Protein 3ZXW (pdb70)

InterPro domains:
  IPR000685 Ribulose bisphosphate carboxylase, large subunit, C-terminal [PF00016] (154-462)
  IPR017443 Ribulose bisphosphate carboxylase, large subunit, ferrodoxin-like N-terminal [PF02788] (24-144)
  IPR020878 Ribulose bisphosphate carboxylase, large chain, active site [PS00157] (196-204)
  IPR020888 Ribulose bisphosphate carboxylase large subunit, type I [MF_01338] (9-475)
  IPR020888 Ribulose bisphosphate carboxylase large subunit, type I [cd08212] (23-473)
  IPR033966 RuBisCO [PTHR42704] (7-474)
  IPR033966 RuBisCO [SFLDS00014] (13-464)
  IPR036376 Ribulose bisphosphate carboxylase, large subunit, C-terminal domain superfamily [G3DSA:3.20.20.110] (150-475)
  IPR036376 Ribulose bisphosphate carboxylase, large subunit, C-terminal domain superfamily [SSF51649] (148-474)
  IPR036422 RuBisCO large subunit, N-terminal domain superfamily [G3DSA:3.30.70.150] (9-147)
  IPR036422 RuBisCO large subunit, N-terminal domain superfamily [SSF54966] (9-149)

Radius of gyration: 43.46 Å; Cα contacts (8 Å, |Δi|>4): 4758; chains: 8; bounding box: 111×111×92 Å

Sequence (2224 aa):
GYQAGVKDYRLTYYTPDYTPKDTDIILAAFRVTPQPGVPFEEAAAAVAAESSTGTWTTVWTDLLTDLDRYKGCCYDIEPLPGEDNQFIAYIAYPLDLFEEGSVTNMLTSIVGNVFGFKALKALRLEDLRIPVAYLKTFQGPPHGIQVERDKLNKYGRPLLGCTIKPKLGLSAKNYGRAVYECLRGGLDFTDDENINSQPFQRWRDRFLFVADAIHHKAQAETGEIKGHYLNVTAPTCEEMLKRAEFAKELEMPIIMHDFLTAGFTANTTLSKWCRDNGMLLHIHRAMHAVMDRQKNHGIHFRVLAKCLRMSGGDHIHTGTVVGKLEGDKAVTLGFVDLLRENYIEQDRSRGIYFTQDWASMPGVMAVASGGIHVWHMPALVDIFGDDAVLQFGGGTLGHPWGNAPGATANRVALEACIQARNEGRDLMREGGDIIREAARWSPELAAACELWKEIKFEFEAQDTISYLPPLSDAQIARQIQYAIDQGYHPCVEFNETSNAEIRYWTMWKLPLFNCTNAQDVLNEVQQCRSEYPNCFIRVVAFDNIKQCQVMSFIVYKPGYQAGVKDYRLTYYTPDYTPKDTDIILAAFRVTPQPGVPFEEAAAAVAAESSTGTWTTVWTDLLTDLDRYKGCCYDIEPLPGEDNQFIAYIAYPLDLFEEGSVTNMLTSIVGNVFGFKALKALRLEDLRIPVAYLKTFQGPPHGIQVERDKLNKYGRPLLGCTIKPKLGLSAKNYGRAVYECLRGGLDFTDDENINSQPFQRWRDRFLFVADAIHHKAQAETGEIKGHYLNVTAPTCEEMLKRAEFAKELEMPIIMHDFLTAGFTANTTLSKWCRDNGMLLHIHRAMHAVMDRQKNHGIHFRVLAKCLRMSGGDHIHTGTVVGKLEGDKAVTLGFVDLLRENYIEQDRSRGIYFTQDWASMPGVMAVASGGIHVWHMPALVDIFGDDAVLQFGGGTLGHPWGNAPGATANRVALEACIQARNEGRDLMREGGDIIREAARWSPELAAACELWKEIKFEFEAQDTISYLPPLSDAQIARQIQYAIDQGYHPCVEFNETSNAEIRYWTMWKLPLFNCTNAQDVLNEVQQCRSEYPNCFIRVVAFDNIKQCQVMSFIVYKPGYQAGVKDYRLTYYTPDYTPKDTDIILAAFRVTPQPGVPFEEAAAAVAAESSTGTWTTVWTDLLTDLDRYKGCCYDIEPLPGEDNQFIAYIAYPLDLFEEGSVTNMLTSIVGNVFGFKALKALRLEDLRIPVAYLKTFQGPPHGIQVERDKLNKYGRPLLGCTIKPKLGLSAKNYGRAVYECLRGGLDFTDDENINSQPFQRWRDRFLFVADAIHHKAQAETGEIKGHYLNVTAPTCEEMLKRAEFAKELEMPIIMHDFLTAGFTANTTLSKWCRDNGMLLHIHRAMHAVMDRQKNHGIHFRVLAKCLRMSGGDHIHTGTVVGKLEGDKAVTLGFVDLLRENYIEQDRSRGIYFTQDWASMPGVMAVASGGIHVWHMPALVDIFGDDAVLQFGGGTLGHPWGNAPGATANRVALEACIQARNEGRDLMREGGDIIREAARWSPELAAACELWKEIKFEFEAQDTISYLPPLSDAQIARQIQYAIDQGYHPCVEFNETSNAEIRYWTMWKLPLFNCTNAQDVLNEVQQCRSEYPNCFIRVVAFDNIKQCQVMSFIVYKPGYQAGVKDYRLTYYTPDYTPKDTDIILAAFRVTPQPGVPFEEAAAAVAAESSTGTWTTVWTDLLTDLDRYKGCCYDIEPLPGEDNQFIAYIAYPLDLFEEGSVTNMLTSIVGNVFGFKALKALRLEDLRIPVAYLKTFQGPPHGIQVERDKLNKYGRPLLGCTIKPKLGLSAKNYGRAVYECLRGGLDFTDDENINSQPFQRWRDRFLFVADAIHHKAQAETGEIKGHYLNVTAPTCEEMLKRAEFAKELEMPIIMHDFLTAGFTANTTLSKWCRDNGMLLHIHRAMHAVMDRQKNHGIHFRVLAKCLRMSGGDHIHTGTVVGKLEGDKAVTLGFVDLLRENYIEQDRSRGIYFTQDWASMPGVMAVASGGIHVWHMPALVDIFGDDAVLQFGGGTLGHPWGNAPGATANRVALEACIQARNEGRDLMREGGDIIREAARWSPELAAACELWKEIKFEFEAQDTISYLPPLSDAQIARQIQYAIDQGYHPCVEFNETSNAEIRYWTMWKLPLFNCTNAQDVLNEVQQCRSEYPNCFIRVVAFDNIKQCQVMSFIVYKP

Foldseek 3Di:
DFDKWFDQLLVQAEAQPDDADLQWKKWKKKFAFDPPDDPSRLLSLLQAQLWPHDGITDPCCVVDPCNQGGKHFRDWADDPVDDRIIITMIIGHNVRADAADLPRNCCRNVNPSQPDPRTPAMETQDMAHHPVSLVSFQFALAFLVRVCVVQVDDQAAAEEAEADPLDQDELLRLLVLLLQQLLLFHQEYHRQPPAADPNYGLLSNLVSVLVSQVNSCVNRVGHHAYARELADPDLVSSVVSVVVCLVSVGQEHEYADVVSHLVSLLVVSVVCSVRNHAYAYEPPPVCVAAAAPGHHYHVLHVLLSDRRSHHQAYEQEQCWFDDHDPQLQSLQSLCVQADQWDCQDVSSSRNHTYGSNPSHHHQYEYDHHDALLCQLVRCVRNNGRHYYYHHCNQQVQPVGHSLSSNLNNLSRVLSSVCVVVVHDSVVCVVVSLVVSVVVRVSNVSSCVVCVVDTDDDDGNNHD/DPDPADDPVRQLVVQLVCVVVQWWKWKFKDLDPDPVPPDTHTQDDIHHPDNGSVVVVVSVVVCCVVCVNIWMKMWIADVVVGDIDDIDTNDDD/DDDKWFDQLLVQAAAQPDDADLLWKKWKKKFAFDPPQDPSRLLSLLQAQLWPHDGITDPCCVVDPCNQGGKHFNDWADDDPDDRIIITMIIGHNVRADAADLPRVCCSNPNPSQPDPRTPAMETQDMAHHPVSLVSFQFALAFLVRVCVVQVHDQAAAEEAEADPLDQAELLRLLVLLLLQLLLAHQEYHRQPPAADPNYGQVSNLVSVLVSQVNSCVNNVGHHAYARELADPDLVSSVVSVVVCLVSVGQEHEYADVVSHLVSLLVVSVVCSVRNHAYAYEPPPVCVAAAAPGHHYHVLRVLLSDRRSHHQAYEQEQCWADDHDPLLLSLLSLCVQADQWACQDVSSSRNHTYGSPPSHHHQYEYDHHDALLSQLVRCVRNNGRHYYYHHCNQQVQPVGRSLSSNLNNLSRVLSSVCVVVPHDSVVCVVVSLVVSVVVRVSNVSSCVVCVVDTHDDDGNNHD/DPDPADDPVRQLVVQLVCVVVQWWKWKFKDLDPDPVPPDTHTQDDIHHPDNGSVVVVVSVVVCCVVCVNIWMKMWIADVVVGDIDDIDTNDDD/DDDKWFDQLLVQAAAQPDDADLLWKKWKKKFAFDPPQDPSSLLSVLQAQLWPHDGITDPCCVVDDCNQGGKHFRDWADDDVDDRIIITMIIGHNVRADAADLPRNCCSNVNPSQPDPRTPAMETQDMAHHPVRLVSFQFALAFQVRVCVVQVHDQAAAEEAEADPLDQDELLRLLVLLLLQLLLFHQEYHRQPPAADPRYGQLSNLVSVLVSQVNSCVNNVGHHAYARELADPDLVSSVVSVVVCLVSVGQEHEYADVVSHLVSLLVVRVVCSVRNHAYAYEPPPVCVAAAAPGHHYHVLRVLLSDSRSHHQAYEQEQCWFQDDDPLLQSLQSLCVQADQWACQDVSSSRNHTYGSPPSHHHQYEYDHHDALLCQLVRCVRNNGRHYYYHHCNQQVQPVGHSLSSNLNNQSRVLSSVCVVVPHDCVVCVVVSQVVSVVVRVSNVRSCVVCVVDTRDDDGNPHD/DPDPADDPVRQLVVQLVCVVVQWWKWKFKDLDPDPVPPDTHTQDDIHHPDNGSVVVVVSVVVCCVVCVNIWMKMWIADVVVGDIDDIDTNDDD/DFDWWFDQLLVQAEAQPDDADLQWKKWKKKFAFDPPQDPSRLLSLLQAQLWPHDGITDPCCVVDPCNQGGKHFRDWADDVVDDRIIITMIIGHNVRADQQDLPRVCCRNVVPSQPDPRTPAMETQDMAHHPVRLVSFQFALAFLVRVCVVQVHDQAAAEEAEADPLDQDELLRLLVLLLQQLLLFHQEYHRQPPAADPRYGLLSNLVSVLVSQVNSCVNRVGHHAYARELEDPDLVSSVVSVVVCLVSVGQEHEYADVVSHLVSLLVVRVVCSVRNHAYAYEPPPVCVAAAAPGHGYHVLHVLLSDRRSHHQAYEQEQCWFDDHDPLLCSLQSLCVQADQWDCADVSSSRNHTYGSNPSHHHQYEYDHHDALLCQLVRCVSNPGRHYYYHHCNQQVQPVGHSLSSNLNNLSRVLSSVCVVVVHDCVVCVVVSLVVSCVVRVSNVRSCVVCVPDTDDDDGNPHD/DPDPADDPVRQLVVQLVCVVVQWWKWKFKDLDPDPVPPDTHTQDDIRHPDNGSVVVVVSVVVCCVVCVNIWMKMWIADVVVGDIDDIDTNDDD

B-factor: mean 36.0, std 16.61, range [7.62, 214.32]

GO terms:
  GO:0005737 cytoplasm (C, EXP)
  GO:0031470 carboxysome (C, EXP)
  GO:0016984 ribulose-bisphosphate carboxylase activity (F, EXP)
  GO:0005515 protein binding (F, IPI)

Structure (mmCIF, N/CA/C/O backbone):
data_3ZXW
#
_entry.id   3ZXW
#
_cell.length_a   111.500
_cell.length_b   111.500
_cell.length_c   397.000
_cell.angle_alpha   90.00
_cell.angle_beta   90.00
_cell.angle_gamma   90.00
#
_symmetry.space_group_name_H-M   'P 43 21 2'
#
loop_
_entity.id
_entity.type
_entity.pdbx_description
1 polymer 'RIBULOSE BISPHOSPHATE CARBOXYLASE LARGE CHAIN'
2 polymer 'RIBULOSE BISPHOSPHATE CARBOXYLASE SMALL CHAIN'
3 non-polymer 'MAGNESIUM ION'
4 non-polymer 2-CARBOXYARABINITOL-1,5-DIPHOSPHATE
5 non-polymer GLYCEROL
6 water water
#
loop_
_atom_site.group_PDB
_atom_site.id
_atom_site.type_symbol
_atom_site.label_atom_id
_atom_site.label_alt_id
_atom_site.label_comp_id
_atom_site.label_asym_id
_atom_site.label_entity_id
_atom_site.label_seq_id
_atom_site.pdbx_PDB_ins_code
_atom_site.Cartn_x
_atom_site.Cartn_y
_atom_site.Cartn_z
_atom_site.occupancy
_atom_site.B_iso_or_equiv
_atom_site.auth_seq_id
_atom_site.auth_comp_id
_atom_site.auth_asym_id
_atom_site.auth_atom_id
_atom_site.pdbx_PDB_model_num
ATOM 1 N N . GLY A 1 12 ? -11.626 40.249 36.362 1.00 46.40 12 GLY A N 1
ATOM 2 C CA . GLY A 1 12 ? -11.634 38.758 36.409 1.00 46.27 12 GLY A CA 1
ATOM 3 C C . GLY A 1 12 ? -12.894 38.156 35.811 1.00 45.96 12 GLY A C 1
ATOM 4 O O . GLY A 1 12 ? -13.443 38.680 34.841 1.00 45.99 12 GLY A O 1
ATOM 5 N N . TYR A 1 13 ? -13.346 37.049 36.392 1.00 45.55 13 TYR A N 1
ATOM 6 C CA . TYR A 1 13 ? -14.537 36.350 35.920 1.00 45.10 13 TYR A CA 1
ATOM 7 C C . TYR A 1 13 ? -15.797 36.880 36.599 1.00 45.39 13 TYR A C 1
ATOM 8 O O . TYR A 1 13 ? -15.934 36.803 37.819 1.00 45.27 13 TYR A O 1
ATOM 17 N N . GLN A 1 14 ? -16.706 37.428 35.796 1.00 45.57 14 GLN A N 1
ATOM 18 C CA . GLN A 1 14 ? -18.017 37.854 36.281 1.00 46.03 14 GLN A CA 1
ATOM 19 C C . GLN A 1 14 ? -19.097 37.004 35.621 1.00 45.19 14 GLN A C 1
ATOM 20 O O . GLN A 1 14 ? -19.446 37.218 34.455 1.00 44.80 14 GLN A O 1
ATOM 26 N N . ALA A 1 15 ? -19.603 36.031 36.375 1.00 44.36 15 ALA A N 1
ATOM 27 C CA . ALA A 1 15 ? -20.644 35.119 35.907 1.00 43.81 15 ALA A CA 1
ATOM 28 C C . ALA A 1 15 ? -21.951 35.848 35.584 1.00 43.70 15 ALA A C 1
ATOM 29 O O . ALA A 1 15 ? -22.202 36.951 36.083 1.00 43.84 15 ALA A O 1
ATOM 31 N N . GLY A 1 16 ? -22.772 35.233 34.738 1.00 43.05 16 GLY A N 1
ATOM 32 C CA . GLY A 1 16 ? -24.094 35.767 34.429 1.00 42.18 16 GLY A CA 1
ATOM 33 C C . GLY A 1 16 ? -24.280 36.273 33.013 1.00 41.75 16 GLY A C 1
ATOM 34 O O . GLY A 1 16 ? -23.322 36.400 32.244 1.00 41.43 16 GLY A O 1
ATOM 35 N N . VAL A 1 17 ? -25.533 36.568 32.683 1.00 41.21 17 VAL A N 1
ATOM 36 C CA . VAL A 1 17 ? -25.921 37.035 31.359 1.00 41.04 17 VAL A CA 1
ATOM 37 C C . VAL A 1 17 ? -25.702 38.542 31.234 1.00 41.49 17 VAL A C 1
ATOM 38 O O . VAL A 1 17 ? -25.971 39.301 32.172 1.00 41.50 17 VAL A O 1
ATOM 42 N N . LYS A 1 18 ? -25.185 38.957 30.079 1.00 41.62 18 LYS A N 1
ATOM 43 C CA . LYS A 1 18 ? -25.117 40.370 29.700 1.00 41.75 18 LYS A CA 1
ATOM 44 C C . LYS A 1 18 ? -25.312 40.489 28.189 1.00 41.64 18 LYS A C 1
ATOM 45 O O . LYS A 1 18 ? -25.248 39.485 27.471 1.00 41.58 18 LYS A O 1
ATOM 51 N N . ASP A 1 19 ? -25.561 41.709 27.715 1.00 40.83 19 ASP A N 1
ATOM 52 C CA . ASP A 1 19 ? -25.843 41.953 26.304 1.00 40.58 19 ASP A CA 1
ATOM 53 C C . ASP A 1 19 ? -24.685 41.535 25.396 1.00 40.02 19 ASP A C 1
ATOM 54 O O . ASP A 1 19 ? -23.515 41.774 25.711 1.00 39.41 19 ASP A O 1
ATOM 59 N N . TYR A 1 20 ? -25.031 40.912 24.270 1.00 39.24 20 TYR A N 1
ATOM 60 C CA . TYR A 1 20 ? -24.062 40.522 23.251 1.00 38.16 20 TYR A CA 1
ATOM 61 C C . TYR A 1 20 ? -23.282 41.725 22.721 1.00 37.92 20 TYR A C 1
ATOM 62 O O . TYR A 1 20 ? -22.079 41.629 22.486 1.00 37.12 20 TYR A O 1
ATOM 71 N N . ARG A 1 21 ? -23.975 42.854 22.554 1.00 37.54 21 ARG A N 1
ATOM 72 C CA . ARG A 1 21 ? -23.396 44.072 21.969 1.00 37.73 21 ARG A CA 1
ATOM 73 C C . ARG A 1 21 ? -22.193 44.624 22.727 1.00 37.40 21 ARG A C 1
ATOM 74 O O . ARG A 1 21 ? -21.386 45.362 22.160 1.00 37.39 21 ARG A O 1
ATOM 82 N N . LEU A 1 22 ? -22.077 44.263 24.004 1.00 37.48 22 LEU A N 1
ATOM 83 C CA . LEU A 1 22 ? -20.965 44.721 24.838 1.00 37.76 22 LEU A CA 1
ATOM 84 C C . LEU A 1 22 ? -19.612 44.178 24.366 1.00 37.51 22 LEU A C 1
ATOM 85 O O . LEU A 1 22 ? -18.575 44.797 24.612 1.00 37.37 22 LEU A O 1
ATOM 90 N N . THR A 1 23 ? -19.631 43.037 23.675 1.00 36.56 23 THR A N 1
ATOM 91 C CA . THR A 1 23 ? -18.402 42.409 23.187 1.00 36.04 23 THR A CA 1
ATOM 92 C C . THR A 1 23 ? -18.360 42.334 21.657 1.00 35.30 23 THR A C 1
ATOM 93 O O . THR A 1 23 ? -17.296 42.483 21.059 1.00 35.11 23 THR A O 1
ATOM 97 N N . TYR A 1 24 ? -19.523 42.130 21.037 1.00 34.36 24 TYR A N 1
ATOM 98 C CA . TYR A 1 24 ? -19.596 41.703 19.637 1.00 33.50 24 TYR A CA 1
ATOM 99 C C . TYR A 1 24 ? -20.047 42.764 18.629 1.00 33.54 24 TYR A C 1
ATOM 100 O O . TYR A 1 24 ? -20.048 42.507 17.424 1.00 33.49 24 TYR A O 1
ATOM 109 N N . TYR A 1 25 ? -20.423 43.948 19.110 1.00 33.44 25 TYR A N 1
ATOM 110 C CA . TYR A 1 25 ? -20.659 45.080 18.215 1.00 33.35 25 TYR A CA 1
ATOM 111 C C . TYR A 1 25 ? -19.507 46.070 18.340 1.00 33.82 25 TYR A C 1
ATOM 112 O O . TYR A 1 25 ? -19.318 46.691 19.388 1.00 33.94 25 TYR A O 1
ATOM 121 N N . THR A 1 26 ? -18.731 46.192 17.264 1.00 34.17 26 THR A N 1
ATOM 122 C CA . THR A 1 26 ? -17.534 47.032 17.239 1.00 34.13 26 THR A CA 1
ATOM 123 C C . THR A 1 26 ? -17.533 47.883 15.969 1.00 33.93 26 THR A C 1
ATOM 124 O O . THR A 1 26 ? -16.851 47.552 15.001 1.00 33.73 26 THR A O 1
ATOM 128 N N . PRO A 1 27 ? -18.290 48.997 15.972 1.00 34.19 27 PRO A N 1
ATOM 129 C CA . PRO A 1 27 ? -18.453 49.811 14.757 1.00 34.24 27 PRO A CA 1
ATOM 130 C C . PRO A 1 27 ? -17.171 50.531 14.307 1.00 34.62 27 PRO A C 1
ATOM 131 O O . PRO A 1 27 ? -17.102 51.008 13.168 1.00 34.83 27 PRO A O 1
ATOM 135 N N . ASP A 1 28 ? -16.175 50.599 15.191 1.00 35.50 28 ASP A N 1
ATOM 136 C CA . ASP A 1 28 ? -14.882 51.223 14.881 1.00 37.17 28 ASP A CA 1
ATOM 137 C C . ASP A 1 28 ? -13.859 50.252 14.276 1.00 37.03 28 ASP A C 1
ATOM 138 O O . ASP A 1 28 ? -12.728 50.649 13.971 1.00 36.58 28 ASP A O 1
ATOM 143 N N . TYR A 1 29 ? -14.249 48.988 14.114 1.00 36.49 29 TYR A N 1
ATOM 144 C CA . TYR A 1 29 ? -13.341 47.970 13.580 1.00 36.07 29 TYR A CA 1
ATOM 145 C C . TYR A 1 29 ? -13.161 48.081 12.064 1.00 35.66 29 TYR A C 1
ATOM 146 O O . TYR A 1 29 ? -14.129 48.221 11.316 1.00 35.56 29 TYR A O 1
ATOM 155 N N . THR A 1 30 ? -11.903 48.024 11.632 1.00 35.55 30 THR A N 1
ATOM 156 C CA . THR A 1 30 ? -11.550 47.970 10.216 1.00 35.94 30 THR A CA 1
ATOM 157 C C . THR A 1 30 ? -11.193 46.530 9.844 1.00 35.34 30 THR A C 1
ATOM 158 O O . THR A 1 30 ? -10.270 45.951 10.425 1.00 35.73 30 THR A O 1
ATOM 162 N N . PRO A 1 31 ? -11.923 45.949 8.877 1.00 34.67 31 PRO A N 1
ATOM 163 C CA . PRO A 1 31 ? -11.657 44.581 8.428 1.00 33.91 31 PRO A CA 1
ATOM 164 C C . PRO A 1 31 ? -10.235 44.402 7.891 1.00 32.75 31 PRO A C 1
ATOM 165 O O . PRO A 1 31 ? -9.712 45.289 7.214 1.00 32.53 31 PRO A O 1
ATOM 169 N N . LYS A 1 32 ? -9.621 43.268 8.215 1.00 31.62 32 LYS A N 1
ATOM 170 C CA . LYS A 1 32 ? -8.332 42.888 7.646 1.00 30.57 32 LYS A CA 1
ATOM 171 C C . LYS A 1 32 ? -8.568 42.222 6.295 1.00 29.53 32 LYS A C 1
ATOM 172 O O . LYS A 1 32 ? -9.657 41.696 6.035 1.00 29.38 32 LYS A O 1
ATOM 178 N N . ASP A 1 33 ? -7.549 42.240 5.442 1.00 28.23 33 ASP A N 1
ATOM 179 C CA . ASP A 1 33 ? -7.607 41.546 4.156 1.00 27.87 33 ASP A CA 1
ATOM 180 C C . ASP A 1 33 ? -7.616 40.021 4.311 1.00 26.50 33 ASP A C 1
ATOM 181 O O . ASP A 1 33 ? -7.852 39.302 3.336 1.00 25.85 33 ASP A O 1
ATOM 186 N N . THR A 1 34 ? -7.364 39.549 5.535 1.00 24.67 34 THR A N 1
ATOM 187 C CA . THR A 1 34 ? -7.351 38.127 5.860 1.00 24.29 34 THR A CA 1
ATOM 188 C C . THR A 1 34 ? -8.669 37.679 6.498 1.00 23.71 34 THR A C 1
ATOM 189 O O . THR A 1 34 ? -8.878 36.489 6.728 1.00 23.83 34 THR A O 1
ATOM 193 N N . ASP A 1 35 ? -9.546 38.638 6.797 1.00 23.21 35 ASP A N 1
ATOM 194 C CA . ASP A 1 35 ? -10.818 38.346 7.448 1.00 22.54 35 ASP A CA 1
ATOM 195 C C . ASP A 1 35 ? -11.819 37.772 6.452 1.00 21.50 35 ASP A C 1
ATOM 196 O O . ASP A 1 35 ? -11.822 38.150 5.286 1.00 21.28 35 ASP A O 1
ATOM 201 N N A ILE A 1 36 ? -12.661 36.853 6.917 0.50 21.09 36 ILE A N 1
ATOM 202 N N B ILE A 1 36 ? -12.662 36.855 6.919 0.50 21.16 36 ILE A N 1
ATOM 203 C CA A ILE A 1 36 ? -13.850 36.474 6.165 0.50 20.72 36 ILE A CA 1
ATOM 204 C CA B ILE A 1 36 ? -13.851 36.475 6.168 0.50 20.87 36 ILE A CA 1
ATOM 205 C C A ILE A 1 36 ? -14.962 37.454 6.529 0.50 20.81 36 ILE A C 1
ATOM 206 C C B ILE A 1 36 ? -14.956 37.462 6.531 0.50 20.89 36 ILE A C 1
ATOM 207 O O A ILE A 1 36 ? -15.242 37.669 7.709 0.50 20.67 36 ILE A O 1
ATOM 208 O O B ILE A 1 36 ? -15.227 37.690 7.710 0.50 20.75 36 ILE A O 1
ATOM 217 N N . LEU A 1 37 ? -15.570 38.070 5.521 1.00 21.08 37 LEU A N 1
ATOM 218 C CA . LEU A 1 37 ? -16.637 39.048 5.752 1.00 21.92 37 LEU A CA 1
ATOM 219 C C . LEU A 1 37 ? -17.990 38.479 5.330 1.00 22.62 37 LEU A C 1
ATOM 220 O O . LEU A 1 37 ? -18.096 37.836 4.287 1.00 22.81 37 LEU A O 1
ATOM 225 N N . ALA A 1 38 ? -19.006 38.716 6.155 1.00 22.87 38 ALA A N 1
ATOM 226 C CA . ALA A 1 38 ? -20.375 38.292 5.857 1.00 23.78 38 ALA A CA 1
ATOM 227 C C . ALA A 1 38 ? -21.333 39.488 5.823 1.00 24.53 38 ALA A C 1
ATOM 228 O O . ALA A 1 38 ? -21.221 40.400 6.648 1.00 24.82 38 ALA A O 1
ATOM 230 N N . ALA A 1 39 ? -22.262 39.477 4.869 1.00 24.46 39 ALA A N 1
ATOM 231 C CA . ALA A 1 39 ? -23.357 40.443 4.839 1.00 24.92 39 ALA A CA 1
ATOM 232 C C . ALA A 1 39 ? -24.675 39.707 5.093 1.00 25.20 39 ALA A C 1
ATOM 233 O O . ALA A 1 39 ? -25.127 38.927 4.250 1.00 25.28 39 ALA A O 1
ATOM 235 N N . PHE A 1 40 ? -25.253 39.928 6.273 1.00 25.68 40 PHE A N 1
ATOM 236 C CA . PHE A 1 40 ? -26.520 39.297 6.677 1.00 26.10 40 PHE A CA 1
ATOM 237 C C . PHE A 1 40 ? -27.676 40.286 6.566 1.00 27.00 40 PHE A C 1
ATOM 238 O O . PHE A 1 40 ? -27.587 41.404 7.071 1.00 26.99 40 PHE A O 1
ATOM 246 N N . ARG A 1 41 ? -28.763 39.863 5.929 1.00 27.00 41 ARG A N 1
ATOM 247 C CA . ARG A 1 41 ? -30.009 40.622 5.945 1.00 27.15 41 ARG A CA 1
ATOM 248 C C . ARG A 1 41 ? -30.797 40.184 7.179 1.00 27.43 41 ARG A C 1
ATOM 249 O O . ARG A 1 41 ? -31.296 39.054 7.241 1.00 27.40 41 ARG A O 1
ATOM 257 N N . VAL A 1 42 ? -30.882 41.074 8.166 1.00 27.51 42 VAL A N 1
ATOM 258 C CA . VAL A 1 42 ? -31.424 40.739 9.484 1.00 27.94 42 VAL A CA 1
ATOM 259 C C . VAL A 1 42 ? -32.830 41.328 9.702 1.00 29.41 42 VAL A C 1
ATOM 260 O O . VAL A 1 42 ? -33.056 42.520 9.467 1.00 29.48 42 VAL A O 1
ATOM 264 N N . THR A 1 43 ? -33.761 40.474 10.135 1.00 29.83 43 THR A N 1
ATOM 265 C CA . THR A 1 43 ? -35.101 40.891 10.564 1.00 30.31 43 THR A CA 1
ATOM 266 C C . THR A 1 43 ? -35.274 40.501 12.033 1.00 31.10 43 THR A C 1
ATOM 267 O O . THR A 1 43 ? -35.585 39.348 12.346 1.00 31.61 43 THR A O 1
ATOM 271 N N . PRO A 1 44 ? -35.054 41.459 12.946 1.00 31.77 44 PRO A N 1
ATOM 272 C CA . PRO A 1 44 ? -35.155 41.138 14.364 1.00 32.52 44 PRO A CA 1
ATOM 273 C C . PRO A 1 44 ? -36.604 41.107 14.854 1.00 33.31 44 PRO A C 1
ATOM 274 O O . PRO A 1 44 ? -37.493 41.640 14.187 1.00 33.05 44 PRO A O 1
ATOM 278 N N . GLN A 1 45 ? -36.826 40.470 16.003 1.00 34.82 45 GLN A N 1
ATOM 279 C CA . GLN A 1 45 ? -38.129 40.482 16.670 1.00 36.75 45 GLN A CA 1
ATOM 280 C C . GLN A 1 45 ? -38.426 41.902 17.176 1.00 38.22 45 GLN A C 1
ATOM 281 O O . GLN A 1 45 ? -37.489 42.652 17.483 1.00 38.37 45 GLN A O 1
ATOM 287 N N . PRO A 1 46 ? -39.720 42.284 17.250 1.00 39.54 46 PRO A N 1
ATOM 288 C CA . PRO A 1 46 ? -40.104 43.574 17.838 1.00 40.08 46 PRO A CA 1
ATOM 289 C C . PRO A 1 46 ? -39.476 43.788 19.218 1.00 40.18 46 PRO A C 1
ATOM 290 O O . PRO A 1 46 ? -39.509 42.886 20.060 1.00 40.47 46 PRO A O 1
ATOM 294 N N . GLY A 1 47 ? -38.886 44.961 19.430 1.00 40.60 47 GLY A N 1
ATOM 295 C CA . GLY A 1 47 ? -38.301 45.302 20.727 1.00 40.59 47 GLY A CA 1
ATOM 296 C C . GLY A 1 47 ? -36.814 45.016 20.887 1.00 40.89 47 GLY A C 1
ATOM 297 O O . GLY A 1 47 ? -36.182 45.550 21.798 1.00 41.29 47 GLY A O 1
ATOM 298 N N . VAL A 1 48 ? -36.254 44.174 20.016 1.00 40.23 48 VAL A N 1
ATOM 299 C CA . VAL A 1 48 ? -34.811 43.872 20.041 1.00 39.06 48 VAL A CA 1
ATOM 300 C C . VAL A 1 48 ? -34.030 44.895 19.197 1.00 38.34 48 VAL A C 1
ATOM 301 O O . VAL A 1 48 ? -34.252 44.998 17.986 1.00 38.38 48 VAL A O 1
ATOM 305 N N . PRO A 1 49 ? -33.112 45.654 19.834 1.00 37.75 49 PRO A N 1
ATOM 306 C CA . PRO A 1 49 ? -32.344 46.679 19.111 1.00 37.31 49 PRO A CA 1
ATOM 307 C C . PRO A 1 49 ? -31.480 46.076 18.003 1.00 36.93 49 PRO A C 1
ATOM 308 O O . PRO A 1 49 ? -31.010 44.945 18.133 1.00 36.92 49 PRO A O 1
ATOM 312 N N . PHE A 1 50 ? -31.282 46.836 16.931 1.00 36.32 50 PHE A N 1
ATOM 313 C CA . PHE A 1 50 ? -30.472 46.404 15.789 1.00 36.71 50 PHE A CA 1
ATOM 314 C C . PHE A 1 50 ? -29.074 45.942 16.212 1.00 37.17 50 PHE A C 1
ATOM 315 O O . PHE A 1 50 ? -28.596 44.891 15.771 1.00 37.05 50 PHE A O 1
ATOM 323 N N . GLU A 1 51 ? -28.444 46.725 17.084 1.00 37.26 51 GLU A N 1
ATOM 324 C CA . GLU A 1 51 ? -27.091 46.457 17.551 1.00 37.93 51 GLU A CA 1
ATOM 325 C C . GLU A 1 51 ? -26.994 45.140 18.313 1.00 37.67 51 GLU A C 1
ATOM 326 O O . GLU A 1 51 ? -25.986 44.441 18.221 1.00 37.48 51 GLU A O 1
ATOM 332 N N . GLU A 1 52 ? -28.044 44.802 19.057 1.00 37.41 52 GLU A N 1
ATOM 333 C CA . GLU A 1 52 ? -28.060 43.566 19.831 1.00 37.16 52 GLU A CA 1
ATOM 334 C C . GLU A 1 52 ? -28.334 42.344 18.944 1.00 36.63 52 GLU A C 1
ATOM 335 O O . GLU A 1 52 ? -27.774 41.269 19.179 1.00 36.63 52 GLU A O 1
ATOM 341 N N . ALA A 1 53 ? -29.181 42.522 17.929 1.00 36.08 53 ALA A N 1
ATOM 342 C CA . ALA A 1 53 ? -29.465 41.475 16.946 1.00 35.64 53 ALA A CA 1
ATOM 343 C C . ALA A 1 53 ? -28.211 41.143 16.130 1.00 35.07 53 ALA A C 1
ATOM 344 O O . ALA A 1 53 ? -27.866 39.969 15.953 1.00 35.07 53 ALA A O 1
ATOM 346 N N . ALA A 1 54 ? -27.539 42.187 15.647 1.00 34.17 54 ALA A N 1
ATOM 347 C CA . ALA A 1 54 ? -26.289 42.053 14.897 1.00 33.53 54 ALA A CA 1
ATOM 348 C C . ALA A 1 54 ? -25.195 41.369 15.719 1.00 33.03 54 ALA A C 1
ATOM 349 O O . ALA A 1 54 ? -24.431 40.552 15.191 1.00 33.47 54 ALA A O 1
ATOM 351 N N . ALA A 1 55 ? -25.141 41.696 17.010 1.00 32.20 55 ALA A N 1
ATOM 352 C CA . ALA A 1 55 ? -24.112 41.187 17.907 1.00 31.30 55 ALA A CA 1
ATOM 353 C C . ALA A 1 55 ? -24.352 39.738 18.302 1.00 31.02 55 ALA A C 1
ATOM 354 O O . ALA A 1 55 ? -23.400 38.964 18.433 1.00 30.76 55 ALA A O 1
ATOM 356 N N . ALA A 1 56 ? -25.621 39.377 18.500 1.00 30.04 56 ALA A N 1
ATOM 357 C CA . ALA A 1 56 ? -25.999 37.989 18.752 1.00 29.55 56 ALA A CA 1
ATOM 358 C C . ALA A 1 56 ? -25.587 37.089 17.578 1.00 28.87 56 ALA A C 1
ATOM 359 O O . ALA A 1 56 ? -25.023 36.011 17.790 1.00 28.79 56 ALA A O 1
ATOM 361 N N . VAL A 1 57 ? -25.866 37.547 16.356 1.00 28.51 57 VAL A N 1
ATOM 362 C CA . VAL A 1 57 ? -25.482 36.834 15.133 1.00 28.87 57 VAL A CA 1
ATOM 363 C C . VAL A 1 57 ? -23.963 36.668 15.056 1.00 29.03 57 VAL A C 1
ATOM 364 O O . VAL A 1 57 ? -23.474 35.566 14.826 1.00 29.06 57 VAL A O 1
ATOM 368 N N . ALA A 1 58 ? -23.228 37.758 15.277 1.00 28.89 58 ALA A N 1
ATOM 369 C CA . ALA A 1 58 ? -21.765 37.732 15.274 1.00 28.70 58 ALA A CA 1
ATOM 370 C C . ALA A 1 58 ? -21.205 36.806 16.350 1.00 29.27 58 ALA A C 1
ATOM 371 O O . ALA A 1 58 ? -20.242 36.074 16.101 1.00 29.64 58 ALA A O 1
ATOM 373 N N . ALA A 1 59 ? -21.819 36.830 17.533 1.00 29.46 59 ALA A N 1
ATOM 374 C CA . ALA A 1 59 ? -21.374 36.031 18.678 1.00 30.40 59 ALA A CA 1
ATOM 375 C C . ALA A 1 59 ? -21.584 34.523 18.524 1.00 31.02 59 ALA A C 1
ATOM 376 O O . ALA A 1 59 ? -20.653 33.737 18.739 1.00 31.25 59 ALA A O 1
ATOM 378 N N . GLU A 1 60 ? -22.808 34.127 18.177 1.00 31.38 60 GLU A N 1
ATOM 379 C CA . GLU A 1 60 ? -23.183 32.705 18.129 1.00 32.78 60 GLU A CA 1
ATOM 380 C C . GLU A 1 60 ? -22.658 32.014 16.871 1.00 32.66 60 GLU A C 1
ATOM 381 O O . GLU A 1 60 ? -22.754 30.795 16.738 1.00 33.57 60 GLU A O 1
ATOM 387 N N . SER A 1 61 ? -22.110 32.800 15.952 1.00 32.40 61 SER A N 1
ATOM 388 C CA . SER A 1 61 ? -21.454 32.264 14.770 1.00 31.99 61 SER A CA 1
ATOM 389 C C . SER A 1 61 ? -19.926 32.322 14.899 1.00 31.93 61 SER A C 1
ATOM 390 O O . SER A 1 61 ? -19.210 32.106 13.919 1.00 31.92 61 SER A O 1
ATOM 393 N N . SER A 1 62 ? -19.428 32.608 16.103 1.00 31.44 62 SER A N 1
ATOM 394 C CA . SER A 1 62 ? -17.980 32.659 16.322 1.00 31.33 62 SER A CA 1
ATOM 395 C C . SER A 1 62 ? -17.505 32.063 17.652 1.00 31.72 62 SER A C 1
ATOM 396 O O . SER A 1 62 ? -17.042 30.915 17.684 1.00 32.24 62 SER A O 1
ATOM 399 N N . THR A 1 63 ? -17.613 32.825 18.740 1.00 31.43 63 THR A N 1
ATOM 400 C CA . THR A 1 63 ? -17.017 32.414 20.015 1.00 31.29 63 THR A CA 1
ATOM 401 C C . THR A 1 63 ? -17.984 32.399 21.195 1.00 31.66 63 THR A C 1
ATOM 402 O O . THR A 1 63 ? -17.692 31.791 22.225 1.00 31.73 63 THR A O 1
ATOM 406 N N . GLY A 1 64 ? -19.125 33.069 21.052 1.00 32.11 64 GLY A N 1
ATOM 407 C CA . GLY A 1 64 ? -19.989 33.358 22.193 1.00 33.06 64 GLY A CA 1
ATOM 408 C C . GLY A 1 64 ? -21.131 32.395 22.447 1.00 34.06 64 GLY A C 1
ATOM 409 O O . GLY A 1 64 ? -21.592 31.695 21.534 1.00 34.05 64 GLY A O 1
ATOM 410 N N . THR A 1 65 ? -21.566 32.350 23.705 1.00 34.21 65 THR A N 1
ATOM 411 C CA . THR A 1 65 ? -22.822 31.695 24.075 1.00 34.38 65 THR A CA 1
ATOM 412 C C . THR A 1 65 ? -23.703 32.636 24.927 1.00 35.07 65 THR A C 1
ATOM 413 O O . THR A 1 65 ? -23.369 33.815 25.105 1.00 34.96 65 THR A O 1
ATOM 417 N N . TRP A 1 66 ? -24.818 32.115 25.435 1.00 35.21 66 TRP A N 1
ATOM 418 C CA . TRP A 1 66 ? -25.869 32.935 26.060 1.00 35.99 66 TRP A CA 1
ATOM 419 C C . TRP A 1 66 ? -25.490 33.568 27.407 1.00 36.31 66 TRP A C 1
ATOM 420 O O . TRP A 1 66 ? -26.125 34.527 27.846 1.00 36.77 66 TRP A O 1
ATOM 431 N N . THR A 1 67 ? -24.461 33.027 28.054 1.00 36.63 67 THR A N 1
ATOM 432 C CA . THR A 1 67 ? -23.998 33.533 29.348 1.00 36.74 67 THR A CA 1
ATOM 433 C C . THR A 1 67 ? -22.462 33.537 29.409 1.00 37.27 67 THR A C 1
ATOM 434 O O . THR A 1 67 ? -21.803 32.806 28.657 1.00 37.54 67 THR A O 1
ATOM 438 N N . THR A 1 68 ? -21.906 34.362 30.298 1.00 36.55 68 THR A N 1
ATOM 439 C CA . THR A 1 68 ? -20.454 34.526 30.431 1.00 36.17 68 THR A CA 1
ATOM 440 C C . THR A 1 68 ? -19.783 33.271 30.996 1.00 35.89 68 THR A C 1
ATOM 441 O O . THR A 1 68 ? -20.196 32.745 32.027 1.00 36.01 68 THR A O 1
ATOM 445 N N . VAL A 1 69 ? -18.752 32.793 30.304 1.00 35.80 69 VAL A N 1
ATOM 446 C CA . VAL A 1 69 ? -18.006 31.618 30.748 1.00 35.64 69 VAL A CA 1
ATOM 447 C C . VAL A 1 69 ? -16.586 31.988 31.179 1.00 35.79 69 VAL A C 1
ATOM 448 O O . VAL A 1 69 ? -15.964 32.881 30.599 1.00 35.97 69 VAL A O 1
ATOM 452 N N . TRP A 1 70 ? -16.084 31.306 32.204 1.00 36.30 70 TRP A N 1
ATOM 453 C CA . TRP A 1 70 ? -14.759 31.615 32.749 1.00 36.70 70 TRP A CA 1
ATOM 454 C C . TRP A 1 70 ? -13.615 31.246 31.804 1.00 36.63 70 TRP A C 1
ATOM 455 O O . TRP A 1 70 ? -12.576 31.913 31.795 1.00 36.42 70 TRP A O 1
ATOM 466 N N . THR A 1 71 ? -13.825 30.198 31.009 1.00 36.46 71 THR A N 1
ATOM 467 C CA . THR A 1 71 ? -12.805 29.680 30.090 1.00 36.51 71 THR A CA 1
ATOM 468 C C . THR A 1 71 ? -12.351 30.705 29.044 1.00 36.58 71 THR A C 1
ATOM 469 O O . THR A 1 71 ? -11.259 30.587 28.494 1.00 36.50 71 THR A O 1
ATOM 473 N N . ASP A 1 72 ? -13.194 31.706 28.782 1.00 37.17 72 ASP A N 1
ATOM 474 C CA . ASP A 1 72 ? -12.836 32.861 27.953 1.00 38.07 72 ASP A CA 1
ATOM 475 C C . ASP A 1 72 ? -11.490 33.470 28.343 1.00 38.04 72 ASP A C 1
ATOM 476 O O . ASP A 1 72 ? -10.733 33.939 27.485 1.00 37.74 72 ASP A O 1
ATOM 481 N N . LEU A 1 73 ? -11.208 33.461 29.644 1.00 37.91 73 LEU A N 1
ATOM 482 C CA . LEU A 1 73 ? -10.042 34.139 30.197 1.00 38.38 73 LEU A CA 1
ATOM 483 C C . LEU A 1 73 ? -8.767 33.299 30.125 1.00 38.39 73 LEU A C 1
ATOM 484 O O . LEU A 1 73 ? -7.670 33.804 30.377 1.00 38.18 73 LEU A O 1
ATOM 489 N N . LEU A 1 74 ? -8.917 32.022 29.773 1.00 38.39 74 LEU A N 1
ATOM 490 C CA . LEU A 1 74 ? -7.770 31.164 29.462 1.00 38.72 74 LEU A CA 1
ATOM 491 C C . LEU A 1 74 ? -7.163 31.542 28.109 1.00 38.78 74 LEU A C 1
ATOM 492 O O . LEU A 1 74 ? -5.994 31.259 27.839 1.00 39.32 74 LEU A O 1
ATOM 497 N N . THR A 1 75 ? -7.972 32.180 27.264 1.00 38.86 75 THR A N 1
ATOM 498 C CA . THR A 1 75 ? -7.565 32.530 25.908 1.00 38.78 75 THR A CA 1
ATOM 499 C C . THR A 1 75 ? -7.673 34.039 25.671 1.00 39.18 75 THR A C 1
ATOM 500 O O . THR A 1 75 ? -7.873 34.813 26.616 1.00 38.97 75 THR A O 1
ATOM 504 N N . ASP A 1 76 ? -7.526 34.445 24.411 1.00 39.30 76 ASP A N 1
ATOM 505 C CA . ASP A 1 76 ? -7.583 35.844 24.017 1.00 39.62 76 ASP A CA 1
ATOM 506 C C . ASP A 1 76 ? -8.824 36.065 23.152 1.00 39.60 76 ASP A C 1
ATOM 507 O O . ASP A 1 76 ? -8.739 36.112 21.920 1.00 39.51 76 ASP A O 1
ATOM 512 N N . LEU A 1 77 ? -9.974 36.201 23.809 1.00 39.93 77 LEU A N 1
ATOM 513 C CA . LEU A 1 77 ? -11.262 36.297 23.121 1.00 40.53 77 LEU A CA 1
ATOM 514 C C . LEU A 1 77 ? -11.304 37.392 22.058 1.00 40.45 77 LEU A C 1
ATOM 515 O O . LEU A 1 77 ? -11.909 37.212 21.001 1.00 40.40 77 LEU A O 1
ATOM 520 N N . ASP A 1 78 ? -10.647 38.515 22.334 1.00 40.30 78 ASP A N 1
ATOM 521 C CA . ASP A 1 78 ? -10.680 39.664 21.431 1.00 40.37 78 ASP A CA 1
ATOM 522 C C . ASP A 1 78 ? -10.101 39.392 20.043 1.00 39.36 78 ASP A C 1
ATOM 523 O O . ASP A 1 78 ? -10.522 40.012 19.065 1.00 39.17 78 ASP A O 1
ATOM 528 N N . ARG A 1 79 ? -9.148 38.468 19.948 1.00 37.80 79 ARG A N 1
ATOM 529 C CA . ARG A 1 79 ? -8.555 38.169 18.650 1.00 36.94 79 ARG A CA 1
ATOM 530 C C . ARG A 1 79 ? -9.250 37.021 17.911 1.00 35.40 79 ARG A C 1
ATOM 531 O O . ARG A 1 79 ? -9.019 36.821 16.726 1.00 35.24 79 ARG A O 1
ATOM 539 N N . TYR A 1 80 ? -10.110 36.285 18.611 1.00 33.67 80 TYR A N 1
ATOM 540 C CA . TYR A 1 80 ? -10.849 35.172 18.009 1.00 32.38 80 TYR A CA 1
ATOM 541 C C . TYR A 1 80 ? -12.309 35.494 17.698 1.00 31.85 80 TYR A C 1
ATOM 542 O O . TYR A 1 80 ? -12.912 34.875 16.823 1.00 31.79 80 TYR A O 1
ATOM 551 N N . LYS A 1 81 ? -12.879 36.457 18.414 1.00 30.86 81 LYS A N 1
ATOM 552 C CA . LYS A 1 81 ? -14.287 36.796 18.238 1.00 29.86 81 LYS A CA 1
ATOM 553 C C . LYS A 1 81 ? -14.611 37.309 16.832 1.00 29.45 81 LYS A C 1
ATOM 554 O O . LYS A 1 81 ? -13.798 37.986 16.197 1.00 28.64 81 LYS A O 1
ATOM 560 N N . GLY A 1 82 ? -15.793 36.946 16.341 1.00 28.83 82 GLY A N 1
ATOM 561 C CA . GLY A 1 82 ? -16.371 37.609 15.181 1.00 29.45 82 GLY A CA 1
ATOM 562 C C . GLY A 1 82 ? -16.957 38.917 15.689 1.00 29.94 82 GLY A C 1
ATOM 563 O O . GLY A 1 82 ? -17.229 39.048 16.881 1.00 29.86 82 GLY A O 1
ATOM 564 N N . CYS A 1 83 ? -17.137 39.894 14.808 1.00 30.34 83 CYS A N 1
ATOM 565 C CA . CYS A 1 83 ? -17.711 41.165 15.236 1.00 31.62 83 CYS A CA 1
ATOM 566 C C . CYS A 1 83 ? -18.484 41.851 14.125 1.00 30.65 83 CYS A C 1
ATOM 567 O O . CYS A 1 83 ? -18.071 41.837 12.961 1.00 30.27 83 CYS A O 1
ATOM 570 N N . CYS A 1 84 ? -19.615 42.446 14.493 1.00 30.59 84 CYS A N 1
ATOM 571 C CA . CYS A 1 84 ? -20.327 43.323 13.585 1.00 30.35 84 CYS A CA 1
ATOM 572 C C . CYS A 1 84 ? -19.631 44.683 13.595 1.00 30.51 84 CYS A C 1
ATOM 573 O O . CYS A 1 84 ? -19.493 45.307 14.650 1.00 30.73 84 CYS A O 1
ATOM 576 N N . TYR A 1 85 ? -19.185 45.125 12.422 1.00 30.84 85 TYR A N 1
ATOM 577 C CA . TYR A 1 85 ? -18.403 46.357 12.301 1.00 31.21 85 TYR A CA 1
ATOM 578 C C . TYR A 1 85 ? -19.164 47.447 11.549 1.00 32.22 85 TYR A C 1
ATOM 579 O O . TYR A 1 85 ? -18.707 48.587 11.460 1.00 32.10 85 TYR A O 1
ATOM 588 N N . ASP A 1 86 ? -20.311 47.073 10.990 1.00 32.98 86 ASP A N 1
ATOM 589 C CA . ASP A 1 86 ? -21.151 47.989 10.238 1.00 33.81 86 ASP A CA 1
ATOM 590 C C . ASP A 1 86 ? -22.600 47.492 10.224 1.00 34.31 86 ASP A C 1
ATOM 591 O O . ASP A 1 86 ? -22.856 46.293 10.046 1.00 34.11 86 ASP A O 1
ATOM 596 N N . ILE A 1 87 ? -23.530 48.423 10.438 1.00 34.24 87 ILE A N 1
ATOM 597 C CA . ILE A 1 87 ? -24.967 48.175 10.316 1.00 34.31 87 ILE A CA 1
ATOM 598 C C . ILE A 1 87 ? -25.547 49.120 9.267 1.00 34.82 87 ILE A C 1
ATOM 599 O O . ILE A 1 87 ? -25.353 50.334 9.340 1.00 34.91 87 ILE A O 1
ATOM 604 N N . GLU A 1 88 ? -26.246 48.558 8.289 1.00 35.05 88 GLU A N 1
ATOM 605 C CA . GLU A 1 88 ? -26.847 49.341 7.225 1.00 35.54 88 GLU A CA 1
ATOM 606 C C . GLU A 1 88 ? -28.366 49.131 7.245 1.00 36.42 88 GLU A C 1
ATOM 607 O O . GLU A 1 88 ? -28.856 48.086 6.801 1.00 36.47 88 GLU A O 1
ATOM 613 N N . PRO A 1 89 ? -29.116 50.121 7.777 1.00 37.05 89 PRO A N 1
ATOM 614 C CA . PRO A 1 89 ? -30.578 50.028 7.814 1.00 37.30 89 PRO A CA 1
ATOM 615 C C . PRO A 1 89 ? -31.152 50.026 6.406 1.00 37.70 89 PRO A C 1
ATOM 616 O O . PRO A 1 89 ? -30.559 50.611 5.499 1.00 37.58 89 PRO A O 1
ATOM 620 N N . LEU A 1 90 ? -32.282 49.344 6.227 1.00 38.82 90 LEU A N 1
ATOM 621 C CA . LEU A 1 90 ? -32.926 49.237 4.923 1.00 39.80 90 LEU A CA 1
ATOM 622 C C . LEU A 1 90 ? -34.341 49.833 4.990 1.00 41.05 90 LEU A C 1
ATOM 623 O O . LEU A 1 90 ? -35.318 49.097 5.183 1.00 40.65 90 LEU A O 1
ATOM 628 N N . PRO A 1 91 ? -34.452 51.174 4.837 1.00 42.09 91 PRO A N 1
ATOM 629 C CA . PRO A 1 91 ? -35.737 51.873 5.011 1.00 42.95 91 PRO A CA 1
ATOM 630 C C . PRO A 1 91 ? -36.823 51.469 4.005 1.00 43.87 91 PRO A C 1
ATOM 631 O O . PRO A 1 91 ? -38.007 51.612 4.299 1.00 43.90 91 PRO A O 1
ATOM 635 N N . GLY A 1 92 ? -36.419 50.967 2.840 1.00 44.91 92 GLY A N 1
ATOM 636 C CA . GLY A 1 92 ? -37.361 50.448 1.845 1.00 46.41 92 GLY A CA 1
ATOM 637 C C . GLY A 1 92 ? -37.908 49.068 2.187 1.00 47.40 92 GLY A C 1
ATOM 638 O O . GLY A 1 92 ? -38.712 48.509 1.438 1.00 47.57 92 GLY A O 1
ATOM 639 N N . GLU A 1 93 ? -37.470 48.524 3.320 1.00 48.18 93 GLU A N 1
ATOM 640 C CA . GLU A 1 93 ? -37.871 47.192 3.767 1.00 49.01 93 GLU A CA 1
ATOM 641 C C . GLU A 1 93 ? -38.560 47.271 5.125 1.00 49.15 93 GLU A C 1
ATOM 642 O O . GLU A 1 93 ? -38.492 48.298 5.802 1.00 49.58 93 GLU A O 1
ATOM 648 N N . ASP A 1 94 ? -39.220 46.186 5.520 1.00 49.30 94 ASP A N 1
ATOM 649 C CA . ASP A 1 94 ? -39.954 46.151 6.782 1.00 49.39 94 ASP A CA 1
ATOM 650 C C . ASP A 1 94 ? -39.113 45.546 7.908 1.00 48.33 94 ASP A C 1
ATOM 651 O O . ASP A 1 94 ? -38.932 44.325 7.977 1.00 48.66 94 ASP A O 1
ATOM 656 N N . ASN A 1 95 ? -38.616 46.420 8.785 1.00 46.63 95 ASN A N 1
ATOM 657 C CA . ASN A 1 95 ? -37.789 46.034 9.934 1.00 45.66 95 ASN A CA 1
ATOM 658 C C . ASN A 1 95 ? -36.562 45.184 9.537 1.00 44.24 95 ASN A C 1
ATOM 659 O O . ASN A 1 95 ? -36.326 44.109 10.092 1.00 44.49 95 ASN A O 1
ATOM 664 N N . GLN A 1 96 ? -35.797 45.681 8.568 1.00 41.91 96 GLN A N 1
ATOM 665 C CA . GLN A 1 96 ? -34.614 44.987 8.058 1.00 39.75 96 GLN A CA 1
ATOM 666 C C . GLN A 1 96 ? -33.374 45.870 8.103 1.00 38.10 96 GLN A C 1
ATOM 667 O O . GLN A 1 96 ? -33.467 47.096 7.967 1.00 37.26 96 GLN A O 1
ATOM 673 N N . PHE A 1 97 ? -32.219 45.228 8.289 1.00 35.58 97 PHE A N 1
ATOM 674 C CA . PHE A 1 97 ? -30.914 45.870 8.124 1.00 33.35 97 PHE A CA 1
ATOM 675 C C . PHE A 1 97 ? -29.861 44.865 7.648 1.00 32.42 97 PHE A C 1
ATOM 676 O O . PHE A 1 97 ? -30.042 43.656 7.795 1.00 32.03 97 PHE A O 1
ATOM 684 N N . ILE A 1 98 ? -28.781 45.368 7.051 1.00 31.39 98 ILE A N 1
ATOM 685 C CA . ILE A 1 98 ? -27.625 44.531 6.735 1.00 30.06 98 ILE A CA 1
ATOM 686 C C . ILE A 1 98 ? -26.614 44.620 7.870 1.00 29.93 98 ILE A C 1
ATOM 687 O O . ILE A 1 98 ? -26.143 45.713 8.212 1.00 30.10 98 ILE A O 1
ATOM 692 N N . ALA A 1 99 ? -26.309 43.472 8.470 1.00 28.85 99 ALA A N 1
ATOM 693 C CA . ALA A 1 99 ? -25.221 43.374 9.431 1.00 28.32 99 ALA A CA 1
ATOM 694 C C . ALA A 1 99 ? -23.969 42.888 8.708 1.00 28.57 99 ALA A C 1
ATOM 695 O O . ALA A 1 99 ? -23.980 41.831 8.059 1.00 28.20 99 ALA A O 1
ATOM 697 N N . TYR A 1 100 ? -22.906 43.688 8.790 1.00 27.95 100 TYR A N 1
ATOM 698 C CA . TYR A 1 100 ? -21.617 43.331 8.222 1.00 27.39 100 TYR A CA 1
ATOM 699 C C . TYR A 1 100 ? -20.757 42.765 9.337 1.00 27.52 100 TYR A C 1
ATOM 700 O O . TYR A 1 100 ? -20.562 43.413 10.371 1.00 27.75 100 TYR A O 1
ATOM 709 N N . ILE A 1 101 ? -20.274 41.540 9.141 1.00 26.40 101 ILE A N 1
ATOM 710 C CA . ILE A 1 101 ? -19.557 40.827 10.197 1.00 25.61 101 ILE A CA 1
ATOM 711 C C . ILE A 1 101 ? -18.189 40.354 9.700 1.00 25.48 101 ILE A C 1
ATOM 712 O O . ILE A 1 101 ? -18.051 39.937 8.546 1.00 25.51 101 ILE A O 1
ATOM 717 N N . ALA A 1 102 ? -17.184 40.456 10.567 1.00 24.77 102 ALA A N 1
ATOM 718 C CA . ALA A 1 102 ? -15.821 40.048 10.231 1.00 24.37 102 ALA A CA 1
ATOM 719 C C . ALA A 1 102 ? -15.397 38.878 11.100 1.00 24.04 102 ALA A C 1
ATOM 720 O O . ALA A 1 102 ? -15.623 38.881 12.314 1.00 23.98 102 ALA A O 1
ATOM 722 N N . TYR A 1 103 ? -14.800 37.871 10.468 1.00 23.32 103 TYR A N 1
ATOM 723 C CA . TYR A 1 103 ? -14.352 36.671 11.155 1.00 22.84 103 TYR A CA 1
ATOM 724 C C . TYR A 1 103 ? -12.855 36.494 10.923 1.00 22.13 103 TYR A C 1
ATOM 725 O O . TYR A 1 103 ? -12.422 36.460 9.782 1.00 22.11 103 TYR A O 1
ATOM 734 N N . PRO A 1 104 ? -12.062 36.379 12.001 1.00 22.47 104 PRO A N 1
ATOM 735 C CA . PRO A 1 104 ? -10.617 36.151 11.855 1.00 22.75 104 PRO A CA 1
ATOM 736 C C . PRO A 1 104 ? -10.310 34.854 11.089 1.00 22.83 104 PRO A C 1
ATOM 737 O O . PRO A 1 104 ? -11.022 33.858 11.247 1.00 21.98 104 PRO A O 1
ATOM 741 N N . LEU A 1 105 ? -9.261 34.889 10.270 1.00 22.59 105 LEU A N 1
ATOM 742 C CA . LEU A 1 105 ? -8.811 33.731 9.481 1.00 22.80 105 LEU A CA 1
ATOM 743 C C . LEU A 1 105 ? -8.639 32.456 10.306 1.00 22.69 105 LEU A C 1
ATOM 744 O O . LEU A 1 105 ? -8.958 31.361 9.836 1.00 22.77 105 LEU A O 1
ATOM 749 N N . ASP A 1 106 ? -8.158 32.614 11.537 1.00 22.48 106 ASP A N 1
ATOM 750 C CA . ASP A 1 106 ? -7.852 31.492 12.438 1.00 22.34 106 ASP A CA 1
ATOM 751 C C . ASP A 1 106 ? -9.051 30.663 12.897 1.00 22.12 106 ASP A C 1
ATOM 752 O O . ASP A 1 106 ? -8.874 29.598 13.501 1.00 22.26 106 ASP A O 1
ATOM 757 N N . LEU A 1 107 ? -10.261 31.143 12.619 1.00 21.53 107 LEU A N 1
ATOM 758 C CA . LEU A 1 107 ? -11.468 30.434 13.038 1.00 21.76 107 LEU A CA 1
ATOM 759 C C . LEU A 1 107 ? -11.809 29.266 12.114 1.00 21.15 107 LEU A C 1
ATOM 760 O O . LEU A 1 107 ? -12.632 28.410 12.471 1.00 21.85 107 LEU A O 1
ATOM 765 N N . PHE A 1 108 ? -11.175 29.223 10.940 1.00 20.34 108 PHE A N 1
ATOM 766 C CA . PHE A 1 108 ? -11.630 28.332 9.870 1.00 19.76 108 PHE A CA 1
ATOM 767 C C . PHE A 1 108 ? -10.656 27.213 9.514 1.00 19.41 108 PHE A C 1
ATOM 768 O O . PHE A 1 108 ? -9.437 27.426 9.436 1.00 18.44 108 PHE A O 1
ATOM 776 N N . GLU A 1 109 ? -11.209 26.018 9.297 1.00 18.66 109 GLU A N 1
ATOM 777 C CA . GLU A 1 109 ? -10.404 24.895 8.851 1.00 18.39 109 GLU A CA 1
ATOM 778 C C . GLU A 1 109 ? -10.016 25.117 7.393 1.00 18.43 109 GLU A C 1
ATOM 779 O O . GLU A 1 109 ? -10.881 25.351 6.540 1.00 18.53 109 GLU A O 1
ATOM 785 N N . GLU A 1 110 ? -8.711 25.038 7.127 1.00 18.38 110 GLU A N 1
ATOM 786 C CA . GLU A 1 110 ? -8.154 25.153 5.783 1.00 18.09 110 GLU A CA 1
ATOM 787 C C . GLU A 1 110 ? -8.830 24.147 4.855 1.00 17.78 110 GLU A C 1
ATOM 788 O O . GLU A 1 110 ? -8.959 22.973 5.199 1.00 17.58 110 GLU A O 1
ATOM 794 N N . GLY A 1 111 ? -9.287 24.623 3.702 1.00 17.16 111 GLY A N 1
ATOM 795 C CA . GLY A 1 111 ? -9.820 23.755 2.658 1.00 17.26 111 GLY A CA 1
ATOM 796 C C . GLY A 1 111 ? -11.193 23.166 2.927 1.00 17.63 111 GLY A C 1
ATOM 797 O O . GLY A 1 111 ? -11.632 22.271 2.200 1.00 18.09 111 GLY A O 1
ATOM 798 N N . SER A 1 112 ? -11.885 23.676 3.946 1.00 17.41 112 SER A N 1
ATOM 799 C CA . SER A 1 112 ? -13.163 23.102 4.371 1.00 17.41 112 SER A CA 1
ATOM 800 C C . SER A 1 112 ? -14.362 24.047 4.234 1.00 17.98 112 SER A C 1
ATOM 801 O O . SER A 1 112 ? -14.670 24.809 5.157 1.00 17.72 112 SER A O 1
ATOM 804 N N . VAL A 1 113 ? -15.032 23.991 3.082 1.00 18.07 113 VAL A N 1
ATOM 805 C CA . VAL A 1 113 ? -16.311 24.678 2.887 1.00 18.48 113 VAL A CA 1
ATOM 806 C C . VAL A 1 113 ? -17.309 24.269 3.977 1.00 18.55 113 VAL A C 1
ATOM 807 O O . VAL A 1 113 ? -18.050 25.102 4.506 1.00 18.29 113 VAL A O 1
ATOM 811 N N . THR A 1 114 ? -17.315 22.981 4.307 1.00 17.95 114 THR A N 1
ATOM 812 C CA . THR A 1 114 ? -18.136 22.466 5.398 1.00 18.11 114 THR A CA 1
ATOM 813 C C . THR A 1 114 ? -17.943 23.237 6.707 1.00 18.64 114 THR A C 1
ATOM 814 O O . THR A 1 114 ? -18.924 23.662 7.332 1.00 18.34 114 THR A O 1
ATOM 818 N N . ASN A 1 115 ? -16.689 23.417 7.122 1.00 18.31 115 ASN A N 1
ATOM 819 C CA . ASN A 1 115 ? -16.417 24.143 8.355 1.00 19.05 115 ASN A CA 1
ATOM 820 C C . ASN A 1 115 ? -16.814 25.618 8.278 1.00 19.34 115 ASN A C 1
ATOM 821 O O . ASN A 1 115 ? -17.363 26.159 9.237 1.00 19.50 115 ASN A O 1
ATOM 826 N N . MET A 1 116 ? -16.511 26.263 7.155 1.00 19.54 116 MET A N 1
ATOM 827 C CA . MET A 1 116 ? -16.833 27.677 6.978 1.00 20.83 116 MET A CA 1
ATOM 828 C C . MET A 1 116 ? -18.335 27.905 7.141 1.00 21.44 116 MET A C 1
ATOM 829 O O . MET A 1 116 ? -18.762 28.789 7.880 1.00 22.04 116 MET A O 1
ATOM 834 N N . LEU A 1 117 ? -19.122 27.087 6.457 1.00 22.09 117 LEU A N 1
ATOM 835 C CA . LEU A 1 117 ? -20.574 27.165 6.541 1.00 22.71 117 LEU A CA 1
ATOM 836 C C . LEU A 1 117 ? -21.088 26.869 7.940 1.00 23.17 117 LEU A C 1
ATOM 837 O O . LEU A 1 117 ? -21.974 27.572 8.432 1.00 23.79 117 LEU A O 1
ATOM 842 N N . THR A 1 118 ? -20.523 25.848 8.584 1.00 22.95 118 THR A N 1
ATOM 843 C CA . THR A 1 118 ? -20.925 25.468 9.935 1.00 23.10 118 THR A CA 1
ATOM 844 C C . THR A 1 118 ? -20.850 26.667 10.902 1.00 23.73 118 THR A C 1
ATOM 845 O O . THR A 1 118 ? -21.770 26.885 11.686 1.00 23.70 118 THR A O 1
ATOM 849 N N . SER A 1 119 ? -19.759 27.431 10.831 1.00 23.47 119 SER A N 1
ATOM 850 C CA . SER A 1 119 ? -19.572 28.616 11.657 1.00 24.04 119 SER A CA 1
ATOM 851 C C . SER A 1 119 ? -20.560 29.724 11.313 1.00 24.06 119 SER A C 1
ATOM 852 O O . SER A 1 119 ? -21.341 30.142 12.164 1.00 24.55 119 SER A O 1
ATOM 855 N N . ILE A 1 120 ? -20.536 30.164 10.057 1.00 23.79 120 ILE A N 1
ATOM 856 C CA . ILE A 1 120 ? -21.285 31.339 9.629 1.00 23.70 120 ILE A CA 1
ATOM 857 C C . ILE A 1 120 ? -22.812 31.118 9.581 1.00 24.09 120 ILE A C 1
ATOM 858 O O . ILE A 1 120 ? -23.574 31.998 9.990 1.00 24.01 120 ILE A O 1
ATOM 863 N N . VAL A 1 121 ? -23.258 29.947 9.126 1.00 23.61 121 VAL A N 1
ATOM 864 C CA . VAL A 1 121 ? -24.703 29.688 9.012 1.00 23.45 121 VAL A CA 1
ATOM 865 C C . VAL A 1 121 ? -25.236 28.546 9.903 1.00 24.33 121 VAL A C 1
ATOM 866 O O . VAL A 1 121 ? -26.378 28.094 9.745 1.00 24.44 121 VAL A O 1
ATOM 870 N N . GLY A 1 122 ? -24.418 28.097 10.850 1.00 25.07 122 GLY A N 1
ATOM 871 C CA . GLY A 1 122 ? -24.736 26.912 11.659 1.00 25.75 122 GLY A CA 1
ATOM 872 C C . GLY A 1 122 ? -25.940 26.983 12.581 1.00 26.47 122 GLY A C 1
ATOM 873 O O . GLY A 1 122 ? -26.829 26.127 12.511 1.00 26.59 122 GLY A O 1
ATOM 874 N N . ASN A 1 123 ? -25.969 27.991 13.451 1.00 26.63 123 ASN A N 1
ATOM 875 C CA . ASN A 1 123 ? -26.990 28.083 14.501 1.00 27.13 123 ASN A CA 1
ATOM 876 C C . ASN A 1 123 ? -27.806 29.378 14.473 1.00 27.34 123 ASN A C 1
ATOM 877 O O . ASN A 1 123 ? -28.925 29.429 14.996 1.00 27.63 123 ASN A O 1
ATOM 882 N N . VAL A 1 124 ? -27.241 30.415 13.864 1.00 27.06 124 VAL A N 1
ATOM 883 C CA . VAL A 1 124 ? -27.775 31.774 13.987 1.00 26.85 124 VAL A CA 1
ATOM 884 C C . VAL A 1 124 ? -29.146 32.012 13.340 1.00 27.10 124 VAL A C 1
ATOM 885 O O . VAL A 1 124 ? -29.854 32.948 13.729 1.00 27.59 124 VAL A O 1
ATOM 889 N N . PHE A 1 125 ? -29.523 31.173 12.376 1.00 26.53 125 PHE A N 1
ATOM 890 C CA . PHE A 1 125 ? -30.790 31.361 11.660 1.00 26.19 125 PHE A CA 1
ATOM 891 C C . PHE A 1 125 ? -32.018 30.976 12.482 1.00 26.40 125 PHE A C 1
ATOM 892 O O . PHE A 1 125 ? -33.136 31.337 12.115 1.00 26.62 125 PHE A O 1
ATOM 900 N N . GLY A 1 126 ? -31.806 30.238 13.572 1.00 26.78 126 GLY A N 1
ATOM 901 C CA . GLY A 1 126 ? -32.895 29.766 14.429 1.00 28.33 126 GLY A CA 1
ATOM 902 C C . GLY A 1 126 ? -33.006 30.502 15.753 1.00 29.91 126 GLY A C 1
ATOM 903 O O . GLY A 1 126 ? -33.694 30.050 16.671 1.00 29.89 126 GLY A O 1
ATOM 904 N N . PHE A 1 127 ? -32.332 31.645 15.843 1.00 30.33 127 PHE A N 1
ATOM 905 C CA . PHE A 1 127 ? -32.302 32.431 17.060 1.00 31.70 127 PHE A CA 1
ATOM 906 C C . PHE A 1 127 ? -33.684 33.039 17.344 1.00 32.02 127 PHE A C 1
ATOM 907 O O . PHE A 1 127 ? -34.283 33.677 16.469 1.00 31.55 127 PHE A O 1
ATOM 915 N N . LYS A 1 128 ? -34.187 32.821 18.560 1.00 32.11 128 LYS A N 1
ATOM 916 C CA . LYS A 1 128 ? -35.523 33.295 18.945 1.00 32.78 128 LYS A CA 1
ATOM 917 C C . LYS A 1 128 ? -35.675 34.800 18.746 1.00 32.60 128 LYS A C 1
ATOM 918 O O . LYS A 1 128 ? -36.722 35.257 18.292 1.00 33.41 128 LYS A O 1
ATOM 924 N N . ALA A 1 129 ? -34.616 35.552 19.057 1.00 32.72 129 ALA A N 1
ATOM 925 C CA . ALA A 1 129 ? -34.617 37.024 18.995 1.00 32.28 129 ALA A CA 1
ATOM 926 C C . ALA A 1 129 ? -34.674 37.609 17.582 1.00 32.03 129 ALA A C 1
ATOM 927 O O . ALA A 1 129 ? -34.747 38.826 17.414 1.00 32.59 129 ALA A O 1
ATOM 929 N N . LEU A 1 130 ? -34.639 36.744 16.573 1.00 31.62 130 LEU A N 1
ATOM 930 C CA . LEU A 1 130 ? -34.802 37.159 15.178 1.00 31.19 130 LEU A CA 1
ATOM 931 C C . LEU A 1 130 ? -36.075 36.544 14.603 1.00 31.28 130 LEU A C 1
ATOM 932 O O . LEU A 1 130 ? -36.520 35.483 15.056 1.00 31.18 130 LEU A O 1
ATOM 937 N N . LYS A 1 131 ? -36.648 37.211 13.604 1.00 31.01 131 LYS A N 1
ATOM 938 C CA . LYS A 1 131 ? -37.804 36.697 12.875 1.00 31.54 131 LYS A CA 1
ATOM 939 C C . LYS A 1 131 ? -37.358 36.001 11.597 1.00 30.84 131 LYS A C 1
ATOM 940 O O . LYS A 1 131 ? -37.952 35.001 11.183 1.00 30.61 131 LYS A O 1
ATOM 946 N N . ALA A 1 132 ? -36.325 36.559 10.968 1.00 29.54 132 ALA A N 1
ATOM 947 C CA . ALA A 1 132 ? -35.769 36.039 9.722 1.00 28.97 132 ALA A CA 1
ATOM 948 C C . ALA A 1 132 ? -34.312 36.484 9.554 1.00 28.72 132 ALA A C 1
ATOM 949 O O . ALA A 1 132 ? -33.903 37.525 10.077 1.00 28.44 132 ALA A O 1
ATOM 951 N N . LEU A 1 133 ? -33.539 35.684 8.822 1.00 27.69 133 LEU A N 1
ATOM 952 C CA . LEU A 1 133 ? -32.129 35.968 8.579 1.00 26.62 133 LEU A CA 1
ATOM 953 C C . LEU A 1 133 ? -31.736 35.433 7.213 1.00 26.35 133 LEU A C 1
ATOM 954 O O . LEU A 1 133 ? -32.087 34.307 6.856 1.00 25.85 133 LEU A O 1
ATOM 959 N N . ARG A 1 134 ? -31.022 36.243 6.440 1.00 25.48 134 ARG A N 1
ATOM 960 C CA . ARG A 1 134 ? -30.538 35.800 5.138 1.00 24.89 134 ARG A CA 1
ATOM 961 C C . ARG A 1 134 ? -29.088 36.210 4.917 1.00 25.38 134 ARG A C 1
ATOM 962 O O . ARG A 1 134 ? -28.747 37.392 5.036 1.00 25.03 134 ARG A O 1
ATOM 970 N N . LEU A 1 135 ? -28.241 35.235 4.593 1.00 24.63 135 LEU A N 1
ATOM 971 C CA . LEU A 1 135 ? -26.859 35.523 4.224 1.00 24.19 135 LEU A CA 1
ATOM 972 C C . LEU A 1 135 ? -26.816 35.898 2.748 1.00 24.12 135 LEU A C 1
ATOM 973 O O . LEU A 1 135 ? -27.156 35.089 1.887 1.00 24.22 135 LEU A O 1
ATOM 978 N N . GLU A 1 136 ? -26.398 37.133 2.474 1.00 23.98 136 GLU A N 1
ATOM 979 C CA . GLU A 1 136 ? -26.405 37.686 1.125 1.00 23.81 136 GLU A CA 1
ATOM 980 C C . GLU A 1 136 ? -25.079 37.481 0.397 1.00 23.52 136 GLU A C 1
ATOM 981 O O . GLU A 1 136 ? -25.067 37.195 -0.802 1.00 23.31 136 GLU A O 1
ATOM 987 N N . ASP A 1 137 ? -23.968 37.639 1.117 1.00 23.42 137 ASP A N 1
ATOM 988 C CA . ASP A 1 137 ? -22.642 37.554 0.498 1.00 23.26 137 ASP A CA 1
ATOM 989 C C . ASP A 1 137 ? -21.565 37.168 1.511 1.00 22.74 137 ASP A C 1
ATOM 990 O O . ASP A 1 137 ? -21.755 37.309 2.719 1.00 22.36 137 ASP A O 1
ATOM 995 N N . LEU A 1 138 ? -20.451 36.650 1.000 1.00 22.22 138 LEU A N 1
ATOM 996 C CA . LEU A 1 138 ? -19.252 36.386 1.790 1.00 22.10 138 LEU A CA 1
ATOM 997 C C . LEU A 1 138 ? -18.041 36.906 1.036 1.00 21.57 138 LEU A C 1
ATOM 998 O O . LEU A 1 138 ? -17.897 36.655 -0.164 1.00 22.54 138 LEU A O 1
ATOM 1003 N N . ARG A 1 139 ? -17.183 37.645 1.723 1.00 20.57 139 ARG A N 1
ATOM 1004 C CA . ARG A 1 139 ? -15.897 38.004 1.153 1.00 20.13 139 ARG A CA 1
ATOM 1005 C C . ARG A 1 139 ? -14.889 36.958 1.632 1.00 20.12 139 ARG A C 1
ATOM 1006 O O . ARG A 1 139 ? -14.498 36.942 2.808 1.00 20.01 139 ARG A O 1
ATOM 1014 N N . ILE A 1 140 ? -14.490 36.074 0.723 1.00 20.15 140 ILE A N 1
ATOM 1015 C CA . ILE A 1 140 ? -13.486 35.056 1.041 1.00 19.26 140 ILE A CA 1
ATOM 1016 C C . ILE A 1 140 ? -12.106 35.640 0.752 1.00 19.21 140 ILE A C 1
ATOM 1017 O O . ILE A 1 140 ? -11.801 35.974 -0.396 1.00 19.90 140 ILE A O 1
ATOM 1022 N N . PRO A 1 141 ? -11.267 35.760 1.788 1.00 19.30 141 PRO A N 1
ATOM 1023 C CA . PRO A 1 141 ? -9.959 36.380 1.634 1.00 19.92 141 PRO A CA 1
ATOM 1024 C C . PRO A 1 141 ? -9.015 35.478 0.853 1.00 20.36 141 PRO A C 1
ATOM 1025 O O . PRO A 1 141 ? -9.156 34.245 0.892 1.00 20.51 141 PRO A O 1
ATOM 1029 N N . VAL A 1 142 ? -8.064 36.099 0.163 1.00 20.42 142 VAL A N 1
ATOM 1030 C CA . VAL A 1 142 ? -7.078 35.395 -0.658 1.00 20.87 142 VAL A CA 1
ATOM 1031 C C . VAL A 1 142 ? -6.329 34.309 0.122 1.00 20.31 142 VAL A C 1
ATOM 1032 O O . VAL A 1 142 ? -6.103 33.222 -0.407 1.00 20.59 142 VAL A O 1
ATOM 1036 N N . ALA A 1 143 ? -5.975 34.601 1.374 1.00 19.77 143 ALA A N 1
ATOM 1037 C CA . ALA A 1 143 ? -5.193 33.672 2.204 1.00 19.68 143 ALA A CA 1
ATOM 1038 C C . ALA A 1 143 ? -5.955 32.392 2.556 1.00 19.86 143 ALA A C 1
ATOM 1039 O O . ALA A 1 143 ? -5.349 31.327 2.715 1.00 19.83 143 ALA A O 1
ATOM 1041 N N . TYR A 1 144 ? -7.278 32.497 2.690 1.00 19.20 144 TYR A N 1
ATOM 1042 C CA . TYR A 1 144 ? -8.115 31.312 2.892 1.00 18.80 144 TYR A CA 1
ATOM 1043 C C . TYR A 1 144 ? -8.340 30.544 1.592 1.00 18.80 144 TYR A C 1
ATOM 1044 O O . TYR A 1 144 ? -8.349 29.313 1.594 1.00 19.18 144 TYR A O 1
ATOM 1053 N N . LEU A 1 145 ? -8.530 31.268 0.491 1.00 18.11 145 LEU A N 1
ATOM 1054 C CA . LEU A 1 145 ? -8.745 30.654 -0.827 1.00 18.40 145 LEU A CA 1
ATOM 1055 C C . LEU A 1 145 ? -7.589 29.765 -1.272 1.00 18.23 145 LEU A C 1
ATOM 1056 O O . LEU A 1 145 ? -7.796 28.753 -1.949 1.00 18.37 145 LEU A O 1
ATOM 1061 N N . LYS A 1 146 ? -6.371 30.156 -0.904 1.00 18.21 146 LYS A N 1
ATOM 1062 C CA . LYS A 1 146 ? -5.172 29.387 -1.257 1.00 18.03 146 LYS A CA 1
ATOM 1063 C C . LYS A 1 146 ? -5.131 27.998 -0.624 1.00 18.15 146 LYS A C 1
ATOM 1064 O O . LYS A 1 146 ? -4.355 27.151 -1.057 1.00 18.79 146 LYS A O 1
ATOM 1070 N N . THR A 1 147 ? -5.972 27.763 0.387 1.00 18.43 147 THR A N 1
ATOM 1071 C CA . THR A 1 147 ? -6.055 26.452 1.040 1.00 18.49 147 THR A CA 1
ATOM 1072 C C . THR A 1 147 ? -7.002 25.475 0.323 1.00 18.88 147 THR A C 1
ATOM 1073 O O . THR A 1 147 ? -7.109 24.306 0.714 1.00 19.03 147 THR A O 1
ATOM 1077 N N . PHE A 1 148 ? -7.670 25.957 -0.727 1.00 18.88 148 PHE A N 1
ATOM 1078 C CA . PHE A 1 148 ? -8.624 25.157 -1.501 1.00 19.04 148 PHE A CA 1
ATOM 1079 C C . PHE A 1 148 ? -8.063 24.842 -2.879 1.00 19.62 148 PHE A C 1
ATOM 1080 O O . PHE A 1 148 ? -7.379 25.673 -3.483 1.00 19.55 148 PHE A O 1
ATOM 1088 N N . GLN A 1 149 ? -8.383 23.658 -3.392 1.00 19.32 149 GLN A N 1
ATOM 1089 C CA . GLN A 1 149 ? -8.019 23.305 -4.759 1.00 19.77 149 GLN A CA 1
ATOM 1090 C C . GLN A 1 149 ? -8.778 24.171 -5.772 1.00 19.67 149 GLN A C 1
ATOM 1091 O O . GLN A 1 149 ? -8.211 24.646 -6.761 1.00 19.63 149 GLN A O 1
ATOM 1097 N N . GLY A 1 150 ? -10.066 24.366 -5.518 1.00 19.39 150 GLY A N 1
ATOM 1098 C CA . GLY A 1 150 ? -10.941 25.004 -6.487 1.00 18.52 150 GLY A CA 1
ATOM 1099 C C . GLY A 1 150 ? -11.331 23.988 -7.542 1.00 18.38 150 GLY A C 1
ATOM 1100 O O . GLY A 1 150 ? -11.238 22.772 -7.305 1.00 17.39 150 GLY A O 1
ATOM 1101 N N . PRO A 1 151 ? -11.761 24.475 -8.723 1.00 17.97 151 PRO A N 1
ATOM 1102 C CA . PRO A 1 151 ? -12.198 23.585 -9.792 1.00 17.65 151 PRO A CA 1
ATOM 1103 C C . PRO A 1 151 ? -11.089 22.619 -10.203 1.00 17.24 151 PRO A C 1
ATOM 1104 O O . PRO A 1 151 ? -9.924 23.021 -10.249 1.00 17.29 151 PRO A O 1
ATOM 1108 N N . PRO A 1 152 ? -11.444 21.354 -10.496 1.00 16.84 152 PRO A N 1
ATOM 1109 C CA . PRO A 1 152 ? -10.431 20.398 -10.932 1.00 17.50 152 PRO A CA 1
ATOM 1110 C C . PRO A 1 152 ? -9.700 20.892 -12.181 1.00 18.07 152 PRO A C 1
ATOM 1111 O O . PRO A 1 152 ? -8.509 20.607 -12.349 1.00 17.42 152 PRO A O 1
ATOM 1115 N N . HIS A 1 153 ? -10.407 21.636 -13.034 1.00 18.25 153 HIS A N 1
ATOM 1116 C CA . HIS A 1 153 ? -9.827 22.131 -14.277 1.00 18.74 153 HIS A CA 1
ATOM 1117 C C . HIS A 1 153 ? -10.115 23.609 -14.547 1.00 19.53 153 HIS A C 1
ATOM 1118 O O . HIS A 1 153 ? -9.180 24.403 -14.680 1.00 20.44 153 HIS A O 1
ATOM 1125 N N . GLY A 1 154 ? -11.390 23.981 -14.622 1.00 19.82 154 GLY A N 1
ATOM 1126 C CA . GLY A 1 154 ? -11.759 25.370 -14.905 1.00 20.17 154 GLY A CA 1
ATOM 1127 C C . GLY A 1 154 ? -11.887 25.654 -16.392 1.00 20.57 154 GLY A C 1
ATOM 1128 O O . GLY A 1 154 ? -11.471 24.839 -17.222 1.00 19.61 154 GLY A O 1
ATOM 1129 N N . ILE A 1 155 ? -12.462 26.813 -16.726 1.00 21.11 155 ILE A N 1
ATOM 1130 C CA . ILE A 1 155 ? -12.842 27.144 -18.115 1.00 21.83 155 ILE A CA 1
ATOM 1131 C C . ILE A 1 155 ? -11.716 26.943 -19.145 1.00 22.13 155 ILE A C 1
ATOM 1132 O O . ILE A 1 155 ? -11.896 26.203 -20.118 1.00 22.30 155 ILE A O 1
ATOM 1137 N N . GLN A 1 156 ? -10.569 27.592 -18.916 1.00 22.65 156 GLN A N 1
ATOM 1138 C CA . GLN A 1 156 ? -9.419 27.540 -19.838 1.00 23.94 156 GLN A CA 1
ATOM 1139 C C . GLN A 1 156 ? -8.979 26.101 -20.118 1.00 22.86 156 GLN A C 1
ATOM 1140 O O . GLN A 1 156 ? -8.846 25.694 -21.268 1.00 22.82 156 GLN A O 1
ATOM 1146 N N . VAL A 1 157 ? -8.762 25.332 -19.059 1.00 22.41 157 VAL A N 1
ATOM 1147 C CA . VAL A 1 157 ? -8.233 23.975 -19.201 1.00 21.36 157 VAL A CA 1
ATOM 1148 C C . VAL A 1 157 ? -9.279 23.071 -19.849 1.00 21.25 157 VAL A C 1
ATOM 1149 O O . VAL A 1 157 ? -8.955 22.245 -20.709 1.00 21.54 157 VAL A O 1
ATOM 1153 N N . GLU A 1 158 ? -10.537 23.243 -19.451 1.00 21.22 158 GLU A N 1
ATOM 1154 C CA . GLU A 1 158 ? -11.626 22.462 -20.027 1.00 22.06 158 GLU A CA 1
ATOM 1155 C C . GLU A 1 158 ? -11.701 22.615 -21.553 1.00 22.23 158 GLU A C 1
ATOM 1156 O O . GLU A 1 158 ? -11.785 21.620 -22.277 1.00 22.15 158 GLU A O 1
ATOM 1162 N N . ARG A 1 159 ? -11.663 23.860 -22.029 1.00 22.54 159 ARG A N 1
ATOM 1163 C CA . ARG A 1 159 ? -11.679 24.133 -23.469 1.00 23.04 159 ARG A CA 1
ATOM 1164 C C . ARG A 1 159 ? -10.482 23.490 -24.157 1.00 23.11 159 ARG A C 1
ATOM 1165 O O . ARG A 1 159 ? -10.620 22.929 -25.237 1.00 23.38 159 ARG A O 1
ATOM 1173 N N . ASP A 1 160 ? -9.314 23.564 -23.520 1.00 23.60 160 ASP A N 1
ATOM 1174 C CA . ASP A 1 160 ? -8.106 22.915 -24.047 1.00 24.37 160 ASP A CA 1
ATOM 1175 C C . ASP A 1 160 ? -8.221 21.391 -24.103 1.00 24.57 160 ASP A C 1
ATOM 1176 O O . ASP A 1 160 ? -7.753 20.771 -25.063 1.00 24.44 160 ASP A O 1
ATOM 1181 N N . LYS A 1 161 ? -8.852 20.792 -23.087 1.00 24.70 161 LYS A N 1
ATOM 1182 C CA . LYS A 1 161 ? -9.052 19.337 -23.051 1.00 25.03 161 LYS A CA 1
ATOM 1183 C C . LYS A 1 161 ? -10.052 18.867 -24.108 1.00 25.43 161 LYS A C 1
ATOM 1184 O O . LYS A 1 161 ? -9.860 17.819 -24.733 1.00 25.06 161 LYS A O 1
ATOM 1190 N N . LEU A 1 162 ? -11.110 19.648 -24.313 1.00 26.13 162 LEU A N 1
ATOM 1191 C CA . LEU A 1 162 ? -12.160 19.276 -25.266 1.00 27.31 162 LEU A CA 1
ATOM 1192 C C . LEU A 1 162 ? -11.900 19.779 -26.684 1.00 28.16 162 LEU A C 1
ATOM 1193 O O . LEU A 1 162 ? -12.577 19.359 -27.621 1.00 27.94 162 LEU A O 1
ATOM 1198 N N . ASN A 1 163 ? -10.924 20.679 -26.827 1.00 29.45 163 ASN A N 1
ATOM 1199 C CA . ASN A 1 163 ? -10.578 21.274 -28.116 1.00 30.83 163 ASN A CA 1
ATOM 1200 C C . ASN A 1 163 ? -11.784 22.034 -28.690 1.00 30.62 163 ASN A C 1
ATOM 1201 O O . ASN A 1 163 ? -12.085 21.953 -29.881 1.00 30.79 163 ASN A O 1
ATOM 1206 N N . LYS A 1 164 ? -12.477 22.767 -27.822 1.00 30.28 164 LYS A N 1
ATOM 1207 C CA . LYS A 1 164 ? -13.657 23.528 -28.224 1.00 30.17 164 LYS A CA 1
ATOM 1208 C C . LYS A 1 164 ? -13.499 24.994 -27.861 1.00 30.38 164 LYS A C 1
ATOM 1209 O O . LYS A 1 164 ? -13.419 25.345 -26.678 1.00 30.25 164 LYS A O 1
ATOM 1215 N N . TYR A 1 165 ? -13.456 25.846 -28.884 1.00 30.32 165 TYR A N 1
ATOM 1216 C CA . TYR A 1 165 ? -13.247 27.283 -28.691 1.00 30.43 165 TYR A CA 1
ATOM 1217 C C . TYR A 1 165 ? -14.261 28.146 -29.436 1.00 30.94 165 TYR A C 1
ATOM 1218 O O . TYR A 1 165 ? -14.842 27.715 -30.430 1.00 30.87 165 TYR A O 1
ATOM 1227 N N . GLY A 1 166 ? -14.462 29.364 -28.937 1.00 31.83 166 GLY A N 1
ATOM 1228 C CA . GLY A 1 166 ? -15.161 30.419 -29.677 1.00 32.75 166 GLY A CA 1
ATOM 1229 C C . GLY A 1 166 ? -16.665 30.533 -29.513 1.00 33.29 166 GLY A C 1
ATOM 1230 O O . GLY A 1 166 ? -17.281 31.475 -30.032 1.00 33.69 166 GLY A O 1
ATOM 1231 N N . ARG A 1 167 ? -17.258 29.582 -28.797 1.00 32.66 167 ARG A N 1
ATOM 1232 C CA . ARG A 1 167 ? -18.707 29.500 -28.677 1.00 32.15 167 ARG A CA 1
ATOM 1233 C C . ARG A 1 167 ? -19.129 28.850 -27.356 1.00 31.86 167 ARG A C 1
ATOM 1234 O O . ARG A 1 167 ? -18.353 28.099 -26.760 1.00 31.90 167 ARG A O 1
ATOM 1242 N N . PRO A 1 168 ? -20.363 29.138 -26.896 1.00 31.37 168 PRO A N 1
ATOM 1243 C CA . PRO A 1 168 ? -20.948 28.332 -25.828 1.00 31.01 168 PRO A CA 1
ATOM 1244 C C . PRO A 1 168 ? -21.005 26.869 -26.240 1.00 30.57 168 PRO A C 1
ATOM 1245 O O . PRO A 1 168 ? -21.008 26.555 -27.431 1.00 30.46 168 PRO A O 1
ATOM 1249 N N . LEU A 1 169 ? -21.044 25.981 -25.261 1.00 29.93 169 LEU A N 1
ATOM 1250 C CA . LEU A 1 169 ? -21.193 24.566 -25.552 1.00 29.51 169 LEU A CA 1
ATOM 1251 C C . LEU A 1 169 ? -22.676 24.202 -25.479 1.00 28.81 169 LEU A C 1
ATOM 1252 O O . LEU A 1 169 ? -23.478 24.983 -24.965 1.00 28.48 169 LEU A O 1
ATOM 1257 N N . LEU A 1 170 ? -23.034 23.034 -26.009 1.00 29.18 170 LEU A N 1
ATOM 1258 C CA . LEU A 1 170 ? -24.438 22.620 -26.106 1.00 30.01 170 LEU A CA 1
ATOM 1259 C C . LEU A 1 170 ? -24.698 21.250 -25.512 1.00 29.53 170 LEU A C 1
ATOM 1260 O O . LEU A 1 170 ? -23.951 20.312 -25.774 1.00 29.22 170 LEU A O 1
ATOM 1265 N N . GLY A 1 171 ? -25.784 21.134 -24.750 1.00 30.16 171 GLY A N 1
ATOM 1266 C CA . GLY A 1 171 ? -26.197 19.849 -24.184 1.00 31.41 171 GLY A CA 1
ATOM 1267 C C . GLY A 1 171 ? -27.695 19.594 -24.198 1.00 32.33 171 GLY A C 1
ATOM 1268 O O . GLY A 1 171 ? -28.483 20.532 -24.288 1.00 32.57 171 GLY A O 1
ATOM 1269 N N . CYS A 1 172 ? -28.079 18.316 -24.132 1.00 33.79 172 CYS A N 1
ATOM 1270 C CA . CYS A 1 172 ? -29.474 17.896 -23.918 1.00 35.02 172 CYS A CA 1
ATOM 1271 C C . CYS A 1 172 ? -29.547 17.012 -22.670 1.00 33.89 172 CYS A C 1
ATOM 1272 O O . CYS A 1 172 ? -28.700 16.147 -22.482 1.00 33.38 172 CYS A O 1
ATOM 1275 N N . THR A 1 173 ? -30.532 17.251 -21.805 1.00 32.83 173 THR A N 1
ATOM 1276 C CA . THR A 1 173 ? -30.840 16.304 -20.730 1.00 32.51 173 THR A CA 1
ATOM 1277 C C . THR A 1 173 ? -31.808 15.256 -21.275 1.00 32.02 173 THR A C 1
ATOM 1278 O O . THR A 1 173 ? -32.832 15.608 -21.850 1.00 32.06 173 THR A O 1
ATOM 1282 N N . ILE A 1 174 ? -31.480 13.976 -21.104 1.00 31.42 174 ILE A N 1
ATOM 1283 C CA . ILE A 1 174 ? -32.354 12.890 -21.563 1.00 30.91 174 ILE A CA 1
ATOM 1284 C C . ILE A 1 174 ? -33.683 12.888 -20.791 1.00 30.87 174 ILE A C 1
ATOM 1285 O O . ILE A 1 174 ? -33.704 13.048 -19.567 1.00 30.66 174 ILE A O 1
ATOM 1290 N N . LYS A 1 175 ? -34.785 12.737 -21.522 1.00 30.25 175 LYS A N 1
ATOM 1291 C CA . LYS A 1 175 ? -36.116 12.665 -20.926 1.00 30.29 175 LYS A CA 1
ATOM 1292 C C . LYS A 1 175 ? -36.843 11.413 -21.448 1.00 30.07 175 LYS A C 1
ATOM 1293 O O . LYS A 1 175 ? -36.492 10.911 -22.513 1.00 30.42 175 LYS A O 1
ATOM 1299 N N . PRO A 1 176 ? -37.837 10.885 -20.701 1.00 29.90 176 PRO A N 1
ATOM 1300 C CA . PRO A 1 176 ? -38.349 11.318 -19.392 1.00 30.20 176 PRO A CA 1
ATOM 1301 C C . PRO A 1 176 ? -37.293 11.197 -18.299 1.00 30.54 176 PRO A C 1
ATOM 1302 O O . PRO A 1 176 ? -36.392 10.352 -18.403 1.00 30.62 176 PRO A O 1
ATOM 1306 N N . LYS A 1 177 ? -37.410 12.038 -17.270 1.00 30.44 177 LYS A N 1
ATOM 1307 C CA . LYS A 1 177 ? -36.441 12.082 -16.175 1.00 30.25 177 LYS A CA 1
ATOM 1308 C C . LYS A 1 177 ? -36.081 10.679 -15.707 1.00 30.27 177 LYS A C 1
ATOM 1309 O O . LYS A 1 177 ? -34.903 10.345 -15.589 1.00 30.50 177 LYS A O 1
ATOM 1315 N N . LEU A 1 178 ? -37.112 9.872 -15.458 1.00 29.98 178 LEU A N 1
ATOM 1316 C CA . LEU A 1 178 ? -36.966 8.509 -14.958 1.00 30.02 178 LEU A CA 1
ATOM 1317 C C . LEU A 1 178 ? -37.834 7.553 -15.784 1.00 30.46 178 LEU A C 1
ATOM 1318 O O . LEU A 1 178 ? -38.819 7.970 -16.394 1.00 30.45 178 LEU A O 1
ATOM 1323 N N . GLY A 1 179 ? -37.461 6.275 -15.804 1.00 30.22 179 GLY A N 1
ATOM 1324 C CA . GLY A 1 179 ? -38.273 5.244 -16.445 1.00 29.83 179 GLY A CA 1
ATOM 1325 C C . GLY A 1 179 ? -37.711 4.623 -17.713 1.00 29.41 179 GLY A C 1
ATOM 1326 O O . GLY A 1 179 ? -38.236 3.618 -18.188 1.00 30.14 179 GLY A O 1
ATOM 1327 N N . LEU A 1 180 ? -36.658 5.211 -18.275 1.00 28.46 180 LEU A N 1
ATOM 1328 C CA . LEU A 1 180 ? -36.021 4.630 -19.457 1.00 28.00 180 LEU A CA 1
ATOM 1329 C C . LEU A 1 180 ? -35.039 3.519 -19.074 1.00 27.69 180 LEU A C 1
ATOM 1330 O O . LEU A 1 180 ? -34.417 3.566 -18.009 1.00 27.81 180 LEU A O 1
ATOM 1335 N N . SER A 1 181 ? -34.911 2.520 -19.942 1.00 26.79 181 SER A N 1
ATOM 1336 C CA . SER A 1 181 ? -33.925 1.465 -19.747 1.00 26.91 181 SER A CA 1
ATOM 1337 C C . SER A 1 181 ? -32.549 1.977 -20.152 1.00 26.46 181 SER A C 1
ATOM 1338 O O . SER A 1 181 ? -32.436 2.999 -20.841 1.00 26.85 181 SER A O 1
ATOM 1341 N N . ALA A 1 182 ? -31.510 1.274 -19.710 1.00 25.95 182 ALA A N 1
ATOM 1342 C CA . ALA A 1 182 ? -30.127 1.636 -20.032 1.00 25.73 182 ALA A CA 1
ATOM 1343 C C . ALA A 1 182 ? -29.874 1.682 -21.541 1.00 25.73 182 ALA A C 1
ATOM 1344 O O . ALA A 1 182 ? -29.278 2.634 -22.046 1.00 25.62 182 ALA A O 1
ATOM 1346 N N . LYS A 1 183 ? -30.337 0.658 -22.256 1.00 26.29 183 LYS A N 1
ATOM 1347 C CA . LYS A 1 183 ? -30.169 0.589 -23.714 1.00 27.16 183 LYS A CA 1
ATOM 1348 C C . LYS A 1 183 ? -30.936 1.708 -24.434 1.00 26.92 183 LYS A C 1
ATOM 1349 O O . LYS A 1 183 ? -30.411 2.317 -25.364 1.00 26.82 183 LYS A O 1
ATOM 1355 N N . ASN A 1 184 ? -32.164 1.991 -23.994 1.00 27.15 184 ASN A N 1
ATOM 1356 C CA . ASN A 1 184 ? -32.926 3.112 -24.557 1.00 27.76 184 ASN A CA 1
ATOM 1357 C C . ASN A 1 184 ? -32.264 4.457 -24.241 1.00 27.69 184 ASN A C 1
ATOM 1358 O O . ASN A 1 184 ? -32.368 5.405 -25.017 1.00 27.82 184 ASN A O 1
ATOM 1363 N N . TYR A 1 185 ? -31.585 4.524 -23.099 1.00 27.18 185 TYR A N 1
ATOM 1364 C CA . TYR A 1 185 ? -30.888 5.737 -22.688 1.00 26.70 185 TYR A CA 1
ATOM 1365 C C . TYR A 1 185 ? -29.733 6.021 -23.643 1.00 26.80 185 TYR A C 1
ATOM 1366 O O . TYR A 1 185 ? -29.604 7.132 -24.157 1.00 26.65 185 TYR A O 1
ATOM 1375 N N . GLY A 1 186 ? -28.919 4.998 -23.895 1.00 26.72 186 GLY A N 1
ATOM 1376 C CA . GLY A 1 186 ? -27.799 5.093 -24.821 1.00 27.22 186 GLY A CA 1
ATOM 1377 C C . GLY A 1 186 ? -28.215 5.434 -26.242 1.00 28.42 186 GLY A C 1
ATOM 1378 O O . GLY A 1 186 ? -27.553 6.228 -26.911 1.00 27.68 186 GLY A O 1
ATOM 1379 N N . ARG A 1 187 ? -29.316 4.836 -26.701 1.00 28.94 187 ARG A N 1
ATOM 1380 C CA . ARG A 1 187 ? -29.882 5.158 -28.014 1.00 30.35 187 ARG A CA 1
ATOM 1381 C C . ARG A 1 187 ? -30.199 6.653 -28.139 1.00 29.10 187 ARG A C 1
ATOM 1382 O O . ARG A 1 187 ? -29.842 7.276 -29.137 1.00 29.34 187 ARG A O 1
ATOM 1390 N N . ALA A 1 188 ? -30.848 7.225 -27.126 1.00 28.28 188 ALA A N 1
ATOM 1391 C CA . ALA A 1 188 ? -31.167 8.653 -27.129 1.00 28.02 188 ALA A CA 1
ATOM 1392 C C . ALA A 1 188 ? -29.909 9.526 -27.083 1.00 28.34 188 ALA A C 1
ATOM 1393 O O . ALA A 1 188 ? -29.865 10.598 -27.695 1.00 28.10 188 ALA A O 1
ATOM 1395 N N . VAL A 1 189 ? -28.897 9.057 -26.353 1.00 27.76 189 VAL A N 1
ATOM 1396 C CA . VAL A 1 189 ? -27.612 9.751 -26.236 1.00 27.36 189 VAL A CA 1
ATOM 1397 C C . VAL A 1 189 ? -26.903 9.802 -27.588 1.00 27.95 189 VAL A C 1
ATOM 1398 O O . VAL A 1 189 ? -26.412 10.855 -27.996 1.00 27.97 189 VAL A O 1
ATOM 1402 N N . TYR A 1 190 ? -26.861 8.667 -28.282 1.00 28.75 190 TYR A N 1
ATOM 1403 C CA . TYR A 1 190 ? -26.249 8.605 -29.602 1.00 30.16 190 TYR A CA 1
ATOM 1404 C C . TYR A 1 190 ? -26.913 9.583 -30.584 1.00 30.61 190 TYR A C 1
ATOM 1405 O O . TYR A 1 190 ? -26.222 10.308 -31.301 1.00 30.23 190 TYR A O 1
ATOM 1414 N N . GLU A 1 191 ? -28.244 9.610 -30.591 1.00 31.38 191 GLU A N 1
ATOM 1415 C CA . GLU A 1 191 ? -28.997 10.462 -31.515 1.00 32.96 191 GLU A CA 1
ATOM 1416 C C . GLU A 1 191 ? -28.846 11.960 -31.210 1.00 33.15 191 GLU A C 1
ATOM 1417 O O . GLU A 1 191 ? -28.639 12.754 -32.132 1.00 33.45 191 GLU A O 1
ATOM 1423 N N . CYS A 1 192 ? -28.940 12.340 -29.933 1.00 33.39 192 CYS A N 1
ATOM 1424 C CA . CYS A 1 192 ? -28.692 13.729 -29.506 1.00 34.28 192 CYS A CA 1
ATOM 1425 C C . CYS A 1 192 ? -27.287 14.177 -29.947 1.00 33.09 192 CYS A C 1
ATOM 1426 O O . CYS A 1 192 ? -27.136 15.225 -30.577 1.00 32.32 192 CYS A O 1
ATOM 1429 N N . LEU A 1 193 ? -26.273 13.364 -29.642 1.00 32.03 193 LEU A N 1
ATOM 1430 C CA . LEU A 1 193 ? -24.877 13.727 -29.908 1.00 30.92 193 LEU A CA 1
ATOM 1431 C C . LEU A 1 193 ? -24.539 13.798 -31.401 1.00 31.59 193 LEU A C 1
ATOM 1432 O O . LEU A 1 193 ? -23.898 14.754 -31.843 1.00 31.00 193 LEU A O 1
ATOM 1437 N N . ARG A 1 194 ? -24.964 12.797 -32.173 1.00 32.00 194 ARG A N 1
ATOM 1438 C CA . ARG A 1 194 ? -24.705 12.793 -33.621 1.00 33.04 194 ARG A CA 1
ATOM 1439 C C . ARG A 1 194 ? -25.331 14.006 -34.325 1.00 32.48 194 ARG A C 1
ATOM 1440 O O . ARG A 1 194 ? -24.860 14.424 -35.379 1.00 32.98 194 ARG A O 1
ATOM 1448 N N . GLY A 1 195 ? -26.363 14.579 -33.705 1.00 32.44 195 GLY A N 1
ATOM 1449 C CA . GLY A 1 195 ? -27.086 15.720 -34.251 1.00 32.32 195 GLY A CA 1
ATOM 1450 C C . GLY A 1 195 ? -26.430 17.078 -34.072 1.00 32.48 195 GLY A C 1
ATOM 1451 O O . GLY A 1 195 ? -26.953 18.085 -34.561 1.00 32.68 195 GLY A O 1
ATOM 1452 N N . GLY A 1 196 ? -25.298 17.127 -33.372 1.00 31.56 196 GLY A N 1
ATOM 1453 C CA . GLY A 1 196 ? -24.562 18.382 -33.223 1.00 30.94 196 GLY A CA 1
ATOM 1454 C C . GLY A 1 196 ? -24.372 18.929 -31.817 1.00 30.70 196 GLY A C 1
ATOM 1455 O O . GLY A 1 196 ? -23.771 19.991 -31.642 1.00 30.83 196 GLY A O 1
ATOM 1456 N N . LEU A 1 197 ? -24.880 18.223 -30.810 1.00 29.96 197 LEU A N 1
ATOM 1457 C CA . LEU A 1 197 ? -24.661 18.640 -29.426 1.00 29.53 197 LEU A CA 1
ATOM 1458 C C . LEU A 1 197 ? -23.288 18.180 -28.950 1.00 28.41 197 LEU A C 1
ATOM 1459 O O . LEU A 1 197 ? -22.784 17.150 -29.385 1.00 28.59 197 LEU A O 1
ATOM 1464 N N . ASP A 1 198 ? -22.678 18.958 -28.069 1.00 27.80 198 ASP A N 1
ATOM 1465 C CA . ASP A 1 198 ? -21.394 18.574 -27.482 1.00 27.13 198 ASP A CA 1
ATOM 1466 C C . ASP A 1 198 ? -21.601 17.554 -26.376 1.00 26.47 198 ASP A C 1
ATOM 1467 O O . ASP A 1 198 ? -20.828 16.597 -26.248 1.00 26.00 198 ASP A O 1
ATOM 1472 N N . PHE A 1 199 ? -22.667 17.758 -25.601 1.00 25.82 199 PHE A N 1
ATOM 1473 C CA . PHE A 1 199 ? -22.937 16.970 -24.402 1.00 25.78 199 PHE A CA 1
ATOM 1474 C C . PHE A 1 199 ? -24.369 16.480 -24.312 1.00 25.72 199 PHE A C 1
ATOM 1475 O O . PHE A 1 199 ? -25.303 17.171 -24.718 1.00 26.37 199 PHE A O 1
ATOM 1483 N N . THR A 1 200 ? -24.531 15.288 -23.761 1.00 25.15 200 THR A N 1
ATOM 1484 C CA . THR A 1 200 ? -25.808 14.873 -23.199 1.00 25.25 200 THR A CA 1
ATOM 1485 C C . THR A 1 200 ? -25.598 14.712 -21.693 1.00 25.07 200 THR A C 1
ATOM 1486 O O . THR A 1 200 ? -24.458 14.788 -21.224 1.00 24.63 200 THR A O 1
ATOM 1502 N N . ASP A 1 202 ? -27.243 12.776 -17.758 1.00 23.65 202 ASP A N 1
ATOM 1503 C CA . ASP A 1 202 ? -28.196 12.137 -16.866 1.00 22.28 202 ASP A CA 1
ATOM 1504 C C . ASP A 1 202 ? -29.010 13.235 -16.200 1.00 22.06 202 ASP A C 1
ATOM 1505 O O . ASP A 1 202 ? -28.484 14.301 -15.883 1.00 21.30 202 ASP A O 1
ATOM 1510 N N . ASP A 1 203 ? -30.291 12.981 -15.964 1.00 22.31 203 ASP A N 1
ATOM 1511 C CA . ASP A 1 203 ? -31.067 13.891 -15.138 1.00 23.15 203 ASP A CA 1
ATOM 1512 C C . ASP A 1 203 ? -30.510 13.846 -13.715 1.00 23.04 203 ASP A C 1
ATOM 1513 O O . ASP A 1 203 ? -29.872 12.861 -13.329 1.00 22.81 203 ASP A O 1
ATOM 1518 N N . GLU A 1 204 ? -30.729 14.907 -12.945 1.00 22.53 204 GLU A N 1
ATOM 1519 C CA . GLU A 1 204 ? -30.140 15.003 -11.607 1.00 22.71 204 GLU A CA 1
ATOM 1520 C C . GLU A 1 204 ? -30.536 13.848 -10.686 1.00 22.83 204 GLU A C 1
ATOM 1521 O O . GLU A 1 204 ? -29.788 13.506 -9.774 1.00 22.69 204 GLU A O 1
ATOM 1527 N N . ASN A 1 205 ? -31.704 13.253 -10.933 1.00 22.21 205 ASN A N 1
ATOM 1528 C CA . ASN A 1 205 ? -32.204 12.144 -10.110 1.00 22.30 205 ASN A CA 1
ATOM 1529 C C . ASN A 1 205 ? -31.988 10.750 -10.704 1.00 22.01 205 ASN A C 1
ATOM 1530 O O . ASN A 1 205 ? -32.381 9.733 -10.116 1.00 22.08 205 ASN A O 1
ATOM 1535 N N . ILE A 1 206 ? -31.343 10.704 -11.864 1.00 21.68 206 ILE A N 1
ATOM 1536 C CA . ILE A 1 206 ? -30.882 9.450 -12.421 1.00 21.66 206 ILE A CA 1
ATOM 1537 C C . ILE A 1 206 ? -29.594 9.089 -11.690 1.00 21.31 206 ILE A C 1
ATOM 1538 O O . ILE A 1 206 ? -28.558 9.737 -11.868 1.00 21.19 206 ILE A O 1
ATOM 1543 N N . ASN A 1 207 ? -29.679 8.085 -10.824 1.00 20.55 207 ASN A N 1
ATOM 1544 C CA . ASN A 1 207 ? -28.511 7.602 -10.096 1.00 20.46 207 ASN A CA 1
ATOM 1545 C C . ASN A 1 207 ? -28.345 6.104 -10.387 1.00 20.00 207 ASN A C 1
ATOM 1546 O O . ASN A 1 207 ? -27.701 5.733 -11.366 1.00 20.29 207 ASN A O 1
ATOM 1551 N N . SER A 1 208 ? -28.950 5.256 -9.557 1.00 19.86 208 SER A N 1
ATOM 1552 C CA . SER A 1 208 ? -29.140 3.846 -9.882 1.00 19.84 208 SER A CA 1
ATOM 1553 C C . SER A 1 208 ? -30.476 3.396 -9.303 1.00 20.23 208 SER A C 1
ATOM 1554 O O . SER A 1 208 ? -30.715 3.531 -8.106 1.00 20.75 208 SER A O 1
ATOM 1557 N N . GLN A 1 209 ? -31.344 2.857 -10.151 1.00 20.04 209 GLN A N 1
ATOM 1558 C CA . GLN A 1 209 ? -32.715 2.550 -9.747 1.00 19.88 209 GLN A CA 1
ATOM 1559 C C . GLN A 1 209 ? -33.192 1.226 -10.353 1.00 19.92 209 GLN A C 1
ATOM 1560 O O . GLN A 1 209 ? -32.575 0.720 -11.290 1.00 20.18 209 GLN A O 1
ATOM 1566 N N . PRO A 1 210 ? -34.289 0.655 -9.822 1.00 20.45 210 PRO A N 1
ATOM 1567 C CA . PRO A 1 210 ? -34.803 -0.610 -10.364 1.00 21.21 210 PRO A CA 1
ATOM 1568 C C . PRO A 1 210 ? -35.072 -0.632 -11.879 1.00 22.04 210 PRO A C 1
ATOM 1569 O O . PRO A 1 210 ? -34.885 -1.670 -12.508 1.00 23.19 210 PRO A O 1
ATOM 1573 N N . PHE A 1 211 ? -35.481 0.491 -12.461 1.00 22.32 211 PHE A N 1
ATOM 1574 C CA . PHE A 1 211 ? -35.731 0.552 -13.911 1.00 22.53 211 PHE A CA 1
ATOM 1575 C C . PHE A 1 211 ? -34.435 0.684 -14.721 1.00 22.60 211 PHE A C 1
ATOM 1576 O O . PHE A 1 211 ? -34.414 0.379 -15.908 1.00 22.33 211 PHE A O 1
ATOM 1584 N N . GLN A 1 212 ? -33.365 1.159 -14.080 1.00 22.08 212 GLN A N 1
ATOM 1585 C CA . GLN A 1 212 ? -32.085 1.354 -14.764 1.00 21.59 212 GLN A CA 1
ATOM 1586 C C . GLN A 1 212 ? -30.930 1.417 -13.776 1.00 20.71 212 GLN A C 1
ATOM 1587 O O . GLN A 1 212 ? -30.793 2.391 -13.032 1.00 20.20 212 GLN A O 1
ATOM 1593 N N . ARG A 1 213 ? -30.105 0.373 -13.787 1.00 19.73 213 ARG A N 1
ATOM 1594 C CA . ARG A 1 213 ? -28.940 0.293 -12.914 1.00 19.06 213 ARG A CA 1
ATOM 1595 C C . ARG A 1 213 ? -27.752 1.042 -13.511 1.00 18.69 213 ARG A C 1
ATOM 1596 O O . ARG A 1 213 ? -27.550 1.028 -14.729 1.00 18.31 213 ARG A O 1
ATOM 1604 N N . TRP A 1 214 ? -26.966 1.683 -12.648 1.00 18.22 214 TRP A N 1
ATOM 1605 C CA . TRP A 1 214 ? -25.964 2.660 -13.093 1.00 18.10 214 TRP A CA 1
ATOM 1606 C C . TRP A 1 214 ? -24.910 2.079 -14.035 1.00 18.57 214 TRP A C 1
ATOM 1607 O O . TRP A 1 214 ? -24.572 2.707 -15.039 1.00 18.77 214 TRP A O 1
ATOM 1618 N N . ARG A 1 215 ? -24.406 0.884 -13.725 1.00 18.89 215 ARG A N 1
ATOM 1619 C CA . ARG A 1 215 ? -23.323 0.286 -14.506 1.00 20.10 215 ARG A CA 1
ATOM 1620 C C . ARG A 1 215 ? -23.767 -0.022 -15.943 1.00 20.60 215 ARG A C 1
ATOM 1621 O O . ARG A 1 215 ? -23.007 0.205 -16.884 1.00 20.69 215 ARG A O 1
ATOM 1629 N N . ASP A 1 216 ? -24.998 -0.523 -16.098 1.00 20.67 216 ASP A N 1
ATOM 1630 C CA . ASP A 1 216 ? -25.600 -0.732 -17.418 1.00 20.73 216 ASP A CA 1
ATOM 1631 C C . ASP A 1 216 ? -25.679 0.580 -18.201 1.00 20.42 216 ASP A C 1
ATOM 1632 O O . ASP A 1 216 ? -25.303 0.621 -19.371 1.00 20.84 216 ASP A O 1
ATOM 1637 N N . ARG A 1 217 ? -26.153 1.647 -17.559 1.00 19.85 217 ARG A N 1
ATOM 1638 C CA . ARG A 1 217 ? -26.189 2.968 -18.195 1.00 20.19 217 ARG A CA 1
ATOM 1639 C C . ARG A 1 217 ? -24.810 3.443 -18.647 1.00 20.58 217 ARG A C 1
ATOM 1640 O O . ARG A 1 217 ? -24.661 3.929 -19.770 1.00 20.63 217 ARG A O 1
ATOM 1648 N N . PHE A 1 218 ? -23.813 3.320 -17.770 1.00 20.41 218 PHE A N 1
ATOM 1649 C CA . PHE A 1 218 ? -22.460 3.812 -18.066 1.00 20.49 218 PHE A CA 1
ATOM 1650 C C . PHE A 1 218 ? -21.897 3.134 -19.315 1.00 21.07 218 PHE A C 1
ATOM 1651 O O . PHE A 1 218 ? -21.335 3.801 -20.178 1.00 21.82 218 PHE A O 1
ATOM 1659 N N . LEU A 1 219 ? -22.070 1.818 -19.411 1.00 22.16 219 LEU A N 1
ATOM 1660 C CA . LEU A 1 219 ? -21.614 1.051 -20.574 1.00 23.75 219 LEU A CA 1
ATOM 1661 C C . LEU A 1 219 ? -22.279 1.467 -21.886 1.00 23.59 219 LEU A C 1
ATOM 1662 O O . LEU A 1 219 ? -21.595 1.684 -22.881 1.00 23.33 219 LEU A O 1
ATOM 1667 N N . PHE A 1 220 ? -23.605 1.571 -21.884 1.00 23.50 220 PHE A N 1
ATOM 1668 C CA . PHE A 1 220 ? -24.343 1.903 -23.102 1.00 24.17 220 PHE A CA 1
ATOM 1669 C C . PHE A 1 220 ? -24.129 3.346 -23.528 1.00 24.02 220 PHE A C 1
ATOM 1670 O O . PHE A 1 220 ? -24.070 3.643 -24.724 1.00 24.56 220 PHE A O 1
ATOM 1678 N N . VAL A 1 221 ? -24.013 4.240 -22.551 1.00 23.76 221 VAL A N 1
ATOM 1679 C CA . VAL A 1 221 ? -23.675 5.632 -22.825 1.00 23.44 221 VAL A CA 1
ATOM 1680 C C . VAL A 1 221 ? -22.291 5.746 -23.474 1.00 23.84 221 VAL A C 1
ATOM 1681 O O . VAL A 1 221 ? -22.115 6.521 -24.408 1.00 23.88 221 VAL A O 1
ATOM 1685 N N . ALA A 1 222 ? -21.323 4.970 -22.982 1.00 24.05 222 ALA A N 1
ATOM 1686 C CA . ALA A 1 222 ? -19.974 4.940 -23.560 1.00 24.67 222 ALA A CA 1
ATOM 1687 C C . ALA A 1 222 ? -19.981 4.472 -25.016 1.00 25.33 222 ALA A C 1
ATOM 1688 O O . ALA A 1 222 ? -19.255 5.024 -25.845 1.00 25.31 222 ALA A O 1
ATOM 1690 N N . ASP A 1 223 ? -20.789 3.450 -25.308 1.00 26.10 223 ASP A N 1
ATOM 1691 C CA . ASP A 1 223 ? -20.977 2.958 -26.677 1.00 27.43 223 ASP A CA 1
ATOM 1692 C C . ASP A 1 223 ? -21.498 4.079 -27.571 1.00 26.92 223 ASP A C 1
ATOM 1693 O O . ASP A 1 223 ? -20.967 4.310 -28.661 1.00 27.45 223 ASP A O 1
ATOM 1698 N N . ALA A 1 224 ? -22.526 4.775 -27.084 1.00 26.58 224 ALA A N 1
ATOM 1699 C CA . ALA A 1 224 ? -23.156 5.884 -27.793 1.00 26.80 224 ALA A CA 1
ATOM 1700 C C . ALA A 1 224 ? -22.185 7.030 -28.080 1.00 27.35 224 ALA A C 1
ATOM 1701 O O . ALA A 1 224 ? -22.193 7.584 -29.180 1.00 27.63 224 ALA A O 1
ATOM 1703 N N . ILE A 1 225 ? -21.364 7.390 -27.092 1.00 27.43 225 ILE A N 1
ATOM 1704 C CA . ILE A 1 225 ? -20.372 8.453 -27.265 1.00 27.54 225 ILE A CA 1
ATOM 1705 C C . ILE A 1 225 ? -19.344 8.079 -28.331 1.00 28.71 225 ILE A C 1
ATOM 1706 O O . ILE A 1 225 ? -19.011 8.902 -29.181 1.00 28.71 225 ILE A O 1
ATOM 1711 N N . HIS A 1 226 ? -18.856 6.839 -28.286 1.00 29.33 226 HIS A N 1
ATOM 1712 C CA A HIS A 1 226 ? -17.857 6.380 -29.245 0.50 30.28 226 HIS A CA 1
ATOM 1713 C CA B HIS A 1 226 ? -17.862 6.360 -29.243 0.50 30.14 226 HIS A CA 1
ATOM 1714 C C . HIS A 1 226 ? -18.381 6.465 -30.680 1.00 30.43 226 HIS A C 1
ATOM 1715 O O . HIS A 1 226 ? -17.701 6.996 -31.557 1.00 30.58 226 HIS A O 1
ATOM 1728 N N . LYS A 1 227 ? -19.596 5.966 -30.903 1.00 30.84 227 LYS A N 1
ATOM 1729 C CA . LYS A 1 227 ? -20.213 5.968 -32.230 1.00 31.68 227 LYS A CA 1
ATOM 1730 C C . LYS A 1 227 ? -20.466 7.388 -32.751 1.00 31.91 227 LYS A C 1
ATOM 1731 O O . LYS A 1 227 ? -20.132 7.695 -33.895 1.00 32.33 227 LYS A O 1
ATOM 1737 N N . ALA A 1 228 ? -21.035 8.250 -31.911 1.00 31.65 228 ALA A N 1
ATOM 1738 C CA . ALA A 1 228 ? -21.314 9.636 -32.302 1.00 31.73 228 ALA A CA 1
ATOM 1739 C C . ALA A 1 228 ? -20.048 10.458 -32.570 1.00 32.24 228 ALA A C 1
ATOM 1740 O O . ALA A 1 228 ? -20.011 11.250 -33.515 1.00 32.44 228 ALA A O 1
ATOM 1742 N N . GLN A 1 229 ? -19.024 10.281 -31.736 1.00 32.18 229 GLN A N 1
ATOM 1743 C CA . GLN A 1 229 ? -17.750 10.980 -31.911 1.00 32.77 229 GLN A CA 1
ATOM 1744 C C . GLN A 1 229 ? -17.061 10.564 -33.221 1.00 33.68 229 GLN A C 1
ATOM 1745 O O . GLN A 1 229 ? -16.513 11.406 -33.942 1.00 33.60 229 GLN A O 1
ATOM 1751 N N . ALA A 1 230 ? -17.105 9.267 -33.519 1.00 34.57 230 ALA A N 1
ATOM 1752 C CA . ALA A 1 230 ? -16.489 8.715 -34.723 1.00 35.67 230 ALA A CA 1
ATOM 1753 C C . ALA A 1 230 ? -17.174 9.232 -35.989 1.00 36.46 230 ALA A C 1
ATOM 1754 O O . ALA A 1 230 ? -16.511 9.558 -36.968 1.00 37.00 230 ALA A O 1
ATOM 1756 N N . GLU A 1 231 ? -18.499 9.320 -35.950 1.00 37.05 231 GLU A N 1
ATOM 1757 C CA . GLU A 1 231 ? -19.279 9.741 -37.107 1.00 37.69 231 GLU A CA 1
ATOM 1758 C C . GLU A 1 231 ? -19.235 11.242 -37.363 1.00 37.63 231 GLU A C 1
ATOM 1759 O O . GLU A 1 231 ? -19.414 11.675 -38.503 1.00 38.06 231 GLU A O 1
ATOM 1765 N N . THR A 1 232 ? -18.990 12.032 -36.319 1.00 36.87 232 THR A N 1
ATOM 1766 C CA . THR A 1 232 ? -19.036 13.494 -36.446 1.00 36.12 232 THR A CA 1
ATOM 1767 C C . THR A 1 232 ? -17.664 14.162 -36.499 1.00 35.68 232 THR A C 1
ATOM 1768 O O . THR A 1 232 ? -17.539 15.280 -37.000 1.00 35.61 232 THR A O 1
ATOM 1772 N N . GLY A 1 233 ? -16.647 13.492 -35.960 1.00 34.94 233 GLY A N 1
ATOM 1773 C CA . GLY A 1 233 ? -15.305 14.070 -35.859 1.00 34.11 233 GLY A CA 1
ATOM 1774 C C . GLY A 1 233 ? -15.195 15.199 -34.846 1.00 34.00 233 GLY A C 1
ATOM 1775 O O . GLY A 1 233 ? -14.253 15.998 -34.893 1.00 34.25 233 GLY A O 1
ATOM 1776 N N . GLU A 1 234 ? -16.167 15.277 -33.941 1.00 33.37 234 GLU A N 1
ATOM 1777 C CA . GLU A 1 234 ? -16.127 16.227 -32.835 1.00 33.19 234 GLU A CA 1
ATOM 1778 C C . GLU A 1 234 ? -16.100 15.465 -31.513 1.00 31.90 234 GLU A C 1
ATOM 1779 O O . GLU A 1 234 ? -16.756 14.427 -31.370 1.00 31.25 234 GLU A O 1
ATOM 1785 N N . ILE A 1 235 ? -15.338 15.980 -30.554 1.00 30.69 235 ILE A N 1
ATOM 1786 C CA . ILE A 1 235 ? -15.270 15.380 -29.221 1.00 30.03 235 ILE A CA 1
ATOM 1787 C C . ILE A 1 235 ? -16.638 15.462 -28.542 1.00 28.86 235 ILE A C 1
ATOM 1788 O O . ILE A 1 235 ? -17.261 16.522 -28.511 1.00 28.73 235 ILE A O 1
ATOM 1793 N N . LYS A 1 236 ? -17.112 14.322 -28.049 1.00 27.31 236 LYS A N 1
ATOM 1794 C CA . LYS A 1 236 ? -18.419 14.230 -27.399 1.00 26.53 236 LYS A CA 1
ATOM 1795 C C . LYS A 1 236 ? -18.280 13.785 -25.951 1.00 26.41 236 LYS A C 1
ATOM 1796 O O . LYS A 1 236 ? -17.324 13.090 -25.592 1.00 26.57 236 LYS A O 1
ATOM 1802 N N . GLY A 1 237 ? -19.240 14.186 -25.125 1.00 25.85 237 GLY A N 1
ATOM 1803 C CA . GLY A 1 237 ? -19.296 13.749 -23.735 1.00 24.95 237 GLY A CA 1
ATOM 1804 C C . GLY A 1 237 ? -20.716 13.572 -23.231 1.00 24.24 237 GLY A C 1
ATOM 1805 O O . GLY A 1 237 ? -21.683 13.976 -23.882 1.00 23.85 237 GLY A O 1
ATOM 1806 N N . HIS A 1 238 ? -20.836 12.941 -22.073 1.00 22.79 238 HIS A N 1
ATOM 1807 C CA . HIS A 1 238 ? -22.119 12.771 -21.415 1.00 21.99 238 HIS A CA 1
ATOM 1808 C C . HIS A 1 238 ? -21.861 12.857 -19.929 1.00 21.36 238 HIS A C 1
ATOM 1809 O O . HIS A 1 238 ? -21.029 12.115 -19.407 1.00 21.31 238 HIS A O 1
ATOM 1816 N N . TYR A 1 239 ? -22.545 13.773 -19.248 1.00 20.95 239 TYR A N 1
ATOM 1817 C CA . TYR A 1 239 ? -22.343 13.908 -17.809 1.00 20.75 239 TYR A CA 1
ATOM 1818 C C . TYR A 1 239 ? -22.954 12.703 -17.119 1.00 20.29 239 TYR A C 1
ATOM 1819 O O . TYR A 1 239 ? -24.156 12.679 -16.846 1.00 20.33 239 TYR A O 1
ATOM 1828 N N . LEU A 1 240 ? -22.127 11.697 -16.856 1.00 19.70 240 LEU A N 1
ATOM 1829 C CA . LEU A 1 240 ? -22.579 10.534 -16.115 1.00 19.56 240 LEU A CA 1
ATOM 1830 C C . LEU A 1 240 ? -22.723 10.899 -14.647 1.00 19.18 240 LEU A C 1
ATOM 1831 O O . LEU A 1 240 ? -21.788 11.394 -14.029 1.00 18.87 240 LEU A O 1
ATOM 1836 N N . ASN A 1 241 ? -23.915 10.687 -14.106 1.00 18.77 241 ASN A N 1
ATOM 1837 C CA . ASN A 1 241 ? -24.195 11.061 -12.727 1.00 18.97 241 ASN A CA 1
ATOM 1838 C C . ASN A 1 241 ? -23.633 10.050 -11.735 1.00 18.50 241 ASN A C 1
ATOM 1839 O O . ASN A 1 241 ? -24.020 8.879 -11.748 1.00 18.28 241 ASN A O 1
ATOM 1844 N N . VAL A 1 242 ? -22.731 10.515 -10.871 1.00 18.16 242 VAL A N 1
ATOM 1845 C CA . VAL A 1 242 ? -22.128 9.665 -9.833 1.00 17.11 242 VAL A CA 1
ATOM 1846 C C . VAL A 1 242 ? -22.685 9.943 -8.435 1.00 17.42 242 VAL A C 1
ATOM 1847 O O . VAL A 1 242 ? -22.240 9.338 -7.452 1.00 17.29 242 VAL A O 1
ATOM 1851 N N . THR A 1 243 ? -23.655 10.856 -8.352 1.00 17.12 243 THR A N 1
ATOM 1852 C CA . THR A 1 243 ? -24.378 11.119 -7.117 1.00 16.82 243 THR A CA 1
ATOM 1853 C C . THR A 1 243 ? -24.865 9.787 -6.533 1.00 17.37 243 THR A C 1
ATOM 1854 O O . THR A 1 243 ? -25.539 9.010 -7.213 1.00 17.14 243 THR A O 1
ATOM 1858 N N . ALA A 1 244 ? -24.500 9.525 -5.279 1.00 17.25 244 ALA A N 1
ATOM 1859 C CA . ALA A 1 244 ? -24.629 8.188 -4.699 1.00 17.13 244 ALA A CA 1
ATOM 1860 C C . ALA A 1 244 ? -25.027 8.238 -3.215 1.00 17.15 244 ALA A C 1
ATOM 1861 O O . ALA A 1 244 ? -24.956 9.295 -2.601 1.00 17.25 244 ALA A O 1
ATOM 1863 N N . PRO A 1 245 ? -25.468 7.095 -2.641 1.00 17.46 245 PRO A N 1
ATOM 1864 C CA . PRO A 1 245 ? -25.801 7.073 -1.213 1.00 17.42 245 PRO A CA 1
ATOM 1865 C C . PRO A 1 245 ? -24.599 7.292 -0.284 1.00 17.46 245 PRO A C 1
ATOM 1866 O O . PRO A 1 245 ? -24.769 7.869 0.794 1.00 16.91 245 PRO A O 1
ATOM 1870 N N . THR A 1 246 ? -23.414 6.837 -0.706 1.00 17.39 246 THR A N 1
ATOM 1871 C CA . THR A 1 246 ? -22.186 6.875 0.098 1.00 17.84 246 THR A CA 1
ATOM 1872 C C . THR A 1 246 ? -20.976 7.374 -0.713 1.00 18.23 246 THR A C 1
ATOM 1873 O O . THR A 1 246 ? -20.992 7.341 -1.944 1.00 17.87 246 THR A O 1
ATOM 1877 N N . CYS A 1 247 ? -19.930 7.825 -0.017 1.00 18.64 247 CYS A N 1
ATOM 1878 C CA . CYS A 1 247 ? -18.688 8.259 -0.662 1.00 20.03 247 CYS A CA 1
ATOM 1879 C C . CYS A 1 247 ? -18.036 7.132 -1.465 1.00 20.00 247 CYS A C 1
ATOM 1880 O O . CYS A 1 247 ? -17.538 7.374 -2.565 1.00 18.40 247 CYS A O 1
ATOM 1883 N N . GLU A 1 248 ? -18.065 5.911 -0.916 1.00 17.40 248 GLU A N 1
ATOM 1884 C CA . GLU A 1 248 ? -17.529 4.714 -1.581 1.00 22.49 248 GLU A CA 1
ATOM 1885 C C . GLU A 1 248 ? -18.204 4.462 -2.927 1.00 17.01 248 GLU A C 1
ATOM 1886 O O . GLU A 1 248 ? -17.544 4.244 -3.940 1.00 19.25 248 GLU A O 1
ATOM 1892 N N . GLU A 1 249 ? -19.532 4.488 -2.914 1.00 17.72 249 GLU A N 1
ATOM 1893 C CA . GLU A 1 249 ? -20.334 4.276 -4.105 1.00 21.55 249 GLU A CA 1
ATOM 1894 C C . GLU A 1 249 ? -20.130 5.426 -5.107 1.00 13.87 249 GLU A C 1
ATOM 1895 O O . GLU A 1 249 ? -20.034 5.197 -6.316 1.00 17.34 249 GLU A O 1
ATOM 1901 N N . MET A 1 250 ? -20.035 6.654 -4.601 1.00 14.90 250 MET A N 1
ATOM 1902 C CA . MET A 1 250 ? -19.744 7.814 -5.444 1.00 15.24 250 MET A CA 1
ATOM 1903 C C . MET A 1 250 ? -18.444 7.593 -6.222 1.00 16.80 250 MET A C 1
ATOM 1904 O O . MET A 1 250 ? -18.403 7.773 -7.438 1.00 18.75 250 MET A O 1
ATOM 1909 N N . LEU A 1 251 ? -17.393 7.193 -5.510 1.00 18.23 251 LEU A N 1
ATOM 1910 C CA . LEU A 1 251 ? -16.073 6.991 -6.118 1.00 15.62 251 LEU A CA 1
ATOM 1911 C C . LEU A 1 251 ? -15.989 5.744 -7.002 1.00 16.30 251 LEU A C 1
ATOM 1912 O O . LEU A 1 251 ? -15.275 5.745 -7.999 1.00 14.99 251 LEU A O 1
ATOM 1917 N N . LYS A 1 252 ? -16.710 4.685 -6.634 1.00 11.45 252 LYS A N 1
ATOM 1918 C CA . LYS A 1 252 ? -16.836 3.503 -7.494 1.00 15.69 252 LYS A CA 1
ATOM 1919 C C . LYS A 1 252 ? -17.396 3.872 -8.882 1.00 15.83 252 LYS A C 1
ATOM 1920 O O . LYS A 1 252 ? -16.891 3.421 -9.912 1.00 14.90 252 LYS A O 1
ATOM 1926 N N . ARG A 1 253 ? -18.432 4.703 -8.897 1.00 14.60 253 ARG A N 1
ATOM 1927 C CA . ARG A 1 253 ? -19.047 5.146 -10.149 1.00 12.47 253 ARG A CA 1
ATOM 1928 C C . ARG A 1 253 ? -18.116 6.082 -10.927 1.00 16.09 253 ARG A C 1
ATOM 1929 O O . ARG A 1 253 ? -17.981 5.955 -12.145 1.00 15.15 253 ARG A O 1
ATOM 1937 N N . ALA A 1 254 ? -17.464 7.007 -10.223 1.00 15.54 254 ALA A N 1
ATOM 1938 C CA . ALA A 1 254 ? -16.446 7.851 -10.849 1.00 13.62 254 ALA A CA 1
ATOM 1939 C C . ALA A 1 254 ? -15.318 7.027 -11.477 1.00 15.79 254 ALA A C 1
ATOM 1940 O O . ALA A 1 254 ? -14.921 7.282 -12.613 1.00 18.61 254 ALA A O 1
ATOM 1942 N N . GLU A 1 255 ? -14.818 6.033 -10.751 1.00 14.83 255 GLU A N 1
ATOM 1943 C CA . GLU A 1 255 ? -13.749 5.176 -11.272 1.00 15.71 255 GLU A CA 1
ATOM 1944 C C . GLU A 1 255 ? -14.171 4.389 -12.509 1.00 16.55 255 GLU A C 1
ATOM 1945 O O . GLU A 1 255 ? -13.353 4.154 -13.398 1.00 16.29 255 GLU A O 1
ATOM 1951 N N . PHE A 1 256 ? -15.439 3.974 -12.565 1.00 17.50 256 PHE A N 1
ATOM 1952 C CA . PHE A 1 256 ? -15.923 3.248 -13.737 1.00 20.53 256 PHE A CA 1
ATOM 1953 C C . PHE A 1 256 ? -16.028 4.130 -14.979 1.00 20.40 256 PHE A C 1
ATOM 1954 O O . PHE A 1 256 ? -15.678 3.690 -16.073 1.00 20.06 256 PHE A O 1
ATOM 1962 N N . ALA A 1 257 ? -16.501 5.366 -14.806 1.00 16.62 257 ALA A N 1
ATOM 1963 C CA . ALA A 1 257 ? -16.476 6.355 -15.889 1.00 21.54 257 ALA A CA 1
ATOM 1964 C C . ALA A 1 257 ? -15.051 6.591 -16.400 1.00 16.90 257 ALA A C 1
ATOM 1965 O O . ALA A 1 257 ? -14.834 6.765 -17.598 1.00 23.28 257 ALA A O 1
ATOM 1967 N N . LYS A 1 258 ? -14.087 6.582 -15.483 1.00 19.94 258 LYS A N 1
ATOM 1968 C CA . LYS A 1 258 ? -12.674 6.729 -15.823 1.00 19.67 258 LYS A CA 1
ATOM 1969 C C . LYS A 1 258 ? -12.171 5.501 -16.579 1.00 21.82 258 LYS A C 1
ATOM 1970 O O . LYS A 1 258 ? -11.426 5.620 -17.556 1.00 20.18 258 LYS A O 1
ATOM 1976 N N . GLU A 1 259 ? -12.583 4.323 -16.121 1.00 17.18 259 GLU A N 1
ATOM 1977 C CA . GLU A 1 259 ? -12.229 3.066 -16.773 1.00 21.44 259 GLU A CA 1
ATOM 1978 C C . GLU A 1 259 ? -12.747 3.044 -18.219 1.00 24.62 259 GLU A C 1
ATOM 1979 O O . GLU A 1 259 ? -12.086 2.523 -19.111 1.00 21.90 259 GLU A O 1
ATOM 1985 N N . LEU A 1 260 ? -13.919 3.637 -18.436 1.00 20.28 260 LEU A N 1
ATOM 1986 C CA . LEU A 1 260 ? -14.514 3.739 -19.760 1.00 20.58 260 LEU A CA 1
ATOM 1987 C C . LEU A 1 260 ? -13.944 4.905 -20.567 1.00 23.04 260 LEU A C 1
ATOM 1988 O O . LEU A 1 260 ? -14.411 5.187 -21.668 1.00 25.28 260 LEU A O 1
ATOM 1993 N N . GLU A 1 261 ? -12.943 5.583 -20.008 1.00 20.52 261 GLU A N 1
ATOM 1994 C CA . GLU A 1 261 ? -12.315 6.749 -20.636 1.00 20.40 261 GLU A CA 1
ATOM 1995 C C . GLU A 1 261 ? -13.321 7.862 -20.985 1.00 23.63 261 GLU A C 1
ATOM 1996 O O . GLU A 1 261 ? -13.178 8.565 -21.993 1.00 21.80 261 GLU A O 1
ATOM 2002 N N . MET A 1 262 ? -14.329 8.022 -20.129 1.00 18.74 262 MET A N 1
ATOM 2003 C CA . MET A 1 262 ? -15.290 9.116 -20.255 1.00 16.68 262 MET A CA 1
ATOM 2004 C C . MET A 1 262 ? -14.647 10.440 -19.868 1.00 23.30 262 MET A C 1
ATOM 2005 O O . MET A 1 262 ? -13.901 10.494 -18.900 1.00 23.34 262 MET A O 1
ATOM 2010 N N . PRO A 1 263 ? -14.929 11.514 -20.628 1.00 25.29 263 PRO A N 1
ATOM 2011 C CA . PRO A 1 263 ? -14.305 12.800 -20.311 1.00 24.35 263 PRO A CA 1
ATOM 2012 C C . PRO A 1 263 ? -14.973 13.590 -19.179 1.00 15.64 263 PRO A C 1
ATOM 2013 O O . PRO A 1 263 ? -14.349 14.497 -18.626 1.00 16.65 263 PRO A O 1
ATOM 2017 N N . ILE A 1 264 ? -16.215 13.258 -18.837 1.00 14.32 264 ILE A N 1
ATOM 2018 C CA . ILE A 1 264 ? -16.986 14.107 -17.928 1.00 14.23 264 ILE A CA 1
ATOM 2019 C C . ILE A 1 264 ? -17.986 13.340 -17.061 1.00 13.83 264 ILE A C 1
ATOM 2020 O O . ILE A 1 264 ? -18.617 12.392 -17.514 1.00 18.35 264 ILE A O 1
ATOM 2025 N N . ILE A 1 265 ? -18.094 13.747 -15.798 1.00 19.39 265 ILE A N 1
ATOM 2026 C CA . ILE A 1 265 ? -19.124 13.238 -14.894 1.00 16.70 265 ILE A CA 1
ATOM 2027 C C . ILE A 1 265 ? -19.910 14.400 -14.288 1.00 13.34 265 ILE A C 1
ATOM 2028 O O . ILE A 1 265 ? -19.498 15.549 -14.393 1.00 17.33 265 ILE A O 1
ATOM 2033 N N . MET A 1 266 ? -21.039 14.092 -13.654 1.00 14.85 266 MET A N 1
ATOM 2034 C CA . MET A 1 266 ? -21.801 15.111 -12.937 1.00 19.65 266 MET A CA 1
ATOM 2035 C C . MET A 1 266 ? -22.060 14.738 -11.478 1.00 17.87 266 MET A C 1
ATOM 2036 O O . MET A 1 266 ? -22.041 13.562 -11.112 1.00 19.37 266 MET A O 1
ATOM 2041 N N . HIS A 1 267 ? -22.297 15.751 -10.653 1.00 14.77 267 HIS A N 1
ATOM 2042 C CA . HIS A 1 267 ? -22.544 15.556 -9.229 1.00 19.73 267 HIS A CA 1
ATOM 2043 C C . HIS A 1 267 ? -23.540 16.590 -8.724 1.00 19.30 267 HIS A C 1
ATOM 2044 O O . HIS A 1 267 ? -23.469 17.758 -9.107 1.00 20.45 267 HIS A O 1
ATOM 2051 N N . ASP A 1 268 ? -24.475 16.151 -7.878 1.00 18.27 268 ASP A N 1
ATOM 2052 C CA . ASP A 1 268 ? -25.453 17.043 -7.251 1.00 16.38 268 ASP A CA 1
ATOM 2053 C C . ASP A 1 268 ? -24.879 17.510 -5.923 1.00 14.61 268 ASP A C 1
ATOM 2054 O O . ASP A 1 268 ? -25.053 16.836 -4.904 1.00 18.91 268 ASP A O 1
ATOM 2059 N N . PHE A 1 269 ? -24.217 18.664 -5.932 1.00 18.32 269 PHE A N 1
ATOM 2060 C CA . PHE A 1 269 ? -23.365 19.049 -4.811 1.00 19.65 269 PHE A CA 1
ATOM 2061 C C . PHE A 1 269 ? -24.084 19.294 -3.492 1.00 21.31 269 PHE A C 1
ATOM 2062 O O . PHE A 1 269 ? -23.516 19.039 -2.433 1.00 19.70 269 PHE A O 1
ATOM 2070 N N . LEU A 1 270 ? -25.333 19.754 -3.545 1.00 16.99 270 LEU A N 1
ATOM 2071 C CA . LEU A 1 270 ? -26.049 20.039 -2.300 1.00 16.16 270 LEU A CA 1
ATOM 2072 C C . LEU A 1 270 ? -26.752 18.826 -1.711 1.00 21.74 270 LEU A C 1
ATOM 2073 O O . LEU A 1 270 ? -26.759 18.645 -0.493 1.00 24.26 270 LEU A O 1
ATOM 2078 N N . THR A 1 271 ? -27.349 17.989 -2.554 1.00 17.62 271 THR A N 1
ATOM 2079 C CA . THR A 1 271 ? -28.050 16.811 -2.019 1.00 18.93 271 THR A CA 1
ATOM 2080 C C . THR A 1 271 ? -27.053 15.745 -1.553 1.00 20.03 271 THR A C 1
ATOM 2081 O O . THR A 1 271 ? -27.318 15.022 -0.591 1.00 21.34 271 THR A O 1
ATOM 2085 N N . ALA A 1 272 ? -25.901 15.676 -2.217 1.00 18.33 272 ALA A N 1
ATOM 2086 C CA . ALA A 1 272 ? -24.795 14.834 -1.755 1.00 19.49 272 ALA A CA 1
ATOM 2087 C C . ALA A 1 272 ? -24.029 15.522 -0.622 1.00 19.25 272 ALA A C 1
ATOM 2088 O O . ALA A 1 272 ? -23.592 14.868 0.317 1.00 19.04 272 ALA A O 1
ATOM 2090 N N . GLY A 1 273 ? -23.849 16.838 -0.734 1.00 15.61 273 GLY A N 1
ATOM 2091 C CA . GLY A 1 273 ? -23.202 17.626 0.309 1.00 10.74 273 GLY A CA 1
ATOM 2092 C C . GLY A 1 273 ? -21.739 17.933 0.036 1.00 23.24 273 GLY A C 1
ATOM 2093 O O . GLY A 1 273 ? -21.098 17.267 -0.775 1.00 17.82 273 GLY A O 1
ATOM 2094 N N . PHE A 1 274 ? -21.215 18.935 0.737 1.00 18.96 274 PHE A N 1
ATOM 2095 C CA . PHE A 1 274 ? -19.874 19.479 0.473 1.00 14.84 274 PHE A CA 1
ATOM 2096 C C . PHE A 1 274 ? -18.675 18.581 0.796 1.00 12.54 274 PHE A C 1
ATOM 2097 O O . PHE A 1 274 ? -17.631 18.694 0.145 1.00 18.22 274 PHE A O 1
ATOM 2105 N N . THR A 1 275 ? -18.809 17.729 1.808 1.00 14.38 275 THR A N 1
ATOM 2106 C CA . THR A 1 275 ? -17.758 16.772 2.144 1.00 19.80 275 THR A CA 1
ATOM 2107 C C . THR A 1 275 ? -17.544 15.794 0.983 1.00 20.73 275 THR A C 1
ATOM 2108 O O . THR A 1 275 ? -16.417 15.644 0.495 1.00 17.35 275 THR A O 1
ATOM 2112 N N . ALA A 1 276 ? -18.625 15.162 0.524 1.00 16.33 276 ALA A N 1
ATOM 2113 C CA . ALA A 1 276 ? -18.564 14.295 -0.661 1.00 16.64 276 ALA A CA 1
ATOM 2114 C C . ALA A 1 276 ? -18.103 15.055 -1.908 1.00 12.10 276 ALA A C 1
ATOM 2115 O O . ALA A 1 276 ? -17.280 14.553 -2.666 1.00 14.45 276 ALA A O 1
ATOM 2117 N N . ASN A 1 277 ? -18.642 16.254 -2.134 1.00 16.09 277 ASN A N 1
ATOM 2118 C CA . ASN A 1 277 ? -18.236 17.026 -3.307 1.00 17.30 277 ASN A CA 1
ATOM 2119 C C . ASN A 1 277 ? -16.749 17.386 -3.335 1.00 11.85 277 ASN A C 1
ATOM 2120 O O . ASN A 1 277 ? -16.118 17.328 -4.392 1.00 16.28 277 ASN A O 1
ATOM 2125 N N . THR A 1 278 ? -16.203 17.775 -2.184 1.00 13.43 278 THR A N 1
ATOM 2126 C CA . THR A 1 278 ? -14.779 18.124 -2.083 1.00 14.51 278 THR A CA 1
ATOM 2127 C C . THR A 1 278 ? -13.917 16.896 -2.373 1.00 14.96 278 THR A C 1
ATOM 2128 O O . THR A 1 278 ? -12.890 16.999 -3.050 1.00 16.23 278 THR A O 1
ATOM 2132 N N . THR A 1 279 ? -14.354 15.742 -1.870 1.00 13.09 279 THR A N 1
ATOM 2133 C CA . THR A 1 279 ? -13.733 14.449 -2.177 1.00 11.63 279 THR A CA 1
ATOM 2134 C C . THR A 1 279 ? -13.711 14.218 -3.691 1.00 19.11 279 THR A C 1
ATOM 2135 O O . THR A 1 279 ? -12.666 13.875 -4.259 1.00 15.47 279 THR A O 1
ATOM 2139 N N . LEU A 1 280 ? -14.855 14.433 -4.340 1.00 13.38 280 LEU A N 1
ATOM 2140 C CA . LEU A 1 280 ? -14.980 14.169 -5.772 1.00 15.59 280 LEU A CA 1
ATOM 2141 C C . LEU A 1 280 ? -14.170 15.150 -6.619 1.00 10.72 280 LEU A C 1
ATOM 2142 O O . LEU A 1 280 ? -13.550 14.757 -7.620 1.00 19.85 280 LEU A O 1
ATOM 2147 N N . SER A 1 281 ? -14.179 16.417 -6.215 1.00 14.73 281 SER A N 1
ATOM 2148 C CA . SER A 1 281 ? -13.397 17.455 -6.888 1.00 14.14 281 SER A CA 1
ATOM 2149 C C . SER A 1 281 ? -11.892 17.151 -6.851 1.00 14.89 281 SER A C 1
ATOM 2150 O O . SER A 1 281 ? -11.196 17.328 -7.847 1.00 17.25 281 SER A O 1
ATOM 2153 N N . LYS A 1 282 ? -11.396 16.704 -5.699 1.00 15.91 282 LYS A N 1
ATOM 2154 C CA . LYS A 1 282 ? -10.003 16.268 -5.590 1.00 20.25 282 LYS A CA 1
ATOM 2155 C C . LYS A 1 282 ? -9.748 15.037 -6.456 1.00 14.56 282 LYS A C 1
ATOM 2156 O O . LYS A 1 282 ? -8.705 14.929 -7.117 1.00 15.81 282 LYS A O 1
ATOM 2162 N N . TRP A 1 283 ? -10.700 14.108 -6.450 1.00 14.10 283 TRP A N 1
ATOM 2163 C CA . TRP A 1 283 ? -10.588 12.907 -7.274 1.00 13.69 283 TRP A CA 1
ATOM 2164 C C . TRP A 1 283 ? -10.518 13.289 -8.760 1.00 13.69 283 TRP A C 1
ATOM 2165 O O . TRP A 1 283 ? -9.720 12.727 -9.510 1.00 14.93 283 TRP A O 1
ATOM 2176 N N . CYS A 1 284 ? -11.354 14.247 -9.172 1.00 13.58 284 CYS A N 1
ATOM 2177 C CA . CYS A 1 284 ? -11.411 14.690 -10.572 1.00 13.16 284 CYS A CA 1
ATOM 2178 C C . CYS A 1 284 ? -10.101 15.346 -11.034 1.00 14.38 284 CYS A C 1
ATOM 2179 O O . CYS A 1 284 ? -9.643 15.114 -12.158 1.00 17.94 284 CYS A O 1
ATOM 2182 N N . ARG A 1 285 ? -9.500 16.157 -10.167 1.00 14.20 285 ARG A N 1
ATOM 2183 C CA . ARG A 1 285 ? -8.179 16.727 -10.443 1.00 16.89 285 ARG A CA 1
ATOM 2184 C C . ARG A 1 285 ? -7.119 15.621 -10.601 1.00 15.65 285 ARG A C 1
ATOM 2185 O O . ARG A 1 285 ? -6.313 15.632 -11.541 1.00 18.80 285 ARG A O 1
ATOM 2193 N N . ASP A 1 286 ? -7.138 14.668 -9.679 1.00 14.46 286 ASP A N 1
ATOM 2194 C CA . ASP A 1 286 ? -6.209 13.530 -9.684 1.00 11.90 286 ASP A CA 1
ATOM 2195 C C . ASP A 1 286 ? -6.346 12.629 -10.900 1.00 19.95 286 ASP A C 1
ATOM 2196 O O . ASP A 1 286 ? -5.412 11.925 -11.254 1.00 14.07 286 ASP A O 1
ATOM 2201 N N . ASN A 1 287 ? -7.523 12.631 -11.518 1.00 15.52 287 ASN A N 1
ATOM 2202 C CA . ASN A 1 287 ? -7.827 11.694 -12.593 1.00 15.88 287 ASN A CA 1
ATOM 2203 C C . ASN A 1 287 ? -8.146 12.350 -13.948 1.00 18.71 287 ASN A C 1
ATOM 2204 O O . ASN A 1 287 ? -8.540 11.674 -14.898 1.00 18.10 287 ASN A O 1
ATOM 2209 N N . GLY A 1 288 ? -7.971 13.666 -14.029 1.00 19.00 288 GLY A N 1
ATOM 2210 C CA . GLY A 1 288 ? -8.225 14.423 -15.267 1.00 20.44 288 GLY A CA 1
ATOM 2211 C C . GLY A 1 288 ? -9.667 14.384 -15.748 1.00 27.76 288 GLY A C 1
ATOM 2212 O O . GLY A 1 288 ? -9.935 14.488 -16.951 1.00 17.87 288 GLY A O 1
ATOM 2213 N N . MET A 1 289 ? -10.595 14.241 -14.805 1.00 17.21 289 MET A N 1
ATOM 2214 C CA . MET A 1 289 ? -12.016 14.134 -15.125 1.00 14.93 289 MET A CA 1
ATOM 2215 C C . MET A 1 289 ? -12.718 15.483 -14.993 1.00 19.24 289 MET A C 1
ATOM 2216 O O . MET A 1 289 ? -12.588 16.167 -13.971 1.00 19.73 289 MET A O 1
ATOM 2221 N N . LEU A 1 290 ? -13.466 15.872 -16.022 1.00 19.23 290 LEU A N 1
ATOM 2222 C CA . LEU A 1 290 ? -14.258 17.100 -15.935 1.00 20.73 290 LEU A CA 1
ATOM 2223 C C . LEU A 1 290 ? -15.467 16.890 -15.030 1.00 16.93 290 LEU A C 1
ATOM 2224 O O . LEU A 1 290 ? -16.048 15.798 -14.997 1.00 17.71 290 LEU A O 1
ATOM 2229 N N . LEU A 1 291 ? -15.844 17.932 -14.299 1.00 12.32 291 LEU A N 1
ATOM 2230 C CA . LEU A 1 291 ? -16.878 17.793 -13.278 1.00 20.26 291 LEU A CA 1
ATOM 2231 C C . LEU A 1 291 ? -18.030 18.766 -13.477 1.00 17.71 291 LEU A C 1
ATOM 2232 O O . LEU A 1 291 ? -17.894 19.961 -13.216 1.00 15.80 291 LEU A O 1
ATOM 2237 N N . HIS A 1 292 ? -19.164 18.243 -13.937 1.00 17.78 292 HIS A N 1
ATOM 2238 C CA . HIS A 1 292 ? -20.361 19.060 -14.105 1.00 17.33 292 HIS A CA 1
ATOM 2239 C C . HIS A 1 292 ? -21.143 19.061 -12.798 1.00 20.34 292 HIS A C 1
ATOM 2240 O O . HIS A 1 292 ? -21.467 18.004 -12.265 1.00 19.04 292 HIS A O 1
ATOM 2247 N N . ILE A 1 293 ? -21.432 20.245 -12.269 1.00 17.04 293 ILE A N 1
ATOM 2248 C CA . ILE A 1 293 ? -22.152 20.337 -11.007 1.00 13.44 293 ILE A CA 1
ATOM 2249 C C . ILE A 1 293 ? -23.607 20.773 -11.197 1.00 21.84 293 ILE A C 1
ATOM 2250 O O . ILE A 1 293 ? -23.879 21.831 -11.763 1.00 20.28 293 ILE A O 1
ATOM 2255 N N . HIS A 1 294 ? -24.530 19.942 -10.723 1.00 21.33 294 HIS A N 1
ATOM 2256 C CA . HIS A 1 294 ? -25.956 20.270 -10.728 1.00 20.17 294 HIS A CA 1
ATOM 2257 C C . HIS A 1 294 ? -26.331 20.826 -9.361 1.00 17.53 294 HIS A C 1
ATOM 2258 O O . HIS A 1 294 ? -25.922 20.280 -8.337 1.00 20.47 294 HIS A O 1
ATOM 2265 N N . ARG A 1 295 ? -27.122 21.898 -9.342 1.00 19.00 295 ARG A N 1
ATOM 2266 C CA . ARG A 1 295 ? -27.424 22.596 -8.090 1.00 20.08 295 ARG A CA 1
ATOM 2267 C C . ARG A 1 295 ? -28.766 22.211 -7.462 1.00 21.80 295 ARG A C 1
ATOM 2268 O O . ARG A 1 295 ? -29.378 23.024 -6.772 1.00 25.21 295 ARG A O 1
ATOM 2276 N N . ALA A 1 296 ? -29.200 20.971 -7.673 1.00 20.20 296 ALA A N 1
ATOM 2277 C CA . ALA A 1 296 ? -30.465 20.474 -7.102 1.00 18.65 296 ALA A CA 1
ATOM 2278 C C . ALA A 1 296 ? -30.610 20.821 -5.628 1.00 27.17 296 ALA A C 1
ATOM 2279 O O . ALA A 1 296 ? -29.653 20.676 -4.865 1.00 19.46 296 ALA A O 1
ATOM 2281 N N . MET A 1 297 ? -31.812 21.286 -5.256 1.00 20.33 297 MET A N 1
ATOM 2282 C CA . MET A 1 297 ? -32.179 21.684 -3.889 1.00 24.33 297 MET A CA 1
ATOM 2283 C C . MET A 1 297 ? -31.826 23.138 -3.529 1.00 22.77 297 MET A C 1
ATOM 2284 O O . MET A 1 297 ? -32.259 23.627 -2.495 1.00 20.16 297 MET A O 1
ATOM 2289 N N . HIS A 1 298 ? -31.068 23.835 -4.374 1.00 16.78 298 HIS A N 1
ATOM 2290 C CA . HIS A 1 298 ? -30.636 25.202 -4.037 1.00 23.30 298 HIS A CA 1
ATOM 2291 C C . HIS A 1 298 ? -31.809 26.156 -3.722 1.00 20.67 298 HIS A C 1
ATOM 2292 O O . HIS A 1 298 ? -31.713 26.970 -2.803 1.00 19.55 298 HIS A O 1
ATOM 2299 N N . ALA A 1 299 ? -32.906 26.044 -4.475 1.00 26.78 299 ALA A N 1
ATOM 2300 C CA . ALA A 1 299 ? -34.055 26.946 -4.302 1.00 20.70 299 ALA A CA 1
ATOM 2301 C C . ALA A 1 299 ? -34.809 26.743 -2.986 1.00 20.32 299 ALA A C 1
ATOM 2302 O O . ALA A 1 299 ? -35.583 27.611 -2.568 1.00 26.15 299 ALA A O 1
ATOM 2304 N N . VAL A 1 300 ? -34.566 25.611 -2.324 1.00 22.08 300 VAL A N 1
ATOM 2305 C CA . VAL A 1 300 ? -35.056 25.388 -0.954 1.00 21.80 300 VAL A CA 1
ATOM 2306 C C . VAL A 1 300 ? -34.508 26.463 -0.002 1.00 26.89 300 VAL A C 1
ATOM 2307 O O . VAL A 1 300 ? -35.202 26.902 0.924 1.00 28.22 300 VAL A O 1
ATOM 2311 N N . MET A 1 301 ? -33.271 26.887 -0.269 1.00 28.24 301 MET A N 1
ATOM 2312 C CA . MET A 1 301 ? -32.501 27.783 0.592 1.00 27.94 301 MET A CA 1
ATOM 2313 C C . MET A 1 301 ? -32.411 29.206 0.053 1.00 21.53 301 MET A C 1
ATOM 2314 O O . MET A 1 301 ? -32.316 30.155 0.827 1.00 23.51 301 MET A O 1
ATOM 2319 N N . ASP A 1 302 ? -32.394 29.347 -1.271 1.00 19.35 302 ASP A N 1
ATOM 2320 C CA . ASP A 1 302 ? -31.948 30.595 -1.884 1.00 28.42 302 ASP A CA 1
ATOM 2321 C C . ASP A 1 302 ? -33.010 31.431 -2.607 1.00 34.48 302 ASP A C 1
ATOM 2322 O O . ASP A 1 302 ? -32.676 32.442 -3.225 1.00 32.73 302 ASP A O 1
ATOM 2327 N N . ARG A 1 303 ? -34.276 31.025 -2.547 1.00 23.56 303 ARG A N 1
ATOM 2328 C CA . ARG A 1 303 ? -35.280 31.735 -3.339 1.00 30.28 303 ARG A CA 1
ATOM 2329 C C . ARG A 1 303 ? -35.831 32.992 -2.666 1.00 20.11 303 ARG A C 1
ATOM 2330 O O . ARG A 1 303 ? -35.920 34.042 -3.305 1.00 32.62 303 ARG A O 1
ATOM 2338 N N . GLN A 1 304 ? -36.192 32.882 -1.388 1.00 23.57 304 GLN A N 1
ATOM 2339 C CA . GLN A 1 304 ? -36.896 33.961 -0.696 1.00 27.76 304 GLN A CA 1
ATOM 2340 C C . GLN A 1 304 ? -35.973 35.069 -0.189 1.00 49.95 304 GLN A C 1
ATOM 2341 O O . GLN A 1 304 ? -34.880 34.811 0.329 1.00 22.69 304 GLN A O 1
ATOM 2347 N N . LYS A 1 305 ? -36.443 36.305 -0.331 1.00 28.68 305 LYS A N 1
ATOM 2348 C CA . LYS A 1 305 ? -35.637 37.490 -0.064 1.00 24.92 305 LYS A CA 1
ATOM 2349 C C . LYS A 1 305 ? -35.380 37.705 1.421 1.00 25.83 305 LYS A C 1
ATOM 2350 O O . LYS A 1 305 ? -34.351 38.273 1.794 1.00 34.67 305 LYS A O 1
ATOM 2356 N N . ASN A 1 306 ? -36.299 37.234 2.266 1.00 20.98 306 ASN A N 1
ATOM 2357 C CA . ASN A 1 306 ? -36.215 37.468 3.713 1.00 23.35 306 ASN A CA 1
ATOM 2358 C C . ASN A 1 306 ? -35.361 36.480 4.508 1.00 31.47 306 ASN A C 1
ATOM 2359 O O . ASN A 1 306 ? -34.902 36.804 5.604 1.00 27.32 306 ASN A O 1
ATOM 2364 N N . HIS A 1 307 ? -35.161 35.277 3.974 1.00 26.66 307 HIS A N 1
ATOM 2365 C CA . HIS A 1 307 ? -34.563 34.206 4.767 1.00 20.94 307 HIS A CA 1
ATOM 2366 C C . HIS A 1 307 ? -33.853 33.147 3.936 1.00 23.89 307 HIS A C 1
ATOM 2367 O O . HIS A 1 307 ? -34.350 32.720 2.893 1.00 30.78 307 HIS A O 1
ATOM 2374 N N . GLY A 1 308 ? -32.689 32.725 4.425 1.00 23.03 308 GLY A N 1
ATOM 2375 C CA . GLY A 1 308 ? -31.928 31.649 3.811 1.00 21.37 308 GLY A CA 1
ATOM 2376 C C . GLY A 1 308 ? -30.514 32.067 3.471 1.00 22.48 308 GLY A C 1
ATOM 2377 O O . GLY A 1 308 ? -29.894 32.833 4.205 1.00 20.09 308 GLY A O 1
ATOM 2378 N N . ILE A 1 309 ? -30.011 31.549 2.355 1.00 18.73 309 ILE A N 1
ATOM 2379 C CA . ILE A 1 309 ? -28.658 31.840 1.879 1.00 21.93 309 ILE A CA 1
ATOM 2380 C C . ILE A 1 309 ? -28.743 32.129 0.393 1.00 20.92 309 ILE A C 1
ATOM 2381 O O . ILE A 1 309 ? -29.217 31.292 -0.363 1.00 26.98 309 ILE A O 1
ATOM 2386 N N . HIS A 1 310 ? -28.274 33.299 -0.035 1.00 19.89 310 HIS A N 1
ATOM 2387 C CA . HIS A 1 310 ? -28.353 33.637 -1.458 1.00 22.17 310 HIS A CA 1
ATOM 2388 C C . HIS A 1 310 ? -27.521 32.673 -2.297 1.00 22.59 310 HIS A C 1
ATOM 2389 O O . HIS A 1 310 ? -26.484 32.192 -1.840 1.00 24.41 310 HIS A O 1
ATOM 2396 N N . PHE A 1 311 ? -27.970 32.395 -3.521 1.00 22.67 311 PHE A N 1
ATOM 2397 C CA . PHE A 1 311 ? -27.227 31.506 -4.400 1.00 22.74 311 PHE A CA 1
ATOM 2398 C C . PHE A 1 311 ? -25.764 31.905 -4.624 1.00 34.43 311 PHE A C 1
ATOM 2399 O O . PHE A 1 311 ? -24.913 31.033 -4.783 1.00 23.18 311 PHE A O 1
ATOM 2407 N N . ARG A 1 312 ? -25.478 33.205 -4.654 1.00 26.74 312 ARG A N 1
ATOM 2408 C CA . ARG A 1 312 ? -24.110 33.674 -4.909 1.00 26.11 312 ARG A CA 1
ATOM 2409 C C . ARG A 1 312 ? -23.115 33.159 -3.862 1.00 17.08 312 ARG A C 1
ATOM 2410 O O . ARG A 1 312 ? -21.944 32.953 -4.175 1.00 27.21 312 ARG A O 1
ATOM 2418 N N . VAL A 1 313 ? -23.592 32.951 -2.633 1.00 16.59 313 VAL A N 1
ATOM 2419 C CA . VAL A 1 313 ? -22.787 32.344 -1.565 1.00 20.22 313 VAL A CA 1
ATOM 2420 C C . VAL A 1 313 ? -22.591 30.850 -1.835 1.00 36.47 313 VAL A C 1
ATOM 2421 O O . VAL A 1 313 ? -21.478 30.335 -1.710 1.00 21.18 313 VAL A O 1
ATOM 2425 N N . LEU A 1 314 ? -23.667 30.159 -2.215 1.00 23.33 314 LEU A N 1
ATOM 2426 C CA . LEU A 1 314 ? -23.571 28.742 -2.570 1.00 23.46 314 LEU A CA 1
ATOM 2427 C C . LEU A 1 314 ? -22.665 28.550 -3.790 1.00 22.84 314 LEU A C 1
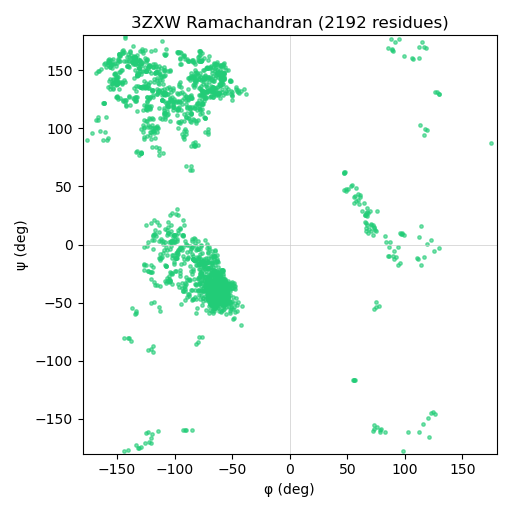ATOM 2428 O O . LEU A 1 314 ? -21.954 27.549 -3.892 1.00 18.76 314 LEU A O 1
ATOM 2433 N N . ALA A 1 315 ? -22.692 29.526 -4.698 1.00 17.11 315 ALA A N 1
ATOM 2434 C CA . ALA A 1 315 ? -21.874 29.509 -5.902 1.00 23.07 315 ALA A CA 1
ATOM 2435 C C . ALA A 1 315 ? -20.392 29.667 -5.564 1.00 25.12 315 ALA A C 1
ATOM 2436 O O . ALA A 1 315 ? -19.547 28.966 -6.132 1.00 23.01 315 ALA A O 1
ATOM 2438 N N . LYS A 1 316 ? -20.088 30.582 -4.642 1.00 20.42 316 LYS A N 1
ATOM 2439 C CA . LYS A 1 316 ? -18.716 30.795 -4.175 1.00 24.01 316 LYS A CA 1
ATOM 2440 C C . LYS A 1 316 ? -18.163 29.548 -3.486 1.00 22.56 316 LYS A C 1
ATOM 2441 O O . LYS A 1 316 ? -17.020 29.165 -3.716 1.00 22.07 316 LYS A O 1
ATOM 2447 N N . CYS A 1 317 ? -18.984 28.931 -2.639 1.00 19.37 317 CYS A N 1
ATOM 2448 C CA . CYS A 1 317 ? -18.628 27.692 -1.944 1.00 24.29 317 CYS A CA 1
ATOM 2449 C C . CYS A 1 317 ? -18.332 26.543 -2.901 1.00 19.98 317 CYS A C 1
ATOM 2450 O O . CYS A 1 317 ? -17.388 25.774 -2.690 1.00 18.77 317 CYS A O 1
ATOM 2453 N N . LEU A 1 318 ? -19.150 26.421 -3.943 1.00 19.24 318 LEU A N 1
ATOM 2454 C CA . LEU A 1 318 ? -18.927 25.410 -4.972 1.00 15.03 318 LEU A CA 1
ATOM 2455 C C . LEU A 1 318 ? -17.627 25.635 -5.743 1.00 21.72 318 LEU A C 1
ATOM 2456 O O . LEU A 1 318 ? -16.899 24.675 -6.022 1.00 18.06 318 LEU A O 1
ATOM 2461 N N . ARG A 1 319 ? -17.336 26.884 -6.104 1.00 16.07 319 ARG A N 1
ATOM 2462 C CA . ARG A 1 319 ? -16.075 27.187 -6.778 1.00 18.83 319 ARG A CA 1
ATOM 2463 C C . ARG A 1 319 ? -14.896 26.753 -5.895 1.00 18.16 319 ARG A C 1
ATOM 2464 O O . ARG A 1 319 ? -13.939 26.139 -6.378 1.00 21.65 319 ARG A O 1
ATOM 2472 N N . MET A 1 320 ? -14.984 27.062 -4.600 1.00 18.70 320 MET A N 1
ATOM 2473 C CA . MET A 1 320 ? -13.942 26.692 -3.632 1.00 19.47 320 MET A CA 1
ATOM 2474 C C . MET A 1 320 ? -13.816 25.171 -3.483 1.00 17.79 320 MET A C 1
ATOM 2475 O O . MET A 1 320 ? -12.719 24.622 -3.608 1.00 17.63 320 MET A O 1
ATOM 2480 N N . SER A 1 321 ? -14.940 24.498 -3.224 1.00 18.95 321 SER A N 1
ATOM 2481 C CA . SER A 1 321 ? -14.979 23.031 -3.128 1.00 17.89 321 SER A CA 1
ATOM 2482 C C . SER A 1 321 ? -14.498 22.421 -4.443 1.00 24.24 321 SER A C 1
ATOM 2483 O O . SER A 1 321 ? -13.598 21.582 -4.459 1.00 19.56 321 SER A O 1
ATOM 2486 N N . GLY A 1 322 ? -15.096 22.866 -5.544 1.00 17.43 322 GLY A N 1
ATOM 2487 C CA . GLY A 1 322 ? -14.615 22.538 -6.871 1.00 12.90 322 GLY A CA 1
ATOM 2488 C C . GLY A 1 322 ? -15.688 22.009 -7.799 1.00 19.92 322 GLY A C 1
ATOM 2489 O O . GLY A 1 322 ? -16.429 21.089 -7.447 1.00 21.68 322 GLY A O 1
ATOM 2490 N N . GLY A 1 323 ? -15.763 22.609 -8.983 1.00 18.95 323 GLY A N 1
ATOM 2491 C CA . GLY A 1 323 ? -16.583 22.108 -10.091 1.00 16.91 323 GLY A CA 1
ATOM 2492 C C . GLY A 1 323 ? -16.127 22.782 -11.372 1.00 14.05 323 GLY A C 1
ATOM 2493 O O . GLY A 1 323 ? -15.633 23.903 -11.325 1.00 22.01 323 GLY A O 1
ATOM 2494 N N . ASP A 1 324 ? -16.277 22.106 -12.509 1.00 16.55 324 ASP A N 1
ATOM 2495 C CA . ASP A 1 324 ? -15.909 22.689 -13.806 1.00 17.57 324 ASP A CA 1
ATOM 2496 C C . ASP A 1 324 ? -17.081 23.406 -14.497 1.00 22.96 324 ASP A C 1
ATOM 2497 O O . ASP A 1 324 ? -16.868 24.421 -15.156 1.00 21.12 324 ASP A O 1
ATOM 2502 N N . HIS A 1 325 ? -18.294 22.858 -14.359 1.00 18.52 325 HIS A N 1
ATOM 2503 C CA . HIS A 1 325 ? -19.544 23.556 -14.719 1.00 15.08 325 HIS A CA 1
ATOM 2504 C C . HIS A 1 325 ? -20.414 23.717 -13.492 1.00 23.56 325 HIS A C 1
ATOM 2505 O O . HIS A 1 325 ? -20.344 22.900 -12.577 1.00 17.82 325 HIS A O 1
ATOM 2512 N N . ILE A 1 326 ? -21.260 24.746 -13.484 1.00 18.91 326 ILE A N 1
ATOM 2513 C CA . ILE A 1 326 ? -22.359 24.816 -12.521 1.00 14.41 326 ILE A CA 1
ATOM 2514 C C . ILE A 1 326 ? -23.574 25.486 -13.158 1.00 22.71 326 ILE A C 1
ATOM 2515 O O . ILE A 1 326 ? -23.434 26.450 -13.908 1.00 22.19 326 ILE A O 1
ATOM 2520 N N . HIS A 1 327 ? -24.761 24.965 -12.864 1.00 25.13 327 HIS A N 1
ATOM 2521 C CA . HIS A 1 327 ? -26.002 25.585 -13.326 1.00 24.96 327 HIS A CA 1
ATOM 2522 C C . HIS A 1 327 ? -26.164 26.962 -12.688 1.00 21.99 327 HIS A C 1
ATOM 2523 O O . HIS A 1 327 ? -25.980 27.127 -11.472 1.00 23.90 327 HIS A O 1
ATOM 2530 N N . THR A 1 328 ? -26.493 27.947 -13.520 1.00 20.61 328 THR A N 1
ATOM 2531 C CA . THR A 1 328 ? -26.588 29.336 -13.085 1.00 20.37 328 THR A CA 1
ATOM 2532 C C . THR A 1 328 ? -27.956 29.943 -13.393 1.00 30.33 328 THR A C 1
ATOM 2533 O O . THR A 1 328 ? -28.212 31.098 -13.059 1.00 27.21 328 THR A O 1
ATOM 2537 N N . GLY A 1 329 ? -28.825 29.155 -14.020 1.00 30.83 329 GLY A N 1
ATOM 2538 C CA . GLY A 1 329 ? -30.154 29.614 -14.421 1.00 30.58 329 GLY A CA 1
ATOM 2539 C C . GLY A 1 329 ? -30.164 30.017 -15.880 1.00 34.63 329 GLY A C 1
ATOM 2540 O O . GLY A 1 329 ? -29.148 29.907 -16.569 1.00 31.08 329 GLY A O 1
ATOM 2541 N N . THR A 1 330 ? -31.314 30.493 -16.349 1.00 34.11 330 THR A N 1
ATOM 2542 C CA . THR A 1 330 ? -31.491 30.868 -17.752 1.00 32.13 330 THR A CA 1
ATOM 2543 C C . THR A 1 330 ? -31.939 32.310 -17.909 1.00 29.83 330 THR A C 1
ATOM 2544 O O . THR A 1 330 ? -31.755 32.908 -18.972 1.00 39.26 330 THR A O 1
ATOM 2548 N N . VAL A 1 331 ? -32.538 32.852 -16.847 1.00 32.94 331 VAL A N 1
ATOM 2549 C CA . VAL A 1 331 ? -33.274 34.123 -16.876 1.00 52.01 331 VAL A CA 1
ATOM 2550 C C . VAL A 1 331 ? -34.640 33.968 -17.562 1.00 30.69 331 VAL A C 1
ATOM 2551 O O . VAL A 1 331 ? -35.661 34.379 -17.014 1.00 31.93 331 VAL A O 1
ATOM 2555 N N . VAL A 1 332 ? -34.644 33.357 -18.745 1.00 34.41 332 VAL A N 1
ATOM 2556 C CA . VAL A 1 332 ? -35.809 33.348 -19.634 1.00 39.78 332 VAL A CA 1
ATOM 2557 C C . VAL A 1 332 ? -36.648 32.060 -19.601 1.00 58.67 332 VAL A C 1
ATOM 2558 O O . VAL A 1 332 ? -37.786 32.053 -20.077 1.00 32.82 332 VAL A O 1
ATOM 2562 N N . GLY A 1 333 ? -36.091 30.989 -19.034 1.00 37.89 333 GLY A N 1
ATOM 2563 C CA . GLY A 1 333 ? -36.734 29.667 -19.028 1.00 30.11 333 GLY A CA 1
ATOM 2564 C C . GLY A 1 333 ? -37.731 29.433 -17.906 1.00 31.62 333 GLY A C 1
ATOM 2565 O O . GLY A 1 333 ? -38.229 30.383 -17.309 1.00 37.83 333 GLY A O 1
ATOM 2566 N N . LYS A 1 334 ? -38.003 28.159 -17.613 1.00 35.82 334 LYS A N 1
ATOM 2567 C CA . LYS A 1 334 ? -39.067 27.754 -16.673 1.00 34.10 334 LYS A CA 1
ATOM 2568 C C . LYS A 1 334 ? -38.753 27.971 -15.180 1.00 42.30 334 LYS A C 1
ATOM 2569 O O . LYS A 1 334 ? -39.669 28.006 -14.345 1.00 31.71 334 LYS A O 1
ATOM 2575 N N . LEU A 1 335 ? -37.469 28.099 -14.845 1.00 30.02 335 LEU A N 1
ATOM 2576 C CA . LEU A 1 335 ? -37.064 28.355 -13.460 1.00 33.37 335 LEU A CA 1
ATOM 2577 C C . LEU A 1 335 ? -36.651 29.812 -13.279 1.00 31.92 335 LEU A C 1
ATOM 2578 O O . LEU A 1 335 ? -36.157 30.441 -14.211 1.00 29.79 335 LEU A O 1
ATOM 2583 N N . GLU A 1 336 ? -36.849 30.324 -12.068 1.00 27.29 336 GLU A N 1
ATOM 2584 C CA . GLU A 1 336 ? -36.567 31.721 -11.731 1.00 31.05 336 GLU A CA 1
ATOM 2585 C C . GLU A 1 336 ? -35.087 32.083 -11.857 1.00 54.01 336 GLU A C 1
ATOM 2586 O O . GLU A 1 336 ? -34.203 31.241 -11.671 1.00 34.97 336 GLU A O 1
ATOM 2592 N N . GLY A 1 337 ? -34.838 33.350 -12.171 1.00 34.73 337 GLY A N 1
ATOM 2593 C CA . GLY A 1 337 ? -33.490 33.871 -12.333 1.00 45.47 337 GLY A CA 1
ATOM 2594 C C . GLY A 1 337 ? -33.516 35.303 -12.819 1.00 38.04 337 GLY A C 1
ATOM 2595 O O . GLY A 1 337 ? -33.482 35.553 -14.024 1.00 38.85 337 GLY A O 1
ATOM 2596 N N . ASP A 1 338 ? -33.585 36.239 -11.874 1.00 35.02 338 ASP A N 1
ATOM 2597 C CA . ASP A 1 338 ? -33.542 37.674 -12.167 1.00 46.57 338 ASP A CA 1
ATOM 2598 C C . ASP A 1 338 ? -32.231 38.051 -12.871 1.00 63.65 338 ASP A C 1
ATOM 2599 O O . ASP A 1 338 ? -31.170 37.529 -12.528 1.00 30.97 338 ASP A O 1
ATOM 2604 N N . LYS A 1 339 ? -32.312 38.958 -13.846 1.00 34.49 339 LYS A N 1
ATOM 2605 C CA . LYS A 1 339 ? -31.172 39.292 -14.715 1.00 38.71 339 LYS A CA 1
ATOM 2606 C C . LYS A 1 339 ? -29.990 39.950 -13.993 1.00 39.22 339 LYS A C 1
ATOM 2607 O O . LYS A 1 339 ? -28.844 39.537 -14.176 1.00 34.50 339 LYS A O 1
ATOM 2613 N N . ALA A 1 340 ? -30.272 40.971 -13.188 1.00 32.68 340 ALA A N 1
ATOM 2614 C CA . ALA A 1 340 ? -29.235 41.701 -12.455 1.00 42.94 340 ALA A CA 1
ATOM 2615 C C . ALA A 1 340 ? -28.493 40.801 -11.463 1.00 36.54 340 ALA A C 1
ATOM 2616 O O . ALA A 1 340 ? -27.266 40.833 -11.386 1.00 34.39 340 ALA A O 1
ATOM 2618 N N . VAL A 1 341 ? -29.258 40.012 -10.708 1.00 39.05 341 VAL A N 1
ATOM 2619 C CA . VAL A 1 341 ? -28.733 39.076 -9.712 1.00 37.91 341 VAL A CA 1
ATOM 2620 C C . VAL A 1 341 ? -27.863 38.001 -10.375 1.00 26.38 341 VAL A C 1
ATOM 2621 O O . VAL A 1 341 ? -26.763 37.711 -9.906 1.00 30.21 341 VAL A O 1
ATOM 2625 N N . THR A 1 342 ? -28.370 37.438 -11.472 1.00 25.28 342 THR A N 1
ATOM 2626 C CA . THR A 1 342 ? -27.712 36.366 -12.204 1.00 33.70 342 THR A CA 1
ATOM 2627 C C . THR A 1 342 ? -26.387 36.822 -12.818 1.00 40.41 342 THR A C 1
ATOM 2628 O O . THR A 1 342 ? -25.393 36.099 -12.756 1.00 29.53 342 THR A O 1
ATOM 2632 N N . LEU A 1 343 ? -26.365 38.022 -13.391 1.00 28.74 343 LEU A N 1
ATOM 2633 C CA . LEU A 1 343 ? -25.130 38.542 -13.987 1.00 31.09 343 LEU A CA 1
ATOM 2634 C C . LEU A 1 343 ? -24.066 38.749 -12.917 1.00 21.42 343 LEU A C 1
ATOM 2635 O O . LEU A 1 343 ? -22.883 38.488 -13.150 1.00 30.01 343 LEU A O 1
ATOM 2640 N N . GLY A 1 344 ? -24.504 39.204 -11.744 1.00 25.90 344 GLY A N 1
ATOM 2641 C CA . GLY A 1 344 ? -23.642 39.328 -10.576 1.00 24.13 344 GLY A CA 1
ATOM 2642 C C . GLY A 1 344 ? -22.953 38.019 -10.211 1.00 36.10 344 GLY A C 1
ATOM 2643 O O . GLY A 1 344 ? -21.724 37.953 -10.209 1.00 25.97 344 GLY A O 1
ATOM 2644 N N . PHE A 1 345 ? -23.723 36.970 -9.915 1.00 27.44 345 PHE A N 1
ATOM 2645 C CA . PHE A 1 345 ? -23.093 35.707 -9.498 1.00 26.84 345 PHE A CA 1
ATOM 2646 C C . PHE A 1 345 ? -22.415 34.919 -10.615 1.00 21.20 345 PHE A C 1
ATOM 2647 O O . PHE A 1 345 ? -21.534 34.101 -10.343 1.00 27.71 345 PHE A O 1
ATOM 2655 N N . VAL A 1 346 ? -22.802 35.178 -11.863 1.00 21.27 346 VAL A N 1
ATOM 2656 C CA . VAL A 1 346 ? -22.082 34.612 -13.001 1.00 16.52 346 VAL A CA 1
ATOM 2657 C C . VAL A 1 346 ? -20.650 35.162 -13.068 1.00 32.03 346 VAL A C 1
ATOM 2658 O O . VAL A 1 346 ? -19.699 34.396 -13.257 1.00 24.64 346 VAL A O 1
ATOM 2662 N N . ASP A 1 347 ? -20.501 36.475 -12.884 1.00 23.43 347 ASP A N 1
ATOM 2663 C CA . ASP A 1 347 ? -19.177 37.094 -12.815 1.00 23.87 347 ASP A CA 1
ATOM 2664 C C . ASP A 1 347 ? -18.352 36.494 -11.682 1.00 21.64 347 ASP A C 1
ATOM 2665 O O . ASP A 1 347 ? -17.202 36.107 -11.894 1.00 25.36 347 ASP A O 1
ATOM 2670 N N . LEU A 1 348 ? -18.959 36.404 -10.498 1.00 17.78 348 LEU A N 1
ATOM 2671 C CA . LEU A 1 348 ? -18.319 35.836 -9.311 1.00 31.84 348 LEU A CA 1
ATOM 2672 C C . LEU A 1 348 ? -17.818 34.408 -9.530 1.00 23.62 348 LEU A C 1
ATOM 2673 O O . LEU A 1 348 ? -16.828 34.000 -8.940 1.00 26.94 348 LEU A O 1
ATOM 2678 N N . LEU A 1 349 ? -18.504 33.666 -10.392 1.00 19.88 349 LEU A N 1
ATOM 2679 C CA . LEU A 1 349 ? -18.152 32.284 -10.699 1.00 22.90 349 LEU A CA 1
ATOM 2680 C C . LEU A 1 349 ? -17.059 32.152 -11.749 1.00 24.77 349 LEU A C 1
ATOM 2681 O O . LEU A 1 349 ? -16.286 31.190 -11.731 1.00 21.54 349 LEU A O 1
ATOM 2686 N N . ARG A 1 350 ? -16.998 33.117 -12.659 1.00 19.28 350 ARG A N 1
ATOM 2687 C CA . ARG A 1 350 ? -16.162 32.985 -13.842 1.00 19.02 350 ARG A CA 1
ATOM 2688 C C . ARG A 1 350 ? -14.907 33.837 -13.825 1.00 25.27 350 ARG A C 1
ATOM 2689 O O . ARG A 1 350 ? -13.898 33.450 -14.406 1.00 19.66 350 ARG A O 1
ATOM 2697 N N . GLU A 1 351 ? -14.977 34.997 -13.179 1.00 23.64 351 GLU A N 1
ATOM 2698 C CA . GLU A 1 351 ? -13.908 35.996 -13.273 1.00 20.76 351 GLU A CA 1
ATOM 2699 C C . GLU A 1 351 ? -12.916 35.882 -12.116 1.00 26.59 351 GLU A C 1
ATOM 2700 O O . GLU A 1 351 ? -13.182 35.199 -11.119 1.00 21.48 351 GLU A O 1
ATOM 2706 N N . ASN A 1 352 ? -11.768 36.539 -12.264 1.00 26.44 352 ASN A N 1
ATOM 2707 C CA . ASN A 1 352 ? -10.725 36.506 -11.242 1.00 21.48 352 ASN A CA 1
ATOM 2708 C C . ASN A 1 352 ? -10.881 37.608 -10.212 1.00 24.70 352 ASN A C 1
ATOM 2709 O O . ASN A 1 352 ? -10.498 37.442 -9.053 1.00 24.40 352 ASN A O 1
ATOM 2714 N N . TYR A 1 353 ? -11.433 38.736 -10.647 1.00 23.04 353 TYR A N 1
ATOM 2715 C CA . TYR A 1 353 ? -11.609 39.894 -9.783 1.00 22.09 353 TYR A CA 1
ATOM 2716 C C . TYR A 1 353 ? -12.965 40.524 -10.075 1.00 24.04 353 TYR A C 1
ATOM 2717 O O . TYR A 1 353 ? -13.295 40.803 -11.227 1.00 27.71 353 TYR A O 1
ATOM 2726 N N . ILE A 1 354 ? -13.755 40.725 -9.027 1.00 24.86 354 ILE A N 1
ATOM 2727 C CA . ILE A 1 354 ? -15.106 41.248 -9.169 1.00 21.86 354 ILE A CA 1
ATOM 2728 C C . ILE A 1 354 ? -15.285 42.367 -8.157 1.00 27.85 354 ILE A C 1
ATOM 2729 O O . ILE A 1 354 ? -15.235 42.133 -6.949 1.00 25.78 354 ILE A O 1
ATOM 2734 N N . GLU A 1 355 ? -15.476 43.583 -8.661 1.00 29.15 355 GLU A N 1
ATOM 2735 C CA . GLU A 1 355 ? -15.650 44.765 -7.817 1.00 32.32 355 GLU A CA 1
ATOM 2736 C C . GLU A 1 355 ? -17.032 44.782 -7.165 1.00 20.40 355 GLU A C 1
ATOM 2737 O O . GLU A 1 355 ? -18.021 44.372 -7.772 1.00 27.65 355 GLU A O 1
ATOM 2743 N N . GLN A 1 356 ? -17.086 45.257 -5.924 1.00 20.76 356 GLN A N 1
ATOM 2744 C CA . GLN A 1 356 ? -18.344 45.500 -5.226 1.00 35.25 356 GLN A CA 1
ATOM 2745 C C . GLN A 1 356 ? -19.317 46.218 -6.165 1.00 48.47 356 GLN A C 1
ATOM 2746 O O . GLN A 1 356 ? -18.937 47.168 -6.848 1.00 26.29 356 GLN A O 1
ATOM 2752 N N . ASP A 1 357 ? -20.556 45.734 -6.222 1.00 36.41 357 ASP A N 1
ATOM 2753 C CA . ASP A 1 357 ? -21.585 46.308 -7.093 1.00 28.74 357 ASP A CA 1
ATOM 2754 C C . ASP A 1 357 ? -22.980 45.936 -6.578 1.00 37.85 357 ASP A C 1
ATOM 2755 O O . ASP A 1 357 ? -23.530 44.892 -6.939 1.00 29.25 357 ASP A O 1
ATOM 2760 N N . ARG A 1 358 ? -23.543 46.803 -5.741 1.00 33.64 358 ARG A N 1
ATOM 2761 C CA . ARG A 1 358 ? -24.832 46.547 -5.091 1.00 36.30 358 ARG A CA 1
ATOM 2762 C C . ARG A 1 358 ? -26.020 46.449 -6.051 1.00 29.58 358 ARG A C 1
ATOM 2763 O O . ARG A 1 358 ? -27.007 45.779 -5.747 1.00 33.65 358 ARG A O 1
ATOM 2771 N N . SER A 1 359 ? -25.915 47.097 -7.209 1.00 27.40 359 SER A N 1
ATOM 2772 C CA . SER A 1 359 ? -26.934 46.977 -8.255 1.00 34.20 359 SER A CA 1
ATOM 2773 C C . SER A 1 359 ? -26.993 45.564 -8.831 1.00 37.41 359 SER A C 1
ATOM 2774 O O . SER A 1 359 ? -27.929 45.220 -9.554 1.00 34.19 359 SER A O 1
ATOM 2777 N N . ARG A 1 360 ? -25.986 44.751 -8.517 1.00 37.98 360 ARG A N 1
ATOM 2778 C CA . ARG A 1 360 ? -25.980 43.351 -8.942 1.00 27.84 360 ARG A CA 1
ATOM 2779 C C . ARG A 1 360 ? -25.813 42.401 -7.764 1.00 32.45 360 ARG A C 1
ATOM 2780 O O . ARG A 1 360 ? -25.483 41.225 -7.936 1.00 34.11 360 ARG A O 1
ATOM 2788 N N . GLY A 1 361 ? -26.057 42.924 -6.565 1.00 28.63 361 GLY A N 1
ATOM 2789 C CA . GLY A 1 361 ? -26.033 42.130 -5.342 1.00 29.30 361 GLY A CA 1
ATOM 2790 C C . GLY A 1 361 ? -24.642 41.733 -4.896 1.00 36.70 361 GLY A C 1
ATOM 2791 O O . GLY A 1 361 ? -24.484 40.843 -4.066 1.00 30.43 361 GLY A O 1
ATOM 2792 N N . ILE A 1 362 ? -23.634 42.393 -5.454 1.00 34.06 362 ILE A N 1
ATOM 2793 C CA . ILE A 1 362 ? -22.259 42.144 -5.067 1.00 26.16 362 ILE A CA 1
ATOM 2794 C C . ILE A 1 362 ? -21.911 43.079 -3.911 1.00 27.38 362 ILE A C 1
ATOM 2795 O O . ILE A 1 362 ? -21.600 44.258 -4.106 1.00 32.61 362 ILE A O 1
ATOM 2800 N N . TYR A 1 363 ? -21.997 42.531 -2.704 1.00 21.52 363 TYR A N 1
ATOM 2801 C CA . TYR A 1 363 ? -21.765 43.274 -1.470 1.00 22.71 363 TYR A CA 1
ATOM 2802 C C . TYR A 1 363 ? -20.282 43.536 -1.179 1.00 30.51 363 TYR A C 1
ATOM 2803 O O . TYR A 1 363 ? -19.946 44.499 -0.487 1.00 23.26 363 TYR A O 1
ATOM 2812 N N . PHE A 1 364 ? -19.415 42.663 -1.689 1.00 27.69 364 PHE A N 1
ATOM 2813 C CA . PHE A 1 364 ? -17.972 42.739 -1.438 1.00 28.34 364 PHE A CA 1
ATOM 2814 C C . PHE A 1 364 ? -17.169 42.529 -2.707 1.00 21.24 364 PHE A C 1
ATOM 2815 O O . PHE A 1 364 ? -17.518 41.705 -3.552 1.00 26.00 364 PHE A O 1
ATOM 2823 N N . THR A 1 365 ? -16.072 43.266 -2.819 1.00 22.23 365 THR A N 1
ATOM 2824 C CA . THR A 1 365 ? -15.058 43.005 -3.829 1.00 26.19 365 THR A CA 1
ATOM 2825 C C . THR A 1 365 ? -14.460 41.612 -3.562 1.00 21.56 365 THR A C 1
ATOM 2826 O O . THR A 1 365 ? -14.090 41.297 -2.431 1.00 23.65 365 THR A O 1
ATOM 2830 N N . GLN A 1 366 ? -14.408 40.779 -4.596 1.00 20.26 366 GLN A N 1
ATOM 2831 C CA . GLN A 1 366 ? -13.898 39.413 -4.457 1.00 30.62 366 GLN A CA 1
ATOM 2832 C C . GLN A 1 366 ? -12.716 39.166 -5.379 1.00 22.57 366 GLN A C 1
ATOM 2833 O O . GLN A 1 366 ? -12.845 39.236 -6.604 1.00 24.57 366 GLN A O 1
ATOM 2839 N N . ASP A 1 367 ? -11.565 38.890 -4.768 1.00 22.09 367 ASP A N 1
ATOM 2840 C CA . ASP A 1 367 ? -10.344 38.511 -5.477 1.00 19.84 367 ASP A CA 1
ATOM 2841 C C . ASP A 1 367 ? -10.208 36.997 -5.371 1.00 16.92 367 ASP A C 1
ATOM 2842 O O . ASP A 1 367 ? -10.213 36.453 -4.268 1.00 26.49 367 ASP A O 1
ATOM 2847 N N . TRP A 1 368 ? -10.090 36.324 -6.511 1.00 18.35 368 TRP A N 1
ATOM 2848 C CA . TRP A 1 368 ? -10.045 34.865 -6.525 1.00 24.05 368 TRP A CA 1
ATOM 2849 C C . TRP A 1 368 ? -8.630 34.285 -6.541 1.00 26.10 368 TRP A C 1
ATOM 2850 O O . TRP A 1 368 ? -8.465 33.066 -6.490 1.00 23.45 368 TRP A O 1
ATOM 2861 N N . ALA A 1 369 ? -7.622 35.161 -6.612 1.00 26.06 369 ALA A N 1
ATOM 2862 C CA . ALA A 1 369 ? -6.199 34.763 -6.580 1.00 23.31 369 ALA A CA 1
ATOM 2863 C C . ALA A 1 369 ? -5.858 33.628 -7.545 1.00 29.48 369 ALA A C 1
ATOM 2864 O O . ALA A 1 369 ? -5.190 32.660 -7.172 1.00 23.08 369 ALA A O 1
ATOM 2866 N N . SER A 1 370 ? -6.342 33.755 -8.778 1.00 19.26 370 SER A N 1
ATOM 2867 C CA . SER A 1 370 ? -6.106 32.780 -9.857 1.00 26.70 370 SER A CA 1
ATOM 2868 C C . SER A 1 370 ? -6.760 31.403 -9.691 1.00 22.75 370 SER A C 1
ATOM 2869 O O . SER A 1 370 ? -6.462 30.486 -10.458 1.00 22.28 370 SER A O 1
ATOM 2872 N N . MET A 1 371 ? -7.647 31.249 -8.709 1.00 20.72 371 MET A N 1
ATOM 2873 C CA . MET A 1 371 ? -8.503 30.062 -8.665 1.00 18.45 371 MET A CA 1
ATOM 2874 C C . MET A 1 371 ? -9.289 30.009 -9.984 1.00 22.77 371 MET A C 1
ATOM 2875 O O . MET A 1 371 ? -9.897 31.008 -10.379 1.00 25.59 371 MET A O 1
ATOM 2880 N N . PRO A 1 372 ? -9.262 28.855 -10.680 1.00 22.82 372 PRO A N 1
ATOM 2881 C CA . PRO A 1 372 ? -9.906 28.759 -11.992 1.00 25.51 372 PRO A CA 1
ATOM 2882 C C . PRO A 1 372 ? -11.397 29.100 -11.952 1.00 25.38 372 PRO A C 1
ATOM 2883 O O . PRO A 1 372 ? -12.052 28.938 -10.917 1.00 18.35 372 PRO A O 1
ATOM 2887 N N . GLY A 1 373 ? -11.917 29.582 -13.075 1.00 23.49 373 GLY A N 1
ATOM 2888 C CA . GLY A 1 373 ? -13.331 29.930 -13.179 1.00 22.43 373 GLY A CA 1
ATOM 2889 C C . GLY A 1 373 ? -14.194 28.733 -13.523 1.00 23.15 373 GLY A C 1
ATOM 2890 O O . GLY A 1 373 ? -13.715 27.750 -14.079 1.00 20.58 373 GLY A O 1
ATOM 2891 N N . VAL A 1 374 ? -15.478 28.833 -13.200 1.00 20.48 374 VAL A N 1
ATOM 2892 C CA . VAL A 1 374 ? -16.440 27.765 -13.468 1.00 24.42 374 VAL A CA 1
ATOM 2893 C C . VAL A 1 374 ? -17.307 28.132 -14.680 1.00 25.98 374 VAL A C 1
ATOM 2894 O O . VAL A 1 374 ? -17.795 29.258 -14.774 1.00 24.36 374 VAL A O 1
ATOM 2898 N N . MET A 1 375 ? -17.486 27.192 -15.609 1.00 21.42 375 MET A N 1
ATOM 2899 C CA . MET A 1 375 ? -18.377 27.402 -16.758 1.00 20.82 375 MET A CA 1
ATOM 2900 C C . MET A 1 375 ? -19.824 27.566 -16.282 1.00 27.53 375 MET A C 1
ATOM 2901 O O . MET A 1 375 ? -20.307 26.774 -15.474 1.00 23.19 375 MET A O 1
ATOM 2906 N N . ALA A 1 376 ? -20.510 28.594 -16.776 1.00 26.24 376 ALA A N 1
ATOM 2907 C CA . ALA A 1 376 ? -21.932 28.778 -16.479 1.00 21.18 376 ALA A CA 1
ATOM 2908 C C . ALA A 1 376 ? -22.777 27.794 -17.282 1.00 25.07 376 ALA A C 1
ATOM 2909 O O . ALA A 1 376 ? -22.471 27.511 -18.434 1.00 32.09 376 ALA A O 1
ATOM 2911 N N . VAL A 1 377 ? -23.825 27.256 -16.665 1.00 21.32 377 VAL A N 1
ATOM 2912 C CA . VAL A 1 377 ? -24.749 26.370 -17.383 1.00 19.42 377 VAL A CA 1
ATOM 2913 C C . VAL A 1 377 ? -26.165 26.945 -17.355 1.00 20.17 377 VAL A C 1
ATOM 2914 O O . VAL A 1 377 ? -26.746 27.148 -16.279 1.00 25.63 377 VAL A O 1
ATOM 2918 N N . ALA A 1 378 ? -26.701 27.226 -18.541 1.00 26.14 378 ALA A N 1
ATOM 2919 C CA . ALA A 1 378 ? -28.074 27.703 -18.674 1.00 26.83 378 ALA A CA 1
ATOM 2920 C C . ALA A 1 378 ? -28.967 26.546 -19.106 1.00 21.25 378 ALA A C 1
ATOM 2921 O O . ALA A 1 378 ? -28.792 25.979 -20.191 1.00 26.64 378 ALA A O 1
ATOM 2923 N N . SER A 1 379 ? -29.905 26.183 -18.236 1.00 22.42 379 SER A N 1
ATOM 2924 C CA . SER A 1 379 ? -30.746 25.003 -18.451 1.00 24.45 379 SER A CA 1
ATOM 2925 C C . SER A 1 379 ? -32.139 25.156 -17.828 1.00 22.75 379 SER A C 1
ATOM 2926 O O . SER A 1 379 ? -32.278 25.702 -16.730 1.00 29.32 379 SER A O 1
ATOM 2929 N N . GLY A 1 380 ? -33.161 24.667 -18.530 1.00 28.13 380 GLY A N 1
ATOM 2930 C CA . GLY A 1 380 ? -34.512 24.598 -17.971 1.00 28.68 380 GLY A CA 1
ATOM 2931 C C . GLY A 1 380 ? -35.560 25.395 -18.721 1.00 33.53 380 GLY A C 1
ATOM 2932 O O . GLY A 1 380 ? -35.675 26.606 -18.537 1.00 27.61 380 GLY A O 1
ATOM 2933 N N . GLY A 1 381 ? -36.320 24.702 -19.567 1.00 29.14 381 GLY A N 1
ATOM 2934 C CA . GLY A 1 381 ? -37.430 25.305 -20.306 1.00 40.34 381 GLY A CA 1
ATOM 2935 C C . GLY A 1 381 ? -37.017 26.337 -21.336 1.00 35.74 381 GLY A C 1
ATOM 2936 O O . GLY A 1 381 ? -37.750 27.293 -21.592 1.00 42.71 381 GLY A O 1
ATOM 2937 N N . ILE A 1 382 ? -35.836 26.149 -21.920 1.00 31.82 382 ILE A N 1
ATOM 2938 C CA . ILE A 1 382 ? -35.363 27.020 -22.995 1.00 35.14 382 ILE A CA 1
ATOM 2939 C C . ILE A 1 382 ? -35.460 26.313 -24.341 1.00 37.53 382 ILE A C 1
ATOM 2940 O O . ILE A 1 382 ? -35.367 25.082 -24.423 1.00 36.04 382 ILE A O 1
ATOM 2945 N N . HIS A 1 383 ? -35.674 27.097 -25.391 1.00 33.90 383 HIS A N 1
ATOM 2946 C CA . HIS A 1 383 ? -35.766 26.556 -26.739 1.00 29.38 383 HIS A CA 1
ATOM 2947 C C . HIS A 1 383 ? -35.137 27.518 -27.738 1.00 27.33 383 HIS A C 1
ATOM 2948 O O . HIS A 1 383 ? -34.610 28.561 -27.350 1.00 31.06 383 HIS A O 1
ATOM 2955 N N . VAL A 1 384 ? -35.193 27.167 -29.021 1.00 34.43 384 VAL A N 1
ATOM 2956 C CA . VAL A 1 384 ? -34.477 27.911 -30.073 1.00 34.28 384 VAL A CA 1
ATOM 2957 C C . VAL A 1 384 ? -34.699 29.431 -30.088 1.00 31.13 384 VAL A C 1
ATOM 2958 O O . VAL A 1 384 ? -33.777 30.187 -30.412 1.00 33.51 384 VAL A O 1
ATOM 2962 N N . TRP A 1 385 ? -35.908 29.871 -29.735 1.00 30.15 385 TRP A N 1
ATOM 2963 C CA . TRP A 1 385 ? -36.236 31.304 -29.705 1.00 47.78 385 TRP A CA 1
ATOM 2964 C C . TRP A 1 385 ? -35.443 32.069 -28.643 1.00 62.92 385 TRP A C 1
ATOM 2965 O O . TRP A 1 385 ? -35.242 33.280 -28.761 1.00 38.58 385 TRP A O 1
ATOM 2976 N N . HIS A 1 386 ? -34.992 31.356 -27.613 1.00 36.15 386 HIS A N 1
ATOM 2977 C CA . HIS A 1 386 ? -34.251 31.969 -26.517 1.00 32.00 386 HIS A CA 1
ATOM 2978 C C . HIS A 1 386 ? -32.773 32.161 -26.849 1.00 31.10 386 HIS A C 1
ATOM 2979 O O . HIS A 1 386 ? -32.068 32.897 -26.151 1.00 45.84 386 HIS A O 1
ATOM 2986 N N . MET A 1 387 ? -32.316 31.514 -27.922 1.00 27.46 387 MET A N 1
ATOM 2987 C CA . MET A 1 387 ? -30.893 31.465 -28.266 1.00 24.88 387 MET A CA 1
ATOM 2988 C C . MET A 1 387 ? -30.181 32.827 -28.340 1.00 40.78 387 MET A C 1
ATOM 2989 O O . MET A 1 387 ? -29.107 32.978 -27.750 1.00 42.29 387 MET A O 1
ATOM 2994 N N . PRO A 1 388 ? -30.764 33.817 -29.054 1.00 62.68 388 PRO A N 1
ATOM 2995 C CA . PRO A 1 388 ? -30.083 35.114 -29.114 1.00 31.38 388 PRO A CA 1
ATOM 2996 C C . PRO A 1 388 ? -29.890 35.757 -27.743 1.00 28.26 388 PRO A C 1
ATOM 2997 O O . PRO A 1 388 ? -28.813 36.298 -27.464 1.00 37.01 388 PRO A O 1
ATOM 3001 N N . ALA A 1 389 ? -30.930 35.708 -26.910 1.00 25.36 389 ALA A N 1
ATOM 3002 C CA . ALA A 1 389 ? -30.873 36.259 -25.562 1.00 35.45 389 ALA A CA 1
ATOM 3003 C C . ALA A 1 389 ? -29.806 35.546 -24.728 1.00 58.14 389 ALA A C 1
ATOM 3004 O O . ALA A 1 389 ? -29.005 36.191 -24.059 1.00 40.91 389 ALA A O 1
ATOM 3006 N N . LEU A 1 390 ? -29.794 34.217 -24.801 1.00 36.35 390 LEU A N 1
ATOM 3007 C CA . LEU A 1 390 ? -28.858 33.380 -24.042 1.00 38.51 390 LEU A CA 1
ATOM 3008 C C . LEU A 1 390 ? -27.390 33.685 -24.340 1.00 28.29 390 LEU A C 1
ATOM 3009 O O . LEU A 1 390 ? -26.588 33.869 -23.418 1.00 36.96 390 LEU A O 1
ATOM 3014 N N . VAL A 1 391 ? -27.057 33.754 -25.628 1.00 33.65 391 VAL A N 1
ATOM 3015 C CA . VAL A 1 391 ? -25.721 34.148 -26.081 1.00 31.36 391 VAL A CA 1
ATOM 3016 C C . VAL A 1 391 ? -25.376 35.557 -25.589 1.00 53.72 391 VAL A C 1
ATOM 3017 O O . VAL A 1 391 ? -24.240 35.829 -25.193 1.00 40.63 391 VAL A O 1
ATOM 3021 N N . ASP A 1 392 ? -26.369 36.441 -25.601 1.00 43.93 392 ASP A N 1
ATOM 3022 C CA . ASP A 1 392 ? -26.170 37.825 -25.192 1.00 34.10 392 ASP A CA 1
ATOM 3023 C C . ASP A 1 392 ? -25.968 37.956 -23.680 1.00 34.33 392 ASP A C 1
ATOM 3024 O O . ASP A 1 392 ? -25.163 38.767 -23.228 1.00 36.23 392 ASP A O 1
ATOM 3029 N N . ILE A 1 393 ? -26.703 37.155 -22.913 1.00 31.72 393 ILE A N 1
ATOM 3030 C CA . ILE A 1 393 ? -26.644 37.197 -21.451 1.00 39.41 393 ILE A CA 1
ATOM 3031 C C . ILE A 1 393 ? -25.374 36.543 -20.888 1.00 38.84 393 ILE A C 1
ATOM 3032 O O . ILE A 1 393 ? -24.719 37.107 -20.012 1.00 33.43 393 ILE A O 1
ATOM 3037 N N . PHE A 1 394 ? -25.026 35.365 -21.399 1.00 40.04 394 PHE A N 1
ATOM 3038 C CA . PHE A 1 394 ? -23.963 34.556 -20.794 1.00 38.96 394 PHE A CA 1
ATOM 3039 C C . PHE A 1 394 ? -22.623 34.610 -21.534 1.00 40.08 394 PHE A C 1
ATOM 3040 O O . PHE A 1 394 ? -21.573 34.373 -20.935 1.00 39.00 394 PHE A O 1
ATOM 3048 N N . GLY A 1 395 ? -22.661 34.923 -22.827 1.00 38.15 395 GLY A N 1
ATOM 3049 C CA . GLY A 1 395 ? -21.446 34.966 -23.648 1.00 29.10 395 GLY A CA 1
ATOM 3050 C C . GLY A 1 395 ? -20.901 33.582 -23.968 1.00 33.78 395 GLY A C 1
ATOM 3051 O O . GLY A 1 395 ? -21.643 32.600 -23.956 1.00 30.98 395 GLY A O 1
ATOM 3052 N N . ASP A 1 396 ? -19.600 33.503 -24.240 1.00 23.56 396 ASP A N 1
ATOM 3053 C CA . ASP A 1 396 ? -18.974 32.253 -24.694 1.00 29.92 396 ASP A CA 1
ATOM 3054 C C . ASP A 1 396 ? -18.834 31.185 -23.610 1.00 24.66 396 ASP A C 1
ATOM 3055 O O . ASP A 1 396 ? -19.039 29.998 -23.864 1.00 28.24 396 ASP A O 1
ATOM 3060 N N . ASP A 1 397 ? -18.483 31.603 -22.401 1.00 24.57 397 ASP A N 1
ATOM 3061 C CA . ASP A 1 397 ? -18.081 30.646 -21.377 1.00 23.36 397 ASP A CA 1
ATOM 3062 C C . ASP A 1 397 ? -19.272 30.090 -20.608 1.00 24.13 397 ASP A C 1
ATOM 3063 O O . ASP A 1 397 ? -19.466 30.338 -19.410 1.00 25.37 397 ASP A O 1
ATOM 3068 N N . ALA A 1 398 ? -20.066 29.318 -21.341 1.00 23.13 398 ALA A N 1
ATOM 3069 C CA . ALA A 1 398 ? -21.331 28.813 -20.850 1.00 23.68 398 ALA A CA 1
ATOM 3070 C C . ALA A 1 398 ? -21.675 27.542 -21.594 1.00 22.80 398 ALA A C 1
ATOM 3071 O O . ALA A 1 398 ? -21.253 27.345 -22.736 1.00 26.54 398 ALA A O 1
ATOM 3073 N N . VAL A 1 399 ? -22.426 26.671 -20.933 1.00 21.04 399 VAL A N 1
ATOM 3074 C CA . VAL A 1 399 ? -23.038 25.532 -21.597 1.00 18.40 399 VAL A CA 1
ATOM 3075 C C . VAL A 1 399 ? -24.539 25.807 -21.661 1.00 27.48 399 VAL A C 1
ATOM 3076 O O . VAL A 1 399 ? -25.139 26.233 -20.670 1.00 26.06 399 VAL A O 1
ATOM 3080 N N . LEU A 1 400 ? -25.137 25.584 -22.828 1.00 24.25 400 LEU A N 1
ATOM 3081 C CA . LEU A 1 400 ? -26.574 25.798 -22.992 1.00 30.44 400 LEU A CA 1
ATOM 3082 C C . LEU A 1 400 ? -27.268 24.449 -23.144 1.00 21.20 400 LEU A C 1
ATOM 3083 O O . LEU A 1 400 ? -26.996 23.704 -24.087 1.00 27.24 400 LEU A O 1
ATOM 3088 N N . GLN A 1 401 ? -28.152 24.132 -22.200 1.00 23.65 401 GLN A N 1
ATOM 3089 C CA . GLN A 1 401 ? -28.762 22.801 -22.155 1.00 33.38 401 GLN A CA 1
ATOM 3090 C C . GLN A 1 401 ? -30.246 22.780 -22.499 1.00 31.47 401 GLN A C 1
ATOM 3091 O O . GLN A 1 401 ? -31.041 23.513 -21.916 1.00 28.60 401 GLN A O 1
ATOM 3097 N N . PHE A 1 402 ? -30.597 21.899 -23.433 1.00 33.50 402 PHE A N 1
ATOM 3098 C CA . PHE A 1 402 ? -31.941 21.797 -23.979 1.00 34.37 402 PHE A CA 1
ATOM 3099 C C . PHE A 1 402 ? -32.445 20.359 -23.857 1.00 36.61 402 PHE A C 1
ATOM 3100 O O . PHE A 1 402 ? -32.197 19.533 -24.737 1.00 39.39 402 PHE A O 1
ATOM 3108 N N . GLY A 1 403 ? -33.139 20.053 -22.764 1.00 32.72 403 GLY A N 1
ATOM 3109 C CA . GLY A 1 403 ? -33.717 18.718 -22.574 1.00 43.12 403 GLY A CA 1
ATOM 3110 C C . GLY A 1 403 ? -34.961 18.525 -23.422 1.00 36.43 403 GLY A C 1
ATOM 3111 O O . GLY A 1 403 ? -34.910 17.897 -24.484 1.00 32.59 403 GLY A O 1
ATOM 3112 N N . GLY A 1 404 ? -36.081 19.070 -22.949 1.00 31.27 404 GLY A N 1
ATOM 3113 C CA . GLY A 1 404 ? -37.326 19.103 -23.725 1.00 34.26 404 GLY A CA 1
ATOM 3114 C C . GLY A 1 404 ? -37.165 19.804 -25.069 1.00 35.34 404 GLY A C 1
ATOM 3115 O O . GLY A 1 404 ? -37.732 19.368 -26.069 1.00 37.49 404 GLY A O 1
ATOM 3116 N N . GLY A 1 405 ? -36.376 20.881 -25.089 1.00 32.24 405 GLY A N 1
ATOM 3117 C CA . GLY A 1 405 ? -36.091 21.642 -26.311 1.00 34.33 405 GLY A CA 1
ATOM 3118 C C . GLY A 1 405 ? -35.321 20.894 -27.389 1.00 55.43 405 GLY A C 1
ATOM 3119 O O . GLY A 1 405 ? -35.116 21.416 -28.486 1.00 38.35 405 GLY A O 1
ATOM 3120 N N . THR A 1 406 ? -34.886 19.675 -27.077 1.00 34.34 406 THR A N 1
ATOM 3121 C CA . THR A 1 406 ? -34.261 18.789 -28.064 1.00 34.61 406 THR A CA 1
ATOM 3122 C C . THR A 1 406 ? -35.136 17.557 -28.329 1.00 46.24 406 THR A C 1
ATOM 3123 O O . THR A 1 406 ? -35.482 17.271 -29.479 1.00 41.05 406 THR A O 1
ATOM 3127 N N . LEU A 1 407 ? -35.496 16.848 -27.259 1.00 32.70 407 LEU A N 1
ATOM 3128 C CA . LEU A 1 407 ? -36.275 15.605 -27.343 1.00 39.13 407 LEU A CA 1
ATOM 3129 C C . LEU A 1 407 ? -37.768 15.834 -27.625 1.00 41.70 407 LEU A C 1
ATOM 3130 O O . LEU A 1 407 ? -38.518 14.877 -27.853 1.00 38.17 407 LEU A O 1
ATOM 3135 N N . GLY A 1 408 ? -38.185 17.099 -27.604 1.00 44.00 408 GLY A N 1
ATOM 3136 C CA . GLY A 1 408 ? -39.565 17.482 -27.904 1.00 41.85 408 GLY A CA 1
ATOM 3137 C C . GLY A 1 408 ? -39.774 18.023 -29.309 1.00 47.44 408 GLY A C 1
ATOM 3138 O O . GLY A 1 408 ? -40.887 18.413 -29.672 1.00 38.25 408 GLY A O 1
ATOM 3139 N N . HIS A 1 409 ? -38.698 18.047 -30.094 1.00 39.76 409 HIS A N 1
ATOM 3140 C CA . HIS A 1 409 ? -38.733 18.452 -31.499 1.00 41.18 409 HIS A CA 1
ATOM 3141 C C . HIS A 1 409 ? -39.682 17.531 -32.278 1.00 43.71 409 HIS A C 1
ATOM 3142 O O . HIS A 1 409 ? -39.729 16.329 -32.004 1.00 44.84 409 HIS A O 1
ATOM 3149 N N . PRO A 1 410 ? -40.448 18.093 -33.241 1.00 63.03 410 PRO A N 1
ATOM 3150 C CA . PRO A 1 410 ? -41.422 17.314 -34.023 1.00 42.21 410 PRO A CA 1
ATOM 3151 C C . PRO A 1 410 ? -40.857 16.062 -34.713 1.00 36.97 410 PRO A C 1
ATOM 3152 O O . PRO A 1 410 ? -41.567 15.056 -34.814 1.00 47.59 410 PRO A O 1
ATOM 3156 N N . TRP A 1 411 ? -39.600 16.118 -35.165 1.00 36.74 411 TRP A N 1
ATOM 3157 C CA . TRP A 1 411 ? -38.985 14.997 -35.890 1.00 41.14 411 TRP A CA 1
ATOM 3158 C C . TRP A 1 411 ? -38.026 14.138 -35.052 1.00 57.58 411 TRP A C 1
ATOM 3159 O O . TRP A 1 411 ? -37.348 13.257 -35.589 1.00 47.86 411 TRP A O 1
ATOM 3170 N N . GLY A 1 412 ? -37.953 14.393 -33.750 1.00 49.96 412 GLY A N 1
ATOM 3171 C CA . GLY A 1 412 ? -37.128 13.568 -32.869 1.00 42.80 412 GLY A CA 1
ATOM 3172 C C . GLY A 1 412 ? -35.800 14.179 -32.459 1.00 83.21 412 GLY A C 1
ATOM 3173 O O . GLY A 1 412 ? -35.595 15.389 -32.579 1.00 49.05 412 GLY A O 1
ATOM 3174 N N . ASN A 1 413 ? -34.894 13.320 -31.995 1.00 61.51 413 ASN A N 1
ATOM 3175 C CA . ASN A 1 413 ? -33.667 13.744 -31.315 1.00 64.76 413 ASN A CA 1
ATOM 3176 C C . ASN A 1 413 ? -32.624 14.418 -32.196 1.00 39.75 413 ASN A C 1
ATOM 3177 O O . ASN A 1 413 ? -32.234 15.557 -31.925 1.00 43.36 413 ASN A O 1
ATOM 3182 N N . ALA A 1 414 ? -32.160 13.718 -33.232 1.00 31.58 414 ALA A N 1
ATOM 3183 C CA . ALA A 1 414 ? -31.080 14.246 -34.079 1.00 32.81 414 ALA A CA 1
ATOM 3184 C C . ALA A 1 414 ? -31.438 15.579 -34.763 1.00 37.57 414 ALA A C 1
ATOM 3185 O O . ALA A 1 414 ? -30.636 16.520 -34.715 1.00 46.59 414 ALA A O 1
ATOM 3187 N N . PRO A 1 415 ? -32.642 15.676 -35.380 1.00 39.31 415 PRO A N 1
ATOM 3188 C CA . PRO A 1 415 ? -33.081 16.982 -35.886 1.00 33.49 415 PRO A CA 1
ATOM 3189 C C . PRO A 1 415 ? -33.209 18.027 -34.782 1.00 28.32 415 PRO A C 1
ATOM 3190 O O . PRO A 1 415 ? -32.893 19.201 -35.003 1.00 35.00 415 PRO A O 1
ATOM 3194 N N . GLY A 1 416 ? -33.662 17.600 -33.603 1.00 34.44 416 GLY A N 1
ATOM 3195 C CA . GLY A 1 416 ? -33.769 18.491 -32.449 1.00 30.27 416 GLY A CA 1
ATOM 3196 C C . GLY A 1 416 ? -32.434 19.113 -32.082 1.00 36.14 416 GLY A C 1
ATOM 3197 O O . GLY A 1 416 ? -32.343 20.317 -31.818 1.00 33.19 416 GLY A O 1
ATOM 3198 N N . ALA A 1 417 ? -31.399 18.277 -32.082 1.00 30.22 417 ALA A N 1
ATOM 3199 C CA . ALA A 1 417 ? -30.028 18.692 -31.791 1.00 37.03 417 ALA A CA 1
ATOM 3200 C C . ALA A 1 417 ? -29.476 19.630 -32.862 1.00 29.92 417 ALA A C 1
ATOM 3201 O O . ALA A 1 417 ? -28.828 20.636 -32.546 1.00 28.75 417 ALA A O 1
ATOM 3203 N N . THR A 1 418 ? -29.728 19.289 -34.127 1.00 36.62 418 THR A N 1
ATOM 3204 C CA . THR A 1 418 ? -29.277 20.101 -35.261 1.00 34.32 418 THR A CA 1
ATOM 3205 C C . THR A 1 418 ? -29.913 21.488 -35.196 1.00 23.34 418 THR A C 1
ATOM 3206 O O . THR A 1 418 ? -29.223 22.499 -35.346 1.00 32.74 418 THR A O 1
ATOM 3210 N N . ALA A 1 419 ? -31.217 21.525 -34.929 1.00 29.31 419 ALA A N 1
ATOM 3211 C CA . ALA A 1 419 ? -31.934 22.783 -34.722 1.00 31.63 419 ALA A CA 1
ATOM 3212 C C . ALA A 1 419 ? -31.200 23.701 -33.741 1.00 45.95 419 ALA A C 1
ATOM 3213 O O . ALA A 1 419 ? -30.906 24.849 -34.072 1.00 37.58 419 ALA A O 1
ATOM 3215 N N . ASN A 1 420 ? -30.893 23.185 -32.549 1.00 39.07 420 ASN A N 1
ATOM 3216 C CA . ASN A 1 420 ? -30.177 23.950 -31.522 1.00 26.35 420 ASN A CA 1
ATOM 3217 C C . ASN A 1 420 ? -28.762 24.364 -31.952 1.00 20.12 420 ASN A C 1
ATOM 3218 O O . ASN A 1 420 ? -28.347 25.503 -31.724 1.00 31.35 420 ASN A O 1
ATOM 3223 N N . ARG A 1 421 ? -28.033 23.432 -32.565 1.00 24.09 421 ARG A N 1
ATOM 3224 C CA . ARG A 1 421 ? -26.677 23.690 -33.061 1.00 21.15 421 ARG A CA 1
ATOM 3225 C C . ARG A 1 421 ? -26.641 24.760 -34.159 1.00 49.85 421 ARG A C 1
ATOM 3226 O O . ARG A 1 421 ? -25.776 25.641 -34.140 1.00 29.78 421 ARG A O 1
ATOM 3234 N N . VAL A 1 422 ? -27.573 24.676 -35.109 1.00 38.70 422 VAL A N 1
ATOM 3235 C CA . VAL A 1 422 ? -27.692 25.688 -36.167 1.00 35.83 422 VAL A CA 1
ATOM 3236 C C . VAL A 1 422 ? -27.977 27.056 -35.549 1.00 22.80 422 VAL A C 1
ATOM 3237 O O . VAL A 1 422 ? -27.277 28.030 -35.832 1.00 32.09 422 VAL A O 1
ATOM 3241 N N . ALA A 1 423 ? -28.988 27.103 -34.678 1.00 31.07 423 ALA A N 1
ATOM 3242 C CA . ALA A 1 423 ? -29.388 28.341 -33.999 1.00 28.26 423 ALA A CA 1
ATOM 3243 C C . ALA A 1 423 ? -28.230 29.028 -33.277 1.00 67.74 423 ALA A C 1
ATOM 3244 O O . ALA A 1 423 ? -28.084 30.252 -33.355 1.00 37.40 423 ALA A O 1
ATOM 3246 N N . LEU A 1 424 ? -27.405 28.235 -32.595 1.00 37.13 424 LEU A N 1
ATOM 3247 C CA . LEU A 1 424 ? -26.274 28.766 -31.838 1.00 40.45 424 LEU A CA 1
ATOM 3248 C C . LEU A 1 424 ? -25.199 29.346 -32.748 1.00 20.62 424 LEU A C 1
ATOM 3249 O O . LEU A 1 424 ? -24.739 30.467 -32.536 1.00 37.17 424 LEU A O 1
ATOM 3254 N N . GLU A 1 425 ? -24.786 28.572 -33.744 1.00 27.26 425 GLU A N 1
ATOM 3255 C CA . GLU A 1 425 ? -23.743 29.023 -34.664 1.00 40.45 425 GLU A CA 1
ATOM 3256 C C . GLU A 1 425 ? -24.184 30.252 -35.461 1.00 53.76 425 GLU A C 1
ATOM 3257 O O . GLU A 1 425 ? -23.371 31.132 -35.740 1.00 37.20 425 GLU A O 1
ATOM 3263 N N . ALA A 1 426 ? -25.472 30.314 -35.801 1.00 38.67 426 ALA A N 1
ATOM 3264 C CA . ALA A 1 426 ? -26.056 31.500 -36.429 1.00 43.86 426 ALA A CA 1
ATOM 3265 C C . ALA A 1 426 ? -25.896 32.720 -35.530 1.00 44.82 426 ALA A C 1
ATOM 3266 O O . ALA A 1 426 ? -25.443 33.768 -35.986 1.00 41.28 426 ALA A O 1
ATOM 3268 N N . CYS A 1 427 ? -26.248 32.569 -34.251 1.00 43.79 427 CYS A N 1
ATOM 3269 C CA . CYS A 1 427 ? -26.144 33.665 -33.277 1.00 33.73 427 CYS A CA 1
ATOM 3270 C C . CYS A 1 427 ? -24.703 34.100 -32.998 1.00 43.85 427 CYS A C 1
ATOM 3271 O O . CYS A 1 427 ? -24.446 35.281 -32.761 1.00 39.59 427 CYS A O 1
ATOM 3274 N N . ILE A 1 428 ? -23.776 33.143 -33.028 1.00 36.74 428 ILE A N 1
ATOM 3275 C CA . ILE A 1 428 ? -22.349 33.416 -32.833 1.00 45.07 428 ILE A CA 1
ATOM 3276 C C . ILE A 1 428 ? -21.764 34.147 -34.041 1.00 40.59 428 ILE A C 1
ATOM 3277 O O . ILE A 1 428 ? -21.054 35.146 -33.881 1.00 47.33 428 ILE A O 1
ATOM 3282 N N . GLN A 1 429 ? -22.060 33.643 -35.239 1.00 49.99 429 GLN A N 1
ATOM 3283 C CA . GLN A 1 429 ? -21.635 34.288 -36.479 1.00 44.89 429 GLN A CA 1
ATOM 3284 C C . GLN A 1 429 ? -22.145 35.727 -36.534 1.00 43.61 429 GLN A C 1
ATOM 3285 O O . GLN A 1 429 ? -21.373 36.653 -36.785 1.00 47.19 429 GLN A O 1
ATOM 3291 N N . ALA A 1 430 ? -23.442 35.899 -36.280 1.00 38.72 430 ALA A N 1
ATOM 3292 C CA . ALA A 1 430 ? -24.078 37.219 -36.277 1.00 40.17 430 ALA A CA 1
ATOM 3293 C C . ALA A 1 430 ? -23.412 38.183 -35.300 1.00 75.93 430 ALA A C 1
ATOM 3294 O O . ALA A 1 430 ? -23.125 39.327 -35.659 1.00 57.04 430 ALA A O 1
ATOM 3296 N N . ARG A 1 431 ? -23.160 37.713 -34.078 1.00 53.57 431 ARG A N 1
ATOM 3297 C CA . ARG A 1 431 ? -22.502 38.521 -33.046 1.00 62.97 431 ARG A CA 1
ATOM 3298 C C . ARG A 1 431 ? -21.091 38.929 -33.469 1.00 41.54 431 ARG A C 1
ATOM 3299 O O . ARG A 1 431 ? -20.679 40.075 -33.267 1.00 59.08 431 ARG A O 1
ATOM 3307 N N . ASN A 1 432 ? -20.363 37.984 -34.060 1.00 38.36 432 ASN A N 1
ATOM 3308 C CA . ASN A 1 432 ? -19.012 38.235 -34.554 1.00 38.30 432 ASN A CA 1
ATOM 3309 C C . ASN A 1 432 ? -18.992 39.075 -35.831 1.00 70.02 432 ASN A C 1
ATOM 3310 O O . ASN A 1 432 ? -17.931 39.304 -36.415 1.00 56.85 432 ASN A O 1
ATOM 3315 N N . GLU A 1 433 ? -20.171 39.520 -36.262 1.00 55.73 433 GLU A N 1
ATOM 3316 C CA . GLU A 1 433 ? -20.298 40.418 -37.409 1.00 82.55 433 GLU A CA 1
ATOM 3317 C C . GLU A 1 433 ? -20.765 41.815 -36.990 1.00 52.42 433 GLU A C 1
ATOM 3318 O O . GLU A 1 433 ? -20.963 42.690 -37.834 1.00 93.91 433 GLU A O 1
ATOM 3324 N N . GLY A 1 434 ? -20.927 42.015 -35.683 1.00 56.85 434 GLY A N 1
ATOM 3325 C CA . GLY A 1 434 ? -21.270 43.325 -35.126 1.00 50.31 434 GLY A CA 1
ATOM 3326 C C . GLY A 1 434 ? -22.755 43.554 -34.920 1.00 64.78 434 GLY A C 1
ATOM 3327 O O . GLY A 1 434 ? -23.162 44.601 -34.412 1.00 55.96 434 GLY A O 1
ATOM 3328 N N . ARG A 1 435 ? -23.562 42.570 -35.309 1.00 52.96 435 ARG A N 1
ATOM 3329 C CA . ARG A 1 435 ? -25.019 42.662 -35.229 1.00 46.07 435 ARG A CA 1
ATOM 3330 C C . ARG A 1 435 ? -25.532 42.623 -33.787 1.00 48.66 435 ARG A C 1
ATOM 3331 O O . ARG A 1 435 ? -25.031 41.864 -32.959 1.00 61.08 435 ARG A O 1
ATOM 3339 N N . ASP A 1 436 ? -26.533 43.453 -33.505 1.00 50.22 436 ASP A N 1
ATOM 3340 C CA . ASP A 1 436 ? -27.134 43.549 -32.180 1.00 59.81 436 ASP A CA 1
ATOM 3341 C C . ASP A 1 436 ? -28.054 42.354 -31.936 1.00 102.73 436 ASP A C 1
ATOM 3342 O O . ASP A 1 436 ? -29.085 42.208 -32.592 1.00 58.96 436 ASP A O 1
ATOM 3347 N N . LEU A 1 437 ? -27.670 41.502 -30.990 1.00 50.97 437 LEU A N 1
ATOM 3348 C CA . LEU A 1 437 ? -28.422 40.287 -30.679 1.00 49.58 437 LEU A CA 1
ATOM 3349 C C . LEU A 1 437 ? -29.763 40.536 -29.989 1.00 38.59 437 LEU A C 1
ATOM 3350 O O . LEU A 1 437 ? -30.699 39.744 -30.144 1.00 50.86 437 LEU A O 1
ATOM 3355 N N . MET A 1 438 ? -29.857 41.636 -29.243 1.00 49.58 438 MET A N 1
ATOM 3356 C CA . MET A 1 438 ? -31.045 41.921 -28.432 1.00 60.21 438 MET A CA 1
ATOM 3357 C C . MET A 1 438 ? -32.228 42.490 -29.230 1.00 86.96 438 MET A C 1
ATOM 3358 O O . MET A 1 438 ? -33.383 42.299 -28.840 1.00 69.96 438 MET A O 1
ATOM 3363 N N . ARG A 1 439 ? -31.946 43.183 -30.333 1.00 77.84 439 ARG A N 1
ATOM 3364 C CA . ARG A 1 439 ? -33.018 43.690 -31.206 1.00 107.33 439 ARG A CA 1
ATOM 3365 C C . ARG A 1 439 ? -33.165 42.930 -32.529 1.00 80.01 439 ARG A C 1
ATOM 3366 O O . ARG A 1 439 ? -34.264 42.855 -33.081 1.00 71.92 439 ARG A O 1
ATOM 3374 N N . GLU A 1 440 ? -32.067 42.367 -33.027 1.00 58.56 440 GLU A N 1
ATOM 3375 C CA . GLU A 1 440 ? -32.101 41.590 -34.268 1.00 60.97 440 GLU A CA 1
ATOM 3376 C C . GLU A 1 440 ? -32.258 40.089 -34.004 1.00 63.34 440 GLU A C 1
ATOM 3377 O O . GLU A 1 440 ? -32.079 39.272 -34.911 1.00 51.16 440 GLU A O 1
ATOM 3383 N N . GLY A 1 441 ? -32.610 39.743 -32.765 1.00 65.75 441 GLY A N 1
ATOM 3384 C CA . GLY A 1 441 ? -32.732 38.351 -32.323 1.00 68.20 441 GLY A CA 1
ATOM 3385 C C . GLY A 1 441 ? -33.610 37.469 -33.191 1.00 93.36 441 GLY A C 1
ATOM 3386 O O . GLY A 1 441 ? -33.149 36.452 -33.719 1.00 47.71 441 GLY A O 1
ATOM 3387 N N . GLY A 1 442 ? -34.875 37.863 -33.338 1.00 55.59 442 GLY A N 1
ATOM 3388 C CA . GLY A 1 442 ? -35.831 37.135 -34.176 1.00 70.58 442 GLY A CA 1
ATOM 3389 C C . GLY A 1 442 ? -35.398 37.015 -35.629 1.00 50.33 442 GLY A C 1
ATOM 3390 O O . GLY A 1 442 ? -35.651 35.996 -36.277 1.00 54.60 442 GLY A O 1
ATOM 3391 N N . ASP A 1 443 ? -34.732 38.054 -36.129 1.00 47.88 443 ASP A N 1
ATOM 3392 C CA . ASP A 1 443 ? -34.278 38.107 -37.518 1.00 54.05 443 ASP A CA 1
ATOM 3393 C C . ASP A 1 443 ? -33.201 37.068 -37.812 1.00 55.05 443 ASP A C 1
ATOM 3394 O O . ASP A 1 443 ? -33.257 36.386 -38.839 1.00 52.03 443 ASP A O 1
ATOM 3399 N N . ILE A 1 444 ? -32.231 36.951 -36.904 1.00 60.35 444 ILE A N 1
ATOM 3400 C CA . ILE A 1 444 ? -31.135 35.986 -37.043 1.00 42.57 444 ILE A CA 1
ATOM 3401 C C . ILE A 1 444 ? -31.666 34.550 -37.047 1.00 33.55 444 ILE A C 1
ATOM 3402 O O . ILE A 1 444 ? -31.226 33.722 -37.851 1.00 44.47 444 ILE A O 1
ATOM 3407 N N . ILE A 1 445 ? -32.625 34.274 -36.161 1.00 36.87 445 ILE A N 1
ATOM 3408 C CA . ILE A 1 445 ? -33.289 32.968 -36.086 1.00 43.14 445 ILE A CA 1
ATOM 3409 C C . ILE A 1 445 ? -34.080 32.663 -37.363 1.00 69.94 445 ILE A C 1
ATOM 3410 O O . ILE A 1 445 ? -34.003 31.551 -37.896 1.00 51.79 445 ILE A O 1
ATOM 3415 N N . ARG A 1 446 ? -34.824 33.657 -37.852 1.00 66.49 446 ARG A N 1
ATOM 3416 C CA . ARG A 1 446 ? -35.595 33.522 -39.092 1.00 55.57 446 ARG A CA 1
ATOM 3417 C C . ARG A 1 446 ? -34.714 33.284 -40.325 1.00 37.03 446 ARG A C 1
ATOM 3418 O O . ARG A 1 446 ? -35.057 32.469 -41.187 1.00 55.39 446 ARG A O 1
ATOM 3426 N N . GLU A 1 447 ? -33.579 33.984 -40.389 1.00 39.30 447 GLU A N 1
ATOM 3427 C CA . GLU A 1 447 ? -32.635 33.853 -41.504 1.00 38.32 447 GLU A CA 1
ATOM 3428 C C . GLU A 1 447 ? -32.055 32.447 -41.622 1.00 56.81 447 GLU A C 1
ATOM 3429 O O . GLU A 1 447 ? -31.898 31.924 -42.727 1.00 52.65 447 GLU A O 1
ATOM 3435 N N . ALA A 1 448 ? -31.738 31.843 -40.478 1.00 56.49 448 ALA A N 1
ATOM 3436 C CA . ALA A 1 448 ? -31.189 30.494 -40.443 1.00 47.22 448 ALA A CA 1
ATOM 3437 C C . ALA A 1 448 ? -32.281 29.434 -40.610 1.00 35.65 448 ALA A C 1
ATOM 3438 O O . ALA A 1 448 ? -32.016 28.343 -41.124 1.00 39.30 448 ALA A O 1
ATOM 3440 N N . ALA A 1 449 ? -33.502 29.764 -40.179 1.00 41.49 449 ALA A N 1
ATOM 3441 C CA . ALA A 1 449 ? -34.672 28.893 -40.363 1.00 46.10 449 ALA A CA 1
ATOM 3442 C C . ALA A 1 449 ? -34.971 28.621 -41.839 1.00 76.56 449 ALA A C 1
ATOM 3443 O O . ALA A 1 449 ? -35.513 27.567 -42.186 1.00 68.67 449 ALA A O 1
ATOM 3445 N N . ARG A 1 450 ? -34.616 29.579 -42.696 1.00 70.82 450 ARG A N 1
ATOM 3446 C CA . ARG A 1 450 ? -34.748 29.434 -44.147 1.00 72.49 450 ARG A CA 1
ATOM 3447 C C . ARG A 1 450 ? -33.804 28.363 -44.697 1.00 58.76 450 ARG A C 1
ATOM 3448 O O . ARG A 1 450 ? -34.174 27.600 -45.593 1.00 83.41 450 ARG A O 1
ATOM 3456 N N . TRP A 1 451 ? -32.591 28.315 -44.148 1.00 50.29 451 TRP A N 1
ATOM 3457 C CA . TRP A 1 451 ? -31.562 27.360 -44.567 1.00 68.64 451 TRP A CA 1
ATOM 3458 C C . TRP A 1 451 ? -31.696 26.000 -43.870 1.00 77.52 451 TRP A C 1
ATOM 3459 O O . TRP A 1 451 ? -31.278 24.976 -44.418 1.00 58.90 451 TRP A O 1
ATOM 3470 N N . SER A 1 452 ? -32.297 25.995 -42.680 1.00 67.40 452 SER A N 1
ATOM 3471 C CA . SER A 1 452 ? -32.401 24.784 -41.860 1.00 37.63 452 SER A CA 1
ATOM 3472 C C . SER A 1 452 ? -33.852 24.360 -41.580 1.00 29.15 452 SER A C 1
ATOM 3473 O O . SER A 1 452 ? -34.553 25.010 -40.789 1.00 36.62 452 SER A O 1
ATOM 3476 N N . PRO A 1 453 ? -34.299 23.257 -42.219 1.00 39.26 453 PRO A N 1
ATOM 3477 C CA . PRO A 1 453 ? -35.640 22.697 -42.015 1.00 46.93 453 PRO A CA 1
ATOM 3478 C C . PRO A 1 453 ? -35.850 22.228 -40.574 1.00 45.80 453 PRO A C 1
ATOM 3479 O O . PRO A 1 453 ? -36.968 22.327 -40.050 1.00 42.00 453 PRO A O 1
ATOM 3483 N N . GLU A 1 454 ? -34.781 21.723 -39.954 1.00 61.48 454 GLU A N 1
ATOM 3484 C CA . GLU A 1 454 ? -34.800 21.308 -38.550 1.00 30.97 454 GLU A CA 1
ATOM 3485 C C . GLU A 1 454 ? -35.138 22.494 -37.656 1.00 27.37 454 GLU A C 1
ATOM 3486 O O . GLU A 1 454 ? -36.014 22.397 -36.789 1.00 38.68 454 GLU A O 1
ATOM 3492 N N . LEU A 1 455 ? -34.455 23.613 -37.887 1.00 30.71 455 LEU A N 1
ATOM 3493 C CA . LEU A 1 455 ? -34.688 24.836 -37.124 1.00 32.04 455 LEU A CA 1
ATOM 3494 C C . LEU A 1 455 ? -36.092 25.401 -37.345 1.00 47.91 455 LEU A C 1
ATOM 3495 O O . LEU A 1 455 ? -36.746 25.841 -36.393 1.00 41.20 455 LEU A O 1
ATOM 3500 N N . ALA A 1 456 ? -36.547 25.378 -38.597 1.00 46.87 456 ALA A N 1
ATOM 3501 C CA . ALA A 1 456 ? -37.880 25.861 -38.954 1.00 55.01 456 ALA A CA 1
ATOM 3502 C C . ALA A 1 456 ? -38.982 25.117 -38.193 1.00 43.04 456 ALA A C 1
ATOM 3503 O O . ALA A 1 456 ? -39.884 25.746 -37.638 1.00 44.02 456 ALA A O 1
ATOM 3505 N N . ALA A 1 457 ? -38.890 23.787 -38.152 1.00 40.45 457 ALA A N 1
ATOM 3506 C CA . ALA A 1 457 ? -39.857 22.953 -37.425 1.00 34.73 457 ALA A CA 1
ATOM 3507 C C . ALA A 1 457 ? -39.868 23.198 -35.906 1.00 72.25 457 ALA A C 1
ATOM 3508 O O . ALA A 1 457 ? -40.929 23.147 -35.275 1.00 40.13 457 ALA A O 1
ATOM 3510 N N . ALA A 1 458 ? -38.695 23.459 -35.329 1.00 53.01 458 ALA A N 1
ATOM 3511 C CA . ALA A 1 458 ? -38.588 23.803 -33.907 1.00 44.73 458 ALA A CA 1
ATOM 3512 C C . ALA A 1 458 ? -39.121 25.210 -33.637 1.00 41.31 458 ALA A C 1
ATOM 3513 O O . ALA A 1 458 ? -39.737 25.464 -32.593 1.00 35.36 458 ALA A O 1
ATOM 3515 N N . CYS A 1 459 ? -38.870 26.119 -34.580 1.00 34.99 459 CYS A N 1
ATOM 3516 C CA . CYS A 1 459 ? -39.344 27.501 -34.484 1.00 41.34 459 CYS A CA 1
ATOM 3517 C C . CYS A 1 459 ? -40.862 27.564 -34.402 1.00 43.39 459 CYS A C 1
ATOM 3518 O O . CYS A 1 459 ? -41.416 28.265 -33.552 1.00 38.20 459 CYS A O 1
ATOM 3521 N N . GLU A 1 460 ? -41.524 26.813 -35.279 1.00 37.74 460 GLU A N 1
ATOM 3522 C CA . GLU A 1 460 ? -42.982 26.830 -35.373 1.00 48.19 460 GLU A CA 1
ATOM 3523 C C . GLU A 1 460 ? -43.656 26.248 -34.139 1.00 41.06 460 GLU A C 1
ATOM 3524 O O . GLU A 1 460 ? -44.634 26.809 -33.639 1.00 48.69 460 GLU A O 1
ATOM 3530 N N . LEU A 1 461 ? -43.121 25.133 -33.648 1.00 43.57 461 LEU A N 1
ATOM 3531 C CA . LEU A 1 461 ? -43.696 24.432 -32.503 1.00 41.91 461 LEU A CA 1
ATOM 3532 C C . LEU A 1 461 ? -43.711 25.277 -31.231 1.00 35.90 461 LEU A C 1
ATOM 3533 O O . LEU A 1 461 ? -44.707 25.295 -30.506 1.00 37.70 461 LEU A O 1
ATOM 3538 N N . TRP A 1 462 ? -42.616 25.989 -30.977 1.00 36.09 462 TRP A N 1
ATOM 3539 C CA . TRP A 1 462 ? -42.433 26.674 -29.695 1.00 52.97 462 TRP A CA 1
ATOM 3540 C C . TRP A 1 462 ? -42.556 28.202 -29.741 1.00 57.44 462 TRP A C 1
ATOM 3541 O O . TRP A 1 462 ? -42.212 28.881 -28.766 1.00 46.08 462 TRP A O 1
ATOM 3552 N N . LYS A 1 463 ? -43.076 28.741 -30.847 1.00 70.45 463 LYS A N 1
ATOM 3553 C CA . LYS A 1 463 ? -43.142 30.202 -31.037 1.00 71.18 463 LYS A CA 1
ATOM 3554 C C . LYS A 1 463 ? -44.060 30.954 -30.064 1.00 43.33 463 LYS A C 1
ATOM 3555 O O . LYS A 1 463 ? -43.886 32.157 -29.851 1.00 63.48 463 LYS A O 1
ATOM 3561 N N . GLU A 1 464 ? -45.019 30.252 -29.468 1.00 46.49 464 GLU A N 1
ATOM 3562 C CA . GLU A 1 464 ? -45.931 30.882 -28.509 1.00 84.97 464 GLU A CA 1
ATOM 3563 C C . GLU A 1 464 ? -45.498 30.689 -27.047 1.00 59.69 464 GLU A C 1
ATOM 3564 O O . GLU A 1 464 ? -46.113 31.245 -26.132 1.00 45.83 464 GLU A O 1
ATOM 3570 N N . ILE A 1 465 ? -44.426 29.928 -26.836 1.00 49.85 465 ILE A N 1
ATOM 3571 C CA . ILE A 1 465 ? -44.027 29.501 -25.490 1.00 53.87 465 ILE A CA 1
ATOM 3572 C C . ILE A 1 465 ? -43.069 30.468 -24.784 1.00 40.95 465 ILE A C 1
ATOM 3573 O O . ILE A 1 465 ? -41.899 30.600 -25.159 1.00 38.56 465 ILE A O 1
ATOM 3578 N N . LYS A 1 466 ? -43.590 31.134 -23.753 1.00 34.52 466 LYS A N 1
ATOM 3579 C CA . LYS A 1 466 ? -42.817 32.044 -22.911 1.00 48.29 466 LYS A CA 1
ATOM 3580 C C . LYS A 1 466 ? -43.068 31.744 -21.441 1.00 54.86 466 LYS A C 1
ATOM 3581 O O . LYS A 1 466 ? -44.128 31.234 -21.069 1.00 47.95 466 LYS A O 1
ATOM 3587 N N . PHE A 1 467 ? -42.086 32.080 -20.613 1.00 40.12 467 PHE A N 1
ATOM 3588 C CA . PHE A 1 467 ? -42.209 31.970 -19.167 1.00 53.36 467 PHE A CA 1
ATOM 3589 C C . PHE A 1 467 ? -41.977 33.345 -18.557 1.00 48.54 467 PHE A C 1
ATOM 3590 O O . PHE A 1 467 ? -40.833 33.743 -18.311 1.00 46.48 467 PHE A O 1
ATOM 3598 N N . GLU A 1 468 ? -43.068 34.073 -18.333 1.00 51.44 468 GLU A N 1
ATOM 3599 C CA . GLU A 1 468 ? -43.002 35.425 -17.781 1.00 56.20 468 GLU A CA 1
ATOM 3600 C C . GLU A 1 468 ? -43.731 35.528 -16.444 1.00 55.33 468 GLU A C 1
ATOM 3601 O O . GLU A 1 468 ? -44.957 35.669 -16.391 1.00 75.23 468 GLU A O 1
ATOM 3607 N N . PHE A 1 469 ? -42.952 35.442 -15.368 1.00 42.29 469 PHE A N 1
ATOM 3608 C CA . PHE A 1 469 ? -43.451 35.576 -14.008 1.00 39.56 469 PHE A CA 1
ATOM 3609 C C . PHE A 1 469 ? -42.529 36.499 -13.218 1.00 57.33 469 PHE A C 1
ATOM 3610 O O . PHE A 1 469 ? -41.326 36.562 -13.487 1.00 44.10 469 PHE A O 1
ATOM 3618 N N . GLU A 1 470 ? -43.097 37.208 -12.247 1.00 42.68 470 GLU A N 1
ATOM 3619 C CA . GLU A 1 470 ? -42.326 38.076 -11.359 1.00 62.22 470 GLU A CA 1
ATOM 3620 C C . GLU A 1 470 ? -41.420 37.245 -10.446 1.00 84.97 470 GLU A C 1
ATOM 3621 O O . GLU A 1 470 ? -41.854 36.252 -9.859 1.00 42.31 470 GLU A O 1
ATOM 3627 N N . ALA A 1 471 ? -40.158 37.653 -10.340 1.00 41.18 471 ALA A N 1
ATOM 3628 C CA . ALA A 1 471 ? -39.182 36.933 -9.525 1.00 52.06 471 ALA A CA 1
ATOM 3629 C C . ALA A 1 471 ? -39.280 37.319 -8.047 1.00 51.85 471 ALA A C 1
ATOM 3630 O O . ALA A 1 471 ? -39.666 38.442 -7.720 1.00 39.03 471 ALA A O 1
ATOM 3632 N N . GLN A 1 472 ? -38.938 36.376 -7.168 1.00 35.88 472 GLN A N 1
ATOM 3633 C CA . GLN A 1 472 ? -38.879 36.611 -5.720 1.00 32.67 472 GLN A CA 1
ATOM 3634 C C . GLN A 1 472 ? -37.486 37.096 -5.317 1.00 47.10 472 GLN A C 1
ATOM 3635 O O . GLN A 1 472 ? -37.345 38.041 -4.535 1.00 37.64 472 GLN A O 1
ATOM 3641 N N . ASP A 1 473 ? -36.462 36.428 -5.850 1.00 40.93 473 ASP A N 1
ATOM 3642 C CA . ASP A 1 473 ? -35.065 36.751 -5.560 1.00 44.05 473 ASP A CA 1
ATOM 3643 C C . ASP A 1 473 ? -34.590 37.909 -6.441 1.00 47.18 473 ASP A C 1
ATOM 3644 O O . ASP A 1 473 ? -34.045 37.698 -7.530 1.00 44.94 473 ASP A O 1
ATOM 3649 N N . THR A 1 474 ? -34.803 39.131 -5.956 1.00 40.84 474 THR A N 1
ATOM 3650 C CA . THR A 1 474 ? -34.510 40.340 -6.727 1.00 56.62 474 THR A CA 1
ATOM 3651 C C . THR A 1 474 ? -33.762 41.371 -5.878 1.00 48.30 474 THR A C 1
ATOM 3652 O O . THR A 1 474 ? -33.776 41.293 -4.649 1.00 42.40 474 THR A O 1
ATOM 3656 N N . ILE A 1 475 ? -33.099 42.320 -6.538 1.00 42.01 475 ILE A N 1
ATOM 3657 C CA . ILE A 1 475 ? -32.411 43.421 -5.849 1.00 46.90 475 ILE A CA 1
ATOM 3658 C C . ILE A 1 475 ? -33.426 44.423 -5.300 1.00 117.09 475 ILE A C 1
ATOM 3659 O O . ILE A 1 475 ? -33.408 44.763 -4.114 1.00 52.52 475 ILE A O 1
ATOM 3665 N N . SER B 2 14 ? -19.567 24.951 -38.920 1.00 53.37 14 SER B N 1
ATOM 3666 C CA . SER B 2 14 ? -19.656 23.786 -39.855 1.00 54.49 14 SER B CA 1
ATOM 3667 C C . SER B 2 14 ? -21.102 23.348 -40.086 1.00 50.61 14 SER B C 1
ATOM 3668 O O . SER B 2 14 ? -21.380 22.501 -40.941 1.00 54.68 14 SER B O 1
ATOM 3671 N N . TYR B 2 15 ? -22.014 23.933 -39.315 1.00 55.22 15 TYR B N 1
ATOM 3672 C CA . TYR B 2 15 ? -23.443 23.664 -39.447 1.00 48.67 15 TYR B CA 1
ATOM 3673 C C . TYR B 2 15 ? -24.142 24.811 -40.179 1.00 53.04 15 TYR B C 1
ATOM 3674 O O . TYR B 2 15 ? -25.363 24.799 -40.363 1.00 54.22 15 TYR B O 1
ATOM 3683 N N . LEU B 2 16 ? -23.347 25.792 -40.596 1.00 49.60 16 LEU B N 1
ATOM 3684 C CA . LEU B 2 16 ? -23.823 26.918 -41.393 1.00 55.87 16 LEU B CA 1
ATOM 3685 C C . LEU B 2 16 ? -23.337 26.782 -42.840 1.00 48.83 16 LEU B C 1
ATOM 3686 O O . LEU B 2 16 ? -22.424 25.993 -43.109 1.00 46.90 16 LEU B O 1
ATOM 3691 N N . PRO B 2 17 ? -23.949 27.537 -43.781 1.00 53.63 17 PRO B N 1
ATOM 3692 C CA . PRO B 2 17 ? -23.413 27.580 -45.144 1.00 57.84 17 PRO B CA 1
ATOM 3693 C C . PRO B 2 17 ? -21.958 28.055 -45.142 1.00 53.15 17 PRO B C 1
ATOM 3694 O O . PRO B 2 17 ? -21.584 28.850 -44.272 1.00 48.65 17 PRO B O 1
ATOM 3698 N N . PRO B 2 18 ? -21.134 27.555 -46.089 1.00 56.90 18 PRO B N 1
ATOM 3699 C CA . PRO B 2 18 ? -19.731 27.974 -46.196 1.00 51.30 18 PRO B CA 1
ATOM 3700 C C . PRO B 2 18 ? -19.594 29.494 -46.247 1.00 56.25 18 PRO B C 1
ATOM 3701 O O . PRO B 2 18 ? -20.421 30.171 -46.863 1.00 59.21 18 PRO B O 1
ATOM 3705 N N . LEU B 2 19 ? -18.567 30.021 -45.587 1.00 59.14 19 LEU B N 1
ATOM 3706 C CA . LEU B 2 19 ? -18.392 31.466 -45.477 1.00 60.86 19 LEU B CA 1
ATOM 3707 C C . LEU B 2 19 ? -17.705 32.056 -46.702 1.00 57.17 19 LEU B C 1
ATOM 3708 O O . LEU B 2 19 ? -16.785 31.456 -47.263 1.00 60.47 19 LEU B O 1
ATOM 3713 N N . SER B 2 20 ? -18.162 33.238 -47.107 1.00 56.85 20 SER B N 1
ATOM 3714 C CA . SER B 2 20 ? -17.515 34.004 -48.166 1.00 58.09 20 SER B CA 1
ATOM 3715 C C . SER B 2 20 ? -16.276 34.706 -47.611 1.00 60.06 20 SER B C 1
ATOM 3716 O O . SER B 2 20 ? -16.098 34.791 -46.393 1.00 59.57 20 SER B O 1
ATOM 3719 N N . ASP B 2 21 ? -15.428 35.209 -48.505 1.00 52.91 21 ASP B N 1
ATOM 3720 C CA . ASP B 2 21 ? -14.220 35.930 -48.109 1.00 57.31 21 ASP B CA 1
ATOM 3721 C C . ASP B 2 21 ? -14.527 37.184 -47.293 1.00 57.88 21 ASP B C 1
ATOM 3722 O O . ASP B 2 21 ? -13.760 37.547 -46.401 1.00 60.79 21 ASP B O 1
ATOM 3727 N N . ALA B 2 22 ? -15.649 37.835 -47.601 1.00 55.35 22 ALA B N 1
ATOM 3728 C CA . ALA B 2 22 ? -16.096 39.011 -46.852 1.00 57.09 22 ALA B CA 1
ATOM 3729 C C . ALA B 2 22 ? -16.550 38.638 -45.439 1.00 58.23 22 ALA B C 1
ATOM 3730 O O . ALA B 2 22 ? -16.324 39.392 -44.492 1.00 56.05 22 ALA B O 1
ATOM 3732 N N . GLN B 2 23 ? -17.190 37.477 -45.311 1.00 57.32 23 GLN B N 1
ATOM 3733 C CA . GLN B 2 23 ? -17.642 36.968 -44.015 1.00 57.00 23 GLN B CA 1
ATOM 3734 C C . GLN B 2 23 ? -16.466 36.514 -43.153 1.00 57.73 23 GLN B C 1
ATOM 3735 O O . GLN B 2 23 ? -16.436 36.777 -41.949 1.00 55.33 23 GLN B O 1
ATOM 3741 N N . ILE B 2 24 ? -15.507 35.838 -43.783 1.00 49.89 24 ILE B N 1
ATOM 3742 C CA . ILE B 2 24 ? -14.269 35.417 -43.130 1.00 52.79 24 ILE B CA 1
ATOM 3743 C C . ILE B 2 24 ? -13.485 36.624 -42.612 1.00 58.01 24 ILE B C 1
ATOM 3744 O O . ILE B 2 24 ? -13.072 36.643 -41.452 1.00 63.06 24 ILE B O 1
ATOM 3749 N N . ALA B 2 25 ? -13.306 37.633 -43.465 1.00 53.47 25 ALA B N 1
ATOM 3750 C CA . ALA B 2 25 ? -12.580 38.855 -43.094 1.00 57.02 25 ALA B CA 1
ATOM 3751 C C . ALA B 2 25 ? -13.276 39.643 -41.982 1.00 56.81 25 ALA B C 1
ATOM 3752 O O . ALA B 2 25 ? -12.614 40.275 -41.159 1.00 60.69 25 ALA B O 1
ATOM 3754 N N . ARG B 2 26 ? -14.606 39.604 -41.967 1.00 44.82 26 ARG B N 1
ATOM 3755 C CA . ARG B 2 26 ? -15.391 40.251 -40.919 1.00 64.08 26 ARG B CA 1
ATOM 3756 C C . ARG B 2 26 ? -15.232 39.537 -39.565 1.00 105.21 26 ARG B C 1
ATOM 3757 O O . ARG B 2 26 ? -15.158 40.192 -38.522 1.00 49.89 26 ARG B O 1
ATOM 3765 N N . GLN B 2 27 ? -15.168 38.204 -39.591 1.00 55.14 27 GLN B N 1
ATOM 3766 C CA . GLN B 2 27 ? -14.896 37.407 -38.387 1.00 53.37 27 GLN B CA 1
ATOM 3767 C C . GLN B 2 27 ? -13.511 37.729 -37.821 1.00 55.54 27 GLN B C 1
ATOM 3768 O O . GLN B 2 27 ? -13.352 37.900 -36.611 1.00 59.06 27 GLN B O 1
ATOM 3774 N N . ILE B 2 28 ? -12.523 37.814 -38.711 1.00 53.34 28 ILE B N 1
ATOM 3775 C CA . ILE B 2 28 ? -11.138 38.129 -38.350 1.00 50.05 28 ILE B CA 1
ATOM 3776 C C . ILE B 2 28 ? -11.000 39.553 -37.809 1.00 59.00 28 ILE B C 1
ATOM 3777 O O . ILE B 2 28 ? -10.301 39.779 -36.815 1.00 61.08 28 ILE B O 1
ATOM 3782 N N . GLN B 2 29 ? -11.677 40.501 -38.456 1.00 55.73 29 GLN B N 1
ATOM 3783 C CA . GLN B 2 29 ? -11.665 41.897 -38.023 1.00 46.90 29 GLN B CA 1
ATOM 3784 C C . GLN B 2 29 ? -12.262 42.056 -36.623 1.00 48.89 29 GLN B C 1
ATOM 3785 O O . GLN B 2 29 ? -11.774 42.860 -35.823 1.00 50.02 29 GLN B O 1
ATOM 3791 N N . TYR B 2 30 ? -13.306 41.280 -36.335 1.00 48.16 30 TYR B N 1
ATOM 3792 C CA . TYR B 2 30 ? -13.935 41.264 -35.013 1.00 52.58 30 TYR B CA 1
ATOM 3793 C C . TYR B 2 30 ? -12.934 40.886 -33.919 1.00 55.05 30 TYR B C 1
ATOM 3794 O O . TYR B 2 30 ? -12.919 41.504 -32.852 1.00 47.51 30 TYR B O 1
ATOM 3803 N N . ALA B 2 31 ? -12.109 39.876 -34.198 1.00 54.74 31 ALA B N 1
ATOM 3804 C CA . ALA B 2 31 ? -11.043 39.445 -33.290 1.00 53.91 31 ALA B CA 1
ATOM 3805 C C . ALA B 2 31 ? -10.039 40.570 -33.043 1.00 52.37 31 ALA B C 1
ATOM 3806 O O . ALA B 2 31 ? -9.721 40.886 -31.894 1.00 58.52 31 ALA B O 1
ATOM 3808 N N . ILE B 2 32 ? -9.561 41.173 -34.130 1.00 50.40 32 ILE B N 1
ATOM 3809 C CA . ILE B 2 32 ? -8.612 42.285 -34.075 1.00 47.49 32 ILE B CA 1
ATOM 3810 C C . ILE B 2 32 ? -9.163 43.460 -33.261 1.00 51.33 32 ILE B C 1
ATOM 3811 O O . ILE B 2 32 ? -8.455 44.026 -32.424 1.00 49.26 32 ILE B O 1
ATOM 3816 N N . ASP B 2 33 ? -10.428 43.802 -33.498 1.00 51.02 33 ASP B N 1
ATOM 3817 C CA . ASP B 2 33 ? -11.098 44.891 -32.786 1.00 48.48 33 ASP B CA 1
ATOM 3818 C C . ASP B 2 33 ? -11.198 44.650 -31.279 1.00 54.21 33 ASP B C 1
ATOM 3819 O O . ASP B 2 33 ? -11.240 45.602 -30.497 1.00 53.94 33 ASP B O 1
ATOM 3824 N N . GLN B 2 34 ? -11.239 43.378 -30.880 1.00 51.65 34 GLN B N 1
ATOM 3825 C CA . GLN B 2 34 ? -11.308 43.008 -29.466 1.00 50.38 34 GLN B CA 1
ATOM 3826 C C . GLN B 2 34 ? -9.924 42.980 -28.812 1.00 50.38 34 GLN B C 1
ATOM 3827 O O . GLN B 2 34 ? -9.810 42.915 -27.586 1.00 50.06 34 GLN B O 1
ATOM 3833 N N . GLY B 2 35 ? -8.880 43.028 -29.636 1.00 45.62 35 GLY B N 1
ATOM 3834 C CA . GLY B 2 35 ? -7.502 43.010 -29.156 1.00 45.92 35 GLY B CA 1
ATOM 3835 C C . GLY B 2 35 ? -6.877 41.628 -29.176 1.00 48.33 35 GLY B C 1
ATOM 3836 O O . GLY B 2 35 ? -5.786 41.428 -28.641 1.00 46.67 35 GLY B O 1
ATOM 3837 N N . TYR B 2 36 ? -7.571 40.676 -29.792 1.00 36.87 36 TYR B N 1
ATOM 3838 C CA . TYR B 2 36 ? -7.082 39.304 -29.902 1.00 38.78 36 TYR B CA 1
ATOM 3839 C C . TYR B 2 36 ? -6.015 39.189 -30.985 1.00 44.65 36 TYR B C 1
ATOM 3840 O O . TYR B 2 36 ? -5.949 40.019 -31.892 1.00 48.09 36 TYR B O 1
ATOM 3849 N N . HIS B 2 37 ? -5.190 38.151 -30.879 1.00 41.04 37 HIS B N 1
ATOM 3850 C CA . HIS B 2 37 ? -4.057 37.960 -31.776 1.00 41.86 37 HIS B CA 1
ATOM 3851 C C . HIS B 2 37 ? -4.308 36.787 -32.718 1.00 46.86 37 HIS B C 1
ATOM 3852 O O . HIS B 2 37 ? -4.381 35.638 -32.272 1.00 45.93 37 HIS B O 1
ATOM 3859 N N . PRO B 2 38 ? -4.442 37.074 -34.027 1.00 46.86 38 PRO B N 1
ATOM 3860 C CA . PRO B 2 38 ? -4.716 36.035 -35.015 1.00 37.90 38 PRO B CA 1
ATOM 3861 C C . PRO B 2 38 ? -3.508 35.144 -35.275 1.00 44.01 38 PRO B C 1
ATOM 3862 O O . PRO B 2 38 ? -2.362 35.575 -35.127 1.00 44.88 38 PRO B O 1
ATOM 3866 N N . CYS B 2 39 ? -3.783 33.904 -35.657 1.00 37.85 39 CYS B N 1
ATOM 3867 C CA . CYS B 2 39 ? -2.750 32.931 -35.971 1.00 38.66 39 CYS B CA 1
ATOM 3868 C C . CYS B 2 39 ? -3.317 31.957 -36.991 1.00 39.08 39 CYS B C 1
ATOM 3869 O O . CYS B 2 39 ? -4.515 31.659 -36.977 1.00 47.93 39 CYS B O 1
ATOM 3872 N N . VAL B 2 40 ? -2.456 31.475 -37.880 1.00 35.31 40 VAL B N 1
ATOM 3873 C CA . VAL B 2 40 ? -2.861 30.535 -38.919 1.00 41.87 40 VAL B CA 1
ATOM 3874 C C . VAL B 2 40 ? -2.200 29.187 -38.669 1.00 44.19 40 VAL B C 1
ATOM 3875 O O . VAL B 2 40 ? -0.997 29.113 -38.410 1.00 43.47 40 VAL B O 1
ATOM 3879 N N . GLU B 2 41 ? -2.999 28.127 -38.732 1.00 40.35 41 GLU B N 1
ATOM 3880 C CA . GLU B 2 41 ? -2.481 26.769 -38.600 1.00 48.33 41 GLU B CA 1
ATOM 3881 C C . GLU B 2 41 ? -3.112 25.822 -39.617 1.00 42.23 41 GLU B C 1
ATOM 3882 O O . GLU B 2 41 ? -4.206 26.082 -40.129 1.00 39.36 41 GLU B O 1
ATOM 3888 N N . PHE B 2 42 ? -2.410 24.729 -39.902 1.00 38.97 42 PHE B N 1
ATOM 3889 C CA . PHE B 2 42 ? -2.826 23.778 -40.928 1.00 42.47 42 PHE B CA 1
ATOM 3890 C C . PHE B 2 42 ? -2.568 22.332 -40.506 1.00 46.02 42 PHE B C 1
ATOM 3891 O O . PHE B 2 42 ? -1.680 22.062 -39.694 1.00 45.91 42 PHE B O 1
ATOM 3899 N N . ASN B 2 43 ? -3.352 21.414 -41.065 1.00 43.10 43 ASN B N 1
ATOM 3900 C CA . ASN B 2 43 ? -3.229 19.983 -40.778 1.00 47.20 43 ASN B CA 1
ATOM 3901 C C . ASN B 2 43 ? -3.826 19.160 -41.914 1.00 41.81 43 ASN B C 1
ATOM 3902 O O . ASN B 2 43 ? -4.669 19.655 -42.664 1.00 43.61 43 ASN B O 1
ATOM 3907 N N . GLU B 2 44 ? -3.389 17.909 -42.039 1.00 41.53 44 GLU B N 1
ATOM 3908 C CA . GLU B 2 44 ? -3.924 16.997 -43.060 1.00 49.29 44 GLU B CA 1
ATOM 3909 C C . GLU B 2 44 ? -5.372 16.563 -42.785 1.00 53.05 44 GLU B C 1
ATOM 3910 O O . GLU B 2 44 ? -6.115 16.254 -43.718 1.00 55.95 44 GLU B O 1
ATOM 3916 N N . THR B 2 45 ? -5.759 16.542 -41.509 1.00 52.88 45 THR B N 1
ATOM 3917 C CA . THR B 2 45 ? -7.127 16.199 -41.098 1.00 53.69 45 THR B CA 1
ATOM 3918 C C . THR B 2 45 ? -7.734 17.314 -40.241 1.00 57.26 45 THR B C 1
ATOM 3919 O O . THR B 2 45 ? -7.015 18.011 -39.520 1.00 59.42 45 THR B O 1
ATOM 3923 N N . SER B 2 46 ? -9.056 17.473 -40.325 1.00 55.68 46 SER B N 1
ATOM 3924 C CA . SER B 2 46 ? -9.778 18.476 -39.534 1.00 56.21 46 SER B CA 1
ATOM 3925 C C . SER B 2 46 ? -10.462 17.868 -38.310 1.00 55.20 46 SER B C 1
ATOM 3926 O O . SER B 2 46 ? -11.239 18.543 -37.626 1.00 57.51 46 SER B O 1
ATOM 3929 N N . ASN B 2 47 ? -10.174 16.596 -38.045 1.00 53.23 47 ASN B N 1
ATOM 3930 C CA . ASN B 2 47 ? -10.719 15.896 -36.885 1.00 58.58 47 ASN B CA 1
ATOM 3931 C C . ASN B 2 47 ? -10.300 16.557 -35.568 1.00 61.46 47 ASN B C 1
ATOM 3932 O O . ASN B 2 47 ? -9.143 16.956 -35.405 1.00 57.94 47 ASN B O 1
ATOM 3937 N N . ALA B 2 48 ? -11.253 16.672 -34.642 1.00 60.02 48 ALA B N 1
ATOM 3938 C CA . ALA B 2 48 ? -11.031 17.355 -33.362 1.00 60.58 48 ALA B CA 1
ATOM 3939 C C . ALA B 2 48 ? -10.198 16.541 -32.366 1.00 57.93 48 ALA B C 1
ATOM 3940 O O . ALA B 2 48 ? -9.709 17.085 -31.374 1.00 53.99 48 ALA B O 1
ATOM 3942 N N . GLU B 2 49 ? -10.045 15.244 -32.638 1.00 56.83 49 GLU B N 1
ATOM 3943 C CA . GLU B 2 49 ? -9.176 14.366 -31.846 1.00 56.40 49 GLU B CA 1
ATOM 3944 C C . GLU B 2 49 ? -7.694 14.677 -32.066 1.00 57.46 49 GLU B C 1
ATOM 3945 O O . GLU B 2 49 ? -6.849 14.316 -31.246 1.00 58.56 49 GLU B O 1
ATOM 3951 N N . ILE B 2 50 ? -7.389 15.331 -33.184 1.00 52.79 50 ILE B N 1
ATOM 3952 C CA . ILE B 2 50 ? -6.047 15.835 -33.448 1.00 56.93 50 ILE B CA 1
ATOM 3953 C C . ILE B 2 50 ? -5.816 17.052 -32.558 1.00 57.10 50 ILE B C 1
ATOM 3954 O O . ILE B 2 50 ? -6.410 18.114 -32.774 1.00 62.11 50 ILE B O 1
ATOM 3959 N N . ARG B 2 51 ? -4.958 16.883 -31.555 1.00 45.11 51 ARG B N 1
ATOM 3960 C CA . ARG B 2 51 ? -4.721 17.917 -30.550 1.00 53.90 51 ARG B CA 1
ATOM 3961 C C . ARG B 2 51 ? -4.008 19.140 -31.124 1.00 53.01 51 ARG B C 1
ATOM 3962 O O . ARG B 2 51 ? -4.398 20.276 -30.855 1.00 50.07 51 ARG B O 1
ATOM 3970 N N . TYR B 2 52 ? -2.969 18.902 -31.917 1.00 44.19 52 TYR B N 1
ATOM 3971 C CA . TYR B 2 52 ? -2.160 19.990 -32.450 1.00 45.50 52 TYR B CA 1
ATOM 3972 C C . TYR B 2 52 ? -2.166 20.022 -33.966 1.00 48.84 52 TYR B C 1
ATOM 3973 O O . TYR B 2 52 ? -2.009 18.994 -34.621 1.00 45.58 52 TYR B O 1
ATOM 3982 N N . TRP B 2 53 ? -2.382 21.214 -34.507 1.00 40.80 53 TRP B N 1
ATOM 3983 C CA . TRP B 2 53 ? -2.198 21.477 -35.926 1.00 47.32 53 TRP B CA 1
ATOM 3984 C C . TRP B 2 53 ? -0.816 22.099 -36.072 1.00 46.64 53 TRP B C 1
ATOM 3985 O O . TRP B 2 53 ? -0.206 22.500 -35.080 1.00 50.52 53 TRP B O 1
ATOM 3996 N N . THR B 2 54 ? -0.306 22.154 -37.295 1.00 41.99 54 THR B N 1
ATOM 3997 C CA . THR B 2 54 ? 0.995 22.764 -37.531 1.00 47.11 54 THR B CA 1
ATOM 3998 C C . THR B 2 54 ? 0.823 24.266 -37.711 1.00 45.32 54 THR B C 1
ATOM 3999 O O . THR B 2 54 ? 0.026 24.714 -38.532 1.00 43.64 54 THR B O 1
ATOM 4003 N N . MET B 2 55 ? 1.566 25.032 -36.921 1.00 46.06 55 MET B N 1
ATOM 4004 C CA . MET B 2 55 ? 1.509 26.487 -36.974 1.00 52.19 55 MET B CA 1
ATOM 4005 C C . MET B 2 55 ? 2.164 27.013 -38.252 1.00 50.04 55 MET B C 1
ATOM 4006 O O . MET B 2 55 ? 3.262 26.588 -38.618 1.00 45.10 55 MET B O 1
ATOM 4011 N N . TRP B 2 56 ? 1.466 27.921 -38.931 1.00 48.86 56 TRP B N 1
ATOM 4012 C CA . TRP B 2 56 ? 2.026 28.643 -40.070 1.00 51.97 56 TRP B CA 1
ATOM 4013 C C . TRP B 2 56 ? 2.778 29.871 -39.568 1.00 48.25 56 TRP B C 1
ATOM 4014 O O . TRP B 2 56 ? 2.169 30.806 -39.034 1.00 48.98 56 TRP B O 1
ATOM 4025 N N . LYS B 2 57 ? 4.101 29.852 -39.739 1.00 45.71 57 LYS B N 1
ATOM 4026 C CA . LYS B 2 57 ? 4.995 30.929 -39.286 1.00 50.48 57 LYS B CA 1
ATOM 4027 C C . LYS B 2 57 ? 4.848 31.226 -37.784 1.00 55.74 57 LYS B C 1
ATOM 4028 O O . LYS B 2 57 ? 5.137 30.368 -36.947 1.00 56.44 57 LYS B O 1
ATOM 4034 N N . LEU B 2 58 ? 4.404 32.438 -37.460 1.00 50.39 58 LEU B N 1
ATOM 4035 C CA . LEU B 2 58 ? 4.148 32.853 -36.081 1.00 47.56 58 LEU B CA 1
ATOM 4036 C C . LEU B 2 58 ? 2.808 33.587 -35.987 1.00 53.72 58 LEU B C 1
ATOM 4037 O O . LEU B 2 58 ? 2.283 34.042 -37.007 1.00 54.59 58 LEU B O 1
ATOM 4042 N N . PRO B 2 59 ? 2.241 33.699 -34.766 1.00 54.71 59 PRO B N 1
ATOM 4043 C CA . PRO B 2 59 ? 1.011 34.476 -34.610 1.00 52.94 59 PRO B CA 1
ATOM 4044 C C . PRO B 2 59 ? 1.219 35.926 -35.035 1.00 54.89 59 PRO B C 1
ATOM 4045 O O . PRO B 2 59 ? 2.285 36.493 -34.796 1.00 48.14 59 PRO B O 1
ATOM 4049 N N . LEU B 2 60 ? 0.209 36.510 -35.671 1.00 51.22 60 LEU B N 1
ATOM 4050 C CA . LEU B 2 60 ? 0.305 37.887 -36.143 1.00 57.26 60 LEU B CA 1
ATOM 4051 C C . LEU B 2 60 ? -0.015 38.851 -35.005 1.00 54.23 60 LEU B C 1
ATOM 4052 O O . LEU B 2 60 ? -1.161 39.278 -34.836 1.00 58.83 60 LEU B O 1
ATOM 4057 N N . PHE B 2 61 ? 1.007 39.172 -34.214 1.00 54.21 61 PHE B N 1
ATOM 4058 C CA . PHE B 2 61 ? 0.859 40.117 -33.111 1.00 61.75 61 PHE B CA 1
ATOM 4059 C C . PHE B 2 61 ? 0.787 41.538 -33.651 1.00 61.33 61 PHE B C 1
ATOM 4060 O O . PHE B 2 61 ? 1.596 41.931 -34.499 1.00 66.20 61 PHE B O 1
ATOM 4068 N N . ASN B 2 62 ? -0.200 42.289 -33.163 1.00 49.05 62 ASN B N 1
ATOM 4069 C CA . ASN B 2 62 ? -0.416 43.701 -33.533 1.00 42.94 62 ASN B CA 1
ATOM 4070 C C . ASN B 2 62 ? -0.807 43.965 -34.999 1.00 47.88 62 ASN B C 1
ATOM 4071 O O . ASN B 2 62 ? -0.562 45.061 -35.525 1.00 53.52 62 ASN B O 1
ATOM 4076 N N . CYS B 2 63 ? -1.414 42.970 -35.651 1.00 47.29 63 CYS B N 1
ATOM 4077 C CA . CYS B 2 63 ? -2.035 43.186 -36.962 1.00 42.82 63 CYS B CA 1
ATOM 4078 C C . CYS B 2 63 ? -3.359 43.916 -36.780 1.00 44.15 63 CYS B C 1
ATOM 4079 O O . CYS B 2 63 ? -4.253 43.429 -36.081 1.00 52.48 63 CYS B O 1
ATOM 4082 N N . THR B 2 64 ? -3.470 45.089 -37.398 1.00 73.26 64 THR B N 1
ATOM 4083 C CA . THR B 2 64 ? -4.691 45.890 -37.330 1.00 74.13 64 THR B CA 1
ATOM 4084 C C . THR B 2 64 ? -5.556 45.685 -38.573 1.00 75.55 64 THR B C 1
ATOM 4085 O O . THR B 2 64 ? -6.721 46.092 -38.606 1.00 75.67 64 THR B O 1
ATOM 4089 N N . ASN B 2 65 ? -4.976 45.042 -39.585 1.00 75.10 65 ASN B N 1
ATOM 4090 C CA . ASN B 2 65 ? -5.656 44.798 -40.853 1.00 72.49 65 ASN B CA 1
ATOM 4091 C C . ASN B 2 65 ? -5.980 43.320 -41.069 1.00 70.90 65 ASN B C 1
ATOM 4092 O O . ASN B 2 65 ? -5.089 42.468 -41.035 1.00 70.62 65 ASN B O 1
ATOM 4097 N N . ALA B 2 66 ? -7.261 43.034 -41.299 1.00 70.22 66 ALA B N 1
ATOM 4098 C CA . ALA B 2 66 ? -7.741 41.667 -41.522 1.00 69.23 66 ALA B CA 1
ATOM 4099 C C . ALA B 2 66 ? -7.240 41.066 -42.836 1.00 74.55 66 ALA B C 1
ATOM 4100 O O . ALA B 2 66 ? -7.145 39.842 -42.967 1.00 70.24 66 ALA B O 1
ATOM 4102 N N . GLN B 2 67 ? -6.923 41.930 -43.799 1.00 75.07 67 GLN B N 1
ATOM 4103 C CA . GLN B 2 67 ? -6.404 41.500 -45.098 1.00 72.12 67 GLN B CA 1
ATOM 4104 C C . GLN B 2 67 ? -5.021 40.854 -44.972 1.00 68.28 67 GLN B C 1
ATOM 4105 O O . GLN B 2 67 ? -4.719 39.889 -45.676 1.00 70.01 67 GLN B O 1
ATOM 4111 N N . ASP B 2 68 ? -4.199 41.388 -44.066 1.00 68.78 68 ASP B N 1
ATOM 4112 C CA . ASP B 2 68 ? -2.873 40.837 -43.771 1.00 68.36 68 ASP B CA 1
ATOM 4113 C C . ASP B 2 68 ? -2.954 39.396 -43.271 1.00 69.95 68 ASP B C 1
ATOM 4114 O O . ASP B 2 68 ? -2.061 38.589 -43.537 1.00 67.12 68 ASP B O 1
ATOM 4119 N N . VAL B 2 69 ? -4.027 39.089 -42.544 1.00 66.36 69 VAL B N 1
ATOM 4120 C CA . VAL B 2 69 ? -4.290 37.734 -42.072 1.00 66.28 69 VAL B CA 1
ATOM 4121 C C . VAL B 2 69 ? -4.695 36.848 -43.252 1.00 66.47 69 VAL B C 1
ATOM 4122 O O . VAL B 2 69 ? -4.174 35.741 -43.405 1.00 63.15 69 VAL B O 1
ATOM 4126 N N . LEU B 2 70 ? -5.609 37.349 -44.085 1.00 66.02 70 LEU B N 1
ATOM 4127 C CA . LEU B 2 70 ? -6.030 36.646 -45.304 1.00 66.87 70 LEU B CA 1
ATOM 4128 C C . LEU B 2 70 ? -4.868 36.370 -46.259 1.00 61.51 70 LEU B C 1
ATOM 4129 O O . LEU B 2 70 ? -4.841 35.333 -46.920 1.00 63.00 70 LEU B O 1
ATOM 4134 N N . ASN B 2 71 ? -3.916 37.301 -46.315 1.00 59.44 71 ASN B N 1
ATOM 4135 C CA . ASN B 2 71 ? -2.704 37.148 -47.122 1.00 63.77 71 ASN B CA 1
ATOM 4136 C C . ASN B 2 71 ? -1.877 35.928 -46.725 1.00 66.07 71 ASN B C 1
ATOM 4137 O O . ASN B 2 71 ? -1.377 35.204 -47.589 1.00 63.98 71 ASN B O 1
ATOM 4142 N N . GLU B 2 72 ? -1.741 35.708 -45.418 1.00 68.42 72 GLU B N 1
ATOM 4143 C CA . GLU B 2 72 ? -0.998 34.563 -44.891 1.00 61.23 72 GLU B CA 1
ATOM 4144 C C . GLU B 2 72 ? -1.729 33.248 -45.142 1.00 58.52 72 GLU B C 1
ATOM 4145 O O . GLU B 2 72 ? -1.092 32.208 -45.319 1.00 58.69 72 GLU B O 1
ATOM 4151 N N . VAL B 2 73 ? -3.061 33.306 -45.158 1.00 56.26 73 VAL B N 1
ATOM 4152 C CA . VAL B 2 73 ? -3.900 32.154 -45.499 1.00 61.72 73 VAL B CA 1
ATOM 4153 C C . VAL B 2 73 ? -3.664 31.724 -46.952 1.00 63.69 73 VAL B C 1
ATOM 4154 O O . VAL B 2 73 ? -3.507 30.531 -47.229 1.00 64.29 73 VAL B O 1
ATOM 4158 N N . GLN B 2 74 ? -3.628 32.699 -47.862 1.00 66.36 74 GLN B N 1
ATOM 4159 C CA . GLN B 2 74 ? -3.393 32.440 -49.289 1.00 65.93 74 GLN B CA 1
ATOM 4160 C C . GLN B 2 74 ? -2.015 31.827 -49.528 1.00 59.63 74 GLN B C 1
ATOM 4161 O O . GLN B 2 74 ? -1.885 30.864 -50.286 1.00 61.45 74 GLN B O 1
ATOM 4167 N N . GLN B 2 75 ? -1.003 32.388 -48.868 1.00 56.80 75 GLN B N 1
ATOM 4168 C CA . GLN B 2 75 ? 0.376 31.912 -48.972 1.00 60.89 75 GLN B CA 1
ATOM 4169 C C . GLN B 2 75 ? 0.521 30.492 -48.424 1.00 66.94 75 GLN B C 1
ATOM 4170 O O . GLN B 2 75 ? 1.291 29.688 -48.960 1.00 66.16 75 GLN B O 1
ATOM 4176 N N . CYS B 2 76 ? -0.222 30.195 -47.359 1.00 63.23 76 CYS B N 1
ATOM 4177 C CA . CYS B 2 76 ? -0.255 28.857 -46.778 1.00 63.00 76 CYS B CA 1
ATOM 4178 C C . CYS B 2 76 ? -0.949 27.864 -47.714 1.00 56.36 76 CYS B C 1
ATOM 4179 O O . CYS B 2 76 ? -0.480 26.737 -47.883 1.00 59.13 76 CYS B O 1
ATOM 4182 N N . ARG B 2 77 ? -2.058 28.295 -48.317 1.00 59.09 77 ARG B N 1
ATOM 4183 C CA . ARG B 2 77 ? -2.824 27.470 -49.261 1.00 64.61 77 ARG B CA 1
ATOM 4184 C C . ARG B 2 77 ? -2.013 27.067 -50.498 1.00 68.28 77 ARG B C 1
ATOM 4185 O O . ARG B 2 77 ? -2.106 25.927 -50.966 1.00 67.01 77 ARG B O 1
ATOM 4193 N N . SER B 2 78 ? -1.217 28.004 -51.010 1.00 66.38 78 SER B N 1
ATOM 4194 C CA . SER B 2 78 ? -0.380 27.761 -52.185 1.00 66.40 78 SER B CA 1
ATOM 4195 C C . SER B 2 78 ? 0.695 26.709 -51.919 1.00 64.36 78 SER B C 1
ATOM 4196 O O . SER B 2 78 ? 0.962 25.861 -52.771 1.00 71.67 78 SER B O 1
ATOM 4199 N N . GLU B 2 79 ? 1.299 26.763 -50.734 1.00 67.30 79 GLU B N 1
ATOM 4200 C CA . GLU B 2 79 ? 2.320 25.790 -50.341 1.00 63.44 79 GLU B CA 1
ATOM 4201 C C . GLU B 2 79 ? 1.725 24.450 -49.903 1.00 65.19 79 GLU B C 1
ATOM 4202 O O . GLU B 2 79 ? 2.328 23.396 -50.126 1.00 63.74 79 GLU B O 1
ATOM 4208 N N . TYR B 2 80 ? 0.547 24.497 -49.283 1.00 65.77 80 TYR B N 1
ATOM 4209 C CA . TYR B 2 80 ? -0.123 23.293 -48.790 1.00 63.18 80 TYR B CA 1
ATOM 4210 C C . TYR B 2 80 ? -1.580 23.225 -49.263 1.00 63.41 80 TYR B C 1
ATOM 4211 O O . TYR B 2 80 ? -2.499 23.542 -48.499 1.00 64.83 80 TYR B O 1
ATOM 4220 N N . PRO B 2 81 ? -1.797 22.817 -50.530 1.00 65.39 81 PRO B N 1
ATOM 4221 C CA . PRO B 2 81 ? -3.159 22.733 -51.066 1.00 59.53 81 PRO B CA 1
ATOM 4222 C C . PRO B 2 81 ? -3.904 21.479 -50.607 1.00 55.88 81 PRO B C 1
ATOM 4223 O O . PRO B 2 81 ? -5.130 21.416 -50.720 1.00 57.71 81 PRO B O 1
ATOM 4227 N N . ASN B 2 82 ? -3.163 20.498 -50.096 1.00 57.22 82 ASN B N 1
ATOM 4228 C CA . ASN B 2 82 ? -3.739 19.236 -49.632 1.00 60.24 82 ASN B CA 1
ATOM 4229 C C . ASN B 2 82 ? -4.069 19.229 -48.135 1.00 60.42 82 ASN B C 1
ATOM 4230 O O . ASN B 2 82 ? -4.438 18.192 -47.580 1.00 62.63 82 ASN B O 1
ATOM 4235 N N . CYS B 2 83 ? -3.950 20.390 -47.494 1.00 54.94 83 CYS B N 1
ATOM 4236 C CA . CYS B 2 83 ? -4.165 20.511 -46.052 1.00 50.97 83 CYS B CA 1
ATOM 4237 C C . CYS B 2 83 ? -5.340 21.422 -45.704 1.00 55.62 83 CYS B C 1
ATOM 4238 O O . CYS B 2 83 ? -5.626 22.385 -46.421 1.00 54.90 83 CYS B O 1
ATOM 4241 N N . PHE B 2 84 ? -6.020 21.100 -44.603 1.00 53.17 84 PHE B N 1
ATOM 4242 C CA . PHE B 2 84 ? -7.017 21.987 -44.012 1.00 44.35 84 PHE B CA 1
ATOM 4243 C C . PHE B 2 84 ? -6.305 23.193 -43.423 1.00 47.33 84 PHE B C 1
ATOM 4244 O O . PHE B 2 84 ? -5.195 23.069 -42.907 1.00 49.26 84 PHE B O 1
ATOM 4252 N N . ILE B 2 85 ? -6.940 24.358 -43.507 1.00 41.43 85 ILE B N 1
ATOM 4253 C CA . ILE B 2 85 ? -6.391 25.579 -42.922 1.00 46.04 85 ILE B CA 1
ATOM 4254 C C . ILE B 2 85 ? -7.463 26.252 -42.070 1.00 55.57 85 ILE B C 1
ATOM 4255 O O . ILE B 2 85 ? -8.625 26.338 -42.476 1.00 52.18 85 ILE B O 1
ATOM 4260 N N . ARG B 2 86 ? -7.072 26.706 -40.881 1.00 45.34 86 ARG B N 1
ATOM 4261 C CA . ARG B 2 86 ? -7.973 27.474 -40.031 1.00 46.10 86 ARG B CA 1
ATOM 4262 C C . ARG B 2 86 ? -7.303 28.711 -39.454 1.00 45.97 86 ARG B C 1
ATOM 4263 O O . ARG B 2 86 ? -6.074 28.795 -39.377 1.00 44.55 86 ARG B O 1
ATOM 4271 N N . VAL B 2 87 ? -8.132 29.674 -39.071 1.00 43.82 87 VAL B N 1
ATOM 4272 C CA . VAL B 2 87 ? -7.670 30.876 -38.404 1.00 46.91 87 VAL B CA 1
ATOM 4273 C C . VAL B 2 87 ? -8.125 30.827 -36.949 1.00 45.22 87 VAL B C 1
ATOM 4274 O O . VAL B 2 87 ? -9.294 30.564 -36.656 1.00 44.01 87 VAL B O 1
ATOM 4278 N N . VAL B 2 88 ? -7.178 31.058 -36.046 1.00 40.45 88 VAL B N 1
ATOM 4279 C CA . VAL B 2 88 ? -7.468 31.119 -34.620 1.00 43.03 88 VAL B CA 1
ATOM 4280 C C . VAL B 2 88 ? -7.027 32.468 -34.070 1.00 38.74 88 VAL B C 1
ATOM 4281 O O . VAL B 2 88 ? -6.141 33.114 -34.625 1.00 47.43 88 VAL B O 1
ATOM 4285 N N . ALA B 2 89 ? -7.672 32.897 -32.992 1.00 34.64 89 ALA B N 1
ATOM 4286 C CA . ALA B 2 89 ? -7.264 34.095 -32.275 1.00 43.75 89 ALA B CA 1
ATOM 4287 C C . ALA B 2 89 ? -7.195 33.772 -30.793 1.00 37.15 89 ALA B C 1
ATOM 4288 O O . ALA B 2 89 ? -7.976 32.959 -30.291 1.00 40.87 89 ALA B O 1
ATOM 4290 N N . PHE B 2 90 ? -6.254 34.400 -30.098 1.00 34.40 90 PHE B N 1
ATOM 4291 C CA . PHE B 2 90 ? -6.129 34.199 -28.664 1.00 40.46 90 PHE B CA 1
ATOM 4292 C C . PHE B 2 90 ? -6.035 35.491 -27.879 1.00 41.73 90 PHE B C 1
ATOM 4293 O O . PHE B 2 90 ? -5.589 36.522 -28.391 1.00 36.39 90 PHE B O 1
ATOM 4301 N N . ASP B 2 91 ? -6.491 35.411 -26.634 1.00 34.29 91 ASP B N 1
ATOM 4302 C CA . ASP B 2 91 ? -6.378 36.474 -25.656 1.00 32.78 91 ASP B CA 1
ATOM 4303 C C . ASP B 2 91 ? -5.163 36.124 -24.805 1.00 42.72 91 ASP B C 1
ATOM 4304 O O . ASP B 2 91 ? -5.167 35.104 -24.122 1.00 38.38 91 ASP B O 1
ATOM 4309 N N . ASN B 2 92 ? -4.128 36.962 -24.851 1.00 43.20 92 ASN B N 1
ATOM 4310 C CA . ASN B 2 92 ? -2.891 36.694 -24.108 1.00 39.23 92 ASN B CA 1
ATOM 4311 C C . ASN B 2 92 ? -2.999 36.989 -22.607 1.00 44.03 92 ASN B C 1
ATOM 4312 O O . ASN B 2 92 ? -2.270 36.405 -21.800 1.00 43.50 92 ASN B O 1
ATOM 4317 N N . ILE B 2 93 ? -3.908 37.895 -22.247 1.00 38.25 93 ILE B N 1
ATOM 4318 C CA . ILE B 2 93 ? -4.141 38.266 -20.849 1.00 39.76 93 ILE B CA 1
ATOM 4319 C C . ILE B 2 93 ? -4.818 37.116 -20.098 1.00 46.78 93 ILE B C 1
ATOM 4320 O O . ILE B 2 93 ? -4.395 36.752 -18.998 1.00 49.39 93 ILE B O 1
ATOM 4325 N N . LYS B 2 94 ? -5.853 36.536 -20.701 1.00 38.81 94 LYS B N 1
ATOM 4326 C CA . LYS B 2 94 ? -6.512 35.360 -20.134 1.00 40.32 94 LYS B CA 1
ATOM 4327 C C . LYS B 2 94 ? -5.779 34.080 -20.526 1.00 42.89 94 LYS B C 1
ATOM 4328 O O . LYS B 2 94 ? -6.038 33.014 -19.964 1.00 43.22 94 LYS B O 1
ATOM 4334 N N . GLN B 2 95 ? -4.861 34.207 -21.486 1.00 38.93 95 GLN B N 1
ATOM 4335 C CA . GLN B 2 95 ? -4.161 33.079 -22.109 1.00 34.66 95 GLN B CA 1
ATOM 4336 C C . GLN B 2 95 ? -5.099 31.945 -22.527 1.00 43.44 95 GLN B C 1
ATOM 4337 O O . GLN B 2 95 ? -4.996 30.813 -22.049 1.00 40.60 95 GLN B O 1
ATOM 4343 N N . CYS B 2 96 ? -6.019 32.268 -23.427 1.00 32.97 96 CYS B N 1
ATOM 4344 C CA . CYS B 2 96 ? -6.943 31.286 -23.963 1.00 26.78 96 CYS B CA 1
ATOM 4345 C C . CYS B 2 96 ? -7.274 31.603 -25.421 1.00 30.68 96 CYS B C 1
ATOM 4346 O O . CYS B 2 96 ? -7.244 32.759 -25.843 1.00 36.70 96 CYS B O 1
ATOM 4349 N N . GLN B 2 97 ? -7.568 30.558 -26.183 1.00 37.28 97 GLN B N 1
ATOM 4350 C CA . GLN B 2 97 ? -8.019 30.702 -27.554 1.00 40.57 97 GLN B CA 1
ATOM 4351 C C . GLN B 2 97 ? -9.496 31.091 -27.540 1.00 41.75 97 GLN B C 1
ATOM 4352 O O . GLN B 2 97 ? -10.313 30.441 -26.876 1.00 37.08 97 GLN B O 1
ATOM 4358 N N . VAL B 2 98 ? -9.825 32.161 -28.261 1.00 38.02 98 VAL B N 1
ATOM 4359 C CA . VAL B 2 98 ? -11.162 32.765 -28.203 1.00 41.12 98 VAL B CA 1
ATOM 4360 C C . VAL B 2 98 ? -11.977 32.619 -29.492 1.00 42.84 98 VAL B C 1
ATOM 4361 O O . VAL B 2 98 ? -13.176 32.906 -29.506 1.00 37.38 98 VAL B O 1
ATOM 4365 N N . MET B 2 99 ? -11.322 32.198 -30.570 1.00 39.14 99 MET B N 1
ATOM 4366 C CA . MET B 2 99 ? -12.031 31.774 -31.779 1.00 49.48 99 MET B CA 1
ATOM 4367 C C . MET B 2 99 ? -11.225 30.795 -32.626 1.00 43.20 99 MET B C 1
ATOM 4368 O O . MET B 2 99 ? -9.995 30.756 -32.555 1.00 42.46 99 MET B O 1
ATOM 4373 N N . SER B 2 100 ? -11.946 29.998 -33.408 1.00 42.60 100 SER B N 1
ATOM 4374 C CA . SER B 2 100 ? -11.362 29.007 -34.295 1.00 45.59 100 SER B CA 1
ATOM 4375 C C . SER B 2 100 ? -12.404 28.623 -35.331 1.00 51.23 100 SER B C 1
ATOM 4376 O O . SER B 2 100 ? -13.499 28.176 -34.981 1.00 55.87 100 SER B O 1
ATOM 4379 N N . PHE B 2 101 ? -12.065 28.814 -36.604 1.00 52.87 101 PHE B N 1
ATOM 4380 C CA . PHE B 2 101 ? -12.927 28.391 -37.708 1.00 53.45 101 PHE B CA 1
ATOM 4381 C C . PHE B 2 101 ? -12.101 28.036 -38.940 1.00 49.04 101 PHE B C 1
ATOM 4382 O O . PHE B 2 101 ? -11.132 28.728 -39.270 1.00 50.04 101 PHE B O 1
ATOM 4390 N N . ILE B 2 102 ? -12.486 26.948 -39.603 1.00 48.27 102 ILE B N 1
ATOM 4391 C CA . ILE B 2 102 ? -11.816 26.494 -40.818 1.00 56.85 102 ILE B CA 1
ATOM 4392 C C . ILE B 2 102 ? -12.068 27.487 -41.953 1.00 56.87 102 ILE B C 1
ATOM 4393 O O . ILE B 2 102 ? -13.201 27.916 -42.173 1.00 56.49 102 ILE B O 1
ATOM 4398 N N . VAL B 2 103 ? -11.000 27.867 -42.647 1.00 55.12 103 VAL B N 1
ATOM 4399 C CA . VAL B 2 103 ? -11.099 28.811 -43.763 1.00 58.88 103 VAL B CA 1
ATOM 4400 C C . VAL B 2 103 ? -10.901 28.142 -45.129 1.00 59.75 103 VAL B C 1
ATOM 4401 O O . VAL B 2 103 ? -11.281 28.704 -46.159 1.00 62.85 103 VAL B O 1
ATOM 4405 N N . TYR B 2 104 ? -10.313 26.946 -45.127 1.00 57.87 104 TYR B N 1
ATOM 4406 C CA . TYR B 2 104 ? -10.051 26.199 -46.358 1.00 54.02 104 TYR B CA 1
ATOM 4407 C C . TYR B 2 104 ? -10.071 24.685 -46.141 1.00 61.56 104 TYR B C 1
ATOM 4408 O O . TYR B 2 104 ? -9.378 24.161 -45.263 1.00 58.20 104 TYR B O 1
ATOM 4417 N N . LYS B 2 105 ? -10.877 23.999 -46.949 1.00 56.59 105 LYS B N 1
ATOM 4418 C CA . LYS B 2 105 ? -10.887 22.539 -47.006 1.00 58.21 105 LYS B CA 1
ATOM 4419 C C . LYS B 2 105 ? -10.256 22.095 -48.329 1.00 63.69 105 LYS B C 1
ATOM 4420 O O . LYS B 2 105 ? -10.641 22.598 -49.390 1.00 65.94 105 LYS B O 1
ATOM 4426 N N . PRO B 2 106 ? -9.288 21.157 -48.274 1.00 60.31 106 PRO B N 1
ATOM 4427 C CA . PRO B 2 106 ? -8.572 20.703 -49.475 1.00 62.88 106 PRO B CA 1
ATOM 4428 C C . PRO B 2 106 ? -9.469 19.984 -50.487 1.00 62.76 106 PRO B C 1
ATOM 4429 O O . PRO B 2 106 ? -10.389 19.263 -50.098 1.00 65.92 106 PRO B O 1
ATOM 4433 N N . GLY C 1 12 ? 43.778 5.030 31.243 1.00 47.15 12 GLY C N 1
ATOM 4434 C CA . GLY C 1 12 ? 42.356 5.116 31.693 1.00 47.91 12 GLY C CA 1
ATOM 4435 C C . GLY C 1 12 ? 41.682 6.408 31.263 1.00 47.37 12 GLY C C 1
ATOM 4436 O O . GLY C 1 12 ? 42.146 7.081 30.338 1.00 45.87 12 GLY C O 1
ATOM 4437 N N . TYR C 1 13 ? 40.585 6.750 31.938 1.00 45.79 13 TYR C N 1
ATOM 4438 C CA . TYR C 1 13 ? 39.822 7.962 31.628 1.00 45.54 13 TYR C CA 1
ATOM 4439 C C . TYR C 1 13 ? 40.459 9.204 32.246 1.00 46.07 13 TYR C C 1
ATOM 4440 O O . TYR C 1 13 ? 40.646 9.276 33.463 1.00 43.77 13 TYR C O 1
ATOM 4449 N N . GLN C 1 14 ? 40.797 10.168 31.392 1.00 44.38 14 GLN C N 1
ATOM 4450 C CA . GLN C 1 14 ? 41.304 11.465 31.832 1.00 46.36 14 GLN C CA 1
ATOM 4451 C C . GLN C 1 14 ? 40.399 12.579 31.308 1.00 45.04 14 GLN C C 1
ATOM 4452 O O . GLN C 1 14 ? 40.489 12.970 30.139 1.00 41.23 14 GLN C O 1
ATOM 4458 N N . ALA C 1 15 ? 39.529 13.080 32.182 1.00 44.01 15 ALA C N 1
ATOM 4459 C CA . ALA C 1 15 ? 38.547 14.105 31.821 1.00 42.43 15 ALA C CA 1
ATOM 4460 C C . ALA C 1 15 ? 39.209 15.435 31.467 1.00 44.75 15 ALA C C 1
ATOM 4461 O O . ALA C 1 15 ? 40.309 15.736 31.943 1.00 44.57 15 ALA C O 1
ATOM 4463 N N . GLY C 1 16 ? 38.543 16.216 30.617 1.00 42.58 16 GLY C N 1
ATOM 4464 C CA . GLY C 1 16 ? 39.018 17.550 30.253 1.00 41.15 16 GLY C CA 1
ATOM 4465 C C . GLY C 1 16 ? 39.382 17.738 28.792 1.00 42.08 16 GLY C C 1
ATOM 4466 O O . GLY C 1 16 ? 39.452 16.778 28.019 1.00 40.17 16 GLY C O 1
ATOM 4467 N N . VAL C 1 17 ? 39.614 18.992 28.419 1.00 38.20 17 VAL C N 1
ATOM 4468 C CA . VAL C 1 17 ? 39.938 19.351 27.045 1.00 38.40 17 VAL C CA 1
ATOM 4469 C C . VAL C 1 17 ? 41.422 19.145 26.768 1.00 42.35 17 VAL C C 1
ATOM 4470 O O . VAL C 1 17 ? 42.269 19.498 27.590 1.00 41.94 17 VAL C O 1
ATOM 4474 N N . LYS C 1 18 ? 41.720 18.549 25.617 1.00 39.85 18 LYS C N 1
ATOM 4475 C CA . LYS C 1 18 ? 43.078 18.508 25.084 1.00 40.70 18 LYS C CA 1
ATOM 4476 C C . LYS C 1 18 ? 43.029 18.753 23.580 1.00 43.53 18 LYS C C 1
ATOM 4477 O O . LYS C 1 18 ? 41.951 18.721 22.977 1.00 42.80 18 LYS C O 1
ATOM 4483 N N . ASP C 1 19 ? 44.184 19.016 22.979 1.00 36.80 19 ASP C N 1
ATOM 4484 C CA . ASP C 1 19 ? 44.245 19.311 21.552 1.00 39.77 19 ASP C CA 1
ATOM 4485 C C . ASP C 1 19 ? 43.750 18.136 20.706 1.00 41.70 19 ASP C C 1
ATOM 4486 O O . ASP C 1 19 ? 44.064 16.979 20.996 1.00 37.13 19 ASP C O 1
ATOM 4491 N N . TYR C 1 20 ? 42.970 18.452 19.670 1.00 40.81 20 TYR C N 1
ATOM 4492 C CA . TYR C 1 20 ? 42.508 17.468 18.690 1.00 37.61 20 TYR C CA 1
ATOM 4493 C C . TYR C 1 20 ? 43.679 16.745 18.022 1.00 38.59 20 TYR C C 1
ATOM 4494 O O . TYR C 1 20 ? 43.595 15.550 17.728 1.00 31.40 20 TYR C O 1
ATOM 4503 N N . ARG C 1 21 ? 44.767 17.482 17.791 1.00 34.07 21 ARG C N 1
ATOM 4504 C CA . ARG C 1 21 ? 45.951 16.965 17.094 1.00 35.70 21 ARG C CA 1
ATOM 4505 C C . ARG C 1 21 ? 46.586 15.744 17.757 1.00 34.61 21 ARG C C 1
ATOM 4506 O O . ARG C 1 21 ? 47.245 14.949 17.085 1.00 36.60 21 ARG C O 1
ATOM 4514 N N . LEU C 1 22 ? 46.383 15.605 19.068 1.00 35.98 22 LEU C N 1
ATOM 4515 C CA . LEU C 1 22 ? 46.932 14.485 19.834 1.00 40.02 22 LEU C CA 1
ATOM 4516 C C . LEU C 1 22 ? 46.329 13.133 19.431 1.00 40.51 22 LEU C C 1
ATOM 4517 O O . LEU C 1 22 ? 46.983 12.098 19.561 1.00 36.22 22 LEU C O 1
ATOM 4522 N N . THR C 1 23 ? 45.091 13.147 18.940 1.00 33.97 23 THR C N 1
ATOM 4523 C CA . THR C 1 23 ? 44.415 11.917 18.522 1.00 35.34 23 THR C CA 1
ATOM 4524 C C . THR C 1 23 ? 44.192 11.856 17.005 1.00 35.58 23 THR C C 1
ATOM 4525 O O . THR C 1 23 ? 44.293 10.786 16.398 1.00 34.02 23 THR C O 1
ATOM 4529 N N . TYR C 1 24 ? 43.920 13.011 16.401 1.00 34.33 24 TYR C N 1
ATOM 4530 C CA . TYR C 1 24 ? 43.321 13.064 15.063 1.00 32.56 24 TYR C CA 1
ATOM 4531 C C . TYR C 1 24 ? 44.241 13.494 13.927 1.00 32.61 24 TYR C C 1
ATOM 4532 O O . TYR C 1 24 ? 43.822 13.540 12.771 1.00 32.69 24 TYR C O 1
ATOM 4541 N N . TYR C 1 25 ? 45.485 13.824 14.258 1.00 31.54 25 TYR C N 1
ATOM 4542 C CA . TYR C 1 25 ? 46.498 14.079 13.242 1.00 29.71 25 TYR C CA 1
ATOM 4543 C C . TYR C 1 25 ? 47.511 12.941 13.244 1.00 33.18 25 TYR C C 1
ATOM 4544 O O . TYR C 1 25 ? 48.219 12.732 14.232 1.00 35.16 25 TYR C O 1
ATOM 4553 N N . THR C 1 26 ? 47.562 12.208 12.134 1.00 34.21 26 THR C N 1
ATOM 4554 C CA . THR C 1 26 ? 48.406 11.020 12.009 1.00 32.20 26 THR C CA 1
ATOM 4555 C C . THR C 1 26 ? 49.158 11.051 10.678 1.00 31.95 26 THR C C 1
ATOM 4556 O O . THR C 1 26 ? 48.760 10.382 9.719 1.00 32.78 26 THR C O 1
ATOM 4560 N N . PRO C 1 27 ? 50.253 11.829 10.610 1.00 32.09 27 PRO C N 1
ATOM 4561 C CA . PRO C 1 27 ? 50.997 11.982 9.357 1.00 30.56 27 PRO C CA 1
ATOM 4562 C C . PRO C 1 27 ? 51.708 10.704 8.876 1.00 30.61 27 PRO C C 1
ATOM 4563 O O . PRO C 1 27 ? 52.206 10.669 7.747 1.00 35.00 27 PRO C O 1
ATOM 4567 N N . ASP C 1 28 ? 51.738 9.669 9.715 1.00 32.70 28 ASP C N 1
ATOM 4568 C CA . ASP C 1 28 ? 52.340 8.379 9.353 1.00 38.86 28 ASP C CA 1
ATOM 4569 C C . ASP C 1 28 ? 51.329 7.351 8.828 1.00 40.12 28 ASP C C 1
ATOM 4570 O O . ASP C 1 28 ? 51.705 6.233 8.467 1.00 34.02 28 ASP C O 1
ATOM 4575 N N . TYR C 1 29 ? 50.052 7.722 8.796 1.00 35.42 29 TYR C N 1
ATOM 4576 C CA . TYR C 1 29 ? 49.008 6.803 8.346 1.00 33.82 29 TYR C CA 1
ATOM 4577 C C . TYR C 1 29 ? 48.987 6.682 6.824 1.00 33.08 29 TYR C C 1
ATOM 4578 O O . TYR C 1 29 ? 49.036 7.687 6.110 1.00 35.35 29 TYR C O 1
ATOM 4587 N N . THR C 1 30 ? 48.925 5.442 6.339 1.00 31.41 30 THR C N 1
ATOM 4588 C CA . THR C 1 30 ? 48.748 5.155 4.916 1.00 35.29 30 THR C CA 1
ATOM 4589 C C . THR C 1 30 ? 47.309 4.678 4.680 1.00 35.82 30 THR C C 1
ATOM 4590 O O . THR C 1 30 ? 46.892 3.667 5.255 1.00 36.71 30 THR C O 1
ATOM 4594 N N . PRO C 1 31 ? 46.542 5.417 3.848 1.00 34.54 31 PRO C N 1
ATOM 4595 C CA . PRO C 1 31 ? 45.129 5.113 3.585 1.00 34.12 31 PRO C CA 1
ATOM 4596 C C . PRO C 1 31 ? 44.896 3.719 3.003 1.00 31.58 31 PRO C C 1
ATOM 4597 O O . PRO C 1 31 ? 45.654 3.267 2.146 1.00 32.37 31 PRO C O 1
ATOM 4601 N N . LYS C 1 32 ? 43.859 3.048 3.491 1.00 32.30 32 LYS C N 1
ATOM 4602 C CA . LYS C 1 32 ? 43.446 1.756 2.952 1.00 30.13 32 LYS C CA 1
ATOM 4603 C C . LYS C 1 32 ? 42.598 1.984 1.717 1.00 29.40 32 LYS C C 1
ATOM 4604 O O . LYS C 1 32 ? 41.976 3.044 1.575 1.00 29.47 32 LYS C O 1
ATOM 4610 N N . ASP C 1 33 ? 42.560 0.987 0.835 1.00 23.90 33 ASP C N 1
ATOM 4611 C CA . ASP C 1 33 ? 41.719 1.032 -0.366 1.00 28.30 33 ASP C CA 1
ATOM 4612 C C . ASP C 1 33 ? 40.206 1.053 -0.078 1.00 26.46 33 ASP C C 1
ATOM 4613 O O . ASP C 1 33 ? 39.405 1.259 -0.994 1.00 23.34 33 ASP C O 1
ATOM 4618 N N . THR C 1 34 ? 39.831 0.817 1.179 1.00 19.62 34 THR C N 1
ATOM 4619 C CA . THR C 1 34 ? 38.428 0.833 1.619 1.00 24.53 34 THR C CA 1
ATOM 4620 C C . THR C 1 34 ? 38.046 2.128 2.338 1.00 22.77 34 THR C C 1
ATOM 4621 O O . THR C 1 34 ? 36.874 2.345 2.652 1.00 24.36 34 THR C O 1
ATOM 4625 N N . ASP C 1 35 ? 39.036 2.969 2.630 1.00 22.08 35 ASP C N 1
ATOM 4626 C CA . ASP C 1 35 ? 38.787 4.256 3.283 1.00 23.20 35 ASP C CA 1
ATOM 4627 C C . ASP C 1 35 ? 38.107 5.242 2.341 1.00 18.70 35 ASP C C 1
ATOM 4628 O O . ASP C 1 35 ? 38.350 5.221 1.139 1.00 18.82 35 ASP C O 1
ATOM 4633 N N A ILE C 1 36 ? 37.251 6.100 2.889 0.50 19.45 36 ILE C N 1
ATOM 4634 N N B ILE C 1 36 ? 37.256 6.102 2.893 0.50 19.55 36 ILE C N 1
ATOM 4635 C CA A ILE C 1 36 ? 36.801 7.280 2.159 0.50 19.70 36 ILE C CA 1
ATOM 4636 C CA B ILE C 1 36 ? 36.798 7.279 2.168 0.50 19.88 36 ILE C CA 1
ATOM 4637 C C A ILE C 1 36 ? 37.828 8.379 2.400 0.50 17.54 36 ILE C C 1
ATOM 4638 C C B ILE C 1 36 ? 37.826 8.382 2.401 0.50 17.63 36 ILE C C 1
ATOM 4639 O O A ILE C 1 36 ? 38.194 8.650 3.542 0.50 19.38 36 ILE C O 1
ATOM 4640 O O B ILE C 1 36 ? 38.190 8.660 3.543 0.50 19.58 36 ILE C O 1
ATOM 4649 N N . LEU C 1 37 ? 38.319 8.981 1.322 1.00 19.90 37 LEU C N 1
ATOM 4650 C CA . LEU C 1 37 ? 39.290 10.070 1.434 1.00 21.25 37 LEU C CA 1
ATOM 4651 C C . LEU C 1 37 ? 38.659 11.406 1.065 1.00 23.32 37 LEU C C 1
ATOM 4652 O O . LEU C 1 37 ? 37.903 11.498 0.093 1.00 25.09 37 LEU C O 1
ATOM 4657 N N . ALA C 1 38 ? 38.974 12.431 1.851 1.00 19.95 38 ALA C N 1
ATOM 4658 C CA . ALA C 1 38 ? 38.477 13.786 1.617 1.00 24.32 38 ALA C CA 1
ATOM 4659 C C . ALA C 1 38 ? 39.632 14.791 1.543 1.00 26.05 38 ALA C C 1
ATOM 4660 O O . ALA C 1 38 ? 40.539 14.753 2.367 1.00 26.67 38 ALA C O 1
ATOM 4662 N N . ALA C 1 39 ? 39.591 15.681 0.556 1.00 23.78 39 ALA C N 1
ATOM 4663 C CA . ALA C 1 39 ? 40.528 16.798 0.475 1.00 25.19 39 ALA C CA 1
ATOM 4664 C C . ALA C 1 39 ? 39.792 18.103 0.791 1.00 25.12 39 ALA C C 1
ATOM 4665 O O . ALA C 1 39 ? 38.953 18.553 0.010 1.00 27.26 39 ALA C O 1
ATOM 4667 N N . PHE C 1 40 ? 40.098 18.686 1.947 1.00 23.95 40 PHE C N 1
ATOM 4668 C CA . PHE C 1 40 ? 39.513 19.953 2.376 1.00 21.20 40 PHE C CA 1
ATOM 4669 C C . PHE C 1 40 ? 40.485 21.110 2.150 1.00 31.90 40 PHE C C 1
ATOM 4670 O O . PHE C 1 40 ? 41.665 21.007 2.493 1.00 27.59 40 PHE C O 1
ATOM 4678 N N . ARG C 1 41 ? 39.989 22.214 1.599 1.00 24.41 41 ARG C N 1
ATOM 4679 C CA . ARG C 1 41 ? 40.761 23.456 1.550 1.00 26.66 41 ARG C CA 1
ATOM 4680 C C . ARG C 1 41 ? 40.413 24.255 2.799 1.00 26.27 41 ARG C C 1
ATOM 4681 O O . ARG C 1 41 ? 39.279 24.709 2.963 1.00 26.81 41 ARG C O 1
ATOM 4689 N N . VAL C 1 42 ? 41.393 24.402 3.686 1.00 24.79 42 VAL C N 1
ATOM 4690 C CA . VAL C 1 42 ? 41.170 24.924 5.033 1.00 21.04 42 VAL C CA 1
ATOM 4691 C C . VAL C 1 42 ? 41.785 26.315 5.214 1.00 32.54 42 VAL C C 1
ATOM 4692 O O . VAL C 1 42 ? 42.958 26.527 4.887 1.00 28.39 42 VAL C O 1
ATOM 4696 N N . THR C 1 43 ? 40.989 27.247 5.740 1.00 30.07 43 THR C N 1
ATOM 4697 C CA . THR C 1 43 ? 41.479 28.567 6.155 1.00 27.48 43 THR C CA 1
ATOM 4698 C C . THR C 1 43 ? 41.250 28.739 7.660 1.00 31.71 43 THR C C 1
ATOM 4699 O O . THR C 1 43 ? 40.130 29.048 8.095 1.00 32.12 43 THR C O 1
ATOM 4703 N N . PRO C 1 44 ? 42.310 28.534 8.469 1.00 29.32 44 PRO C N 1
ATOM 4704 C CA . PRO C 1 44 ? 42.127 28.632 9.913 1.00 31.92 44 PRO C CA 1
ATOM 4705 C C . PRO C 1 44 ? 42.100 30.077 10.395 1.00 30.22 44 PRO C C 1
ATOM 4706 O O . PRO C 1 44 ? 42.548 30.977 9.683 1.00 31.97 44 PRO C O 1
ATOM 4710 N N . GLN C 1 45 ? 41.576 30.287 11.599 1.00 30.94 45 GLN C N 1
ATOM 4711 C CA . GLN C 1 45 ? 41.682 31.582 12.259 1.00 36.52 45 GLN C CA 1
ATOM 4712 C C . GLN C 1 45 ? 43.159 31.871 12.540 1.00 40.16 45 GLN C C 1
ATOM 4713 O O . GLN C 1 45 ? 43.928 30.937 12.798 1.00 37.04 45 GLN C O 1
ATOM 4719 N N . PRO C 1 46 ? 43.565 33.157 12.472 1.00 43.07 46 PRO C N 1
ATOM 4720 C CA . PRO C 1 46 ? 44.949 33.517 12.806 1.00 41.78 46 PRO C CA 1
ATOM 4721 C C . PRO C 1 46 ? 45.335 32.989 14.186 1.00 38.32 46 PRO C C 1
ATOM 4722 O O . PRO C 1 46 ? 44.558 33.109 15.143 1.00 39.87 46 PRO C O 1
ATOM 4726 N N . GLY C 1 47 ? 46.511 32.376 14.275 1.00 41.86 47 GLY C N 1
ATOM 4727 C CA . GLY C 1 47 ? 46.981 31.808 15.535 1.00 39.87 47 GLY C CA 1
ATOM 4728 C C . GLY C 1 47 ? 46.689 30.327 15.699 1.00 44.88 47 GLY C C 1
ATOM 4729 O O . GLY C 1 47 ? 47.276 29.672 16.564 1.00 44.61 47 GLY C O 1
ATOM 4730 N N . VAL C 1 48 ? 45.785 29.793 14.880 1.00 41.55 48 VAL C N 1
ATOM 4731 C CA . VAL C 1 48 ? 45.449 28.366 14.939 1.00 39.55 48 VAL C CA 1
ATOM 4732 C C . VAL C 1 48 ? 46.416 27.569 14.058 1.00 36.58 48 VAL C C 1
ATOM 4733 O O . VAL C 1 48 ? 46.473 27.792 12.846 1.00 39.22 48 VAL C O 1
ATOM 4737 N N . PRO C 1 49 ? 47.187 26.641 14.668 1.00 36.13 49 PRO C N 1
ATOM 4738 C CA . PRO C 1 49 ? 48.163 25.859 13.895 1.00 37.79 49 PRO C CA 1
ATOM 4739 C C . PRO C 1 49 ? 47.462 24.970 12.876 1.00 36.63 49 PRO C C 1
ATOM 4740 O O . PRO C 1 49 ? 46.386 24.445 13.164 1.00 36.40 49 PRO C O 1
ATOM 4744 N N . PHE C 1 50 ? 48.070 24.821 11.701 1.00 31.69 50 PHE C N 1
ATOM 4745 C CA . PHE C 1 50 ? 47.542 23.978 10.620 1.00 36.71 50 PHE C CA 1
ATOM 4746 C C . PHE C 1 50 ? 47.143 22.575 11.092 1.00 37.58 50 PHE C C 1
ATOM 4747 O O . PHE C 1 50 ? 46.068 22.082 10.749 1.00 36.43 50 PHE C O 1
ATOM 4755 N N . GLU C 1 51 ? 48.010 21.958 11.895 1.00 35.00 51 GLU C N 1
ATOM 4756 C CA . GLU C 1 51 ? 47.802 20.611 12.429 1.00 36.46 51 GLU C CA 1
ATOM 4757 C C . GLU C 1 51 ? 46.542 20.510 13.282 1.00 37.36 51 GLU C C 1
ATOM 4758 O O . GLU C 1 51 ? 45.811 19.522 13.200 1.00 35.17 51 GLU C O 1
ATOM 4764 N N . GLU C 1 52 ? 46.301 21.530 14.102 1.00 36.78 52 GLU C N 1
ATOM 4765 C CA . GLU C 1 52 ? 45.139 21.550 14.991 1.00 37.67 52 GLU C CA 1
ATOM 4766 C C . GLU C 1 52 ? 43.831 21.792 14.236 1.00 35.13 52 GLU C C 1
ATOM 4767 O O . GLU C 1 52 ? 42.801 21.204 14.575 1.00 36.70 52 GLU C O 1
ATOM 4773 N N . ALA C 1 53 ? 43.879 22.652 13.220 1.00 35.88 53 ALA C N 1
ATOM 4774 C CA . ALA C 1 53 ? 42.716 22.923 12.368 1.00 37.29 53 ALA C CA 1
ATOM 4775 C C . ALA C 1 53 ? 42.304 21.664 11.609 1.00 34.79 53 ALA C C 1
ATOM 4776 O O . ALA C 1 53 ? 41.131 21.272 11.625 1.00 33.72 53 ALA C O 1
ATOM 4778 N N . ALA C 1 54 ? 43.284 21.031 10.963 1.00 32.60 54 ALA C N 1
ATOM 4779 C CA . ALA C 1 54 ? 43.087 19.773 10.245 1.00 33.01 54 ALA C CA 1
ATOM 4780 C C . ALA C 1 54 ? 42.531 18.686 11.159 1.00 32.96 54 ALA C C 1
ATOM 4781 O O . ALA C 1 54 ? 41.619 17.947 10.776 1.00 32.58 54 ALA C O 1
ATOM 4783 N N . ALA C 1 55 ? 43.085 18.602 12.367 1.00 31.41 55 ALA C N 1
ATOM 4784 C CA . ALA C 1 55 ? 42.675 17.596 13.339 1.00 31.30 55 ALA C CA 1
ATOM 4785 C C . ALA C 1 55 ? 41.236 17.810 13.807 1.00 32.51 55 ALA C C 1
ATOM 4786 O O . ALA C 1 55 ? 40.464 16.852 13.900 1.00 29.24 55 ALA C O 1
ATOM 4788 N N . ALA C 1 56 ? 40.879 19.064 14.089 1.00 28.05 56 ALA C N 1
ATOM 4789 C CA . ALA C 1 56 ? 39.509 19.412 14.474 1.00 30.64 56 ALA C CA 1
ATOM 4790 C C . ALA C 1 56 ? 38.493 18.980 13.410 1.00 25.13 56 ALA C C 1
ATOM 4791 O O . ALA C 1 56 ? 37.429 18.449 13.737 1.00 29.83 56 ALA C O 1
ATOM 4793 N N . VAL C 1 57 ? 38.834 19.212 12.145 1.00 25.05 57 VAL C N 1
ATOM 4794 C CA . VAL C 1 57 ? 37.974 18.846 11.021 1.00 30.12 57 VAL C CA 1
ATOM 4795 C C . VAL C 1 57 ? 37.805 17.324 10.947 1.00 30.37 57 VAL C C 1
ATOM 4796 O O . VAL C 1 57 ? 36.687 16.831 10.813 1.00 29.08 57 VAL C O 1
ATOM 4800 N N . ALA C 1 58 ? 38.915 16.597 11.065 1.00 27.82 58 ALA C N 1
ATOM 4801 C CA . ALA C 1 58 ? 38.905 15.131 11.090 1.00 26.88 58 ALA C CA 1
ATOM 4802 C C . ALA C 1 58 ? 38.078 14.586 12.253 1.00 26.83 58 ALA C C 1
ATOM 4803 O O . ALA C 1 58 ? 37.278 13.671 12.074 1.00 29.94 58 ALA C O 1
ATOM 4805 N N . ALA C 1 59 ? 38.263 15.173 13.432 1.00 26.09 59 ALA C N 1
ATOM 4806 C CA . ALA C 1 59 ? 37.579 14.744 14.650 1.00 30.17 59 ALA C CA 1
ATOM 4807 C C . ALA C 1 59 ? 36.066 14.982 14.638 1.00 31.16 59 ALA C C 1
ATOM 4808 O O . ALA C 1 59 ? 35.283 14.071 14.929 1.00 31.22 59 ALA C O 1
ATOM 4810 N N . GLU C 1 60 ? 35.662 16.205 14.309 1.00 27.80 60 GLU C N 1
ATOM 4811 C CA . GLU C 1 60 ? 34.253 16.590 14.391 1.00 34.37 60 GLU C CA 1
ATOM 4812 C C . GLU C 1 60 ? 33.435 16.096 13.187 1.00 32.58 60 GLU C C 1
ATOM 4813 O O . GLU C 1 60 ? 32.217 16.265 13.144 1.00 33.90 60 GLU C O 1
ATOM 4819 N N . SER C 1 61 ? 34.116 15.480 12.221 1.00 31.80 61 SER C N 1
ATOM 4820 C CA . SER C 1 61 ? 33.450 14.833 11.090 1.00 32.39 61 SER C CA 1
ATOM 4821 C C . SER C 1 61 ? 33.485 13.300 11.203 1.00 33.10 61 SER C C 1
ATOM 4822 O O . SER C 1 61 ? 33.171 12.590 10.240 1.00 30.55 61 SER C O 1
ATOM 4825 N N . SER C 1 62 ? 33.856 12.792 12.380 1.00 27.24 62 SER C N 1
ATOM 4826 C CA . SER C 1 62 ? 33.930 11.350 12.591 1.00 29.26 62 SER C CA 1
ATOM 4827 C C . SER C 1 62 ? 33.507 10.892 13.984 1.00 32.56 62 SER C C 1
ATOM 4828 O O . SER C 1 62 ? 32.378 10.434 14.154 1.00 34.52 62 SER C O 1
ATOM 4831 N N . THR C 1 63 ? 34.399 11.004 14.968 1.00 27.49 63 THR C N 1
ATOM 4832 C CA . THR C 1 63 ? 34.163 10.407 16.289 1.00 27.81 63 THR C CA 1
ATOM 4833 C C . THR C 1 63 ? 34.296 11.361 17.472 1.00 30.40 63 THR C C 1
ATOM 4834 O O . THR C 1 63 ? 33.833 11.052 18.565 1.00 31.51 63 THR C O 1
ATOM 4838 N N . GLY C 1 64 ? 34.941 12.504 17.264 1.00 27.98 64 GLY C N 1
ATOM 4839 C CA . GLY C 1 64 ? 35.336 13.352 18.383 1.00 33.40 64 GLY C CA 1
ATOM 4840 C C . GLY C 1 64 ? 34.389 14.479 18.741 1.00 36.66 64 GLY C C 1
ATOM 4841 O O . GLY C 1 64 ? 33.538 14.880 17.940 1.00 33.37 64 GLY C O 1
ATOM 4842 N N . THR C 1 65 ? 34.535 14.973 19.967 1.00 33.96 65 THR C N 1
ATOM 4843 C CA . THR C 1 65 ? 33.932 16.242 20.377 1.00 33.38 65 THR C CA 1
ATOM 4844 C C . THR C 1 65 ? 34.958 17.122 21.130 1.00 37.19 65 THR C C 1
ATOM 4845 O O . THR C 1 65 ? 36.145 16.783 21.182 1.00 33.84 65 THR C O 1
ATOM 4849 N N . TRP C 1 66 ? 34.498 18.240 21.694 1.00 33.46 66 TRP C N 1
ATOM 4850 C CA . TRP C 1 66 ? 35.369 19.306 22.222 1.00 36.56 66 TRP C CA 1
ATOM 4851 C C . TRP C 1 66 ? 36.121 18.987 23.528 1.00 37.55 66 TRP C C 1
ATOM 4852 O O . TRP C 1 66 ? 37.049 19.711 23.908 1.00 36.42 66 TRP C O 1
ATOM 4863 N N . THR C 1 67 ? 35.696 17.926 24.212 1.00 34.75 67 THR C N 1
ATOM 4864 C CA . THR C 1 67 ? 36.307 17.488 25.467 1.00 35.06 67 THR C CA 1
ATOM 4865 C C . THR C 1 67 ? 36.339 15.952 25.514 1.00 40.73 67 THR C C 1
ATOM 4866 O O . THR C 1 67 ? 35.575 15.290 24.801 1.00 38.38 67 THR C O 1
ATOM 4870 N N . THR C 1 68 ? 37.231 15.396 26.334 1.00 35.16 68 THR C N 1
ATOM 4871 C CA . THR C 1 68 ? 37.412 13.942 26.424 1.00 34.07 68 THR C CA 1
ATOM 4872 C C . THR C 1 68 ? 36.191 13.290 27.070 1.00 34.15 68 THR C C 1
ATOM 4873 O O . THR C 1 68 ? 35.684 13.784 28.075 1.00 36.66 68 THR C O 1
ATOM 4877 N N . VAL C 1 69 ? 35.711 12.199 26.480 1.00 33.47 69 VAL C N 1
ATOM 4878 C CA . VAL C 1 69 ? 34.586 11.449 27.044 1.00 35.00 69 VAL C CA 1
ATOM 4879 C C . VAL C 1 69 ? 35.028 10.048 27.456 1.00 32.57 69 VAL C C 1
ATOM 4880 O O . VAL C 1 69 ? 35.858 9.432 26.783 1.00 36.77 69 VAL C O 1
ATOM 4884 N N . TRP C 1 70 ? 34.476 9.557 28.564 1.00 36.33 70 TRP C N 1
ATOM 4885 C CA . TRP C 1 70 ? 34.819 8.226 29.080 1.00 38.32 70 TRP C CA 1
ATOM 4886 C C . TRP C 1 70 ? 34.365 7.099 28.149 1.00 37.50 70 TRP C C 1
ATOM 4887 O O . TRP C 1 70 ? 35.058 6.090 28.007 1.00 35.00 70 TRP C O 1
ATOM 4898 N N . THR C 1 71 ? 33.217 7.296 27.502 1.00 34.71 71 THR C N 1
ATOM 4899 C CA . THR C 1 71 ? 32.610 6.270 26.642 1.00 37.15 71 THR C CA 1
ATOM 4900 C C . THR C 1 71 ? 33.499 5.818 25.477 1.00 34.28 71 THR C C 1
ATOM 4901 O O . THR C 1 71 ? 33.305 4.724 24.946 1.00 34.50 71 THR C O 1
ATOM 4905 N N . ASP C 1 72 ? 34.464 6.661 25.097 1.00 33.53 72 ASP C N 1
ATOM 4906 C CA . ASP C 1 72 ? 35.504 6.316 24.118 1.00 35.54 72 ASP C CA 1
ATOM 4907 C C . ASP C 1 72 ? 36.170 4.968 24.413 1.00 37.54 72 ASP C C 1
ATOM 4908 O O . ASP C 1 72 ? 36.525 4.224 23.494 1.00 34.93 72 ASP C O 1
ATOM 4913 N N . LEU C 1 73 ? 36.340 4.668 25.700 1.00 35.37 73 LEU C N 1
ATOM 4914 C CA . LEU C 1 73 ? 37.090 3.490 26.136 1.00 39.03 73 LEU C CA 1
ATOM 4915 C C . LEU C 1 73 ? 36.247 2.209 26.183 1.00 39.34 73 LEU C C 1
ATOM 4916 O O . LEU C 1 73 ? 36.784 1.117 26.386 1.00 37.65 73 LEU C O 1
ATOM 4921 N N . LEU C 1 74 ? 34.933 2.353 25.999 1.00 36.82 74 LEU C N 1
ATOM 4922 C CA . LEU C 1 74 ? 34.036 1.210 25.797 1.00 39.23 74 LEU C CA 1
ATOM 4923 C C . LEU C 1 74 ? 34.285 0.583 24.432 1.00 37.97 74 LEU C C 1
ATOM 4924 O O . LEU C 1 74 ? 34.016 -0.600 24.225 1.00 41.57 74 LEU C O 1
ATOM 4929 N N . THR C 1 75 ? 34.784 1.396 23.505 1.00 36.59 75 THR C N 1
ATOM 4930 C CA . THR C 1 75 ? 35.010 0.972 22.128 1.00 37.91 75 THR C CA 1
ATOM 4931 C C . THR C 1 75 ? 36.488 1.108 21.740 1.00 39.02 75 THR C C 1
ATOM 4932 O O . THR C 1 75 ? 37.339 1.361 22.597 1.00 38.26 75 THR C O 1
ATOM 4936 N N . ASP C 1 76 ? 36.785 0.924 20.456 1.00 37.75 76 ASP C N 1
ATOM 4937 C CA . ASP C 1 76 ? 38.146 1.032 19.943 1.00 37.11 76 ASP C CA 1
ATOM 4938 C C . ASP C 1 76 ? 38.246 2.234 19.005 1.00 36.44 76 ASP C C 1
ATOM 4939 O O . ASP C 1 76 ? 38.156 2.095 17.782 1.00 37.20 76 ASP C O 1
ATOM 4944 N N . LEU C 1 77 ? 38.428 3.414 19.594 1.00 38.62 77 LEU C N 1
ATOM 4945 C CA . LEU C 1 77 ? 38.447 4.672 18.844 1.00 41.17 77 LEU C CA 1
ATOM 4946 C C . LEU C 1 77 ? 39.444 4.667 17.688 1.00 41.60 77 LEU C C 1
ATOM 4947 O O . LEU C 1 77 ? 39.157 5.206 16.617 1.00 38.87 77 LEU C O 1
ATOM 4952 N N . ASP C 1 78 ? 40.605 4.053 17.909 1.00 39.00 78 ASP C N 1
ATOM 4953 C CA . ASP C 1 78 ? 41.682 4.037 16.917 1.00 40.78 78 ASP C CA 1
ATOM 4954 C C . ASP C 1 78 ? 41.277 3.476 15.555 1.00 39.62 78 ASP C C 1
ATOM 4955 O O . ASP C 1 78 ? 41.839 3.869 14.531 1.00 39.53 78 ASP C O 1
ATOM 4960 N N . ARG C 1 79 ? 40.315 2.558 15.537 1.00 33.84 79 ARG C N 1
ATOM 4961 C CA . ARG C 1 79 ? 39.880 1.979 14.269 1.00 37.72 79 ARG C CA 1
ATOM 4962 C C . ARG C 1 79 ? 38.612 2.635 13.712 1.00 34.50 79 ARG C C 1
ATOM 4963 O O . ARG C 1 79 ? 38.206 2.334 12.592 1.00 33.66 79 ARG C O 1
ATOM 4971 N N . TYR C 1 80 ? 37.995 3.517 14.498 1.00 28.97 80 TYR C N 1
ATOM 4972 C CA . TYR C 1 80 ? 36.794 4.240 14.059 1.00 32.68 80 TYR C CA 1
ATOM 4973 C C . TYR C 1 80 ? 37.062 5.692 13.684 1.00 33.53 80 TYR C C 1
ATOM 4974 O O . TYR C 1 80 ? 36.395 6.239 12.808 1.00 31.57 80 TYR C O 1
ATOM 4983 N N . LYS C 1 81 ? 38.042 6.305 14.341 1.00 29.79 81 LYS C N 1
ATOM 4984 C CA . LYS C 1 81 ? 38.372 7.709 14.109 1.00 25.60 81 LYS C CA 1
ATOM 4985 C C . LYS C 1 81 ? 38.735 8.027 12.660 1.00 29.72 81 LYS C C 1
ATOM 4986 O O . LYS C 1 81 ? 39.362 7.226 11.966 1.00 24.55 81 LYS C O 1
ATOM 4992 N N . GLY C 1 82 ? 38.315 9.203 12.207 1.00 24.25 82 GLY C N 1
ATOM 4993 C CA . GLY C 1 82 ? 38.854 9.775 10.992 1.00 28.96 82 GLY C CA 1
ATOM 4994 C C . GLY C 1 82 ? 40.199 10.366 11.357 1.00 28.84 82 GLY C C 1
ATOM 4995 O O . GLY C 1 82 ? 40.467 10.636 12.524 1.00 30.14 82 GLY C O 1
ATOM 4996 N N . CYS C 1 83 ? 41.071 10.549 10.379 1.00 27.55 83 CYS C N 1
ATOM 4997 C CA . CYS C 1 83 ? 42.345 11.175 10.682 1.00 32.29 83 CYS C CA 1
ATOM 4998 C C . CYS C 1 83 ? 42.898 11.940 9.509 1.00 27.16 83 CYS C C 1
ATOM 4999 O O . CYS C 1 83 ? 42.852 11.478 8.365 1.00 27.42 83 CYS C O 1
ATOM 5002 N N . CYS C 1 84 ? 43.423 13.123 9.803 1.00 30.34 84 CYS C N 1
ATOM 5003 C CA . CYS C 1 84 ? 44.200 13.850 8.822 1.00 27.22 84 CYS C CA 1
ATOM 5004 C C . CYS C 1 84 ? 45.563 13.171 8.719 1.00 29.09 84 CYS C C 1
ATOM 5005 O O . CYS C 1 84 ? 46.288 13.061 9.713 1.00 30.64 84 CYS C O 1
ATOM 5008 N N . TYR C 1 85 ? 45.892 12.706 7.519 1.00 30.20 85 TYR C N 1
ATOM 5009 C CA . TYR C 1 85 ? 47.120 11.953 7.281 1.00 31.49 85 TYR C CA 1
ATOM 5010 C C . TYR C 1 85 ? 48.125 12.737 6.443 1.00 34.15 85 TYR C C 1
ATOM 5011 O O . TYR C 1 85 ? 49.283 12.332 6.313 1.00 33.03 85 TYR C O 1
ATOM 5020 N N . ASP C 1 86 ? 47.674 13.850 5.873 1.00 32.07 86 ASP C N 1
ATOM 5021 C CA . ASP C 1 86 ? 48.529 14.720 5.074 1.00 29.46 86 ASP C CA 1
ATOM 5022 C C . ASP C 1 86 ? 48.022 16.165 5.089 1.00 36.90 86 ASP C C 1
ATOM 5023 O O . ASP C 1 86 ? 46.812 16.412 5.030 1.00 33.06 86 ASP C O 1
ATOM 5028 N N . ILE C 1 87 ? 48.964 17.102 5.188 1.00 32.41 87 ILE C N 1
ATOM 5029 C CA . ILE C 1 87 ? 48.701 18.540 5.142 1.00 30.47 87 ILE C CA 1
ATOM 5030 C C . ILE C 1 87 ? 49.542 19.141 4.019 1.00 35.28 87 ILE C C 1
ATOM 5031 O O . ILE C 1 87 ? 50.764 19.001 4.010 1.00 31.54 87 ILE C O 1
ATOM 5036 N N . GLU C 1 88 ? 48.875 19.792 3.069 1.00 35.15 88 GLU C N 1
ATOM 5037 C CA . GLU C 1 88 ? 49.540 20.404 1.924 1.00 32.46 88 GLU C CA 1
ATOM 5038 C C . GLU C 1 88 ? 49.265 21.917 1.877 1.00 36.89 88 GLU C C 1
ATOM 5039 O O . GLU C 1 88 ? 48.218 22.343 1.377 1.00 35.52 88 GLU C O 1
ATOM 5045 N N . PRO C 1 89 ? 50.203 22.734 2.401 1.00 36.32 89 PRO C N 1
ATOM 5046 C CA . PRO C 1 89 ? 50.052 24.191 2.335 1.00 35.32 89 PRO C CA 1
ATOM 5047 C C . PRO C 1 89 ? 49.962 24.692 0.895 1.00 34.44 89 PRO C C 1
ATOM 5048 O O . PRO C 1 89 ? 50.454 24.033 -0.023 1.00 32.97 89 PRO C O 1
ATOM 5052 N N . LEU C 1 90 ? 49.311 25.836 0.705 1.00 35.19 90 LEU C N 1
ATOM 5053 C CA . LEU C 1 90 ? 49.056 26.367 -0.634 1.00 39.34 90 LEU C CA 1
ATOM 5054 C C . LEU C 1 90 ? 49.818 27.671 -0.886 1.00 47.36 90 LEU C C 1
ATOM 5055 O O . LEU C 1 90 ? 49.580 28.672 -0.209 1.00 49.06 90 LEU C O 1
ATOM 5060 N N . PRO C 1 91 ? 50.727 27.661 -1.874 1.00 40.49 91 PRO C N 1
ATOM 5061 C CA . PRO C 1 91 ? 51.641 28.775 -2.139 1.00 49.04 91 PRO C CA 1
ATOM 5062 C C . PRO C 1 91 ? 50.956 30.085 -2.538 1.00 46.49 91 PRO C C 1
ATOM 5063 O O . PRO C 1 91 ? 51.269 31.135 -1.974 1.00 46.79 91 PRO C O 1
ATOM 5067 N N . GLY C 1 92 ? 50.035 30.018 -3.496 1.00 43.37 92 GLY C N 1
ATOM 5068 C CA . GLY C 1 92 ? 49.458 31.218 -4.110 1.00 50.52 92 GLY C CA 1
ATOM 5069 C C . GLY C 1 92 ? 48.287 31.855 -3.384 1.00 54.34 92 GLY C C 1
ATOM 5070 O O . GLY C 1 92 ? 47.779 32.894 -3.813 1.00 57.23 92 GLY C O 1
ATOM 5071 N N . GLU C 1 93 ? 47.860 31.243 -2.281 1.00 51.31 93 GLU C N 1
ATOM 5072 C CA . GLU C 1 93 ? 46.677 31.697 -1.545 1.00 49.09 93 GLU C CA 1
ATOM 5073 C C . GLU C 1 93 ? 47.040 32.293 -0.182 1.00 49.80 93 GLU C C 1
ATOM 5074 O O . GLU C 1 93 ? 48.204 32.263 0.232 1.00 53.18 93 GLU C O 1
ATOM 5080 N N . ASP C 1 94 ? 46.039 32.828 0.512 1.00 50.21 94 ASP C N 1
ATOM 5081 C CA . ASP C 1 94 ? 46.249 33.503 1.792 1.00 51.62 94 ASP C CA 1
ATOM 5082 C C . ASP C 1 94 ? 45.813 32.629 2.975 1.00 49.34 94 ASP C C 1
ATOM 5083 O O . ASP C 1 94 ? 44.612 32.462 3.221 1.00 53.33 94 ASP C O 1
ATOM 5088 N N . ASN C 1 95 ? 46.800 32.087 3.695 1.00 42.46 95 ASN C N 1
ATOM 5089 C CA . ASN C 1 95 ? 46.591 31.256 4.901 1.00 47.48 95 ASN C CA 1
ATOM 5090 C C . ASN C 1 95 ? 45.749 29.982 4.666 1.00 46.54 95 ASN C C 1
ATOM 5091 O O . ASN C 1 95 ? 44.942 29.586 5.512 1.00 45.07 95 ASN C O 1
ATOM 5096 N N . GLN C 1 96 ? 45.960 29.347 3.516 1.00 40.64 96 GLN C N 1
ATOM 5097 C CA . GLN C 1 96 ? 45.207 28.156 3.126 1.00 41.03 96 GLN C CA 1
ATOM 5098 C C . GLN C 1 96 ? 46.092 26.920 3.036 1.00 40.89 96 GLN C C 1
ATOM 5099 O O . GLN C 1 96 ? 47.280 27.019 2.732 1.00 34.95 96 GLN C O 1
ATOM 5105 N N . PHE C 1 97 ? 45.494 25.759 3.288 1.00 33.38 97 PHE C N 1
ATOM 5106 C CA . PHE C 1 97 ? 46.154 24.472 3.065 1.00 34.41 97 PHE C CA 1
ATOM 5107 C C . PHE C 1 97 ? 45.126 23.392 2.739 1.00 32.51 97 PHE C C 1
ATOM 5108 O O . PHE C 1 97 ? 43.960 23.505 3.127 1.00 29.58 97 PHE C O 1
ATOM 5116 N N . ILE C 1 98 ? 45.556 22.363 2.013 1.00 30.39 98 ILE C N 1
ATOM 5117 C CA . ILE C 1 98 ? 44.723 21.186 1.795 1.00 26.50 98 ILE C CA 1
ATOM 5118 C C . ILE C 1 98 ? 44.955 20.180 2.923 1.00 30.92 98 ILE C C 1
ATOM 5119 O O . ILE C 1 98 ? 46.097 19.790 3.196 1.00 29.61 98 ILE C O 1
ATOM 5124 N N . ALA C 1 99 ? 43.874 19.790 3.596 1.00 25.60 99 ALA C N 1
ATOM 5125 C CA . ALA C 1 99 ? 43.915 18.689 4.558 1.00 25.44 99 ALA C CA 1
ATOM 5126 C C . ALA C 1 99 ? 43.330 17.425 3.937 1.00 30.79 99 ALA C C 1
ATOM 5127 O O . ALA C 1 99 ? 42.208 17.437 3.412 1.00 25.07 99 ALA C O 1
ATOM 5129 N N . TYR C 1 100 ? 44.098 16.339 3.995 1.00 27.64 100 TYR C N 1
ATOM 5130 C CA . TYR C 1 100 ? 43.643 15.042 3.501 1.00 25.28 100 TYR C CA 1
ATOM 5131 C C . TYR C 1 100 ? 43.223 14.182 4.670 1.00 30.56 100 TYR C C 1
ATOM 5132 O O . TYR C 1 100 ? 44.009 13.946 5.591 1.00 27.63 100 TYR C O 1
ATOM 5141 N N . ILE C 1 101 ? 41.974 13.725 4.634 1.00 23.74 101 ILE C N 1
ATOM 5142 C CA . ILE C 1 101 ? 41.404 12.996 5.757 1.00 21.51 101 ILE C CA 1
ATOM 5143 C C . ILE C 1 101 ? 40.883 11.636 5.315 1.00 25.71 101 ILE C C 1
ATOM 5144 O O . ILE C 1 101 ? 40.245 11.510 4.266 1.00 24.80 101 ILE C O 1
ATOM 5149 N N . ALA C 1 102 ? 41.186 10.622 6.119 1.00 21.48 102 ALA C N 1
ATOM 5150 C CA . ALA C 1 102 ? 40.768 9.256 5.854 1.00 23.33 102 ALA C CA 1
ATOM 5151 C C . ALA C 1 102 ? 39.695 8.851 6.840 1.00 23.57 102 ALA C C 1
ATOM 5152 O O . ALA C 1 102 ? 39.841 9.049 8.051 1.00 23.38 102 ALA C O 1
ATOM 5154 N N . TYR C 1 103 ? 38.614 8.288 6.308 1.00 24.19 103 TYR C N 1
ATOM 5155 C CA . TYR C 1 103 ? 37.502 7.802 7.118 1.00 22.25 103 TYR C CA 1
ATOM 5156 C C . TYR C 1 103 ? 37.349 6.295 6.897 1.00 16.42 103 TYR C C 1
ATOM 5157 O O . TYR C 1 103 ? 37.243 5.860 5.753 1.00 20.26 103 TYR C O 1
ATOM 5166 N N . PRO C 1 104 ? 37.330 5.498 7.984 1.00 18.88 104 PRO C N 1
ATOM 5167 C CA . PRO C 1 104 ? 37.110 4.055 7.843 1.00 23.49 104 PRO C CA 1
ATOM 5168 C C . PRO C 1 104 ? 35.757 3.740 7.204 1.00 25.42 104 PRO C C 1
ATOM 5169 O O . PRO C 1 104 ? 34.774 4.448 7.448 1.00 19.44 104 PRO C O 1
ATOM 5173 N N . LEU C 1 105 ? 35.719 2.677 6.405 1.00 20.40 105 LEU C N 1
ATOM 5174 C CA . LEU C 1 105 ? 34.498 2.226 5.734 1.00 20.51 105 LEU C CA 1
ATOM 5175 C C . LEU C 1 105 ? 33.318 2.055 6.683 1.00 24.48 105 LEU C C 1
ATOM 5176 O O . LEU C 1 105 ? 32.180 2.383 6.328 1.00 22.87 105 LEU C O 1
ATOM 5181 N N . ASP C 1 106 ? 33.599 1.556 7.887 1.00 21.05 106 ASP C N 1
ATOM 5182 C CA . ASP C 1 106 ? 32.570 1.243 8.887 1.00 20.12 106 ASP C CA 1
ATOM 5183 C C . ASP C 1 106 ? 31.766 2.437 9.398 1.00 19.26 106 ASP C C 1
ATOM 5184 O O . ASP C 1 106 ? 30.732 2.256 10.038 1.00 24.14 106 ASP C O 1
ATOM 5189 N N . LEU C 1 107 ? 32.242 3.651 9.134 1.00 20.03 107 LEU C N 1
ATOM 5190 C CA . LEU C 1 107 ? 31.553 4.853 9.608 1.00 21.08 107 LEU C CA 1
ATOM 5191 C C . LEU C 1 107 ? 30.277 5.166 8.827 1.00 18.08 107 LEU C C 1
ATOM 5192 O O . LEU C 1 107 ? 29.433 5.927 9.302 1.00 24.81 107 LEU C O 1
ATOM 5197 N N . PHE C 1 108 ? 30.136 4.576 7.640 1.00 20.36 108 PHE C N 1
ATOM 5198 C CA . PHE C 1 108 ? 29.117 5.023 6.679 1.00 21.11 108 PHE C CA 1
ATOM 5199 C C . PHE C 1 108 ? 27.972 4.050 6.448 1.00 21.86 108 PHE C C 1
ATOM 5200 O O . PHE C 1 108 ? 28.181 2.829 6.393 1.00 16.03 108 PHE C O 1
ATOM 5208 N N . GLU C 1 109 ? 26.765 4.599 6.306 1.00 16.05 109 GLU C N 1
ATOM 5209 C CA . GLU C 1 109 ? 25.613 3.782 5.961 1.00 19.86 109 GLU C CA 1
ATOM 5210 C C . GLU C 1 109 ? 25.683 3.380 4.490 1.00 19.15 109 GLU C C 1
ATOM 5211 O O . GLU C 1 109 ? 25.860 4.219 3.607 1.00 19.22 109 GLU C O 1
ATOM 5217 N N . GLU C 1 110 ? 25.544 2.081 4.250 1.00 19.02 110 GLU C N 1
ATOM 5218 C CA . GLU C 1 110 ? 25.525 1.525 2.910 1.00 15.43 110 GLU C CA 1
ATOM 5219 C C . GLU C 1 110 ? 24.433 2.192 2.077 1.00 18.99 110 GLU C C 1
ATOM 5220 O O . GLU C 1 110 ? 23.296 2.327 2.531 1.00 18.27 110 GLU C O 1
ATOM 5226 N N . GLY C 1 111 ? 24.802 2.642 0.880 1.00 14.34 111 GLY C N 1
ATOM 5227 C CA . GLY C 1 111 ? 23.860 3.193 -0.082 1.00 16.01 111 GLY C CA 1
ATOM 5228 C C . GLY C 1 111 ? 23.265 4.554 0.259 1.00 18.18 111 GLY C C 1
ATOM 5229 O O . GLY C 1 111 ? 22.267 4.946 -0.337 1.00 16.20 111 GLY C O 1
ATOM 5230 N N . SER C 1 112 ? 23.889 5.275 1.192 1.00 15.96 112 SER C N 1
ATOM 5231 C CA . SER C 1 112 ? 23.355 6.544 1.692 1.00 17.57 112 SER C CA 1
ATOM 5232 C C . SER C 1 112 ? 24.292 7.733 1.477 1.00 19.38 112 SER C C 1
ATOM 5233 O O . SER C 1 112 ? 25.132 8.028 2.328 1.00 16.42 112 SER C O 1
ATOM 5236 N N . VAL C 1 113 ? 24.137 8.414 0.343 1.00 16.38 113 VAL C N 1
ATOM 5237 C CA . VAL C 1 113 ? 24.833 9.678 0.097 1.00 17.30 113 VAL C CA 1
ATOM 5238 C C . VAL C 1 113 ? 24.541 10.676 1.228 1.00 20.98 113 VAL C C 1
ATOM 5239 O O . VAL C 1 113 ? 25.437 11.396 1.678 1.00 15.13 113 VAL C O 1
ATOM 5243 N N . THR C 1 114 ? 23.284 10.702 1.669 1.00 15.95 114 THR C N 1
ATOM 5244 C CA . THR C 1 114 ? 22.841 11.534 2.790 1.00 16.70 114 THR C CA 1
ATOM 5245 C C . THR C 1 114 ? 23.698 11.325 4.042 1.00 22.47 114 THR C C 1
ATOM 5246 O O . THR C 1 114 ? 24.157 12.304 4.654 1.00 17.13 114 THR C O 1
ATOM 5250 N N . ASN C 1 115 ? 23.913 10.062 4.418 1.00 15.05 115 ASN C N 1
ATOM 5251 C CA . ASN C 1 115 ? 24.766 9.769 5.569 1.00 18.84 115 ASN C CA 1
ATOM 5252 C C . ASN C 1 115 ? 26.219 10.163 5.358 1.00 19.07 115 ASN C C 1
ATOM 5253 O O . ASN C 1 115 ? 26.842 10.724 6.256 1.00 21.03 115 ASN C O 1
ATOM 5258 N N . MET C 1 116 ? 26.757 9.857 4.181 1.00 17.25 116 MET C N 1
ATOM 5259 C CA . MET C 1 116 ? 28.133 10.227 3.853 1.00 19.46 116 MET C CA 1
ATOM 5260 C C . MET C 1 116 ? 28.358 11.738 4.002 1.00 22.97 116 MET C C 1
ATOM 5261 O O . MET C 1 116 ? 29.325 12.162 4.637 1.00 22.01 116 MET C O 1
ATOM 5266 N N . LEU C 1 117 ? 27.458 12.540 3.432 1.00 20.83 117 LEU C N 1
ATOM 5267 C CA . LEU C 1 117 ? 27.563 14.003 3.520 1.00 21.35 117 LEU C CA 1
ATOM 5268 C C . LEU C 1 117 ? 27.377 14.507 4.938 1.00 24.13 117 LEU C C 1
ATOM 5269 O O . LEU C 1 117 ? 28.051 15.447 5.363 1.00 25.44 117 LEU C O 1
ATOM 5274 N N . THR C 1 118 ? 26.463 13.878 5.670 1.00 20.93 118 THR C N 1
ATOM 5275 C CA . THR C 1 118 ? 26.182 14.272 7.048 1.00 21.80 118 THR C CA 1
ATOM 5276 C C . THR C 1 118 ? 27.439 14.210 7.918 1.00 27.00 118 THR C C 1
ATOM 5277 O O . THR C 1 118 ? 27.680 15.114 8.720 1.00 23.96 118 THR C O 1
ATOM 5281 N N . SER C 1 119 ? 28.226 13.144 7.759 1.00 22.45 119 SER C N 1
ATOM 5282 C CA . SER C 1 119 ? 29.481 12.994 8.486 1.00 24.23 119 SER C CA 1
ATOM 5283 C C . SER C 1 119 ? 30.510 13.993 8.003 1.00 24.24 119 SER C C 1
ATOM 5284 O O . SER C 1 119 ? 31.018 14.792 8.783 1.00 25.62 119 SER C O 1
ATOM 5287 N N . ILE C 1 120 ? 30.784 13.958 6.704 1.00 21.32 120 ILE C N 1
ATOM 5288 C CA . ILE C 1 120 ? 31.905 14.689 6.137 1.00 22.11 120 ILE C CA 1
ATOM 5289 C C . ILE C 1 120 ? 31.696 16.211 6.122 1.00 28.28 120 ILE C C 1
ATOM 5290 O O . ILE C 1 120 ? 32.634 16.960 6.416 1.00 24.47 120 ILE C O 1
ATOM 5295 N N . VAL C 1 121 ? 30.478 16.666 5.811 1.00 23.68 121 VAL C N 1
ATOM 5296 C CA . VAL C 1 121 ? 30.210 18.115 5.737 1.00 20.90 121 VAL C CA 1
ATOM 5297 C C . VAL C 1 121 ? 29.164 18.641 6.740 1.00 25.10 121 VAL C C 1
ATOM 5298 O O . VAL C 1 121 ? 28.764 19.803 6.668 1.00 24.40 121 VAL C O 1
ATOM 5302 N N . GLY C 1 122 ? 28.752 17.798 7.686 1.00 23.77 122 GLY C N 1
ATOM 5303 C CA . GLY C 1 122 ? 27.659 18.138 8.602 1.00 25.07 122 GLY C CA 1
ATOM 5304 C C . GLY C 1 122 ? 27.863 19.330 9.523 1.00 27.57 122 GLY C C 1
ATOM 5305 O O . GLY C 1 122 ? 27.040 20.246 9.542 1.00 27.35 122 GLY C O 1
ATOM 5306 N N . ASN C 1 123 ? 28.948 19.324 10.294 1.00 25.54 123 ASN C N 1
ATOM 5307 C CA . ASN C 1 123 ? 29.175 20.360 11.306 1.00 25.54 123 ASN C CA 1
ATOM 5308 C C . ASN C 1 123 ? 30.467 21.166 11.133 1.00 28.39 123 ASN C C 1
ATOM 5309 O O . ASN C 1 123 ? 30.566 22.299 11.615 1.00 27.65 123 ASN C O 1
ATOM 5314 N N . VAL C 1 124 ? 31.447 20.590 10.444 1.00 26.18 124 VAL C N 1
ATOM 5315 C CA . VAL C 1 124 ? 32.805 21.150 10.439 1.00 28.53 124 VAL C CA 1
ATOM 5316 C C . VAL C 1 124 ? 32.948 22.548 9.819 1.00 27.96 124 VAL C C 1
ATOM 5317 O O . VAL C 1 124 ? 33.867 23.284 10.170 1.00 28.02 124 VAL C O 1
ATOM 5321 N N . PHE C 1 125 ? 32.043 22.909 8.911 1.00 26.73 125 PHE C N 1
ATOM 5322 C CA . PHE C 1 125 ? 32.152 24.180 8.184 1.00 24.98 125 PHE C CA 1
ATOM 5323 C C . PHE C 1 125 ? 31.851 25.409 9.042 1.00 24.75 125 PHE C C 1
ATOM 5324 O O . PHE C 1 125 ? 32.204 26.524 8.662 1.00 27.86 125 PHE C O 1
ATOM 5332 N N . GLY C 1 126 ? 31.219 25.200 10.197 1.00 21.78 126 GLY C N 1
ATOM 5333 C CA . GLY C 1 126 ? 30.816 26.299 11.076 1.00 26.53 126 GLY C CA 1
ATOM 5334 C C . GLY C 1 126 ? 31.693 26.479 12.302 1.00 34.39 126 GLY C C 1
ATOM 5335 O O . GLY C 1 126 ? 31.362 27.265 13.197 1.00 29.09 126 GLY C O 1
ATOM 5336 N N . PHE C 1 127 ? 32.814 25.759 12.330 1.00 26.11 127 PHE C N 1
ATOM 5337 C CA . PHE C 1 127 ? 33.714 25.730 13.477 1.00 27.80 127 PHE C CA 1
ATOM 5338 C C . PHE C 1 127 ? 34.383 27.093 13.685 1.00 32.85 127 PHE C C 1
ATOM 5339 O O . PHE C 1 127 ? 34.962 27.661 12.756 1.00 26.97 127 PHE C O 1
ATOM 5347 N N . LYS C 1 128 ? 34.277 27.618 14.903 1.00 29.67 128 LYS C N 1
ATOM 5348 C CA . LYS C 1 128 ? 34.814 28.942 15.222 1.00 34.63 128 LYS C CA 1
ATOM 5349 C C . LYS C 1 128 ? 36.293 29.086 14.877 1.00 30.69 128 LYS C C 1
ATOM 5350 O O . LYS C 1 128 ? 36.704 30.122 14.363 1.00 33.58 128 LYS C O 1
ATOM 5356 N N . ALA C 1 129 ? 37.065 28.027 15.128 1.00 33.57 129 ALA C N 1
ATOM 5357 C CA . ALA C 1 129 ? 38.517 28.008 14.904 1.00 31.19 129 ALA C CA 1
ATOM 5358 C C . ALA C 1 129 ? 38.931 28.084 13.431 1.00 32.26 129 ALA C C 1
ATOM 5359 O O . ALA C 1 129 ? 40.122 28.177 13.115 1.00 34.77 129 ALA C O 1
ATOM 5361 N N . LEU C 1 130 ? 37.948 28.041 12.536 1.00 28.77 130 LEU C N 1
ATOM 5362 C CA . LEU C 1 130 ? 38.189 28.217 11.107 1.00 28.62 130 LEU C CA 1
ATOM 5363 C C . LEU C 1 130 ? 37.536 29.505 10.634 1.00 31.08 130 LEU C C 1
ATOM 5364 O O . LEU C 1 130 ? 36.559 29.966 11.232 1.00 30.47 130 LEU C O 1
ATOM 5369 N N . LYS C 1 131 ? 38.090 30.079 9.572 1.00 24.13 131 LYS C N 1
ATOM 5370 C CA . LYS C 1 131 ? 37.501 31.222 8.888 1.00 30.98 131 LYS C CA 1
ATOM 5371 C C . LYS C 1 131 ? 36.703 30.760 7.679 1.00 32.63 131 LYS C C 1
ATOM 5372 O O . LYS C 1 131 ? 35.689 31.368 7.328 1.00 29.26 131 LYS C O 1
ATOM 5378 N N . ALA C 1 132 ? 37.190 29.693 7.042 1.00 25.39 132 ALA C N 1
ATOM 5379 C CA . ALA C 1 132 ? 36.612 29.154 5.817 1.00 27.65 132 ALA C CA 1
ATOM 5380 C C . ALA C 1 132 ? 37.031 27.703 5.598 1.00 30.87 132 ALA C C 1
ATOM 5381 O O . ALA C 1 132 ? 38.097 27.276 6.055 1.00 24.42 132 ALA C O 1
ATOM 5383 N N . LEU C 1 133 ? 36.183 26.962 4.887 1.00 26.58 133 LEU C N 1
ATOM 5384 C CA . LEU C 1 133 ? 36.428 25.562 4.563 1.00 25.25 133 LEU C CA 1
ATOM 5385 C C . LEU C 1 133 ? 35.708 25.176 3.274 1.00 28.37 133 LEU C C 1
ATOM 5386 O O . LEU C 1 133 ? 34.540 25.510 3.080 1.00 23.17 133 LEU C O 1
ATOM 5391 N N . ARG C 1 134 ? 36.417 24.478 2.393 1.00 22.02 134 ARG C N 1
ATOM 5392 C CA . ARG C 1 134 ? 35.835 23.967 1.160 1.00 21.20 134 ARG C CA 1
ATOM 5393 C C . ARG C 1 134 ? 36.227 22.511 0.950 1.00 28.97 134 ARG C C 1
ATOM 5394 O O . ARG C 1 134 ? 37.414 22.174 0.978 1.00 24.63 134 ARG C O 1
ATOM 5402 N N . LEU C 1 135 ? 35.232 21.651 0.745 1.00 23.60 135 LEU C N 1
ATOM 5403 C CA . LEU C 1 135 ? 35.503 20.277 0.354 1.00 22.38 135 LEU C CA 1
ATOM 5404 C C . LEU C 1 135 ? 35.736 20.246 -1.145 1.00 23.03 135 LEU C C 1
ATOM 5405 O O . LEU C 1 135 ? 34.851 20.600 -1.927 1.00 25.80 135 LEU C O 1
ATOM 5410 N N . GLU C 1 136 ? 36.935 19.821 -1.537 1.00 20.93 136 GLU C N 1
ATOM 5411 C CA . GLU C 1 136 ? 37.344 19.829 -2.938 1.00 19.90 136 GLU C CA 1
ATOM 5412 C C . GLU C 1 136 ? 37.073 18.519 -3.661 1.00 21.98 136 GLU C C 1
ATOM 5413 O O . GLU C 1 136 ? 36.684 18.523 -4.831 1.00 22.69 136 GLU C O 1
ATOM 5419 N N . ASP C 1 137 ? 37.305 17.399 -2.982 1.00 22.32 137 ASP C N 1
ATOM 5420 C CA . ASP C 1 137 ? 37.193 16.088 -3.631 1.00 23.04 137 ASP C CA 1
ATOM 5421 C C . ASP C 1 137 ? 36.952 15.004 -2.606 1.00 22.03 137 ASP C C 1
ATOM 5422 O O . ASP C 1 137 ? 37.227 15.186 -1.423 1.00 19.18 137 ASP C O 1
ATOM 5427 N N . LEU C 1 138 ? 36.433 13.878 -3.084 1.00 20.25 138 LEU C N 1
ATOM 5428 C CA . LEU C 1 138 ? 36.248 12.691 -2.272 1.00 21.84 138 LEU C CA 1
ATOM 5429 C C . LEU C 1 138 ? 36.714 11.485 -3.067 1.00 22.21 138 LEU C C 1
ATOM 5430 O O . LEU C 1 138 ? 36.409 11.361 -4.252 1.00 25.71 138 LEU C O 1
ATOM 5435 N N . ARG C 1 139 ? 37.472 10.607 -2.426 1.00 17.37 139 ARG C N 1
ATOM 5436 C CA . ARG C 1 139 ? 37.812 9.342 -3.051 1.00 16.47 139 ARG C CA 1
ATOM 5437 C C . ARG C 1 139 ? 36.822 8.314 -2.518 1.00 18.46 139 ARG C C 1
ATOM 5438 O O . ARG C 1 139 ? 36.916 7.897 -1.368 1.00 21.08 139 ARG C O 1
ATOM 5446 N N . ILE C 1 140 ? 35.860 7.926 -3.348 1.00 23.39 140 ILE C N 1
ATOM 5447 C CA . ILE C 1 140 ? 34.883 6.914 -2.949 1.00 17.07 140 ILE C CA 1
ATOM 5448 C C . ILE C 1 140 ? 35.456 5.531 -3.267 1.00 15.17 140 ILE C C 1
ATOM 5449 O O . ILE C 1 140 ? 35.706 5.215 -4.429 1.00 20.76 140 ILE C O 1
ATOM 5454 N N . PRO C 1 141 ? 35.672 4.708 -2.233 1.00 15.28 141 PRO C N 1
ATOM 5455 C CA . PRO C 1 141 ? 36.294 3.402 -2.431 1.00 21.00 141 PRO C CA 1
ATOM 5456 C C . PRO C 1 141 ? 35.318 2.417 -3.064 1.00 22.42 141 PRO C C 1
ATOM 5457 O O . PRO C 1 141 ? 34.103 2.528 -2.858 1.00 20.98 141 PRO C O 1
ATOM 5461 N N . VAL C 1 142 ? 35.858 1.469 -3.826 1.00 18.83 142 VAL C N 1
ATOM 5462 C CA . VAL C 1 142 ? 35.063 0.483 -4.566 1.00 19.10 142 VAL C CA 1
ATOM 5463 C C . VAL C 1 142 ? 34.082 -0.276 -3.663 1.00 18.16 142 VAL C C 1
ATOM 5464 O O . VAL C 1 142 ? 32.948 -0.517 -4.051 1.00 20.16 142 VAL C O 1
ATOM 5468 N N . ALA C 1 143 ? 34.518 -0.616 -2.455 1.00 19.88 143 ALA C N 1
ATOM 5469 C CA . ALA C 1 143 ? 33.691 -1.366 -1.513 1.00 20.44 143 ALA C CA 1
ATOM 5470 C C . ALA C 1 143 ? 32.425 -0.611 -1.089 1.00 21.21 143 ALA C C 1
ATOM 5471 O O . ALA C 1 143 ? 31.378 -1.223 -0.869 1.00 19.91 143 ALA C O 1
ATOM 5473 N N . TYR C 1 144 ? 32.525 0.711 -0.970 1.00 18.05 144 TYR C N 1
ATOM 5474 C CA . TYR C 1 144 ? 31.356 1.534 -0.640 1.00 17.49 144 TYR C CA 1
ATOM 5475 C C . TYR C 1 144 ? 30.464 1.723 -1.862 1.00 19.26 144 TYR C C 1
ATOM 5476 O O . TYR C 1 144 ? 29.236 1.666 -1.755 1.00 20.41 144 TYR C O 1
ATOM 5485 N N . LEU C 1 145 ? 31.086 1.925 -3.022 1.00 15.91 145 LEU C N 1
ATOM 5486 C CA . LEU C 1 145 ? 30.362 2.102 -4.291 1.00 19.53 145 LEU C CA 1
ATOM 5487 C C . LEU C 1 145 ? 29.428 0.953 -4.635 1.00 17.61 145 LEU C C 1
ATOM 5488 O O . LEU C 1 145 ? 28.351 1.178 -5.187 1.00 19.82 145 LEU C O 1
ATOM 5493 N N . LYS C 1 146 ? 29.848 -0.271 -4.316 1.00 18.77 146 LYS C N 1
ATOM 5494 C CA . LYS C 1 146 ? 29.033 -1.461 -4.571 1.00 17.60 146 LYS C CA 1
ATOM 5495 C C . LYS C 1 146 ? 27.731 -1.495 -3.753 1.00 17.73 146 LYS C C 1
ATOM 5496 O O . LYS C 1 146 ? 26.841 -2.295 -4.046 1.00 19.76 146 LYS C O 1
ATOM 5502 N N . THR C 1 147 ? 27.629 -0.637 -2.732 1.00 18.72 147 THR C N 1
ATOM 5503 C CA . THR C 1 147 ? 26.409 -0.541 -1.917 1.00 17.21 147 THR C CA 1
ATOM 5504 C C . THR C 1 147 ? 25.369 0.418 -2.513 1.00 19.75 147 THR C C 1
ATOM 5505 O O . THR C 1 147 ? 24.277 0.574 -1.968 1.00 23.29 147 THR C O 1
ATOM 5509 N N . PHE C 1 148 ? 25.709 1.038 -3.639 1.00 17.62 148 PHE C N 1
ATOM 5510 C CA . PHE C 1 148 ? 24.838 2.002 -4.313 1.00 17.95 148 PHE C CA 1
ATOM 5511 C C . PHE C 1 148 ? 24.366 1.446 -5.637 1.00 23.19 148 PHE C C 1
ATOM 5512 O O . PHE C 1 148 ? 25.103 0.722 -6.298 1.00 19.69 148 PHE C O 1
ATOM 5520 N N . GLN C 1 149 ? 23.148 1.801 -6.033 1.00 16.93 149 GLN C N 1
ATOM 5521 C CA . GLN C 1 149 ? 22.648 1.447 -7.356 1.00 23.48 149 GLN C CA 1
ATOM 5522 C C . GLN C 1 149 ? 23.407 2.191 -8.467 1.00 19.61 149 GLN C C 1
ATOM 5523 O O . GLN C 1 149 ? 23.807 1.602 -9.469 1.00 16.64 149 GLN C O 1
ATOM 5529 N N . GLY C 1 150 ? 23.604 3.487 -8.277 1.00 20.06 150 GLY C N 1
ATOM 5530 C CA . GLY C 1 150 ? 24.170 4.316 -9.316 1.00 18.19 150 GLY C CA 1
ATOM 5531 C C . GLY C 1 150 ? 23.070 4.730 -10.274 1.00 22.26 150 GLY C C 1
ATOM 5532 O O . GLY C 1 150 ? 21.878 4.647 -9.930 1.00 17.53 150 GLY C O 1
ATOM 5533 N N . PRO C 1 151 ? 23.450 5.172 -11.490 1.00 17.15 151 PRO C N 1
ATOM 5534 C CA . PRO C 1 151 ? 22.431 5.588 -12.445 1.00 15.48 151 PRO C CA 1
ATOM 5535 C C . PRO C 1 151 ? 21.440 4.466 -12.716 1.00 16.10 151 PRO C C 1
ATOM 5536 O O . PRO C 1 151 ? 21.835 3.296 -12.761 1.00 18.91 151 PRO C O 1
ATOM 5540 N N . PRO C 1 152 ? 20.154 4.815 -12.883 1.00 13.89 152 PRO C N 1
ATOM 5541 C CA . PRO C 1 152 ? 19.149 3.820 -13.237 1.00 16.06 152 PRO C CA 1
ATOM 5542 C C . PRO C 1 152 ? 19.515 3.091 -14.534 1.00 20.27 152 PRO C C 1
ATOM 5543 O O . PRO C 1 152 ? 19.193 1.915 -14.682 1.00 16.73 152 PRO C O 1
ATOM 5547 N N . HIS C 1 153 ? 20.175 3.787 -15.461 1.00 16.59 153 HIS C N 1
ATOM 5548 C CA . HIS C 1 153 ? 20.544 3.200 -16.757 1.00 15.76 153 HIS C CA 1
ATOM 5549 C C . HIS C 1 153 ? 21.993 3.493 -17.167 1.00 19.55 153 HIS C C 1
ATOM 5550 O O . HIS C 1 153 ? 22.791 2.570 -17.330 1.00 23.14 153 HIS C O 1
ATOM 5557 N N . GLY C 1 154 ? 22.342 4.770 -17.294 1.00 19.13 154 GLY C N 1
ATOM 5558 C CA . GLY C 1 154 ? 23.688 5.147 -17.730 1.00 20.64 154 GLY C CA 1
ATOM 5559 C C . GLY C 1 154 ? 23.804 5.286 -19.241 1.00 20.16 154 GLY C C 1
ATOM 5560 O O . GLY C 1 154 ? 22.916 4.857 -19.980 1.00 16.83 154 GLY C O 1
ATOM 5561 N N . ILE C 1 155 ? 24.906 5.883 -19.694 1.00 20.86 155 ILE C N 1
ATOM 5562 C CA . ILE C 1 155 ? 25.089 6.253 -21.102 1.00 21.59 155 ILE C CA 1
ATOM 5563 C C . ILE C 1 155 ? 24.785 5.118 -22.090 1.00 20.31 155 ILE C C 1
ATOM 5564 O O . ILE C 1 155 ? 23.939 5.281 -22.972 1.00 22.88 155 ILE C O 1
ATOM 5569 N N . GLN C 1 156 ? 25.448 3.976 -21.922 1.00 19.57 156 GLN C N 1
ATOM 5570 C CA . GLN C 1 156 ? 25.302 2.841 -22.851 1.00 22.90 156 GLN C CA 1
ATOM 5571 C C . GLN C 1 156 ? 23.853 2.386 -22.985 1.00 22.97 156 GLN C C 1
ATOM 5572 O O . GLN C 1 156 ? 23.330 2.280 -24.089 1.00 20.65 156 GLN C O 1
ATOM 5578 N N . VAL C 1 157 ? 23.211 2.119 -21.854 1.00 22.10 157 VAL C N 1
ATOM 5579 C CA . VAL C 1 157 ? 21.834 1.633 -21.847 1.00 18.09 157 VAL C CA 1
ATOM 5580 C C . VAL C 1 157 ? 20.859 2.679 -22.403 1.00 17.86 157 VAL C C 1
ATOM 5581 O O . VAL C 1 157 ? 19.938 2.334 -23.144 1.00 21.24 157 VAL C O 1
ATOM 5585 N N . GLU C 1 158 ? 21.064 3.949 -22.053 1.00 17.89 158 GLU C N 1
ATOM 5586 C CA . GLU C 1 158 ? 20.188 5.020 -22.535 1.00 21.66 158 GLU C CA 1
ATOM 5587 C C . GLU C 1 158 ? 20.169 5.093 -24.071 1.00 23.77 158 GLU C C 1
ATOM 5588 O O . GLU C 1 158 ? 19.102 5.161 -24.685 1.00 22.11 158 GLU C O 1
ATOM 5594 N N . ARG C 1 159 ? 21.355 5.068 -24.676 1.00 21.59 159 ARG C N 1
ATOM 5595 C CA . ARG C 1 159 ? 21.479 5.104 -26.130 1.00 23.26 159 ARG C CA 1
ATOM 5596 C C . ARG C 1 159 ? 20.789 3.910 -26.759 1.00 22.22 159 ARG C C 1
ATOM 5597 O O . ARG C 1 159 ? 20.089 4.057 -27.756 1.00 22.66 159 ARG C O 1
ATOM 5605 N N . ASP C 1 160 ? 20.971 2.733 -26.157 1.00 22.73 160 ASP C N 1
ATOM 5606 C CA . ASP C 1 160 ? 20.298 1.512 -26.604 1.00 24.26 160 ASP C CA 1
ATOM 5607 C C . ASP C 1 160 ? 18.778 1.599 -26.487 1.00 23.66 160 ASP C C 1
ATOM 5608 O O . ASP C 1 160 ? 18.061 1.109 -27.357 1.00 22.69 160 ASP C O 1
ATOM 5613 N N . LYS C 1 161 ? 18.296 2.219 -25.412 1.00 24.27 161 LYS C N 1
ATOM 5614 C CA . LYS C 1 161 ? 16.850 2.406 -25.194 1.00 25.44 161 LYS C CA 1
ATOM 5615 C C . LYS C 1 161 ? 16.255 3.414 -26.169 1.00 23.64 161 LYS C C 1
ATOM 5616 O O . LYS C 1 161 ? 15.136 3.228 -26.648 1.00 25.47 161 LYS C O 1
ATOM 5622 N N . LEU C 1 162 ? 17.004 4.479 -26.448 1.00 22.39 162 LEU C N 1
ATOM 5623 C CA . LEU C 1 162 ? 16.555 5.524 -27.364 1.00 26.41 162 LEU C CA 1
ATOM 5624 C C . LEU C 1 162 ? 16.916 5.251 -28.827 1.00 28.42 162 LEU C C 1
ATOM 5625 O O . LEU C 1 162 ? 16.446 5.958 -29.723 1.00 26.75 162 LEU C O 1
ATOM 5630 N N . ASN C 1 163 ? 17.759 4.245 -29.062 1.00 29.87 163 ASN C N 1
ATOM 5631 C CA . ASN C 1 163 ? 18.236 3.914 -30.412 1.00 30.27 163 ASN C CA 1
ATOM 5632 C C . ASN C 1 163 ? 18.928 5.108 -31.110 1.00 31.31 163 ASN C C 1
ATOM 5633 O O . ASN C 1 163 ? 18.718 5.359 -32.297 1.00 30.35 163 ASN C O 1
ATOM 5638 N N . LYS C 1 164 ? 19.746 5.837 -30.355 1.00 27.93 164 LYS C N 1
ATOM 5639 C CA . LYS C 1 164 ? 20.436 7.032 -30.858 1.00 28.12 164 LYS C CA 1
ATOM 5640 C C . LYS C 1 164 ? 21.932 6.898 -30.639 1.00 31.41 164 LYS C C 1
ATOM 5641 O O . LYS C 1 164 ? 22.391 6.775 -29.500 1.00 29.68 164 LYS C O 1
ATOM 5647 N N . TYR C 1 165 ? 22.688 6.924 -31.733 1.00 30.17 165 TYR C N 1
ATOM 5648 C CA . TYR C 1 165 ? 24.128 6.689 -31.679 1.00 29.54 165 TYR C CA 1
ATOM 5649 C C . TYR C 1 165 ? 24.922 7.690 -32.504 1.00 30.11 165 TYR C C 1
ATOM 5650 O O . TYR C 1 165 ? 24.400 8.272 -33.453 1.00 30.27 165 TYR C O 1
ATOM 5659 N N . GLY C 1 166 ? 26.183 7.883 -32.127 1.00 31.37 166 GLY C N 1
ATOM 5660 C CA . GLY C 1 166 ? 27.155 8.590 -32.961 1.00 35.60 166 GLY C CA 1
ATOM 5661 C C . GLY C 1 166 ? 27.172 10.107 -32.919 1.00 37.01 166 GLY C C 1
ATOM 5662 O O . GLY C 1 166 ? 27.882 10.743 -33.705 1.00 32.71 166 GLY C O 1
ATOM 5663 N N . ARG C 1 167 ? 26.400 10.690 -32.004 1.00 33.07 167 ARG C N 1
ATOM 5664 C CA . ARG C 1 167 ? 26.306 12.146 -31.895 1.00 30.75 167 ARG C CA 1
ATOM 5665 C C . ARG C 1 167 ? 25.766 12.580 -30.526 1.00 32.15 167 ARG C C 1
ATOM 5666 O O . ARG C 1 167 ? 25.087 11.794 -29.851 1.00 31.42 167 ARG C O 1
ATOM 5674 N N . PRO C 1 168 ? 26.073 13.825 -30.105 1.00 30.37 168 PRO C N 1
ATOM 5675 C CA . PRO C 1 168 ? 25.394 14.375 -28.931 1.00 30.49 168 PRO C CA 1
ATOM 5676 C C . PRO C 1 168 ? 23.889 14.435 -29.141 1.00 31.64 168 PRO C C 1
ATOM 5677 O O . PRO C 1 168 ? 23.410 14.495 -30.281 1.00 28.22 168 PRO C O 1
ATOM 5681 N N . LEU C 1 169 ? 23.148 14.399 -28.044 1.00 29.75 169 LEU C N 1
ATOM 5682 C CA . LEU C 1 169 ? 21.703 14.544 -28.122 1.00 28.75 169 LEU C CA 1
ATOM 5683 C C . LEU C 1 169 ? 21.362 16.034 -28.038 1.00 22.66 169 LEU C C 1
ATOM 5684 O O . LEU C 1 169 ? 22.171 16.830 -27.554 1.00 26.35 169 LEU C O 1
ATOM 5689 N N . LEU C 1 170 ? 20.185 16.406 -28.535 1.00 26.30 170 LEU C N 1
ATOM 5690 C CA . LEU C 1 170 ? 19.758 17.809 -28.577 1.00 31.59 170 LEU C CA 1
ATOM 5691 C C . LEU C 1 170 ? 18.445 18.062 -27.850 1.00 24.40 170 LEU C C 1
ATOM 5692 O O . LEU C 1 170 ? 17.480 17.328 -28.049 1.00 26.17 170 LEU C O 1
ATOM 5697 N N . GLY C 1 171 ? 18.410 19.128 -27.050 1.00 26.78 171 GLY C N 1
ATOM 5698 C CA . GLY C 1 171 ? 17.204 19.522 -26.319 1.00 29.10 171 GLY C CA 1
ATOM 5699 C C . GLY C 1 171 ? 16.904 21.009 -26.344 1.00 30.64 171 GLY C C 1
ATOM 5700 O O . GLY C 1 171 ? 17.788 21.815 -26.645 1.00 31.75 171 GLY C O 1
ATOM 5701 N N . CYS C 1 172 ? 15.645 21.360 -26.059 1.00 35.96 172 CYS C N 1
ATOM 5702 C CA . CYS C 1 172 ? 15.208 22.758 -25.865 1.00 35.53 172 CYS C CA 1
ATOM 5703 C C . CYS C 1 172 ? 14.454 22.876 -24.532 1.00 33.47 172 CYS C C 1
ATOM 5704 O O . CYS C 1 172 ? 13.643 22.016 -24.196 1.00 30.91 172 CYS C O 1
ATOM 5707 N N . THR C 1 173 ? 14.763 23.906 -23.753 1.00 29.16 173 THR C N 1
ATOM 5708 C CA . THR C 1 173 ? 13.979 24.226 -22.560 1.00 31.25 173 THR C CA 1
ATOM 5709 C C . THR C 1 173 ? 12.898 25.218 -22.954 1.00 31.39 173 THR C C 1
ATOM 5710 O O . THR C 1 173 ? 13.185 26.264 -23.536 1.00 30.17 173 THR C O 1
ATOM 5714 N N . ILE C 1 174 ? 11.653 24.884 -22.638 1.00 30.56 174 ILE C N 1
ATOM 5715 C CA . ILE C 1 174 ? 10.530 25.752 -22.973 1.00 30.58 174 ILE C CA 1
ATOM 5716 C C . ILE C 1 174 ? 10.601 27.050 -22.163 1.00 32.49 174 ILE C C 1
ATOM 5717 O O . ILE C 1 174 ? 10.895 27.042 -20.961 1.00 29.77 174 ILE C O 1
ATOM 5722 N N . LYS C 1 175 ? 10.371 28.163 -22.852 1.00 27.05 175 LYS C N 1
ATOM 5723 C CA . LYS C 1 175 ? 10.383 29.490 -22.247 1.00 29.45 175 LYS C CA 1
ATOM 5724 C C . LYS C 1 175 ? 9.118 30.224 -22.696 1.00 27.85 175 LYS C C 1
ATOM 5725 O O . LYS C 1 175 ? 8.555 29.867 -23.725 1.00 28.00 175 LYS C O 1
ATOM 5731 N N . PRO C 1 176 ? 8.654 31.235 -21.926 1.00 27.19 176 PRO C N 1
ATOM 5732 C CA . PRO C 1 176 ? 9.206 31.717 -20.652 1.00 30.10 176 PRO C CA 1
ATOM 5733 C C . PRO C 1 176 ? 9.212 30.627 -19.589 1.00 31.58 176 PRO C C 1
ATOM 5734 O O . PRO C 1 176 ? 8.352 29.737 -19.615 1.00 28.89 176 PRO C O 1
ATOM 5738 N N . LYS C 1 177 ? 10.180 30.705 -18.675 1.00 31.43 177 LYS C N 1
ATOM 5739 C CA . LYS C 1 177 ? 10.317 29.751 -17.575 1.00 29.90 177 LYS C CA 1
ATOM 5740 C C . LYS C 1 177 ? 8.957 29.410 -16.968 1.00 29.03 177 LYS C C 1
ATOM 5741 O O . LYS C 1 177 ? 8.599 28.241 -16.865 1.00 31.20 177 LYS C O 1
ATOM 5747 N N . LEU C 1 178 ? 8.209 30.441 -16.584 1.00 26.47 178 LEU C N 1
ATOM 5748 C CA . LEU C 1 178 ? 6.888 30.279 -15.976 1.00 30.08 178 LEU C CA 1
ATOM 5749 C C . LEU C 1 178 ? 5.857 31.166 -16.682 1.00 34.41 178 LEU C C 1
ATOM 5750 O O . LEU C 1 178 ? 6.219 32.148 -17.335 1.00 28.22 178 LEU C O 1
ATOM 5755 N N . GLY C 1 179 ? 4.578 30.814 -16.560 1.00 30.27 179 GLY C N 1
ATOM 5756 C CA . GLY C 1 179 ? 3.504 31.649 -17.090 1.00 30.10 179 GLY C CA 1
ATOM 5757 C C . GLY C 1 179 ? 2.737 31.085 -18.273 1.00 29.82 179 GLY C C 1
ATOM 5758 O O . GLY C 1 179 ? 1.685 31.614 -18.631 1.00 31.47 179 GLY C O 1
ATOM 5759 N N . LEU C 1 180 ? 3.247 30.017 -18.883 1.00 24.82 180 LEU C N 1
ATOM 5760 C CA . LEU C 1 180 ? 2.540 29.376 -19.999 1.00 26.20 180 LEU C CA 1
ATOM 5761 C C . LEU C 1 180 ? 1.481 28.371 -19.527 1.00 29.08 180 LEU C C 1
ATOM 5762 O O . LEU C 1 180 ? 1.677 27.680 -18.524 1.00 27.74 180 LEU C O 1
ATOM 5767 N N . SER C 1 181 ? 0.361 28.301 -20.251 1.00 21.87 181 SER C N 1
ATOM 5768 C CA . SER C 1 181 ? -0.652 27.272 -20.012 1.00 27.12 181 SER C CA 1
ATOM 5769 C C . SER C 1 181 ? -0.127 25.907 -20.443 1.00 26.75 181 SER C C 1
ATOM 5770 O O . SER C 1 181 ? 0.843 25.818 -21.200 1.00 26.57 181 SER C O 1
ATOM 5773 N N . ALA C 1 182 ? -0.775 24.851 -19.960 1.00 23.35 182 ALA C N 1
ATOM 5774 C CA . ALA C 1 182 ? -0.418 23.483 -20.317 1.00 25.12 182 ALA C CA 1
ATOM 5775 C C . ALA C 1 182 ? -0.529 23.238 -21.817 1.00 25.32 182 ALA C C 1
ATOM 5776 O O . ALA C 1 182 ? 0.342 22.606 -22.413 1.00 24.74 182 ALA C O 1
ATOM 5778 N N . LYS C 1 183 ? -1.604 23.738 -22.421 1.00 22.56 183 LYS C N 1
ATOM 5779 C CA . LYS C 1 183 ? -1.822 23.577 -23.853 1.00 25.17 183 LYS C CA 1
ATOM 5780 C C . LYS C 1 183 ? -0.754 24.296 -24.688 1.00 25.01 183 LYS C C 1
ATOM 5781 O O . LYS C 1 183 ? -0.273 23.749 -25.680 1.00 25.53 183 LYS C O 1
ATOM 5787 N N . ASN C 1 184 ? -0.391 25.513 -24.283 1.00 23.72 184 ASN C N 1
ATOM 5788 C CA . ASN C 1 184 ? 0.637 26.294 -24.978 1.00 28.75 184 ASN C CA 1
ATOM 5789 C C . ASN C 1 184 ? 2.008 25.670 -24.812 1.00 29.98 184 ASN C C 1
ATOM 5790 O O . ASN C 1 184 ? 2.857 25.777 -25.696 1.00 28.33 184 ASN C O 1
ATOM 5795 N N . TYR C 1 185 ? 2.209 25.025 -23.663 1.00 27.04 185 TYR C N 1
ATOM 5796 C CA . TYR C 1 185 ? 3.427 24.288 -23.369 1.00 24.08 185 TYR C CA 1
ATOM 5797 C C . TYR C 1 185 ? 3.566 23.106 -24.326 1.00 27.42 185 TYR C C 1
ATOM 5798 O O . TYR C 1 185 ? 4.642 22.865 -24.882 1.00 26.32 185 TYR C O 1
ATOM 5807 N N . GLY C 1 186 ? 2.470 22.377 -24.520 1.00 23.92 186 GLY C N 1
ATOM 5808 C CA . GLY C 1 186 ? 2.452 21.235 -25.427 1.00 23.54 186 GLY C CA 1
ATOM 5809 C C . GLY C 1 186 ? 2.661 21.607 -26.888 1.00 30.21 186 GLY C C 1
ATOM 5810 O O . GLY C 1 186 ? 3.305 20.864 -27.624 1.00 23.37 186 GLY C O 1
ATOM 5811 N N . ARG C 1 187 ? 2.113 22.749 -27.313 1.00 26.93 187 ARG C N 1
ATOM 5812 C CA . ARG C 1 187 ? 2.322 23.236 -28.683 1.00 33.14 187 ARG C CA 1
ATOM 5813 C C . ARG C 1 187 ? 3.801 23.520 -28.948 1.00 24.77 187 ARG C C 1
ATOM 5814 O O . ARG C 1 187 ? 4.341 23.099 -29.964 1.00 29.47 187 ARG C O 1
ATOM 5822 N N . ALA C 1 188 ? 4.444 24.220 -28.021 1.00 23.36 188 ALA C N 1
ATOM 5823 C CA . ALA C 1 188 ? 5.861 24.530 -28.135 1.00 27.70 188 ALA C CA 1
ATOM 5824 C C . ALA C 1 188 ? 6.715 23.258 -28.150 1.00 32.05 188 ALA C C 1
ATOM 5825 O O . ALA C 1 188 ? 7.706 23.191 -28.876 1.00 25.44 188 ALA C O 1
ATOM 5827 N N . VAL C 1 189 ? 6.317 22.255 -27.360 1.00 26.80 189 VAL C N 1
ATOM 5828 C CA . VAL C 1 189 ? 7.004 20.963 -27.325 1.00 25.39 189 VAL C CA 1
ATOM 5829 C C . VAL C 1 189 ? 6.918 20.292 -28.692 1.00 27.44 189 VAL C C 1
ATOM 5830 O O . VAL C 1 189 ? 7.920 19.807 -29.211 1.00 26.64 189 VAL C O 1
ATOM 5834 N N . TYR C 1 190 ? 5.717 20.263 -29.265 1.00 26.96 190 TYR C N 1
ATOM 5835 C CA . TYR C 1 190 ? 5.510 19.630 -30.565 1.00 31.09 190 TYR C CA 1
ATOM 5836 C C . TYR C 1 190 ? 6.347 20.302 -31.664 1.00 29.44 190 TYR C C 1
ATOM 5837 O O . TYR C 1 190 ? 7.003 19.618 -32.453 1.00 28.71 190 TYR C O 1
ATOM 5846 N N . GLU C 1 191 ? 6.327 21.633 -31.694 1.00 26.71 191 GLU C N 1
ATOM 5847 C CA . GLU C 1 191 ? 7.066 22.406 -32.695 1.00 34.70 191 GLU C CA 1
ATOM 5848 C C . GLU C 1 191 ? 8.589 22.246 -32.559 1.00 33.82 191 GLU C C 1
ATOM 5849 O O . GLU C 1 191 ? 9.272 22.057 -33.568 1.00 35.15 191 GLU C O 1
ATOM 5855 N N . CYS C 1 192 ? 9.110 22.319 -31.329 1.00 31.06 192 CYS C N 1
ATOM 5856 C CA . CYS C 1 192 ? 10.541 22.073 -31.054 1.00 29.80 192 CYS C CA 1
ATOM 5857 C C . CYS C 1 192 ? 10.952 20.670 -31.538 1.00 33.55 192 CYS C C 1
ATOM 5858 O O . CYS C 1 192 ? 11.932 20.519 -32.270 1.00 28.90 192 CYS C O 1
ATOM 5861 N N . LEU C 1 193 ? 10.190 19.650 -31.141 1.00 32.36 193 LEU C N 1
ATOM 5862 C CA . LEU C 1 193 ? 10.515 18.254 -31.458 1.00 26.65 193 LEU C CA 1
ATOM 5863 C C . LEU C 1 193 ? 10.390 17.903 -32.951 1.00 32.50 193 LEU C C 1
ATOM 5864 O O . LEU C 1 193 ? 11.225 17.164 -33.487 1.00 28.04 193 LEU C O 1
ATOM 5869 N N . ARG C 1 194 ? 9.359 18.423 -33.620 1.00 30.25 194 ARG C N 1
ATOM 5870 C CA . ARG C 1 194 ? 9.157 18.127 -35.046 1.00 36.16 194 ARG C CA 1
ATOM 5871 C C . ARG C 1 194 ? 10.271 18.720 -35.908 1.00 27.78 194 ARG C C 1
ATOM 5872 O O . ARG C 1 194 ? 10.556 18.207 -36.977 1.00 33.18 194 ARG C O 1
ATOM 5880 N N . GLY C 1 195 ? 10.895 19.789 -35.419 1.00 30.10 195 GLY C N 1
ATOM 5881 C CA . GLY C 1 195 ? 11.965 20.482 -36.133 1.00 31.41 195 GLY C CA 1
ATOM 5882 C C . GLY C 1 195 ? 13.343 19.852 -36.042 1.00 35.72 195 GLY C C 1
ATOM 5883 O O . GLY C 1 195 ? 14.289 20.351 -36.653 1.00 32.28 195 GLY C O 1
ATOM 5884 N N . GLY C 1 196 ? 13.476 18.774 -35.266 1.00 29.90 196 GLY C N 1
ATOM 5885 C CA . GLY C 1 196 ? 14.727 18.016 -35.229 1.00 28.64 196 GLY C CA 1
ATOM 5886 C C . GLY C 1 196 ? 15.441 17.815 -33.902 1.00 31.66 196 GLY C C 1
ATOM 5887 O O . GLY C 1 196 ? 16.532 17.249 -33.867 1.00 31.54 196 GLY C O 1
ATOM 5888 N N . LEU C 1 197 ? 14.852 18.273 -32.804 1.00 28.95 197 LEU C N 1
ATOM 5889 C CA . LEU C 1 197 ? 15.456 18.034 -31.498 1.00 28.85 197 LEU C CA 1
ATOM 5890 C C . LEU C 1 197 ? 15.019 16.677 -30.953 1.00 23.09 197 LEU C C 1
ATOM 5891 O O . LEU C 1 197 ? 13.923 16.217 -31.237 1.00 26.62 197 LEU C O 1
ATOM 5896 N N . ASP C 1 198 ? 15.904 16.027 -30.205 1.00 26.27 198 ASP C N 1
ATOM 5897 C CA . ASP C 1 198 ? 15.581 14.762 -29.547 1.00 27.97 198 ASP C CA 1
ATOM 5898 C C . ASP C 1 198 ? 14.679 14.994 -28.335 1.00 25.38 198 ASP C C 1
ATOM 5899 O O . ASP C 1 198 ? 13.745 14.227 -28.090 1.00 23.21 198 ASP C O 1
ATOM 5904 N N . PHE C 1 199 ? 14.965 16.062 -27.595 1.00 23.97 199 PHE C N 1
ATOM 5905 C CA . PHE C 1 199 ? 14.322 16.331 -26.311 1.00 25.67 199 PHE C CA 1
ATOM 5906 C C . PHE C 1 199 ? 13.806 17.756 -26.180 1.00 26.20 199 PHE C C 1
ATOM 5907 O O . PHE C 1 199 ? 14.377 18.696 -26.732 1.00 27.87 199 PHE C O 1
ATOM 5915 N N . THR C 1 200 ? 12.712 17.898 -25.443 1.00 22.15 200 THR C N 1
ATOM 5916 C CA . THR C 1 200 ? 12.357 19.166 -24.824 1.00 21.84 200 THR C CA 1
ATOM 5917 C C . THR C 1 200 ? 12.325 18.915 -23.318 1.00 23.86 200 THR C C 1
ATOM 5918 O O . THR C 1 200 ? 12.472 17.772 -22.881 1.00 22.67 200 THR C O 1
ATOM 5934 N N . ASP C 1 202 ? 10.830 20.568 -19.197 1.00 25.02 202 ASP C N 1
ATOM 5935 C CA . ASP C 1 202 ? 10.284 21.538 -18.257 1.00 18.65 202 ASP C CA 1
ATOM 5936 C C . ASP C 1 202 ? 11.439 22.333 -17.694 1.00 19.20 202 ASP C C 1
ATOM 5937 O O . ASP C 1 202 ? 12.505 21.777 -17.438 1.00 16.38 202 ASP C O 1
ATOM 5942 N N . ASP C 1 203 ? 11.230 23.626 -17.466 1.00 20.41 203 ASP C N 1
ATOM 5943 C CA . ASP C 1 203 ? 12.210 24.411 -16.730 1.00 21.01 203 ASP C CA 1
ATOM 5944 C C . ASP C 1 203 ? 12.299 23.843 -15.310 1.00 26.08 203 ASP C C 1
ATOM 5945 O O . ASP C 1 203 ? 11.347 23.209 -14.830 1.00 19.63 203 ASP C O 1
ATOM 5950 N N . GLU C 1 204 ? 13.436 24.052 -14.648 1.00 19.31 204 GLU C N 1
ATOM 5951 C CA . GLU C 1 204 ? 13.668 23.450 -13.333 1.00 19.66 204 GLU C CA 1
ATOM 5952 C C . GLU C 1 204 ? 12.593 23.834 -12.319 1.00 24.74 204 GLU C C 1
ATOM 5953 O O . GLU C 1 204 ? 12.296 23.059 -11.417 1.00 20.95 204 GLU C O 1
ATOM 5959 N N . ASN C 1 205 ? 12.006 25.018 -12.489 1.00 18.56 205 ASN C N 1
ATOM 5960 C CA . ASN C 1 205 ? 11.002 25.530 -11.551 1.00 17.93 205 ASN C CA 1
ATOM 5961 C C . ASN C 1 205 ? 9.552 25.341 -12.009 1.00 20.23 205 ASN C C 1
ATOM 5962 O O . ASN C 1 205 ? 8.614 25.798 -11.344 1.00 20.86 205 ASN C O 1
ATOM 5967 N N . ILE C 1 206 ? 9.377 24.663 -13.141 1.00 18.57 206 ILE C N 1
ATOM 5968 C CA . ILE C 1 206 ? 8.064 24.206 -13.578 1.00 21.44 206 ILE C CA 1
ATOM 5969 C C . ILE C 1 206 ? 7.763 22.915 -12.816 1.00 22.06 206 ILE C C 1
ATOM 5970 O O . ILE C 1 206 ? 8.366 21.866 -13.070 1.00 20.92 206 ILE C O 1
ATOM 5975 N N . ASN C 1 207 ? 6.867 23.010 -11.843 1.00 15.36 207 ASN C N 1
ATOM 5976 C CA . ASN C 1 207 ? 6.444 21.835 -11.095 1.00 21.18 207 ASN C CA 1
ATOM 5977 C C . ASN C 1 207 ? 4.929 21.677 -11.266 1.00 17.82 207 ASN C C 1
ATOM 5978 O O . ASN C 1 207 ? 4.476 21.029 -12.209 1.00 18.51 207 ASN C O 1
ATOM 5983 N N . SER C 1 208 ? 4.161 22.298 -10.375 1.00 19.64 208 SER C N 1
ATOM 5984 C CA . SER C 1 208 ? 2.714 22.444 -10.533 1.00 20.28 208 SER C CA 1
ATOM 5985 C C . SER C 1 208 ? 2.327 23.772 -9.890 1.00 21.33 208 SER C C 1
ATOM 5986 O O . SER C 1 208 ? 2.658 24.025 -8.738 1.00 21.93 208 SER C O 1
ATOM 5989 N N . GLN C 1 209 ? 1.648 24.630 -10.643 1.00 19.20 209 GLN C N 1
ATOM 5990 C CA . GLN C 1 209 ? 1.412 26.013 -10.214 1.00 17.15 209 GLN C CA 1
ATOM 5991 C C . GLN C 1 209 ? 0.047 26.502 -10.696 1.00 17.60 209 GLN C C 1
ATOM 5992 O O . GLN C 1 209 ? -0.548 25.876 -11.580 1.00 19.52 209 GLN C O 1
ATOM 5998 N N . PRO C 1 210 ? -0.454 27.626 -10.137 1.00 17.24 210 PRO C N 1
ATOM 5999 C CA . PRO C 1 210 ? -1.769 28.148 -10.564 1.00 19.43 210 PRO C CA 1
ATOM 6000 C C . PRO C 1 210 ? -1.915 28.383 -12.080 1.00 23.38 210 PRO C C 1
ATOM 6001 O O . PRO C 1 210 ? -2.984 28.132 -12.632 1.00 24.70 210 PRO C O 1
ATOM 6005 N N . PHE C 1 211 ? -0.856 28.844 -12.747 1.00 21.60 211 PHE C N 1
ATOM 6006 C CA . PHE C 1 211 ? -0.906 29.062 -14.205 1.00 22.76 211 PHE C CA 1
ATOM 6007 C C . PHE C 1 211 ? -0.898 27.761 -15.027 1.00 25.85 211 PHE C C 1
ATOM 6008 O O . PHE C 1 211 ? -1.280 27.760 -16.202 1.00 20.23 211 PHE C O 1
ATOM 6016 N N . GLN C 1 212 ? -0.464 26.660 -14.411 1.00 19.31 212 GLN C N 1
ATOM 6017 C CA . GLN C 1 212 ? -0.283 25.400 -15.130 1.00 20.97 212 GLN C CA 1
ATOM 6018 C C . GLN C 1 212 ? -0.106 24.230 -14.172 1.00 20.91 212 GLN C C 1
ATOM 6019 O O . GLN C 1 212 ? 0.942 24.098 -13.540 1.00 18.38 212 GLN C O 1
ATOM 6025 N N . ARG C 1 213 ? -1.135 23.393 -14.074 1.00 19.00 213 ARG C N 1
ATOM 6026 C CA . ARG C 1 213 ? -1.118 22.228 -13.185 1.00 18.80 213 ARG C CA 1
ATOM 6027 C C . ARG C 1 213 ? -0.408 21.057 -13.846 1.00 19.26 213 ARG C C 1
ATOM 6028 O O . ARG C 1 213 ? -0.530 20.862 -15.058 1.00 16.54 213 ARG C O 1
ATOM 6036 N N . TRP C 1 214 ? 0.319 20.270 -13.053 1.00 17.62 214 TRP C N 1
ATOM 6037 C CA . TRP C 1 214 ? 1.234 19.272 -13.617 1.00 16.26 214 TRP C CA 1
ATOM 6038 C C . TRP C 1 214 ? 0.528 18.239 -14.491 1.00 15.91 214 TRP C C 1
ATOM 6039 O O . TRP C 1 214 ? 1.007 17.918 -15.576 1.00 16.23 214 TRP C O 1
ATOM 6050 N N . ARG C 1 215 ? -0.612 17.721 -14.039 1.00 17.03 215 ARG C N 1
ATOM 6051 C CA . ARG C 1 215 ? -1.250 16.632 -14.775 1.00 20.38 215 ARG C CA 1
ATOM 6052 C C . ARG C 1 215 ? -1.709 17.085 -16.166 1.00 21.48 215 ARG C C 1
ATOM 6053 O O . ARG C 1 215 ? -1.627 16.310 -17.124 1.00 18.42 215 ARG C O 1
ATOM 6061 N N . ASP C 1 216 ? -2.168 18.336 -16.271 1.00 20.62 216 ASP C N 1
ATOM 6062 C CA . ASP C 1 216 ? -2.556 18.914 -17.571 1.00 22.97 216 ASP C CA 1
ATOM 6063 C C . ASP C 1 216 ? -1.343 19.024 -18.485 1.00 18.97 216 ASP C C 1
ATOM 6064 O O . ASP C 1 216 ? -1.424 18.685 -19.665 1.00 20.90 216 ASP C O 1
ATOM 6069 N N . ARG C 1 217 ? -0.227 19.503 -17.937 1.00 14.24 217 ARG C N 1
ATOM 6070 C CA . ARG C 1 217 ? 1.031 19.540 -18.689 1.00 22.59 217 ARG C CA 1
ATOM 6071 C C . ARG C 1 217 ? 1.449 18.163 -19.200 1.00 24.60 217 ARG C C 1
ATOM 6072 O O . ARG C 1 217 ? 1.757 18.022 -20.379 1.00 19.34 217 ARG C O 1
ATOM 6080 N N . PHE C 1 218 ? 1.467 17.164 -18.312 1.00 19.78 218 PHE C N 1
ATOM 6081 C CA . PHE C 1 218 ? 1.925 15.815 -18.662 1.00 17.47 218 PHE C CA 1
ATOM 6082 C C . PHE C 1 218 ? 1.127 15.260 -19.852 1.00 19.65 218 PHE C C 1
ATOM 6083 O O . PHE C 1 218 ? 1.703 14.702 -20.786 1.00 21.23 218 PHE C O 1
ATOM 6091 N N . LEU C 1 219 ? -0.193 15.435 -19.813 1.00 20.33 219 LEU C N 1
ATOM 6092 C CA . LEU C 1 219 ? -1.099 14.957 -20.866 1.00 21.07 219 LEU C CA 1
ATOM 6093 C C . LEU C 1 219 ? -0.854 15.608 -22.229 1.00 24.26 219 LEU C C 1
ATOM 6094 O O . LEU C 1 219 ? -0.763 14.914 -23.249 1.00 22.24 219 LEU C O 1
ATOM 6099 N N . PHE C 1 220 ? -0.744 16.934 -22.238 1.00 19.50 220 PHE C N 1
ATOM 6100 C CA . PHE C 1 220 ? -0.547 17.679 -23.479 1.00 23.78 220 PHE C CA 1
ATOM 6101 C C . PHE C 1 220 ? 0.850 17.459 -24.051 1.00 24.93 220 PHE C C 1
ATOM 6102 O O . PHE C 1 220 ? 1.030 17.428 -25.272 1.00 26.64 220 PHE C O 1
ATOM 6110 N N . VAL C 1 221 ? 1.833 17.303 -23.169 1.00 22.78 221 VAL C N 1
ATOM 6111 C CA . VAL C 1 221 ? 3.197 16.969 -23.584 1.00 20.92 221 VAL C CA 1
ATOM 6112 C C . VAL C 1 221 ? 3.259 15.587 -24.246 1.00 23.50 221 VAL C C 1
ATOM 6113 O O . VAL C 1 221 ? 3.870 15.435 -25.306 1.00 22.34 221 VAL C O 1
ATOM 6117 N N . ALA C 1 222 ? 2.607 14.595 -23.638 1.00 20.86 222 ALA C N 1
ATOM 6118 C CA . ALA C 1 222 ? 2.489 13.261 -24.237 1.00 23.60 222 ALA C CA 1
ATOM 6119 C C . ALA C 1 222 ? 1.856 13.284 -25.636 1.00 25.02 222 ALA C C 1
ATOM 6120 O O . ALA C 1 222 ? 2.283 12.533 -26.514 1.00 24.23 222 ALA C O 1
ATOM 6122 N N . ASP C 1 223 ? 0.838 14.126 -25.830 1.00 23.18 223 ASP C N 1
ATOM 6123 C CA . ASP C 1 223 ? 0.186 14.277 -27.142 1.00 27.78 223 ASP C CA 1
ATOM 6124 C C . ASP C 1 223 ? 1.178 14.852 -28.155 1.00 23.02 223 ASP C C 1
ATOM 6125 O O . ASP C 1 223 ? 1.245 14.403 -29.294 1.00 25.63 223 ASP C O 1
ATOM 6130 N N . ALA C 1 224 ? 1.929 15.857 -27.715 1.00 23.09 224 ALA C N 1
ATOM 6131 C CA . ALA C 1 224 ? 2.943 16.515 -28.529 1.00 24.36 224 ALA C CA 1
ATOM 6132 C C . ALA C 1 224 ? 4.054 15.556 -28.956 1.00 28.29 224 ALA C C 1
ATOM 6133 O O . ALA C 1 224 ? 4.471 15.566 -30.114 1.00 28.34 224 ALA C O 1
ATOM 6135 N N . ILE C 1 225 ? 4.517 14.730 -28.020 1.00 27.89 225 ILE C N 1
ATOM 6136 C CA . ILE C 1 225 ? 5.549 13.733 -28.289 1.00 22.77 225 ILE C CA 1
ATOM 6137 C C . ILE C 1 225 ? 5.058 12.707 -29.305 1.00 29.44 225 ILE C C 1
ATOM 6138 O O . ILE C 1 225 ? 5.781 12.388 -30.248 1.00 27.83 225 ILE C O 1
ATOM 6143 N N . HIS C 1 226 ? 3.833 12.209 -29.117 1.00 26.00 226 HIS C N 1
ATOM 6144 C CA A HIS C 1 226 ? 3.274 11.214 -30.026 0.50 30.16 226 HIS C CA 1
ATOM 6145 C CA B HIS C 1 226 ? 3.238 11.222 -30.018 0.50 30.07 226 HIS C CA 1
ATOM 6146 C C . HIS C 1 226 ? 3.185 11.743 -31.456 1.00 30.79 226 HIS C C 1
ATOM 6147 O O . HIS C 1 226 ? 3.523 11.025 -32.400 1.00 31.48 226 HIS C O 1
ATOM 6160 N N . LYS C 1 227 ? 2.751 12.997 -31.605 1.00 29.00 227 LYS C N 1
ATOM 6161 C CA . LYS C 1 227 ? 2.612 13.631 -32.915 1.00 30.13 227 LYS C CA 1
ATOM 6162 C C . LYS C 1 227 ? 3.972 13.866 -33.585 1.00 32.10 227 LYS C C 1
ATOM 6163 O O . LYS C 1 227 ? 4.148 13.532 -34.750 1.00 33.83 227 LYS C O 1
ATOM 6169 N N . ALA C 1 228 ? 4.932 14.418 -32.847 1.00 28.74 228 ALA C N 1
ATOM 6170 C CA . ALA C 1 228 ? 6.258 14.687 -33.405 1.00 30.36 228 ALA C CA 1
ATOM 6171 C C . ALA C 1 228 ? 7.022 13.403 -33.737 1.00 35.57 228 ALA C C 1
ATOM 6172 O O . ALA C 1 228 ? 7.731 13.348 -34.746 1.00 33.23 228 ALA C O 1
ATOM 6174 N N . GLN C 1 229 ? 6.861 12.372 -32.904 1.00 27.82 229 GLN C N 1
ATOM 6175 C CA . GLN C 1 229 ? 7.512 11.083 -33.153 1.00 32.75 229 GLN C CA 1
ATOM 6176 C C . GLN C 1 229 ? 6.969 10.387 -34.404 1.00 35.01 229 GLN C C 1
ATOM 6177 O O . GLN C 1 229 ? 7.729 9.773 -35.157 1.00 32.91 229 GLN C O 1
ATOM 6183 N N . ALA C 1 230 ? 5.659 10.482 -34.611 1.00 35.90 230 ALA C N 1
ATOM 6184 C CA . ALA C 1 230 ? 5.011 9.870 -35.769 1.00 36.23 230 ALA C CA 1
ATOM 6185 C C . ALA C 1 230 ? 5.387 10.595 -37.060 1.00 37.92 230 ALA C C 1
ATOM 6186 O O . ALA C 1 230 ? 5.551 9.964 -38.105 1.00 40.55 230 ALA C O 1
ATOM 6188 N N . GLU C 1 231 ? 5.534 11.916 -36.970 1.00 35.02 231 GLU C N 1
ATOM 6189 C CA . GLU C 1 231 ? 5.825 12.758 -38.131 1.00 37.13 231 GLU C CA 1
ATOM 6190 C C . GLU C 1 231 ? 7.294 12.758 -38.562 1.00 39.81 231 GLU C C 1
ATOM 6191 O O . GLU C 1 231 ? 7.587 12.934 -39.745 1.00 40.58 231 GLU C O 1
ATOM 6197 N N . THR C 1 232 ? 8.209 12.556 -37.616 1.00 36.50 232 THR C N 1
ATOM 6198 C CA . THR C 1 232 ? 9.644 12.568 -37.916 1.00 34.44 232 THR C CA 1
ATOM 6199 C C . THR C 1 232 ? 10.232 11.170 -38.068 1.00 36.80 232 THR C C 1
ATOM 6200 O O . THR C 1 232 ? 11.281 11.000 -38.693 1.00 35.26 232 THR C O 1
ATOM 6204 N N . GLY C 1 233 ? 9.572 10.178 -37.474 1.00 32.84 233 GLY C N 1
ATOM 6205 C CA . GLY C 1 233 ? 10.109 8.819 -37.425 1.00 31.34 233 GLY C CA 1
ATOM 6206 C C . GLY C 1 233 ? 11.314 8.656 -36.509 1.00 33.33 233 GLY C C 1
ATOM 6207 O O . GLY C 1 233 ? 11.993 7.631 -36.550 1.00 33.36 233 GLY C O 1
ATOM 6208 N N . GLU C 1 234 ? 11.589 9.673 -35.692 1.0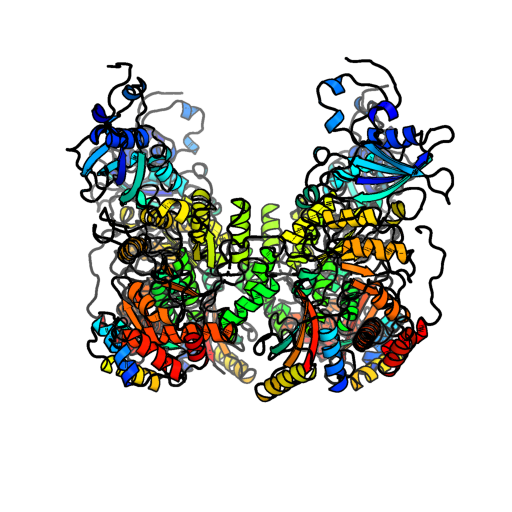0 32.58 234 GLU C N 1
ATOM 6209 C CA . GLU C 1 234 ? 12.661 9.610 -34.694 1.00 33.86 234 GLU C CA 1
ATOM 6210 C C . GLU C 1 234 ? 12.076 9.553 -33.279 1.00 31.22 234 GLU C C 1
ATOM 6211 O O . GLU C 1 234 ? 11.041 10.164 -32.999 1.00 27.70 234 GLU C O 1
ATOM 6217 N N . ILE C 1 235 ? 12.736 8.817 -32.392 1.00 29.27 235 ILE C N 1
ATOM 6218 C CA . ILE C 1 235 ? 12.280 8.717 -31.007 1.00 30.13 235 ILE C CA 1
ATOM 6219 C C . ILE C 1 235 ? 12.420 10.077 -30.313 1.00 30.11 235 ILE C C 1
ATOM 6220 O O . ILE C 1 235 ? 13.478 10.708 -30.369 1.00 26.33 235 ILE C O 1
ATOM 6225 N N . LYS C 1 236 ? 11.322 10.541 -29.716 1.00 21.68 236 LYS C N 1
ATOM 6226 C CA . LYS C 1 236 ? 11.288 11.840 -29.044 1.00 21.73 236 LYS C CA 1
ATOM 6227 C C . LYS C 1 236 ? 11.021 11.684 -27.550 1.00 26.30 236 LYS C C 1
ATOM 6228 O O . LYS C 1 236 ? 10.436 10.691 -27.108 1.00 25.36 236 LYS C O 1
ATOM 6234 N N . GLY C 1 237 ? 11.448 12.673 -26.775 1.00 23.66 237 GLY C N 1
ATOM 6235 C CA . GLY C 1 237 ? 11.196 12.677 -25.340 1.00 26.61 237 GLY C CA 1
ATOM 6236 C C . GLY C 1 237 ? 11.049 14.082 -24.801 1.00 27.10 237 GLY C C 1
ATOM 6237 O O . GLY C 1 237 ? 11.443 15.049 -25.444 1.00 23.03 237 GLY C O 1
ATOM 6238 N N . HIS C 1 238 ? 10.467 14.193 -23.616 1.00 21.18 238 HIS C N 1
ATOM 6239 C CA . HIS C 1 238 ? 10.408 15.462 -22.915 1.00 19.94 238 HIS C CA 1
ATOM 6240 C C . HIS C 1 238 ? 10.662 15.183 -21.453 1.00 19.97 238 HIS C C 1
ATOM 6241 O O . HIS C 1 238 ? 9.980 14.338 -20.872 1.00 21.77 238 HIS C O 1
ATOM 6248 N N . TYR C 1 239 ? 11.631 15.877 -20.850 1.00 17.12 239 TYR C N 1
ATOM 6249 C CA . TYR C 1 239 ? 11.909 15.634 -19.439 1.00 18.89 239 TYR C CA 1
ATOM 6250 C C . TYR C 1 239 ? 10.790 16.246 -18.614 1.00 19.43 239 TYR C C 1
ATOM 6251 O O . TYR C 1 239 ? 10.799 17.446 -18.330 1.00 18.75 239 TYR C O 1
ATOM 6260 N N . LEU C 1 240 ? 9.820 15.424 -18.236 1.00 18.36 240 LEU C N 1
ATOM 6261 C CA . LEU C 1 240 ? 8.744 15.899 -17.376 1.00 17.75 240 LEU C CA 1
ATOM 6262 C C . LEU C 1 240 ? 9.246 16.031 -15.944 1.00 20.11 240 LEU C C 1
ATOM 6263 O O . LEU C 1 240 ? 9.779 15.075 -15.370 1.00 15.55 240 LEU C O 1
ATOM 6268 N N . ASN C 1 241 ? 9.086 17.225 -15.383 1.00 15.61 241 ASN C N 1
ATOM 6269 C CA . ASN C 1 241 ? 9.592 17.531 -14.054 1.00 19.48 241 ASN C CA 1
ATOM 6270 C C . ASN C 1 241 ? 8.695 16.954 -12.961 1.00 20.26 241 ASN C C 1
ATOM 6271 O O . ASN C 1 241 ? 7.526 17.326 -12.843 1.00 16.55 241 ASN C O 1
ATOM 6276 N N . VAL C 1 242 ? 9.251 16.030 -12.181 1.00 18.19 242 VAL C N 1
ATOM 6277 C CA . VAL C 1 242 ? 8.519 15.409 -11.075 1.00 15.25 242 VAL C CA 1
ATOM 6278 C C . VAL C 1 242 ? 8.934 15.977 -9.719 1.00 16.42 242 VAL C C 1
ATOM 6279 O O . VAL C 1 242 ? 8.441 15.532 -8.685 1.00 18.64 242 VAL C O 1
ATOM 6283 N N . THR C 1 243 ? 9.840 16.955 -9.730 1.00 15.10 243 THR C N 1
ATOM 6284 C CA . THR C 1 243 ? 10.224 17.677 -8.522 1.00 12.40 243 THR C CA 1
ATOM 6285 C C . THR C 1 243 ? 8.963 18.167 -7.796 1.00 19.74 243 THR C C 1
ATOM 6286 O O . THR C 1 243 ? 8.092 18.798 -8.403 1.00 16.59 243 THR C O 1
ATOM 6290 N N . ALA C 1 244 ? 8.865 17.859 -6.504 1.00 17.10 244 ALA C N 1
ATOM 6291 C CA . ALA C 1 244 ? 7.591 17.967 -5.789 1.00 16.66 244 ALA C CA 1
ATOM 6292 C C . ALA C 1 244 ? 7.785 18.331 -4.324 1.00 15.25 244 ALA C C 1
ATOM 6293 O O . ALA C 1 244 ? 8.897 18.214 -3.809 1.00 17.57 244 ALA C O 1
ATOM 6295 N N . PRO C 1 245 ? 6.705 18.777 -3.643 1.00 16.59 245 PRO C N 1
ATOM 6296 C CA . PRO C 1 245 ? 6.805 19.136 -2.218 1.00 16.12 245 PRO C CA 1
ATOM 6297 C C . PRO C 1 245 ? 7.125 17.951 -1.294 1.00 17.41 245 PRO C C 1
ATOM 6298 O O . PRO C 1 245 ? 7.776 18.139 -0.260 1.00 15.52 245 PRO C O 1
ATOM 6302 N N . THR C 1 246 ? 6.669 16.754 -1.671 1.00 15.70 246 THR C N 1
ATOM 6303 C CA . THR C 1 246 ? 6.789 15.545 -0.848 1.00 17.84 246 THR C CA 1
ATOM 6304 C C . THR C 1 246 ? 7.177 14.342 -1.709 1.00 16.97 246 THR C C 1
ATOM 6305 O O . THR C 1 246 ? 7.031 14.371 -2.931 1.00 17.15 246 THR C O 1
ATOM 6309 N N . CYS C 1 247 ? 7.647 13.278 -1.063 1.00 15.77 247 CYS C N 1
ATOM 6310 C CA . CYS C 1 247 ? 8.011 12.047 -1.758 1.00 16.49 247 CYS C CA 1
ATOM 6311 C C . CYS C 1 247 ? 6.820 11.389 -2.438 1.00 20.64 247 CYS C C 1
ATOM 6312 O O . CYS C 1 247 ? 6.961 10.834 -3.532 1.00 15.87 247 CYS C O 1
ATOM 6315 N N . GLU C 1 248 ? 5.655 11.450 -1.791 1.00 14.12 248 GLU C N 1
ATOM 6316 C CA . GLU C 1 248 ? 4.440 10.832 -2.325 1.00 22.98 248 GLU C CA 1
ATOM 6317 C C . GLU C 1 248 ? 4.018 11.505 -3.631 1.00 16.39 248 GLU C C 1
ATOM 6318 O O . GLU C 1 248 ? 3.664 10.843 -4.608 1.00 18.42 248 GLU C O 1
ATOM 6324 N N . GLU C 1 249 ? 4.078 12.830 -3.630 1.00 16.03 249 GLU C N 1
ATOM 6325 C CA . GLU C 1 249 ? 3.739 13.631 -4.786 1.00 19.61 249 GLU C CA 1
ATOM 6326 C C . GLU C 1 249 ? 4.776 13.426 -5.903 1.00 12.91 249 GLU C C 1
ATOM 6327 O O . GLU C 1 249 ? 4.417 13.305 -7.075 1.00 16.07 249 GLU C O 1
ATOM 6333 N N . MET C 1 250 ? 6.055 13.338 -5.535 1.00 13.63 250 MET C N 1
ATOM 6334 C CA . MET C 1 250 ? 7.115 13.063 -6.509 1.00 15.84 250 MET C CA 1
ATOM 6335 C C . MET C 1 250 ? 6.840 11.765 -7.268 1.00 16.72 250 MET C C 1
ATOM 6336 O O . MET C 1 250 ? 6.875 11.739 -8.497 1.00 17.62 250 MET C O 1
ATOM 6341 N N . LEU C 1 251 ? 6.537 10.706 -6.524 1.00 16.89 251 LEU C N 1
ATOM 6342 C CA . LEU C 1 251 ? 6.292 9.384 -7.102 1.00 16.24 251 LEU C CA 1
ATOM 6343 C C . LEU C 1 251 ? 4.968 9.305 -7.849 1.00 15.87 251 LEU C C 1
ATOM 6344 O O . LEU C 1 251 ? 4.866 8.590 -8.838 1.00 15.59 251 LEU C O 1
ATOM 6349 N N . LYS C 1 252 ? 3.961 10.042 -7.381 1.00 11.83 252 LYS C N 1
ATOM 6350 C CA . LYS C 1 252 ? 2.699 10.172 -8.111 1.00 16.19 252 LYS C CA 1
ATOM 6351 C C . LYS C 1 252 ? 2.931 10.731 -9.524 1.00 14.26 252 LYS C C 1
ATOM 6352 O O . LYS C 1 252 ? 2.373 10.238 -10.504 1.00 16.00 252 LYS C O 1
ATOM 6358 N N . ARG C 1 253 ? 3.770 11.755 -9.620 1.00 12.84 253 ARG C N 1
ATOM 6359 C CA . ARG C 1 253 ? 4.056 12.383 -10.898 1.00 13.85 253 ARG C CA 1
ATOM 6360 C C . ARG C 1 253 ? 4.907 11.475 -11.785 1.00 15.37 253 ARG C C 1
ATOM 6361 O O . ARG C 1 253 ? 4.653 11.365 -12.988 1.00 15.47 253 ARG C O 1
ATOM 6369 N N . ALA C 1 254 ? 5.882 10.796 -11.184 1.00 15.61 254 ALA C N 1
ATOM 6370 C CA . ALA C 1 254 ? 6.656 9.788 -11.903 1.00 15.69 254 ALA C CA 1
ATOM 6371 C C . ALA C 1 254 ? 5.768 8.649 -12.417 1.00 14.82 254 ALA C C 1
ATOM 6372 O O . ALA C 1 254 ? 5.910 8.224 -13.566 1.00 15.98 254 ALA C O 1
ATOM 6374 N N . GLU C 1 255 ? 4.852 8.161 -11.580 1.00 13.71 255 GLU C N 1
ATOM 6375 C CA . GLU C 1 255 ? 3.918 7.101 -12.004 1.00 15.27 255 GLU C CA 1
ATOM 6376 C C . GLU C 1 255 ? 3.027 7.507 -13.185 1.00 15.75 255 GLU C C 1
ATOM 6377 O O . GLU C 1 255 ? 2.715 6.676 -14.039 1.00 17.22 255 GLU C O 1
ATOM 6383 N N . PHE C 1 256 ? 2.592 8.767 -13.225 1.00 16.36 256 PHE C N 1
ATOM 6384 C CA . PHE C 1 256 ? 1.772 9.227 -14.344 1.00 20.24 256 PHE C CA 1
ATOM 6385 C C . PHE C 1 256 ? 2.563 9.329 -15.660 1.00 19.69 256 PHE C C 1
ATOM 6386 O O . PHE C 1 256 ? 2.068 8.927 -16.716 1.00 19.70 256 PHE C O 1
ATOM 6394 N N . ALA C 1 257 ? 3.783 9.861 -15.593 1.00 17.12 257 ALA C N 1
ATOM 6395 C CA . ALA C 1 257 ? 4.695 9.812 -16.742 1.00 21.82 257 ALA C CA 1
ATOM 6396 C C . ALA C 1 257 ? 4.820 8.377 -17.265 1.00 15.27 257 ALA C C 1
ATOM 6397 O O . ALA C 1 257 ? 4.786 8.141 -18.473 1.00 21.36 257 ALA C O 1
ATOM 6399 N N . LYS C 1 258 ? 4.959 7.428 -16.341 1.00 18.79 258 LYS C N 1
ATOM 6400 C CA . LYS C 1 258 ? 5.056 6.010 -16.672 1.00 18.82 258 LYS C CA 1
ATOM 6401 C C . LYS C 1 258 ? 3.772 5.503 -17.346 1.00 21.04 258 LYS C C 1
ATOM 6402 O O . LYS C 1 258 ? 3.834 4.832 -18.367 1.00 20.89 258 LYS C O 1
ATOM 6408 N N . GLU C 1 259 ? 2.620 5.845 -16.777 1.00 16.29 259 GLU C N 1
ATOM 6409 C CA . GLU C 1 259 ? 1.322 5.486 -17.347 1.00 22.32 259 GLU C CA 1
ATOM 6410 C C . GLU C 1 259 ? 1.159 6.018 -18.780 1.00 21.72 259 GLU C C 1
ATOM 6411 O O . GLU C 1 259 ? 0.539 5.366 -19.614 1.00 22.76 259 GLU C O 1
ATOM 6417 N N . LEU C 1 260 ? 1.721 7.195 -19.051 1.00 17.91 260 LEU C N 1
ATOM 6418 C CA . LEU C 1 260 ? 1.677 7.807 -20.383 1.00 20.62 260 LEU C CA 1
ATOM 6419 C C . LEU C 1 260 ? 2.774 7.271 -21.290 1.00 21.37 260 LEU C C 1
ATOM 6420 O O . LEU C 1 260 ? 2.956 7.759 -22.409 1.00 24.22 260 LEU C O 1
ATOM 6425 N N . GLU C 1 261 ? 3.508 6.279 -20.791 1.00 19.21 261 GLU C N 1
ATOM 6426 C CA . GLU C 1 261 ? 4.604 5.641 -21.523 1.00 21.65 261 GLU C CA 1
ATOM 6427 C C . GLU C 1 261 ? 5.680 6.640 -21.955 1.00 21.53 261 GLU C C 1
ATOM 6428 O O . GLU C 1 261 ? 6.257 6.522 -23.034 1.00 22.62 261 GLU C O 1
ATOM 6434 N N . MET C 1 262 ? 5.947 7.619 -21.093 1.00 18.30 262 MET C N 1
ATOM 6435 C CA . MET C 1 262 ? 6.989 8.609 -21.356 1.00 16.87 262 MET C CA 1
ATOM 6436 C C . MET C 1 262 ? 8.347 7.971 -21.119 1.00 24.47 262 MET C C 1
ATOM 6437 O O . MET C 1 262 ? 8.501 7.209 -20.169 1.00 22.29 262 MET C O 1
ATOM 6442 N N . PRO C 1 263 ? 9.328 8.253 -21.998 1.00 25.39 263 PRO C N 1
ATOM 6443 C CA . PRO C 1 263 ? 10.635 7.624 -21.820 1.00 23.85 263 PRO C CA 1
ATOM 6444 C C . PRO C 1 263 ? 11.528 8.289 -20.771 1.00 14.32 263 PRO C C 1
ATOM 6445 O O . PRO C 1 263 ? 12.475 7.663 -20.306 1.00 16.52 263 PRO C O 1
ATOM 6449 N N . ILE C 1 264 ? 11.233 9.532 -20.391 1.00 12.92 264 ILE C N 1
ATOM 6450 C CA . ILE C 1 264 ? 12.153 10.291 -19.533 1.00 14.33 264 ILE C CA 1
ATOM 6451 C C . ILE C 1 264 ? 11.466 11.306 -18.616 1.00 14.85 264 ILE C C 1
ATOM 6452 O O . ILE C 1 264 ? 10.479 11.942 -18.991 1.00 17.75 264 ILE C O 1
ATOM 6457 N N . ILE C 1 265 ? 12.004 11.440 -17.410 1.00 18.48 265 ILE C N 1
ATOM 6458 C CA . ILE C 1 265 ? 11.588 12.478 -16.467 1.00 15.92 265 ILE C CA 1
ATOM 6459 C C . ILE C 1 265 ? 12.803 13.251 -15.954 1.00 13.19 265 ILE C C 1
ATOM 6460 O O . ILE C 1 265 ? 13.945 12.827 -16.146 1.00 15.51 265 ILE C O 1
ATOM 6465 N N . MET C 1 266 ? 12.558 14.386 -15.307 1.00 15.02 266 MET C N 1
ATOM 6466 C CA . MET C 1 266 ? 13.635 15.136 -14.676 1.00 18.92 266 MET C CA 1
ATOM 6467 C C . MET C 1 266 ? 13.372 15.382 -13.194 1.00 19.27 266 MET C C 1
ATOM 6468 O O . MET C 1 266 ? 12.230 15.307 -12.731 1.00 18.68 266 MET C O 1
ATOM 6473 N N . HIS C 1 267 ? 14.448 15.670 -12.468 1.00 14.08 267 HIS C N 1
ATOM 6474 C CA . HIS C 1 267 ? 14.400 15.917 -11.044 1.00 17.05 267 HIS C CA 1
ATOM 6475 C C . HIS C 1 267 ? 15.507 16.888 -10.684 1.00 19.13 267 HIS C C 1
ATOM 6476 O O . HIS C 1 267 ? 16.617 16.788 -11.222 1.00 20.40 267 HIS C O 1
ATOM 6483 N N . ASP C 1 268 ? 15.201 17.815 -9.775 1.00 14.64 268 ASP C N 1
ATOM 6484 C CA . ASP C 1 268 ? 16.171 18.779 -9.257 1.00 13.63 268 ASP C CA 1
ATOM 6485 C C . ASP C 1 268 ? 16.762 18.200 -7.967 1.00 12.88 268 ASP C C 1
ATOM 6486 O O . ASP C 1 268 ? 16.183 18.361 -6.896 1.00 16.55 268 ASP C O 1
ATOM 6491 N N . PHE C 1 269 ? 17.911 17.536 -8.069 1.00 16.65 269 PHE C N 1
ATOM 6492 C CA . PHE C 1 269 ? 18.403 16.699 -6.970 1.00 18.21 269 PHE C CA 1
ATOM 6493 C C . PHE C 1 269 ? 18.748 17.402 -5.662 1.00 19.52 269 PHE C C 1
ATOM 6494 O O . PHE C 1 269 ? 18.538 16.839 -4.593 1.00 19.71 269 PHE C O 1
ATOM 6502 N N . LEU C 1 270 ? 19.245 18.636 -5.745 1.00 16.35 270 LEU C N 1
ATOM 6503 C CA . LEU C 1 270 ? 19.623 19.403 -4.545 1.00 15.26 270 LEU C CA 1
ATOM 6504 C C . LEU C 1 270 ? 18.462 20.114 -3.838 1.00 22.40 270 LEU C C 1
ATOM 6505 O O . LEU C 1 270 ? 18.425 20.170 -2.604 1.00 23.01 270 LEU C O 1
ATOM 6510 N N . THR C 1 271 ? 17.525 20.676 -4.602 1.00 15.80 271 THR C N 1
ATOM 6511 C CA . THR C 1 271 ? 16.400 21.369 -3.966 1.00 19.82 271 THR C CA 1
ATOM 6512 C C . THR C 1 271 ? 15.376 20.382 -3.395 1.00 18.64 271 THR C C 1
ATOM 6513 O O . THR C 1 271 ? 14.751 20.659 -2.367 1.00 21.58 271 THR C O 1
ATOM 6517 N N . ALA C 1 272 ? 15.212 19.238 -4.061 1.00 16.18 272 ALA C N 1
ATOM 6518 C CA . ALA C 1 272 ? 14.450 18.119 -3.500 1.00 19.19 272 ALA C CA 1
ATOM 6519 C C . ALA C 1 272 ? 15.261 17.406 -2.418 1.00 18.03 272 ALA C C 1
ATOM 6520 O O . ALA C 1 272 ? 14.740 17.097 -1.352 1.00 18.59 272 ALA C O 1
ATOM 6522 N N . GLY C 1 273 ? 16.534 17.137 -2.703 1.00 17.11 273 GLY C N 1
ATOM 6523 C CA . GLY C 1 273 ? 17.439 16.526 -1.722 1.00 11.81 273 GLY C CA 1
ATOM 6524 C C . GLY C 1 273 ? 17.743 15.067 -2.015 1.00 22.35 273 GLY C C 1
ATOM 6525 O O . GLY C 1 273 ? 17.008 14.417 -2.745 1.00 18.83 273 GLY C O 1
ATOM 6526 N N . PHE C 1 274 ? 18.827 14.558 -1.435 1.00 19.87 274 PHE C N 1
ATOM 6527 C CA . PHE C 1 274 ? 19.346 13.222 -1.769 1.00 14.08 274 PHE C CA 1
ATOM 6528 C C . PHE C 1 274 ? 18.455 12.041 -1.365 1.00 12.10 274 PHE C C 1
ATOM 6529 O O . PHE C 1 274 ? 18.430 11.024 -2.053 1.00 14.69 274 PHE C O 1
ATOM 6537 N N . THR C 1 275 ? 17.736 12.171 -0.254 1.00 16.64 275 THR C N 1
ATOM 6538 C CA . THR C 1 275 ? 16.805 11.120 0.173 1.00 18.74 275 THR C CA 1
ATOM 6539 C C . THR C 1 275 ? 15.706 10.909 -0.884 1.00 21.53 275 THR C C 1
ATOM 6540 O O . THR C 1 275 ? 15.452 9.772 -1.306 1.00 16.73 275 THR C O 1
ATOM 6544 N N . ALA C 1 276 ? 15.092 12.001 -1.346 1.00 15.12 276 ALA C N 1
ATOM 6545 C CA . ALA C 1 276 ? 14.089 11.912 -2.413 1.00 15.75 276 ALA C CA 1
ATOM 6546 C C . ALA C 1 276 ? 14.716 11.452 -3.730 1.00 11.94 276 ALA C C 1
ATOM 6547 O O . ALA C 1 276 ? 14.116 10.656 -4.461 1.00 14.39 276 ALA C O 1
ATOM 6549 N N . ASN C 1 277 ? 15.909 11.956 -4.041 1.00 15.45 277 ASN C N 1
ATOM 6550 C CA . ASN C 1 277 ? 16.541 11.577 -5.299 1.00 17.52 277 ASN C CA 1
ATOM 6551 C C . ASN C 1 277 ? 16.886 10.101 -5.376 1.00 10.88 277 ASN C C 1
ATOM 6552 O O . ASN C 1 277 ? 16.713 9.483 -6.429 1.00 13.57 277 ASN C O 1
ATOM 6557 N N . THR C 1 278 ? 17.367 9.540 -4.267 1.00 13.07 278 THR C N 1
ATOM 6558 C CA . THR C 1 278 ? 17.735 8.123 -4.225 1.00 12.94 278 THR C CA 1
ATOM 6559 C C . THR C 1 278 ? 16.499 7.233 -4.368 1.00 16.27 278 THR C C 1
ATOM 6560 O O . THR C 1 278 ? 16.534 6.216 -5.069 1.00 15.27 278 THR C O 1
ATOM 6564 N N . THR C 1 279 ? 15.409 7.630 -3.706 1.00 12.50 279 THR C N 1
ATOM 6565 C CA . THR C 1 279 ? 14.095 7.026 -3.903 1.00 11.80 279 THR C CA 1
ATOM 6566 C C . THR C 1 279 ? 13.722 7.039 -5.392 1.00 17.15 279 THR C C 1
ATOM 6567 O O . THR C 1 279 ? 13.345 6.011 -5.957 1.00 13.12 279 THR C O 1
ATOM 6571 N N . LEU C 1 280 ? 13.852 8.200 -6.029 1.00 14.14 280 LEU C N 1
ATOM 6572 C CA . LEU C 1 280 ? 13.427 8.345 -7.425 1.00 15.58 280 LEU C CA 1
ATOM 6573 C C . LEU C 1 280 ? 14.312 7.557 -8.394 1.00 7.85 280 LEU C C 1
ATOM 6574 O O . LEU C 1 280 ? 13.808 6.935 -9.329 1.00 18.04 280 LEU C O 1
ATOM 6579 N N . SER C 1 281 ? 15.622 7.600 -8.165 1.00 13.86 281 SER C N 1
ATOM 6580 C CA . SER C 1 281 ? 16.581 6.797 -8.936 1.00 14.60 281 SER C CA 1
ATOM 6581 C C . SER C 1 281 ? 16.270 5.292 -8.869 1.00 13.84 281 SER C C 1
ATOM 6582 O O . SER C 1 281 ? 16.334 4.594 -9.885 1.00 20.00 281 SER C O 1
ATOM 6585 N N . LYS C 1 282 ? 15.943 4.797 -7.678 1.00 16.15 282 LYS C N 1
ATOM 6586 C CA . LYS C 1 282 ? 15.564 3.392 -7.513 1.00 19.19 282 LYS C CA 1
ATOM 6587 C C . LYS C 1 282 ? 14.267 3.098 -8.249 1.00 15.22 282 LYS C C 1
ATOM 6588 O O . LYS C 1 282 ? 14.138 2.065 -8.907 1.00 15.37 282 LYS C O 1
ATOM 6594 N N . TRP C 1 283 ? 13.307 4.011 -8.129 1.00 14.19 283 TRP C N 1
ATOM 6595 C CA . TRP C 1 283 ? 12.047 3.889 -8.847 1.00 13.75 283 TRP C CA 1
ATOM 6596 C C . TRP C 1 283 ? 12.285 3.834 -10.365 1.00 12.37 283 TRP C C 1
ATOM 6597 O O . TRP C 1 283 ? 11.656 3.035 -11.065 1.00 12.84 283 TRP C O 1
ATOM 6608 N N . CYS C 1 284 ? 13.184 4.682 -10.865 1.00 11.72 284 CYS C N 1
ATOM 6609 C CA . CYS C 1 284 ? 13.480 4.742 -12.310 1.00 14.25 284 CYS C CA 1
ATOM 6610 C C . CYS C 1 284 ? 14.072 3.439 -12.832 1.00 12.56 284 CYS C C 1
ATOM 6611 O O . CYS C 1 284 ? 13.696 2.980 -13.905 1.00 18.60 284 CYS C O 1
ATOM 6614 N N . ARG C 1 285 ? 14.989 2.853 -12.065 1.00 13.02 285 ARG C N 1
ATOM 6615 C CA . ARG C 1 285 ? 15.526 1.518 -12.353 1.00 17.30 285 ARG C CA 1
ATOM 6616 C C . ARG C 1 285 ? 14.427 0.461 -12.396 1.00 15.63 285 ARG C C 1
ATOM 6617 O O . ARG C 1 285 ? 14.376 -0.347 -13.327 1.00 17.71 285 ARG C O 1
ATOM 6625 N N . ASP C 1 286 ? 13.540 0.481 -11.399 1.00 17.62 286 ASP C N 1
ATOM 6626 C CA . ASP C 1 286 ? 12.434 -0.487 -11.306 1.00 10.40 286 ASP C CA 1
ATOM 6627 C C . ASP C 1 286 ? 11.433 -0.358 -12.439 1.00 20.31 286 ASP C C 1
ATOM 6628 O O . ASP C 1 286 ? 10.699 -1.305 -12.728 1.00 14.22 286 ASP C O 1
ATOM 6633 N N . ASN C 1 287 ? 11.384 0.823 -13.053 1.00 13.32 287 ASN C N 1
ATOM 6634 C CA . ASN C 1 287 ? 10.354 1.138 -14.036 1.00 17.99 287 ASN C CA 1
ATOM 6635 C C . ASN C 1 287 ? 10.871 1.478 -15.433 1.00 18.82 287 ASN C C 1
ATOM 6636 O O . ASN C 1 287 ? 10.088 1.828 -16.310 1.00 16.15 287 ASN C O 1
ATOM 6641 N N . GLY C 1 288 ? 12.184 1.374 -15.635 1.00 19.67 288 GLY C N 1
ATOM 6642 C CA . GLY C 1 288 ? 12.793 1.592 -16.958 1.00 19.13 288 GLY C CA 1
ATOM 6643 C C . GLY C 1 288 ? 12.702 3.025 -17.459 1.00 26.36 288 GLY C C 1
ATOM 6644 O O . GLY C 1 288 ? 12.687 3.281 -18.671 1.00 17.77 288 GLY C O 1
ATOM 6645 N N . MET C 1 289 ? 12.648 3.957 -16.517 1.00 16.35 289 MET C N 1
ATOM 6646 C CA . MET C 1 289 ? 12.482 5.369 -16.822 1.00 15.25 289 MET C CA 1
ATOM 6647 C C . MET C 1 289 ? 13.837 6.076 -16.799 1.00 17.67 289 MET C C 1
ATOM 6648 O O . MET C 1 289 ? 14.596 5.929 -15.847 1.00 17.87 289 MET C O 1
ATOM 6653 N N . LEU C 1 290 ? 14.138 6.836 -17.850 1.00 19.10 290 LEU C N 1
ATOM 6654 C CA . LEU C 1 290 ? 15.375 7.614 -17.897 1.00 19.38 290 LEU C CA 1
ATOM 6655 C C . LEU C 1 290 ? 15.255 8.813 -16.972 1.00 18.52 290 LEU C C 1
ATOM 6656 O O . LEU C 1 290 ? 14.168 9.366 -16.791 1.00 15.66 290 LEU C O 1
ATOM 6661 N N . LEU C 1 291 ? 16.367 9.201 -16.362 1.00 13.62 291 LEU C N 1
ATOM 6662 C CA . LEU C 1 291 ? 16.310 10.203 -15.312 1.00 18.83 291 LEU C CA 1
ATOM 6663 C C . LEU C 1 291 ? 17.253 11.364 -15.570 1.00 15.32 291 LEU C C 1
ATOM 6664 O O . LEU C 1 291 ? 18.464 11.231 -15.433 1.00 16.79 291 LEU C O 1
ATOM 6669 N N . HIS C 1 292 ? 16.676 12.506 -15.930 1.00 19.92 292 HIS C N 1
ATOM 6670 C CA . HIS C 1 292 ? 17.450 13.711 -16.184 1.00 18.79 292 HIS C CA 1
ATOM 6671 C C . HIS C 1 292 ? 17.584 14.508 -14.896 1.00 20.76 292 HIS C C 1
ATOM 6672 O O . HIS C 1 292 ? 16.589 14.830 -14.245 1.00 17.51 292 HIS C O 1
ATOM 6679 N N . ILE C 1 293 ? 18.819 14.837 -14.535 1.00 16.55 293 ILE C N 1
ATOM 6680 C CA . ILE C 1 293 ? 19.063 15.554 -13.295 1.00 12.80 293 ILE C CA 1
ATOM 6681 C C . ILE C 1 293 ? 19.457 17.006 -13.537 1.00 22.55 293 ILE C C 1
ATOM 6682 O O . ILE C 1 293 ? 20.441 17.286 -14.230 1.00 20.08 293 ILE C O 1
ATOM 6687 N N . HIS C 1 294 ? 18.664 17.919 -12.972 1.00 20.52 294 HIS C N 1
ATOM 6688 C CA . HIS C 1 294 ? 18.965 19.345 -12.977 1.00 18.92 294 HIS C CA 1
ATOM 6689 C C . HIS C 1 294 ? 19.669 19.702 -11.676 1.00 16.66 294 HIS C C 1
ATOM 6690 O O . HIS C 1 294 ? 19.282 19.238 -10.608 1.00 20.84 294 HIS C O 1
ATOM 6697 N N . ARG C 1 295 ? 20.680 20.554 -11.760 1.00 20.34 295 ARG C N 1
ATOM 6698 C CA . ARG C 1 295 ? 21.496 20.856 -10.587 1.00 21.43 295 ARG C CA 1
ATOM 6699 C C . ARG C 1 295 ? 21.166 22.194 -9.925 1.00 22.01 295 ARG C C 1
ATOM 6700 O O . ARG C 1 295 ? 22.026 22.787 -9.276 1.00 23.08 295 ARG C O 1
ATOM 6708 N N . ALA C 1 296 ? 19.922 22.651 -10.074 1.00 21.02 296 ALA C N 1
ATOM 6709 C CA . ALA C 1 296 ? 19.430 23.860 -9.383 1.00 19.68 296 ALA C CA 1
ATOM 6710 C C . ALA C 1 296 ? 19.977 23.977 -7.966 1.00 23.84 296 ALA C C 1
ATOM 6711 O O . ALA C 1 296 ? 19.919 23.020 -7.207 1.00 17.09 296 ALA C O 1
ATOM 6713 N N . MET C 1 297 ? 20.524 25.151 -7.643 1.00 18.08 297 MET C N 1
ATOM 6714 C CA . MET C 1 297 ? 21.055 25.491 -6.314 1.00 22.37 297 MET C CA 1
ATOM 6715 C C . MET C 1 297 ? 22.542 25.173 -6.118 1.00 21.07 297 MET C C 1
ATOM 6716 O O . MET C 1 297 ? 23.129 25.627 -5.144 1.00 18.53 297 MET C O 1
ATOM 6721 N N . HIS C 1 298 ? 23.154 24.410 -7.026 1.00 16.88 298 HIS C N 1
AT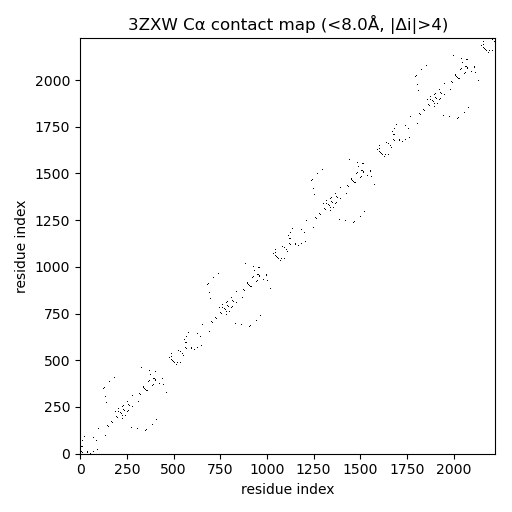OM 6722 C CA . HIS C 1 298 ? 24.555 23.983 -6.831 1.00 23.37 298 HIS C CA 1
ATOM 6723 C C . HIS C 1 298 ? 25.501 25.167 -6.592 1.00 20.27 298 HIS C C 1
ATOM 6724 O O . HIS C 1 298 ? 26.381 25.099 -5.723 1.00 19.11 298 HIS C O 1
ATOM 6731 N N . ALA C 1 299 ? 25.300 26.252 -7.341 1.00 25.60 299 ALA C N 1
ATOM 6732 C CA . ALA C 1 299 ? 26.200 27.418 -7.276 1.00 20.90 299 ALA C CA 1
ATOM 6733 C C . ALA C 1 299 ? 26.137 28.173 -5.950 1.00 20.37 299 ALA C C 1
ATOM 6734 O O . ALA C 1 299 ? 27.036 28.957 -5.641 1.00 25.24 299 ALA C O 1
ATOM 6736 N N . VAL C 1 300 ? 25.088 27.929 -5.164 1.00 20.16 300 VAL C N 1
ATOM 6737 C CA . VAL C 1 300 ? 25.020 28.450 -3.792 1.00 21.40 300 VAL C CA 1
ATOM 6738 C C . VAL C 1 300 ? 26.179 27.887 -2.952 1.00 24.79 300 VAL C C 1
ATOM 6739 O O . VAL C 1 300 ? 26.720 28.573 -2.083 1.00 26.13 300 VAL C O 1
ATOM 6743 N N . MET C 1 301 ? 26.552 26.642 -3.244 1.00 26.14 301 MET C N 1
ATOM 6744 C CA . MET C 1 301 ? 27.555 25.891 -2.487 1.00 27.71 301 MET C CA 1
ATOM 6745 C C . MET C 1 301 ? 28.913 25.836 -3.173 1.00 20.44 301 MET C C 1
ATOM 6746 O O . MET C 1 301 ? 29.942 25.810 -2.504 1.00 22.47 301 MET C O 1
ATOM 6751 N N . ASP C 1 302 ? 28.917 25.795 -4.504 1.00 18.80 302 ASP C N 1
ATOM 6752 C CA . ASP C 1 302 ? 30.107 25.372 -5.237 1.00 27.63 302 ASP C CA 1
ATOM 6753 C C . ASP C 1 302 ? 30.863 26.444 -6.031 1.00 34.58 302 ASP C C 1
ATOM 6754 O O . ASP C 1 302 ? 31.838 26.123 -6.717 1.00 31.15 302 ASP C O 1
ATOM 6759 N N . ARG C 1 303 ? 30.427 27.698 -5.954 1.00 22.48 303 ARG C N 1
ATOM 6760 C CA . ARG C 1 303 ? 31.041 28.724 -6.793 1.00 30.35 303 ARG C CA 1
ATOM 6761 C C . ARG C 1 303 ? 32.361 29.281 -6.252 1.00 18.58 303 ARG C C 1
ATOM 6762 O O . ARG C 1 303 ? 33.324 29.420 -7.004 1.00 29.84 303 ARG C O 1
ATOM 6770 N N . GLN C 1 304 ? 32.390 29.615 -4.963 1.00 22.29 304 GLN C N 1
ATOM 6771 C CA . GLN C 1 304 ? 33.533 30.314 -4.376 1.00 27.19 304 GLN C CA 1
ATOM 6772 C C . GLN C 1 304 ? 34.675 29.382 -3.999 1.00 49.13 304 GLN C C 1
ATOM 6773 O O . GLN C 1 304 ? 34.455 28.286 -3.486 1.00 23.43 304 GLN C O 1
ATOM 6779 N N . LYS C 1 305 ? 35.896 29.849 -4.237 1.00 29.30 305 LYS C N 1
ATOM 6780 C CA . LYS C 1 305 ? 37.103 29.049 -4.060 1.00 25.19 305 LYS C CA 1
ATOM 6781 C C . LYS C 1 305 ? 37.450 28.779 -2.594 1.00 24.19 305 LYS C C 1
ATOM 6782 O O . LYS C 1 305 ? 38.016 27.734 -2.272 1.00 33.44 305 LYS C O 1
ATOM 6788 N N . ASN C 1 306 ? 37.101 29.709 -1.710 1.00 18.40 306 ASN C N 1
ATOM 6789 C CA . ASN C 1 306 ? 37.473 29.611 -0.292 1.00 22.07 306 ASN C CA 1
ATOM 6790 C C . ASN C 1 306 ? 36.517 28.817 0.590 1.00 30.33 306 ASN C C 1
ATOM 6791 O O . ASN C 1 306 ? 36.896 28.397 1.688 1.00 25.42 306 ASN C O 1
ATOM 6796 N N . HIS C 1 307 ? 35.287 28.607 0.123 1.00 25.67 307 HIS C N 1
ATOM 6797 C CA . HIS C 1 307 ? 34.265 27.997 0.974 1.00 20.41 307 HIS C CA 1
ATOM 6798 C C . HIS C 1 307 ? 33.179 27.269 0.199 1.00 23.02 307 HIS C C 1
ATOM 6799 O O . HIS C 1 307 ? 32.720 27.741 -0.837 1.00 29.49 307 HIS C O 1
ATOM 6806 N N . GLY C 1 308 ? 32.779 26.113 0.721 1.00 21.93 308 GLY C N 1
ATOM 6807 C CA . GLY C 1 308 ? 31.632 25.371 0.204 1.00 20.04 308 GLY C CA 1
ATOM 6808 C C . GLY C 1 308 ? 31.986 23.942 -0.138 1.00 21.81 308 GLY C C 1
ATOM 6809 O O . GLY C 1 308 ? 32.812 23.314 0.530 1.00 17.64 308 GLY C O 1
ATOM 6810 N N . ILE C 1 309 ? 31.353 23.429 -1.185 1.00 18.07 309 ILE C N 1
ATOM 6811 C CA . ILE C 1 309 ? 31.607 22.075 -1.666 1.00 20.58 309 ILE C CA 1
ATOM 6812 C C . ILE C 1 309 ? 31.768 22.182 -3.159 1.00 19.90 309 ILE C C 1
ATOM 6813 O O . ILE C 1 309 ? 30.877 22.691 -3.826 1.00 26.84 309 ILE C O 1
ATOM 6818 N N . HIS C 1 310 ? 32.899 21.722 -3.693 1.00 20.41 310 HIS C N 1
ATOM 6819 C CA . HIS C 1 310 ? 33.105 21.771 -5.142 1.00 18.88 310 HIS C CA 1
ATOM 6820 C C . HIS C 1 310 ? 32.071 20.920 -5.870 1.00 22.29 310 HIS C C 1
ATOM 6821 O O . HIS C 1 310 ? 31.613 19.912 -5.333 1.00 23.88 310 HIS C O 1
ATOM 6828 N N . PHE C 1 311 ? 31.707 21.328 -7.086 1.00 22.01 311 PHE C N 1
ATOM 6829 C CA . PHE C 1 311 ? 30.719 20.595 -7.876 1.00 22.90 311 PHE C CA 1
ATOM 6830 C C . PHE C 1 311 ? 31.097 19.136 -8.154 1.00 34.94 311 PHE C C 1
ATOM 6831 O O . PHE C 1 311 ? 30.207 18.295 -8.305 1.00 21.64 311 PHE C O 1
ATOM 6839 N N . ARG C 1 312 ? 32.397 18.842 -8.228 1.00 27.77 312 ARG C N 1
ATOM 6840 C CA . ARG C 1 312 ? 32.855 17.479 -8.524 1.00 24.15 312 ARG C CA 1
ATOM 6841 C C . ARG C 1 312 ? 32.472 16.494 -7.421 1.00 14.08 312 ARG C C 1
ATOM 6842 O O . ARG C 1 312 ? 32.235 15.319 -7.691 1.00 25.21 312 ARG C O 1
ATOM 6850 N N . VAL C 1 313 ? 32.421 16.981 -6.185 1.00 12.42 313 VAL C N 1
ATOM 6851 C CA . VAL C 1 313 ? 31.913 16.196 -5.067 1.00 18.51 313 VAL C CA 1
ATOM 6852 C C . VAL C 1 313 ? 30.409 15.961 -5.241 1.00 34.98 313 VAL C C 1
ATOM 6853 O O . VAL C 1 313 ? 29.934 14.830 -5.135 1.00 19.54 313 VAL C O 1
ATOM 6857 N N . LEU C 1 314 ? 29.670 17.032 -5.523 1.00 23.23 314 LEU C N 1
ATOM 6858 C CA . LEU C 1 314 ? 28.223 16.945 -5.736 1.00 22.69 314 LEU C CA 1
ATOM 6859 C C . LEU C 1 314 ? 27.888 16.026 -6.908 1.00 21.84 314 LEU C C 1
ATOM 6860 O O . LEU C 1 314 ? 26.963 15.223 -6.825 1.00 18.49 314 LEU C O 1
ATOM 6865 N N . ALA C 1 315 ? 28.667 16.143 -7.982 1.00 17.15 315 ALA C N 1
ATOM 6866 C CA . ALA C 1 315 ? 28.559 15.270 -9.152 1.00 23.83 315 ALA C CA 1
ATOM 6867 C C . ALA C 1 315 ? 28.806 13.802 -8.804 1.00 23.79 315 ALA C C 1
ATOM 6868 O O . ALA C 1 315 ? 28.076 12.930 -9.272 1.00 21.75 315 ALA C O 1
ATOM 6870 N N . LYS C 1 316 ? 29.834 13.533 -7.996 1.00 20.80 316 LYS C N 1
ATOM 6871 C CA . LYS C 1 316 ? 30.117 12.165 -7.546 1.00 22.90 316 LYS C CA 1
ATOM 6872 C C . LYS C 1 316 ? 28.930 11.611 -6.761 1.00 21.56 316 LYS C C 1
ATOM 6873 O O . LYS C 1 316 ? 28.498 10.490 -6.999 1.00 22.11 316 LYS C O 1
ATOM 6879 N N . CYS C 1 317 ? 28.416 12.419 -5.833 1.00 19.72 317 CYS C N 1
ATOM 6880 C CA . CYS C 1 317 ? 27.261 12.062 -5.013 1.00 24.62 317 CYS C CA 1
ATOM 6881 C C . CYS C 1 317 ? 26.032 11.746 -5.862 1.00 18.33 317 CYS C C 1
ATOM 6882 O O . CYS C 1 317 ? 25.315 10.773 -5.594 1.00 18.78 317 CYS C O 1
ATOM 6885 N N . LEU C 1 318 ? 25.801 12.554 -6.894 1.00 17.87 318 LEU C N 1
ATOM 6886 C CA . LEU C 1 318 ? 24.700 12.309 -7.822 1.00 15.55 318 LEU C CA 1
ATOM 6887 C C . LEU C 1 318 ? 24.875 11.012 -8.609 1.00 20.24 318 LEU C C 1
ATOM 6888 O O . LEU C 1 318 ? 23.902 10.284 -8.825 1.00 15.46 318 LEU C O 1
ATOM 6893 N N . ARG C 1 319 ? 26.097 10.731 -9.057 1.00 17.44 319 ARG C N 1
ATOM 6894 C CA . ARG C 1 319 ? 26.352 9.484 -9.774 1.00 19.68 319 ARG C CA 1
ATOM 6895 C C . ARG C 1 319 ? 26.006 8.287 -8.880 1.00 15.67 319 ARG C C 1
ATOM 6896 O O . ARG C 1 319 ? 25.373 7.334 -9.326 1.00 20.54 319 ARG C O 1
ATOM 6904 N N . MET C 1 320 ? 26.414 8.358 -7.611 1.00 17.98 320 MET C N 1
ATOM 6905 C CA . MET C 1 320 ? 26.109 7.319 -6.618 1.00 17.87 320 MET C CA 1
ATOM 6906 C C . MET C 1 320 ? 24.607 7.193 -6.326 1.00 18.59 320 MET C C 1
ATOM 6907 O O . MET C 1 320 ? 24.051 6.099 -6.392 1.00 14.86 320 MET C O 1
ATOM 6912 N N . SER C 1 321 ? 23.961 8.312 -5.999 1.00 19.26 321 SER C N 1
ATOM 6913 C CA . SER C 1 321 ? 22.513 8.327 -5.750 1.00 19.87 321 SER C CA 1
ATOM 6914 C C . SER C 1 321 ? 21.775 7.850 -6.992 1.00 24.35 321 SER C C 1
ATOM 6915 O O . SER C 1 321 ? 20.909 6.979 -6.913 1.00 19.31 321 SER C O 1
ATOM 6918 N N . GLY C 1 322 ? 22.128 8.436 -8.131 1.00 16.76 322 GLY C N 1
ATOM 6919 C CA . GLY C 1 322 ? 21.667 7.959 -9.423 1.00 13.06 322 GLY C CA 1
ATOM 6920 C C . GLY C 1 322 ? 21.036 9.042 -10.271 1.00 20.47 322 GLY C C 1
ATOM 6921 O O . GLY C 1 322 ? 20.176 9.788 -9.812 1.00 20.15 322 GLY C O 1
ATOM 6922 N N . GLY C 1 323 ? 21.482 9.113 -11.518 1.00 17.81 323 GLY C N 1
ATOM 6923 C CA . GLY C 1 323 ? 20.883 9.967 -12.533 1.00 16.00 323 GLY C CA 1
ATOM 6924 C C . GLY C 1 323 ? 21.436 9.500 -13.862 1.00 15.53 323 GLY C C 1
ATOM 6925 O O . GLY C 1 323 ? 22.564 9.009 -13.915 1.00 19.08 323 GLY C O 1
ATOM 6926 N N . ASP C 1 324 ? 20.645 9.636 -14.925 1.00 15.13 324 ASP C N 1
ATOM 6927 C CA . ASP C 1 324 ? 21.093 9.265 -16.273 1.00 18.47 324 ASP C CA 1
ATOM 6928 C C . ASP C 1 324 ? 21.749 10.431 -17.037 1.00 23.09 324 ASP C C 1
ATOM 6929 O O . ASP C 1 324 ? 22.651 10.204 -17.842 1.00 19.94 324 ASP C O 1
ATOM 6934 N N . HIS C 1 325 ? 21.272 11.654 -16.788 1.00 18.08 325 HIS C N 1
ATOM 6935 C CA . HIS C 1 325 ? 21.905 12.905 -17.260 1.00 16.45 325 HIS C CA 1
ATOM 6936 C C . HIS C 1 325 ? 22.179 13.765 -16.046 1.00 21.76 325 HIS C C 1
ATOM 6937 O O . HIS C 1 325 ? 21.446 13.684 -15.063 1.00 16.91 325 HIS C O 1
ATOM 6944 N N . ILE C 1 326 ? 23.205 14.609 -16.129 1.00 15.15 326 ILE C N 1
ATOM 6945 C CA . ILE C 1 326 ? 23.360 15.738 -15.210 1.00 14.03 326 ILE C CA 1
ATOM 6946 C C . ILE C 1 326 ? 23.940 16.950 -15.935 1.00 20.56 326 ILE C C 1
ATOM 6947 O O . ILE C 1 326 ? 24.816 16.812 -16.788 1.00 19.49 326 ILE C O 1
ATOM 6952 N N . HIS C 1 327 ? 23.445 18.133 -15.587 1.00 23.10 327 HIS C N 1
ATOM 6953 C CA . HIS C 1 327 ? 23.969 19.381 -16.125 1.00 22.77 327 HIS C CA 1
ATOM 6954 C C . HIS C 1 327 ? 25.401 19.594 -15.662 1.00 19.27 327 HIS C C 1
ATOM 6955 O O . HIS C 1 327 ? 25.710 19.482 -14.472 1.00 20.68 327 HIS C O 1
ATOM 6962 N N . THR C 1 328 ? 26.272 19.897 -16.618 1.00 20.43 328 THR C N 1
ATOM 6963 C CA . THR C 1 328 ? 27.700 20.006 -16.348 1.00 19.94 328 THR C CA 1
ATOM 6964 C C . THR C 1 328 ? 28.249 21.398 -16.644 1.00 30.57 328 THR C C 1
ATOM 6965 O O . THR C 1 328 ? 29.423 21.665 -16.403 1.00 27.43 328 THR C O 1
ATOM 6969 N N . GLY C 1 329 ? 27.400 22.281 -17.161 1.00 29.45 329 GLY C N 1
ATOM 6970 C CA . GLY C 1 329 ? 27.850 23.589 -17.634 1.00 31.03 329 GLY C CA 1
ATOM 6971 C C . GLY C 1 329 ? 28.197 23.539 -19.113 1.00 34.76 329 GLY C C 1
ATOM 6972 O O . GLY C 1 329 ? 28.199 22.470 -19.725 1.00 31.29 329 GLY C O 1
ATOM 6973 N N . THR C 1 330 ? 28.503 24.702 -19.677 1.00 33.27 330 THR C N 1
ATOM 6974 C CA . THR C 1 330 ? 28.756 24.851 -21.105 1.00 30.87 330 THR C CA 1
ATOM 6975 C C . THR C 1 330 ? 30.166 25.357 -21.360 1.00 29.04 330 THR C C 1
ATOM 6976 O O . THR C 1 330 ? 30.675 25.245 -22.478 1.00 37.36 330 THR C O 1
ATOM 6980 N N . VAL C 1 331 ? 30.773 25.945 -20.327 1.00 32.74 331 VAL C N 1
ATOM 6981 C CA . VAL C 1 331 ? 32.052 26.654 -20.443 1.00 52.21 331 VAL C CA 1
ATOM 6982 C C . VAL C 1 331 ? 31.866 28.014 -21.130 1.00 30.36 331 VAL C C 1
ATOM 6983 O O . VAL C 1 331 ? 32.260 29.050 -20.588 1.00 30.13 331 VAL C O 1
ATOM 6987 N N . VAL C 1 332 ? 31.255 27.994 -22.314 1.00 33.55 332 VAL C N 1
ATOM 6988 C CA . VAL C 1 332 ? 31.119 29.185 -23.159 1.00 40.44 332 VAL C CA 1
ATOM 6989 C C . VAL C 1 332 ? 29.799 29.965 -23.001 1.00 58.45 332 VAL C C 1
ATOM 6990 O O . VAL C 1 332 ? 29.619 31.003 -23.634 1.00 32.04 332 VAL C O 1
ATOM 6994 N N . GLY C 1 333 ? 28.890 29.475 -22.158 1.00 36.81 333 GLY C N 1
ATOM 6995 C CA . GLY C 1 333 ? 27.548 30.066 -22.035 1.00 30.43 333 GLY C CA 1
ATOM 6996 C C . GLY C 1 333 ? 27.393 31.124 -20.955 1.00 31.17 333 GLY C C 1
ATOM 6997 O O . GLY C 1 333 ? 28.379 31.694 -20.491 1.00 37.44 333 GLY C O 1
ATOM 6998 N N . LYS C 1 334 ? 26.148 31.366 -20.543 1.00 34.59 334 LYS C N 1
ATOM 6999 C CA . LYS C 1 334 ? 25.819 32.454 -19.609 1.00 33.20 334 LYS C CA 1
ATOM 7000 C C . LYS C 1 334 ? 26.203 32.174 -18.147 1.00 41.15 334 LYS C C 1
ATOM 7001 O O . LYS C 1 334 ? 26.293 33.093 -17.328 1.00 31.49 334 LYS C O 1
ATOM 7007 N N . LEU C 1 335 ? 26.418 30.904 -17.822 1.00 28.58 335 LEU C N 1
ATOM 7008 C CA . LEU C 1 335 ? 26.767 30.507 -16.461 1.00 32.56 335 LEU C CA 1
ATOM 7009 C C . LEU C 1 335 ? 28.224 30.060 -16.394 1.00 31.48 335 LEU C C 1
ATOM 7010 O O . LEU C 1 335 ? 28.785 29.594 -17.385 1.00 28.21 335 LEU C O 1
ATOM 7015 N N . GLU C 1 336 ? 28.829 30.214 -15.220 1.00 25.90 336 GLU C N 1
ATOM 7016 C CA . GLU C 1 336 ? 30.260 29.983 -15.036 1.00 30.53 336 GLU C CA 1
ATOM 7017 C C . GLU C 1 336 ? 30.640 28.514 -15.210 1.00 54.09 336 GLU C C 1
ATOM 7018 O O . GLU C 1 336 ? 29.880 27.621 -14.848 1.00 33.60 336 GLU C O 1
ATOM 7024 N N . GLY C 1 337 ? 31.823 28.283 -15.771 1.00 33.24 337 GLY C N 1
ATOM 7025 C CA . GLY C 1 337 ? 32.347 26.936 -15.957 1.00 45.58 337 GLY C CA 1
ATOM 7026 C C . GLY C 1 337 ? 33.746 26.967 -16.535 1.00 38.07 337 GLY C C 1
ATOM 7027 O O . GLY C 1 337 ? 33.919 26.962 -17.755 1.00 36.89 337 GLY C O 1
ATOM 7028 N N . ASP C 1 338 ? 34.744 27.013 -15.654 1.00 35.08 338 ASP C N 1
ATOM 7029 C CA . ASP C 1 338 ? 36.149 26.985 -16.065 1.00 46.31 338 ASP C CA 1
ATOM 7030 C C . ASP C 1 338 ? 36.460 25.684 -16.807 1.00 63.01 338 ASP C C 1
ATOM 7031 O O . ASP C 1 338 ? 36.137 24.598 -16.323 1.00 29.98 338 ASP C O 1
ATOM 7036 N N . LYS C 1 339 ? 37.085 25.812 -17.976 1.00 33.23 339 LYS C N 1
ATOM 7037 C CA . LYS C 1 339 ? 37.334 24.685 -18.881 1.00 38.31 339 LYS C CA 1
ATOM 7038 C C . LYS C 1 339 ? 38.091 23.509 -18.241 1.00 39.05 339 LYS C C 1
ATOM 7039 O O . LYS C 1 339 ? 37.682 22.356 -18.390 1.00 33.14 339 LYS C O 1
ATOM 7045 N N . ALA C 1 340 ? 39.177 23.805 -17.530 1.00 32.19 340 ALA C N 1
ATOM 7046 C CA . ALA C 1 340 ? 40.001 22.774 -16.889 1.00 43.00 340 ALA C CA 1
ATOM 7047 C C . ALA C 1 340 ? 39.225 21.998 -15.820 1.00 35.79 340 ALA C C 1
ATOM 7048 O O . ALA C 1 340 ? 39.230 20.764 -15.808 1.00 31.86 340 ALA C O 1
ATOM 7050 N N . VAL C 1 341 ? 38.561 22.740 -14.935 1.00 37.85 341 VAL C N 1
ATOM 7051 C CA . VAL C 1 341 ? 37.714 22.181 -13.879 1.00 36.93 341 VAL C CA 1
ATOM 7052 C C . VAL C 1 341 ? 36.617 21.291 -14.478 1.00 26.40 341 VAL C C 1
ATOM 7053 O O . VAL C 1 341 ? 36.402 20.162 -14.018 1.00 30.34 341 VAL C O 1
ATOM 7057 N N . THR C 1 342 ? 35.965 21.802 -15.522 1.00 24.43 342 THR C N 1
ATOM 7058 C CA . THR C 1 342 ? 34.829 21.152 -16.170 1.00 33.55 342 THR C CA 1
ATOM 7059 C C . THR C 1 342 ? 35.197 19.822 -16.826 1.00 39.96 342 THR C C 1
ATOM 7060 O O . THR C 1 342 ? 34.482 18.838 -16.668 1.00 27.61 342 THR C O 1
ATOM 7064 N N . LEU C 1 343 ? 36.311 19.788 -17.549 1.00 28.96 343 LEU C N 1
ATOM 7065 C CA . LEU C 1 343 ? 36.785 18.544 -18.148 1.00 31.16 343 LEU C CA 1
ATOM 7066 C C . LEU C 1 343 ? 37.103 17.518 -17.065 1.00 19.24 343 LEU C C 1
ATOM 7067 O O . LEU C 1 343 ? 36.882 16.323 -17.252 1.00 28.55 343 LEU C O 1
ATOM 7072 N N . GLY C 1 344 ? 37.608 18.005 -15.933 1.00 25.08 344 GLY C N 1
ATOM 7073 C CA . GLY C 1 344 ? 37.866 17.172 -14.761 1.00 24.27 344 GLY C CA 1
ATOM 7074 C C . GLY C 1 344 ? 36.630 16.447 -14.243 1.00 35.08 344 GLY C C 1
ATOM 7075 O O . GLY C 1 344 ? 36.627 15.221 -14.147 1.00 25.64 344 GLY C O 1
ATOM 7076 N N . PHE C 1 345 ? 35.571 17.186 -13.916 1.00 26.47 345 PHE C N 1
ATOM 7077 C CA . PHE C 1 345 ? 34.380 16.529 -13.373 1.00 26.92 345 PHE C CA 1
ATOM 7078 C C . PHE C 1 345 ? 33.502 15.836 -14.419 1.00 20.55 345 PHE C C 1
ATOM 7079 O O . PHE C 1 345 ? 32.737 14.933 -14.080 1.00 25.65 345 PHE C O 1
ATOM 7087 N N . VAL C 1 346 ? 33.635 16.233 -15.684 1.00 19.94 346 VAL C N 1
ATOM 7088 C CA . VAL C 1 346 ? 32.984 15.508 -16.774 1.00 15.86 346 VAL C CA 1
ATOM 7089 C C . VAL C 1 346 ? 33.533 14.073 -16.877 1.00 32.27 346 VAL C C 1
ATOM 7090 O O . VAL C 1 346 ? 32.761 13.119 -17.019 1.00 24.56 346 VAL C O 1
ATOM 7094 N N . ASP C 1 347 ? 34.853 13.921 -16.780 1.00 23.51 347 ASP C N 1
ATOM 7095 C CA . ASP C 1 347 ? 35.466 12.587 -16.763 1.00 23.76 347 ASP C CA 1
ATOM 7096 C C . ASP C 1 347 ? 35.020 11.782 -15.547 1.00 19.91 347 ASP C C 1
ATOM 7097 O O . ASP C 1 347 ? 34.714 10.597 -15.664 1.00 23.26 347 ASP C O 1
ATOM 7102 N N . LEU C 1 348 ? 34.991 12.431 -14.382 1.00 17.31 348 LEU C N 1
ATOM 7103 C CA . LEU C 1 348 ? 34.579 11.781 -13.139 1.00 31.30 348 LEU C CA 1
ATOM 7104 C C . LEU C 1 348 ? 33.145 11.265 -13.220 1.00 25.48 348 LEU C C 1
ATOM 7105 O O . LEU C 1 348 ? 32.789 10.303 -12.545 1.00 26.56 348 LEU C O 1
ATOM 7110 N N . LEU C 1 349 ? 32.342 11.907 -14.064 1.00 18.61 349 LEU C N 1
ATOM 7111 C CA . LEU C 1 349 ? 30.934 11.570 -14.230 1.00 22.99 349 LEU C CA 1
ATOM 7112 C C . LEU C 1 349 ? 30.684 10.475 -15.252 1.00 24.22 349 LEU C C 1
ATOM 7113 O O . LEU C 1 349 ? 29.714 9.731 -15.131 1.00 20.27 349 LEU C O 1
ATOM 7118 N N . ARG C 1 350 ? 31.542 10.398 -16.268 1.00 19.97 350 ARG C N 1
ATOM 7119 C CA . ARG C 1 350 ? 31.291 9.534 -17.420 1.00 18.02 350 ARG C CA 1
ATOM 7120 C C . ARG C 1 350 ? 32.187 8.294 -17.488 1.00 25.66 350 ARG C C 1
ATOM 7121 O O . ARG C 1 350 ? 31.758 7.261 -17.991 1.00 20.46 350 ARG C O 1
ATOM 7129 N N . GLU C 1 351 ? 33.416 8.402 -16.985 1.00 24.99 351 GLU C N 1
ATOM 7130 C CA . GLU C 1 351 ? 34.440 7.354 -17.155 1.00 19.68 351 GLU C CA 1
ATOM 7131 C C . GLU C 1 351 ? 34.450 6.330 -16.017 1.00 26.39 351 GLU C C 1
ATOM 7132 O O . GLU C 1 351 ? 33.900 6.573 -14.946 1.00 20.96 351 GLU C O 1
ATOM 7138 N N . ASN C 1 352 ? 35.088 5.186 -16.249 1.00 26.72 352 ASN C N 1
ATOM 7139 C CA . ASN C 1 352 ? 35.167 4.138 -15.230 1.00 21.16 352 ASN C CA 1
ATOM 7140 C C . ASN C 1 352 ? 36.342 4.307 -14.284 1.00 24.38 352 ASN C C 1
ATOM 7141 O O . ASN C 1 352 ? 36.274 3.924 -13.113 1.00 23.37 352 ASN C O 1
ATOM 7146 N N . TYR C 1 353 ? 37.422 4.886 -14.796 1.00 23.43 353 TYR C N 1
ATOM 7147 C CA . TYR C 1 353 ? 38.651 5.028 -14.031 1.00 20.84 353 TYR C CA 1
ATOM 7148 C C . TYR C 1 353 ? 39.288 6.372 -14.369 1.00 25.44 353 TYR C C 1
ATOM 7149 O O . TYR C 1 353 ? 39.617 6.642 -15.528 1.00 26.44 353 TYR C O 1
ATOM 7158 N N . ILE C 1 354 ? 39.430 7.225 -13.363 1.00 23.54 354 ILE C N 1
ATOM 7159 C CA . ILE C 1 354 ? 39.976 8.563 -13.582 1.00 24.52 354 ILE C CA 1
ATOM 7160 C C . ILE C 1 354 ? 41.210 8.755 -12.717 1.00 26.68 354 ILE C C 1
ATOM 7161 O O . ILE C 1 354 ? 41.129 8.702 -11.492 1.00 25.61 354 ILE C O 1
ATOM 7166 N N . GLU C 1 355 ? 42.351 8.976 -13.365 1.00 29.37 355 GLU C N 1
ATOM 7167 C CA . GLU C 1 355 ? 43.623 9.174 -12.665 1.00 32.18 355 GLU C CA 1
ATOM 7168 C C . GLU C 1 355 ? 43.684 10.545 -11.993 1.00 19.61 355 GLU C C 1
ATOM 7169 O O . GLU C 1 355 ? 43.186 11.534 -12.536 1.00 27.78 355 GLU C O 1
ATOM 7175 N N . GLN C 1 356 ? 44.280 10.588 -10.803 1.00 19.77 356 GLN C N 1
ATOM 7176 C CA . GLN C 1 356 ? 44.616 11.841 -10.135 1.00 34.85 356 GLN C CA 1
ATOM 7177 C C . GLN C 1 356 ? 45.272 12.800 -11.130 1.00 47.73 356 GLN C C 1
ATOM 7178 O O . GLN C 1 356 ? 46.172 12.409 -11.871 1.00 24.69 356 GLN C O 1
ATOM 7184 N N . ASP C 1 357 ? 44.793 14.043 -11.150 1.00 36.10 357 ASP C N 1
ATOM 7185 C CA . ASP C 1 357 ? 45.299 15.082 -12.048 1.00 26.40 357 ASP C CA 1
ATOM 7186 C C . ASP C 1 357 ? 44.908 16.452 -11.495 1.00 37.68 357 ASP C C 1
ATOM 7187 O O . ASP C 1 357 ? 43.793 16.936 -11.713 1.00 27.79 357 ASP C O 1
ATOM 7192 N N . ARG C 1 358 ? 45.843 17.072 -10.783 1.00 34.98 358 ARG C N 1
ATOM 7193 C CA . ARG C 1 358 ? 45.584 18.325 -10.081 1.00 35.66 358 ARG C CA 1
ATOM 7194 C C . ARG C 1 358 ? 45.357 19.507 -11.012 1.00 30.28 358 ARG C C 1
ATOM 7195 O O . ARG C 1 358 ? 44.739 20.498 -10.614 1.00 31.09 358 ARG C O 1
ATOM 7203 N N . SER C 1 359 ? 45.839 19.393 -12.249 1.00 26.29 359 SER C N 1
ATOM 7204 C CA . SER C 1 359 ? 45.646 20.443 -13.240 1.00 34.68 359 SER C CA 1
ATOM 7205 C C . SER C 1 359 ? 44.193 20.500 -13.696 1.00 36.86 359 SER C C 1
ATOM 7206 O O . SER C 1 359 ? 43.783 21.467 -14.336 1.00 33.79 359 SER C O 1
ATOM 7209 N N . ARG C 1 360 ? 43.429 19.453 -13.381 1.00 36.64 360 ARG C N 1
ATOM 7210 C CA . ARG C 1 360 ? 41.991 19.423 -13.668 1.00 27.00 360 ARG C CA 1
ATOM 7211 C C . ARG C 1 360 ? 41.154 19.246 -12.400 1.00 32.60 360 ARG C C 1
ATOM 7212 O O . ARG C 1 360 ? 39.981 18.870 -12.461 1.00 32.81 360 ARG C O 1
ATOM 7220 N N . GLY C 1 361 ? 41.774 19.521 -11.253 1.00 27.31 361 GLY C N 1
ATOM 7221 C CA . GLY C 1 361 ? 41.089 19.501 -9.967 1.00 28.67 361 GLY C CA 1
ATOM 7222 C C . GLY C 1 361 ? 40.748 18.110 -9.473 1.00 36.34 361 GLY C C 1
ATOM 7223 O O . GLY C 1 361 ? 39.917 17.949 -8.586 1.00 28.41 361 GLY C O 1
ATOM 7224 N N . ILE C 1 362 ? 41.392 17.101 -10.045 1.00 33.46 362 ILE C N 1
ATOM 7225 C CA . ILE C 1 362 ? 41.188 15.733 -9.604 1.00 26.57 362 ILE C CA 1
ATOM 7226 C C . ILE C 1 362 ? 42.224 15.406 -8.536 1.00 26.89 362 ILE C C 1
ATOM 7227 O O . ILE C 1 362 ? 43.370 15.078 -8.846 1.00 32.10 362 ILE C O 1
ATOM 7232 N N . TYR C 1 363 ? 41.805 15.515 -7.276 1.00 20.41 363 TYR C N 1
ATOM 7233 C CA . TYR C 1 363 ? 42.676 15.293 -6.126 1.00 21.72 363 TYR C CA 1
ATOM 7234 C C . TYR C 1 363 ? 42.980 13.816 -5.883 1.00 29.56 363 TYR C C 1
ATOM 7235 O O . TYR C 1 363 ? 44.038 13.484 -5.371 1.00 24.58 363 TYR C O 1
ATOM 7244 N N . PHE C 1 364 ? 42.047 12.941 -6.238 1.00 27.37 364 PHE C N 1
ATOM 7245 C CA . PHE C 1 364 ? 42.215 11.504 -6.015 1.00 27.42 364 PHE C CA 1
ATOM 7246 C C . PHE C 1 364 ? 41.937 10.708 -7.270 1.00 22.79 364 PHE C C 1
ATOM 7247 O O . PHE C 1 364 ? 41.070 11.078 -8.068 1.00 26.36 364 PHE C O 1
ATOM 7255 N N . THR C 1 365 ? 42.656 9.597 -7.431 1.00 20.80 365 THR C N 1
ATOM 7256 C CA . THR C 1 365 ? 42.324 8.612 -8.456 1.00 26.02 365 THR C CA 1
ATOM 7257 C C . THR C 1 365 ? 40.968 7.989 -8.081 1.00 20.26 365 THR C C 1
ATOM 7258 O O . THR C 1 365 ? 40.728 7.684 -6.917 1.00 21.85 365 THR C O 1
ATOM 7262 N N . GLN C 1 366 ? 40.075 7.847 -9.055 1.00 21.37 366 GLN C N 1
ATOM 7263 C CA . GLN C 1 366 ? 38.727 7.346 -8.775 1.00 30.08 366 GLN C CA 1
ATOM 7264 C C . GLN C 1 366 ? 38.385 6.167 -9.662 1.00 23.51 366 GLN C C 1
ATOM 7265 O O . GLN C 1 366 ? 38.369 6.284 -10.893 1.00 23.08 366 GLN C O 1
ATOM 7271 N N . ASP C 1 367 ? 38.104 5.039 -9.015 1.00 19.79 367 ASP C N 1
ATOM 7272 C CA . ASP C 1 367 ? 37.661 3.817 -9.686 1.00 18.79 367 ASP C CA 1
ATOM 7273 C C . ASP C 1 367 ? 36.170 3.659 -9.424 1.00 16.70 367 ASP C C 1
ATOM 7274 O O . ASP C 1 367 ? 35.746 3.601 -8.270 1.00 25.98 367 ASP C O 1
ATOM 7279 N N . TRP C 1 368 ? 35.379 3.600 -10.490 1.00 19.05 368 TRP C N 1
ATOM 7280 C CA . TRP C 1 368 ? 33.924 3.527 -10.359 1.00 23.98 368 TRP C CA 1
ATOM 7281 C C . TRP C 1 368 ? 33.387 2.094 -10.354 1.00 26.75 368 TRP C C 1
ATOM 7282 O O . TRP C 1 368 ? 32.182 1.879 -10.205 1.00 23.63 368 TRP C O 1
ATOM 7293 N N . ALA C 1 369 ? 34.290 1.124 -10.519 1.00 27.06 369 ALA C N 1
ATOM 7294 C CA . ALA C 1 369 ? 33.967 -0.314 -10.456 1.00 23.69 369 ALA C CA 1
ATOM 7295 C C . ALA C 1 369 ? 32.734 -0.704 -11.263 1.00 29.87 369 ALA C C 1
ATOM 7296 O O . ALA C 1 369 ? 31.858 -1.421 -10.767 1.00 24.43 369 ALA C O 1
ATOM 7298 N N . SER C 1 370 ? 32.672 -0.215 -12.497 1.00 20.97 370 SER C N 1
ATOM 7299 C CA . SER C 1 370 ? 31.586 -0.529 -13.439 1.00 27.61 370 SER C CA 1
ATOM 7300 C C . SER C 1 370 ? 30.221 0.107 -13.146 1.00 21.51 370 SER C C 1
ATOM 7301 O O . SER C 1 370 ? 29.233 -0.235 -13.802 1.00 22.16 370 SER C O 1
ATOM 7304 N N . MET C 1 371 ? 30.157 1.018 -12.172 1.00 22.27 371 MET C N 1
ATOM 7305 C CA . MET C 1 371 ? 28.965 1.864 -12.005 1.00 17.06 371 MET C CA 1
ATOM 7306 C C . MET C 1 371 ? 28.767 2.645 -13.310 1.00 20.53 371 MET C C 1
ATOM 7307 O O . MET C 1 371 ? 29.719 3.224 -13.826 1.00 23.86 371 MET C O 1
ATOM 7312 N N . PRO C 1 372 ? 27.536 2.646 -13.860 1.00 22.78 372 PRO C N 1
ATOM 7313 C CA . PRO C 1 372 ? 27.299 3.316 -15.146 1.00 25.93 372 PRO C CA 1
ATOM 7314 C C . PRO C 1 372 ? 27.688 4.793 -15.167 1.00 24.65 372 PRO C C 1
ATOM 7315 O O . PRO C 1 372 ? 27.690 5.464 -14.124 1.00 17.47 372 PRO C O 1
ATOM 7319 N N . GLY C 1 373 ? 28.032 5.278 -16.356 1.00 21.47 373 GLY C N 1
ATOM 7320 C CA . GLY C 1 373 ? 28.371 6.684 -16.568 1.00 21.19 373 GLY C CA 1
ATOM 7321 C C . GLY C 1 373 ? 27.127 7.544 -16.757 1.00 23.81 373 GLY C C 1
ATOM 7322 O O . GLY C 1 373 ? 26.059 7.054 -17.146 1.00 21.51 373 GLY C O 1
ATOM 7323 N N . VAL C 1 374 ? 27.273 8.834 -16.483 1.00 18.00 374 VAL C N 1
ATOM 7324 C CA . VAL C 1 374 ? 26.167 9.781 -16.553 1.00 23.45 374 VAL C CA 1
ATOM 7325 C C . VAL C 1 374 ? 26.378 10.690 -17.760 1.00 26.40 374 VAL C C 1
ATOM 7326 O O . VAL C 1 374 ? 27.462 11.238 -17.932 1.00 23.76 374 VAL C O 1
ATOM 7330 N N . MET C 1 375 ? 25.357 10.839 -18.603 1.00 21.31 375 MET C N 1
ATOM 7331 C CA . MET C 1 375 ? 25.438 11.764 -19.743 1.00 19.43 375 MET C CA 1
ATOM 7332 C C . MET C 1 375 ? 25.717 13.192 -19.266 1.00 26.41 375 MET C C 1
ATOM 7333 O O . MET C 1 375 ? 25.094 13.660 -18.316 1.00 24.29 375 MET C O 1
ATOM 7338 N N . ALA C 1 376 ? 26.654 13.878 -19.915 1.00 23.45 376 ALA C N 1
ATOM 7339 C CA . ALA C 1 376 ? 26.894 15.291 -19.623 1.00 20.39 376 ALA C CA 1
ATOM 7340 C C . ALA C 1 376 ? 25.797 16.134 -20.270 1.00 23.83 376 ALA C C 1
ATOM 7341 O O . ALA C 1 376 ? 25.316 15.801 -21.349 1.00 32.16 376 ALA C O 1
ATOM 7343 N N . VAL C 1 377 ? 25.381 17.208 -19.603 1.00 20.86 377 VAL C N 1
ATOM 7344 C CA . VAL C 1 377 ? 24.410 18.132 -20.201 1.00 19.05 377 VAL C CA 1
ATOM 7345 C C . VAL C 1 377 ? 24.957 19.561 -20.222 1.00 18.05 377 VAL C C 1
ATOM 7346 O O . VAL C 1 377 ? 25.251 20.144 -19.175 1.00 23.76 377 VAL C O 1
ATOM 7350 N N . ALA C 1 378 ? 25.095 20.108 -21.429 1.00 26.72 378 ALA C N 1
ATOM 7351 C CA . ALA C 1 378 ? 25.512 21.495 -21.613 1.00 27.12 378 ALA C CA 1
ATOM 7352 C C . ALA C 1 378 ? 24.301 22.376 -21.922 1.00 21.59 378 ALA C C 1
ATOM 7353 O O . ALA C 1 378 ? 23.615 22.186 -22.933 1.00 25.61 378 ALA C O 1
ATOM 7355 N N . SER C 1 379 ? 24.046 23.335 -21.039 1.00 21.65 379 SER C N 1
ATOM 7356 C CA . SER C 1 379 ? 22.868 24.191 -21.134 1.00 22.49 379 SER C CA 1
ATOM 7357 C C . SER C 1 379 ? 23.126 25.572 -20.533 1.00 22.61 379 SER C C 1
ATOM 7358 O O . SER C 1 379 ? 23.831 25.700 -19.534 1.00 29.66 379 SER C O 1
ATOM 7361 N N . GLY C 1 380 ? 22.553 26.602 -21.149 1.00 27.33 380 GLY C N 1
ATOM 7362 C CA . GLY C 1 380 ? 22.555 27.940 -20.564 1.00 27.71 380 GLY C CA 1
ATOM 7363 C C . GLY C 1 380 ? 23.295 28.988 -21.360 1.00 32.97 380 GLY C C 1
ATOM 7364 O O . GLY C 1 380 ? 24.506 29.150 -21.211 1.00 28.82 380 GLY C O 1
ATOM 7365 N N . GLY C 1 381 ? 22.554 29.708 -22.198 1.00 28.21 381 GLY C N 1
ATOM 7366 C CA . GLY C 1 381 ? 23.107 30.817 -22.971 1.00 41.00 381 GLY C CA 1
ATOM 7367 C C . GLY C 1 381 ? 23.956 30.386 -24.151 1.00 34.86 381 GLY C C 1
ATOM 7368 O O . GLY C 1 381 ? 24.875 31.097 -24.547 1.00 42.22 381 GLY C O 1
ATOM 7369 N N . ILE C 1 382 ? 23.659 29.216 -24.708 1.00 30.23 382 ILE C N 1
ATOM 7370 C CA . ILE C 1 382 ? 24.388 28.740 -25.885 1.00 34.68 382 ILE C CA 1
ATOM 7371 C C . ILE C 1 382 ? 23.560 28.895 -27.161 1.00 36.71 382 ILE C C 1
ATOM 7372 O O . ILE C 1 382 ? 22.327 28.848 -27.129 1.00 34.25 382 ILE C O 1
ATOM 7377 N N . HIS C 1 383 ? 24.253 29.110 -28.274 1.00 33.16 383 HIS C N 1
ATOM 7378 C CA . HIS C 1 383 ? 23.617 29.245 -29.583 1.00 30.19 383 HIS C CA 1
ATOM 7379 C C . HIS C 1 383 ? 24.487 28.606 -30.666 1.00 27.77 383 HIS C C 1
ATOM 7380 O O . HIS C 1 383 ? 25.581 28.118 -30.373 1.00 30.39 383 HIS C O 1
ATOM 7387 N N . VAL C 1 384 ? 23.994 28.615 -31.905 1.00 32.92 384 VAL C N 1
ATOM 7388 C CA . VAL C 1 384 ? 24.615 27.900 -33.027 1.00 33.10 384 VAL C CA 1
ATOM 7389 C C . VAL C 1 384 ? 26.126 28.120 -33.198 1.00 30.29 384 VAL C C 1
ATOM 7390 O O . VAL C 1 384 ? 26.835 27.210 -33.626 1.00 32.73 384 VAL C O 1
ATOM 7394 N N . TRP C 1 385 ? 26.605 29.317 -32.857 1.00 29.93 385 TRP C N 1
ATOM 7395 C CA . TRP C 1 385 ? 28.031 29.647 -32.970 1.00 47.76 385 TRP C CA 1
ATOM 7396 C C . TRP C 1 385 ? 28.895 28.821 -32.023 1.00 62.68 385 TRP C C 1
ATOM 7397 O O . TRP C 1 385 ? 30.060 28.550 -32.320 1.00 38.32 385 TRP C O 1
ATOM 7408 N N . HIS C 1 386 ? 28.314 28.425 -30.891 1.00 36.11 386 HIS C N 1
ATOM 7409 C CA . HIS C 1 386 ? 29.031 27.671 -29.862 1.00 32.76 386 HIS C CA 1
ATOM 7410 C C . HIS C 1 386 ? 29.179 26.185 -30.201 1.00 30.11 386 HIS C C 1
ATOM 7411 O O . HIS C 1 386 ? 29.930 25.469 -29.535 1.00 45.13 386 HIS C O 1
ATOM 7418 N N . MET C 1 387 ? 28.467 25.739 -31.234 1.00 25.50 387 MET C N 1
ATOM 7419 C CA . MET C 1 387 ? 28.385 24.318 -31.595 1.00 24.70 387 MET C CA 1
ATOM 7420 C C . MET C 1 387 ? 29.721 23.597 -31.824 1.00 39.57 387 MET C C 1
ATOM 7421 O O . MET C 1 387 ? 29.883 22.466 -31.356 1.00 41.91 387 MET C O 1
ATOM 7426 N N . PRO C 1 388 ? 30.668 24.222 -32.560 1.00 62.97 388 PRO C N 1
ATOM 7427 C CA . PRO C 1 388 ? 31.966 23.557 -32.718 1.00 30.36 388 PRO C CA 1
ATOM 7428 C C . PRO C 1 388 ? 32.689 23.313 -31.392 1.00 26.74 388 PRO C C 1
ATOM 7429 O O . PRO C 1 388 ? 33.169 22.207 -31.161 1.00 35.72 388 PRO C O 1
ATOM 7433 N N . ALA C 1 389 ? 32.753 24.336 -30.538 1.00 22.77 389 ALA C N 1
ATOM 7434 C CA . ALA C 1 389 ? 33.411 24.237 -29.239 1.00 36.30 389 ALA C CA 1
ATOM 7435 C C . ALA C 1 389 ? 32.726 23.252 -28.290 1.00 58.19 389 ALA C C 1
ATOM 7436 O O . ALA C 1 389 ? 33.402 22.574 -27.521 1.00 40.25 389 ALA C O 1
ATOM 7438 N N . LEU C 1 390 ? 31.396 23.174 -28.347 1.00 35.56 390 LEU C N 1
ATOM 7439 C CA . LEU C 1 390 ? 30.637 22.253 -27.491 1.00 38.76 390 LEU C CA 1
ATOM 7440 C C . LEU C 1 390 ? 30.909 20.801 -27.853 1.00 27.28 390 LEU C C 1
ATOM 7441 O O . LEU C 1 390 ? 31.193 19.980 -26.975 1.00 35.45 390 LEU C O 1
ATOM 7446 N N . VAL C 1 391 ? 30.836 20.499 -29.149 1.00 33.01 391 VAL C N 1
ATOM 7447 C CA . VAL C 1 391 ? 31.183 19.174 -29.663 1.00 30.19 391 VAL C CA 1
ATOM 7448 C C . VAL C 1 391 ? 32.634 18.830 -29.315 1.00 53.36 391 VAL C C 1
ATOM 7449 O O . VAL C 1 391 ? 32.932 17.704 -28.924 1.00 39.92 391 VAL C O 1
ATOM 7453 N N . ASP C 1 392 ? 33.521 19.815 -29.434 1.00 44.24 392 ASP C N 1
ATOM 7454 C CA . ASP C 1 392 ? 34.940 19.617 -29.162 1.00 32.85 392 ASP C CA 1
ATOM 7455 C C . ASP C 1 392 ? 35.229 19.373 -27.684 1.00 34.71 392 ASP C C 1
ATOM 7456 O O . ASP C 1 392 ? 36.055 18.523 -27.346 1.00 35.59 392 ASP C O 1
ATOM 7461 N N . ILE C 1 393 ? 34.559 20.123 -26.810 1.00 32.71 393 ILE C N 1
ATOM 7462 C CA . ILE C 1 393 ? 34.806 20.034 -25.368 1.00 38.50 393 ILE C CA 1
ATOM 7463 C C . ILE C 1 393 ? 34.228 18.755 -24.752 1.00 39.48 393 ILE C C 1
ATOM 7464 O O . ILE C 1 393 ? 34.907 18.077 -23.974 1.00 32.72 393 ILE C O 1
ATOM 7469 N N . PHE C 1 394 ? 32.995 18.419 -25.129 1.00 39.63 394 PHE C N 1
ATOM 7470 C CA . PHE C 1 394 ? 32.232 17.354 -24.471 1.00 39.24 394 PHE C CA 1
ATOM 7471 C C . PHE C 1 394 ? 32.187 16.028 -25.223 1.00 39.81 394 PHE C C 1
ATOM 7472 O O . PHE C 1 394 ? 31.998 14.982 -24.607 1.00 38.15 394 PHE C O 1
ATOM 7480 N N . GLY C 1 395 ? 32.356 16.066 -26.542 1.00 37.20 395 GLY C N 1
ATOM 7481 C CA . GLY C 1 395 ? 32.282 14.852 -27.358 1.00 28.20 395 GLY C CA 1
ATOM 7482 C C . GLY C 1 395 ? 30.859 14.342 -27.522 1.00 33.85 395 GLY C C 1
ATOM 7483 O O . GLY C 1 395 ? 29.904 15.094 -27.345 1.00 29.65 395 GLY C O 1
ATOM 7484 N N . ASP C 1 396 ? 30.715 13.057 -27.845 1.00 24.32 396 ASP C N 1
ATOM 7485 C CA . ASP C 1 396 ? 29.405 12.478 -28.182 1.00 28.99 396 ASP C CA 1
ATOM 7486 C C . ASP C 1 396 ? 28.447 12.293 -26.999 1.00 26.24 396 ASP C C 1
ATOM 7487 O O . ASP C 1 396 ? 27.237 12.437 -27.156 1.00 25.95 396 ASP C O 1
ATOM 7492 N N . ASP C 1 397 ? 28.983 11.954 -25.830 1.00 22.89 397 ASP C N 1
ATOM 7493 C CA . ASP C 1 397 ? 28.144 11.496 -24.721 1.00 25.24 397 ASP C CA 1
ATOM 7494 C C . ASP C 1 397 ? 27.692 12.658 -23.855 1.00 21.86 397 ASP C C 1
ATOM 7495 O O . ASP C 1 397 ? 28.099 12.825 -22.700 1.00 23.34 397 ASP C O 1
ATOM 7500 N N . ALA C 1 398 ? 26.846 13.475 -24.468 1.00 22.68 398 ALA C N 1
ATOM 7501 C CA . ALA C 1 398 ? 26.421 14.739 -23.906 1.00 22.29 398 ALA C CA 1
ATOM 7502 C C . ALA C 1 398 ? 25.086 15.100 -24.513 1.00 23.11 398 ALA C C 1
ATOM 7503 O O . ALA C 1 398 ? 24.767 14.683 -25.628 1.00 27.38 398 ALA C O 1
ATOM 7505 N N . VAL C 1 399 ? 24.299 15.867 -23.769 1.00 20.73 399 VAL C N 1
ATOM 7506 C CA . VAL C 1 399 ? 23.113 16.486 -24.329 1.00 18.47 399 VAL C CA 1
ATOM 7507 C C . VAL C 1 399 ? 23.387 17.981 -24.426 1.00 25.19 399 VAL C C 1
ATOM 7508 O O . VAL C 1 399 ? 23.849 18.595 -23.463 1.00 24.64 399 VAL C O 1
ATOM 7512 N N . LEU C 1 400 ? 23.130 18.551 -25.602 1.00 24.07 400 LEU C N 1
ATOM 7513 C CA . LEU C 1 400 ? 23.299 19.988 -25.807 1.00 29.17 400 LEU C CA 1
ATOM 7514 C C . LEU C 1 400 ? 21.928 20.640 -25.861 1.00 21.24 400 LEU C C 1
ATOM 7515 O O . LEU C 1 400 ? 21.112 20.323 -26.734 1.00 26.59 400 LEU C O 1
ATOM 7520 N N . GLN C 1 401 ? 21.681 21.545 -24.919 1.00 23.14 401 GLN C N 1
ATOM 7521 C CA . GLN C 1 401 ? 20.350 22.108 -24.728 1.00 32.36 401 GLN C CA 1
ATOM 7522 C C . GLN C 1 401 ? 20.274 23.595 -25.022 1.00 31.33 401 GLN C C 1
ATOM 7523 O O . GLN C 1 401 ? 21.067 24.381 -24.506 1.00 26.98 401 GLN C O 1
ATOM 7529 N N . PHE C 1 402 ? 19.291 23.960 -25.840 1.00 31.98 402 PHE C N 1
ATOM 7530 C CA . PHE C 1 402 ? 19.125 25.328 -26.312 1.00 34.48 402 PHE C CA 1
ATOM 7531 C C . PHE C 1 402 ? 17.706 25.829 -26.035 1.00 35.08 402 PHE C C 1
ATOM 7532 O O . PHE C 1 402 ? 16.770 25.507 -26.767 1.00 36.90 402 PHE C O 1
ATOM 7540 N N . GLY C 1 403 ? 17.555 26.611 -24.971 1.00 32.46 403 GLY C N 1
ATOM 7541 C CA . GLY C 1 403 ? 16.263 27.210 -24.620 1.00 43.10 403 GLY C CA 1
ATOM 7542 C C . GLY C 1 403 ? 15.988 28.441 -25.464 1.00 35.91 403 GLY C C 1
ATOM 7543 O O . GLY C 1 403 ? 15.300 28.360 -26.482 1.00 31.11 403 GLY C O 1
ATOM 7544 N N . GLY C 1 404 ? 16.533 29.580 -25.039 1.00 30.15 404 GLY C N 1
ATOM 7545 C CA . GLY C 1 404 ? 16.494 30.811 -25.829 1.00 32.82 404 GLY C CA 1
ATOM 7546 C C . GLY C 1 404 ? 17.096 30.644 -27.222 1.00 34.80 404 GLY C C 1
ATOM 7547 O O . GLY C 1 404 ? 16.653 31.286 -28.170 1.00 36.83 404 GLY C O 1
ATOM 7548 N N . GLY C 1 405 ? 18.096 29.768 -27.343 1.00 32.85 405 GLY C N 1
ATOM 7549 C CA . GLY C 1 405 ? 18.735 29.468 -28.627 1.00 33.62 405 GLY C CA 1
ATOM 7550 C C . GLY C 1 405 ? 17.884 28.687 -29.619 1.00 56.11 405 GLY C C 1
ATOM 7551 O O . GLY C 1 405 ? 18.329 28.410 -30.737 1.00 37.66 405 GLY C O 1
ATOM 7552 N N . THR C 1 406 ? 16.670 28.316 -29.206 1.00 34.11 406 THR C N 1
ATOM 7553 C CA . THR C 1 406 ? 15.696 27.670 -30.093 1.00 34.76 406 THR C CA 1
ATOM 7554 C C . THR C 1 406 ? 14.419 28.508 -30.192 1.00 46.78 406 THR C C 1
ATOM 7555 O O . THR C 1 406 ? 13.945 28.803 -31.295 1.00 40.03 406 THR C O 1
ATOM 7559 N N . LEU C 1 407 ? 13.872 28.889 -29.035 1.00 30.98 407 LEU C N 1
ATOM 7560 C CA . LEU C 1 407 ? 12.630 29.663 -28.975 1.00 39.22 407 LEU C CA 1
ATOM 7561 C C . LEU C 1 407 ? 12.849 31.134 -29.326 1.00 41.28 407 LEU C C 1
ATOM 7562 O O . LEU C 1 407 ? 11.891 31.855 -29.606 1.00 37.91 407 LEU C O 1
ATOM 7567 N N . GLY C 1 408 ? 14.111 31.564 -29.308 1.00 43.93 408 GLY C N 1
ATOM 7568 C CA . GLY C 1 408 ? 14.483 32.931 -29.660 1.00 40.65 408 GLY C CA 1
ATOM 7569 C C . GLY C 1 408 ? 14.954 33.092 -31.095 1.00 46.89 408 GLY C C 1
ATOM 7570 O O . GLY C 1 408 ? 15.516 34.126 -31.455 1.00 38.02 408 GLY C O 1
ATOM 7571 N N . HIS C 1 409 ? 14.730 32.066 -31.910 1.00 39.35 409 HIS C N 1
ATOM 7572 C CA . HIS C 1 409 ? 15.047 32.104 -33.335 1.00 40.09 409 HIS C CA 1
ATOM 7573 C C . HIS C 1 409 ? 14.103 33.090 -34.033 1.00 43.85 409 HIS C C 1
ATOM 7574 O O . HIS C 1 409 ? 12.926 33.177 -33.667 1.00 44.22 409 HIS C O 1
ATOM 7581 N N . PRO C 1 410 ? 14.619 33.847 -35.027 1.00 62.72 410 PRO C N 1
ATOM 7582 C CA . PRO C 1 410 ? 13.829 34.844 -35.760 1.00 42.29 410 PRO C CA 1
ATOM 7583 C C . PRO C 1 410 ? 12.499 34.337 -36.320 1.00 35.85 410 PRO C C 1
ATOM 7584 O O . PRO C 1 410 ? 11.534 35.102 -36.375 1.00 48.13 410 PRO C O 1
ATOM 7588 N N . TRP C 1 411 ? 12.449 33.068 -36.725 1.00 36.21 411 TRP C N 1
ATOM 7589 C CA . TRP C 1 411 ? 11.262 32.514 -37.386 1.00 40.93 411 TRP C CA 1
ATOM 7590 C C . TRP C 1 411 ? 10.366 31.635 -36.501 1.00 57.04 411 TRP C C 1
ATOM 7591 O O . TRP C 1 411 ? 9.270 31.258 -36.916 1.00 47.61 411 TRP C O 1
ATOM 7602 N N . GLY C 1 412 ? 10.828 31.298 -35.299 1.00 49.01 412 GLY C N 1
ATOM 7603 C CA . GLY C 1 412 ? 10.036 30.471 -34.383 1.00 42.22 412 GLY C CA 1
ATOM 7604 C C . GLY C 1 412 ? 10.690 29.168 -33.959 1.00 83.08 412 GLY C C 1
ATOM 7605 O O . GLY C 1 412 ? 11.891 28.970 -34.163 1.00 48.69 412 GLY C O 1
ATOM 7606 N N . ASN C 1 413 ? 9.885 28.277 -33.382 1.00 61.92 413 ASN C N 1
ATOM 7607 C CA . ASN C 1 413 ? 10.384 27.060 -32.732 1.00 64.87 413 ASN C CA 1
ATOM 7608 C C . ASN C 1 413 ? 10.997 26.037 -33.677 1.00 39.05 413 ASN C C 1
ATOM 7609 O O . ASN C 1 413 ? 12.152 25.638 -33.498 1.00 43.98 413 ASN C O 1
ATOM 7614 N N . ALA C 1 414 ? 10.212 25.605 -34.662 1.00 30.84 414 ALA C N 1
ATOM 7615 C CA . ALA C 1 414 ? 10.619 24.533 -35.569 1.00 31.34 414 ALA C CA 1
ATOM 7616 C C . ALA C 1 414 ? 11.858 24.908 -36.388 1.00 37.51 414 ALA C C 1
ATOM 7617 O O . ALA C 1 414 ? 12.797 24.113 -36.459 1.00 46.72 414 ALA C O 1
ATOM 7619 N N . PRO C 1 415 ? 11.876 26.121 -36.991 1.00 39.74 415 PRO C N 1
ATOM 7620 C CA . PRO C 1 415 ? 13.118 26.601 -37.611 1.00 33.65 415 PRO C CA 1
ATOM 7621 C C . PRO C 1 415 ? 14.285 26.687 -36.629 1.00 27.52 415 PRO C C 1
ATOM 7622 O O . PRO C 1 415 ? 15.427 26.413 -37.005 1.00 33.53 415 PRO C O 1
ATOM 7626 N N . GLY C 1 416 ? 13.994 27.058 -35.382 1.00 35.43 416 GLY C N 1
ATOM 7627 C CA . GLY C 1 416 ? 15.012 27.117 -34.330 1.00 29.37 416 GLY C CA 1
ATOM 7628 C C . GLY C 1 416 ? 15.605 25.752 -34.041 1.00 36.06 416 GLY C C 1
ATOM 7629 O O . GLY C 1 416 ? 16.813 25.625 -33.820 1.00 32.56 416 GLY C O 1
ATOM 7630 N N . ALA C 1 417 ? 14.746 24.734 -34.048 1.00 28.52 417 ALA C N 1
ATOM 7631 C CA . ALA C 1 417 ? 15.154 23.346 -33.839 1.00 36.01 417 ALA C CA 1
ATOM 7632 C C . ALA C 1 417 ? 15.995 22.832 -35.002 1.00 29.79 417 ALA C C 1
ATOM 7633 O O . ALA C 1 417 ? 17.012 22.175 -34.792 1.00 28.04 417 ALA C O 1
ATOM 7635 N N . THR C 1 418 ? 15.551 23.130 -36.222 1.00 35.52 418 THR C N 1
ATOM 7636 C CA . THR C 1 418 ? 16.258 22.744 -37.444 1.00 35.73 418 THR C CA 1
ATOM 7637 C C . THR C 1 418 ? 17.649 23.384 -37.498 1.00 22.54 418 THR C C 1
ATOM 7638 O O . THR C 1 418 ? 18.635 22.702 -37.784 1.00 32.92 418 THR C O 1
ATOM 7642 N N . ALA C 1 419 ? 17.721 24.674 -37.171 1.00 28.58 419 ALA C N 1
ATOM 7643 C CA . ALA C 1 419 ? 18.988 25.403 -37.095 1.00 30.17 419 ALA C CA 1
ATOM 7644 C C . ALA C 1 419 ? 20.009 24.672 -36.227 1.00 46.04 419 ALA C C 1
ATOM 7645 O O . ALA C 1 419 ? 21.145 24.437 -36.654 1.00 36.34 419 ALA C O 1
ATOM 7647 N N . ASN C 1 420 ? 19.594 24.310 -35.014 1.00 39.21 420 ASN C N 1
ATOM 7648 C CA . ASN C 1 420 ? 20.468 23.611 -34.073 1.00 25.27 420 ASN C CA 1
ATOM 7649 C C . ASN C 1 420 ? 20.818 22.195 -34.531 1.00 18.99 420 ASN C C 1
ATOM 7650 O O . ASN C 1 420 ? 21.973 21.781 -34.430 1.00 30.02 420 ASN C O 1
ATOM 7655 N N . ARG C 1 421 ? 19.821 21.466 -35.036 1.00 23.16 421 ARG C N 1
ATOM 7656 C CA . ARG C 1 421 ? 20.035 20.101 -35.536 1.00 22.36 421 ARG C CA 1
ATOM 7657 C C . ARG C 1 421 ? 21.051 20.070 -36.689 1.00 49.56 421 ARG C C 1
ATOM 7658 O O . ARG C 1 421 ? 21.991 19.269 -36.679 1.00 30.57 421 ARG C O 1
ATOM 7666 N N . VAL C 1 422 ? 20.858 20.958 -37.662 1.00 39.11 422 VAL C N 1
ATOM 7667 C CA . VAL C 1 422 ? 21.763 21.099 -38.815 1.00 35.50 422 VAL C CA 1
ATOM 7668 C C . VAL C 1 422 ? 23.194 21.415 -38.365 1.00 24.57 422 VAL C C 1
ATOM 7669 O O . VAL C 1 422 ? 24.145 20.736 -38.777 1.00 33.05 422 VAL C O 1
ATOM 7673 N N . ALA C 1 423 ? 23.330 22.424 -37.503 1.00 28.57 423 ALA C N 1
ATOM 7674 C CA . ALA C 1 423 ? 24.626 22.853 -36.995 1.00 27.30 423 ALA C CA 1
ATOM 7675 C C . ALA C 1 423 ? 25.371 21.726 -36.280 1.00 67.51 423 ALA C C 1
ATOM 7676 O O . ALA C 1 423 ? 26.585 21.581 -36.441 1.00 34.98 423 ALA C O 1
ATOM 7678 N N . LEU C 1 424 ? 24.639 20.924 -35.507 1.00 36.32 424 LEU C N 1
ATOM 7679 C CA . LEU C 1 424 ? 25.233 19.796 -34.795 1.00 39.11 424 LEU C CA 1
ATOM 7680 C C . LEU C 1 424 ? 25.742 18.736 -35.769 1.00 20.81 424 LEU C C 1
ATOM 7681 O O . LEU C 1 424 ? 26.907 18.336 -35.705 1.00 36.13 424 LEU C O 1
ATOM 7686 N N . GLU C 1 425 ? 24.861 18.296 -36.666 1.00 26.13 425 GLU C N 1
ATOM 7687 C CA . GLU C 1 425 ? 25.189 17.255 -37.642 1.00 40.15 425 GLU C CA 1
ATOM 7688 C C . GLU C 1 425 ? 26.326 17.655 -38.581 1.00 53.66 425 GLU C C 1
ATOM 7689 O O . GLU C 1 425 ? 27.126 16.813 -38.982 1.00 37.12 425 GLU C O 1
ATOM 7695 N N . ALA C 1 426 ? 26.401 18.943 -38.909 1.00 38.81 426 ALA C N 1
ATOM 7696 C CA . ALA C 1 426 ? 27.497 19.474 -39.717 1.00 43.52 426 ALA C CA 1
ATOM 7697 C C . ALA C 1 426 ? 28.811 19.470 -38.941 1.00 45.70 426 ALA C C 1
ATOM 7698 O O . ALA C 1 426 ? 29.871 19.221 -39.514 1.00 42.05 426 ALA C O 1
ATOM 7700 N N . CYS C 1 427 ? 28.738 19.740 -37.639 1.00 44.22 427 CYS C N 1
ATOM 7701 C CA . CYS C 1 427 ? 29.917 19.686 -36.776 1.00 32.97 427 CYS C CA 1
ATOM 7702 C C . CYS C 1 427 ? 30.431 18.260 -36.585 1.00 43.95 427 CYS C C 1
ATOM 7703 O O . CYS C 1 427 ? 31.643 18.041 -36.507 1.00 38.70 427 CYS C O 1
ATOM 7706 N N . ILE C 1 428 ? 29.502 17.305 -36.514 1.00 35.77 428 ILE C N 1
ATOM 7707 C CA . ILE C 1 428 ? 29.829 15.882 -36.367 1.00 45.52 428 ILE C CA 1
ATOM 7708 C C . ILE C 1 428 ? 30.484 15.349 -37.639 1.00 39.86 428 ILE C C 1
ATOM 7709 O O . ILE C 1 428 ? 31.552 14.734 -37.582 1.00 46.51 428 ILE C O 1
ATOM 7714 N N . GLN C 1 429 ? 29.833 15.589 -38.775 1.00 49.81 429 GLN C N 1
ATOM 7715 C CA . GLN C 1 429 ? 30.364 15.213 -40.081 1.00 45.01 429 GLN C CA 1
ATOM 7716 C C . GLN C 1 429 ? 31.776 15.768 -40.269 1.00 43.17 429 GLN C C 1
ATOM 7717 O O . GLN C 1 429 ? 32.689 15.022 -40.606 1.00 47.76 429 GLN C O 1
ATOM 7723 N N . ALA C 1 430 ? 31.946 17.066 -40.016 1.00 38.07 430 ALA C N 1
ATOM 7724 C CA . ALA C 1 430 ? 33.250 17.730 -40.117 1.00 39.78 430 ALA C CA 1
ATOM 7725 C C . ALA C 1 430 ? 34.335 17.077 -39.257 1.00 76.14 430 ALA C C 1
ATOM 7726 O O . ALA C 1 430 ? 35.456 16.866 -39.727 1.00 56.90 430 ALA C O 1
ATOM 7728 N N . ARG C 1 431 ? 33.997 16.768 -38.005 1.00 52.87 431 ARG C N 1
ATOM 7729 C CA . ARG C 1 431 ? 34.926 16.110 -37.086 1.00 62.31 431 ARG C CA 1
ATOM 7730 C C . ARG C 1 431 ? 35.289 14.711 -37.584 1.00 42.23 431 ARG C C 1
ATOM 7731 O O . ARG C 1 431 ? 36.459 14.316 -37.551 1.00 58.97 431 ARG C O 1
ATOM 7739 N N . ASN C 1 432 ? 34.279 13.976 -38.047 1.00 38.98 432 ASN C N 1
ATOM 7740 C CA . ASN C 1 432 ? 34.464 12.612 -38.539 1.00 37.86 432 ASN C CA 1
ATOM 7741 C C . ASN C 1 432 ? 35.210 12.536 -39.876 1.00 70.08 432 ASN C C 1
ATOM 7742 O O . ASN C 1 432 ? 35.614 11.456 -40.303 1.00 56.79 432 ASN C O 1
ATOM 7747 N N . GLU C 1 433 ? 35.387 13.684 -40.526 1.00 55.27 433 GLU C N 1
ATOM 7748 C CA . GLU C 1 433 ? 36.170 13.765 -41.757 1.00 82.08 433 GLU C CA 1
ATOM 7749 C C . GLU C 1 433 ? 37.622 14.161 -41.483 1.00 51.99 433 GLU C C 1
ATOM 7750 O O . GLU C 1 433 ? 38.489 13.992 -42.340 1.00 93.76 433 GLU C O 1
ATOM 7756 N N . GLY C 1 434 ? 37.875 14.690 -40.287 1.00 56.21 434 GLY C N 1
ATOM 7757 C CA . GLY C 1 434 ? 39.234 14.959 -39.821 1.00 49.73 434 GLY C CA 1
ATOM 7758 C C . GLY C 1 434 ? 39.569 16.425 -39.626 1.00 64.46 434 GLY C C 1
ATOM 7759 O O . GLY C 1 434 ? 40.741 16.786 -39.504 1.00 55.12 434 GLY C O 1
ATOM 7760 N N . ARG C 1 435 ? 38.542 17.267 -39.581 1.00 51.37 435 ARG C N 1
ATOM 7761 C CA . ARG C 1 435 ? 38.735 18.713 -39.497 1.00 45.72 435 ARG C CA 1
ATOM 7762 C C . ARG C 1 435 ? 38.863 19.206 -38.059 1.00 48.66 435 ARG C C 1
ATOM 7763 O O . ARG C 1 435 ? 38.207 18.686 -37.155 1.00 61.57 435 ARG C O 1
ATOM 7771 N N . ASP C 1 436 ? 39.719 20.207 -37.862 1.00 49.28 436 ASP C N 1
ATOM 7772 C CA . ASP C 1 436 ? 39.931 20.811 -36.548 1.00 59.98 436 ASP C CA 1
ATOM 7773 C C . ASP C 1 436 ? 38.782 21.762 -36.215 1.00 102.81 436 ASP C C 1
ATOM 7774 O O . ASP C 1 436 ? 38.627 22.811 -36.849 1.00 58.53 436 ASP C O 1
ATOM 7779 N N . LEU C 1 437 ? 37.984 21.385 -35.217 1.00 50.25 437 LEU C N 1
ATOM 7780 C CA . LEU C 1 437 ? 36.795 22.148 -34.826 1.00 49.47 437 LEU C CA 1
ATOM 7781 C C . LEU C 1 437 ? 37.116 23.481 -34.150 1.00 36.99 437 LEU C C 1
ATOM 7782 O O . LEU C 1 437 ? 36.345 24.433 -34.269 1.00 51.12 437 LEU C O 1
ATOM 7787 N N . MET C 1 438 ? 38.237 23.550 -33.433 1.00 48.07 438 MET C N 1
ATOM 7788 C CA . MET C 1 438 ? 38.634 24.792 -32.763 1.00 59.47 438 MET C CA 1
ATOM 7789 C C . MET C 1 438 ? 39.234 25.817 -33.727 1.00 86.62 438 MET C C 1
ATOM 7790 O O . MET C 1 438 ? 39.216 27.017 -33.449 1.00 69.77 438 MET C O 1
ATOM 7795 N N . ARG C 1 439 ? 39.756 25.342 -34.856 1.00 77.68 439 ARG C N 1
ATOM 7796 C CA . ARG C 1 439 ? 40.319 26.225 -35.880 1.00 107.25 439 ARG C CA 1
ATOM 7797 C C . ARG C 1 439 ? 39.288 26.553 -36.958 1.00 79.91 439 ARG C C 1
ATOM 7798 O O . ARG C 1 439 ? 39.061 27.723 -37.274 1.00 71.41 439 ARG C O 1
ATOM 7806 N N . GLU C 1 440 ? 38.659 25.513 -37.502 1.00 58.34 440 GLU C N 1
ATOM 7807 C CA . GLU C 1 440 ? 37.713 25.652 -38.610 1.00 60.33 440 GLU C CA 1
ATOM 7808 C C . GLU C 1 440 ? 36.266 25.830 -38.132 1.00 63.05 440 GLU C C 1
ATOM 7809 O O . GLU C 1 440 ? 35.324 25.677 -38.914 1.00 49.49 440 GLU C O 1
ATOM 7815 N N . GLY C 1 441 ? 36.106 26.171 -36.854 1.00 65.39 441 GLY C N 1
ATOM 7816 C CA . GLY C 1 441 ? 34.793 26.329 -36.225 1.00 68.32 441 GLY C CA 1
ATOM 7817 C C . GLY C 1 441 ? 33.806 27.184 -36.993 1.00 93.04 441 GLY C C 1
ATOM 7818 O O . GLY C 1 441 ? 32.768 26.691 -37.440 1.00 46.30 441 GLY C O 1
ATOM 7819 N N . GLY C 1 442 ? 34.134 28.465 -37.151 1.00 54.65 442 GLY C N 1
ATOM 7820 C CA . GLY C 1 442 ? 33.282 29.406 -37.878 1.00 70.61 442 GLY C CA 1
ATOM 7821 C C . GLY C 1 442 ? 32.983 28.982 -39.306 1.00 50.13 442 GLY C C 1
ATOM 7822 O O . GLY C 1 442 ? 31.877 29.204 -39.810 1.00 53.83 442 GLY C O 1
ATOM 7823 N N . ASP C 1 443 ? 33.974 28.362 -39.946 1.00 46.83 443 ASP C N 1
ATOM 7824 C CA . ASP C 1 443 ? 33.873 27.925 -41.337 1.00 53.21 443 ASP C CA 1
ATOM 7825 C C . ASP C 1 443 ? 32.823 26.836 -41.535 1.00 54.38 443 ASP C C 1
ATOM 7826 O O . ASP C 1 443 ? 32.016 26.920 -42.457 1.00 50.61 443 ASP C O 1
ATOM 7831 N N . ILE C 1 444 ? 32.838 25.827 -40.663 1.00 60.10 444 ILE C N 1
ATOM 7832 C CA . ILE C 1 444 ? 31.889 24.706 -40.724 1.00 43.81 444 ILE C CA 1
ATOM 7833 C C . ILE C 1 444 ? 30.438 25.197 -40.600 1.00 33.22 444 ILE C C 1
ATOM 7834 O O . ILE C 1 444 ? 29.550 24.741 -41.331 1.00 41.82 444 ILE C O 1
ATOM 7839 N N . ILE C 1 445 ? 30.228 26.141 -39.684 1.00 36.29 445 ILE C N 1
ATOM 7840 C CA . ILE C 1 445 ? 28.929 26.782 -39.470 1.00 42.55 445 ILE C CA 1
ATOM 7841 C C . ILE C 1 445 ? 28.499 27.612 -40.690 1.00 69.89 445 ILE C C 1
ATOM 7842 O O . ILE C 1 445 ? 27.373 27.468 -41.175 1.00 51.38 445 ILE C O 1
ATOM 7847 N N . ARG C 1 446 ? 29.402 28.463 -41.182 1.00 66.03 446 ARG C N 1
ATOM 7848 C CA . ARG C 1 446 ? 29.161 29.253 -42.396 1.00 55.46 446 ARG C CA 1
ATOM 7849 C C . ARG C 1 446 ? 28.860 28.379 -43.615 1.00 36.51 446 ARG C C 1
ATOM 7850 O O . ARG C 1 446 ? 28.023 28.735 -44.445 1.00 55.13 446 ARG C O 1
ATOM 7858 N N . GLU C 1 447 ? 29.533 27.230 -43.699 1.00 39.90 447 GLU C N 1
ATOM 7859 C CA . GLU C 1 447 ? 29.287 26.242 -44.755 1.00 38.84 447 GLU C CA 1
ATOM 7860 C C . GLU C 1 447 ? 27.868 25.689 -44.719 1.00 56.07 447 GLU C C 1
ATOM 7861 O O . GLU C 1 447 ? 27.190 25.631 -45.747 1.00 51.69 447 GLU C O 1
ATOM 7867 N N . ALA C 1 448 ? 27.428 25.285 -43.530 1.00 56.01 448 ALA C N 1
ATOM 7868 C CA . ALA C 1 448 ? 26.094 24.720 -43.353 1.00 47.61 448 ALA C CA 1
ATOM 7869 C C . ALA C 1 448 ? 25.009 25.789 -43.491 1.00 34.35 448 ALA C C 1
ATOM 7870 O O . ALA C 1 448 ? 23.910 25.504 -43.971 1.00 37.70 448 ALA C O 1
ATOM 7872 N N . ALA C 1 449 ? 25.334 27.016 -43.079 1.00 40.61 449 ALA C N 1
ATOM 7873 C CA . ALA C 1 449 ? 24.431 28.164 -43.218 1.00 45.52 449 ALA C CA 1
ATOM 7874 C C . ALA C 1 449 ? 24.029 28.447 -44.671 1.00 76.60 449 ALA C C 1
ATOM 7875 O O . ALA C 1 449 ? 22.925 28.932 -44.926 1.00 68.87 449 ALA C O 1
ATOM 7877 N N . ARG C 1 450 ? 24.922 28.146 -45.614 1.00 70.98 450 ARG C N 1
ATOM 7878 C CA . ARG C 1 450 ? 24.612 28.252 -47.044 1.00 72.39 450 ARG C CA 1
ATOM 7879 C C . ARG C 1 450 ? 23.553 27.227 -47.452 1.00 58.32 450 ARG C C 1
ATOM 7880 O O . ARG C 1 450 ? 22.672 27.516 -48.263 1.00 83.26 450 ARG C O 1
ATOM 7888 N N . TRP C 1 451 ? 23.650 26.035 -46.872 1.00 49.18 451 TRP C N 1
ATOM 7889 C CA . TRP C 1 451 ? 22.704 24.954 -47.124 1.00 68.68 451 TRP C CA 1
ATOM 7890 C C . TRP C 1 451 ? 21.385 25.151 -46.366 1.00 77.41 451 TRP C C 1
ATOM 7891 O O . TRP C 1 451 ? 20.326 24.731 -46.839 1.00 59.11 451 TRP C O 1
ATOM 7902 N N . SER C 1 452 ? 21.452 25.807 -45.209 1.00 67.39 452 SER C N 1
ATOM 7903 C CA . SER C 1 452 ? 20.291 25.938 -44.323 1.00 37.77 452 SER C CA 1
ATOM 7904 C C . SER C 1 452 ? 19.896 27.387 -44.026 1.00 27.59 452 SER C C 1
ATOM 7905 O O . SER C 1 452 ? 20.603 28.090 -43.286 1.00 35.60 452 SER C O 1
ATOM 7908 N N . PRO C 1 453 ? 18.760 27.838 -44.597 1.00 39.16 453 PRO C N 1
ATOM 7909 C CA . PRO C 1 453 ? 18.247 29.183 -44.324 1.00 47.15 453 PRO C CA 1
ATOM 7910 C C . PRO C 1 453 ? 17.935 29.392 -42.838 1.00 45.43 453 PRO C C 1
ATOM 7911 O O . PRO C 1 453 ? 18.225 30.464 -42.298 1.00 40.17 453 PRO C O 1
ATOM 7915 N N . GLU C 1 454 ? 17.374 28.366 -42.191 1.00 61.67 454 GLU C N 1
ATOM 7916 C CA . GLU C 1 454 ? 17.109 28.387 -40.748 1.00 29.37 454 GLU C CA 1
ATOM 7917 C C . GLU C 1 454 ? 18.379 28.709 -39.970 1.00 27.55 454 GLU C C 1
ATOM 7918 O O . GLU C 1 454 ? 18.387 29.590 -39.104 1.00 36.65 454 GLU C O 1
ATOM 7924 N N . LEU C 1 455 ? 19.452 27.988 -40.294 1.00 31.45 455 LEU C N 1
ATOM 7925 C CA . LEU C 1 455 ? 20.740 28.182 -39.640 1.00 31.22 455 LEU C CA 1
ATOM 7926 C C . LEU C 1 455 ? 21.337 29.557 -39.956 1.00 46.93 455 LEU C C 1
ATOM 7927 O O . LEU C 1 455 ? 21.928 30.199 -39.080 1.00 39.91 455 LEU C O 1
ATOM 7932 N N . ALA C 1 456 ? 21.167 30.003 -41.199 1.00 46.52 456 ALA C N 1
ATOM 7933 C CA . ALA C 1 456 ? 21.638 31.321 -41.631 1.00 55.72 456 ALA C CA 1
ATOM 7934 C C . ALA C 1 456 ? 21.042 32.431 -40.768 1.00 42.83 456 ALA C C 1
ATOM 7935 O O . ALA C 1 456 ? 21.767 33.296 -40.273 1.00 42.95 456 ALA C O 1
ATOM 7937 N N . ALA C 1 457 ? 19.725 32.380 -40.579 1.00 40.53 457 ALA C N 1
ATOM 7938 C CA . ALA C 1 457 ? 19.014 33.347 -39.747 1.00 34.54 457 ALA C CA 1
ATOM 7939 C C . ALA C 1 457 ? 19.481 33.321 -38.288 1.00 71.90 457 ALA C C 1
ATOM 7940 O O . ALA C 1 457 ? 19.614 34.373 -37.658 1.00 39.11 457 ALA C O 1
ATOM 7942 N N . ALA C 1 458 ? 19.739 32.123 -37.764 1.00 53.15 458 ALA C N 1
ATOM 7943 C CA . ALA C 1 458 ? 20.236 31.960 -36.394 1.00 44.03 458 ALA C CA 1
ATOM 7944 C C . ALA C 1 458 ? 21.631 32.562 -36.225 1.00 41.29 458 ALA C C 1
ATOM 7945 O O . ALA C 1 458 ? 21.898 33.256 -35.238 1.00 34.60 458 ALA C O 1
ATOM 7947 N N . CYS C 1 459 ? 22.510 32.294 -37.194 1.00 33.63 459 CYS C N 1
ATOM 7948 C CA . CYS C 1 459 ? 23.862 32.854 -37.205 1.00 39.71 459 CYS C CA 1
ATOM 7949 C C . CYS C 1 459 ? 23.842 34.374 -37.190 1.00 43.66 459 CYS C C 1
ATOM 7950 O O . CYS C 1 459 ? 24.559 34.998 -36.406 1.00 37.24 459 CYS C O 1
ATOM 7953 N N . GLU C 1 460 ? 23.006 34.958 -38.051 1.00 39.27 460 GLU C N 1
ATOM 7954 C CA . GLU C 1 460 ? 22.879 36.411 -38.169 1.00 47.90 460 GLU C CA 1
ATOM 7955 C C . GLU C 1 460 ? 22.494 37.066 -36.847 1.00 41.02 460 GLU C C 1
ATOM 7956 O O . GLU C 1 460 ? 23.139 38.023 -36.418 1.00 47.26 460 GLU C O 1
ATOM 7962 N N . LEU C 1 461 ? 21.457 36.533 -36.201 1.00 43.55 461 LEU C N 1
ATOM 7963 C CA . LEU C 1 461 ? 20.925 37.115 -34.967 1.00 41.01 461 LEU C CA 1
ATOM 7964 C C . LEU C 1 461 ? 21.918 37.109 -33.799 1.00 36.17 461 LEU C C 1
ATOM 7965 O O . LEU C 1 461 ? 22.065 38.118 -33.101 1.00 37.07 461 LEU C O 1
ATOM 7970 N N . TRP C 1 462 ? 22.601 35.984 -33.591 1.00 34.47 462 TRP C N 1
ATOM 7971 C CA . TRP C 1 462 ? 23.477 35.833 -32.424 1.00 52.32 462 TRP C CA 1
ATOM 7972 C C . TRP C 1 462 ? 24.978 35.961 -32.730 1.00 57.27 462 TRP C C 1
ATOM 7973 O O . TRP C 1 462 ? 25.816 35.445 -31.985 1.00 45.53 462 TRP C O 1
ATOM 7984 N N . LYS C 1 463 ? 25.305 36.672 -33.810 1.00 70.63 463 LYS C N 1
ATOM 7985 C CA . LYS C 1 463 ? 26.695 36.930 -34.204 1.00 71.64 463 LYS C CA 1
ATOM 7986 C C . LYS C 1 463 ? 27.543 37.510 -33.070 1.00 42.52 463 LYS C C 1
ATOM 7987 O O . LYS C 1 463 ? 28.560 36.928 -32.684 1.00 62.83 463 LYS C O 1
ATOM 7993 N N . GLU C 1 464 ? 27.102 38.647 -32.535 1.00 45.60 464 GLU C N 1
ATOM 7994 C CA . GLU C 1 464 ? 27.902 39.433 -31.590 1.00 84.96 464 GLU C CA 1
ATOM 7995 C C . GLU C 1 464 ? 27.782 38.973 -30.134 1.00 59.54 464 GLU C C 1
ATOM 7996 O O . GLU C 1 464 ? 28.371 39.587 -29.240 1.00 44.69 464 GLU C O 1
ATOM 8002 N N . ILE C 1 465 ? 27.035 37.897 -29.898 1.00 48.59 465 ILE C N 1
ATOM 8003 C CA . ILE C 1 465 ? 26.734 37.461 -28.528 1.00 54.28 465 ILE C CA 1
ATOM 8004 C C . ILE C 1 465 ? 27.776 36.496 -27.957 1.00 39.42 465 ILE C C 1
ATOM 8005 O O . ILE C 1 465 ? 27.924 35.362 -28.422 1.00 38.71 465 ILE C O 1
ATOM 8010 N N . LYS C 1 466 ? 28.488 36.969 -26.939 1.00 33.81 466 LYS C N 1
ATOM 8011 C CA . LYS C 1 466 ? 29.499 36.182 -26.241 1.00 48.05 466 LYS C CA 1
ATOM 8012 C C . LYS C 1 466 ? 29.351 36.396 -24.738 1.00 54.85 466 LYS C C 1
ATOM 8013 O O . LYS C 1 466 ? 28.823 37.419 -24.297 1.00 47.35 466 LYS C O 1
ATOM 8019 N N . PHE C 1 467 ? 29.814 35.425 -23.955 1.00 39.33 467 PHE C N 1
ATOM 8020 C CA . PHE C 1 467 ? 29.822 35.543 -22.500 1.00 53.44 467 PHE C CA 1
ATOM 8021 C C . PHE C 1 467 ? 31.248 35.336 -21.995 1.00 48.42 467 PHE C C 1
ATOM 8022 O O . PHE C 1 467 ? 31.695 34.206 -21.778 1.00 45.74 467 PHE C O 1
ATOM 8030 N N . GLU C 1 468 ? 31.959 36.448 -21.836 1.00 50.90 468 GLU C N 1
ATOM 8031 C CA . GLU C 1 468 ? 33.367 36.424 -21.458 1.00 56.12 468 GLU C CA 1
ATOM 8032 C C . GLU C 1 468 ? 33.598 37.195 -20.162 1.00 54.66 468 GLU C C 1
ATOM 8033 O O . GLU C 1 468 ? 33.724 38.422 -20.161 1.00 74.84 468 GLU C O 1
ATOM 8039 N N . PHE C 1 469 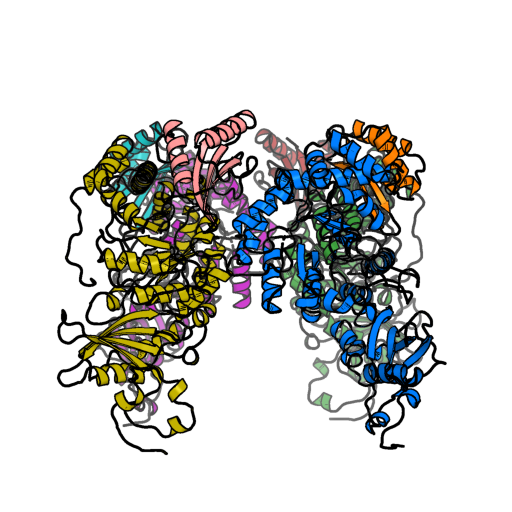? 33.630 36.450 -19.061 1.00 41.53 469 PHE C N 1
ATOM 8040 C CA . PHE C 1 469 ? 33.905 36.992 -17.732 1.00 39.16 469 PHE C CA 1
ATOM 8041 C C . PHE C 1 469 ? 34.898 36.079 -17.020 1.00 57.56 469 PHE C C 1
ATOM 8042 O O . PHE C 1 469 ? 35.003 34.891 -17.347 1.00 42.78 469 PHE C O 1
ATOM 8050 N N . GLU C 1 470 ? 35.618 36.636 -16.048 1.00 42.20 470 GLU C N 1
ATOM 8051 C CA . GLU C 1 470 ? 36.578 35.868 -15.259 1.00 62.17 470 GLU C CA 1
ATOM 8052 C C . GLU C 1 470 ? 35.855 34.963 -14.262 1.00 84.88 470 GLU C C 1
ATOM 8053 O O . GLU C 1 470 ? 35.016 35.420 -13.481 1.00 41.28 470 GLU C O 1
ATOM 8059 N N . ALA C 1 471 ? 36.189 33.676 -14.306 1.00 41.00 471 ALA C N 1
ATOM 8060 C CA . ALA C 1 471 ? 35.576 32.674 -13.438 1.00 51.29 471 ALA C CA 1
ATOM 8061 C C . ALA C 1 471 ? 36.100 32.760 -12.006 1.00 51.88 471 ALA C C 1
ATOM 8062 O O . ALA C 1 471 ? 37.243 33.166 -11.769 1.00 38.28 471 ALA C O 1
ATOM 8064 N N . GLN C 1 472 ? 35.245 32.389 -11.058 1.00 34.31 472 GLN C N 1
ATOM 8065 C CA . GLN C 1 472 ? 35.618 32.317 -9.645 1.00 33.70 472 GLN C CA 1
ATOM 8066 C C . GLN C 1 472 ? 36.185 30.940 -9.311 1.00 46.30 472 GLN C C 1
ATOM 8067 O O . GLN C 1 472 ? 37.179 30.824 -8.596 1.00 36.67 472 GLN C O 1
ATOM 8073 N N . ASP C 1 473 ? 35.541 29.905 -9.841 1.00 39.20 473 ASP C N 1
ATOM 8074 C CA . ASP C 1 473 ? 35.889 28.519 -9.554 1.00 43.67 473 ASP C CA 1
ATOM 8075 C C . ASP C 1 473 ? 37.011 28.061 -10.490 1.00 47.35 473 ASP C C 1
ATOM 8076 O O . ASP C 1 473 ? 36.759 27.459 -11.537 1.00 44.67 473 ASP C O 1
ATOM 8081 N N . THR C 1 474 ? 38.250 28.354 -10.101 1.00 40.10 474 THR C N 1
ATOM 8082 C CA . THR C 1 474 ? 39.409 28.091 -10.956 1.00 56.65 474 THR C CA 1
ATOM 8083 C C . THR C 1 474 ? 40.479 27.246 -10.252 1.00 48.67 474 THR C C 1
ATOM 8084 O O . THR C 1 474 ? 40.493 27.152 -9.019 1.00 41.74 474 THR C O 1
ATOM 8088 N N . ILE C 1 475 ? 41.360 26.628 -11.039 1.00 40.44 475 ILE C N 1
ATOM 8089 C CA . ILE C 1 475 ? 42.496 25.883 -10.491 1.00 47.10 475 ILE C CA 1
ATOM 8090 C C . ILE C 1 475 ? 43.538 26.859 -9.950 1.00 116.87 475 ILE C C 1
ATOM 8091 O O . ILE C 1 475 ? 44.117 27.653 -10.692 1.00 53.63 475 ILE C O 1
ATOM 8097 N N . SER D 2 14 ? 20.621 12.994 -41.531 1.00 53.30 14 SER D N 1
ATOM 8098 C CA . SER D 2 14 ? 19.367 13.089 -42.338 1.00 54.50 14 SER D CA 1
ATOM 8099 C C . SER D 2 14 ? 18.906 14.539 -42.519 1.00 50.60 14 SER D C 1
ATOM 8100 O O . SER D 2 14 ? 17.978 14.818 -43.281 1.00 54.72 14 SER D O 1
ATOM 8103 N N . TYR D 2 15 ? 19.566 15.451 -41.810 1.00 55.23 15 TYR D N 1
ATOM 8104 C CA . TYR D 2 15 ? 19.291 16.882 -41.905 1.00 48.68 15 TYR D CA 1
ATOM 8105 C C . TYR D 2 15 ? 20.357 17.588 -42.744 1.00 53.03 15 TYR D C 1
ATOM 8106 O O . TYR D 2 15 ? 20.339 18.810 -42.900 1.00 54.16 15 TYR D O 1
ATOM 8115 N N . LEU D 2 16 ? 21.280 16.794 -43.281 1.00 49.63 16 LEU D N 1
ATOM 8116 C CA . LEU D 2 16 ? 22.318 17.276 -44.183 1.00 55.86 16 LEU D CA 1
ATOM 8117 C C . LEU D 2 16 ? 22.038 16.784 -45.607 1.00 48.78 16 LEU D C 1
ATOM 8118 O O . LEU D 2 16 ? 21.226 15.873 -45.794 1.00 46.82 16 LEU D O 1
ATOM 8123 N N . PRO D 2 17 ? 22.697 17.393 -46.618 1.00 53.61 17 PRO D N 1
ATOM 8124 C CA . PRO D 2 17 ? 22.596 16.860 -47.978 1.00 57.83 17 PRO D CA 1
ATOM 8125 C C . PRO D 2 17 ? 23.061 15.400 -48.034 1.00 53.13 17 PRO D C 1
ATOM 8126 O O . PRO D 2 17 ? 23.946 15.013 -47.262 1.00 48.67 17 PRO D O 1
ATOM 8130 N N . PRO D 2 18 ? 22.458 14.587 -48.925 1.00 56.85 18 PRO D N 1
ATOM 8131 C CA . PRO D 2 18 ? 22.861 13.188 -49.079 1.00 51.28 18 PRO D CA 1
ATOM 8132 C C . PRO D 2 18 ? 24.365 13.053 -49.297 1.00 56.23 18 PRO D C 1
ATOM 8133 O O . PRO D 2 18 ? 24.966 13.869 -49.998 1.00 59.20 18 PRO D O 1
ATOM 8137 N N . LEU D 2 19 ? 24.962 12.035 -48.685 1.00 59.11 19 LEU D N 1
ATOM 8138 C CA . LEU D 2 19 ? 26.411 11.851 -48.735 1.00 60.89 19 LEU D CA 1
ATOM 8139 C C . LEU D 2 19 ? 26.864 11.171 -50.020 1.00 57.20 19 LEU D C 1
ATOM 8140 O O . LEU D 2 19 ? 26.199 10.263 -50.525 1.00 60.43 19 LEU D O 1
ATOM 8145 N N . SER D 2 20 ? 28.005 11.621 -50.536 1.00 56.83 20 SER D N 1
ATOM 8146 C CA . SER D 2 20 ? 28.653 10.982 -51.676 1.00 58.11 20 SER D CA 1
ATOM 8147 C C . SER D 2 20 ? 29.403 9.739 -51.206 1.00 60.06 20 SER D C 1
ATOM 8148 O O . SER D 2 20 ? 29.613 9.555 -50.004 1.00 59.61 20 SER D O 1
ATOM 8151 N N . ASP D 2 21 ? 29.806 8.893 -52.153 1.00 52.95 21 ASP D N 1
ATOM 8152 C CA . ASP D 2 21 ? 30.576 7.686 -51.841 1.00 57.33 21 ASP D CA 1
ATOM 8153 C C . ASP D 2 21 ? 31.911 7.989 -51.163 1.00 57.88 21 ASP D C 1
ATOM 8154 O O . ASP D 2 21 ? 32.369 7.217 -50.320 1.00 60.81 21 ASP D O 1
ATOM 8159 N N . ALA D 2 22 ? 32.525 9.112 -51.532 1.00 55.35 22 ALA D N 1
ATOM 8160 C CA . ALA D 2 22 ? 33.769 9.560 -50.909 1.00 57.08 22 ALA D CA 1
ATOM 8161 C C . ALA D 2 22 ? 33.545 10.007 -49.463 1.00 58.24 22 ALA D C 1
ATOM 8162 O O . ALA D 2 22 ? 34.392 9.773 -48.602 1.00 56.15 22 ALA D O 1
ATOM 8164 N N . GLN D 2 23 ? 32.406 10.650 -49.208 1.00 57.32 23 GLN D N 1
ATOM 8165 C CA . GLN D 2 23 ? 32.041 11.095 -47.863 1.00 56.98 23 GLN D CA 1
ATOM 8166 C C . GLN D 2 23 ? 31.685 9.912 -46.967 1.00 57.75 23 GLN D C 1
ATOM 8167 O O . GLN D 2 23 ? 32.084 9.870 -45.802 1.00 55.31 23 GLN D O 1
ATOM 8173 N N . ILE D 2 24 ? 30.942 8.957 -47.525 1.00 49.84 24 ILE D N 1
ATOM 8174 C CA . ILE D 2 24 ? 30.593 7.716 -46.836 1.00 52.78 24 ILE D CA 1
ATOM 8175 C C . ILE D 2 24 ? 31.846 6.922 -46.448 1.00 58.01 24 ILE D C 1
ATOM 8176 O O . ILE D 2 24 ? 31.991 6.511 -45.294 1.00 63.07 24 ILE D O 1
ATOM 8181 N N . ALA D 2 25 ? 32.750 6.731 -47.408 1.00 53.47 25 ALA D N 1
ATOM 8182 C CA . ALA D 2 25 ? 34.007 6.017 -47.170 1.00 56.97 25 ALA D CA 1
ATOM 8183 C C . ALA D 2 25 ? 34.895 6.725 -46.149 1.00 56.80 25 ALA D C 1
ATOM 8184 O O . ALA D 2 25 ? 35.631 6.078 -45.401 1.00 60.68 25 ALA D O 1
ATOM 8186 N N . ARG D 2 26 ? 34.820 8.053 -46.127 1.00 44.81 26 ARG D N 1
ATOM 8187 C CA . ARG D 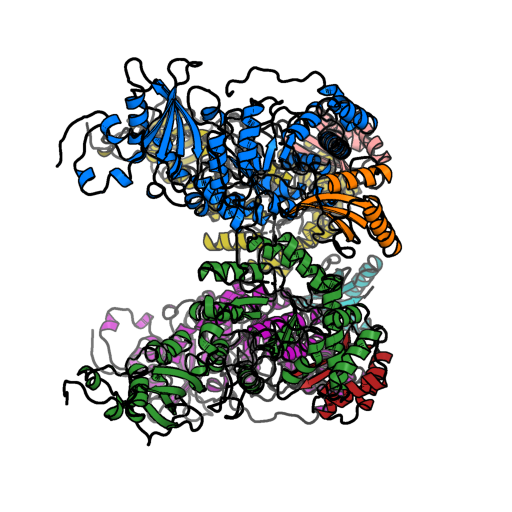2 26 ? 35.578 8.861 -45.174 1.00 64.12 26 ARG D CA 1
ATOM 8188 C C . ARG D 2 26 ? 35.042 8.698 -43.743 1.00 105.21 26 ARG D C 1
ATOM 8189 O O . ARG D 2 26 ? 35.818 8.655 -42.783 1.00 49.87 26 ARG D O 1
ATOM 8197 N N . GLN D 2 27 ? 33.720 8.593 -43.615 1.00 55.20 27 GLN D N 1
ATOM 8198 C CA . GLN D 2 27 ? 33.069 8.335 -42.327 1.00 53.35 27 GLN D CA 1
ATOM 8199 C C . GLN D 2 27 ? 33.453 6.950 -41.805 1.00 55.53 27 GLN D C 1
ATOM 8200 O O . GLN D 2 27 ? 33.756 6.787 -40.620 1.00 58.97 27 GLN D O 1
ATOM 8206 N N . ILE D 2 28 ? 33.444 5.967 -42.705 1.00 53.36 28 ILE D N 1
ATOM 8207 C CA . ILE D 2 28 ? 33.799 4.581 -42.385 1.00 50.06 28 ILE D CA 1
ATOM 8208 C C . ILE D 2 28 ? 35.272 4.443 -41.994 1.00 58.95 28 ILE D C 1
ATOM 8209 O O . ILE D 2 28 ? 35.600 3.741 -41.034 1.00 61.04 28 ILE D O 1
ATOM 8214 N N . GLN D 2 29 ? 36.147 5.125 -42.730 1.00 55.70 29 GLN D N 1
ATOM 8215 C CA . GLN D 2 29 ? 37.579 5.112 -42.446 1.00 46.87 29 GLN D CA 1
ATOM 8216 C C . GLN D 2 29 ? 37.884 5.702 -41.069 1.00 48.89 29 GLN D C 1
ATOM 8217 O O . GLN D 2 29 ? 38.774 5.222 -40.369 1.00 49.97 29 GLN D O 1
ATOM 8223 N N . TYR D 2 30 ? 37.137 6.738 -40.692 1.00 48.20 30 TYR D N 1
ATOM 8224 C CA . TYR D 2 30 ? 37.261 7.363 -39.376 1.00 52.57 30 TYR D CA 1
ATOM 8225 C C . TYR D 2 30 ? 36.998 6.359 -38.253 1.00 55.02 30 TYR D C 1
ATOM 8226 O O . TYR D 2 30 ? 37.713 6.343 -37.248 1.00 47.55 30 TYR D O 1
ATOM 8235 N N . ALA D 2 31 ? 35.969 5.530 -38.435 1.00 54.76 31 ALA D N 1
ATOM 8236 C CA . ALA D 2 31 ? 35.635 4.465 -37.491 1.00 53.91 31 ALA D CA 1
ATOM 8237 C C . ALA D 2 31 ? 36.781 3.469 -37.367 1.00 52.34 31 ALA D C 1
ATOM 8238 O O . ALA D 2 31 ? 37.219 3.155 -36.259 1.00 58.51 31 ALA D O 1
ATOM 8240 N N . ILE D 2 32 ? 37.263 2.993 -38.514 1.00 50.42 32 ILE D N 1
ATOM 8241 C CA . ILE D 2 32 ? 38.375 2.045 -38.581 1.00 47.53 32 ILE D CA 1
ATOM 8242 C C . ILE D 2 32 ? 39.620 2.596 -37.883 1.00 51.35 32 ILE D C 1
ATOM 8243 O O . ILE D 2 32 ? 40.257 1.887 -37.099 1.00 49.30 32 ILE D O 1
ATOM 8248 N N . ASP D 2 33 ? 39.937 3.863 -38.154 1.00 50.99 33 ASP D N 1
ATOM 8249 C CA . ASP D 2 33 ? 41.103 4.530 -37.566 1.00 48.47 33 ASP D CA 1
ATOM 8250 C C . ASP D 2 33 ? 41.024 4.631 -36.044 1.00 54.20 33 ASP D C 1
ATOM 8251 O O . ASP D 2 33 ? 42.053 4.670 -35.368 1.00 53.95 33 ASP D O 1
ATOM 8256 N N . GLN D 2 34 ? 39.803 4.671 -35.513 1.00 51.64 34 GLN D N 1
ATOM 8257 C CA . GLN D 2 34 ? 39.583 4.726 -34.065 1.00 50.42 34 GLN D CA 1
ATOM 8258 C C . GLN D 2 34 ? 39.630 3.341 -33.413 1.00 50.36 34 GLN D C 1
ATOM 8259 O O . GLN D 2 34 ? 39.713 3.227 -32.188 1.00 50.03 34 GLN D O 1
ATOM 8265 N N . GLY D 2 35 ? 39.573 2.297 -34.237 1.00 45.61 35 GLY D N 1
ATOM 8266 C CA . GLY D 2 35 ? 39.615 0.917 -33.753 1.00 45.95 35 GLY D CA 1
ATOM 8267 C C . GLY D 2 35 ? 38.239 0.290 -33.628 1.00 48.38 35 GLY D C 1
ATOM 8268 O O . GLY D 2 35 ? 38.093 -0.801 -33.072 1.00 46.69 35 GLY D O 1
ATOM 8269 N N . TYR D 2 36 ? 37.229 0.983 -34.146 1.00 36.92 36 TYR D N 1
ATOM 8270 C CA . TYR D 2 36 ? 35.854 0.494 -34.122 1.00 38.76 36 TYR D CA 1
ATOM 8271 C C . TYR D 2 36 ? 35.628 -0.566 -35.193 1.00 44.70 36 TYR D C 1
ATOM 8272 O O . TYR D 2 36 ? 36.362 -0.629 -36.182 1.00 48.19 36 TYR D O 1
ATOM 8281 N N . HIS D 2 37 ? 34.607 -1.390 -34.985 1.00 41.07 37 HIS D N 1
ATOM 8282 C CA . HIS D 2 37 ? 34.327 -2.522 -35.858 1.00 41.95 37 HIS D CA 1
ATOM 8283 C C . HIS D 2 37 ? 33.064 -2.265 -36.672 1.00 46.82 37 HIS D C 1
ATOM 8284 O O . HIS D 2 37 ? 31.971 -2.189 -36.109 1.00 45.92 37 HIS D O 1
ATOM 8291 N N . PRO D 2 38 ? 33.212 -2.122 -38.002 1.00 46.88 38 PRO D N 1
ATOM 8292 C CA . PRO D 2 38 ? 32.075 -1.846 -38.875 1.00 37.87 38 PRO D CA 1
ATOM 8293 C C . PRO D 2 38 ? 31.159 -3.052 -39.039 1.00 44.05 38 PRO D C 1
ATOM 8294 O O . PRO D 2 38 ? 31.601 -4.197 -38.920 1.00 44.88 38 PRO D O 1
ATOM 8298 N N . CYS D 2 39 ? 29.887 -2.777 -39.302 1.00 37.83 39 CYS D N 1
ATOM 8299 C CA . CYS D 2 39 ? 28.884 -3.807 -39.514 1.00 38.68 39 CYS D CA 1
ATOM 8300 C C . CYS D 2 39 ? 27.809 -3.241 -40.430 1.00 39.03 39 CYS D C 1
ATOM 8301 O O . CYS D 2 39 ? 27.521 -2.043 -40.399 1.00 47.91 39 CYS D O 1
ATOM 8304 N N . VAL D 2 40 ? 27.229 -4.107 -41.251 1.00 35.30 40 VAL D N 1
ATOM 8305 C CA . VAL D 2 40 ? 26.185 -3.701 -42.181 1.00 41.85 40 VAL D CA 1
ATOM 8306 C C . VAL D 2 40 ? 24.874 -4.373 -41.801 1.00 44.27 40 VAL D C 1
ATOM 8307 O O . VAL D 2 40 ? 24.831 -5.583 -41.557 1.00 43.59 40 VAL D O 1
ATOM 8311 N N . GLU D 2 41 ? 23.810 -3.578 -41.739 1.00 40.40 41 GLU D N 1
ATOM 8312 C CA . GLU D 2 41 ? 22.476 -4.100 -41.467 1.00 48.35 41 GLU D CA 1
ATOM 8313 C C . GLU D 2 41 ? 21.434 -3.470 -42.386 1.00 42.28 41 GLU D C 1
ATOM 8314 O O . GLU D 2 41 ? 21.646 -2.382 -42.934 1.00 39.39 41 GLU D O 1
ATOM 8320 N N . PHE D 2 42 ? 20.315 -4.171 -42.554 1.00 39.03 42 PHE D N 1
ATOM 8321 C CA . PHE D 2 42 ? 19.256 -3.743 -43.468 1.00 42.45 42 PHE D CA 1
ATOM 8322 C C . PHE D 2 42 ? 17.864 -4.006 -42.897 1.00 46.02 42 PHE D C 1
ATOM 8323 O O . PHE D 2 42 ? 17.677 -4.909 -42.072 1.00 45.81 42 PHE D O 1
ATOM 8331 N N . ASN D 2 43 ? 16.895 -3.214 -43.349 1.00 43.09 43 ASN D N 1
ATOM 8332 C CA . ASN D 2 43 ? 15.505 -3.334 -42.918 1.00 47.18 43 ASN D CA 1
ATOM 8333 C C . ASN D 2 43 ? 14.561 -2.736 -43.958 1.00 41.84 43 ASN D C 1
ATOM 8334 O O . ASN D 2 43 ? 14.966 -1.873 -44.742 1.00 43.62 43 ASN D O 1
ATOM 8339 N N . GLU D 2 44 ? 13.308 -3.187 -43.962 1.00 41.49 44 GLU D N 1
ATOM 8340 C CA . GLU D 2 44 ? 12.291 -2.643 -44.873 1.00 49.25 44 GLU D CA 1
ATOM 8341 C C . GLU D 2 44 ? 11.884 -1.197 -44.549 1.00 53.05 44 GLU D C 1
ATOM 8342 O O . GLU D 2 44 ? 11.479 -0.452 -45.445 1.00 55.93 44 GLU D O 1
ATOM 8348 N N . THR D 2 45 ? 12.003 -0.811 -43.276 1.00 52.91 45 THR D N 1
ATOM 8349 C CA . THR D 2 45 ? 11.704 0.556 -42.825 1.00 53.68 45 THR D CA 1
ATOM 8350 C C . THR D 2 45 ? 12.906 1.164 -42.095 1.00 57.27 45 THR D C 1
ATOM 8351 O O . THR D 2 45 ? 13.685 0.444 -41.463 1.00 59.41 45 THR D O 1
ATOM 8355 N N . SER D 2 46 ? 13.047 2.486 -42.187 1.00 55.66 46 SER D N 1
ATOM 8356 C CA . SER D 2 46 ? 14.125 3.206 -41.503 1.00 56.19 46 SER D CA 1
ATOM 8357 C C . SER D 2 46 ? 13.649 3.888 -40.220 1.00 55.22 46 SER D C 1
ATOM 8358 O O . SER D 2 46 ? 14.396 4.659 -39.606 1.00 57.52 46 SER D O 1
ATOM 8361 N N . ASN D 2 47 ? 12.410 3.602 -39.825 1.00 53.23 47 ASN D N 1
ATOM 8362 C CA . ASN D 2 47 ? 11.838 4.141 -38.592 1.00 58.59 47 ASN D CA 1
ATOM 8363 C C . ASN D 2 47 ? 12.634 3.716 -37.354 1.00 61.43 47 ASN D C 1
ATOM 8364 O O . ASN D 2 47 ? 13.043 2.557 -37.237 1.00 57.95 47 ASN D O 1
ATOM 8369 N N . ALA D 2 48 ? 12.848 4.664 -36.440 1.00 59.98 48 ALA D N 1
ATOM 8370 C CA . ALA D 2 48 ? 13.665 4.432 -35.243 1.00 60.58 48 ALA D CA 1
ATOM 8371 C C . ALA D 2 48 ? 12.960 3.592 -34.173 1.00 57.93 48 ALA D C 1
ATOM 8372 O O . ALA D 2 48 ? 13.609 3.092 -33.250 1.00 54.03 48 ALA D O 1
ATOM 8374 N N . GLU D 2 49 ? 11.641 3.439 -34.305 1.00 56.80 49 GLU D N 1
ATOM 8375 C CA . GLU D 2 49 ? 10.851 2.566 -33.427 1.00 56.39 49 GLU D CA 1
ATOM 8376 C C . GLU D 2 49 ? 11.137 1.085 -33.686 1.00 57.47 49 GLU D C 1
ATOM 8377 O O . GLU D 2 49 ? 10.853 0.234 -32.842 1.00 58.58 49 GLU D O 1
ATOM 8383 N N . ILE D 2 50 ? 11.684 0.787 -34.862 1.00 52.78 50 ILE D N 1
ATOM 8384 C CA . ILE D 2 50 ? 12.157 -0.553 -35.185 1.00 56.93 50 ILE D CA 1
ATOM 8385 C C . ILE D 2 50 ? 13.464 -0.789 -34.433 1.00 57.10 50 ILE D C 1
ATOM 8386 O O . ILE D 2 50 ? 14.495 -0.189 -34.754 1.00 62.07 50 ILE D O 1
ATOM 8391 N N . ARG D 2 51 ? 13.406 -1.660 -33.427 1.00 45.14 51 ARG D N 1
ATOM 8392 C CA . ARG D 2 51 ? 14.535 -1.888 -32.527 1.00 53.90 51 ARG D CA 1
ATOM 8393 C C . ARG D 2 51 ? 15.690 -2.597 -33.232 1.00 53.05 51 ARG D C 1
ATOM 8394 O O . ARG D 2 51 ? 16.849 -2.196 -33.095 1.00 50.02 51 ARG D O 1
ATOM 8402 N N . TYR D 2 52 ? 15.368 -3.640 -33.989 1.00 44.20 52 TYR D N 1
ATOM 8403 C CA . TYR D 2 52 ? 16.389 -4.443 -34.645 1.00 45.51 52 TYR D CA 1
ATOM 8404 C C . TYR D 2 52 ? 16.256 -4.431 -36.158 1.00 48.84 52 TYR D C 1
ATOM 8405 O O . TYR D 2 52 ? 15.164 -4.593 -36.701 1.00 45.55 52 TYR D O 1
ATOM 8414 N N . TRP D 2 53 ? 17.384 -4.207 -36.822 1.00 40.74 53 TRP D N 1
ATOM 8415 C CA . TRP D 2 53 ? 17.502 -4.385 -38.258 1.00 47.30 53 TRP D CA 1
ATOM 8416 C C . TRP D 2 53 ? 18.101 -5.762 -38.469 1.00 46.70 53 TRP D C 1
ATOM 8417 O O . TRP D 2 53 ? 18.610 -6.363 -37.526 1.00 50.61 53 TRP D O 1
ATOM 8428 N N . THR D 2 54 ? 18.024 -6.276 -39.691 1.00 42.03 54 THR D N 1
ATOM 8429 C CA . THR D 2 54 ? 18.614 -7.572 -39.999 1.00 47.14 54 THR D CA 1
ATOM 8430 C C . THR D 2 54 ? 20.092 -7.402 -40.341 1.00 45.33 54 THR D C 1
ATOM 8431 O O . THR D 2 54 ? 20.452 -6.607 -41.204 1.00 43.62 54 THR D O 1
ATOM 8435 N N . MET D 2 55 ? 20.937 -8.145 -39.637 1.00 46.08 55 MET D N 1
ATOM 8436 C CA . MET D 2 55 ? 22.378 -8.083 -39.836 1.00 52.14 55 MET D CA 1
ATOM 8437 C C . MET D 2 55 ? 22.771 -8.731 -41.163 1.00 50.03 55 MET D C 1
ATOM 8438 O O . MET D 2 55 ? 22.318 -9.834 -41.483 1.00 45.18 55 MET D O 1
ATOM 8443 N N . TRP D 2 56 ? 23.597 -8.029 -41.935 1.00 48.86 56 TRP D N 1
ATOM 8444 C CA . TRP D 2 56 ? 24.190 -8.587 -43.147 1.00 51.97 56 TRP D CA 1
ATOM 8445 C C . TRP D 2 56 ? 25.463 -9.339 -42.775 1.00 48.26 56 TRP D C 1
ATOM 8446 O O . TRP D 2 56 ? 26.447 -8.731 -42.339 1.00 48.99 56 TRP D O 1
ATOM 8457 N N . LYS D 2 57 ? 25.424 -10.662 -42.941 1.00 45.75 57 LYS D N 1
ATOM 8458 C CA . LYS D 2 57 ? 26.546 -11.554 -42.615 1.00 50.47 57 LYS D CA 1
ATOM 8459 C C . LYS D 2 57 ? 27.001 -11.407 -41.157 1.00 55.77 57 LYS D C 1
ATOM 8460 O O . LYS D 2 57 ? 26.236 -11.692 -40.233 1.00 56.53 57 LYS D O 1
ATOM 8466 N N . LEU D 2 58 ? 28.243 -10.965 -40.965 1.00 50.39 58 LEU D N 1
ATOM 8467 C CA . LEU D 2 58 ? 28.803 -10.723 -39.638 1.00 47.58 58 LEU D CA 1
ATOM 8468 C C . LEU D 2 58 ? 29.539 -9.380 -39.609 1.00 53.75 58 LEU D C 1
ATOM 8469 O O . LEU D 2 58 ? 29.879 -8.845 -40.669 1.00 54.63 58 LEU D O 1
ATOM 8474 N N . PRO D 2 59 ? 29.778 -8.822 -38.402 1.00 54.69 59 PRO D N 1
ATOM 8475 C CA . PRO D 2 59 ? 30.566 -7.591 -38.320 1.00 52.95 59 PRO D CA 1
ATOM 8476 C C . PRO D 2 59 ? 31.963 -7.800 -38.894 1.00 54.95 59 PRO D C 1
ATOM 8477 O O . PRO D 2 59 ? 32.548 -8.872 -38.718 1.00 48.17 59 PRO D O 1
ATOM 8481 N N . LEU D 2 60 ? 32.478 -6.786 -39.586 1.00 51.22 60 LEU D N 1
ATOM 8482 C CA . LEU D 2 60 ? 33.798 -6.870 -40.200 1.00 57.26 60 LEU D CA 1
ATOM 8483 C C . LEU D 2 60 ? 34.876 -6.553 -39.167 1.00 54.19 60 LEU D C 1
ATOM 8484 O O . LEU D 2 60 ? 35.328 -5.413 -39.043 1.00 58.79 60 LEU D O 1
ATOM 8489 N N . PHE D 2 61 ? 35.271 -7.576 -38.415 1.00 54.19 61 PHE D N 1
ATOM 8490 C CA . PHE D 2 61 ? 36.332 -7.435 -37.424 1.00 61.77 61 PHE D CA 1
ATOM 8491 C C . PHE D 2 61 ? 37.688 -7.358 -38.114 1.00 61.35 61 PHE D C 1
ATOM 8492 O O . PHE D 2 61 ? 37.993 -8.168 -38.997 1.00 66.19 61 PHE D O 1
ATOM 8500 N N . ASN D 2 62 ? 38.482 -6.366 -37.711 1.00 49.05 62 ASN D N 1
ATOM 8501 C CA . ASN D 2 62 ? 39.846 -6.150 -38.225 1.00 42.90 62 ASN D CA 1
ATOM 8502 C C . ASN D 2 62 ? 39.953 -5.751 -39.708 1.00 47.91 62 ASN D C 1
ATOM 8503 O O . ASN D 2 62 ? 40.985 -5.995 -40.352 1.00 53.55 62 ASN D O 1
ATOM 8508 N N . CYS D 2 63 ? 38.896 -5.142 -40.248 1.00 47.26 63 CYS D N 1
ATOM 8509 C CA . CYS D 2 63 ? 38.980 -4.520 -41.570 1.00 42.80 63 CYS D CA 1
ATOM 8510 C C . CYS D 2 63 ? 39.731 -3.201 -41.458 1.00 44.20 63 CYS D C 1
ATOM 8511 O O . CYS D 2 63 ? 39.334 -2.316 -40.691 1.00 52.59 63 CYS D O 1
ATOM 8514 N N . THR D 2 64 ? 40.823 -3.083 -42.208 1.00 73.26 64 THR D N 1
ATOM 8515 C CA . THR D 2 64 ? 41.629 -1.865 -42.215 1.00 74.13 64 THR D CA 1
ATOM 8516 C C . THR D 2 64 ? 41.295 -1.000 -43.430 1.00 75.55 64 THR D C 1
ATOM 8517 O O . THR D 2 64 ? 41.701 0.164 -43.509 1.00 75.67 64 THR D O 1
ATOM 8521 N N . ASN D 2 65 ? 40.545 -1.577 -44.365 1.00 75.07 65 ASN D N 1
ATOM 8522 C CA . ASN D 2 65 ? 40.172 -0.893 -45.597 1.00 72.50 65 ASN D CA 1
ATOM 8523 C C . ASN D 2 65 ? 38.679 -0.571 -45.654 1.00 70.91 65 ASN D C 1
ATOM 8524 O O . ASN D 2 65 ? 37.835 -1.466 -45.534 1.00 70.59 65 ASN D O 1
ATOM 8529 N N . ALA D 2 66 ? 38.369 0.711 -45.845 1.00 70.22 66 ALA D N 1
ATOM 8530 C CA . ALA D 2 66 ? 36.988 1.194 -45.922 1.00 69.24 66 ALA D CA 1
ATOM 8531 C C . ALA D 2 66 ? 36.248 0.697 -47.167 1.00 74.55 66 ALA D C 1
ATOM 8532 O O . ALA D 2 66 ? 35.019 0.598 -47.165 1.00 70.22 66 ALA D O 1
ATOM 8534 N N . GLN D 2 67 ? 37.004 0.387 -48.220 1.00 75.08 67 GLN D N 1
ATOM 8535 C CA . GLN D 2 67 ? 36.441 -0.131 -49.468 1.00 72.10 67 GLN D CA 1
ATOM 8536 C C . GLN D 2 67 ? 35.818 -1.516 -49.279 1.00 68.28 67 GLN D C 1
ATOM 8537 O O . GLN D 2 67 ? 34.784 -1.822 -49.880 1.00 70.04 67 GLN D O 1
ATOM 8543 N N . ASP D 2 68 ? 36.445 -2.338 -48.437 1.00 68.76 68 ASP D N 1
ATOM 8544 C CA . ASP D 2 68 ? 35.925 -3.664 -48.086 1.00 68.36 68 ASP D CA 1
ATOM 8545 C C . ASP D 2 68 ? 34.540 -3.587 -47.438 1.00 69.97 68 ASP D C 1
ATOM 8546 O O . ASP D 2 68 ? 33.706 -4.478 -47.626 1.00 67.10 68 ASP D O 1
ATOM 8551 N N . VAL D 2 69 ? 34.311 -2.520 -46.675 1.00 66.39 69 VAL D N 1
ATOM 8552 C CA . VAL D 2 69 ? 33.011 -2.254 -46.065 1.00 66.29 69 VAL D CA 1
ATOM 8553 C C . VAL D 2 69 ? 32.005 -1.842 -47.144 1.00 66.50 69 VAL D C 1
ATOM 8554 O O . VAL D 2 69 ? 30.885 -2.360 -47.182 1.00 63.18 69 VAL D O 1
ATOM 8558 N N . LEU D 2 70 ? 32.416 -0.925 -48.024 1.00 66.02 70 LEU D N 1
ATOM 8559 C CA . LEU D 2 70 ? 31.591 -0.502 -49.162 1.00 66.87 70 LEU D CA 1
ATOM 8560 C C . LEU D 2 70 ? 31.224 -1.663 -50.085 1.00 61.54 70 LEU D C 1
ATOM 8561 O O . LEU D 2 70 ? 30.125 -1.689 -50.638 1.00 63.05 70 LEU D O 1
ATOM 8566 N N . ASN D 2 71 ? 32.146 -2.614 -50.240 1.00 59.44 71 ASN D N 1
ATOM 8567 C CA . ASN D 2 71 ? 31.907 -3.824 -51.030 1.00 63.77 71 ASN D CA 1
ATOM 8568 C C . ASN D 2 71 ? 30.733 -4.653 -50.510 1.00 66.10 71 ASN D C 1
ATOM 8569 O O . ASN D 2 71 ? 29.918 -5.147 -51.295 1.00 64.04 71 ASN D O 1
ATOM 8574 N N . GLU D 2 72 ? 30.653 -4.795 -49.187 1.00 68.43 72 GLU D N 1
ATOM 8575 C CA . GLU D 2 72 ? 29.568 -5.539 -48.546 1.00 61.25 72 GLU D CA 1
ATOM 8576 C C . GLU D 2 72 ? 28.233 -4.806 -48.658 1.00 58.55 72 GLU D C 1
ATOM 8577 O O . GLU D 2 72 ? 27.179 -5.440 -48.721 1.00 58.71 72 GLU D O 1
ATOM 8583 N N . VAL D 2 73 ? 28.289 -3.474 -48.683 1.00 56.24 73 VAL D N 1
ATOM 8584 C CA . VAL D 2 73 ? 27.104 -2.638 -48.895 1.00 61.72 73 VAL D CA 1
ATOM 8585 C C . VAL D 2 73 ? 26.522 -2.871 -50.293 1.00 63.70 73 VAL D C 1
ATOM 8586 O O . VAL D 2 73 ? 25.305 -3.026 -50.445 1.00 64.29 73 VAL D O 1
ATOM 8590 N N . GLN D 2 74 ? 27.399 -2.905 -51.300 1.00 66.35 74 GLN D N 1
ATOM 8591 C CA . GLN D 2 74 ? 26.994 -3.135 -52.692 1.00 65.94 74 GLN D CA 1
ATOM 8592 C C . GLN D 2 74 ? 26.359 -4.513 -52.878 1.00 59.64 74 GLN D C 1
ATOM 8593 O O . GLN D 2 74 ? 25.320 -4.644 -53.532 1.00 61.44 74 GLN D O 1
ATOM 8599 N N . GLN D 2 75 ? 26.990 -5.530 -52.293 1.00 56.85 75 GLN D N 1
ATOM 8600 C CA . GLN D 2 75 ? 26.499 -6.909 -52.344 1.00 60.90 75 GLN D CA 1
ATOM 8601 C C . GLN D 2 75 ? 25.140 -7.057 -51.648 1.00 66.94 75 GLN D C 1
ATOM 8602 O O . GLN D 2 75 ? 24.283 -7.823 -52.100 1.00 66.15 75 GLN D O 1
ATOM 8608 N N . CYS D 2 76 ? 24.957 -6.320 -50.552 1.00 63.30 76 CYS D N 1
ATOM 8609 C CA . CYS D 2 76 ? 23.687 -6.283 -49.826 1.00 63.01 76 CYS D CA 1
ATOM 8610 C C . CYS D 2 76 ? 22.602 -5.583 -50.648 1.00 56.37 76 CYS D C 1
ATOM 8611 O O . CYS D 2 76 ? 21.463 -6.052 -50.702 1.00 59.18 76 CYS D O 1
ATOM 8614 N N . ARG D 2 77 ? 22.968 -4.471 -51.288 1.00 59.09 77 ARG D N 1
ATOM 8615 C CA . ARG D 2 77 ? 22.052 -3.704 -52.144 1.00 64.61 77 ARG D CA 1
ATOM 8616 C C . ARG D 2 77 ? 21.525 -4.512 -53.335 1.00 68.25 77 ARG D C 1
ATOM 8617 O O . ARG D 2 77 ? 20.343 -4.422 -53.677 1.00 67.03 77 ARG D O 1
ATOM 8625 N N . SER D 2 78 ? 22.404 -5.298 -53.953 1.00 66.37 78 SER D N 1
ATOM 8626 C CA . SER D 2 78 ? 22.036 -6.134 -55.095 1.00 66.40 78 SER D CA 1
ATOM 8627 C C . SER D 2 78 ? 21.016 -7.209 -54.721 1.00 64.38 78 SER D C 1
ATOM 8628 O O . SER D 2 78 ? 20.086 -7.476 -55.484 1.00 71.66 78 SER D O 1
ATOM 8631 N N . GLU D 2 79 ? 21.189 -7.815 -53.547 1.00 67.35 79 GLU D N 1
ATOM 8632 C CA . GLU D 2 79 ? 20.266 -8.846 -53.061 1.00 63.42 79 GLU D CA 1
ATOM 8633 C C . GLU D 2 79 ? 18.984 -8.255 -52.481 1.00 65.16 79 GLU D C 1
ATOM 8634 O O . GLU D 2 79 ? 17.915 -8.858 -52.588 1.00 63.75 79 GLU D O 1
ATOM 8640 N N . TYR D 2 80 ? 19.098 -7.078 -51.867 1.00 65.77 80 TYR D N 1
ATOM 8641 C CA . TYR D 2 80 ? 17.953 -6.408 -51.246 1.00 63.20 80 TYR D CA 1
ATOM 8642 C C . TYR D 2 80 ? 17.834 -4.950 -51.704 1.00 63.40 80 TYR D C 1
ATOM 8643 O O . TYR D 2 80 ? 18.226 -4.034 -50.974 1.00 64.86 80 TYR D O 1
ATOM 8652 N N . PRO D 2 81 ? 17.293 -4.728 -52.920 1.00 65.40 81 PRO D N 1
ATOM 8653 C CA . PRO D 2 81 ? 17.152 -3.365 -53.438 1.00 59.55 81 PRO D CA 1
ATOM 8654 C C . PRO D 2 81 ? 15.954 -2.620 -52.844 1.00 55.90 81 PRO D C 1
ATOM 8655 O O . PRO D 2 81 ? 15.883 -1.393 -52.942 1.00 57.67 81 PRO D O 1
ATOM 8659 N N . ASN D 2 82 ? 15.028 -3.364 -52.239 1.00 57.22 82 ASN D N 1
ATOM 8660 C CA . ASN D 2 82 ? 13.821 -2.789 -51.639 1.00 60.23 82 ASN D CA 1
ATOM 8661 C C . ASN D 2 82 ? 13.970 -2.469 -50.144 1.00 60.43 82 ASN D C 1
ATOM 8662 O O . ASN D 2 82 ? 12.996 -2.103 -49.481 1.00 62.62 82 ASN D O 1
ATOM 8667 N N . CYS D 2 83 ? 15.191 -2.593 -49.628 1.00 54.95 83 CYS D N 1
ATOM 8668 C CA . CYS D 2 83 ? 15.465 -2.379 -48.210 1.00 50.99 83 CYS D CA 1
ATOM 8669 C C . CYS D 2 83 ? 16.406 -1.204 -47.958 1.00 55.59 83 CYS D C 1
ATOM 8670 O O . CYS D 2 83 ? 17.283 -0.911 -48.774 1.00 54.97 83 CYS D O 1
ATOM 8673 N N . PHE D 2 84 ? 16.207 -0.532 -46.825 1.00 53.15 84 PHE D N 1
ATOM 8674 C CA . PHE D 2 84 ? 17.152 0.465 -46.324 1.00 44.34 84 PHE D CA 1
ATOM 8675 C C . PHE D 2 84 ? 18.413 -0.241 -45.855 1.00 47.29 84 PHE D C 1
ATOM 8676 O O . PHE D 2 84 ? 18.343 -1.341 -45.307 1.00 49.27 84 PHE D O 1
ATOM 8684 N N . ILE D 2 85 ? 19.563 0.389 -46.071 1.00 41.45 85 ILE D N 1
ATOM 8685 C CA . ILE D 2 85 ? 20.840 -0.160 -45.621 1.00 46.01 85 ILE D CA 1
ATOM 8686 C C . ILE D 2 85 ? 21.600 0.907 -44.848 1.00 55.57 85 ILE D C 1
ATOM 8687 O O . ILE D 2 85 ? 21.644 2.069 -45.261 1.00 52.20 85 ILE D O 1
ATOM 8692 N N . ARG D 2 86 ? 22.180 0.514 -43.717 1.00 45.40 86 ARG D N 1
ATOM 8693 C CA . ARG D 2 86 ? 23.027 1.417 -42.949 1.00 46.08 86 ARG D CA 1
ATOM 8694 C C . ARG D 2 86 ? 24.318 0.751 -42.506 1.00 45.99 86 ARG D C 1
ATOM 8695 O O . ARG D 2 86 ? 24.411 -0.478 -42.435 1.00 44.61 86 ARG D O 1
ATOM 8703 N N . VAL D 2 87 ? 25.315 1.581 -42.227 1.00 43.82 87 VAL D N 1
ATOM 8704 C CA . VAL D 2 87 ? 26.577 1.116 -41.687 1.00 46.93 87 VAL D CA 1
ATOM 8705 C C . VAL D 2 87 ? 26.671 1.562 -40.234 1.00 45.18 87 VAL D C 1
ATOM 8706 O O . VAL D 2 87 ? 26.420 2.726 -39.912 1.00 44.09 87 VAL D O 1
ATOM 8710 N N . VAL D 2 88 ? 27.006 0.616 -39.363 1.00 40.44 88 VAL D N 1
ATOM 8711 C CA . VAL D 2 88 ? 27.222 0.899 -37.950 1.00 42.99 88 VAL D CA 1
ATOM 8712 C C . VAL D 2 88 ? 28.625 0.469 -37.551 1.00 38.73 88 VAL D C 1
ATOM 8713 O O . VAL D 2 88 ? 29.221 -0.400 -38.186 1.00 47.43 88 VAL D O 1
ATOM 8717 N N . ALA D 2 89 ? 29.156 1.102 -36.513 1.00 34.62 89 ALA D N 1
ATOM 8718 C CA . ALA D 2 89 ? 30.421 0.687 -35.930 1.00 43.72 89 ALA D CA 1
ATOM 8719 C C . ALA D 2 89 ? 30.270 0.608 -34.422 1.00 37.11 89 ALA D C 1
ATOM 8720 O O . ALA D 2 89 ? 29.525 1.388 -33.824 1.00 40.95 89 ALA D O 1
ATOM 8722 N N . PHE D 2 90 ? 30.972 -0.335 -33.805 1.00 34.38 90 PHE D N 1
ATOM 8723 C CA . PHE D 2 90 ? 30.922 -0.468 -32.356 1.00 40.46 90 PHE D CA 1
ATOM 8724 C C . PHE D 2 90 ? 32.295 -0.561 -31.709 1.00 41.77 90 PHE D C 1
ATOM 8725 O O . PHE D 2 90 ? 33.269 -1.000 -32.328 1.00 36.49 90 PHE D O 1
ATOM 8733 N N . ASP D 2 91 ? 32.346 -0.106 -30.462 1.00 34.29 91 ASP D N 1
ATOM 8734 C CA . ASP D 2 91 ? 33.502 -0.227 -29.602 1.00 32.80 91 ASP D CA 1
ATOM 8735 C C . ASP D 2 91 ? 33.247 -1.451 -28.730 1.00 42.71 91 ASP D C 1
ATOM 8736 O O . ASP D 2 91 ? 32.293 -1.464 -27.956 1.00 38.46 91 ASP D O 1
ATOM 8741 N N . ASN D 2 92 ? 34.085 -2.476 -28.861 1.00 43.17 92 ASN D N 1
ATOM 8742 C CA . ASN D 2 92 ? 33.893 -3.719 -28.103 1.00 39.22 92 ASN D CA 1
ATOM 8743 C C . ASN D 2 92 ? 34.351 -3.624 -26.647 1.00 44.02 92 ASN D C 1
ATOM 8744 O O . ASN D 2 92 ? 33.857 -4.355 -25.787 1.00 43.53 92 ASN D O 1
ATOM 8749 N N . ILE D 2 93 ? 35.294 -2.719 -26.384 1.00 38.24 93 ILE D N 1
ATOM 8750 C CA . ILE D 2 93 ? 35.797 -2.479 -25.029 1.00 39.84 93 ILE D CA 1
ATOM 8751 C C . ILE D 2 93 ? 34.728 -1.815 -24.151 1.00 46.76 93 ILE D C 1
ATOM 8752 O O . ILE D 2 93 ? 34.487 -2.251 -23.026 1.00 49.41 93 ILE D O 1
ATOM 8757 N N . LYS D 2 94 ? 34.086 -0.773 -24.675 1.00 38.82 94 LYS D N 1
ATOM 8758 C CA . LYS D 2 94 ? 32.971 -0.123 -23.985 1.00 40.33 94 LYS D CA 1
ATOM 8759 C C . LYS D 2 94 ? 31.661 -0.866 -24.250 1.00 42.88 94 LYS D C 1
ATOM 8760 O O . LYS D 2 94 ? 30.653 -0.620 -23.583 1.00 43.27 94 LYS D O 1
ATOM 8766 N N . GLN D 2 95 ? 31.696 -1.776 -25.223 1.00 38.94 95 GLN D N 1
ATOM 8767 C CA . GLN D 2 95 ? 30.508 -2.473 -25.732 1.00 34.70 95 GLN D CA 1
ATOM 8768 C C . GLN D 2 95 ? 29.337 -1.524 -26.014 1.00 43.43 95 GLN D C 1
ATOM 8769 O O . GLN D 2 95 ? 28.268 -1.615 -25.403 1.00 40.64 95 GLN D O 1
ATOM 8775 N N . CYS D 2 96 ? 29.558 -0.607 -26.947 1.00 32.95 96 CYS D N 1
ATOM 8776 C CA . CYS D 2 96 ? 28.522 0.327 -27.366 1.00 26.78 96 CYS D CA 1
ATOM 8777 C C . CYS D 2 96 ? 28.681 0.678 -28.845 1.00 30.67 96 CYS D C 1
ATOM 8778 O O . CYS D 2 96 ? 29.795 0.682 -29.379 1.00 36.66 96 CYS D O 1
ATOM 8781 N N . GLN D 2 97 ? 27.557 0.943 -29.501 1.00 37.27 97 GLN D N 1
ATOM 8782 C CA . GLN D 2 97 ? 27.551 1.406 -30.878 1.00 40.47 97 GLN D CA 1
ATOM 8783 C C . GLN D 2 97 ? 27.937 2.886 -30.900 1.00 41.72 97 GLN D C 1
ATOM 8784 O O . GLN D 2 97 ? 27.364 3.694 -30.163 1.00 37.08 97 GLN D O 1
ATOM 8790 N N . VAL D 2 98 ? 28.917 3.224 -31.735 1.00 38.07 98 VAL D N 1
ATOM 8791 C CA . VAL D 2 98 ? 29.531 4.561 -31.735 1.00 41.13 98 VAL D CA 1
ATOM 8792 C C . VAL D 2 98 ? 29.249 5.381 -32.993 1.00 42.84 98 VAL D C 1
ATOM 8793 O O . VAL D 2 98 ? 29.517 6.582 -33.024 1.00 37.35 98 VAL D O 1
ATOM 8797 N N . MET D 2 99 ? 28.730 4.729 -34.029 1.00 39.14 99 MET D N 1
ATOM 8798 C CA . MET D 2 99 ? 28.170 5.446 -35.174 1.00 49.43 99 MET D CA 1
ATOM 8799 C C . MET D 2 99 ? 27.111 4.643 -35.911 1.00 43.10 99 MET D C 1
ATOM 8800 O O . MET D 2 99 ? 27.079 3.416 -35.837 1.00 42.45 99 MET D O 1
ATOM 8805 N N . SER D 2 100 ? 26.233 5.364 -36.598 1.00 42.61 100 SER D N 1
ATOM 8806 C CA . SER D 2 100 ? 25.154 4.783 -37.380 1.00 45.62 100 SER D CA 1
ATOM 8807 C C . SER D 2 100 ? 24.659 5.829 -38.368 1.00 51.21 100 SER D C 1
ATOM 8808 O O . SER D 2 100 ? 24.251 6.921 -37.970 1.00 55.88 100 SER D O 1
ATOM 8811 N N . PHE D 2 101 ? 24.710 5.494 -39.654 1.00 52.84 101 PHE D N 1
ATOM 8812 C CA . PHE D 2 101 ? 24.177 6.362 -40.705 1.00 53.46 101 PHE D CA 1
ATOM 8813 C C . PHE D 2 101 ? 23.694 5.542 -41.896 1.00 49.01 101 PHE D C 1
ATOM 8814 O O . PHE D 2 101 ? 24.344 4.573 -42.299 1.00 50.02 101 PHE D O 1
ATOM 8822 N N . ILE D 2 102 ? 22.541 5.928 -42.437 1.00 48.25 102 ILE D N 1
ATOM 8823 C CA . ILE D 2 102 ? 21.966 5.263 -43.606 1.00 56.92 102 ILE D CA 1
ATOM 8824 C C . ILE D 2 102 ? 22.839 5.516 -44.839 1.00 56.87 102 ILE D C 1
ATOM 8825 O O . ILE D 2 102 ? 23.247 6.650 -45.097 1.00 56.46 102 ILE D O 1
ATOM 8830 N N . VAL D 2 103 ? 23.140 4.449 -45.575 1.00 55.10 103 VAL D N 1
ATOM 8831 C CA . VAL D 2 103 ? 23.960 4.547 -46.783 1.00 58.86 103 VAL D CA 1
ATOM 8832 C C . VAL D 2 103 ? 23.150 4.358 -48.069 1.00 59.75 103 VAL D C 1
ATOM 8833 O O . VAL D 2 103 ? 23.600 4.740 -49.148 1.00 62.84 103 VAL D O 1
ATOM 8837 N N . TYR D 2 104 ? 21.960 3.772 -47.943 1.00 57.84 104 TYR D N 1
ATOM 8838 C CA . TYR D 2 104 ? 21.091 3.515 -49.090 1.00 54.02 104 TYR D CA 1
ATOM 8839 C C . TYR D 2 104 ? 19.606 3.539 -48.716 1.00 61.55 104 TYR D C 1
ATOM 8840 O O . TYR D 2 104 ? 19.176 2.856 -47.781 1.00 58.19 104 TYR D O 1
ATOM 8849 N N . LYS D 2 105 ? 18.838 4.338 -49.453 1.00 56.57 105 LYS D N 1
ATOM 8850 C CA . LYS D 2 105 ? 17.380 4.350 -49.354 1.00 58.20 105 LYS D CA 1
ATOM 8851 C C . LYS D 2 105 ? 16.797 3.727 -50.624 1.00 63.68 105 LYS D C 1
ATOM 8852 O O . LYS D 2 105 ? 17.181 4.120 -51.729 1.00 65.92 105 LYS D O 1
ATOM 8858 N N . PRO D 2 106 ? 15.870 2.755 -50.474 1.00 60.34 106 PRO D N 1
ATOM 8859 C CA . PRO D 2 106 ? 15.293 2.041 -51.622 1.00 62.87 106 PRO D CA 1
ATOM 8860 C C . PRO D 2 106 ? 14.469 2.940 -52.546 1.00 62.79 106 PRO D C 1
ATOM 8861 O O . PRO D 2 106 ? 13.796 3.858 -52.077 1.00 65.93 106 PRO D O 1
ATOM 8865 N N . GLY E 1 12 ? 7.937 -50.157 30.011 1.00 47.17 12 GLY E N 1
ATOM 8866 C CA . GLY E 1 12 ? 8.380 -48.987 30.829 1.00 47.35 12 GLY E CA 1
ATOM 8867 C C . GLY E 1 12 ? 9.573 -48.259 30.234 1.00 47.69 12 GLY E C 1
ATOM 8868 O O . GLY E 1 12 ? 10.067 -48.627 29.164 1.00 47.15 12 GLY E O 1
ATOM 8869 N N . TYR E 1 13 ? 10.033 -47.220 30.930 1.00 45.96 13 TYR E N 1
ATOM 8870 C CA . TYR E 1 13 ? 11.168 -46.428 30.466 1.00 45.20 13 TYR E CA 1
ATOM 8871 C C . TYR E 1 13 ? 12.489 -46.977 30.990 1.00 46.41 13 TYR E C 1
ATOM 8872 O O . TYR E 1 13 ? 12.701 -47.077 32.202 1.00 45.18 13 TYR E O 1
ATOM 8881 N N . GLN E 1 14 ? 13.369 -47.333 30.058 1.00 45.31 14 GLN E N 1
ATOM 8882 C CA . GLN E 1 14 ? 14.709 -47.805 30.385 1.00 46.67 14 GLN E CA 1
ATOM 8883 C C . GLN E 1 14 ? 15.752 -46.931 29.700 1.00 45.17 14 GLN E C 1
ATOM 8884 O O . GLN E 1 14 ? 16.011 -47.073 28.499 1.00 43.20 14 GLN E O 1
ATOM 8890 N N . ALA E 1 15 ? 16.340 -46.023 30.476 1.00 43.13 15 ALA E N 1
ATOM 8891 C CA . ALA E 1 15 ? 17.338 -45.084 29.973 1.00 42.95 15 ALA E CA 1
ATOM 8892 C C . ALA E 1 15 ? 18.602 -45.796 29.493 1.00 45.39 15 ALA E C 1
ATOM 8893 O O . ALA E 1 15 ? 18.901 -46.914 29.931 1.00 45.01 15 ALA E O 1
ATOM 8895 N N . GLY E 1 16 ? 19.328 -45.147 28.584 1.00 43.57 16 GLY E N 1
ATOM 8896 C CA . GLY E 1 16 ? 20.614 -45.656 28.108 1.00 41.66 16 GLY E CA 1
ATOM 8897 C C . GLY E 1 16 ? 20.662 -45.972 26.625 1.00 41.74 16 GLY E C 1
ATOM 8898 O O . GLY E 1 16 ? 19.634 -45.997 25.946 1.00 40.31 16 GLY E O 1
ATOM 8899 N N . VAL E 1 17 ? 21.872 -46.223 26.134 1.00 39.21 17 VAL E N 1
ATOM 8900 C CA . VAL E 1 17 ? 22.113 -46.517 24.725 1.00 40.11 17 VAL E CA 1
ATOM 8901 C C . VAL E 1 17 ? 21.922 -48.002 24.423 1.00 43.53 17 VAL E C 1
ATOM 8902 O O . VAL E 1 17 ? 22.487 -48.864 25.106 1.00 42.83 17 VAL E O 1
ATOM 8906 N N . LYS E 1 18 ? 21.119 -48.287 23.400 1.00 41.07 18 LYS E N 1
ATOM 8907 C CA . LYS E 1 18 ? 20.997 -49.637 22.854 1.00 41.46 18 LYS E CA 1
ATOM 8908 C C . LYS E 1 18 ? 21.101 -49.598 21.332 1.00 44.11 18 LYS E C 1
ATOM 8909 O O . LYS E 1 18 ? 20.970 -48.530 20.725 1.00 42.81 18 LYS E O 1
ATOM 8915 N N . ASP E 1 19 ? 21.355 -50.756 20.724 1.00 39.34 19 ASP E N 1
ATOM 8916 C CA . ASP E 1 19 ? 21.503 -50.854 19.275 1.00 39.10 19 ASP E CA 1
ATOM 8917 C C . ASP E 1 19 ? 20.254 -50.363 18.548 1.00 42.32 19 ASP E C 1
ATOM 8918 O O . ASP E 1 19 ? 19.125 -50.657 18.962 1.00 37.62 19 ASP E O 1
ATOM 8923 N N . TYR E 1 20 ? 20.475 -49.607 17.473 1.00 40.65 20 TYR E N 1
ATOM 8924 C CA . TYR E 1 20 ? 19.402 -49.132 16.601 1.00 38.76 20 TYR E CA 1
ATOM 8925 C C . TYR E 1 20 ? 18.578 -50.284 16.009 1.00 38.75 20 TYR E C 1
ATOM 8926 O O . TYR E 1 20 ? 17.356 -50.173 15.869 1.00 33.24 20 TYR E O 1
ATOM 8935 N N . ARG E 1 21 ? 19.259 -51.383 15.675 1.00 35.82 21 ARG E N 1
ATOM 8936 C CA . ARG E 1 21 ? 18.649 -52.557 15.031 1.00 35.64 21 ARG E CA 1
ATOM 8937 C C . ARG E 1 21 ? 17.513 -53.183 15.829 1.00 35.10 21 ARG E C 1
ATOM 8938 O O . ARG E 1 21 ? 16.662 -53.872 15.261 1.00 37.45 21 ARG E O 1
ATOM 8946 N N . LEU E 1 22 ? 17.510 -52.946 17.141 1.00 35.64 22 LEU E N 1
ATOM 8947 C CA . LEU E 1 22 ? 16.499 -53.509 18.035 1.00 40.42 22 LEU E CA 1
ATOM 8948 C C . LEU E 1 22 ? 15.108 -52.923 17.790 1.00 40.54 22 LEU E C 1
ATOM 8949 O O . LEU E 1 22 ? 14.102 -53.574 18.069 1.00 37.28 22 LEU E O 1
ATOM 8954 N N . THR E 1 23 ? 15.058 -51.702 17.258 1.00 35.92 23 THR E N 1
ATOM 8955 C CA . THR E 1 23 ? 13.790 -51.036 16.957 1.00 34.61 23 THR E CA 1
ATOM 8956 C C . THR E 1 23 ? 13.601 -50.792 15.454 1.00 35.18 23 THR E C 1
ATOM 8957 O O . THR E 1 23 ? 12.482 -50.874 14.946 1.00 35.17 23 THR E O 1
ATOM 8961 N N . TYR E 1 24 ? 14.697 -50.515 14.747 1.00 34.34 24 TYR E N 1
ATOM 8962 C CA . TYR E 1 24 ? 14.619 -49.962 13.387 1.00 34.28 24 TYR E CA 1
ATOM 8963 C C . TYR E 1 24 ? 15.000 -50.908 12.243 1.00 33.95 24 TYR E C 1
ATOM 8964 O O . TYR E 1 24 ? 14.998 -50.509 11.076 1.00 32.42 24 TYR E O 1
ATOM 8973 N N . TYR E 1 25 ? 15.321 -52.154 12.575 1.00 32.57 25 TYR E N 1
ATOM 8974 C CA . TYR E 1 25 ? 15.496 -53.176 11.551 1.00 29.93 25 TYR E CA 1
ATOM 8975 C C . TYR E 1 25 ? 14.334 -54.157 11.633 1.00 34.81 25 TYR E C 1
ATOM 8976 O O . TYR E 1 25 ? 14.204 -54.889 12.616 1.00 37.03 25 TYR E O 1
ATOM 8985 N N . THR E 1 26 ? 13.482 -54.145 10.607 1.00 35.86 26 THR E N 1
ATOM 8986 C CA . THR E 1 26 ? 12.292 -54.999 10.559 1.00 32.54 26 THR E CA 1
ATOM 8987 C C . THR E 1 26 ? 12.210 -55.776 9.237 1.00 32.02 26 THR E C 1
ATOM 8988 O O . THR E 1 26 ? 11.452 -55.397 8.339 1.00 33.25 26 THR E O 1
ATOM 8992 N N . PRO E 1 27 ? 12.973 -56.883 9.120 1.00 31.86 27 PRO E N 1
ATOM 8993 C CA . PRO E 1 27 ? 13.075 -57.626 7.854 1.00 30.12 27 PRO E CA 1
ATOM 8994 C C . PRO E 1 27 ? 11.770 -58.289 7.374 1.00 30.99 27 PRO E C 1
ATOM 8995 O O . PRO E 1 27 ? 11.660 -58.636 6.196 1.00 34.64 27 PRO E O 1
ATOM 8999 N N . ASP E 1 28 ? 10.791 -58.458 8.258 1.00 32.70 28 ASP E N 1
ATOM 9000 C CA . ASP E 1 28 ? 9.502 -59.027 7.841 1.00 38.87 28 ASP E CA 1
ATOM 9001 C C . ASP E 1 28 ? 8.368 -57.997 7.689 1.00 40.26 28 ASP E C 1
ATOM 9002 O O . ASP E 1 28 ? 7.189 -58.360 7.635 1.00 35.43 28 ASP E O 1
ATOM 9007 N N . TYR E 1 29 ? 8.728 -56.718 7.606 1.00 36.52 29 TYR E N 1
ATOM 9008 C CA . TYR E 1 29 ? 7.753 -55.675 7.310 1.00 34.34 29 TYR E CA 1
ATOM 9009 C C . TYR E 1 29 ? 7.416 -55.652 5.820 1.00 33.50 29 TYR E C 1
ATOM 9010 O O . TYR E 1 29 ? 8.300 -55.742 4.965 1.00 35.90 29 TYR E O 1
ATOM 9019 N N . THR E 1 30 ? 6.127 -55.553 5.519 1.00 31.97 30 THR E N 1
ATOM 9020 C CA . THR E 1 30 ? 5.662 -55.380 4.149 1.00 35.60 30 THR E CA 1
ATOM 9021 C C . THR E 1 30 ? 5.227 -53.918 4.002 1.00 35.61 30 THR E C 1
ATOM 9022 O O . THR E 1 30 ? 4.328 -53.468 4.716 1.00 36.03 30 THR E O 1
ATOM 9026 N N . PRO E 1 31 ? 5.881 -53.166 3.096 1.00 35.76 31 PRO E N 1
ATOM 9027 C CA . PRO E 1 31 ? 5.553 -51.750 2.883 1.00 34.66 31 PRO E CA 1
ATOM 9028 C C . PRO E 1 31 ? 4.110 -51.525 2.436 1.00 31.82 31 PRO E C 1
ATOM 9029 O O . PRO E 1 31 ? 3.590 -52.272 1.605 1.00 31.97 31 PRO E O 1
ATOM 9033 N N . LYS E 1 32 ? 3.473 -50.501 2.997 1.00 32.88 32 LYS E N 1
ATOM 9034 C CA . LYS E 1 32 ? 2.143 -50.084 2.552 1.00 29.47 32 LYS E CA 1
ATOM 9035 C C . LYS E 1 32 ? 2.263 -49.253 1.280 1.00 29.11 32 LYS E C 1
ATOM 9036 O O . LYS E 1 32 ? 3.330 -48.693 0.995 1.00 30.52 32 LYS E O 1
ATOM 9042 N N . ASP E 1 33 ? 1.170 -49.163 0.523 1.00 24.43 33 ASP E N 1
ATOM 9043 C CA . ASP E 1 33 ? 1.144 -48.370 -0.709 1.00 27.61 33 ASP E CA 1
ATOM 9044 C C . ASP E 1 33 ? 1.169 -46.863 -0.418 1.00 27.81 33 ASP E C 1
ATOM 9045 O O . ASP E 1 33 ? 1.261 -46.051 -1.341 1.00 24.35 33 ASP E O 1
ATOM 9050 N N . THR E 1 34 ? 1.083 -46.510 0.866 1.00 20.60 34 THR E N 1
ATOM 9051 C CA . THR E 1 34 ? 1.089 -45.119 1.315 1.00 26.19 34 THR E CA 1
ATOM 9052 C C . THR E 1 34 ? 2.451 -44.713 1.876 1.00 23.27 34 THR E C 1
ATOM 9053 O O . THR E 1 34 ? 2.696 -43.534 2.108 1.00 25.19 34 THR E O 1
ATOM 9057 N N . ASP E 1 35 ? 3.327 -45.694 2.098 1.00 23.84 35 ASP E N 1
ATOM 9058 C CA . ASP E 1 35 ? 4.672 -45.434 2.608 1.00 23.71 35 ASP E CA 1
ATOM 9059 C C . ASP E 1 35 ? 5.546 -44.766 1.549 1.00 21.13 35 ASP E C 1
ATOM 9060 O O . ASP E 1 35 ? 5.383 -45.021 0.355 1.00 19.60 35 ASP E O 1
ATOM 9065 N N A ILE E 1 36 ? 6.459 -43.904 1.992 0.50 20.29 36 ILE E N 1
ATOM 9066 N N B ILE E 1 36 ? 6.463 -43.910 1.992 0.50 20.39 36 ILE E N 1
ATOM 9067 C CA A ILE E 1 36 ? 7.554 -43.449 1.141 0.50 19.23 36 ILE E CA 1
ATOM 9068 C CA B ILE E 1 36 ? 7.548 -43.449 1.135 0.50 19.40 36 ILE E CA 1
ATOM 9069 C C A ILE E 1 36 ? 8.675 -44.461 1.301 0.50 17.80 36 ILE E C 1
ATOM 9070 C C B ILE E 1 36 ? 8.684 -44.445 1.299 0.50 17.90 36 ILE E C 1
ATOM 9071 O O A ILE E 1 36 ? 9.043 -44.801 2.425 0.50 21.18 36 ILE E O 1
ATOM 9072 O O B ILE E 1 36 ? 9.071 -44.759 2.424 0.50 21.42 36 ILE E O 1
ATOM 9081 N N . LEU E 1 37 ? 9.200 -44.961 0.185 1.00 21.10 37 LEU E N 1
ATOM 9082 C CA . LEU E 1 37 ? 10.291 -45.947 0.219 1.00 21.13 37 LEU E CA 1
ATOM 9083 C C . LEU E 1 37 ? 11.600 -45.341 -0.279 1.00 23.80 37 LEU E C 1
ATOM 9084 O O . LEU E 1 37 ? 11.606 -44.605 -1.265 1.00 24.68 37 LEU E O 1
ATOM 9089 N N . ALA E 1 38 ? 12.701 -45.648 0.409 1.00 20.66 38 ALA E N 1
ATOM 9090 C CA . ALA E 1 38 ? 14.026 -45.158 0.021 1.00 24.75 38 ALA E CA 1
ATOM 9091 C C . ALA E 1 38 ? 15.005 -46.306 -0.203 1.00 27.12 38 ALA E C 1
ATOM 9092 O O . ALA E 1 38 ? 15.027 -47.266 0.566 1.00 27.38 38 ALA E O 1
ATOM 9094 N N . ALA E 1 39 ? 15.811 -46.198 -1.257 1.00 25.15 39 ALA E N 1
ATOM 9095 C CA . ALA E 1 39 ? 16.917 -47.124 -1.480 1.00 25.19 39 ALA E CA 1
ATOM 9096 C C . ALA E 1 39 ? 18.242 -46.388 -1.290 1.00 24.90 39 ALA E C 1
ATOM 9097 O O . ALA E 1 39 ? 18.615 -45.551 -2.108 1.00 27.46 39 ALA E O 1
ATOM 9099 N N . PHE E 1 40 ? 18.929 -46.694 -0.193 1.00 24.54 40 PHE E N 1
ATOM 9100 C CA . PHE E 1 40 ? 20.236 -46.124 0.110 1.00 22.08 40 PHE E CA 1
ATOM 9101 C C . PHE E 1 40 ? 21.348 -47.114 -0.226 1.00 31.80 40 PHE E C 1
ATOM 9102 O O . PHE E 1 40 ? 21.271 -48.291 0.148 1.00 27.31 40 PHE E O 1
ATOM 9110 N N . ARG E 1 41 ? 22.377 -46.638 -0.924 1.00 25.19 41 ARG E N 1
ATOM 9111 C CA . ARG E 1 41 ? 23.614 -47.401 -1.093 1.00 26.49 41 ARG E CA 1
ATOM 9112 C C . ARG E 1 41 ? 24.543 -47.040 0.060 1.00 27.59 41 ARG E C 1
ATOM 9113 O O . ARG E 1 41 ? 25.059 -45.920 0.122 1.00 27.08 41 ARG E O 1
ATOM 9121 N N . VAL E 1 42 ? 24.742 -47.992 0.970 1.00 24.36 42 VAL E N 1
ATOM 9122 C CA . VAL E 1 42 ? 25.399 -47.744 2.253 1.00 20.40 42 VAL E CA 1
ATOM 9123 C C . VAL E 1 42 ? 26.805 -48.354 2.309 1.00 33.11 42 VAL E C 1
ATOM 9124 O O . VAL E 1 42 ? 26.979 -49.542 2.024 1.00 28.69 42 VAL E O 1
ATOM 9128 N N . THR E 1 43 ? 27.796 -47.543 2.690 1.00 29.61 43 THR E N 1
ATOM 9129 C CA . THR E 1 43 ? 29.148 -48.043 2.979 1.00 28.71 43 THR E CA 1
ATOM 9130 C C . THR E 1 43 ? 29.479 -47.854 4.462 1.00 31.91 43 THR E C 1
ATOM 9131 O O . THR E 1 43 ? 29.829 -46.747 4.888 1.00 34.08 43 THR E O 1
ATOM 9135 N N . PRO E 1 44 ? 29.364 -48.935 5.259 1.00 30.80 44 PRO E N 1
ATOM 9136 C CA . PRO E 1 44 ? 29.623 -48.818 6.695 1.00 32.23 44 PRO E CA 1
ATOM 9137 C C . PRO E 1 44 ? 31.117 -48.769 7.011 1.00 30.74 44 PRO E C 1
ATOM 9138 O O . PRO E 1 44 ? 31.934 -49.186 6.188 1.00 32.34 44 PRO E O 1
ATOM 9142 N N . GLN E 1 45 ? 31.461 -48.245 8.187 1.00 32.36 45 GLN E N 1
ATOM 9143 C CA . GLN E 1 45 ? 32.832 -48.312 8.683 1.00 36.01 45 GLN E CA 1
ATOM 9144 C C . GLN E 1 45 ? 33.161 -49.774 8.982 1.00 40.92 45 GLN E C 1
ATOM 9145 O O . GLN E 1 45 ? 32.265 -50.535 9.363 1.00 38.76 45 GLN E O 1
ATOM 9151 N N . PRO E 1 46 ? 34.434 -50.178 8.796 1.00 43.30 46 PRO E N 1
ATOM 9152 C CA . PRO E 1 46 ? 34.886 -51.523 9.175 1.00 41.80 46 PRO E CA 1
ATOM 9153 C C . PRO E 1 46 ? 34.379 -51.944 10.559 1.00 38.20 46 PRO E C 1
ATOM 9154 O O . PRO E 1 46 ? 34.481 -51.176 11.520 1.00 41.31 46 PRO E O 1
ATOM 9158 N N . GLY E 1 47 ? 33.811 -53.144 10.646 1.00 42.88 47 GLY E N 1
ATOM 9159 C CA . GLY E 1 47 ? 33.355 -53.692 11.924 1.00 40.70 47 GLY E CA 1
ATOM 9160 C C . GLY E 1 47 ? 31.974 -53.246 12.370 1.00 44.81 47 GLY E C 1
ATOM 9161 O O . GLY E 1 47 ? 31.525 -53.610 13.462 1.00 43.48 47 GLY E O 1
ATOM 9162 N N . VAL E 1 48 ? 31.304 -52.447 11.540 1.00 41.55 48 VAL E N 1
ATOM 9163 C CA . VAL E 1 48 ? 29.914 -52.066 11.794 1.00 39.36 48 VAL E CA 1
ATOM 9164 C C . VAL E 1 48 ? 29.004 -53.001 10.987 1.00 36.59 48 VAL E C 1
ATOM 9165 O O . VAL E 1 48 ? 29.080 -53.020 9.754 1.00 38.62 48 VAL E O 1
ATOM 9169 N N . PRO E 1 49 ? 28.155 -53.792 11.682 1.00 36.10 49 PRO E N 1
ATOM 9170 C CA . PRO E 1 49 ? 27.284 -54.756 11.000 1.00 36.04 49 PRO E CA 1
ATOM 9171 C C . PRO E 1 49 ? 26.321 -54.044 10.053 1.00 37.91 49 PRO E C 1
ATOM 9172 O O . PRO E 1 49 ? 25.890 -52.926 10.349 1.00 37.08 49 PRO E O 1
ATOM 9176 N N . PHE E 1 50 ? 26.006 -54.683 8.928 1.00 30.82 50 PHE E N 1
ATOM 9177 C CA . PHE E 1 50 ? 25.096 -54.122 7.930 1.00 36.82 50 PHE E CA 1
ATOM 9178 C C . PHE E 1 50 ? 23.758 -53.724 8.554 1.00 37.43 50 PHE E C 1
ATOM 9179 O O . PHE E 1 50 ? 23.235 -52.646 8.270 1.00 37.20 50 PHE E O 1
ATOM 9187 N N . GLU E 1 51 ? 23.230 -54.589 9.420 1.00 35.88 51 GLU E N 1
ATOM 9188 C CA . GLU E 1 51 ? 21.938 -54.376 10.070 1.00 36.52 51 GLU E CA 1
ATOM 9189 C C . GLU E 1 51 ? 21.938 -53.141 10.960 1.00 37.81 51 GLU E C 1
ATOM 9190 O O . GLU E 1 51 ? 20.944 -52.417 11.022 1.00 35.48 51 GLU E O 1
ATOM 9196 N N . GLU E 1 52 ? 23.053 -52.907 11.649 1.00 38.16 52 GLU E N 1
ATOM 9197 C CA . GLU E 1 52 ? 23.173 -51.756 12.535 1.00 37.89 52 GLU E CA 1
ATOM 9198 C C . GLU E 1 52 ? 23.351 -50.456 11.750 1.00 35.76 52 GLU E C 1
ATOM 9199 O O . GLU E 1 52 ? 22.822 -49.415 12.147 1.00 37.99 52 GLU E O 1
ATOM 9205 N N . ALA E 1 53 ? 24.083 -50.524 10.639 1.00 36.20 53 ALA E N 1
ATOM 9206 C CA . ALA E 1 53 ? 24.242 -49.371 9.745 1.00 37.95 53 ALA E CA 1
ATOM 9207 C C . ALA E 1 53 ? 22.893 -48.954 9.157 1.00 34.71 53 ALA E C 1
ATOM 9208 O O . ALA E 1 53 ? 22.489 -47.798 9.281 1.00 36.51 53 ALA E O 1
ATOM 9210 N N . ALA E 1 54 ? 22.195 -49.912 8.548 1.00 32.01 54 ALA E N 1
ATOM 9211 C CA . ALA E 1 54 ? 20.882 -49.685 7.952 1.00 32.03 54 ALA E CA 1
ATOM 9212 C C . ALA E 1 54 ? 19.849 -49.179 8.956 1.00 33.12 54 ALA E C 1
ATOM 9213 O O . ALA E 1 54 ? 19.001 -48.351 8.616 1.00 35.90 54 ALA E O 1
ATOM 9215 N N . ALA E 1 55 ? 19.928 -49.669 10.189 1.00 31.57 55 ALA E N 1
ATOM 9216 C CA . ALA E 1 55 ? 18.994 -49.276 11.238 1.00 30.68 55 ALA E CA 1
ATOM 9217 C C . ALA E 1 55 ? 19.252 -47.867 11.768 1.00 32.64 55 ALA E C 1
ATOM 9218 O O . ALA E 1 55 ? 18.308 -47.158 12.135 1.00 31.43 55 ALA E O 1
ATOM 9220 N N . ALA E 1 56 ? 20.521 -47.465 11.816 1.00 28.41 56 ALA E N 1
ATOM 9221 C CA . ALA E 1 56 ? 20.882 -46.095 12.191 1.00 30.60 56 ALA E CA 1
ATOM 9222 C C . ALA E 1 56 ? 20.320 -45.102 11.176 1.00 25.77 56 ALA E C 1
ATOM 9223 O O . ALA E 1 56 ? 19.772 -44.060 11.553 1.00 29.71 56 ALA E O 1
ATOM 9225 N N . VAL E 1 57 ? 20.456 -45.448 9.896 1.00 26.03 57 VAL E N 1
ATOM 9226 C CA . VAL E 1 57 ? 19.953 -44.637 8.791 1.00 30.49 57 VAL E CA 1
ATOM 9227 C C . VAL E 1 57 ? 18.435 -44.449 8.895 1.00 31.37 57 VAL E C 1
ATOM 9228 O O . VAL E 1 57 ? 17.945 -43.326 8.798 1.00 30.80 57 VAL E O 1
ATOM 9232 N N . ALA E 1 58 ? 17.707 -45.542 9.127 1.00 30.48 58 ALA E N 1
ATOM 9233 C CA . ALA E 1 58 ? 16.254 -45.488 9.308 1.00 26.73 58 ALA E CA 1
ATOM 9234 C C . ALA E 1 58 ? 15.857 -44.675 10.541 1.00 28.42 58 ALA E C 1
ATOM 9235 O O . ALA E 1 58 ? 14.924 -43.871 10.480 1.00 31.19 58 ALA E O 1
ATOM 9237 N N . ALA E 1 59 ? 16.580 -44.871 11.645 1.00 26.51 59 ALA E N 1
ATOM 9238 C CA . ALA E 1 59 ? 16.264 -44.210 12.912 1.00 30.12 59 ALA E CA 1
ATOM 9239 C C . ALA E 1 59 ? 16.456 -42.694 12.881 1.00 32.36 59 ALA E C 1
ATOM 9240 O O . ALA E 1 59 ? 15.541 -41.938 13.227 1.00 32.29 59 ALA E O 1
ATOM 9242 N N . GLU E 1 60 ? 17.643 -42.261 12.464 1.00 26.98 60 GLU E N 1
ATOM 9243 C CA . GLU E 1 60 ? 18.003 -40.847 12.500 1.00 34.38 60 GLU E CA 1
ATOM 9244 C C . GLU E 1 60 ? 17.384 -40.042 11.353 1.00 33.39 60 GLU E C 1
ATOM 9245 O O . GLU E 1 60 ? 17.541 -38.825 11.299 1.00 35.98 60 GLU E O 1
ATOM 9251 N N . SER E 1 61 ? 16.687 -40.724 10.445 1.00 32.52 61 SER E N 1
ATOM 9252 C CA . SER E 1 61 ? 15.951 -40.059 9.371 1.00 31.98 61 SER E CA 1
ATOM 9253 C C . SER E 1 61 ? 14.441 -40.101 9.619 1.00 32.80 61 SER E C 1
ATOM 9254 O O . SER E 1 61 ? 13.650 -39.716 8.756 1.00 33.56 61 SER E O 1
ATOM 9257 N N . SER E 1 62 ? 14.043 -40.564 10.801 1.00 29.77 62 SER E N 1
ATOM 9258 C CA . SER E 1 62 ? 12.631 -40.668 11.126 1.00 28.71 62 SER E CA 1
ATOM 9259 C C . SER E 1 62 ? 12.309 -40.221 12.550 1.00 33.24 62 SER E C 1
ATOM 9260 O O . SER E 1 62 ? 11.900 -39.076 12.755 1.00 34.03 62 SER E O 1
ATOM 9263 N N . THR E 1 63 ? 12.488 -41.108 13.528 1.00 29.77 63 THR E N 1
ATOM 9264 C CA . THR E 1 63 ? 12.025 -40.844 14.895 1.00 29.14 63 THR E CA 1
ATOM 9265 C C . THR E 1 63 ? 13.102 -40.954 15.964 1.00 30.93 63 THR E C 1
ATOM 9266 O O . THR E 1 63 ? 12.930 -40.447 17.077 1.00 32.26 63 THR E O 1
ATOM 9270 N N . GLY E 1 64 ? 14.206 -41.614 15.633 1.00 30.25 64 GLY E N 1
ATOM 9271 C CA . GLY E 1 64 ? 15.173 -42.035 16.647 1.00 32.47 64 GLY E CA 1
ATOM 9272 C C . GLY E 1 64 ? 16.348 -41.114 16.908 1.00 37.66 64 GLY E C 1
ATOM 9273 O O . GLY E 1 64 ? 16.740 -40.316 16.050 1.00 35.23 64 GLY E O 1
ATOM 9274 N N . THR E 1 65 ? 16.901 -41.224 18.114 1.00 34.70 65 THR E N 1
ATOM 9275 C CA . THR E 1 65 ? 18.195 -40.621 18.425 1.00 33.62 65 THR E CA 1
ATOM 9276 C C . THR E 1 65 ? 19.146 -41.633 19.106 1.00 38.50 65 THR E C 1
ATOM 9277 O O . THR E 1 65 ? 18.811 -42.819 19.237 1.00 36.74 65 THR E O 1
ATOM 9281 N N . TRP E 1 66 ? 20.319 -41.156 19.521 1.00 34.57 66 TRP E N 1
ATOM 9282 C CA . TRP E 1 66 ? 21.452 -42.002 19.924 1.00 37.62 66 TRP E CA 1
ATOM 9283 C C . TRP E 1 66 ? 21.297 -42.709 21.281 1.00 37.94 66 TRP E C 1
ATOM 9284 O O . TRP E 1 66 ? 22.099 -43.581 21.624 1.00 38.83 66 TRP E O 1
ATOM 9295 N N . THR E 1 67 ? 20.282 -42.313 22.047 1.00 35.48 67 THR E N 1
ATOM 9296 C CA . THR E 1 67 ? 19.996 -42.889 23.361 1.00 35.46 67 THR E CA 1
ATOM 9297 C C . THR E 1 67 ? 18.483 -42.866 23.602 1.00 41.28 67 THR E C 1
ATOM 9298 O O . THR E 1 67 ? 17.763 -42.078 22.974 1.00 39.11 67 THR E O 1
ATOM 9302 N N . THR E 1 68 ? 18.002 -43.734 24.493 1.00 35.71 68 THR E N 1
ATOM 9303 C CA . THR E 1 68 ? 16.557 -43.900 24.700 1.00 34.56 68 THR E CA 1
ATOM 9304 C C . THR E 1 68 ? 15.963 -42.696 25.426 1.00 35.44 68 THR E C 1
ATOM 9305 O O . THR E 1 68 ? 16.536 -42.198 26.393 1.00 36.90 68 THR E O 1
ATOM 9309 N N . VAL E 1 69 ? 14.820 -42.222 24.936 1.00 34.93 69 VAL E N 1
ATOM 9310 C CA . VAL E 1 69 ? 14.143 -41.074 25.534 1.00 35.26 69 VAL E CA 1
ATOM 9311 C C . VAL E 1 69 ? 12.771 -41.486 26.056 1.00 32.83 69 VAL E C 1
ATOM 9312 O O . VAL E 1 69 ? 12.063 -42.265 25.413 1.00 36.72 69 VAL E O 1
ATOM 9316 N N . TRP E 1 70 ? 12.405 -40.970 27.225 1.00 36.47 70 TRP E N 1
ATOM 9317 C CA . TRP E 1 70 ? 11.141 -41.349 27.863 1.00 37.81 70 TRP E CA 1
ATOM 9318 C C . TRP E 1 70 ? 9.908 -40.901 27.075 1.00 37.68 70 TRP E C 1
ATOM 9319 O O . TRP E 1 70 ? 8.867 -41.568 27.103 1.00 35.19 70 TRP E O 1
ATOM 9330 N N . THR E 1 71 ? 10.042 -39.777 26.371 1.00 35.64 71 THR E N 1
ATOM 9331 C CA . THR E 1 71 ? 8.943 -39.184 25.595 1.00 36.87 71 THR E CA 1
ATOM 9332 C C . THR E 1 71 ? 8.371 -40.116 24.516 1.00 33.94 71 THR E C 1
ATOM 9333 O O . THR E 1 71 ? 7.219 -39.957 24.106 1.00 35.27 71 THR E O 1
ATOM 9337 N N . ASP E 1 72 ? 9.177 -41.083 24.068 1.00 34.34 72 ASP E N 1
ATOM 9338 C CA . ASP E 1 72 ? 8.729 -42.152 23.158 1.00 36.22 72 ASP E CA 1
ATOM 9339 C C . ASP E 1 72 ? 7.425 -42.802 23.617 1.00 38.19 72 ASP E C 1
ATOM 9340 O O . ASP E 1 72 ? 6.555 -43.132 22.802 1.00 37.19 72 ASP E O 1
ATOM 9345 N N . LEU E 1 73 ? 7.307 -42.974 24.933 1.00 36.17 73 LEU E N 1
ATOM 9346 C CA . LEU E 1 73 ? 6.186 -43.674 25.552 1.00 39.37 73 LEU E CA 1
ATOM 9347 C C . LEU E 1 73 ? 4.926 -42.815 25.694 1.00 39.73 73 LEU E C 1
ATOM 9348 O O . LEU E 1 73 ? 3.854 -43.331 26.009 1.00 38.39 73 LEU E O 1
ATOM 9353 N N . LEU E 1 74 ? 5.060 -41.510 25.462 1.00 37.90 74 LEU E N 1
ATOM 9354 C CA . LEU E 1 74 ? 3.902 -40.614 25.358 1.00 39.50 74 LEU E CA 1
ATOM 9355 C C . LEU E 1 74 ? 3.113 -40.901 24.083 1.00 38.43 74 LEU E C 1
ATOM 9356 O O . LEU E 1 74 ? 1.911 -40.618 24.005 1.00 41.93 74 LEU E O 1
ATOM 9361 N N . THR E 1 75 ? 3.798 -41.474 23.093 1.00 36.38 75 THR E N 1
ATOM 9362 C CA . THR E 1 75 ? 3.223 -41.692 21.765 1.00 38.57 75 THR E CA 1
ATOM 9363 C C . THR E 1 75 ? 3.319 -43.157 21.298 1.00 39.46 75 THR E C 1
ATOM 9364 O O . THR E 1 75 ? 3.663 -44.047 22.082 1.00 39.17 75 THR E O 1
ATOM 9368 N N . ASP E 1 76 ? 2.998 -43.393 20.029 1.00 37.81 76 ASP E N 1
ATOM 9369 C CA . ASP E 1 76 ? 3.013 -44.727 19.440 1.00 37.29 76 ASP E CA 1
ATOM 9370 C C . ASP E 1 76 ? 4.158 -44.836 18.439 1.00 36.47 76 ASP E C 1
ATOM 9371 O O . ASP E 1 76 ? 3.952 -44.757 17.224 1.00 37.46 76 ASP E O 1
ATOM 9376 N N . LEU E 1 77 ? 5.367 -45.027 18.960 1.00 39.27 77 LEU E N 1
ATOM 9377 C CA . LEU E 1 77 ? 6.580 -45.037 18.139 1.00 41.05 77 LEU E CA 1
ATOM 9378 C C . LEU E 1 77 ? 6.528 -46.034 16.980 1.00 41.05 77 LEU E C 1
ATOM 9379 O O . LEU E 1 77 ? 6.992 -45.733 15.876 1.00 41.03 77 LEU E O 1
ATOM 9384 N N . ASP E 1 78 ? 5.956 -47.210 17.229 1.00 39.39 78 ASP E N 1
ATOM 9385 C CA . ASP E 1 78 ? 5.892 -48.265 16.213 1.00 40.31 78 ASP E CA 1
ATOM 9386 C C . ASP E 1 78 ? 5.142 -47.863 14.937 1.00 39.50 78 ASP E C 1
ATOM 9387 O O . ASP E 1 78 ? 5.435 -48.383 13.860 1.00 39.02 78 ASP E O 1
ATOM 9392 N N . ARG E 1 79 ? 4.187 -46.940 15.043 1.00 35.23 79 ARG E N 1
ATOM 9393 C CA . ARG E 1 79 ? 3.474 -46.504 13.840 1.00 37.85 79 ARG E CA 1
ATOM 9394 C C . ARG E 1 79 ? 4.080 -45.276 13.166 1.00 36.08 79 ARG E C 1
ATOM 9395 O O . ARG E 1 79 ? 3.697 -44.933 12.044 1.00 35.26 79 ARG E O 1
ATOM 9403 N N . TYR E 1 80 ? 5.037 -44.636 13.839 1.00 30.37 80 TYR E N 1
ATOM 9404 C CA . TYR E 1 80 ? 5.706 -43.451 13.291 1.00 31.93 80 TYR E CA 1
ATOM 9405 C C . TYR E 1 80 ? 7.120 -43.718 12.780 1.00 33.22 80 TYR E C 1
ATOM 9406 O O . TYR E 1 80 ? 7.605 -43.021 11.889 1.00 33.76 80 TYR E O 1
ATOM 9415 N N . LYS E 1 81 ? 7.781 -44.729 13.335 1.00 29.96 81 LYS E N 1
ATOM 9416 C CA . LYS E 1 81 ? 9.158 -45.028 12.948 1.00 26.48 81 LYS E CA 1
ATOM 9417 C C . LYS E 1 81 ? 9.312 -45.375 11.464 1.00 29.54 81 LYS E C 1
ATOM 9418 O O . LYS E 1 81 ? 8.403 -45.918 10.825 1.00 25.73 81 LYS E O 1
ATOM 9424 N N . GLY E 1 82 ? 10.467 -45.022 10.923 1.00 23.24 82 GLY E N 1
ATOM 9425 C CA . GLY E 1 82 ? 10.900 -45.547 9.647 1.00 30.57 82 GLY E CA 1
ATOM 9426 C C . GLY E 1 82 ? 11.556 -46.875 9.958 1.00 29.43 82 GLY E C 1
ATOM 9427 O O . GLY E 1 82 ? 11.961 -47.125 11.092 1.00 31.22 82 GLY E O 1
ATOM 9428 N N . CYS E 1 83 ? 11.655 -47.742 8.966 1.00 28.00 83 CYS E N 1
ATOM 9429 C CA . CYS E 1 83 ? 12.298 -49.018 9.199 1.00 32.44 83 CYS E CA 1
ATOM 9430 C C . CYS E 1 83 ? 12.992 -49.537 7.959 1.00 28.43 83 CYS E C 1
ATOM 9431 O O . CYS E 1 83 ? 12.514 -49.352 6.833 1.00 29.00 83 CYS E O 1
ATOM 9434 N N . CYS E 1 84 ? 14.129 -50.186 8.175 1.00 29.92 84 CYS E N 1
ATOM 9435 C CA . CYS E 1 84 ? 14.753 -50.964 7.126 1.00 26.68 84 CYS E CA 1
ATOM 9436 C C . CYS E 1 84 ? 14.048 -52.313 7.057 1.00 30.68 84 CYS E C 1
ATOM 9437 O O . CYS E 1 84 ? 14.019 -53.055 8.043 1.00 30.94 84 CYS E O 1
ATOM 9440 N N . TYR E 1 85 ? 13.476 -52.614 5.894 1.00 29.94 85 TYR E N 1
ATOM 9441 C CA . TYR E 1 85 ? 12.727 -53.847 5.700 1.00 33.15 85 TYR E CA 1
ATOM 9442 C C . TYR E 1 85 ? 13.457 -54.816 4.775 1.00 35.09 85 TYR E C 1
ATOM 9443 O O . TYR E 1 85 ? 13.033 -55.963 4.597 1.00 32.96 85 TYR E O 1
ATOM 9452 N N . ASP E 1 86 ? 14.551 -54.343 4.190 1.00 33.10 86 ASP E N 1
ATOM 9453 C CA . ASP E 1 86 ? 15.344 -55.154 3.285 1.00 30.21 86 ASP E CA 1
ATOM 9454 C C . ASP E 1 86 ? 16.775 -54.636 3.165 1.00 37.54 86 ASP E C 1
ATOM 9455 O O . ASP E 1 86 ? 17.005 -53.428 3.059 1.00 35.59 86 ASP E O 1
ATOM 9460 N N . ILE E 1 87 ? 17.723 -55.570 3.207 1.00 33.76 87 ILE E N 1
ATOM 9461 C CA . ILE E 1 87 ? 19.142 -55.304 2.997 1.00 29.93 87 ILE E CA 1
ATOM 9462 C C . ILE E 1 87 ? 19.603 -56.165 1.828 1.00 35.52 87 ILE E C 1
ATOM 9463 O O . ILE E 1 87 ? 19.415 -57.381 1.832 1.00 33.63 87 ILE E O 1
ATOM 9468 N N . GLU E 1 88 ? 20.200 -55.527 0.829 1.00 35.78 88 GLU E N 1
ATOM 9469 C CA . GLU E 1 88 ? 20.652 -56.214 -0.370 1.00 32.59 88 GLU E CA 1
ATOM 9470 C C . GLU E 1 88 ? 22.129 -55.883 -0.630 1.00 36.81 88 GLU E C 1
ATOM 9471 O O . GLU E 1 88 ? 22.437 -54.836 -1.207 1.00 34.44 88 GLU E O 1
ATOM 9477 N N . PRO E 1 89 ? 23.048 -56.772 -0.189 1.00 36.95 89 PRO E N 1
ATOM 9478 C CA . PRO E 1 89 ? 24.486 -56.578 -0.423 1.00 36.06 89 PRO E CA 1
ATOM 9479 C C . PRO E 1 89 ? 24.833 -56.483 -1.908 1.00 35.63 89 PRO E C 1
ATOM 9480 O O . PRO E 1 89 ? 24.142 -57.071 -2.742 1.00 36.31 89 PRO E O 1
ATOM 9484 N N . LEU E 1 90 ? 25.869 -55.712 -2.233 1.00 35.19 90 LEU E N 1
ATOM 9485 C CA . LEU E 1 90 ? 26.291 -55.542 -3.623 1.00 39.31 90 LEU E CA 1
ATOM 9486 C C . LEU E 1 90 ? 27.583 -56.312 -3.898 1.00 47.45 90 LEU E C 1
ATOM 9487 O O . LEU E 1 90 ? 28.635 -55.984 -3.334 1.00 48.93 90 LEU E O 1
ATOM 9492 N N . PRO E 1 91 ? 27.505 -57.331 -4.776 1.00 40.52 91 PRO E N 1
ATOM 9493 C CA . PRO E 1 91 ? 28.602 -58.273 -5.025 1.00 49.07 91 PRO E CA 1
ATOM 9494 C C . PRO E 1 91 ? 29.880 -57.634 -5.574 1.00 46.54 91 PRO E C 1
ATOM 9495 O O . PRO E 1 91 ? 30.965 -57.874 -5.032 1.00 46.76 91 PRO E O 1
ATOM 9499 N N . GLY E 1 92 ? 29.743 -56.827 -6.625 1.00 43.41 92 GLY E N 1
ATOM 9500 C CA . GLY E 1 92 ? 30.895 -56.294 -7.361 1.00 50.58 92 GLY E CA 1
ATOM 9501 C C . GLY E 1 92 ? 31.564 -55.075 -6.753 1.00 54.31 92 GLY E C 1
ATOM 9502 O O . GLY E 1 92 ? 32.559 -54.575 -7.288 1.00 57.23 92 GLY E O 1
ATOM 9503 N N . GLU E 1 93 ? 31.026 -54.608 -5.628 1.00 50.20 93 GLU E N 1
ATOM 9504 C CA . GLU E 1 93 ? 31.498 -53.386 -4.977 1.00 49.53 93 GLU E CA 1
ATOM 9505 C C . GLU E 1 93 ? 32.260 -53.690 -3.693 1.00 49.07 93 GLU E C 1
ATOM 9506 O O . GLU E 1 93 ? 32.230 -54.816 -3.193 1.00 53.30 93 GLU E O 1
ATOM 9512 N N . ASP E 1 94 ? 32.937 -52.675 -3.161 1.00 50.72 94 ASP E N 1
ATOM 9513 C CA . ASP E 1 94 ? 33.756 -52.829 -1.963 1.00 50.88 94 ASP E CA 1
ATOM 9514 C C . ASP E 1 94 ? 33.012 -52.409 -0.687 1.00 48.84 94 ASP E C 1
ATOM 9515 O O . ASP E 1 94 ? 32.915 -51.216 -0.374 1.00 51.86 94 ASP E O 1
ATOM 9520 N N . ASN E 1 95 ? 32.506 -53.406 0.041 1.00 43.11 95 ASN E N 1
ATOM 9521 C CA . ASN E 1 95 ? 31.772 -53.220 1.306 1.00 46.60 95 ASN E CA 1
ATOM 9522 C C . ASN E 1 95 ? 30.530 -52.313 1.204 1.00 46.84 95 ASN E C 1
ATOM 9523 O O . ASN E 1 95 ? 30.339 -51.402 2.019 1.00 45.78 95 ASN E O 1
ATOM 9528 N N . GLN E 1 96 ? 29.697 -52.576 0.200 1.00 41.07 96 GLN E N 1
ATOM 9529 C CA . GLN E 1 96 ? 28.474 -51.810 -0.041 1.00 39.99 96 GLN E CA 1
ATOM 9530 C C . GLN E 1 96 ? 27.234 -52.694 0.018 1.00 41.70 96 GLN E C 1
ATOM 9531 O O . GLN E 1 96 ? 27.284 -53.873 -0.351 1.00 35.93 96 GLN E O 1
ATOM 9537 N N . PHE E 1 97 ? 26.125 -52.114 0.473 1.00 32.97 97 PHE E N 1
ATOM 9538 C CA . PHE E 1 97 ? 24.813 -52.750 0.366 1.00 33.82 97 PHE E CA 1
ATOM 9539 C C . PHE E 1 97 ? 23.709 -51.726 0.099 1.00 31.73 97 PHE E C 1
ATOM 9540 O O . PHE E 1 97 ? 23.880 -50.540 0.374 1.00 29.59 97 PHE E O 1
ATOM 9548 N N . ILE E 1 98 ? 22.592 -52.190 -0.454 1.00 31.44 98 ILE E N 1
ATOM 9549 C CA . ILE E 1 98 ? 21.398 -51.364 -0.577 1.00 26.77 98 ILE E CA 1
ATOM 9550 C C . ILE E 1 98 ? 20.504 -51.600 0.636 1.00 30.71 98 ILE E C 1
ATOM 9551 O O . ILE E 1 98 ? 20.149 -52.743 0.947 1.00 30.86 98 ILE E O 1
ATOM 9556 N N . ALA E 1 99 ? 20.166 -50.518 1.330 1.00 25.94 99 ALA E N 1
ATOM 9557 C CA . ALA E 1 99 ? 19.213 -50.569 2.425 1.00 25.19 99 ALA E CA 1
ATOM 9558 C C . ALA E 1 99 ? 17.893 -49.993 1.950 1.00 30.54 99 ALA E C 1
ATOM 9559 O O . ALA E 1 99 ? 17.840 -48.879 1.414 1.00 27.50 99 ALA E O 1
ATOM 9561 N N . TYR E 1 100 ? 16.836 -50.775 2.122 1.00 27.37 100 TYR E N 1
ATOM 9562 C CA . TYR E 1 100 ? 15.500 -50.365 1.720 1.00 27.26 100 TYR E CA 1
ATOM 9563 C C . TYR E 1 100 ? 14.754 -49.936 2.959 1.00 31.80 100 TYR E C 1
ATOM 9564 O O . TYR E 1 100 ? 14.649 -50.700 3.918 1.00 28.54 100 TYR E O 1
ATOM 9573 N N . ILE E 1 101 ? 14.256 -48.702 2.942 1.00 26.16 101 ILE E N 1
ATOM 9574 C CA . ILE E 1 101 ? 13.654 -48.103 4.127 1.00 21.29 101 ILE E CA 1
ATOM 9575 C C . ILE E 1 101 ? 12.250 -47.580 3.808 1.00 26.00 101 ILE E C 1
ATOM 9576 O O . ILE E 1 101 ? 12.019 -46.987 2.758 1.00 24.17 101 ILE E O 1
ATOM 9581 N N . ALA E 1 102 ? 11.315 -47.842 4.713 1.00 23.27 102 ALA E N 1
ATOM 9582 C CA . ALA E 1 102 ? 9.942 -47.388 4.557 1.00 23.63 102 ALA E CA 1
ATOM 9583 C C . ALA E 1 102 ? 9.656 -46.295 5.570 1.00 24.83 102 ALA E C 1
ATOM 9584 O O . ALA E 1 102 ? 10.074 -46.388 6.728 1.00 22.47 102 ALA E O 1
ATOM 9586 N N . TYR E 1 103 ? 8.958 -45.256 5.119 1.00 24.67 103 TYR E N 1
ATOM 9587 C CA . TYR E 1 103 ? 8.556 -44.148 5.974 1.00 22.09 103 TYR E CA 1
ATOM 9588 C C . TYR E 1 103 ? 7.039 -43.997 5.902 1.00 17.90 103 TYR E C 1
ATOM 9589 O O . TYR E 1 103 ? 6.483 -43.906 4.803 1.00 21.90 103 TYR E O 1
ATOM 9598 N N . PRO E 1 104 ? 6.361 -43.987 7.065 1.00 18.61 104 PRO E N 1
ATOM 9599 C CA . PRO E 1 104 ? 4.915 -43.781 7.068 1.00 23.86 104 PRO E CA 1
ATOM 9600 C C . PRO E 1 104 ? 4.532 -42.421 6.481 1.00 26.85 104 PRO E C 1
ATOM 9601 O O . PRO E 1 104 ? 5.277 -41.441 6.638 1.00 20.59 104 PRO E O 1
ATOM 9605 N N . LEU E 1 105 ? 3.382 -42.383 5.809 1.00 22.25 105 LEU E N 1
ATOM 9606 C CA . LEU E 1 105 ? 2.865 -41.173 5.165 1.00 22.36 105 LEU E CA 1
ATOM 9607 C C . LEU E 1 105 ? 2.772 -39.975 6.116 1.00 24.03 105 LEU E C 1
ATOM 9608 O O . LEU E 1 105 ? 3.058 -38.845 5.718 1.00 23.35 105 LEU E O 1
ATOM 9613 N N . ASP E 1 106 ? 2.402 -40.245 7.369 1.00 23.12 106 ASP E N 1
ATOM 9614 C CA . ASP E 1 106 ? 2.212 -39.223 8.412 1.00 19.69 106 ASP E CA 1
ATOM 9615 C C . ASP E 1 106 ? 3.442 -38.413 8.802 1.00 21.21 106 ASP E C 1
ATOM 9616 O O . ASP E 1 106 ? 3.314 -37.384 9.465 1.00 24.33 106 ASP E O 1
ATOM 9621 N N . LEU E 1 107 ? 4.623 -38.889 8.416 1.00 19.28 107 LEU E N 1
ATOM 9622 C CA . LEU E 1 107 ? 5.875 -38.232 8.771 1.00 21.35 107 LEU E CA 1
ATOM 9623 C C . LEU E 1 107 ? 6.149 -36.979 7.952 1.00 18.91 107 LEU E C 1
ATOM 9624 O O . LEU E 1 107 ? 7.018 -36.183 8.312 1.00 25.45 107 LEU E O 1
ATOM 9629 N N . PHE E 1 108 ? 5.408 -36.802 6.859 1.00 21.67 108 PHE E N 1
ATOM 9630 C CA . PHE E 1 108 ? 5.748 -35.788 5.868 1.00 19.43 108 PHE E CA 1
ATOM 9631 C C . PHE E 1 108 ? 4.730 -34.673 5.736 1.00 21.16 108 PHE E C 1
ATOM 9632 O O . PHE E 1 108 ? 3.514 -34.915 5.785 1.00 19.20 108 PHE E O 1
ATOM 9640 N N . GLU E 1 109 ? 5.242 -33.453 5.551 1.00 18.15 109 GLU E N 1
ATOM 9641 C CA . GLU E 1 109 ? 4.392 -32.300 5.298 1.00 18.16 109 GLU E CA 1
ATOM 9642 C C . GLU E 1 109 ? 3.858 -32.360 3.877 1.00 17.92 109 GLU E C 1
ATOM 9643 O O . GLU E 1 109 ? 4.617 -32.521 2.917 1.00 18.25 109 GLU E O 1
ATOM 9649 N N . GLU E 1 110 ? 2.544 -32.213 3.760 1.00 19.12 110 GLU E N 1
ATOM 9650 C CA . GLU E 1 110 ? 1.868 -32.200 2.477 1.00 16.85 110 GLU E CA 1
ATOM 9651 C C . GLU E 1 110 ? 2.466 -31.137 1.567 1.00 18.74 110 GLU E C 1
ATOM 9652 O O . GLU E 1 110 ? 2.679 -30.000 1.991 1.00 18.25 110 GLU E O 1
ATOM 9658 N N . GLY E 1 111 ? 2.753 -31.517 0.325 1.00 14.93 111 GLY E N 1
ATOM 9659 C CA . GLY E 1 111 ? 3.227 -30.568 -0.680 1.00 16.65 111 GLY E CA 1
ATOM 9660 C C . GLY E 1 111 ? 4.621 -29.983 -0.477 1.00 18.94 111 GLY E C 1
ATOM 9661 O O . GLY E 1 111 ? 4.989 -29.027 -1.161 1.00 20.71 111 GLY E O 1
ATOM 9662 N N . SER E 1 112 ? 5.408 -30.562 0.434 1.00 15.27 112 SER E N 1
ATOM 9663 C CA . SER E 1 112 ? 6.734 -30.026 0.759 1.00 14.72 112 SER E CA 1
ATOM 9664 C C . SER E 1 112 ? 7.899 -30.966 0.398 1.00 20.63 112 SER E C 1
ATOM 9665 O O . SER E 1 112 ? 8.237 -31.875 1.156 1.00 19.56 112 SER E O 1
ATOM 9668 N N . VAL E 1 113 ? 8.504 -30.729 -0.763 1.00 18.65 113 VAL E N 1
ATOM 9669 C CA . VAL E 1 113 ? 9.725 -31.421 -1.171 1.00 17.96 113 VAL E CA 1
ATOM 9670 C C . VAL E 1 113 ? 10.838 -31.132 -0.162 1.00 21.27 113 VAL E C 1
ATOM 9671 O O . VAL E 1 113 ? 11.623 -32.017 0.173 1.00 18.15 113 VAL E O 1
ATOM 9675 N N . THR E 1 114 ? 10.878 -29.893 0.325 1.00 15.63 114 THR E N 1
ATOM 9676 C CA . THR E 1 114 ? 11.811 -29.484 1.367 1.00 16.98 114 THR E CA 1
ATOM 9677 C C . THR E 1 114 ? 11.733 -30.356 2.623 1.00 19.43 114 THR E C 1
ATOM 9678 O O . THR E 1 114 ? 12.762 -30.810 3.125 1.00 21.04 114 THR E O 1
ATOM 9682 N N . ASN E 1 115 ? 10.526 -30.590 3.128 1.00 16.89 115 ASN E N 1
ATOM 9683 C CA . ASN E 1 115 ? 10.368 -31.444 4.300 1.00 20.11 115 ASN E CA 1
ATOM 9684 C C . ASN E 1 115 ? 10.741 -32.896 4.028 1.00 20.10 115 ASN E C 1
ATOM 9685 O O . ASN E 1 115 ? 11.392 -33.528 4.854 1.00 22.88 115 ASN E O 1
ATOM 9690 N N . MET E 1 116 ? 10.335 -33.420 2.876 1.00 19.35 116 MET E N 1
ATOM 9691 C CA . MET E 1 116 ? 10.628 -34.811 2.536 1.00 20.84 116 MET E CA 1
ATOM 9692 C C . MET E 1 116 ? 12.142 -35.053 2.500 1.00 23.07 116 MET E C 1
ATOM 9693 O O . MET E 1 116 ? 12.632 -36.027 3.074 1.00 22.84 116 MET E O 1
ATOM 9698 N N . LEU E 1 117 ? 12.875 -34.151 1.851 1.00 22.41 117 LEU E N 1
ATOM 9699 C CA . LEU E 1 117 ? 14.335 -34.258 1.772 1.00 21.97 117 LEU E CA 1
ATOM 9700 C C . LEU E 1 117 ? 14.993 -34.042 3.128 1.00 25.19 117 LEU E C 1
ATOM 9701 O O . LEU E 1 117 ? 15.948 -34.742 3.479 1.00 27.10 117 LEU E O 1
ATOM 9706 N N . THR E 1 118 ? 14.468 -33.098 3.903 1.00 21.44 118 THR E N 1
ATOM 9707 C CA . THR E 1 118 ? 14.993 -32.839 5.240 1.00 20.46 118 THR E CA 1
ATOM 9708 C C . THR E 1 118 ? 15.004 -34.088 6.117 1.00 26.70 118 THR E C 1
ATOM 9709 O O . THR E 1 118 ? 15.992 -34.355 6.793 1.00 23.47 118 THR E O 1
ATOM 9713 N N . SER E 1 119 ? 13.901 -34.835 6.123 1.00 21.67 119 SER E N 1
ATOM 9714 C CA . SER E 1 119 ? 13.844 -36.091 6.870 1.00 23.75 119 SER E CA 1
ATOM 9715 C C . SER E 1 119 ? 14.800 -37.131 6.305 1.00 24.95 119 SER E C 1
ATOM 9716 O O . SER E 1 119 ? 15.668 -37.638 7.021 1.00 27.88 119 SER E O 1
ATOM 9719 N N . ILE E 1 120 ? 14.658 -37.412 5.014 1.00 21.18 120 ILE E N 1
ATOM 9720 C CA . ILE E 1 120 ? 15.330 -38.542 4.390 1.00 21.38 120 ILE E CA 1
ATOM 9721 C C . ILE E 1 120 ? 16.834 -38.359 4.206 1.00 28.13 120 ILE E C 1
ATOM 9722 O O . ILE E 1 120 ? 17.584 -39.317 4.396 1.00 24.80 120 ILE E O 1
ATOM 9727 N N . VAL E 1 121 ? 17.270 -37.149 3.841 1.00 24.28 121 VAL E N 1
ATOM 9728 C CA . VAL E 1 121 ? 18.699 -36.875 3.622 1.00 20.85 121 VAL E CA 1
ATOM 9729 C C . VAL E 1 121 ? 19.295 -35.837 4.580 1.00 25.05 121 VAL E C 1
ATOM 9730 O O . VAL E 1 121 ? 20.437 -35.409 4.408 1.00 25.81 121 VAL E O 1
ATOM 9734 N N . GLY E 1 122 ? 18.533 -35.456 5.600 1.00 23.18 122 GLY E N 1
ATOM 9735 C CA . GLY E 1 122 ? 18.934 -34.379 6.497 1.00 26.32 122 GLY E CA 1
ATOM 9736 C C . GLY E 1 122 ? 20.239 -34.569 7.247 1.00 28.91 122 GLY E C 1
ATOM 9737 O O . GLY E 1 122 ? 21.154 -33.750 7.120 1.00 27.77 122 GLY E O 1
ATOM 9738 N N . ASN E 1 123 ? 20.325 -35.647 8.024 1.00 24.19 123 ASN E N 1
ATOM 9739 C CA . ASN E 1 123 ? 21.448 -35.851 8.940 1.00 27.38 123 ASN E CA 1
ATOM 9740 C C . ASN E 1 123 ? 22.265 -37.118 8.701 1.00 27.88 123 ASN E C 1
ATOM 9741 O O . ASN E 1 123 ? 23.431 -37.181 9.083 1.00 29.72 123 ASN E O 1
ATOM 9746 N N . VAL E 1 124 ? 21.656 -38.113 8.062 1.00 28.77 124 VAL E N 1
ATOM 9747 C CA . VAL E 1 124 ? 22.238 -39.463 7.984 1.00 27.63 124 VAL E CA 1
ATOM 9748 C C . VAL E 1 124 ? 23.543 -39.587 7.189 1.00 29.02 124 VAL E C 1
ATOM 9749 O O . VAL E 1 124 ? 24.308 -40.532 7.402 1.00 30.16 124 VAL E O 1
ATOM 9753 N N . PHE E 1 125 ? 23.804 -38.639 6.290 1.00 27.73 125 PHE E N 1
ATOM 9754 C CA . PHE E 1 125 ? 24.976 -38.731 5.420 1.00 25.49 125 PHE E CA 1
ATOM 9755 C C . PHE E 1 125 ? 26.297 -38.440 6.142 1.00 24.95 125 PHE E C 1
ATOM 9756 O O . PHE E 1 125 ? 27.362 -38.783 5.640 1.00 28.46 125 PHE E O 1
ATOM 9764 N N . GLY E 1 126 ? 26.226 -37.819 7.316 1.00 21.92 126 GLY E N 1
ATOM 9765 C CA . GLY E 1 126 ? 27.430 -37.481 8.078 1.00 26.68 126 GLY E CA 1
ATOM 9766 C C . GLY E 1 126 ? 27.673 -38.353 9.301 1.00 33.46 126 GLY E C 1
ATOM 9767 O O . GLY E 1 126 ? 28.543 -38.053 10.121 1.00 30.05 126 GLY E O 1
ATOM 9768 N N . PHE E 1 127 ? 26.904 -39.433 9.414 1.00 24.81 127 PHE E N 1
ATOM 9769 C CA . PHE E 1 127 ? 27.004 -40.359 10.539 1.00 28.51 127 PHE E CA 1
ATOM 9770 C C . PHE E 1 127 ? 28.405 -40.972 10.610 1.00 33.40 127 PHE E C 1
ATOM 9771 O O . PHE E 1 127 ? 28.894 -41.519 9.618 1.00 27.70 127 PHE E O 1
ATOM 9779 N N . LYS E 1 128 ? 29.049 -40.856 11.774 1.00 28.75 128 LYS E N 1
ATOM 9780 C CA . LYS E 1 128 ? 30.406 -41.385 11.975 1.00 35.03 128 LYS E CA 1
ATOM 9781 C C . LYS E 1 128 ? 30.530 -42.870 11.620 1.00 30.85 128 LYS E C 1
ATOM 9782 O O . LYS E 1 128 ? 31.508 -43.275 10.997 1.00 34.66 128 LYS E O 1
ATOM 9788 N N . ALA E 1 129 ? 29.521 -43.657 12.001 1.00 33.51 129 ALA E N 1
ATOM 9789 C CA . ALA E 1 129 ? 29.497 -45.111 11.784 1.00 32.33 129 ALA E CA 1
ATOM 9790 C C . ALA E 1 129 ? 29.490 -45.529 10.312 1.00 32.35 129 ALA E C 1
ATOM 9791 O O . ALA E 1 129 ? 29.640 -46.715 9.997 1.00 36.82 129 ALA E O 1
ATOM 9793 N N . LEU E 1 130 ? 29.319 -44.556 9.418 1.00 30.24 130 LEU E N 1
ATOM 9794 C CA . LEU E 1 130 ? 29.350 -44.795 7.973 1.00 29.45 130 LEU E CA 1
ATOM 9795 C C . LEU E 1 130 ? 30.577 -44.146 7.341 1.00 31.01 130 LEU E C 1
ATOM 9796 O O . LEU E 1 130 ? 31.091 -43.138 7.841 1.00 30.42 130 LEU E O 1
ATOM 9801 N N . LYS E 1 131 ? 31.036 -44.732 6.239 1.00 27.34 131 LYS E N 1
ATOM 9802 C CA . LYS E 1 131 ? 32.093 -44.152 5.421 1.00 30.43 131 LYS E CA 1
ATOM 9803 C C . LYS E 1 131 ? 31.503 -43.322 4.291 1.00 33.10 131 LYS E C 1
ATOM 9804 O O . LYS E 1 131 ? 32.060 -42.288 3.920 1.00 30.49 131 LYS E O 1
ATOM 9810 N N . ALA E 1 132 ? 30.388 -43.799 3.737 1.00 26.30 132 ALA E N 1
ATOM 9811 C CA . ALA E 1 132 ? 29.746 -43.189 2.578 1.00 28.15 132 ALA E CA 1
ATOM 9812 C C . ALA E 1 132 ? 28.282 -43.596 2.518 1.00 31.84 132 ALA E C 1
ATOM 9813 O O . ALA E 1 132 ? 27.893 -44.642 3.041 1.00 29.14 132 ALA E O 1
ATOM 9815 N N . LEU E 1 133 ? 27.472 -42.756 1.884 1.00 27.01 133 LEU E N 1
ATOM 9816 C CA . LEU E 1 133 ? 26.051 -43.018 1.730 1.00 25.62 133 LEU E CA 1
ATOM 9817 C C . LEU E 1 133 ? 25.551 -42.310 0.492 1.00 27.66 133 LEU E C 1
ATOM 9818 O O . LEU E 1 133 ? 25.881 -41.146 0.254 1.00 25.57 133 LEU E O 1
ATOM 9823 N N . ARG E 1 134 ? 24.774 -43.027 -0.308 1.00 22.30 134 ARG E N 1
ATOM 9824 C CA . ARG E 1 134 ? 24.170 -42.459 -1.496 1.00 22.23 134 ARG E CA 1
ATOM 9825 C C . ARG E 1 134 ? 22.699 -42.857 -1.570 1.00 30.25 134 ARG E C 1
ATOM 9826 O O . ARG E 1 134 ? 22.371 -44.045 -1.488 1.00 23.93 134 ARG E O 1
ATOM 9834 N N . LEU E 1 135 ? 21.816 -41.868 -1.714 1.00 23.37 135 LEU E N 1
ATOM 9835 C CA . LEU E 1 135 ? 20.404 -42.156 -1.952 1.00 22.91 135 LEU E CA 1
ATOM 9836 C C . LEU E 1 135 ? 20.181 -42.369 -3.442 1.00 23.71 135 LEU E C 1
ATOM 9837 O O . LEU E 1 135 ? 20.398 -41.462 -4.248 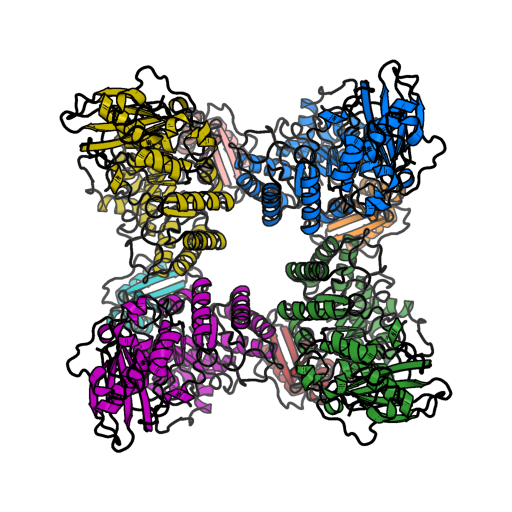1.00 26.42 135 LEU E O 1
ATOM 9842 N N . GLU E 1 136 ? 19.736 -43.576 -3.789 1.00 20.92 136 GLU E N 1
ATOM 9843 C CA . GLU E 1 136 ? 19.574 -43.999 -5.178 1.00 23.63 136 GLU E CA 1
ATOM 9844 C C . GLU E 1 136 ? 18.191 -43.731 -5.763 1.00 21.42 136 GLU E C 1
ATOM 9845 O O . GLU E 1 136 ? 18.072 -43.393 -6.939 1.00 24.39 136 GLU E O 1
ATOM 9851 N N . ASP E 1 137 ? 17.150 -43.919 -4.956 1.00 23.57 137 ASP E N 1
ATOM 9852 C CA . ASP E 1 137 ? 15.771 -43.832 -5.446 1.00 22.77 137 ASP E CA 1
ATOM 9853 C C . ASP E 1 137 ? 14.784 -43.623 -4.305 1.00 22.63 137 ASP E C 1
ATOM 9854 O O . ASP E 1 137 ? 15.065 -43.975 -3.159 1.00 21.33 137 ASP E O 1
ATOM 9859 N N . LEU E 1 138 ? 13.631 -43.043 -4.635 1.00 21.84 138 LEU E N 1
ATOM 9860 C CA . LEU E 1 138 ? 12.513 -42.921 -3.703 1.00 22.52 138 LEU E CA 1
ATOM 9861 C C . LEU E 1 138 ? 11.245 -43.389 -4.391 1.00 20.50 138 LEU E C 1
ATOM 9862 O O . LEU E 1 138 ? 11.022 -43.064 -5.552 1.00 27.20 138 LEU E O 1
ATOM 9867 N N . ARG E 1 139 ? 10.425 -44.163 -3.687 1.00 17.65 139 ARG E N 1
ATOM 9868 C CA . ARG E 1 139 ? 9.089 -44.475 -4.175 1.00 17.88 139 ARG E CA 1
ATOM 9869 C C . ARG E 1 139 ? 8.110 -43.498 -3.540 1.00 19.90 139 ARG E C 1
ATOM 9870 O O . ARG E 1 139 ? 7.792 -43.609 -2.349 1.00 21.15 139 ARG E O 1
ATOM 9878 N N . ILE E 1 140 ? 7.642 -42.534 -4.328 1.00 23.24 140 ILE E N 1
ATOM 9879 C CA . ILE E 1 140 ? 6.668 -41.574 -3.828 1.00 17.06 140 ILE E CA 1
ATOM 9880 C C . ILE E 1 140 ? 5.273 -42.153 -4.003 1.00 15.82 140 ILE E C 1
ATOM 9881 O O . ILE E 1 140 ? 4.838 -42.403 -5.133 1.00 21.53 140 ILE E O 1
ATOM 9886 N N . PRO E 1 141 ? 4.565 -42.376 -2.885 1.00 16.80 141 PRO E N 1
ATOM 9887 C CA . PRO E 1 141 ? 3.237 -42.980 -2.951 1.00 21.89 141 PRO E CA 1
ATOM 9888 C C . PRO E 1 141 ? 2.211 -42.019 -3.547 1.00 23.11 141 PRO E C 1
ATOM 9889 O O . PRO E 1 141 ? 2.358 -40.798 -3.426 1.00 21.86 141 PRO E O 1
ATOM 9893 N N . VAL E 1 142 ? 1.188 -42.583 -4.180 1.00 18.05 142 VAL E N 1
ATOM 9894 C CA . VAL E 1 142 ? 0.112 -41.823 -4.826 1.00 20.13 142 VAL E CA 1
ATOM 9895 C C . VAL E 1 142 ? -0.562 -40.818 -3.880 1.00 19.66 142 VAL E C 1
ATOM 9896 O O . VAL E 1 142 ? -0.829 -39.679 -4.272 1.00 24.10 142 VAL E O 1
ATOM 9900 N N . ALA E 1 143 ? -0.815 -41.242 -2.643 1.00 19.28 143 ALA E N 1
ATOM 9901 C CA . ALA E 1 143 ? -1.437 -40.394 -1.633 1.00 19.76 143 ALA E CA 1
ATOM 9902 C C . ALA E 1 143 ? -0.616 -39.141 -1.307 1.00 22.63 143 ALA E C 1
ATOM 9903 O O . ALA E 1 143 ? -1.191 -38.091 -1.042 1.00 22.76 143 ALA E O 1
ATOM 9905 N N . TYR E 1 144 ? 0.715 -39.247 -1.324 1.00 19.77 144 TYR E N 1
ATOM 9906 C CA . TYR E 1 144 ? 1.570 -38.074 -1.086 1.00 18.87 144 TYR E CA 1
ATOM 9907 C C . TYR E 1 144 ? 1.631 -37.180 -2.318 1.00 21.29 144 TYR E C 1
ATOM 9908 O O . TYR E 1 144 ? 1.530 -35.958 -2.201 1.00 18.13 144 TYR E O 1
ATOM 9917 N N . LEU E 1 145 ? 1.781 -37.797 -3.491 1.00 16.66 145 LEU E N 1
ATOM 9918 C CA . LEU E 1 145 ? 1.802 -37.076 -4.762 1.00 17.63 145 LEU E CA 1
ATOM 9919 C C . LEU E 1 145 ? 0.586 -36.184 -4.967 1.00 17.70 145 LEU E C 1
ATOM 9920 O O . LEU E 1 145 ? 0.699 -35.119 -5.556 1.00 17.94 145 LEU E O 1
ATOM 9925 N N . LYS E 1 146 ? -0.575 -36.623 -4.490 1.00 20.06 146 LYS E N 1
ATOM 9926 C CA . LYS E 1 146 ? -1.800 -35.842 -4.652 1.00 17.02 146 LYS E CA 1
ATOM 9927 C C . LYS E 1 146 ? -1.784 -34.529 -3.857 1.00 15.32 146 LYS E C 1
ATOM 9928 O O . LYS E 1 146 ? -2.654 -33.687 -4.049 1.00 20.33 146 LYS E O 1
ATOM 9934 N N . THR E 1 147 ? -0.806 -34.361 -2.968 1.00 17.61 147 THR E N 1
ATOM 9935 C CA . THR E 1 147 ? -0.674 -33.112 -2.196 1.00 20.30 147 THR E CA 1
ATOM 9936 C C . THR E 1 147 ? 0.212 -32.070 -2.889 1.00 20.56 147 THR E C 1
ATOM 9937 O O . THR E 1 147 ? 0.420 -30.971 -2.361 1.00 21.36 147 THR E O 1
ATOM 9941 N N . PHE E 1 148 ? 0.718 -32.417 -4.069 1.00 17.16 148 PHE E N 1
ATOM 9942 C CA . PHE E 1 148 ? 1.616 -31.535 -4.830 1.00 18.30 148 PHE E CA 1
ATOM 9943 C C . PHE E 1 148 ? 0.942 -31.086 -6.104 1.00 23.76 148 PHE E C 1
ATOM 9944 O O . PHE E 1 148 ? 0.176 -31.841 -6.704 1.00 18.07 148 PHE E O 1
ATOM 9952 N N . GLN E 1 149 ? 1.239 -29.863 -6.531 1.00 17.90 149 GLN E N 1
ATOM 9953 C CA . GLN E 1 149 ? 0.758 -29.380 -7.815 1.00 23.77 149 GLN E CA 1
ATOM 9954 C C . GLN E 1 149 ? 1.412 -30.160 -8.964 1.00 22.05 149 GLN E C 1
ATOM 9955 O O . GLN E 1 149 ? 0.749 -30.559 -9.925 1.00 19.72 149 GLN E O 1
ATOM 9961 N N . GLY E 1 150 ? 2.715 -30.374 -8.859 1.00 20.52 150 GLY E N 1
ATOM 9962 C CA . GLY E 1 150 ? 3.479 -30.905 -9.979 1.00 19.87 150 GLY E CA 1
ATOM 9963 C C . GLY E 1 150 ? 3.732 -29.778 -10.959 1.00 20.58 150 GLY E C 1
ATOM 9964 O O . GLY E 1 150 ? 3.599 -28.603 -10.595 1.00 18.81 150 GLY E O 1
ATOM 9965 N N . PRO E 1 151 ? 4.077 -30.119 -12.215 1.00 18.33 151 PRO E N 1
ATOM 9966 C CA . PRO E 1 151 ? 4.387 -29.087 -13.196 1.00 15.07 151 PRO E CA 1
ATOM 9967 C C . PRO E 1 151 ? 3.236 -28.099 -13.373 1.00 16.11 151 PRO E C 1
ATOM 9968 O O . PRO E 1 151 ? 2.074 -28.495 -13.327 1.00 18.49 151 PRO E O 1
ATOM 9972 N N . PRO E 1 152 ? 3.561 -26.817 -13.582 1.00 13.08 152 PRO E N 1
ATOM 9973 C CA . PRO E 1 152 ? 2.535 -25.819 -13.859 1.00 17.35 152 PRO E CA 1
ATOM 9974 C C . PRO E 1 152 ? 1.690 -26.215 -15.073 1.00 21.97 152 PRO E C 1
ATOM 9975 O O . PRO E 1 152 ? 0.497 -25.899 -15.123 1.00 17.35 152 PRO E O 1
ATOM 9979 N N . HIS E 1 153 ? 2.297 -26.905 -16.044 1.00 20.43 153 HIS E N 1
ATOM 9980 C CA . HIS E 1 153 ? 1.573 -27.290 -17.264 1.00 18.17 153 HIS E CA 1
ATOM 9981 C C . HIS E 1 153 ? 1.844 -28.729 -17.722 1.00 19.42 153 HIS E C 1
ATOM 9982 O O . HIS E 1 153 ? 0.909 -29.503 -17.883 1.00 22.43 153 HIS E O 1
ATOM 9989 N N . GLY E 1 154 ? 3.114 -29.082 -17.911 1.00 21.23 154 GLY E N 1
ATOM 9990 C CA . GLY E 1 154 ? 3.481 -30.423 -18.380 1.00 20.59 154 GLY E CA 1
ATOM 9991 C C . GLY E 1 154 ? 3.436 -30.550 -19.897 1.00 22.62 154 GLY E C 1
ATOM 9992 O O . GLY E 1 154 ? 2.914 -29.671 -20.584 1.00 16.99 154 GLY E O 1
ATOM 9993 N N . ILE E 1 155 ? 3.974 -31.659 -20.412 1.00 21.13 155 ILE E N 1
ATOM 9994 C CA . ILE E 1 155 ? 4.171 -31.871 -21.860 1.00 21.66 155 ILE E CA 1
ATOM 9995 C C . ILE E 1 155 ? 2.962 -31.539 -22.746 1.00 21.21 155 ILE E C 1
ATOM 9996 O O . ILE E 1 155 ? 3.065 -30.700 -23.643 1.00 22.15 155 ILE E O 1
ATOM 10001 N N . GLN E 1 156 ? 1.833 -32.204 -22.487 1.00 21.28 156 GLN E N 1
ATOM 10002 C CA . GLN E 1 156 ? 0.626 -32.076 -23.308 1.00 23.64 156 GLN E CA 1
ATOM 10003 C C . GLN E 1 156 ? 0.137 -30.631 -23.383 1.00 23.43 156 GLN E C 1
ATOM 10004 O O . GLN E 1 156 ? -0.121 -30.113 -24.471 1.00 21.85 156 GLN E O 1
ATOM 10010 N N . VAL E 1 157 ? 0.016 -29.984 -22.227 1.00 23.67 157 VAL E N 1
ATOM 10011 C CA . VAL E 1 157 ? -0.500 -28.611 -22.167 1.00 18.89 157 VAL E CA 1
ATOM 10012 C C . VAL E 1 157 ? 0.475 -27.621 -22.827 1.00 17.80 157 VAL E C 1
ATOM 10013 O O . VAL E 1 157 ? 0.052 -26.716 -23.549 1.00 22.35 157 VAL E O 1
ATOM 10017 N N . GLU E 1 158 ? 1.773 -27.805 -22.595 1.00 17.53 158 GLU E N 1
ATOM 10018 C CA . GLU E 1 158 ? 2.783 -26.935 -23.215 1.00 23.42 158 GLU E CA 1
ATOM 10019 C C . GLU E 1 158 ? 2.712 -26.951 -24.743 1.00 24.18 158 GLU E C 1
ATOM 10020 O O . GLU E 1 158 ? 2.750 -25.900 -25.395 1.00 21.97 158 GLU E O 1
ATOM 10026 N N . ARG E 1 159 ? 2.604 -28.147 -25.311 1.00 23.22 159 ARG E N 1
ATOM 10027 C CA . ARG E 1 159 ? 2.494 -28.280 -26.761 1.00 21.21 159 ARG E CA 1
ATOM 10028 C C . ARG E 1 159 ? 1.239 -27.573 -27.265 1.00 22.17 159 ARG E C 1
ATOM 10029 O O . ARG E 1 159 ? 1.283 -26.885 -28.282 1.00 23.83 159 ARG E O 1
ATOM 10037 N N . ASP E 1 160 ? 0.135 -27.727 -26.532 1.00 22.53 160 ASP E N 1
ATOM 10038 C CA . ASP E 1 160 ? -1.138 -27.068 -26.866 1.00 23.57 160 ASP E CA 1
ATOM 10039 C C . ASP E 1 160 ? -1.039 -25.547 -26.783 1.00 25.03 160 ASP E C 1
ATOM 10040 O O . ASP E 1 160 ? -1.588 -24.838 -27.629 1.00 24.43 160 ASP E O 1
ATOM 10045 N N . LYS E 1 161 ? -0.323 -25.052 -25.773 1.00 24.99 161 LYS E N 1
ATOM 10046 C CA . LYS E 1 161 ? -0.083 -23.610 -25.608 1.00 24.68 161 LYS E CA 1
ATOM 10047 C C . LYS E 1 161 ? 0.819 -23.037 -26.704 1.00 24.33 161 LYS E C 1
ATOM 10048 O O . LYS E 1 161 ? 0.575 -21.937 -27.209 1.00 23.26 161 LYS E O 1
ATOM 10054 N N . LEU E 1 162 ? 1.854 -23.789 -27.075 1.00 23.96 162 LEU E N 1
ATOM 10055 C CA . LEU E 1 162 ? 2.808 -23.330 -28.088 1.00 25.72 162 LEU E CA 1
ATOM 10056 C C . LEU E 1 162 ? 2.398 -23.688 -29.522 1.00 28.03 162 LEU E C 1
ATOM 10057 O O . LEU E 1 162 ? 2.988 -23.185 -30.478 1.00 27.11 162 LEU E O 1
ATOM 10062 N N . ASN E 1 163 ? 1.389 -24.553 -29.655 1.00 28.12 163 ASN E N 1
ATOM 10063 C CA . ASN E 1 163 ? 0.918 -25.046 -30.951 1.00 29.83 163 ASN E CA 1
ATOM 10064 C C . ASN E 1 163 ? 2.036 -25.762 -31.728 1.00 30.10 163 ASN E C 1
ATOM 10065 O O . ASN E 1 163 ? 2.210 -25.557 -32.927 1.00 31.41 163 ASN E O 1
ATOM 10070 N N . LYS E 1 164 ? 2.799 -26.594 -31.024 1.00 28.31 164 LYS E N 1
ATOM 10071 C CA . LYS E 1 164 ? 3.943 -27.287 -31.616 1.00 29.48 164 LYS E CA 1
ATOM 10072 C C . LYS E 1 164 ? 3.854 -28.782 -31.372 1.00 31.75 164 LYS E C 1
ATOM 10073 O O . LYS E 1 164 ? 3.907 -29.241 -30.225 1.00 28.76 164 LYS E O 1
ATOM 10079 N N . TYR E 1 165 ? 3.723 -29.535 -32.463 1.00 30.40 165 TYR E N 1
ATOM 10080 C CA . TYR E 1 165 ? 3.516 -30.979 -32.387 1.00 28.84 165 TYR E CA 1
ATOM 10081 C C . TYR E 1 165 ? 4.410 -31.733 -33.362 1.00 31.39 165 TYR E C 1
ATOM 10082 O O . TYR E 1 165 ? 4.837 -31.182 -34.379 1.00 30.90 165 TYR E O 1
ATOM 10091 N N . GLY E 1 166 ? 4.687 -32.994 -33.041 1.00 31.96 166 GLY E N 1
ATOM 10092 C CA . GLY E 1 166 ? 5.308 -33.914 -33.989 1.00 36.01 166 GLY E CA 1
ATOM 10093 C C . GLY E 1 166 ? 6.818 -34.003 -33.970 1.00 37.07 166 GLY E C 1
ATOM 10094 O O . GLY E 1 166 ? 7.391 -34.896 -34.592 1.00 35.16 166 GLY E O 1
ATOM 10095 N N . ARG E 1 167 ? 7.465 -33.084 -33.257 1.00 33.33 167 ARG E N 1
ATOM 10096 C CA . ARG E 1 167 ? 8.926 -33.015 -33.232 1.00 32.08 167 ARG E CA 1
ATOM 10097 C C . ARG E 1 167 ? 9.456 -32.511 -31.892 1.00 30.93 167 ARG E C 1
ATOM 10098 O O . ARG E 1 167 ? 8.729 -31.842 -31.153 1.00 32.28 167 ARG E O 1
ATOM 10106 N N . PRO E 1 168 ? 10.726 -32.826 -31.577 1.00 30.56 168 PRO E N 1
ATOM 10107 C CA . PRO E 1 168 ? 11.390 -32.158 -30.465 1.00 31.92 168 PRO E CA 1
ATOM 10108 C C . PRO E 1 168 ? 11.420 -30.650 -30.682 1.00 32.55 168 PRO E C 1
ATOM 10109 O O . PRO E 1 168 ? 11.351 -30.181 -31.822 1.00 29.05 168 PRO E O 1
ATOM 10113 N N . LEU E 1 169 ? 11.514 -29.899 -29.593 1.00 28.36 169 LEU E N 1
ATOM 10114 C CA . LEU E 1 169 ? 11.669 -28.457 -29.695 1.00 28.56 169 LEU E CA 1
ATOM 10115 C C . LEU E 1 169 ? 13.155 -28.112 -29.764 1.00 21.31 169 LEU E C 1
ATOM 10116 O O . LEU E 1 169 ? 13.998 -28.925 -29.383 1.00 26.63 169 LEU E O 1
ATOM 10121 N N . LEU E 1 170 ? 13.470 -26.921 -30.270 1.00 27.29 170 LEU E N 1
ATOM 10122 C CA . LEU E 1 170 ? 14.860 -26.497 -30.481 1.00 30.87 170 LEU E CA 1
ATOM 10123 C C . LEU E 1 170 ? 15.189 -25.170 -29.820 1.00 23.44 170 LEU E C 1
ATOM 10124 O O . LEU E 1 170 ? 14.419 -24.222 -29.938 1.00 25.33 170 LEU E O 1
ATOM 10129 N N . GLY E 1 171 ? 16.347 -25.100 -29.163 1.00 26.16 171 GLY E N 1
ATOM 10130 C CA . GLY E 1 171 ? 16.807 -23.859 -28.517 1.00 30.67 171 GLY E CA 1
ATOM 10131 C C . GLY E 1 171 ? 18.298 -23.586 -28.629 1.00 29.51 171 GLY E C 1
ATOM 10132 O O . GLY E 1 171 ? 19.065 -24.497 -28.940 1.00 32.11 171 GLY E O 1
ATOM 10133 N N . CYS E 1 172 ? 18.694 -22.326 -28.401 1.00 34.50 172 CYS E N 1
ATOM 10134 C CA . CYS E 1 172 ? 20.111 -21.904 -28.299 1.00 34.97 172 CYS E CA 1
ATOM 10135 C C . CYS E 1 172 ? 20.351 -21.147 -26.983 1.00 35.36 172 CYS E C 1
ATOM 10136 O O . CYS E 1 172 ? 19.538 -20.307 -26.591 1.00 32.65 172 CYS E O 1
ATOM 10139 N N . THR E 1 173 ? 21.443 -21.463 -26.288 1.00 27.78 173 THR E N 1
ATOM 10140 C CA . THR E 1 173 ? 21.878 -20.637 -25.162 1.00 31.83 173 THR E CA 1
ATOM 10141 C C . THR E 1 173 ? 22.798 -19.545 -25.695 1.00 31.89 173 THR E C 1
ATOM 10142 O O . THR E 1 173 ? 23.759 -19.835 -26.403 1.00 31.53 173 THR E O 1
ATOM 10146 N N . ILE E 1 174 ? 22.493 -18.293 -25.364 1.00 30.70 174 ILE E N 1
ATOM 10147 C CA . ILE E 1 174 ? 23.297 -17.163 -25.828 1.00 29.88 174 ILE E CA 1
ATOM 10148 C C . ILE E 1 174 ? 24.675 -17.217 -25.181 1.00 32.28 174 ILE E C 1
ATOM 10149 O O . ILE E 1 174 ? 24.799 -17.465 -23.978 1.00 29.65 174 ILE E O 1
ATOM 10154 N N . LYS E 1 175 ? 25.706 -17.018 -25.994 1.00 27.55 175 LYS E N 1
ATOM 10155 C CA . LYS E 1 175 ? 27.086 -17.036 -25.523 1.00 29.44 175 LYS E CA 1
ATOM 10156 C C . LYS E 1 175 ? 27.772 -15.751 -25.992 1.00 27.82 175 LYS E C 1
ATOM 10157 O O . LYS E 1 175 ? 27.306 -15.140 -26.944 1.00 30.11 175 LYS E O 1
ATOM 10163 N N . PRO E 1 176 ? 28.856 -15.317 -25.316 1.00 26.66 176 PRO E N 1
ATOM 10164 C CA . PRO E 1 176 ? 29.466 -15.870 -24.106 1.00 30.56 176 PRO E CA 1
ATOM 10165 C C . PRO E 1 176 ? 28.500 -15.856 -22.917 1.00 32.72 176 PRO E C 1
ATOM 10166 O O . PRO E 1 176 ? 27.575 -15.033 -22.882 1.00 29.25 176 PRO E O 1
ATOM 10170 N N . LYS E 1 177 ? 28.719 -16.764 -21.964 1.00 32.05 177 LYS E N 1
ATOM 10171 C CA . LYS E 1 177 ? 27.859 -16.889 -20.783 1.00 30.57 177 LYS E CA 1
ATOM 10172 C C . LYS E 1 177 ? 27.581 -15.508 -20.193 1.00 30.52 177 LYS E C 1
ATOM 10173 O O . LYS E 1 177 ? 26.430 -15.088 -20.091 1.00 32.53 177 LYS E O 1
ATOM 10179 N N . LEU E 1 178 ? 28.656 -14.806 -19.846 1.00 28.02 178 LEU E N 1
ATOM 10180 C CA . LEU E 1 178 ? 28.589 -13.498 -19.215 1.00 29.98 178 LEU E CA 1
ATOM 10181 C C . LEU E 1 178 ? 29.363 -12.495 -20.060 1.00 33.30 178 LEU E C 1
ATOM 10182 O O . LEU E 1 178 ? 30.288 -12.870 -20.778 1.00 30.17 178 LEU E O 1
ATOM 10187 N N . GLY E 1 179 ? 28.976 -11.224 -19.984 1.00 30.44 179 GLY E N 1
ATOM 10188 C CA . GLY E 1 179 ? 29.755 -10.150 -20.593 1.00 29.89 179 GLY E CA 1
ATOM 10189 C C . GLY E 1 179 ? 29.081 -9.375 -21.708 1.00 29.71 179 GLY E C 1
ATOM 10190 O O . GLY E 1 179 ? 29.590 -8.341 -22.129 1.00 32.45 179 GLY E O 1
ATOM 10191 N N . LEU E 1 180 ? 27.943 -9.868 -22.187 1.00 23.67 180 LEU E N 1
ATOM 10192 C CA . LEU E 1 180 ? 27.192 -9.185 -23.239 1.00 24.78 180 LEU E CA 1
ATOM 10193 C C . LEU E 1 180 ? 26.215 -8.141 -22.692 1.00 28.24 180 LEU E C 1
ATOM 10194 O O . LEU E 1 180 ? 25.569 -8.360 -21.669 1.00 28.19 180 LEU E O 1
ATOM 10199 N N . SER E 1 181 ? 26.104 -7.014 -23.392 1.00 25.53 181 SER E N 1
ATOM 10200 C CA . SER E 1 181 ? 25.134 -5.981 -23.053 1.00 26.50 181 SER E CA 1
ATOM 10201 C C . SER E 1 181 ? 23.724 -6.465 -23.385 1.00 27.97 181 SER E C 1
ATOM 10202 O O . SER E 1 181 ? 23.546 -7.375 -24.202 1.00 27.74 181 SER E O 1
ATOM 10205 N N . ALA E 1 182 ? 22.728 -5.844 -22.755 1.00 24.72 182 ALA E N 1
ATOM 10206 C CA . ALA E 1 182 ? 21.328 -6.205 -22.952 1.00 24.52 182 ALA E CA 1
ATOM 10207 C C . ALA E 1 182 ? 20.917 -6.112 -24.412 1.00 24.84 182 ALA E C 1
ATOM 10208 O O . ALA E 1 182 ? 20.240 -7.002 -24.929 1.00 24.68 182 ALA E O 1
ATOM 10210 N N . LYS E 1 183 ? 21.336 -5.034 -25.073 1.00 22.85 183 LYS E N 1
ATOM 10211 C CA . LYS E 1 183 ? 20.997 -4.803 -26.473 1.00 26.10 183 LYS E CA 1
ATOM 10212 C C . LYS E 1 183 ? 21.667 -5.833 -27.390 1.00 24.09 183 LYS E C 1
ATOM 10213 O O . LYS E 1 183 ? 21.038 -6.330 -28.320 1.00 23.86 183 LYS E O 1
ATOM 10219 N N . ASN E 1 184 ? 22.929 -6.162 -27.115 1.00 25.89 184 ASN E N 1
ATOM 10220 C CA . ASN E 1 184 ? 23.621 -7.219 -27.865 1.00 28.84 184 ASN E CA 1
ATOM 10221 C C . ASN E 1 184 ? 23.006 -8.595 -27.631 1.00 29.22 184 ASN E C 1
ATOM 10222 O O . ASN E 1 184 ? 22.904 -9.401 -28.552 1.00 27.65 184 ASN E O 1
ATOM 10227 N N . TYR E 1 185 ? 22.564 -8.835 -26.400 1.00 28.19 185 TYR E N 1
ATOM 10228 C CA . TYR E 1 185 ? 21.847 -10.055 -26.052 1.00 25.60 185 TYR E CA 1
ATOM 10229 C C . TYR E 1 185 ? 20.585 -10.213 -26.896 1.00 27.05 185 TYR E C 1
ATOM 10230 O O . TYR E 1 185 ? 20.333 -11.288 -27.430 1.00 24.88 185 TYR E O 1
ATOM 10239 N N . GLY E 1 186 ? 19.809 -9.131 -27.015 1.00 24.81 186 GLY E N 1
ATOM 10240 C CA . GLY E 1 186 ? 18.563 -9.128 -27.779 1.00 21.66 186 GLY E CA 1
ATOM 10241 C C . GLY E 1 186 ? 18.767 -9.364 -29.268 1.00 29.80 186 GLY E C 1
ATOM 10242 O O . GLY E 1 186 ? 17.994 -10.087 -29.906 1.00 24.46 186 GLY E O 1
ATOM 10243 N N . ARG E 1 187 ? 19.805 -8.738 -29.817 1.00 26.67 187 ARG E N 1
ATOM 10244 C CA . ARG E 1 187 ? 20.227 -8.944 -31.205 1.00 32.81 187 ARG E CA 1
ATOM 10245 C C . ARG E 1 187 ? 20.505 -10.427 -31.493 1.00 25.74 187 ARG E C 1
ATOM 10246 O O . ARG E 1 187 ? 20.005 -10.978 -32.479 1.00 28.48 187 ARG E O 1
ATOM 10254 N N . ALA E 1 188 ? 21.285 -11.062 -30.622 1.00 21.25 188 ALA E N 1
ATOM 10255 C CA . ALA E 1 188 ? 21.588 -12.490 -30.724 1.00 27.01 188 ALA E CA 1
ATOM 10256 C C . ALA E 1 188 ? 20.322 -13.343 -30.668 1.00 33.90 188 ALA E C 1
ATOM 10257 O O . ALA E 1 188 ? 20.205 -14.328 -31.400 1.00 26.89 188 ALA E O 1
ATOM 10259 N N . VAL E 1 189 ? 19.380 -12.948 -29.811 1.00 26.42 189 VAL E N 1
ATOM 10260 C CA . VAL E 1 189 ? 18.095 -13.635 -29.675 1.00 25.87 189 VAL E CA 1
ATOM 10261 C C . VAL E 1 189 ? 17.268 -13.526 -30.959 1.00 26.54 189 VAL E C 1
ATOM 10262 O O . VAL E 1 189 ? 16.763 -14.536 -31.457 1.00 26.04 189 VAL E O 1
ATOM 10266 N N . TYR E 1 190 ? 17.147 -12.314 -31.500 1.00 25.30 190 TYR E N 1
ATOM 10267 C CA . TYR E 1 190 ? 16.420 -12.119 -32.758 1.00 30.77 190 TYR E CA 1
ATOM 10268 C C . TYR E 1 190 ? 16.980 -13.004 -33.881 1.00 28.72 190 TYR E C 1
ATOM 10269 O O . TYR E 1 190 ? 16.229 -13.716 -34.547 1.00 26.41 190 TYR E O 1
ATOM 10278 N N . GLU E 1 191 ? 18.298 -12.964 -34.062 1.00 25.89 191 GLU E N 1
ATOM 10279 C CA . GLU E 1 191 ? 18.969 -13.748 -35.103 1.00 34.50 191 GLU E CA 1
ATOM 10280 C C . GLU E 1 191 ? 18.796 -15.263 -34.927 1.00 34.00 191 GLU E C 1
ATOM 10281 O O . GLU E 1 191 ? 18.467 -15.952 -35.894 1.00 34.27 191 GLU E O 1
ATOM 10287 N N . CYS E 1 192 ? 19.016 -15.770 -33.709 1.00 30.82 192 CYS E N 1
ATOM 10288 C CA . CYS E 1 192 ? 18.801 -17.197 -33.393 1.00 30.17 192 CYS E CA 1
ATOM 10289 C C . CYS E 1 192 ? 17.360 -17.629 -33.721 1.00 33.13 192 CYS E C 1
ATOM 10290 O O . CYS E 1 192 ? 17.149 -18.625 -34.413 1.00 28.12 192 CYS E O 1
ATOM 10293 N N . LEU E 1 193 ? 16.377 -16.862 -33.250 1.00 31.51 193 LEU E N 1
ATOM 10294 C CA . LEU E 1 193 ? 14.961 -17.215 -33.427 1.00 27.10 193 LEU E CA 1
ATOM 10295 C C . LEU E 1 193 ? 14.428 -17.084 -34.858 1.00 32.12 193 LEU E C 1
ATOM 10296 O O . LEU E 1 193 ? 13.634 -17.920 -35.298 1.00 26.73 193 LEU E O 1
ATOM 10301 N N . ARG E 1 194 ? 14.837 -16.034 -35.571 1.00 31.00 194 ARG E N 1
ATOM 10302 C CA . ARG E 1 194 ? 14.400 -15.844 -36.962 1.00 35.69 194 ARG E CA 1
ATOM 10303 C C . ARG E 1 194 ? 14.925 -16.959 -37.874 1.00 27.87 194 ARG E C 1
ATOM 10304 O O . ARG E 1 194 ? 14.328 -17.247 -38.897 1.00 32.71 194 ARG E O 1
ATOM 10312 N N . GLY E 1 195 ? 16.029 -17.584 -37.469 1.00 30.77 195 GLY E N 1
ATOM 10313 C CA . GLY E 1 195 ? 16.674 -18.641 -38.235 1.00 32.40 195 GLY E CA 1
ATOM 10314 C C . GLY E 1 195 ? 16.072 -20.030 -38.095 1.00 35.85 195 GLY E C 1
ATOM 10315 O O . GLY E 1 195 ? 16.517 -20.961 -38.766 1.00 33.55 195 GLY E O 1
ATOM 10316 N N . GLY E 1 196 ? 15.074 -20.186 -37.224 1.00 31.01 196 GLY E N 1
ATOM 10317 C CA . GLY E 1 196 ? 14.351 -21.461 -37.117 1.00 31.02 196 GLY E CA 1
ATOM 10318 C C . GLY E 1 196 ? 14.262 -22.132 -35.755 1.00 31.65 196 GLY E C 1
ATOM 10319 O O . GLY E 1 196 ? 13.588 -23.158 -35.605 1.00 31.39 196 GLY E O 1
ATOM 10320 N N . LEU E 1 197 ? 14.938 -21.578 -34.756 1.00 30.41 197 LEU E N 1
ATOM 10321 C CA . LEU E 1 197 ? 14.841 -22.134 -33.407 1.00 27.76 197 LEU E CA 1
ATOM 10322 C C . LEU E 1 197 ? 13.537 -21.693 -32.735 1.00 24.57 197 LEU E C 1
ATOM 10323 O O . LEU E 1 197 ? 13.081 -20.567 -32.940 1.00 28.83 197 LEU E O 1
ATOM 10328 N N . ASP E 1 198 ? 12.932 -22.595 -31.961 1.00 24.40 198 ASP E N 1
ATOM 10329 C CA . ASP E 1 198 ? 11.731 -22.283 -31.179 1.00 27.75 198 ASP E CA 1
ATOM 10330 C C . ASP E 1 198 ? 12.062 -21.368 -30.000 1.00 26.11 198 ASP E C 1
ATOM 10331 O O . ASP E 1 198 ? 11.328 -20.420 -29.717 1.00 21.30 198 ASP E O 1
ATOM 10336 N N . PHE E 1 199 ? 13.164 -21.678 -29.316 1.00 22.37 199 PHE E N 1
ATOM 10337 C CA . PHE E 1 199 ? 13.554 -20.996 -28.082 1.00 25.50 199 PHE E CA 1
ATOM 10338 C C . PHE E 1 199 ? 14.989 -20.513 -28.128 1.00 25.81 199 PHE E C 1
ATOM 10339 O O . PHE E 1 199 ? 15.834 -21.077 -28.830 1.00 28.40 199 PHE E O 1
ATOM 10347 N N . THR E 1 200 ? 15.253 -19.463 -27.363 1.00 22.62 200 THR E N 1
ATOM 10348 C CA . THR E 1 200 ? 16.600 -19.136 -26.938 1.00 23.07 200 THR E CA 1
ATOM 10349 C C . THR E 1 200 ? 16.542 -19.048 -25.417 1.00 24.21 200 THR E C 1
ATOM 10350 O O . THR E 1 200 ? 15.471 -19.220 -24.835 1.00 21.81 200 THR E O 1
ATOM 10366 N N . ASP E 1 202 ? 18.595 -17.510 -21.489 1.00 25.30 202 ASP E N 1
ATOM 10367 C CA . ASP E 1 202 ? 19.637 -16.958 -20.639 1.00 17.71 202 ASP E CA 1
ATOM 10368 C C . ASP E 1 202 ? 20.513 -18.103 -20.179 1.00 20.44 202 ASP E C 1
ATOM 10369 O O . ASP E 1 202 ? 20.016 -19.196 -19.908 1.00 17.18 202 ASP E O 1
ATOM 10374 N N . ASP E 1 203 ? 21.813 -17.859 -20.069 1.00 18.61 203 ASP E N 1
ATOM 10375 C CA . ASP E 1 203 ? 22.683 -18.832 -19.437 1.00 22.60 203 ASP E CA 1
ATOM 10376 C C . ASP E 1 203 ? 22.259 -18.922 -17.973 1.00 26.20 203 ASP E C 1
ATOM 10377 O O . ASP E 1 203 ? 21.660 -17.979 -17.436 1.00 19.13 203 ASP E O 1
ATOM 10382 N N . GLU E 1 204 ? 22.548 -20.053 -17.337 1.00 20.45 204 GLU E N 1
ATOM 10383 C CA . GLU E 1 204 ? 22.101 -20.294 -15.970 1.00 18.07 204 GLU E CA 1
ATOM 10384 C C . GLU E 1 204 ? 22.598 -19.231 -14.982 1.00 25.53 204 GLU E C 1
ATOM 10385 O O . GLU E 1 204 ? 21.914 -18.934 -14.003 1.00 20.57 204 GLU E O 1
ATOM 10391 N N . ASN E 1 205 ? 23.767 -18.645 -15.258 1.00 16.99 205 ASN E N 1
ATOM 10392 C CA . ASN E 1 205 ? 24.363 -17.652 -14.359 1.00 18.58 205 ASN E CA 1
ATOM 10393 C C . ASN E 1 205 ? 24.117 -16.194 -14.760 1.00 20.19 205 ASN E C 1
ATOM 10394 O O . ASN E 1 205 ? 24.614 -15.269 -14.114 1.00 20.20 205 ASN E O 1
ATOM 10399 N N . ILE E 1 206 ? 23.341 -16.001 -15.823 1.00 20.62 206 ILE E N 1
ATOM 10400 C CA . ILE E 1 206 ? 22.836 -14.688 -16.202 1.00 20.72 206 ILE E CA 1
ATOM 10401 C C . ILE E 1 206 ? 21.612 -14.385 -15.337 1.00 21.12 206 ILE E C 1
ATOM 10402 O O . ILE E 1 206 ? 20.535 -14.953 -15.538 1.00 21.28 206 ILE E O 1
ATOM 10407 N N . ASN E 1 207 ? 21.785 -13.514 -14.354 1.00 17.16 207 ASN E N 1
ATOM 10408 C CA . ASN E 1 207 ? 20.667 -13.104 -13.515 1.00 20.62 207 ASN E CA 1
ATOM 10409 C C . ASN E 1 207 ? 20.470 -11.595 -13.670 1.00 18.56 207 ASN E C 1
ATOM 10410 O O . ASN E 1 207 ? 19.695 -11.156 -14.517 1.00 19.43 207 ASN E O 1
ATOM 10415 N N . SER E 1 208 ? 21.188 -10.815 -12.867 1.00 19.48 208 SER E N 1
ATOM 10416 C CA . SER E 1 208 ? 21.294 -9.372 -13.052 1.00 20.97 208 SER E CA 1
ATOM 10417 C C . SER E 1 208 ? 22.667 -8.943 -12.553 1.00 21.02 208 SER E C 1
ATOM 10418 O O . SER E 1 208 ? 23.026 -9.220 -11.415 1.00 23.24 208 SER E O 1
ATOM 10421 N N . GLN E 1 209 ? 23.435 -8.273 -13.404 1.00 20.42 209 GLN E N 1
ATOM 10422 C CA . GLN E 1 209 ? 24.845 -8.015 -13.119 1.00 15.69 209 GLN E CA 1
ATOM 10423 C C . GLN E 1 209 ? 25.286 -6.652 -13.652 1.00 17.01 209 GLN E C 1
ATOM 10424 O O . GLN E 1 209 ? 24.595 -6.067 -14.480 1.00 20.00 209 GLN E O 1
ATOM 10430 N N . PRO E 1 210 ? 26.455 -6.150 -13.201 1.00 18.01 210 PRO E N 1
ATOM 10431 C CA . PRO E 1 210 ? 26.932 -4.857 -13.685 1.00 19.49 210 PRO E CA 1
ATOM 10432 C C . PRO E 1 210 ? 26.998 -4.719 -15.213 1.00 24.44 210 PRO E C 1
ATOM 10433 O O . PRO E 1 210 ? 26.708 -3.643 -15.731 1.00 26.06 210 PRO E O 1
ATOM 10437 N N . PHE E 1 211 ? 27.340 -5.790 -15.930 1.00 20.48 211 PHE E N 1
ATOM 10438 C CA . PHE E 1 211 ? 27.442 -5.707 -17.393 1.00 22.49 211 PHE E CA 1
ATOM 10439 C C . PHE E 1 211 ? 26.079 -5.723 -18.086 1.00 24.96 211 PHE E C 1
ATOM 10440 O O . PHE E 1 211 ? 25.972 -5.371 -19.261 1.00 20.23 211 PHE E O 1
ATOM 10448 N N . GLN E 1 212 ? 25.046 -6.155 -17.363 1.00 22.36 212 GLN E N 1
ATOM 10449 C CA . GLN E 1 212 ? 23.716 -6.325 -17.944 1.00 20.84 212 GLN E CA 1
ATOM 10450 C C . GLN E 1 212 ? 22.670 -6.494 -16.855 1.00 22.32 212 GLN E C 1
ATOM 10451 O O . GLN E 1 212 ? 22.620 -7.531 -16.190 1.00 18.01 212 GLN E O 1
ATOM 10457 N N . ARG E 1 213 ? 21.825 -5.481 -16.694 1.00 18.81 213 ARG E N 1
ATOM 10458 C CA . ARG E 1 213 ? 20.785 -5.515 -15.675 1.00 18.98 213 ARG E CA 1
ATOM 10459 C C . ARG E 1 213 ? 19.555 -6.216 -16.224 1.00 16.92 213 ARG E C 1
ATOM 10460 O O . ARG E 1 213 ? 19.246 -6.103 -17.411 1.00 16.96 213 ARG E O 1
ATOM 10468 N N . TRP E 1 214 ? 18.860 -6.948 -15.359 1.00 19.24 214 TRP E N 1
ATOM 10469 C CA . TRP E 1 214 ? 17.828 -7.886 -15.812 1.00 15.80 214 TRP E CA 1
ATOM 10470 C C . TRP E 1 214 ? 16.694 -7.204 -16.581 1.00 15.85 214 TRP E C 1
ATOM 10471 O O . TRP E 1 214 ? 16.258 -7.702 -17.613 1.00 17.51 214 TRP E O 1
ATOM 10482 N N . ARG E 1 215 ? 16.215 -6.065 -16.087 1.00 18.41 215 ARG E N 1
ATOM 10483 C CA . ARG E 1 215 ? 15.048 -5.432 -16.703 1.00 20.57 215 ARG E CA 1
ATOM 10484 C C . ARG E 1 215 ? 15.347 -4.983 -18.136 1.00 20.89 215 ARG E C 1
ATOM 10485 O O . ARG E 1 215 ? 14.500 -5.132 -19.014 1.00 18.74 215 ARG E O 1
ATOM 10493 N N . ASP E 1 216 ? 16.554 -4.453 -18.360 1.00 22.77 216 ASP E N 1
ATOM 10494 C CA . ASP E 1 216 ? 17.038 -4.103 -19.709 1.00 20.33 216 ASP E CA 1
ATOM 10495 C C . ASP E 1 216 ? 17.060 -5.325 -20.633 1.00 18.28 216 ASP E C 1
ATOM 10496 O O . ASP E 1 216 ? 16.610 -5.247 -21.777 1.00 22.54 216 ASP E O 1
ATOM 10501 N N . ARG E 1 217 ? 17.586 -6.444 -20.137 1.00 14.91 217 ARG E N 1
ATOM 10502 C CA . ARG E 1 217 ? 17.580 -7.696 -20.895 1.00 20.88 217 ARG E CA 1
ATOM 10503 C C . ARG E 1 217 ? 16.164 -8.143 -21.255 1.00 22.97 217 ARG E C 1
ATOM 10504 O O . ARG E 1 217 ? 15.896 -8.463 -22.409 1.00 19.96 217 ARG E O 1
ATOM 10512 N N . PHE E 1 218 ? 15.265 -8.158 -20.270 1.00 20.36 218 PHE E N 1
ATOM 10513 C CA . PHE E 1 218 ? 13.883 -8.609 -20.481 1.00 17.95 218 PHE E CA 1
ATOM 10514 C C . PHE E 1 218 ? 13.187 -7.811 -21.596 1.00 18.78 218 PHE E C 1
ATOM 10515 O O . PHE E 1 218 ? 12.487 -8.388 -22.426 1.00 21.56 218 PHE E O 1
ATOM 10523 N N . LEU E 1 219 ? 13.375 -6.491 -21.597 1.00 19.68 219 LEU E N 1
ATOM 10524 C CA . LEU E 1 219 ? 12.770 -5.606 -22.597 1.00 22.15 219 LEU E CA 1
ATOM 10525 C C . LEU E 1 219 ? 13.271 -5.842 -24.020 1.00 23.02 219 LEU E C 1
ATOM 10526 O O . LEU E 1 219 ? 12.473 -5.946 -24.953 1.00 21.83 219 LEU E O 1
ATOM 10531 N N . PHE E 1 220 ? 14.591 -5.889 -24.182 1.00 21.55 220 PHE E N 1
ATOM 10532 C CA . PHE E 1 220 ? 15.203 -6.121 -25.489 1.00 23.41 220 PHE E CA 1
ATOM 10533 C C . PHE E 1 220 ? 14.924 -7.517 -26.022 1.00 24.25 220 PHE E C 1
ATOM 10534 O O . PHE E 1 220 ? 14.725 -7.692 -27.226 1.00 26.16 220 PHE E O 1
ATOM 10542 N N . VAL E 1 221 ? 14.899 -8.503 -25.128 1.00 22.78 221 VAL E N 1
ATOM 10543 C CA . VAL E 1 221 ? 14.532 -9.869 -25.512 1.00 22.98 221 VAL E CA 1
ATOM 10544 C C . VAL E 1 221 ? 13.089 -9.932 -26.000 1.00 23.10 221 VAL E C 1
ATOM 10545 O O . VAL E 1 221 ? 12.803 -10.599 -27.001 1.00 22.86 221 VAL E O 1
ATOM 10549 N N . ALA E 1 222 ? 12.190 -9.224 -25.315 1.00 21.44 222 ALA E N 1
ATOM 10550 C CA . ALA E 1 222 ? 10.793 -9.129 -25.753 1.00 24.09 222 ALA E CA 1
ATOM 10551 C C . ALA E 1 222 ? 10.661 -8.505 -27.147 1.00 24.94 222 ALA E C 1
ATOM 10552 O O . ALA E 1 222 ? 9.870 -8.980 -27.959 1.00 26.55 222 ALA E O 1
ATOM 10554 N N . ASP E 1 223 ? 11.421 -7.441 -27.412 1.00 24.43 223 ASP E N 1
ATOM 10555 C CA . ASP E 1 223 ? 11.492 -6.855 -28.761 1.00 27.09 223 ASP E CA 1
ATOM 10556 C C . ASP E 1 223 ? 11.936 -7.882 -29.806 1.00 23.31 223 ASP E C 1
ATOM 10557 O O . ASP E 1 223 ? 11.343 -7.975 -30.877 1.00 25.57 223 ASP E O 1
ATOM 10562 N N . ALA E 1 224 ? 12.976 -8.649 -29.479 1.00 21.98 224 ALA E N 1
ATOM 10563 C CA . ALA E 1 224 ? 13.515 -9.667 -30.382 1.00 24.11 224 ALA E CA 1
ATOM 10564 C C . ALA E 1 224 ? 12.489 -10.759 -30.695 1.00 28.89 224 ALA E C 1
ATOM 10565 O O . ALA E 1 224 ? 12.312 -11.133 -31.857 1.00 26.93 224 ALA E O 1
ATOM 10567 N N . ILE E 1 225 ? 11.803 -11.251 -29.663 1.00 27.65 225 ILE E N 1
ATOM 10568 C CA . ILE E 1 225 ? 10.777 -12.283 -29.834 1.00 22.35 225 ILE E CA 1
ATOM 10569 C C . ILE E 1 225 ? 9.650 -11.800 -30.748 1.00 28.63 225 ILE E C 1
ATOM 10570 O O . ILE E 1 225 ? 9.233 -12.536 -31.646 1.00 28.08 225 ILE E O 1
ATOM 10575 N N . HIS E 1 226 ? 9.178 -10.572 -30.516 1.00 24.76 226 HIS E N 1
ATOM 10576 C CA A HIS E 1 226 ? 8.093 -9.996 -31.311 0.50 30.37 226 HIS E CA 1
ATOM 10577 C CA B HIS E 1 226 ? 8.100 -9.977 -31.311 0.50 30.27 226 HIS E CA 1
ATOM 10578 C C . HIS E 1 226 ? 8.451 -9.912 -32.800 1.00 30.32 226 HIS E C 1
ATOM 10579 O O . HIS E 1 226 ? 7.634 -10.250 -33.654 1.00 31.44 226 HIS E O 1
ATOM 10592 N N . LYS E 1 227 ? 9.671 -9.472 -33.097 1.00 28.63 227 LYS E N 1
ATOM 10593 C CA . LYS E 1 227 ? 10.140 -9.334 -34.475 1.00 31.28 227 LYS E CA 1
ATOM 10594 C C . LYS E 1 227 ? 10.363 -10.690 -35.154 1.00 33.69 227 LYS E C 1
ATOM 10595 O O . LYS E 1 227 ? 9.950 -10.884 -36.296 1.00 33.21 227 LYS E O 1
ATOM 10601 N N . ALA E 1 228 ? 11.006 -11.622 -34.452 1.00 29.48 228 ALA E N 1
ATOM 10602 C CA . ALA E 1 228 ? 11.245 -12.964 -34.989 1.00 29.85 228 ALA E CA 1
ATOM 10603 C C . ALA E 1 228 ? 9.948 -13.741 -35.204 1.00 34.69 228 ALA E C 1
ATOM 10604 O O . ALA E 1 228 ? 9.829 -14.499 -36.170 1.00 34.30 228 ALA E O 1
ATOM 10606 N N . GLN E 1 229 ? 8.980 -13.548 -34.311 1.00 27.26 229 GLN E N 1
ATOM 10607 C CA . GLN E 1 229 ? 7.695 -14.242 -34.404 1.00 31.54 229 GLN E CA 1
ATOM 10608 C C . GLN E 1 229 ? 6.859 -13.735 -35.579 1.00 34.14 229 GLN E C 1
ATOM 10609 O O . GLN E 1 229 ? 6.244 -14.530 -36.297 1.00 32.90 229 GLN E O 1
ATOM 10615 N N . ALA E 1 230 ? 6.842 -12.417 -35.763 1.00 33.86 230 ALA E N 1
ATOM 10616 C CA . ALA E 1 230 ? 6.139 -11.777 -36.878 1.00 36.53 230 ALA E CA 1
ATOM 10617 C C . ALA E 1 230 ? 6.693 -12.210 -38.238 1.00 37.51 230 ALA E C 1
ATOM 10618 O O . ALA E 1 230 ? 5.932 -12.472 -39.170 1.00 40.66 230 ALA E O 1
ATOM 10620 N N . GLU E 1 231 ? 8.017 -12.297 -38.335 1.00 35.55 231 GLU E N 1
ATOM 10621 C CA . GLU E 1 231 ? 8.685 -12.621 -39.593 1.00 36.64 231 GLU E CA 1
ATOM 10622 C C . GLU E 1 231 ? 8.608 -14.095 -39.981 1.00 39.46 231 GLU E C 1
ATOM 10623 O O . GLU E 1 231 ? 8.598 -14.416 -41.168 1.00 40.32 231 GLU E O 1
ATOM 10629 N N . THR E 1 232 ? 8.547 -14.984 -38.991 1.00 36.48 232 THR E N 1
ATOM 10630 C CA . THR E 1 232 ? 8.541 -16.427 -39.251 1.00 33.89 232 THR E CA 1
ATOM 10631 C C . THR E 1 232 ? 7.143 -17.042 -39.221 1.00 37.06 232 THR E C 1
ATOM 10632 O O . THR E 1 232 ? 6.923 -18.120 -39.781 1.00 35.45 232 THR E O 1
ATOM 10636 N N . GLY E 1 233 ? 6.214 -16.376 -38.539 1.00 32.75 233 GLY E N 1
ATOM 10637 C CA . GLY E 1 233 ? 4.875 -16.923 -38.322 1.00 31.95 233 GLY E CA 1
ATOM 10638 C C . GLY E 1 233 ? 4.825 -18.156 -37.432 1.00 33.55 233 GLY E C 1
ATOM 10639 O O . GLY E 1 233 ? 3.834 -18.887 -37.434 1.00 34.14 233 GLY E O 1
ATOM 10640 N N . GLU E 1 234 ? 5.901 -18.399 -36.687 1.00 33.19 234 GLU E N 1
ATOM 10641 C CA . GLU E 1 234 ? 5.928 -19.461 -35.676 1.00 33.42 234 GLU E CA 1
ATOM 10642 C C . GLU E 1 234 ? 6.037 -18.830 -34.289 1.00 31.94 234 GLU E C 1
ATOM 10643 O O . GLU E 1 234 ? 6.637 -17.761 -34.131 1.00 27.99 234 GLU E O 1
ATOM 10649 N N . ILE E 1 235 ? 5.457 -19.490 -33.292 1.00 30.13 235 ILE E N 1
ATOM 10650 C CA . ILE E 1 235 ? 5.527 -19.015 -31.908 1.00 30.52 235 ILE E CA 1
ATOM 10651 C C . ILE E 1 235 ? 6.954 -19.139 -31.355 1.00 29.73 235 ILE E C 1
ATOM 10652 O O . ILE E 1 235 ? 7.573 -20.202 -31.424 1.00 27.94 235 ILE E O 1
ATOM 10657 N N . LYS E 1 236 ? 7.472 -18.030 -30.837 1.00 22.36 236 LYS E N 1
ATOM 10658 C CA . LYS E 1 236 ? 8.845 -17.977 -30.338 1.00 22.35 236 LYS E CA 1
ATOM 10659 C C . LYS E 1 236 ? 8.877 -17.683 -28.842 1.00 26.13 236 LYS E C 1
ATOM 10660 O O . LYS E 1 236 ? 7.969 -17.052 -28.303 1.00 23.55 236 LYS E O 1
ATOM 10666 N N . GLY E 1 237 ? 9.934 -18.138 -28.182 1.00 24.54 237 GLY E N 1
ATOM 10667 C CA . GLY E 1 237 ? 10.120 -17.873 -26.771 1.00 26.79 237 GLY E CA 1
ATOM 10668 C C . GLY E 1 237 ? 11.580 -17.764 -26.391 1.00 27.77 237 GLY E C 1
ATOM 10669 O O . GLY E 1 237 ? 12.468 -18.162 -27.148 1.00 21.62 237 GLY E O 1
ATOM 10670 N N . HIS E 1 238 ? 11.815 -17.209 -25.208 1.00 22.53 238 HIS E N 1
ATOM 10671 C CA . HIS E 1 238 ? 13.145 -17.126 -24.629 1.00 19.37 238 HIS E CA 1
ATOM 10672 C C . HIS E 1 238 ? 12.993 -17.359 -23.140 1.00 20.70 238 HIS E C 1
ATOM 10673 O O . HIS E 1 238 ? 12.217 -16.650 -22.480 1.00 20.47 238 HIS E O 1
ATOM 10680 N N . TYR E 1 239 ? 13.716 -18.347 -22.606 1.00 19.63 239 TYR E N 1
ATOM 10681 C CA . TYR E 1 239 ? 13.642 -18.614 -21.167 1.00 19.25 239 TYR E CA 1
ATOM 10682 C C . TYR E 1 239 ? 14.340 -17.476 -20.430 1.00 18.31 239 TYR E C 1
ATOM 10683 O O . TYR E 1 239 ? 15.566 -17.442 -20.335 1.00 18.30 239 TYR E O 1
ATOM 10692 N N . LEU E 1 240 ? 13.563 -16.532 -19.925 1.00 20.22 240 LEU E N 1
ATOM 10693 C CA . LEU E 1 240 ? 14.138 -15.443 -19.148 1.00 19.18 240 LEU E CA 1
ATOM 10694 C C . LEU E 1 240 ? 14.435 -15.925 -17.738 1.00 17.17 240 LEU E C 1
ATOM 10695 O O . LEU E 1 240 ? 13.559 -16.452 -17.055 1.00 16.60 240 LEU E O 1
ATOM 10700 N N . ASN E 1 241 ? 15.683 -15.776 -17.320 1.00 16.73 241 ASN E N 1
ATOM 10701 C CA . ASN E 1 241 ? 16.112 -16.293 -16.029 1.00 19.21 241 ASN E CA 1
ATOM 10702 C C . ASN E 1 241 ? 15.667 -15.393 -14.885 1.00 20.10 241 ASN E C 1
ATOM 10703 O O . ASN E 1 241 ? 16.100 -14.242 -14.781 1.00 16.47 241 ASN E O 1
ATOM 10708 N N . VAL E 1 242 ? 14.799 -15.928 -14.032 1.00 18.08 242 VAL E N 1
ATOM 10709 C CA . VAL E 1 242 ? 14.296 -15.189 -12.874 1.00 15.50 242 VAL E CA 1
ATOM 10710 C C . VAL E 1 242 ? 15.006 -15.615 -11.582 1.00 17.10 242 VAL E C 1
ATOM 10711 O O . VAL E 1 242 ? 14.671 -15.132 -10.497 1.00 19.23 242 VAL E O 1
ATOM 10715 N N . THR E 1 243 ? 15.973 -16.524 -11.701 1.00 15.89 243 THR E N 1
ATOM 10716 C CA . THR E 1 243 ? 16.806 -16.921 -10.558 1.00 14.22 243 THR E CA 1
ATOM 10717 C C . THR E 1 243 ? 17.333 -15.649 -9.890 1.00 18.01 243 THR E C 1
ATOM 10718 O O . THR E 1 243 ? 17.880 -14.773 -10.561 1.00 16.23 243 THR E O 1
ATOM 10722 N N . ALA E 1 244 ? 17.155 -15.551 -8.575 1.00 16.52 244 ALA E N 1
ATOM 10723 C CA . ALA E 1 244 ? 17.331 -14.280 -7.872 1.00 16.17 244 ALA E CA 1
ATOM 10724 C C . ALA E 1 244 ? 17.863 -14.463 -6.449 1.00 15.93 244 ALA E C 1
ATOM 10725 O O . ALA E 1 244 ? 17.790 -15.565 -5.894 1.00 17.53 244 ALA E O 1
ATOM 10727 N N . PRO E 1 245 ? 18.403 -13.386 -5.847 1.00 18.14 245 PRO E N 1
ATOM 10728 C CA . PRO E 1 245 ? 18.868 -13.474 -4.454 1.00 16.44 245 PRO E CA 1
ATOM 10729 C C . PRO E 1 245 ? 17.762 -13.786 -3.439 1.00 17.09 245 PRO E C 1
ATOM 10730 O O . PRO E 1 245 ? 18.026 -14.467 -2.450 1.00 15.75 245 PRO E O 1
ATOM 10734 N N . THR E 1 246 ? 16.549 -13.280 -3.682 1.00 14.59 246 THR E N 1
ATOM 10735 C CA . THR E 1 246 ? 15.427 -13.395 -2.745 1.00 18.86 246 THR E CA 1
ATOM 10736 C C . THR E 1 246 ? 14.150 -13.813 -3.459 1.00 16.13 246 THR E C 1
ATOM 10737 O O . THR E 1 246 ? 14.035 -13.664 -4.671 1.00 16.98 246 THR E O 1
ATOM 10741 N N . CYS E 1 247 ? 13.181 -14.317 -2.700 1.00 15.64 247 CYS E N 1
ATOM 10742 C CA . CYS E 1 247 ? 11.887 -14.693 -3.258 1.00 17.37 247 CYS E CA 1
ATOM 10743 C C . CYS E 1 247 ? 11.162 -13.500 -3.857 1.00 20.32 247 CYS E C 1
ATOM 10744 O O . CYS E 1 247 ? 10.494 -13.633 -4.882 1.00 15.17 247 CYS E O 1
ATOM 10747 N N . GLU E 1 248 ? 11.281 -12.340 -3.212 1.00 15.88 248 GLU E N 1
ATOM 10748 C CA . GLU E 1 248 ? 10.599 -11.127 -3.690 1.00 23.04 248 GLU E CA 1
ATOM 10749 C C . GLU E 1 248 ? 11.136 -10.699 -5.054 1.00 15.94 248 GLU E C 1
ATOM 10750 O O . GLU E 1 248 ? 10.383 -10.306 -5.940 1.00 18.46 248 GLU E O 1
ATOM 10756 N N . GLU E 1 249 ? 12.452 -10.775 -5.198 1.00 17.00 249 GLU E N 1
ATOM 10757 C CA . GLU E 1 249 ? 13.123 -10.414 -6.432 1.00 20.45 249 GLU E CA 1
ATOM 10758 C C . GLU E 1 249 ? 12.812 -11.420 -7.554 1.00 15.85 249 GLU E C 1
ATOM 10759 O O . GLU E 1 249 ? 12.591 -11.026 -8.693 1.00 16.45 249 GLU E O 1
ATOM 10765 N N . MET E 1 250 ? 12.764 -12.709 -7.211 1.00 15.89 250 MET E N 1
ATOM 10766 C CA . MET E 1 250 ? 12.384 -13.769 -8.153 1.00 15.80 250 MET E CA 1
ATOM 10767 C C . MET E 1 250 ? 10.994 -13.510 -8.755 1.00 16.31 250 MET E C 1
ATOM 10768 O O . MET E 1 250 ? 10.822 -13.503 -9.970 1.00 18.88 250 MET E O 1
ATOM 10773 N N . LEU E 1 251 ? 10.015 -13.275 -7.890 1.00 16.09 251 LEU E N 1
ATOM 10774 C CA . LEU E 1 251 ? 8.650 -13.000 -8.321 1.00 15.72 251 LEU E CA 1
ATOM 10775 C C . LEU E 1 251 ? 8.494 -11.663 -9.047 1.00 15.76 251 LEU E C 1
ATOM 10776 O O . LEU E 1 251 ? 7.669 -11.553 -9.949 1.00 15.92 251 LEU E O 1
ATOM 10781 N N . LYS E 1 252 ? 9.289 -10.662 -8.667 1.00 11.33 252 LYS E N 1
ATOM 10782 C CA . LYS E 1 252 ? 9.341 -9.390 -9.398 1.00 16.25 252 LYS E CA 1
ATOM 10783 C C . LYS E 1 252 ? 9.750 -9.632 -10.858 1.00 16.56 252 LYS E C 1
ATOM 10784 O O . LYS E 1 252 ? 9.169 -9.072 -11.793 1.00 15.46 252 LYS E O 1
ATOM 10790 N N . ARG E 1 253 ? 10.760 -10.474 -11.044 1.00 13.08 253 ARG E N 1
ATOM 10791 C CA . ARG E 1 253 ? 11.278 -10.763 -12.384 1.00 15.37 253 ARG E CA 1
ATOM 10792 C C . ARG E 1 253 ? 10.279 -11.580 -13.191 1.00 12.95 253 ARG E C 1
ATOM 10793 O O . ARG E 1 253 ? 10.033 -11.290 -14.358 1.00 15.82 253 ARG E O 1
ATOM 10801 N N . ALA E 1 254 ? 9.677 -12.579 -12.547 1.00 16.14 254 ALA E N 1
ATOM 10802 C CA . ALA E 1 254 ? 8.605 -13.355 -13.162 1.00 14.35 254 ALA E CA 1
ATOM 10803 C C . ALA E 1 254 ? 7.424 -12.464 -13.560 1.00 15.82 254 ALA E C 1
ATOM 10804 O O . ALA E 1 254 ? 6.878 -12.608 -14.659 1.00 16.77 254 ALA E O 1
ATOM 10806 N N . GLU E 1 255 ? 7.034 -11.549 -12.673 1.00 13.93 255 GLU E N 1
ATOM 10807 C CA . GLU E 1 255 ? 5.920 -10.635 -12.953 1.00 15.72 255 GLU E CA 1
ATOM 10808 C C . GLU E 1 255 ? 6.194 -9.753 -14.166 1.00 16.07 255 GLU E C 1
ATOM 10809 O O . GLU E 1 255 ? 5.288 -9.493 -14.947 1.00 17.15 255 GLU E O 1
ATOM 10815 N N . PHE E 1 256 ? 7.435 -9.293 -14.327 1.00 16.95 256 PHE E N 1
ATOM 10816 C CA . PHE E 1 256 ? 7.776 -8.475 -15.492 1.00 20.26 256 PHE E CA 1
ATOM 10817 C C . PHE E 1 256 ? 7.729 -9.271 -16.806 1.00 19.25 256 PHE E C 1
ATOM 10818 O O . PHE E 1 256 ? 7.265 -8.766 -17.830 1.00 16.13 256 PHE E O 1
ATOM 10826 N N . ALA E 1 257 ? 8.193 -10.518 -16.769 1.00 16.68 257 ALA E N 1
ATOM 10827 C CA . ALA E 1 257 ? 8.066 -11.406 -17.916 1.00 21.34 257 ALA E CA 1
ATOM 10828 C C . ALA E 1 257 ? 6.599 -11.544 -18.321 1.00 14.30 257 ALA E C 1
ATOM 10829 O O . ALA E 1 257 ? 6.268 -11.515 -19.500 1.00 19.92 257 ALA E O 1
ATOM 10831 N N . LYS E 1 258 ? 5.730 -11.678 -17.323 1.00 18.98 258 LYS E N 1
ATOM 10832 C CA . LYS E 1 258 ? 4.292 -11.766 -17.537 1.00 19.08 258 LYS E CA 1
ATOM 10833 C C . LYS E 1 258 ? 3.742 -10.475 -18.150 1.00 22.11 258 LYS E C 1
ATOM 10834 O O . LYS E 1 258 ? 2.950 -10.517 -19.099 1.00 19.84 258 LYS E O 1
ATOM 10840 N N . GLU E 1 259 ? 4.179 -9.335 -17.616 1.00 16.89 259 GLU E N 1
ATOM 10841 C CA . GLU E 1 259 ? 3.744 -8.031 -18.106 1.00 21.69 259 GLU E CA 1
ATOM 10842 C C . GLU E 1 259 ? 4.086 -7.850 -19.586 1.00 21.87 259 GLU E C 1
ATOM 10843 O O . GLU E 1 259 ? 3.343 -7.213 -20.328 1.00 21.51 259 GLU E O 1
ATOM 10849 N N . LEU E 1 260 ? 5.217 -8.420 -19.993 1.00 18.38 260 LEU E N 1
ATOM 10850 C CA . LEU E 1 260 ? 5.699 -8.344 -21.365 1.00 20.53 260 LEU E CA 1
ATOM 10851 C C . LEU E 1 260 ? 5.076 -9.436 -22.229 1.00 21.44 260 LEU E C 1
ATOM 10852 O O . LEU E 1 260 ? 5.432 -9.578 -23.394 1.00 23.37 260 LEU E O 1
ATOM 10857 N N . GLU E 1 261 ? 4.148 -10.195 -21.644 1.00 21.37 261 GLU E N 1
ATOM 10858 C CA . GLU E 1 261 ? 3.480 -11.338 -22.309 1.00 22.45 261 GLU E CA 1
ATOM 10859 C C . GLU E 1 261 ? 4.463 -12.397 -22.840 1.00 21.63 261 GLU E C 1
ATOM 10860 O O . GLU E 1 261 ? 4.290 -12.947 -23.929 1.00 23.05 261 GLU E O 1
ATOM 10866 N N . MET E 1 262 ? 5.494 -12.676 -22.051 1.00 19.07 262 MET E N 1
ATOM 10867 C CA . MET E 1 262 ? 6.447 -13.731 -22.386 1.00 16.83 262 MET E CA 1
ATOM 10868 C C . MET E 1 262 ? 5.841 -15.093 -22.083 1.00 24.77 262 MET E C 1
ATOM 10869 O O . MET E 1 262 ? 5.211 -15.264 -21.049 1.00 21.91 262 MET E O 1
ATOM 10874 N N . PRO E 1 263 ? 6.021 -16.064 -22.994 1.00 25.53 263 PRO E N 1
ATOM 10875 C CA . PRO E 1 263 ? 5.438 -17.381 -22.753 1.00 24.15 263 PRO E CA 1
ATOM 10876 C C . PRO E 1 263 ? 6.234 -18.257 -21.777 1.00 15.98 263 PRO E C 1
ATOM 10877 O O . PRO E 1 263 ? 5.680 -19.216 -21.244 1.00 15.86 263 PRO E O 1
ATOM 10881 N N . ILE E 1 264 ? 7.504 -17.934 -21.529 1.00 13.77 264 ILE E N 1
ATOM 10882 C CA . ILE E 1 264 ? 8.358 -18.852 -20.762 1.00 14.91 264 ILE E CA 1
ATOM 10883 C C . ILE E 1 264 ? 9.474 -18.186 -19.950 1.00 14.86 264 ILE E C 1
ATOM 10884 O O . ILE E 1 264 ? 10.070 -17.185 -20.366 1.00 16.68 264 ILE E O 1
ATOM 10889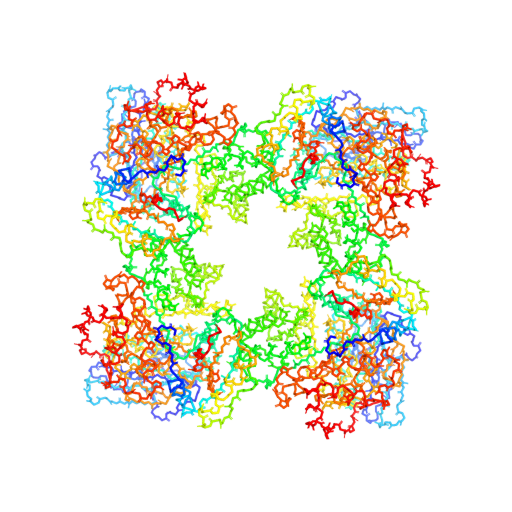 N N . ILE E 1 265 ? 9.737 -18.752 -18.778 1.00 17.52 265 ILE E N 1
ATOM 10890 C CA . ILE E 1 265 ? 10.842 -18.316 -17.948 1.00 16.14 265 ILE E CA 1
ATOM 10891 C C . ILE E 1 265 ? 11.668 -19.513 -17.508 1.00 13.79 265 ILE E C 1
ATOM 10892 O O . ILE E 1 265 ? 11.236 -20.653 -17.654 1.00 17.87 265 ILE E O 1
ATOM 10897 N N . MET E 1 266 ? 12.855 -19.251 -16.972 1.00 16.02 266 MET E N 1
ATOM 10898 C CA . MET E 1 266 ? 13.664 -20.311 -16.395 1.00 20.21 266 MET E CA 1
ATOM 10899 C C . MET E 1 266 ? 14.073 -20.059 -14.944 1.00 19.68 266 MET E C 1
ATOM 10900 O O . MET E 1 266 ? 14.100 -18.915 -14.480 1.00 19.85 266 MET E O 1
ATOM 10905 N N . HIS E 1 267 ? 14.408 -21.144 -14.247 1.00 13.94 267 HIS E N 1
ATOM 10906 C CA . HIS E 1 267 ? 14.808 -21.098 -12.847 1.00 18.46 267 HIS E CA 1
ATOM 10907 C C . HIS E 1 267 ? 15.832 -22.187 -12.569 1.00 18.85 267 HIS E C 1
ATOM 10908 O O . HIS E 1 267 ? 15.712 -23.300 -13.082 1.00 20.53 267 HIS E O 1
ATOM 10915 N N . ASP E 1 268 ? 16.842 -21.853 -11.769 1.00 17.47 268 ASP E N 1
ATOM 10916 C CA . ASP E 1 268 ? 17.872 -22.804 -11.350 1.00 14.11 268 ASP E CA 1
ATOM 10917 C C . ASP E 1 268 ? 17.415 -23.425 -10.033 1.00 13.38 268 ASP E C 1
ATOM 10918 O O . ASP E 1 268 ? 17.711 -22.898 -8.962 1.00 20.63 268 ASP E O 1
ATOM 10923 N N . PHE E 1 269 ? 16.702 -24.544 -10.100 1.00 16.98 269 PHE E N 1
ATOM 10924 C CA . PHE E 1 269 ? 15.995 -25.038 -8.909 1.00 18.55 269 PHE E CA 1
ATOM 10925 C C . PHE E 1 269 ? 16.854 -25.390 -7.689 1.00 18.86 269 PHE E C 1
ATOM 10926 O O . PHE E 1 269 ? 16.388 -25.269 -6.558 1.00 19.29 269 PHE E O 1
ATOM 10934 N N . LEU E 1 270 ? 18.100 -25.803 -7.909 1.00 16.28 270 LEU E N 1
ATOM 10935 C CA . LEU E 1 270 ? 18.956 -26.234 -6.797 1.00 16.13 270 LEU E CA 1
ATOM 10936 C C . LEU E 1 270 ? 19.731 -25.110 -6.128 1.00 22.37 270 LEU E C 1
ATOM 10937 O O . LEU E 1 270 ? 19.828 -25.072 -4.902 1.00 23.43 270 LEU E O 1
ATOM 10942 N N . THR E 1 271 ? 20.292 -24.204 -6.926 1.00 16.33 271 THR E N 1
ATOM 10943 C CA . THR E 1 271 ? 21.032 -23.076 -6.375 1.00 18.80 271 THR E CA 1
ATOM 10944 C C . THR E 1 271 ? 20.079 -22.056 -5.727 1.00 19.11 271 THR E C 1
ATOM 10945 O O . THR E 1 271 ? 20.454 -21.390 -4.762 1.00 23.74 271 THR E O 1
ATOM 10949 N N . ALA E 1 272 ? 18.860 -21.944 -6.256 1.00 16.44 272 ALA E N 1
ATOM 10950 C CA . ALA E 1 272 ? 17.795 -21.167 -5.603 1.00 19.51 272 ALA E CA 1
ATOM 10951 C C . ALA E 1 272 ? 17.140 -21.942 -4.452 1.00 18.73 272 ALA E C 1
ATOM 10952 O O . ALA E 1 272 ? 16.894 -21.383 -3.386 1.00 19.72 272 ALA E O 1
ATOM 10954 N N . GLY E 1 273 ? 16.856 -23.225 -4.668 1.00 17.91 273 GLY E N 1
ATOM 10955 C CA . GLY E 1 273 ? 16.327 -24.083 -3.590 1.00 10.91 273 GLY E CA 1
ATOM 10956 C C . GLY E 1 273 ? 14.861 -24.396 -3.800 1.00 21.77 273 GLY E C 1
ATOM 10957 O O . GLY E 1 273 ? 14.167 -23.676 -4.509 1.00 17.17 273 GLY E O 1
ATOM 10958 N N . PHE E 1 274 ? 14.388 -25.459 -3.161 1.00 20.20 274 PHE E N 1
ATOM 10959 C CA . PHE E 1 274 ? 13.042 -25.971 -3.399 1.00 13.96 274 PHE E CA 1
ATOM 10960 C C . PHE E 1 274 ? 11.900 -25.109 -2.865 1.00 13.32 274 PHE E C 1
ATOM 10961 O O . PHE E 1 274 ? 10.822 -25.103 -3.445 1.00 17.51 274 PHE E O 1
ATOM 10969 N N . THR E 1 275 ? 12.123 -24.416 -1.750 1.00 17.19 275 THR E N 1
ATOM 10970 C CA . THR E 1 275 ? 11.113 -23.499 -1.225 1.00 21.28 275 THR E CA 1
ATOM 10971 C C . THR E 1 275 ? 10.780 -22.428 -2.269 1.00 19.84 275 THR E C 1
ATOM 10972 O O . THR E 1 275 ? 9.612 -22.224 -2.593 1.00 16.31 275 THR E O 1
ATOM 10976 N N . ALA E 1 276 ? 11.809 -21.771 -2.800 1.00 14.44 276 ALA E N 1
ATOM 10977 C CA . ALA E 1 276 ? 11.632 -20.779 -3.863 1.00 17.20 276 ALA E CA 1
ATOM 10978 C C . ALA E 1 276 ? 11.071 -21.398 -5.149 1.00 13.39 276 ALA E C 1
ATOM 10979 O O . ALA E 1 276 ? 10.201 -20.812 -5.789 1.00 14.84 276 ALA E O 1
ATOM 10981 N N . ASN E 1 277 ? 11.554 -22.583 -5.522 1.00 16.02 277 ASN E N 1
ATOM 10982 C CA . ASN E 1 277 ? 11.049 -23.223 -6.739 1.00 17.84 277 ASN E CA 1
ATOM 10983 C C . ASN E 1 277 ? 9.568 -23.588 -6.679 1.00 12.98 277 ASN E C 1
ATOM 10984 O O . ASN E 1 277 ? 8.847 -23.428 -7.668 1.00 17.61 277 ASN E O 1
ATOM 10989 N N . THR E 1 278 ? 9.127 -24.088 -5.526 1.00 13.92 278 THR E N 1
ATOM 10990 C CA . THR E 1 278 ? 7.719 -24.449 -5.325 1.00 14.75 278 THR E CA 1
ATOM 10991 C C . THR E 1 278 ? 6.817 -23.210 -5.381 1.00 14.98 278 THR E C 1
ATOM 10992 O O . THR E 1 278 ? 5.716 -23.259 -5.940 1.00 14.21 278 THR E O 1
ATOM 10996 N N . THR E 1 279 ? 7.284 -22.110 -4.794 1.00 14.64 279 THR E N 1
ATOM 10997 C CA . THR E 1 279 ? 6.636 -20.794 -4.932 1.00 11.41 279 THR E CA 1
ATOM 10998 C C . THR E 1 279 ? 6.513 -20.408 -6.413 1.00 16.49 279 THR E C 1
ATOM 10999 O O . THR E 1 279 ? 5.436 -20.038 -6.885 1.00 15.25 279 THR E O 1
ATOM 11003 N N . LEU E 1 280 ? 7.614 -20.509 -7.151 1.00 14.36 280 LEU E N 1
ATOM 11004 C CA . LEU E 1 280 ? 7.604 -20.113 -8.561 1.00 17.13 280 LEU E CA 1
ATOM 11005 C C . LEU E 1 280 ? 6.690 -21.008 -9.410 1.00 10.02 280 LEU E C 1
ATOM 11006 O O . LEU E 1 280 ? 5.914 -20.517 -10.243 1.00 17.27 280 LEU E O 1
ATOM 11011 N N . SER E 1 281 ? 6.783 -22.315 -9.183 1.00 14.46 281 SER E N 1
ATOM 11012 C CA . SER E 1 281 ? 5.925 -23.272 -9.873 1.00 13.50 281 SER E CA 1
ATOM 11013 C C . SER E 1 281 ? 4.437 -22.973 -9.651 1.00 13.46 281 SER E C 1
ATOM 11014 O O . SER E 1 281 ? 3.642 -23.074 -10.577 1.00 16.71 281 SER E O 1
ATOM 11017 N N . LYS E 1 282 ? 4.064 -22.619 -8.422 1.00 14.93 282 LYS E N 1
ATOM 11018 C CA . LYS E 1 282 ? 2.674 -22.266 -8.126 1.00 20.06 282 LYS E CA 1
ATOM 11019 C C . LYS E 1 282 ? 2.293 -20.963 -8.836 1.00 14.09 282 LYS E C 1
ATOM 11020 O O . LYS E 1 282 ? 1.205 -20.849 -9.396 1.00 17.68 282 LYS E O 1
ATOM 11026 N N . TRP E 1 283 ? 3.199 -19.986 -8.809 1.00 13.37 283 TRP E N 1
ATOM 11027 C CA . TRP E 1 283 ? 3.007 -18.725 -9.513 1.00 15.52 283 TRP E CA 1
ATOM 11028 C C . TRP E 1 283 ? 2.792 -18.956 -11.018 1.00 12.25 283 TRP E C 1
ATOM 11029 O O . TRP E 1 283 ? 1.910 -18.344 -11.632 1.00 14.63 283 TRP E O 1
ATOM 11040 N N . CYS E 1 284 ? 3.619 -19.826 -11.603 1.00 14.81 284 CYS E N 1
ATOM 11041 C CA . CYS E 1 284 ? 3.537 -20.163 -13.027 1.00 13.86 284 CYS E CA 1
ATOM 11042 C C . CYS E 1 284 ? 2.198 -20.776 -13.403 1.00 14.79 284 CYS E C 1
ATOM 11043 O O . CYS E 1 284 ? 1.625 -20.422 -14.427 1.00 18.61 284 CYS E O 1
ATOM 11046 N N . ARG E 1 285 ? 1.703 -21.691 -12.574 1.00 13.49 285 ARG E N 1
ATOM 11047 C CA . ARG E 1 285 ? 0.373 -22.261 -12.781 1.00 19.27 285 ARG E CA 1
ATOM 11048 C C . ARG E 1 285 ? -0.699 -21.164 -12.711 1.00 15.56 285 ARG E C 1
ATOM 11049 O O . ARG E 1 285 ? -1.606 -21.119 -13.552 1.00 16.84 285 ARG E O 1
ATOM 11057 N N . ASP E 1 286 ? -0.584 -20.289 -11.709 1.00 16.15 286 ASP E N 1
ATOM 11058 C CA . ASP E 1 286 ? -1.517 -19.160 -11.530 1.00 12.03 286 ASP E CA 1
ATOM 11059 C C . ASP E 1 286 ? -1.490 -18.165 -12.681 1.00 19.67 286 ASP E C 1
ATOM 11060 O O . ASP E 1 286 ? -2.479 -17.490 -12.942 1.00 14.32 286 ASP E O 1
ATOM 11065 N N . ASN E 1 287 ? -0.347 -18.058 -13.351 1.00 15.21 287 ASN E N 1
ATOM 11066 C CA . ASN E 1 287 ? -0.167 -17.042 -14.389 1.00 15.50 287 ASN E CA 1
ATOM 11067 C C . ASN E 1 287 ? 0.003 -17.587 -15.809 1.00 19.77 287 ASN E C 1
ATOM 11068 O O . ASN E 1 287 ? 0.205 -16.823 -16.754 1.00 17.29 287 ASN E O 1
ATOM 11073 N N . GLY E 1 288 ? -0.096 -18.905 -15.953 1.00 16.54 288 GLY E N 1
ATOM 11074 C CA . GLY E 1 288 ? -0.033 -19.535 -17.269 1.00 21.72 288 GLY E CA 1
ATOM 11075 C C . GLY E 1 288 ? 1.345 -19.428 -17.893 1.00 25.79 288 GLY E C 1
ATOM 11076 O O . GLY E 1 288 ? 1.487 -19.440 -19.112 1.00 20.80 288 GLY E O 1
ATOM 11077 N N . MET E 1 289 ? 2.361 -19.325 -17.045 1.00 18.26 289 MET E N 1
ATOM 11078 C CA . MET E 1 289 ? 3.739 -19.195 -17.487 1.00 15.32 289 MET E CA 1
ATOM 11079 C C . MET E 1 289 ? 4.418 -20.561 -17.559 1.00 18.77 289 MET E C 1
ATOM 11080 O O . MET E 1 289 ? 4.345 -21.353 -16.619 1.00 18.42 289 MET E O 1
ATOM 11085 N N . LEU E 1 290 ? 5.075 -20.836 -18.683 1.00 20.17 290 LEU E N 1
ATOM 11086 C CA . LEU E 1 290 ? 5.880 -22.049 -18.807 1.00 19.24 290 LEU E CA 1
ATOM 11087 C C . LEU E 1 290 ? 7.168 -21.889 -18.014 1.00 18.81 290 LEU E C 1
ATOM 11088 O O . LEU E 1 290 ? 7.750 -20.801 -17.972 1.00 14.87 290 LEU E O 1
ATOM 11093 N N . LEU E 1 291 ? 7.612 -22.986 -17.407 1.00 14.04 291 LEU E N 1
ATOM 11094 C CA . LEU E 1 291 ? 8.733 -22.967 -16.492 1.00 18.85 291 LEU E CA 1
ATOM 11095 C C . LEU E 1 291 ? 9.850 -23.936 -16.899 1.00 16.33 291 LEU E C 1
ATOM 11096 O O . LEU E 1 291 ? 9.727 -25.149 -16.733 1.00 15.67 291 LEU E O 1
ATOM 11101 N N . HIS E 1 292 ? 10.941 -23.379 -17.411 1.00 18.21 292 HIS E N 1
ATOM 11102 C CA . HIS E 1 292 ? 12.114 -24.159 -17.787 1.00 19.04 292 HIS E CA 1
ATOM 11103 C C . HIS E 1 292 ? 13.055 -24.270 -16.596 1.00 21.00 292 HIS E C 1
ATOM 11104 O O . HIS E 1 292 ? 13.473 -23.259 -16.027 1.00 19.14 292 HIS E O 1
ATOM 11111 N N . ILE E 1 293 ? 13.394 -25.498 -16.222 1.00 16.24 293 ILE E N 1
ATOM 11112 C CA . ILE E 1 293 ? 14.248 -25.723 -15.067 1.00 12.92 293 ILE E CA 1
ATOM 11113 C C . ILE E 1 293 ? 15.671 -26.118 -15.458 1.00 22.53 293 ILE E C 1
ATOM 11114 O O . ILE E 1 293 ? 15.885 -27.090 -16.181 1.00 19.49 293 ILE E O 1
ATOM 11119 N N . HIS E 1 294 ? 16.634 -25.333 -14.985 1.00 21.57 294 HIS E N 1
ATOM 11120 C CA . HIS E 1 294 ? 18.046 -25.646 -15.149 1.00 18.43 294 HIS E CA 1
ATOM 11121 C C . HIS E 1 294 ? 18.527 -26.343 -13.886 1.00 18.60 294 HIS E C 1
ATOM 11122 O O . HIS E 1 294 ? 18.180 -25.927 -12.779 1.00 21.47 294 HIS E O 1
ATOM 11129 N N . ARG E 1 295 ? 19.340 -27.385 -14.049 1.00 21.14 295 ARG E N 1
ATOM 11130 C CA . ARG E 1 295 ? 19.779 -28.200 -12.909 1.00 19.55 295 ARG E CA 1
ATOM 11131 C C . ARG E 1 295 ? 21.172 -27.864 -12.374 1.00 22.87 295 ARG E C 1
ATOM 11132 O O . ARG E 1 295 ? 21.836 -28.716 -11.775 1.00 24.61 295 ARG E O 1
ATOM 11140 N N . ALA E 1 296 ? 21.604 -26.620 -12.572 1.00 20.59 296 ALA E N 1
ATOM 11141 C CA . ALA E 1 296 ? 22.881 -26.142 -12.027 1.00 19.85 296 ALA E CA 1
ATOM 11142 C C . ALA E 1 296 ? 23.163 -26.659 -10.616 1.00 25.76 296 ALA E C 1
ATOM 11143 O O . ALA E 1 296 ? 22.280 -26.644 -9.754 1.00 20.40 296 ALA E O 1
ATOM 11145 N N . MET E 1 297 ? 24.397 -27.126 -10.410 1.00 20.08 297 MET E N 1
ATOM 11146 C CA . MET E 1 297 ? 24.885 -27.675 -9.137 1.00 22.56 297 MET E CA 1
ATOM 11147 C C . MET E 1 297 ? 24.579 -29.159 -8.924 1.00 23.87 297 MET E C 1
ATOM 11148 O O . MET E 1 297 ? 25.105 -29.763 -7.990 1.00 21.46 297 MET E O 1
ATOM 11153 N N . HIS E 1 298 ? 23.751 -29.758 -9.776 1.00 15.67 298 HIS E N 1
ATOM 11154 C CA . HIS E 1 298 ? 23.360 -31.165 -9.575 1.00 23.98 298 HIS E CA 1
ATOM 11155 C C . HIS E 1 298 ? 24.567 -32.107 -9.442 1.00 20.98 298 HIS E C 1
ATOM 11156 O O . HIS E 1 298 ? 24.577 -32.990 -8.586 1.00 20.28 298 HIS E O 1
ATOM 11163 N N . ALA E 1 299 ? 25.591 -31.889 -10.264 1.00 26.30 299 ALA E N 1
ATOM 11164 C CA . ALA E 1 299 ? 26.732 -32.806 -10.328 1.00 21.22 299 ALA E CA 1
ATOM 11165 C C . ALA E 1 299 ? 27.619 -32.758 -9.087 1.00 22.36 299 ALA E C 1
ATOM 11166 O O . ALA E 1 299 ? 28.428 -33.661 -8.858 1.00 25.29 299 ALA E O 1
ATOM 11168 N N . VAL E 1 300 ? 27.448 -31.715 -8.276 1.00 23.07 300 VAL E N 1
ATOM 11169 C CA . VAL E 1 300 ? 28.073 -31.649 -6.953 1.00 21.88 300 VAL E CA 1
ATOM 11170 C C . VAL E 1 300 ? 27.596 -32.803 -6.058 1.00 25.80 300 VAL E C 1
ATOM 11171 O O . VAL E 1 300 ? 28.355 -33.319 -5.239 1.00 27.50 300 VAL E O 1
ATOM 11175 N N . MET E 1 301 ? 26.342 -33.204 -6.244 1.00 27.00 301 MET E N 1
ATOM 11176 C CA . MET E 1 301 ? 25.685 -34.194 -5.392 1.00 28.63 301 MET E CA 1
ATOM 11177 C C . MET E 1 301 ? 25.544 -35.573 -6.032 1.00 21.44 301 MET E C 1
ATOM 11178 O O . MET E 1 301 ? 25.501 -36.576 -5.327 1.00 23.70 301 MET E O 1
ATOM 11183 N N . ASP E 1 302 ? 25.431 -35.613 -7.359 1.00 18.95 302 ASP E N 1
ATOM 11184 C CA . ASP E 1 302 ? 24.900 -36.791 -8.046 1.00 27.77 302 ASP E CA 1
ATOM 11185 C C . ASP E 1 302 ? 25.845 -37.553 -8.989 1.00 35.25 302 ASP E C 1
ATOM 11186 O O . ASP E 1 302 ? 25.405 -38.458 -9.700 1.00 33.41 302 ASP E O 1
ATOM 11191 N N . ARG E 1 303 ? 27.123 -37.187 -9.008 1.00 23.46 303 ARG E N 1
ATOM 11192 C CA . ARG E 1 303 ? 28.050 -37.779 -9.972 1.00 30.45 303 ARG E CA 1
ATOM 11193 C C . ARG E 1 303 ? 28.709 -39.071 -9.491 1.00 20.60 303 ARG E C 1
ATOM 11194 O O . ARG E 1 303 ? 28.804 -40.036 -10.251 1.00 30.63 303 ARG E O 1
ATOM 11202 N N . GLN E 1 304 ? 29.170 -39.077 -8.243 1.00 23.74 304 GLN E N 1
ATOM 11203 C CA . GLN E 1 304 ? 29.933 -40.205 -7.711 1.00 27.73 304 GLN E CA 1
ATOM 11204 C C . GLN E 1 304 ? 29.028 -41.320 -7.199 1.00 49.19 304 GLN E C 1
ATOM 11205 O O . GLN E 1 304 ? 28.038 -41.053 -6.529 1.00 24.06 304 GLN E O 1
ATOM 11211 N N . LYS E 1 305 ? 29.387 -42.565 -7.510 1.00 29.74 305 LYS E N 1
ATOM 11212 C CA . LYS E 1 305 ? 28.598 -43.748 -7.135 1.00 24.92 305 LYS E CA 1
ATOM 11213 C C . LYS E 1 305 ? 28.531 -44.043 -5.640 1.00 24.38 305 LYS E C 1
ATOM 11214 O O . LYS E 1 305 ? 27.515 -44.537 -5.152 1.00 33.37 305 LYS E O 1
ATOM 11220 N N . ASN E 1 306 ? 29.609 -43.755 -4.916 1.00 19.36 306 ASN E N 1
ATOM 11221 C CA . ASN E 1 306 ? 29.680 -44.088 -3.495 1.00 22.40 306 ASN E CA 1
ATOM 11222 C C . ASN E 1 306 ? 28.902 -43.160 -2.560 1.00 32.07 306 ASN E C 1
ATOM 11223 O O . ASN E 1 306 ? 28.498 -43.576 -1.474 1.00 27.79 306 ASN E O 1
ATOM 11228 N N . HIS E 1 307 ? 28.698 -41.908 -2.969 1.00 25.89 307 HIS E N 1
ATOM 11229 C CA . HIS E 1 307 ? 28.158 -40.905 -2.045 1.00 21.50 307 HIS E CA 1
ATOM 11230 C C . HIS E 1 307 ? 27.342 -39.806 -2.724 1.00 23.20 307 HIS E C 1
ATOM 11231 O O . HIS E 1 307 ? 27.696 -39.333 -3.806 1.00 29.13 307 HIS E O 1
ATOM 11238 N N . GLY E 1 308 ? 26.252 -39.407 -2.069 1.00 23.84 308 GLY E N 1
ATOM 11239 C CA . GLY E 1 308 ? 25.421 -38.286 -2.524 1.00 21.72 308 GLY E CA 1
ATOM 11240 C C . GLY E 1 308 ? 23.967 -38.654 -2.765 1.00 23.50 308 GLY E C 1
ATOM 11241 O O . GLY E 1 308 ? 23.395 -39.471 -2.047 1.00 21.53 308 GLY E O 1
ATOM 11242 N N . ILE E 1 309 ? 23.365 -38.029 -3.772 1.00 19.24 309 ILE E N 1
ATOM 11243 C CA . ILE E 1 309 ? 21.976 -38.280 -4.133 1.00 21.24 309 ILE E CA 1
ATOM 11244 C C . ILE E 1 309 ? 21.919 -38.417 -5.647 1.00 21.55 309 ILE E C 1
ATOM 11245 O O . ILE E 1 309 ? 22.379 -37.529 -6.358 1.00 26.61 309 ILE E O 1
ATOM 11250 N N . HIS E 1 310 ? 21.372 -39.530 -6.142 1.00 20.15 310 HIS E N 1
ATOM 11251 C CA . HIS E 1 310 ? 21.290 -39.739 -7.589 1.00 20.62 310 HIS E CA 1
ATOM 11252 C C . HIS E 1 310 ? 20.374 -38.710 -8.233 1.00 22.30 310 HIS E C 1
ATOM 11253 O O . HIS E 1 310 ? 19.444 -38.216 -7.591 1.00 23.31 310 HIS E O 1
ATOM 11260 N N . PHE E 1 311 ? 20.630 -38.387 -9.499 1.00 22.53 311 PHE E N 1
ATOM 11261 C CA . PHE E 1 311 ? 19.814 -37.400 -10.193 1.00 23.45 311 PHE E CA 1
ATOM 11262 C C . PHE E 1 311 ? 18.339 -37.785 -10.316 1.00 34.59 311 PHE E C 1
ATOM 11263 O O . PHE E 1 311 ? 17.479 -36.907 -10.335 1.00 22.73 311 PHE E O 1
ATOM 11271 N N . ARG E 1 312 ? 18.041 -39.082 -10.396 1.00 28.17 312 ARG E N 1
ATOM 11272 C CA . ARG E 1 312 ? 16.646 -39.519 -10.536 1.00 25.07 312 ARG E CA 1
ATOM 11273 C C . ARG E 1 312 ? 15.800 -39.113 -9.330 1.00 15.14 312 ARG E C 1
ATOM 11274 O O . ARG E 1 312 ? 14.608 -38.856 -9.474 1.00 26.69 312 ARG E O 1
ATOM 11282 N N . VAL E 1 313 ? 16.418 -39.057 -8.149 1.00 16.88 313 VAL E N 1
ATOM 11283 C CA . VAL E 1 313 ? 15.735 -38.576 -6.947 1.00 19.27 313 VAL E CA 1
ATOM 11284 C C . VAL E 1 313 ? 15.476 -37.067 -7.084 1.00 35.53 313 VAL E C 1
ATOM 11285 O O . VAL E 1 313 ? 14.357 -36.605 -6.886 1.00 22.65 313 VAL E O 1
ATOM 11289 N N . LEU E 1 314 ? 16.511 -36.313 -7.444 1.00 22.58 314 LEU E N 1
ATOM 11290 C CA . LEU E 1 314 ? 16.387 -34.874 -7.671 1.00 23.49 314 LEU E CA 1
ATOM 11291 C C . LEU E 1 314 ? 15.358 -34.564 -8.769 1.00 23.88 314 LEU E C 1
ATOM 11292 O O . LEU E 1 314 ? 14.572 -33.630 -8.636 1.00 19.96 314 LEU E O 1
ATOM 11297 N N . ALA E 1 315 ? 15.356 -35.368 -9.834 1.00 16.54 315 ALA E N 1
ATOM 11298 C CA . ALA E 1 315 ? 14.385 -35.238 -10.918 1.00 23.10 315 ALA E CA 1
ATOM 11299 C C . ALA E 1 315 ? 12.946 -35.468 -10.442 1.00 24.60 315 ALA E C 1
ATOM 11300 O O . ALA E 1 315 ? 12.048 -34.698 -10.787 1.00 21.76 315 ALA E O 1
ATOM 11302 N N . LYS E 1 316 ? 12.734 -36.522 -9.654 1.00 21.64 316 LYS E N 1
ATOM 11303 C CA . LYS E 1 316 ? 11.420 -36.785 -9.049 1.00 22.62 316 LYS E CA 1
ATOM 11304 C C . LYS E 1 316 ? 10.955 -35.605 -8.197 1.00 22.41 316 LYS E C 1
ATOM 11305 O O . LYS E 1 316 ? 9.808 -35.176 -8.309 1.00 20.07 316 LYS E O 1
ATOM 11311 N N . CYS E 1 317 ? 11.851 -35.094 -7.351 1.00 19.68 317 CYS E N 1
ATOM 11312 C CA . CYS E 1 317 ? 11.569 -33.929 -6.504 1.00 22.80 317 CYS E CA 1
ATOM 11313 C C . CYS E 1 317 ? 11.189 -32.692 -7.319 1.00 18.90 317 CYS E C 1
ATOM 11314 O O . CYS E 1 317 ? 10.300 -31.932 -6.929 1.00 19.25 317 CYS E O 1
ATOM 11317 N N . LEU E 1 318 ? 11.864 -32.491 -8.449 1.00 19.57 318 LEU E N 1
ATOM 11318 C CA . LEU E 1 318 ? 11.551 -31.372 -9.330 1.00 16.94 318 LEU E CA 1
ATOM 11319 C C . LEU E 1 318 ? 10.190 -31.533 -10.017 1.00 20.36 318 LEU E C 1
ATOM 11320 O O . LEU E 1 318 ? 9.423 -30.572 -10.116 1.00 13.64 318 LEU E O 1
ATOM 11325 N N . ARG E 1 319 ? 9.878 -32.739 -10.481 1.00 16.21 319 ARG E N 1
ATOM 11326 C CA . ARG E 1 319 ? 8.551 -32.982 -11.041 1.00 20.57 319 ARG E CA 1
ATOM 11327 C C . ARG E 1 319 ? 7.467 -32.614 -10.015 1.00 15.68 319 ARG E C 1
ATOM 11328 O O . ARG E 1 319 ? 6.488 -31.960 -10.357 1.00 19.11 319 ARG E O 1
ATOM 11336 N N . MET E 1 320 ? 7.677 -33.019 -8.762 1.00 15.75 320 MET E N 1
ATOM 11337 C CA . MET E 1 320 ? 6.743 -32.748 -7.664 1.00 19.09 320 MET E CA 1
ATOM 11338 C C . MET E 1 320 ? 6.625 -31.246 -7.343 1.00 18.43 320 MET E C 1
ATOM 11339 O O . MET E 1 320 ? 5.516 -30.700 -7.338 1.00 17.88 320 MET E O 1
ATOM 11344 N N . SER E 1 321 ? 7.763 -30.594 -7.087 1.00 17.90 321 SER E N 1
ATOM 11345 C CA . SER E 1 321 ? 7.812 -29.144 -6.874 1.00 18.12 321 SER E CA 1
ATOM 11346 C C . SER E 1 321 ? 7.199 -28.439 -8.067 1.00 26.18 321 SER E C 1
ATOM 11347 O O . SER E 1 321 ? 6.287 -27.619 -7.920 1.00 20.16 321 SER E O 1
ATOM 11350 N N . GLY E 1 322 ? 7.702 -28.772 -9.253 1.00 16.81 322 GLY E N 1
ATOM 11351 C CA . GLY E 1 322 ? 7.102 -28.296 -10.480 1.00 14.04 322 GLY E CA 1
ATOM 11352 C C . GLY E 1 322 ? 8.090 -27.675 -11.439 1.00 20.16 322 GLY E C 1
ATOM 11353 O O . GLY E 1 322 ? 8.888 -26.821 -11.071 1.00 21.27 322 GLY E O 1
ATOM 11354 N N . GLY E 1 323 ? 8.023 -28.135 -12.678 1.00 18.93 323 GLY E N 1
ATOM 11355 C CA . GLY E 1 323 ? 8.783 -27.574 -13.779 1.00 16.44 323 GLY E CA 1
ATOM 11356 C C . GLY E 1 323 ? 8.164 -28.143 -15.038 1.00 15.74 323 GLY E C 1
ATOM 11357 O O . GLY E 1 323 ? 7.638 -29.257 -15.022 1.00 20.11 323 GLY E O 1
ATOM 11358 N N . ASP E 1 324 ? 8.210 -27.375 -16.120 1.00 16.30 324 ASP E N 1
ATOM 11359 C CA . ASP E 1 324 ? 7.687 -27.822 -17.407 1.00 16.75 324 ASP E CA 1
ATOM 11360 C C . ASP E 1 324 ? 8.789 -28.456 -18.264 1.00 22.64 324 ASP E C 1
ATOM 11361 O O . ASP E 1 324 ? 8.518 -29.371 -19.047 1.00 22.04 324 ASP E O 1
ATOM 11366 N N . HIS E 1 325 ? 10.016 -27.946 -18.124 1.00 17.25 325 HIS E N 1
ATOM 11367 C CA . HIS E 1 325 ? 11.219 -28.559 -18.715 1.00 15.92 325 HIS E CA 1
ATOM 11368 C C . HIS E 1 325 ? 12.186 -28.875 -17.597 1.00 23.12 325 HIS E C 1
ATOM 11369 O O . HIS E 1 325 ? 12.178 -28.214 -16.557 1.00 18.69 325 HIS E O 1
ATOM 11376 N N . ILE E 1 326 ? 13.032 -29.873 -17.811 1.00 17.01 326 ILE E N 1
ATOM 11377 C CA . ILE E 1 326 ? 14.228 -30.029 -16.994 1.00 14.99 326 ILE E CA 1
ATOM 11378 C C . ILE E 1 326 ? 15.362 -30.582 -17.856 1.00 21.15 326 ILE E C 1
ATOM 11379 O O . ILE E 1 326 ? 15.141 -31.454 -18.691 1.00 20.76 326 ILE E O 1
ATOM 11384 N N . HIS E 1 327 ? 16.565 -30.054 -17.662 1.00 22.26 327 HIS E N 1
ATOM 11385 C CA . HIS E 1 327 ? 17.756 -30.608 -18.297 1.00 25.32 327 HIS E CA 1
ATOM 11386 C C . HIS E 1 327 ? 17.985 -32.033 -17.793 1.00 20.54 327 HIS E C 1
ATOM 11387 O O . HIS E 1 327 ? 17.873 -32.304 -16.594 1.00 23.61 327 HIS E O 1
ATOM 11394 N N . THR E 1 328 ? 18.297 -32.931 -18.721 1.00 20.55 328 THR E N 1
ATOM 11395 C CA . THR E 1 328 ? 18.432 -34.359 -18.436 1.00 19.34 328 THR E CA 1
ATOM 11396 C C . THR E 1 328 ? 19.772 -34.928 -18.912 1.00 30.20 328 THR E C 1
ATOM 11397 O O . THR E 1 328 ? 20.056 -36.110 -18.706 1.00 26.25 328 THR E O 1
ATOM 11401 N N . GLY E 1 329 ? 20.587 -34.086 -19.543 1.00 28.86 329 GLY E N 1
ATOM 11402 C CA . GLY E 1 329 ? 21.847 -34.527 -20.142 1.00 31.77 329 GLY E CA 1
ATOM 11403 C C . GLY E 1 329 ? 21.663 -34.836 -21.618 1.00 34.12 329 GLY E C 1
ATOM 11404 O O . GLY E 1 329 ? 20.549 -34.768 -22.137 1.00 31.96 329 GLY E O 1
ATOM 11405 N N . THR E 1 330 ? 22.757 -35.183 -22.290 1.00 35.63 330 THR E N 1
ATOM 11406 C CA . THR E 1 330 ? 22.752 -35.412 -23.738 1.00 31.65 330 THR E CA 1
ATOM 11407 C C . THR E 1 330 ? 23.191 -36.821 -24.088 1.00 28.42 330 THR E C 1
ATOM 11408 O O . THR E 1 330 ? 22.951 -37.287 -25.202 1.00 38.63 330 THR E O 1
ATOM 11412 N N . VAL E 1 331 ? 23.848 -37.479 -23.131 1.00 33.83 331 VAL E N 1
ATOM 11413 C CA . VAL E 1 331 ? 24.583 -38.731 -23.353 1.00 52.24 331 VAL E CA 1
ATOM 11414 C C . VAL E 1 331 ? 25.884 -38.474 -24.125 1.00 31.07 331 VAL E C 1
ATOM 11415 O O . VAL E 1 331 ? 26.972 -38.812 -23.652 1.00 31.43 331 VAL E O 1
ATOM 11419 N N . VAL E 1 332 ? 25.754 -37.843 -25.292 1.00 34.29 332 VAL E N 1
ATOM 11420 C CA . VAL E 1 332 ? 26.836 -37.725 -26.272 1.00 39.52 332 VAL E CA 1
ATOM 11421 C C . VAL E 1 332 ? 27.635 -36.410 -26.225 1.00 58.51 332 VAL E C 1
ATOM 11422 O O . VAL E 1 332 ? 28.623 -36.258 -26.949 1.00 31.00 332 VAL E O 1
ATOM 11426 N N . GLY E 1 333 ? 27.215 -35.475 -25.373 1.00 38.05 333 GLY E N 1
ATOM 11427 C CA . GLY E 1 333 ? 27.812 -34.133 -25.331 1.00 31.19 333 GLY E CA 1
ATOM 11428 C C . GLY E 1 333 ? 28.978 -33.991 -24.370 1.00 32.67 333 GLY E C 1
ATOM 11429 O O . GLY E 1 333 ? 29.589 -34.986 -23.979 1.00 38.66 333 GLY E O 1
ATOM 11430 N N . LYS E 1 334 ? 29.269 -32.749 -23.976 1.00 35.30 334 LYS E N 1
ATOM 11431 C CA . LYS E 1 334 ? 30.434 -32.428 -23.127 1.00 33.79 334 LYS E CA 1
ATOM 11432 C C . LYS E 1 334 ? 30.278 -32.817 -21.648 1.00 41.13 334 LYS E C 1
ATOM 11433 O O . LYS E 1 334 ? 31.264 -32.898 -20.916 1.00 30.00 334 LYS E O 1
ATOM 11439 N N . LEU E 1 335 ? 29.042 -33.048 -21.214 1.00 30.12 335 LEU E N 1
ATOM 11440 C CA . LEU E 1 335 ? 28.763 -33.366 -19.814 1.00 32.07 335 LEU E CA 1
ATOM 11441 C C . LEU E 1 335 ? 28.348 -34.828 -19.683 1.00 32.71 335 LEU E C 1
ATOM 11442 O O . LEU E 1 335 ? 27.768 -35.403 -20.611 1.00 29.17 335 LEU E O 1
ATOM 11447 N N . GLU E 1 336 ? 28.651 -35.420 -18.532 1.00 24.98 336 GLU E N 1
ATOM 11448 C CA . GLU E 1 336 ? 28.419 -36.843 -18.308 1.00 30.34 336 GLU E CA 1
ATOM 11449 C C . GLU E 1 336 ? 26.935 -37.223 -18.277 1.00 54.77 336 GLU E C 1
ATOM 11450 O O . GLU E 1 336 ? 26.113 -36.544 -17.652 1.00 35.35 336 GLU E O 1
ATOM 11456 N N . GLY E 1 337 ? 26.611 -38.312 -18.970 1.00 34.58 337 GLY E N 1
ATOM 11457 C CA . GLY E 1 337 ? 25.279 -38.900 -18.930 1.00 45.27 337 GLY E CA 1
ATOM 11458 C C . GLY E 1 337 ? 25.299 -40.300 -19.503 1.00 38.70 337 GLY E C 1
ATOM 11459 O O . GLY E 1 337 ? 25.257 -40.473 -20.721 1.00 37.79 337 GLY E O 1
ATOM 11460 N N . ASP E 1 338 ? 25.382 -41.300 -18.627 1.00 35.61 338 ASP E N 1
ATOM 11461 C CA . ASP E 1 338 ? 25.356 -42.701 -19.055 1.00 46.89 338 ASP E CA 1
ATOM 11462 C C . ASP E 1 338 ? 23.991 -43.053 -19.645 1.00 63.39 338 ASP E C 1
ATOM 11463 O O . ASP E 1 338 ? 22.961 -42.716 -19.062 1.00 31.91 338 ASP E O 1
ATOM 11468 N N . LYS E 1 339 ? 23.996 -43.742 -20.786 1.00 34.40 339 LYS E N 1
ATOM 11469 C CA . LYS E 1 339 ? 22.777 -43.997 -21.555 1.00 38.30 339 LYS E CA 1
ATOM 11470 C C . LYS E 1 339 ? 21.718 -44.774 -20.775 1.00 39.36 339 LYS E C 1
ATOM 11471 O O . LYS E 1 339 ? 20.548 -44.393 -20.776 1.00 34.58 339 LYS E O 1
ATOM 11477 N N . ALA E 1 340 ? 22.135 -45.846 -20.107 1.00 32.68 340 ALA E N 1
ATOM 11478 C CA . ALA E 1 340 ? 21.221 -46.682 -19.332 1.00 43.00 340 ALA E CA 1
ATOM 11479 C C . ALA E 1 340 ? 20.539 -45.885 -18.219 1.00 36.68 340 ALA E C 1
ATOM 11480 O O . ALA E 1 340 ? 19.314 -45.919 -18.087 1.00 32.92 340 ALA E O 1
ATOM 11482 N N . VAL E 1 341 ? 21.347 -45.169 -17.438 1.00 37.34 341 VAL E N 1
ATOM 11483 C CA . VAL E 1 341 ? 20.875 -44.353 -16.319 1.00 38.30 341 VAL E CA 1
ATOM 11484 C C . VAL E 1 341 ? 19.902 -43.270 -16.798 1.00 25.50 341 VAL E C 1
ATOM 11485 O O . VAL E 1 341 ? 18.836 -43.080 -16.205 1.00 30.46 341 VAL E O 1
ATOM 11489 N N . THR E 1 342 ? 20.274 -42.596 -17.888 1.00 25.98 342 THR E N 1
ATOM 11490 C CA . THR E 1 342 ? 19.524 -41.460 -18.426 1.00 33.97 342 THR E CA 1
ATOM 11491 C C . THR E 1 342 ? 18.144 -41.855 -18.936 1.00 40.00 342 THR E C 1
ATOM 11492 O O . THR E 1 342 ? 17.152 -41.185 -18.632 1.00 29.71 342 THR E O 1
ATOM 11496 N N . LEU E 1 343 ? 18.072 -42.947 -19.689 1.00 29.03 343 LEU E N 1
ATOM 11497 C CA . LEU E 1 343 ? 16.789 -43.432 -20.195 1.00 31.20 343 LEU E CA 1
ATOM 11498 C C . LEU E 1 343 ? 15.835 -43.754 -19.050 1.00 20.30 343 LEU E C 1
ATOM 11499 O O . LEU E 1 343 ? 14.635 -43.492 -19.145 1.00 29.38 343 LEU E O 1
ATOM 11504 N N . GLY E 1 344 ? 16.386 -44.294 -17.966 1.00 24.63 344 GLY E N 1
ATOM 11505 C CA . GLY E 1 344 ? 15.630 -44.549 -16.736 1.00 25.70 344 GLY E CA 1
ATOM 11506 C C . GLY E 1 344 ? 14.992 -43.313 -16.111 1.00 36.18 344 GLY E C 1
ATOM 11507 O O . GLY E 1 344 ? 13.780 -43.290 -15.875 1.00 27.41 344 GLY E O 1
ATOM 11508 N N . PHE E 1 345 ? 15.789 -42.278 -15.841 1.00 27.22 345 PHE E N 1
ATOM 11509 C CA . PHE E 1 345 ? 15.222 -41.078 -15.217 1.00 27.09 345 PHE E CA 1
ATOM 11510 C C . PHE E 1 345 ? 14.434 -40.197 -16.184 1.00 19.72 345 PHE E C 1
ATOM 11511 O O . PHE E 1 345 ? 13.552 -39.457 -15.763 1.00 27.31 345 PHE E O 1
ATOM 11519 N N . VAL E 1 346 ? 14.718 -40.314 -17.480 1.00 21.09 346 VAL E N 1
ATOM 11520 C CA . VAL E 1 346 ? 13.886 -39.672 -18.500 1.00 16.52 346 VAL E CA 1
ATOM 11521 C C . VAL E 1 346 ? 12.455 -40.219 -18.462 1.00 31.93 346 VAL E C 1
ATOM 11522 O O . VAL E 1 346 ? 11.498 -39.446 -18.507 1.00 25.32 346 VAL E O 1
ATOM 11526 N N . ASP E 1 347 ? 12.315 -41.540 -18.353 1.00 25.23 347 ASP E N 1
ATOM 11527 C CA . ASP E 1 347 ? 11.002 -42.170 -18.173 1.00 24.33 347 ASP E CA 1
ATOM 11528 C C . ASP E 1 347 ? 10.299 -41.705 -16.896 1.00 20.40 347 ASP E C 1
ATOM 11529 O O . ASP E 1 347 ? 9.113 -41.396 -16.919 1.00 24.03 347 ASP E O 1
ATOM 11534 N N . LEU E 1 348 ? 11.044 -41.662 -15.792 1.00 17.08 348 LEU E N 1
ATOM 11535 C CA . LEU E 1 348 ? 10.508 -41.244 -14.508 1.00 30.62 348 LEU E CA 1
ATOM 11536 C C . LEU E 1 348 ? 9.965 -39.816 -14.552 1.00 26.51 348 LEU E C 1
ATOM 11537 O O . LEU E 1 348 ? 9.033 -39.487 -13.817 1.00 26.28 348 LEU E O 1
ATOM 11542 N N . LEU E 1 349 ? 10.543 -38.993 -15.430 1.00 18.62 349 LEU E N 1
ATOM 11543 C CA . LEU E 1 349 ? 10.163 -37.590 -15.586 1.00 23.09 349 LEU E CA 1
ATOM 11544 C C . LEU E 1 349 ? 8.953 -37.386 -16.469 1.00 25.22 349 LEU E C 1
ATOM 11545 O O . LEU E 1 349 ? 8.174 -36.466 -16.236 1.00 22.12 349 LEU E O 1
ATOM 11550 N N . ARG E 1 350 ? 8.807 -38.233 -17.488 1.00 21.20 350 ARG E N 1
ATOM 11551 C CA . ARG E 1 350 ? 7.808 -38.010 -18.531 1.00 18.99 350 ARG E CA 1
ATOM 11552 C C . ARG E 1 350 ? 6.574 -38.903 -18.437 1.00 25.37 350 ARG E C 1
ATOM 11553 O O . ARG E 1 350 ? 5.480 -38.483 -18.816 1.00 20.80 350 ARG E O 1
ATOM 11561 N N . GLU E 1 351 ? 6.743 -40.122 -17.934 1.00 23.84 351 GLU E N 1
ATOM 11562 C CA . GLU E 1 351 ? 5.677 -41.128 -18.002 1.00 20.48 351 GLU E CA 1
ATOM 11563 C C . GLU E 1 351 ? 4.786 -41.152 -16.757 1.00 26.06 351 GLU E C 1
ATOM 11564 O O . GLU E 1 351 ? 5.164 -40.654 -15.698 1.00 22.76 351 GLU E O 1
ATOM 11570 N N . ASN E 1 352 ? 3.606 -41.752 -16.895 1.00 25.85 352 ASN E N 1
ATOM 11571 C CA . ASN E 1 352 ? 2.677 -41.895 -15.778 1.00 22.73 352 ASN E CA 1
ATOM 11572 C C . ASN E 1 352 ? 2.993 -43.062 -14.856 1.00 25.07 352 ASN E C 1
ATOM 11573 O O . ASN E 1 352 ? 2.780 -42.977 -13.648 1.00 25.07 352 ASN E O 1
ATOM 11578 N N . TYR E 1 353 ? 3.496 -44.151 -15.430 1.00 24.26 353 TYR E N 1
ATOM 11579 C CA . TYR E 1 353 ? 3.711 -45.388 -14.687 1.00 20.47 353 TYR E CA 1
ATOM 11580 C C . TYR E 1 353 ? 5.003 -46.020 -15.171 1.00 25.39 353 TYR E C 1
ATOM 11581 O O . TYR E 1 353 ? 5.152 -46.314 -16.361 1.00 27.18 353 TYR E O 1
ATOM 11590 N N . ILE E 1 354 ? 5.948 -46.196 -14.254 1.00 24.48 354 ILE E N 1
ATOM 11591 C CA . ILE E 1 354 ? 7.267 -46.719 -14.606 1.00 23.67 354 ILE E CA 1
ATOM 11592 C C . ILE E 1 354 ? 7.571 -47.946 -13.758 1.00 28.05 354 ILE E C 1
ATOM 11593 O O . ILE E 1 354 ? 7.657 -47.863 -12.535 1.00 23.83 354 ILE E O 1
ATOM 11598 N N . GLU E 1 355 ? 7.719 -49.084 -14.427 1.00 30.59 355 GLU E N 1
ATOM 11599 C CA . GLU E 1 355 ? 7.981 -50.356 -13.763 1.00 32.01 355 GLU E CA 1
ATOM 11600 C C . GLU E 1 355 ? 9.399 -50.409 -13.218 1.00 20.53 355 GLU E C 1
ATOM 11601 O O . GLU E 1 355 ? 10.328 -49.900 -13.841 1.00 28.56 355 GLU E O 1
ATOM 11607 N N . GLN E 1 356 ? 9.554 -51.028 -12.050 1.00 20.45 356 GLN E N 1
ATOM 11608 C CA . GLN E 1 356 ? 10.862 -51.365 -11.507 1.00 35.08 356 GLN E CA 1
ATOM 11609 C C . GLN E 1 356 ? 11.750 -51.962 -12.608 1.00 48.68 356 GLN E C 1
ATOM 11610 O O . GLN E 1 356 ? 11.318 -52.856 -13.341 1.00 25.22 356 GLN E O 1
ATOM 11616 N N . ASP E 1 357 ? 12.972 -51.447 -12.737 1.00 35.43 357 ASP E N 1
ATOM 11617 C CA . ASP E 1 357 ? 13.909 -51.910 -13.760 1.00 28.47 357 ASP E CA 1
ATOM 11618 C C . ASP E 1 357 ? 15.343 -51.564 -13.374 1.00 37.29 357 ASP E C 1
ATOM 11619 O O . ASP E 1 357 ? 15.859 -50.506 -13.738 1.00 26.86 357 ASP E O 1
ATOM 11624 N N . ARG E 1 358 ? 15.985 -52.481 -12.655 1.00 33.94 358 ARG E N 1
ATOM 11625 C CA . ARG E 1 358 ? 17.319 -52.249 -12.104 1.00 35.27 358 ARG E CA 1
ATOM 11626 C C . ARG E 1 358 ? 18.415 -52.045 -13.154 1.00 30.67 358 ARG E C 1
ATOM 11627 O O . ARG E 1 358 ? 19.443 -51.420 -12.863 1.00 33.56 358 ARG E O 1
ATOM 11635 N N . SER E 1 359 ? 18.191 -52.549 -14.367 1.00 26.28 359 SER E N 1
ATOM 11636 C CA . SER E 1 359 ? 19.122 -52.330 -15.475 1.00 34.10 359 SER E CA 1
ATOM 11637 C C . SER E 1 359 ? 19.155 -50.859 -15.896 1.00 37.65 359 SER E C 1
ATOM 11638 O O . SER E 1 359 ? 20.098 -50.413 -16.551 1.00 34.16 359 SER E O 1
ATOM 11641 N N . ARG E 1 360 ? 18.119 -50.114 -15.521 1.00 37.25 360 ARG E N 1
ATOM 11642 C CA . ARG E 1 360 ? 18.070 -48.680 -15.794 1.00 27.90 360 ARG E CA 1
ATOM 11643 C C . ARG E 1 360 ? 18.022 -47.861 -14.512 1.00 33.10 360 ARG E C 1
ATOM 11644 O O . ARG E 1 360 ? 17.609 -46.697 -14.518 1.00 33.01 360 ARG E O 1
ATOM 11652 N N . GLY E 1 361 ? 18.471 -48.479 -13.421 1.00 27.84 361 GLY E N 1
ATOM 11653 C CA . GLY E 1 361 ? 18.551 -47.826 -12.115 1.00 29.05 361 GLY E CA 1
ATOM 11654 C C . GLY E 1 361 ? 17.215 -47.454 -11.497 1.00 36.65 361 GLY E C 1
ATOM 11655 O O . GLY E 1 361 ? 17.153 -46.614 -10.605 1.00 30.26 361 GLY E O 1
ATOM 11656 N N . ILE E 1 362 ? 16.141 -48.074 -11.976 1.00 34.34 362 ILE E N 1
ATOM 11657 C CA . ILE E 1 362 ? 14.815 -47.842 -11.411 1.00 27.51 362 ILE E CA 1
ATOM 11658 C C . ILE E 1 362 ? 14.588 -48.871 -10.303 1.00 27.47 362 ILE E C 1
ATOM 11659 O O . ILE E 1 362 ? 14.270 -50.033 -10.573 1.00 33.21 362 ILE E O 1
ATOM 11664 N N . TYR E 1 363 ? 14.793 -48.439 -9.059 1.00 21.50 363 TYR E N 1
ATOM 11665 C CA . TYR E 1 363 ? 14.710 -49.327 -7.897 1.00 20.42 363 TYR E CA 1
ATOM 11666 C C . TYR E 1 363 ? 13.283 -49.644 -7.467 1.00 30.08 363 TYR E C 1
ATOM 11667 O O . TYR E 1 363 ? 13.039 -50.684 -6.857 1.00 21.93 363 TYR E O 1
ATOM 11676 N N . PHE E 1 364 ? 12.354 -48.732 -7.752 1.00 28.52 364 PHE E N 1
ATOM 11677 C CA . PHE E 1 364 ? 10.950 -48.908 -7.380 1.00 27.42 364 PHE E CA 1
ATOM 11678 C C . PHE E 1 364 ? 10.032 -48.631 -8.554 1.00 22.14 364 PHE E C 1
ATOM 11679 O O . PHE E 1 364 ? 10.325 -47.772 -9.383 1.00 29.51 364 PHE E O 1
ATOM 11687 N N . THR E 1 365 ? 8.909 -49.343 -8.606 1.00 22.24 365 THR E N 1
ATOM 11688 C CA . THR E 1 365 ? 7.816 -49.011 -9.522 1.00 26.03 365 THR E CA 1
ATOM 11689 C C . THR E 1 365 ? 7.226 -47.670 -9.086 1.00 22.29 365 THR E C 1
ATOM 11690 O O . THR E 1 365 ? 6.951 -47.466 -7.899 1.00 23.29 365 THR E O 1
ATOM 11694 N N . GLN E 1 366 ? 7.050 -46.756 -10.037 1.00 22.21 366 GLN E N 1
ATOM 11695 C CA . GLN E 1 366 ? 6.566 -45.412 -9.722 1.00 30.33 366 GLN E CA 1
ATOM 11696 C C . GLN E 1 366 ? 5.277 -45.096 -10.458 1.00 23.70 366 GLN E C 1
ATOM 11697 O O . GLN E 1 366 ? 5.248 -45.082 -11.689 1.00 24.03 366 GLN E O 1
ATOM 11703 N N . ASP E 1 367 ? 4.215 -44.860 -9.689 1.00 20.17 367 ASP E N 1
ATOM 11704 C CA . ASP E 1 367 ? 2.929 -44.416 -10.225 1.00 19.23 367 ASP E CA 1
ATOM 11705 C C . ASP E 1 367 ? 2.842 -42.910 -9.986 1.00 17.68 367 ASP E C 1
ATOM 11706 O O . ASP E 1 367 ? 2.971 -42.463 -8.851 1.00 25.80 367 ASP E O 1
ATOM 11711 N N . TRP E 1 368 ? 2.644 -42.135 -11.053 1.00 20.16 368 TRP E N 1
ATOM 11712 C CA . TRP E 1 368 ? 2.578 -40.678 -10.930 1.00 25.43 368 TRP E CA 1
ATOM 11713 C C . TRP E 1 368 ? 1.163 -40.130 -10.771 1.00 25.33 368 TRP E C 1
ATOM 11714 O O . TRP E 1 368 ? 0.984 -38.929 -10.567 1.00 23.50 368 TRP E O 1
ATOM 11725 N N . ALA E 1 369 ? 0.167 -41.011 -10.861 1.00 25.58 369 ALA E N 1
ATOM 11726 C CA . ALA E 1 369 ? -1.243 -40.650 -10.635 1.00 23.82 369 ALA E CA 1
ATOM 11727 C C . ALA E 1 369 ? -1.685 -39.405 -11.412 1.00 30.27 369 ALA E C 1
ATOM 11728 O O . ALA E 1 369 ? -2.308 -38.493 -10.856 1.00 22.66 369 ALA E O 1
ATOM 11730 N N . SER E 1 370 ? -1.352 -39.388 -12.701 1.00 20.95 370 SER E N 1
ATOM 11731 C CA . SER E 1 370 ? -1.723 -38.314 -13.628 1.00 26.21 370 SER E CA 1
ATOM 11732 C C . SER E 1 370 ? -1.079 -36.947 -13.348 1.00 22.70 370 SER E C 1
ATOM 11733 O O . SER E 1 370 ? -1.482 -35.946 -13.931 1.00 23.42 370 SER E O 1
ATOM 11736 N N . MET E 1 371 ? -0.079 -36.894 -12.473 1.00 22.27 371 MET E N 1
ATOM 11737 C CA . MET E 1 371 ? 0.739 -35.680 -12.380 1.00 17.61 371 MET E CA 1
ATOM 11738 C C . MET E 1 371 ? 1.413 -35.481 -13.748 1.00 22.63 371 MET E C 1
ATOM 11739 O O . MET E 1 371 ? 1.995 -36.427 -14.285 1.00 25.76 371 MET E O 1
ATOM 11744 N N . PRO E 1 372 ? 1.311 -34.267 -14.327 1.00 23.16 372 PRO E N 1
ATOM 11745 C CA . PRO E 1 372 ? 1.865 -33.984 -15.658 1.00 26.80 372 PRO E CA 1
ATOM 11746 C C . PRO E 1 372 ? 3.342 -34.345 -15.791 1.00 26.52 372 PRO E C 1
ATOM 11747 O O . PRO E 1 372 ? 4.087 -34.321 -14.801 1.00 16.71 372 PRO E O 1
ATOM 11751 N N . GLY E 1 373 ? 3.742 -34.697 -17.011 1.00 22.09 373 GLY E N 1
ATOM 11752 C CA . GLY E 1 373 ? 5.117 -35.070 -17.296 1.00 20.84 373 GLY E CA 1
ATOM 11753 C C . GLY E 1 373 ? 5.956 -33.854 -17.628 1.00 23.11 373 GLY E C 1
ATOM 11754 O O . GLY E 1 373 ? 5.432 -32.820 -18.025 1.00 22.21 373 GLY E O 1
ATOM 11755 N N . VAL E 1 374 ? 7.268 -33.985 -17.469 1.00 20.15 374 VAL E N 1
ATOM 11756 C CA . VAL E 1 374 ? 8.201 -32.884 -17.721 1.00 23.56 374 VAL E CA 1
ATOM 11757 C C . VAL E 1 374 ? 8.958 -33.101 -19.042 1.00 27.33 374 VAL E C 1
ATOM 11758 O O . VAL E 1 374 ? 9.410 -34.213 -19.323 1.00 21.95 374 VAL E O 1
ATOM 11762 N N . MET E 1 375 ? 9.078 -32.046 -19.851 1.00 22.07 375 MET E N 1
ATOM 11763 C CA . MET E 1 375 ? 9.866 -32.102 -21.093 1.00 19.88 375 MET E CA 1
ATOM 11764 C C . MET E 1 375 ? 11.336 -32.330 -20.782 1.00 27.28 375 MET E C 1
ATOM 11765 O O . MET E 1 375 ? 11.914 -31.644 -19.935 1.00 25.12 375 MET E O 1
ATOM 11770 N N . ALA E 1 376 ? 11.940 -33.299 -21.461 1.00 24.57 376 ALA E N 1
ATOM 11771 C CA . ALA E 1 376 ? 13.365 -33.567 -21.295 1.00 21.45 376 ALA E CA 1
ATOM 11772 C C . ALA E 1 376 ? 14.139 -32.505 -22.057 1.00 25.19 376 ALA E C 1
ATOM 11773 O O . ALA E 1 376 ? 13.717 -32.087 -23.134 1.00 33.80 376 ALA E O 1
ATOM 11775 N N . VAL E 1 377 ? 15.255 -32.049 -21.499 1.00 18.98 377 VAL E N 1
ATOM 11776 C CA . VAL E 1 377 ? 16.077 -31.057 -22.193 1.00 19.07 377 VAL E CA 1
ATOM 11777 C C . VAL E 1 377 ? 17.494 -31.592 -22.394 1.00 18.52 377 VAL E C 1
ATOM 11778 O O . VAL E 1 377 ? 18.188 -31.914 -21.425 1.00 25.29 377 VAL E O 1
ATOM 11782 N N . ALA E 1 378 ? 17.901 -31.710 -23.659 1.00 28.14 378 ALA E N 1
ATOM 11783 C CA . ALA E 1 378 ? 19.258 -32.138 -24.002 1.00 27.05 378 ALA E CA 1
ATOM 11784 C C . ALA E 1 378 ? 20.102 -30.925 -24.361 1.00 20.71 378 ALA E C 1
ATOM 11785 O O . ALA E 1 378 ? 19.799 -30.214 -25.323 1.00 26.69 378 ALA E O 1
ATOM 11787 N N . SER E 1 379 ? 21.162 -30.696 -23.589 1.00 23.27 379 SER E N 1
ATOM 11788 C CA . SER E 1 379 ? 22.004 -29.507 -23.755 1.00 23.00 379 SER E CA 1
ATOM 11789 C C . SER E 1 379 ? 23.437 -29.729 -23.282 1.00 23.13 379 SER E C 1
ATOM 11790 O O . SER E 1 379 ? 23.664 -30.400 -22.277 1.00 29.98 379 SER E O 1
ATOM 11793 N N . GLY E 1 380 ? 24.402 -29.158 -24.006 1.00 27.79 380 GLY E N 1
ATOM 11794 C CA . GLY E 1 380 ? 25.805 -29.185 -23.581 1.00 27.11 380 GLY E CA 1
ATOM 11795 C C . GLY E 1 380 ? 26.749 -29.914 -24.516 1.00 33.62 380 GLY E C 1
ATOM 11796 O O . GLY E 1 380 ? 26.846 -31.140 -24.484 1.00 29.48 380 GLY E O 1
ATOM 11797 N N . GLY E 1 381 ? 27.457 -29.151 -25.342 1.00 27.41 381 GLY E N 1
ATOM 11798 C CA . GLY E 1 381 ? 28.440 -29.707 -26.263 1.00 39.84 381 GLY E CA 1
ATOM 11799 C C . GLY E 1 381 ? 27.873 -30.619 -27.336 1.00 35.44 381 GLY E C 1
ATOM 11800 O O . GLY E 1 381 ? 28.513 -31.599 -27.718 1.00 42.73 381 GLY E O 1
ATOM 11801 N N . ILE E 1 382 ? 26.674 -30.301 -27.819 1.00 31.18 382 ILE E N 1
ATOM 11802 C CA . ILE E 1 382 ? 26.079 -31.044 -28.931 1.00 34.78 382 ILE E CA 1
ATOM 11803 C C . ILE E 1 382 ? 26.047 -30.228 -30.217 1.00 38.00 382 ILE E C 1
ATOM 11804 O O . ILE E 1 382 ? 25.949 -28.994 -30.191 1.00 34.65 382 ILE E O 1
ATOM 11809 N N . HIS E 1 383 ? 26.142 -30.930 -31.341 1.00 34.34 383 HIS E N 1
ATOM 11810 C CA . HIS E 1 383 ? 26.062 -30.299 -32.650 1.00 28.70 383 HIS E CA 1
ATOM 11811 C C . HIS E 1 383 ? 25.277 -31.139 -33.653 1.00 29.20 383 HIS E C 1
ATOM 11812 O O . HIS E 1 383 ? 24.739 -32.194 -33.305 1.00 30.11 383 HIS E O 1
ATOM 11819 N N . VAL E 1 384 ? 25.211 -30.651 -34.891 1.00 35.32 384 VAL E N 1
ATOM 11820 C CA . VAL E 1 384 ? 24.435 -31.274 -35.966 1.00 33.93 384 VAL E CA 1
ATOM 11821 C C . VAL E 1 384 ? 24.652 -32.787 -36.141 1.00 31.38 384 VAL E C 1
ATOM 11822 O O . VAL E 1 384 ? 23.697 -33.516 -36.422 1.00 35.06 384 VAL E O 1
ATOM 11826 N N . TRP E 1 385 ? 25.891 -33.248 -35.964 1.00 31.01 385 TRP E N 1
ATOM 11827 C CA . TRP E 1 385 ? 26.229 -34.673 -36.084 1.00 46.76 385 TRP E CA 1
ATOM 11828 C C . TRP E 1 385 ? 25.510 -35.536 -35.046 1.00 62.74 385 TRP E C 1
ATOM 11829 O O . TRP E 1 385 ? 25.209 -36.702 -35.305 1.00 39.42 385 TRP E O 1
ATOM 11840 N N . HIS E 1 386 ? 25.236 -34.957 -33.879 1.00 36.49 386 HIS E N 1
ATOM 11841 C CA . HIS E 1 386 ? 24.555 -35.664 -32.794 1.00 32.27 386 HIS E CA 1
ATOM 11842 C C . HIS E 1 386 ? 23.045 -35.839 -33.018 1.00 30.32 386 HIS E C 1
ATOM 11843 O O . HIS E 1 386 ? 22.411 -36.656 -32.344 1.00 44.88 386 HIS E O 1
ATOM 11850 N N . MET E 1 387 ? 22.477 -35.077 -33.956 1.00 25.44 387 MET E N 1
ATOM 11851 C CA . MET E 1 387 ? 21.019 -35.002 -34.134 1.00 24.24 387 MET E CA 1
ATOM 11852 C C . MET E 1 387 ? 20.279 -36.350 -34.246 1.00 40.91 387 MET E C 1
ATOM 11853 O O . MET E 1 387 ? 19.279 -36.543 -33.552 1.00 42.39 387 MET E O 1
ATOM 11858 N N . PRO E 1 388 ? 20.747 -37.275 -35.116 1.00 62.28 388 PRO E N 1
ATOM 11859 C CA . PRO E 1 388 ? 20.022 -38.550 -35.216 1.00 31.15 388 PRO E CA 1
ATOM 11860 C C . PRO E 1 388 ? 20.007 -39.331 -33.905 1.00 27.16 388 PRO E C 1
ATOM 11861 O O . PRO E 1 388 ? 18.977 -39.905 -33.548 1.00 37.09 388 PRO E O 1
ATOM 11865 N N . ALA E 1 389 ? 21.133 -39.337 -33.196 1.00 22.93 389 ALA E N 1
ATOM 11866 C CA . ALA E 1 389 ? 21.232 -40.014 -31.904 1.00 36.10 389 ALA E CA 1
ATOM 11867 C C . ALA E 1 389 ? 20.305 -39.380 -30.859 1.00 58.26 389 ALA E C 1
ATOM 11868 O O . ALA E 1 389 ? 19.655 -40.084 -30.089 1.00 40.30 389 ALA E O 1
ATOM 11870 N N . LEU E 1 390 ? 20.245 -38.050 -30.848 1.00 36.44 390 LEU E N 1
ATOM 11871 C CA . LEU E 1 390 ? 19.392 -37.311 -29.911 1.00 38.79 390 LEU E CA 1
ATOM 11872 C C . LEU E 1 390 ? 17.914 -37.619 -30.116 1.00 25.39 390 LEU E C 1
ATOM 11873 O O . LEU E 1 390 ? 17.191 -37.888 -29.155 1.00 36.31 390 LEU E O 1
ATOM 11878 N N . VAL E 1 391 ? 17.475 -37.594 -31.372 1.00 31.86 391 VAL E N 1
ATOM 11879 C CA . VAL E 1 391 ? 16.096 -37.929 -31.724 1.00 30.51 391 VAL E CA 1
ATOM 11880 C C . VAL E 1 391 ? 15.773 -39.377 -31.345 1.00 53.45 391 VAL E C 1
ATOM 11881 O O . VAL E 1 391 ? 14.681 -39.667 -30.856 1.00 41.13 391 VAL E O 1
ATOM 11885 N N . ASP E 1 392 ? 16.737 -40.268 -31.562 1.00 44.35 392 ASP E N 1
ATOM 11886 C CA . ASP E 1 392 ? 16.583 -41.695 -31.285 1.00 33.27 392 ASP E CA 1
ATOM 11887 C C . ASP E 1 392 ? 16.543 -41.985 -29.783 1.00 35.35 392 ASP E C 1
ATOM 11888 O O . ASP E 1 392 ? 15.812 -42.867 -29.335 1.00 36.99 392 ASP E O 1
ATOM 11893 N N . ILE E 1 393 ? 17.344 -41.250 -29.016 1.00 32.89 393 ILE E N 1
ATOM 11894 C CA . ILE E 1 393 ? 17.427 -41.461 -27.575 1.00 39.37 393 ILE E CA 1
ATOM 11895 C C . ILE E 1 393 ? 16.207 -40.865 -26.862 1.00 39.57 393 ILE E C 1
ATOM 11896 O O . ILE E 1 393 ? 15.528 -41.560 -26.104 1.00 31.98 393 ILE E O 1
ATOM 11901 N N . PHE E 1 394 ? 15.920 -39.595 -27.141 1.00 39.26 394 PHE E N 1
ATOM 11902 C CA . PHE E 1 394 ? 14.930 -38.832 -26.375 1.00 39.51 394 PHE E CA 1
ATOM 11903 C C . PHE E 1 394 ? 13.529 -38.816 -26.980 1.00 40.39 394 PHE E C 1
ATOM 11904 O O . PHE E 1 394 ? 12.543 -38.678 -26.255 1.00 39.63 394 PHE E O 1
ATOM 11912 N N . GLY E 1 395 ? 13.439 -38.961 -28.299 1.00 37.77 395 GLY E N 1
ATOM 11913 C CA . GLY E 1 395 ? 12.147 -38.942 -28.981 1.00 29.41 395 GLY E CA 1
ATOM 11914 C C . GLY E 1 395 ? 11.590 -37.535 -29.102 1.00 33.73 395 GLY E C 1
ATOM 11915 O O . GLY E 1 395 ? 12.336 -36.558 -29.042 1.00 29.82 395 GLY E O 1
ATOM 11916 N N . ASP E 1 396 ? 10.273 -37.436 -29.264 1.00 23.37 396 ASP E N 1
ATOM 11917 C CA . ASP E 1 396 ? 9.615 -36.159 -29.541 1.00 29.67 396 ASP E CA 1
ATOM 11918 C C . ASP E 1 396 ? 9.577 -35.200 -28.355 1.00 26.06 396 ASP E C 1
ATOM 11919 O O . ASP E 1 396 ? 9.796 -34.002 -28.519 1.00 27.08 396 ASP E O 1
ATOM 11924 N N . ASP E 1 397 ? 9.298 -35.726 -27.166 1.00 24.37 397 ASP E N 1
ATOM 11925 C CA . ASP E 1 397 ? 8.988 -34.870 -26.013 1.00 24.56 397 ASP E CA 1
ATOM 11926 C C . ASP E 1 397 ? 10.240 -34.399 -25.298 1.00 22.42 397 ASP E C 1
ATOM 11927 O O . ASP E 1 397 ? 10.497 -34.729 -24.134 1.00 25.41 397 ASP E O 1
ATOM 11932 N N . ALA E 1 398 ? 11.021 -33.617 -26.029 1.00 21.04 398 ALA E N 1
ATOM 11933 C CA . ALA E 1 398 ? 12.304 -33.153 -25.562 1.00 21.05 398 ALA E CA 1
ATOM 11934 C C . ALA E 1 398 ? 12.596 -31.804 -26.180 1.00 21.52 398 ALA E C 1
ATOM 11935 O O . ALA E 1 398 ? 12.051 -31.459 -27.2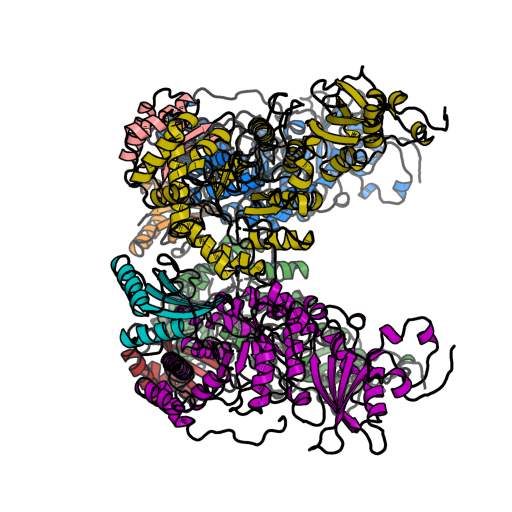25 1.00 26.63 398 ALA E O 1
ATOM 11937 N N . VAL E 1 399 ? 13.448 -31.030 -25.521 1.00 19.32 399 VAL E N 1
ATOM 11938 C CA . VAL E 1 399 ? 13.984 -29.829 -26.140 1.00 16.99 399 VAL E CA 1
ATOM 11939 C C . VAL E 1 399 ? 15.472 -30.051 -26.369 1.00 26.29 399 VAL E C 1
ATOM 11940 O O . VAL E 1 399 ? 16.184 -30.485 -25.465 1.00 25.87 399 VAL E O 1
ATOM 11944 N N . LEU E 1 400 ? 15.930 -29.762 -27.584 1.00 24.91 400 LEU E N 1
ATOM 11945 C CA . LEU E 1 400 ? 17.340 -29.907 -27.931 1.00 29.35 400 LEU E CA 1
ATOM 11946 C C . LEU E 1 400 ? 17.986 -28.537 -28.049 1.00 19.65 400 LEU E C 1
ATOM 11947 O O . LEU E 1 400 ? 17.588 -27.718 -28.876 1.00 26.06 400 LEU E O 1
ATOM 11952 N N . GLN E 1 401 ? 18.988 -28.294 -27.214 1.00 23.77 401 GLN E N 1
ATOM 11953 C CA . GLN E 1 401 ? 19.569 -26.966 -27.099 1.00 32.75 401 GLN E CA 1
ATOM 11954 C C . GLN E 1 401 ? 21.017 -26.912 -27.545 1.00 31.79 401 GLN E C 1
ATOM 11955 O O . GLN E 1 401 ? 21.843 -27.713 -27.102 1.00 29.80 401 GLN E O 1
ATOM 11961 N N . PHE E 1 402 ? 21.307 -25.952 -28.419 1.00 32.68 402 PHE E N 1
ATOM 11962 C CA . PHE E 1 402 ? 22.629 -25.788 -29.005 1.00 35.06 402 PHE E CA 1
ATOM 11963 C C . PHE E 1 402 ? 23.116 -24.361 -28.784 1.00 36.01 402 PHE E C 1
ATOM 11964 O O . PHE E 1 402 ? 22.706 -23.447 -29.494 1.00 38.52 402 PHE E O 1
ATOM 11972 N N . GLY E 1 403 ? 23.984 -24.167 -27.796 1.00 33.23 403 GLY E N 1
ATOM 11973 C CA . GLY E 1 403 ? 24.577 -22.852 -27.543 1.00 42.99 403 GLY E CA 1
ATOM 11974 C C . GLY E 1 403 ? 25.710 -22.571 -28.514 1.00 36.22 403 GLY E C 1
ATOM 11975 O O . GLY E 1 403 ? 25.531 -21.847 -29.497 1.00 32.09 403 GLY E O 1
ATOM 11976 N N . GLY E 1 404 ? 26.877 -23.150 -28.235 1.00 31.54 404 GLY E N 1
ATOM 11977 C CA . GLY E 1 404 ? 28.032 -23.072 -29.132 1.00 33.75 404 GLY E CA 1
ATOM 11978 C C . GLY E 1 404 ? 27.741 -23.698 -30.488 1.00 34.45 404 GLY E C 1
ATOM 11979 O O . GLY E 1 404 ? 28.235 -23.229 -31.514 1.00 37.61 404 GLY E O 1
ATOM 11980 N N . GLY E 1 405 ? 26.923 -24.753 -30.486 1.00 33.13 405 GLY E N 1
ATOM 11981 C CA . GLY E 1 405 ? 26.453 -25.402 -31.711 1.00 33.19 405 GLY E CA 1
ATOM 11982 C C . GLY E 1 405 ? 25.571 -24.550 -32.613 1.00 56.01 405 GLY E C 1
ATOM 11983 O O . GLY E 1 405 ? 25.194 -24.986 -33.701 1.00 38.61 405 GLY E O 1
ATOM 11984 N N . THR E 1 406 ? 25.228 -23.345 -32.162 1.00 34.16 406 THR E N 1
ATOM 11985 C CA . THR E 1 406 ? 24.525 -22.369 -33.003 1.00 34.86 406 THR E CA 1
ATOM 11986 C C . THR E 1 406 ? 25.374 -21.114 -33.206 1.00 46.28 406 THR E C 1
ATOM 11987 O O . THR E 1 406 ? 25.562 -20.662 -34.339 1.00 40.31 406 THR E O 1
ATOM 11991 N N . LEU E 1 407 ? 25.895 -20.566 -32.109 1.00 32.06 407 LEU E N 1
ATOM 11992 C CA . LEU E 1 407 ? 26.645 -19.308 -32.160 1.00 38.35 407 LEU E CA 1
ATOM 11993 C C . LEU E 1 407 ? 28.078 -19.499 -32.663 1.00 41.54 407 LEU E C 1
ATOM 11994 O O . LEU E 1 407 ? 28.764 -18.525 -32.988 1.00 37.73 407 LEU E O 1
ATOM 11999 N N . GLY E 1 408 ? 28.513 -20.757 -32.730 1.00 44.68 408 GLY E N 1
ATOM 12000 C CA . GLY E 1 408 ? 29.842 -21.109 -33.233 1.00 40.73 408 GLY E CA 1
ATOM 12001 C C . GLY E 1 408 ? 29.866 -21.551 -34.686 1.00 47.04 408 GLY E C 1
ATOM 12002 O O . GLY E 1 408 ? 30.906 -21.968 -35.192 1.00 39.17 408 GLY E O 1
ATOM 12003 N N . HIS E 1 409 ? 28.715 -21.465 -35.351 1.00 39.66 409 HIS E N 1
ATOM 12004 C CA . HIS E 1 409 ? 28.597 -21.724 -36.786 1.00 41.02 409 HIS E CA 1
ATOM 12005 C C . HIS E 1 409 ? 29.509 -20.767 -37.564 1.00 43.74 409 HIS E C 1
ATOM 12006 O O . HIS E 1 409 ? 29.671 -19.612 -37.162 1.00 44.40 409 HIS E O 1
ATOM 12013 N N . PRO E 1 410 ? 30.118 -21.252 -38.668 1.00 62.81 410 PRO E N 1
ATOM 12014 C CA . PRO E 1 410 ? 31.018 -20.434 -39.489 1.00 43.15 410 PRO E CA 1
ATOM 12015 C C . PRO E 1 410 ? 30.419 -19.116 -39.995 1.00 35.70 410 PRO E C 1
ATOM 12016 O O . PRO E 1 410 ? 31.145 -18.125 -40.107 1.00 47.72 410 PRO E O 1
ATOM 12020 N N . TRP E 1 411 ? 29.119 -19.104 -40.290 1.00 36.57 411 TRP E N 1
ATOM 12021 C CA . TRP E 1 411 ? 28.468 -17.919 -40.873 1.00 41.24 411 TRP E CA 1
ATOM 12022 C C . TRP E 1 411 ? 27.629 -17.092 -39.887 1.00 57.47 411 TRP E C 1
ATOM 12023 O O . TRP E 1 411 ? 27.045 -16.075 -40.271 1.00 47.57 411 TRP E O 1
ATOM 12034 N N . GLY E 1 412 ? 27.553 -17.525 -38.633 1.00 49.24 412 GLY E N 1
ATOM 12035 C CA . GLY E 1 412 ? 26.833 -16.757 -37.620 1.00 42.12 412 GLY E CA 1
ATOM 12036 C C . GLY E 1 412 ? 25.569 -17.398 -37.084 1.00 83.24 412 GLY E C 1
ATOM 12037 O O . GLY E 1 412 ? 25.354 -18.604 -37.233 1.00 48.71 412 GLY E O 1
ATOM 12038 N N . ASN E 1 413 ? 24.725 -16.570 -36.473 1.00 61.65 413 ASN E N 1
ATOM 12039 C CA . ASN E 1 413 ? 23.586 -17.034 -35.683 1.00 64.84 413 ASN E CA 1
ATOM 12040 C C . ASN E 1 413 ? 22.426 -17.610 -36.487 1.00 39.44 413 ASN E C 1
ATOM 12041 O O . ASN E 1 413 ? 22.017 -18.752 -36.251 1.00 43.42 413 ASN E O 1
ATOM 12046 N N . ALA E 1 414 ? 21.892 -16.823 -37.421 1.00 31.33 414 ALA E N 1
ATOM 12047 C CA . ALA E 1 414 ? 20.733 -17.258 -38.201 1.00 32.56 414 ALA E CA 1
ATOM 12048 C C . ALA E 1 414 ? 21.021 -18.508 -39.050 1.00 37.62 414 ALA E C 1
ATOM 12049 O O . ALA E 1 414 ? 20.211 -19.436 -39.051 1.00 46.07 414 ALA E O 1
ATOM 12051 N N . PRO E 1 415 ? 22.175 -18.546 -39.761 1.00 39.54 415 PRO E N 1
ATOM 12052 C CA . PRO E 1 415 ? 22.538 -19.790 -40.460 1.00 34.05 415 PRO E CA 1
ATOM 12053 C C . PRO E 1 415 ? 22.700 -20.974 -39.506 1.00 27.73 415 PRO E C 1
ATOM 12054 O O . PRO E 1 415 ? 22.248 -22.081 -39.820 1.00 35.72 415 PRO E O 1
ATOM 12058 N N . GLY E 1 416 ? 23.321 -20.734 -38.351 1.00 34.65 416 GLY E N 1
ATOM 12059 C CA . GLY E 1 416 ? 23.477 -21.756 -37.309 1.00 30.08 416 GLY E CA 1
ATOM 12060 C C . GLY E 1 416 ? 22.156 -22.342 -36.844 1.00 35.73 416 GLY E C 1
ATOM 12061 O O . GLY E 1 416 ? 22.050 -23.548 -36.611 1.00 32.29 416 GLY E O 1
ATOM 12062 N N . ALA E 1 417 ? 21.147 -21.481 -36.723 1.00 28.57 417 ALA E N 1
ATOM 12063 C CA . ALA E 1 417 ? 19.800 -21.894 -36.342 1.00 36.64 417 ALA E CA 1
ATOM 12064 C C . ALA E 1 417 ? 19.139 -22.725 -37.442 1.00 30.91 417 ALA E C 1
ATOM 12065 O O . ALA E 1 417 ? 18.504 -23.743 -37.168 1.00 29.12 417 ALA E O 1
ATOM 12067 N N . THR E 1 418 ? 19.288 -22.277 -38.686 1.00 36.32 418 THR E N 1
ATOM 12068 C CA . THR E 1 418 ? 18.737 -22.988 -39.837 1.00 34.46 418 THR E CA 1
ATOM 12069 C C . THR E 1 418 ? 19.369 -24.379 -39.969 1.00 22.68 418 THR E C 1
ATOM 12070 O O . THR E 1 418 ? 18.663 -25.369 -40.165 1.00 32.67 418 THR E O 1
ATOM 12074 N N . ALA E 1 419 ? 20.688 -24.451 -39.809 1.00 30.10 419 ALA E N 1
ATOM 12075 C CA . ALA E 1 419 ? 21.408 -25.722 -39.855 1.00 30.61 419 ALA E CA 1
ATOM 12076 C C . ALA E 1 419 ? 20.821 -26.730 -38.869 1.00 46.22 419 ALA E C 1
ATOM 12077 O O . ALA E 1 419 ? 20.555 -27.876 -39.229 1.00 37.24 419 ALA E O 1
ATOM 12079 N N . ASN E 1 420 ? 20.606 -26.292 -37.631 1.00 39.68 420 ASN E N 1
ATOM 12080 C CA . ASN E 1 420 ? 20.017 -27.152 -36.609 1.00 24.74 420 ASN E CA 1
ATOM 12081 C C . ASN E 1 420 ? 18.554 -27.489 -36.889 1.00 20.01 420 ASN E C 1
ATOM 12082 O O . ASN E 1 420 ? 18.143 -28.641 -36.724 1.00 32.42 420 ASN E O 1
ATOM 12087 N N . ARG E 1 421 ? 17.783 -26.496 -37.332 1.00 21.32 421 ARG E N 1
ATOM 12088 C CA . ARG E 1 421 ? 16.371 -26.697 -37.675 1.00 21.76 421 ARG E CA 1
ATOM 12089 C C . ARG E 1 421 ? 16.185 -27.662 -38.859 1.00 50.56 421 ARG E C 1
ATOM 12090 O O . ARG E 1 421 ? 15.280 -28.503 -38.849 1.00 32.05 421 ARG E O 1
ATOM 12098 N N . VAL E 1 422 ? 17.038 -27.527 -39.872 1.00 38.57 422 VAL E N 1
ATOM 12099 C CA . VAL E 1 422 ? 17.021 -28.412 -41.038 1.00 35.77 422 VAL E CA 1
ATOM 12100 C C . VAL E 1 422 ? 17.354 -29.843 -40.618 1.00 23.68 422 VAL E C 1
ATOM 12101 O O . VAL E 1 422 ? 16.595 -30.767 -40.914 1.00 34.30 422 VAL E O 1
ATOM 12105 N N . ALA E 1 423 ? 18.469 -30.008 -39.904 1.00 29.39 423 ALA E N 1
ATOM 12106 C CA . ALA E 1 423 ? 18.911 -31.315 -39.428 1.00 26.57 423 ALA E CA 1
ATOM 12107 C C . ALA E 1 423 ? 17.860 -32.052 -38.604 1.00 67.92 423 ALA E C 1
ATOM 12108 O O . ALA E 1 423 ? 17.776 -33.279 -38.673 1.00 37.44 423 ALA E O 1
ATOM 12110 N N . LEU E 1 424 ? 17.066 -31.308 -37.833 1.00 36.09 424 LEU E N 1
ATOM 12111 C CA . LEU E 1 424 ? 16.042 -31.910 -36.985 1.00 39.97 424 LEU E CA 1
ATOM 12112 C C . LEU E 1 424 ? 14.838 -32.383 -37.791 1.00 20.56 424 LEU E C 1
ATOM 12113 O O . LEU E 1 424 ? 14.376 -33.510 -37.615 1.00 36.12 424 LEU E O 1
ATOM 12118 N N . GLU E 1 425 ? 14.324 -31.513 -38.658 1.00 25.43 425 GLU E N 1
ATOM 12119 C CA . GLU E 1 425 ? 13.177 -31.849 -39.492 1.00 39.89 425 GLU E CA 1
ATOM 12120 C C . GLU E 1 425 ? 13.492 -33.008 -40.438 1.00 54.03 425 GLU E C 1
ATOM 12121 O O . GLU E 1 425 ? 12.607 -33.799 -40.767 1.00 37.88 425 GLU E O 1
ATOM 12127 N N . ALA E 1 426 ? 14.753 -33.104 -40.857 1.00 37.70 426 ALA E N 1
ATOM 12128 C CA . ALA E 1 426 ? 15.215 -34.211 -41.693 1.00 43.52 426 ALA E CA 1
ATOM 12129 C C . ALA E 1 426 ? 15.229 -35.516 -40.909 1.00 45.37 426 ALA E C 1
ATOM 12130 O O . ALA E 1 426 ? 14.844 -36.560 -41.436 1.00 41.90 426 ALA E O 1
ATOM 12132 N N . CYS E 1 427 ? 15.667 -35.457 -39.652 1.00 44.28 427 CYS E N 1
ATOM 12133 C CA . CYS E 1 427 ? 15.675 -36.638 -38.795 1.00 32.83 427 CYS E CA 1
ATOM 12134 C C . CYS E 1 427 ? 14.267 -37.137 -38.493 1.00 43.73 427 CYS E C 1
ATOM 12135 O O . CYS E 1 427 ? 14.030 -38.342 -38.488 1.00 39.67 427 CYS E O 1
ATOM 12138 N N . ILE E 1 428 ? 13.338 -36.207 -38.269 1.00 36.10 428 ILE E N 1
ATOM 12139 C CA . ILE E 1 428 ? 11.946 -36.550 -37.977 1.00 44.90 428 ILE E CA 1
ATOM 12140 C C . ILE E 1 428 ? 11.284 -37.210 -39.183 1.00 40.96 428 ILE E C 1
ATOM 12141 O O . ILE E 1 428 ? 10.681 -38.278 -39.054 1.00 47.01 428 ILE E O 1
ATOM 12146 N N . GLN E 1 429 ? 11.407 -36.562 -40.343 1.00 50.50 429 GLN E N 1
ATOM 12147 C CA . GLN E 1 429 ? 10.902 -37.089 -41.610 1.00 44.42 429 GLN E CA 1
ATOM 12148 C C . GLN E 1 429 ? 11.381 -38.521 -41.840 1.00 44.04 429 GLN E C 1
ATOM 12149 O O . GLN E 1 429 ? 10.569 -39.424 -42.057 1.00 47.50 429 GLN E O 1
ATOM 12155 N N . ALA E 1 430 ? 12.697 -38.716 -41.767 1.00 37.66 430 ALA E N 1
ATOM 12156 C CA . ALA E 1 430 ? 13.319 -40.024 -41.952 1.00 40.09 430 ALA E CA 1
ATOM 12157 C C . ALA E 1 430 ? 12.749 -41.074 -41.004 1.00 76.07 430 ALA E C 1
ATOM 12158 O O . ALA E 1 430 ? 12.398 -42.174 -41.436 1.00 56.98 430 ALA E O 1
ATOM 12160 N N . ARG E 1 431 ? 12.652 -40.720 -39.722 1.00 52.53 431 ARG E N 1
ATOM 12161 C CA . ARG E 1 431 ? 12.098 -41.606 -38.701 1.00 62.23 431 ARG E CA 1
ATOM 12162 C C . ARG E 1 431 ? 10.644 -41.961 -39.009 1.00 41.74 431 ARG E C 1
ATOM 12163 O O . ARG E 1 431 ? 10.242 -43.122 -38.898 1.00 59.40 431 ARG E O 1
ATOM 12171 N N . ASN E 1 432 ? 9.872 -40.955 -39.410 1.00 37.99 432 ASN E N 1
ATOM 12172 C CA . ASN E 1 432 ? 8.476 -41.131 -39.781 1.00 38.05 432 ASN E CA 1
ATOM 12173 C C . ASN E 1 432 ? 8.283 -41.858 -41.114 1.00 70.24 432 ASN E C 1
ATOM 12174 O O . ASN E 1 432 ? 7.152 -42.109 -41.530 1.00 56.33 432 ASN E O 1
ATOM 12179 N N . GLU E 1 433 ? 9.386 -42.173 -41.788 1.00 55.93 433 GLU E N 1
ATOM 12180 C CA . GLU E 1 433 ? 9.346 -42.973 -43.010 1.00 82.56 433 GLU E CA 1
ATOM 12181 C C . GLU E 1 433 ? 9.731 -44.423 -42.722 1.00 51.73 433 GLU E C 1
ATOM 12182 O O . GLU E 1 433 ? 9.469 -45.316 -43.531 1.00 93.80 433 GLU E O 1
ATOM 12188 N N . GLY E 1 434 ? 10.352 -44.643 -41.564 1.00 57.02 434 GLY E N 1
ATOM 12189 C CA . GLY E 1 434 ? 10.707 -45.982 -41.098 1.00 49.84 434 GLY E CA 1
ATOM 12190 C C . GLY E 1 434 ? 12.199 -46.248 -41.048 1.00 64.76 434 GLY E C 1
ATOM 12191 O O . GLY E 1 434 ? 12.623 -47.374 -40.777 1.00 55.62 434 GLY E O 1
ATOM 12192 N N . ARG E 1 435 ? 12.997 -45.212 -41.294 1.00 52.02 435 ARG E N 1
ATOM 12193 C CA . ARG E 1 435 ? 14.449 -45.362 -41.396 1.00 45.50 435 ARG E CA 1
ATOM 12194 C C . ARG E 1 435 ? 15.129 -45.450 -40.030 1.00 49.03 435 ARG E C 1
ATOM 12195 O O . ARG E 1 435 ? 14.821 -44.676 -39.122 1.00 61.70 435 ARG E O 1
ATOM 12203 N N . ASP E 1 436 ? 16.047 -46.406 -39.897 1.00 49.76 436 ASP E N 1
ATOM 12204 C CA . ASP E 1 436 ? 16.808 -46.603 -38.667 1.00 59.67 436 ASP E CA 1
ATOM 12205 C C . ASP E 1 436 ? 17.809 -45.459 -38.492 1.00 102.86 436 ASP E C 1
ATOM 12206 O O . ASP E 1 436 ? 18.748 -45.318 -39.283 1.00 59.10 436 ASP E O 1
ATOM 12211 N N . LEU E 1 437 ? 17.592 -44.651 -37.454 1.00 50.83 437 LEU E N 1
ATOM 12212 C CA . LEU E 1 437 ? 18.402 -43.457 -37.194 1.00 49.79 437 LEU E CA 1
ATOM 12213 C C . LEU E 1 437 ? 19.812 -43.777 -36.710 1.00 36.89 437 LEU E C 1
ATOM 12214 O O . LEU E 1 437 ? 20.750 -43.038 -37.005 1.00 50.20 437 LEU E O 1
ATOM 12219 N N . MET E 1 438 ? 19.959 -44.861 -35.953 1.00 47.84 438 MET E N 1
ATOM 12220 C CA . MET E 1 438 ? 21.280 -45.295 -35.494 1.00 59.86 438 MET E CA 1
ATOM 12221 C C . MET E 1 438 ? 22.111 -45.929 -36.614 1.00 86.79 438 MET E C 1
ATOM 12222 O O . MET E 1 438 ? 23.341 -45.878 -36.586 1.00 69.98 438 MET E O 1
ATOM 12227 N N . ARG E 1 439 ? 21.430 -46.513 -37.597 1.00 77.74 439 ARG E N 1
ATOM 12228 C CA . ARG E 1 439 ? 22.092 -47.094 -38.758 1.00 107.19 439 ARG E CA 1
ATOM 12229 C C . ARG E 1 439 ? 22.421 -46.000 -39.769 1.00 79.90 439 ARG E C 1
ATOM 12230 O O . ARG E 1 439 ? 23.587 -45.782 -40.100 1.00 71.50 439 ARG E O 1
ATOM 12238 N N . GLU E 1 440 ? 21.383 -45.305 -40.233 1.00 58.89 440 GLU E N 1
ATOM 12239 C CA . GLU E 1 440 ? 21.500 -44.328 -41.320 1.00 60.54 440 GLU E CA 1
ATOM 12240 C C . GLU E 1 440 ? 21.743 -42.899 -40.831 1.00 63.23 440 GLU E C 1
ATOM 12241 O O . GLU E 1 440 ? 21.492 -41.941 -41.566 1.00 50.23 440 GLU E O 1
ATOM 12247 N N . GLY E 1 441 ? 22.246 -42.771 -39.602 1.00 66.00 441 GLY E N 1
ATOM 12248 C CA . GLY E 1 441 ? 22.487 -41.476 -38.957 1.00 68.08 441 GLY E CA 1
ATOM 12249 C C . GLY E 1 441 ? 23.099 -40.423 -39.855 1.00 93.15 441 GLY E C 1
ATOM 12250 O O . GLY E 1 441 ? 22.437 -39.442 -40.211 1.00 46.75 441 GLY E O 1
ATOM 12251 N N . GLY E 1 442 ? 24.360 -40.639 -40.228 1.00 54.68 442 GLY E N 1
ATOM 12252 C CA . GLY E 1 442 ? 25.085 -39.733 -41.117 1.00 70.03 442 GLY E CA 1
ATOM 12253 C C . GLY E 1 442 ? 24.462 -39.607 -42.496 1.00 50.08 442 GLY E C 1
ATOM 12254 O O . GLY E 1 442 ? 24.562 -38.559 -43.135 1.00 54.57 442 GLY E O 1
ATOM 12255 N N . ASP E 1 443 ? 23.802 -40.671 -42.947 1.00 47.93 443 ASP E N 1
ATOM 12256 C CA . ASP E 1 443 ? 23.207 -40.713 -44.285 1.00 54.11 443 ASP E CA 1
ATOM 12257 C C . ASP E 1 443 ? 22.060 -39.711 -44.427 1.00 55.41 443 ASP E C 1
ATOM 12258 O O . ASP E 1 443 ? 21.910 -39.075 -45.471 1.00 52.55 443 ASP E O 1
ATOM 12263 N N . ILE E 1 444 ? 21.260 -39.578 -43.371 1.00 60.37 444 ILE E N 1
ATOM 12264 C CA . ILE E 1 444 ? 20.137 -38.640 -43.345 1.00 43.41 444 ILE E CA 1
ATOM 12265 C C . ILE E 1 444 ? 20.639 -37.191 -43.272 1.00 34.96 444 ILE E C 1
ATOM 12266 O O . ILE E 1 444 ? 20.060 -36.291 -43.897 1.00 42.92 444 ILE E O 1
ATOM 12271 N N . ILE E 1 445 ? 21.716 -36.988 -42.511 1.00 36.09 445 ILE E N 1
ATOM 12272 C CA . ILE E 1 445 ? 22.346 -35.672 -42.348 1.00 43.96 445 ILE E CA 1
ATOM 12273 C C . ILE E 1 445 ? 22.964 -35.182 -43.660 1.00 69.86 445 ILE E C 1
ATOM 12274 O O . ILE E 1 445 ? 22.649 -34.080 -44.123 1.00 51.51 445 ILE E O 1
ATOM 12279 N N . ARG E 1 446 ? 23.834 -36.007 -44.249 1.00 66.16 446 ARG E N 1
ATOM 12280 C CA . ARG E 1 446 ? 24.470 -35.705 -45.538 1.00 55.98 446 ARG E CA 1
ATOM 12281 C C . ARG E 1 446 ? 23.419 -35.443 -46.613 1.00 36.86 446 ARG E C 1
ATOM 12282 O O . ARG E 1 446 ? 23.587 -34.559 -47.457 1.00 55.14 446 ARG E O 1
ATOM 12290 N N . GLU E 1 447 ? 22.333 -36.212 -46.555 1.00 40.19 447 GLU E N 1
ATOM 12291 C CA . GLU E 1 447 ? 21.201 -36.085 -47.471 1.00 38.52 447 GLU E CA 1
ATOM 12292 C C . GLU E 1 447 ? 20.582 -34.690 -47.428 1.00 56.90 447 GLU E C 1
ATOM 12293 O O . GLU E 1 447 ? 20.234 -34.123 -48.466 1.00 52.37 447 GLU E O 1
ATOM 12299 N N . ALA E 1 448 ? 20.441 -34.146 -46.220 1.00 56.65 448 ALA E N 1
ATOM 12300 C CA . ALA E 1 448 ? 19.890 -32.809 -46.039 1.00 47.70 448 ALA E CA 1
ATOM 12301 C C . ALA E 1 448 ? 20.954 -31.739 -46.281 1.00 34.50 448 ALA E C 1
ATOM 12302 O O . ALA E 1 448 ? 20.643 -30.664 -46.795 1.00 39.69 448 ALA E O 1
ATOM 12304 N N . ALA E 1 449 ? 22.201 -32.048 -45.916 1.00 39.98 449 ALA E N 1
ATOM 12305 C CA . ALA E 1 449 ? 23.348 -31.159 -46.144 1.00 46.14 449 ALA E CA 1
ATOM 12306 C C . ALA E 1 449 ? 23.513 -30.823 -47.621 1.00 76.63 449 ALA E C 1
ATOM 12307 O O . ALA E 1 449 ? 24.133 -29.818 -47.979 1.00 69.22 449 ALA E O 1
ATOM 12309 N N . ARG E 1 450 ? 22.950 -31.684 -48.464 1.00 71.33 450 ARG E N 1
ATOM 12310 C CA . ARG E 1 450 ? 22.980 -31.535 -49.908 1.00 72.63 450 ARG E CA 1
ATOM 12311 C C . ARG E 1 450 ? 22.128 -30.348 -50.355 1.00 58.49 450 ARG E C 1
ATOM 12312 O O . ARG E 1 450 ? 22.502 -29.622 -51.274 1.00 83.47 450 ARG E O 1
ATOM 12320 N N . TRP E 1 451 ? 20.990 -30.150 -49.694 1.00 49.99 451 TRP E N 1
ATOM 12321 C CA . TRP E 1 451 ? 20.063 -29.082 -50.063 1.00 68.50 451 TRP E CA 1
ATOM 12322 C C . TRP E 1 451 ? 20.215 -27.833 -49.173 1.00 77.59 451 TRP E C 1
ATOM 12323 O O . TRP E 1 451 ? 19.669 -26.770 -49.487 1.00 59.00 451 TRP E O 1
ATOM 12334 N N . SER E 1 452 ? 20.963 -27.968 -48.076 1.00 67.97 452 SER E N 1
ATOM 12335 C CA . SER E 1 452 ? 21.176 -26.869 -47.126 1.00 38.14 452 SER E CA 1
ATOM 12336 C C . SER E 1 452 ? 22.652 -26.490 -46.974 1.00 26.86 452 SER E C 1
ATOM 12337 O O . SER E 1 452 ? 23.430 -27.244 -46.377 1.00 37.37 452 SER E O 1
ATOM 12340 N N . PRO E 1 453 ? 23.041 -25.313 -47.504 1.00 39.40 453 PRO E N 1
ATOM 12341 C CA . PRO E 1 453 ? 24.419 -24.826 -47.380 1.00 47.39 453 PRO E CA 1
ATOM 12342 C C . PRO E 1 453 ? 24.824 -24.566 -45.926 1.00 44.38 453 PRO E C 1
ATOM 12343 O O . PRO E 1 453 ? 25.973 -24.813 -45.557 1.00 41.35 453 PRO E O 1
ATOM 12347 N N . GLU E 1 454 ? 23.879 -24.081 -45.117 1.00 62.09 454 GLU E N 1
ATOM 12348 C CA . GLU E 1 454 ? 24.104 -23.823 -43.687 1.00 30.06 454 GLU E CA 1
ATOM 12349 C C . GLU E 1 454 ? 24.501 -25.104 -42.960 1.00 26.89 454 GLU E C 1
ATOM 12350 O O . GLU E 1 454 ? 25.485 -25.120 -42.212 1.00 38.21 454 GLU E O 1
ATOM 12356 N N . LEU E 1 455 ? 23.738 -26.171 -43.199 1.00 30.80 455 LEU E N 1
ATOM 12357 C CA . LEU E 1 455 ? 23.982 -27.474 -42.580 1.00 31.69 455 LEU E CA 1
ATOM 12358 C C . LEU E 1 455 ? 25.314 -28.081 -43.016 1.00 46.91 455 LEU E C 1
ATOM 12359 O O . LEU E 1 455 ? 26.077 -28.585 -42.182 1.00 40.36 455 LEU E O 1
ATOM 12364 N N . ALA E 1 456 ? 25.592 -28.023 -44.316 1.00 46.50 456 ALA E N 1
ATOM 12365 C CA . ALA E 1 456 ? 26.867 -28.493 -44.852 1.00 54.80 456 ALA E CA 1
ATOM 12366 C C . ALA E 1 456 ? 28.035 -27.845 -44.111 1.00 43.26 456 ALA E C 1
ATOM 12367 O O . ALA E 1 456 ? 28.940 -28.540 -43.638 1.00 43.69 456 ALA E O 1
ATOM 12369 N N . ALA E 1 457 ? 27.987 -26.517 -43.984 1.00 41.31 457 ALA E N 1
ATOM 12370 C CA . ALA E 1 457 ? 29.033 -25.749 -43.302 1.00 35.32 457 ALA E CA 1
ATOM 12371 C C . ALA E 1 457 ? 29.206 -26.146 -41.835 1.00 71.99 457 ALA E C 1
ATOM 12372 O O . ALA E 1 457 ? 30.335 -26.232 -41.346 1.00 39.08 457 ALA E O 1
ATOM 12374 N N . ALA E 1 458 ? 28.087 -26.387 -41.149 1.00 53.19 458 ALA E N 1
ATOM 12375 C CA . ALA E 1 458 ? 28.094 -26.830 -39.754 1.00 44.74 458 ALA E CA 1
ATOM 12376 C C . ALA E 1 458 ? 28.722 -28.214 -39.613 1.00 40.73 458 ALA E C 1
ATOM 12377 O O . ALA E 1 458 ? 29.504 -28.453 -38.688 1.00 36.13 458 ALA E O 1
ATOM 12379 N N . CYS E 1 459 ? 28.371 -29.113 -40.533 1.00 34.96 459 CYS E N 1
ATOM 12380 C CA . CYS E 1 459 ? 28.934 -30.468 -40.574 1.00 41.60 459 CYS E CA 1
ATOM 12381 C C . CYS E 1 459 ? 30.451 -30.456 -40.717 1.00 43.48 459 CYS E C 1
ATOM 12382 O O . CYS E 1 459 ? 31.150 -31.198 -40.020 1.00 37.57 459 CYS E O 1
ATOM 12385 N N . GLU E 1 460 ? 30.941 -29.603 -41.616 1.00 38.91 460 GLU E N 1
ATOM 12386 C CA . GLU E 1 460 ? 32.371 -29.492 -41.919 1.00 48.00 460 GLU E CA 1
ATOM 12387 C C . GLU E 1 460 ? 33.191 -29.087 -40.702 1.00 40.87 460 GLU E C 1
ATOM 12388 O O . GLU E 1 460 ? 34.228 -29.693 -40.417 1.00 47.89 460 GLU E O 1
ATOM 12394 N N . LEU E 1 461 ? 32.709 -28.073 -39.982 1.00 44.07 461 LEU E N 1
ATOM 12395 C CA . LEU E 1 461 ? 33.425 -27.504 -38.837 1.00 41.20 461 LEU E CA 1
ATOM 12396 C C . LEU E 1 461 ? 33.562 -28.468 -37.661 1.00 35.01 461 LEU E C 1
ATOM 12397 O O . LEU E 1 461 ? 34.631 -28.562 -37.054 1.00 36.67 461 LEU E O 1
ATOM 12402 N N . TRP E 1 462 ? 32.486 -29.188 -37.350 1.00 35.38 462 TRP E N 1
ATOM 12403 C CA . TRP E 1 462 ? 32.455 -30.036 -36.156 1.00 52.93 462 TRP E CA 1
ATOM 12404 C C . TRP E 1 462 ? 32.578 -31.542 -36.433 1.00 57.36 462 TRP E C 1
ATOM 12405 O O . TRP E 1 462 ? 32.235 -32.366 -35.576 1.00 45.92 462 TRP E O 1
ATOM 12416 N N . LYS E 1 463 ? 33.095 -31.886 -37.615 1.00 70.34 463 LYS E N 1
ATOM 12417 C CA . LYS E 1 463 ? 33.294 -33.282 -38.043 1.00 71.60 463 LYS E CA 1
ATOM 12418 C C . LYS E 1 463 ? 34.019 -34.160 -37.018 1.00 42.68 463 LYS E C 1
ATOM 12419 O O . LYS E 1 463 ? 33.571 -35.269 -36.709 1.00 62.82 463 LYS E O 1
ATOM 12425 N N . GLU E 1 464 ? 35.134 -33.655 -36.496 1.00 45.80 464 GLU E N 1
ATOM 12426 C CA . GLU E 1 464 ? 36.036 -34.454 -35.667 1.00 84.83 464 GLU E CA 1
ATOM 12427 C C . GLU E 1 464 ? 35.697 -34.413 -34.176 1.00 59.29 464 GLU E C 1
ATOM 12428 O O . GLU E 1 464 ? 36.293 -35.144 -33.383 1.00 44.19 464 GLU E O 1
ATOM 12434 N N . ILE E 1 465 ? 34.736 -33.573 -33.798 1.00 49.45 465 ILE E N 1
ATOM 12435 C CA . ILE E 1 465 ? 34.495 -33.282 -32.380 1.00 54.13 465 ILE E CA 1
ATOM 12436 C C . ILE E 1 465 ? 33.596 -34.307 -31.697 1.00 40.28 465 ILE E C 1
ATOM 12437 O O . ILE E 1 465 ? 32.389 -34.366 -31.941 1.00 38.52 465 ILE E O 1
ATOM 12442 N N . LYS E 1 466 ? 34.213 -35.117 -30.842 1.00 34.20 466 LYS E N 1
ATOM 12443 C CA . LYS E 1 466 ? 33.514 -36.147 -30.078 1.00 49.02 466 LYS E CA 1
ATOM 12444 C C . LYS E 1 466 ? 33.872 -36.006 -28.606 1.00 54.95 466 LYS E C 1
ATOM 12445 O O . LYS E 1 466 ? 34.975 -35.571 -28.264 1.00 46.57 466 LYS E O 1
ATOM 12451 N N . PHE E 1 467 ? 32.938 -36.377 -27.737 1.00 39.51 467 PHE E N 1
ATOM 12452 C CA . PHE E 1 467 ? 33.198 -36.394 -26.304 1.00 53.60 467 PHE E CA 1
ATOM 12453 C C . PHE E 1 467 ? 33.046 -37.826 -25.817 1.00 48.82 467 PHE E C 1
ATOM 12454 O O . PHE E 1 467 ? 31.933 -38.299 -25.572 1.00 46.50 467 PHE E O 1
ATOM 12462 N N . GLU E 1 468 ? 34.177 -38.517 -25.703 1.00 52.17 468 GLU E N 1
ATOM 12463 C CA . GLU E 1 468 ? 34.190 -39.943 -25.386 1.00 56.10 468 GLU E CA 1
ATOM 12464 C C . GLU E 1 468 ? 35.076 -40.240 -24.181 1.00 55.45 468 GLU E C 1
ATOM 12465 O O . GLU E 1 468 ? 36.281 -40.471 -24.313 1.00 75.33 468 GLU E O 1
ATOM 12471 N N . PHE E 1 469 ? 34.457 -40.209 -23.004 1.00 41.76 469 PHE E N 1
ATOM 12472 C CA . PHE E 1 469 ? 35.126 -40.501 -21.744 1.00 39.94 469 PHE E CA 1
ATOM 12473 C C . PHE E 1 469 ? 34.295 -41.516 -20.977 1.00 57.24 469 PHE E C 1
ATOM 12474 O O . PHE E 1 469 ? 33.099 -41.656 -21.232 1.00 43.25 469 PHE E O 1
ATOM 12482 N N . GLU E 1 470 ? 34.931 -42.218 -20.043 1.00 42.47 470 GLU E N 1
ATOM 12483 C CA . GLU E 1 470 ? 34.242 -43.165 -19.171 1.00 61.93 470 GLU E CA 1
ATOM 12484 C C . GLU E 1 470 ? 33.469 -42.420 -18.085 1.00 84.94 470 GLU E C 1
ATOM 12485 O O . GLU E 1 470 ? 34.016 -41.538 -17.417 1.00 41.24 470 GLU E O 1
ATOM 12491 N N . ALA E 1 471 ? 32.199 -42.789 -17.919 1.00 41.94 471 ALA E N 1
ATOM 12492 C CA . ALA E 1 471 ? 31.313 -42.184 -16.925 1.00 51.51 471 ALA E CA 1
ATOM 12493 C C . ALA E 1 471 ? 31.544 -42.757 -15.525 1.00 52.08 471 ALA E C 1
ATOM 12494 O O . ALA E 1 471 ? 31.895 -43.930 -15.373 1.00 38.17 471 ALA E O 1
ATOM 12496 N N . GLN E 1 472 ? 31.351 -41.918 -14.508 1.00 35.88 472 GLN E N 1
ATOM 12497 C CA . GLN E 1 472 ? 31.410 -42.353 -13.112 1.00 33.05 472 GLN E CA 1
ATOM 12498 C C . GLN E 1 472 ? 30.054 -42.903 -12.690 1.00 47.17 472 GLN E C 1
ATOM 12499 O O . GLN E 1 472 ? 29.968 -43.976 -12.091 1.00 38.35 472 GLN E O 1
ATOM 12505 N N . ASP E 1 473 ? 29.001 -42.153 -13.010 1.00 39.88 473 ASP E N 1
ATOM 12506 C CA . ASP E 1 473 ? 27.637 -42.504 -12.637 1.00 43.79 473 ASP E CA 1
ATOM 12507 C C . ASP E 1 473 ? 27.079 -43.564 -13.587 1.00 47.57 473 ASP E C 1
ATOM 12508 O O . ASP E 1 473 ? 26.403 -43.249 -14.572 1.00 45.26 473 ASP E O 1
ATOM 12513 N N . THR E 1 474 ? 27.374 -44.823 -13.272 1.00 41.17 474 THR E N 1
ATOM 12514 C CA . THR E 1 474 ? 26.956 -45.959 -14.092 1.00 56.51 474 THR E CA 1
ATOM 12515 C C . THR E 1 474 ? 26.220 -47.005 -13.245 1.00 48.57 474 THR E C 1
ATOM 12516 O O . THR E 1 474 ? 26.278 -46.967 -12.012 1.00 41.56 474 THR E O 1
ATOM 12520 N N . ILE E 1 475 ? 25.525 -47.926 -13.911 1.00 42.33 475 ILE E N 1
ATOM 12521 C CA . ILE E 1 475 ? 24.854 -49.041 -13.234 1.00 46.61 475 ILE E CA 1
ATOM 12522 C C . ILE E 1 475 ? 25.883 -50.091 -12.809 1.00 116.97 475 ILE E C 1
ATOM 12523 O O . ILE E 1 475 ? 26.742 -50.496 -13.595 1.00 53.59 475 ILE E O 1
ATOM 12529 N N . SER F 2 14 ? 8.813 -27.435 -42.843 1.00 53.38 14 SER F N 1
ATOM 12530 C CA . SER F 2 14 ? 8.818 -26.176 -43.650 1.00 54.45 14 SER F CA 1
ATOM 12531 C C . SER F 2 14 ? 10.239 -25.703 -43.968 1.00 50.61 14 SER F C 1
ATOM 12532 O O . SER F 2 14 ? 10.433 -24.762 -44.742 1.00 54.65 14 SER F O 1
ATOM 12535 N N . TYR F 2 15 ? 11.221 -26.367 -43.364 1.00 55.22 15 TYR F N 1
ATOM 12536 C CA . TYR F 2 15 ? 12.635 -26.090 -43.607 1.00 48.67 15 TYR F CA 1
ATOM 12537 C C . TYR F 2 15 ? 13.257 -27.149 -44.522 1.00 53.04 15 TYR F C 1
ATOM 12538 O O . TYR F 2 15 ? 14.459 -27.126 -44.801 1.00 54.14 15 TYR F O 1
ATOM 12547 N N . LEU F 2 16 ? 12.414 -28.070 -44.981 1.00 49.65 16 LEU F N 1
ATOM 12548 C CA . LEU F 2 16 ? 12.804 -29.107 -45.928 1.00 55.84 16 LEU F CA 1
ATOM 12549 C C . LEU F 2 16 ? 12.176 -28.820 -47.294 1.00 48.82 16 LEU F C 1
ATOM 12550 O O . LEU F 2 16 ? 11.241 -28.017 -47.383 1.00 46.91 16 LEU F O 1
ATOM 12555 N N . PRO F 2 17 ? 12.689 -29.464 -48.368 1.00 53.63 17 PRO F N 1
ATOM 12556 C CA . PRO F 2 17 ? 12.018 -29.359 -49.667 1.00 57.82 17 PRO F CA 1
ATOM 12557 C C . PRO F 2 17 ? 10.566 -29.839 -49.573 1.00 53.09 17 PRO F C 1
ATOM 12558 O O . PRO F 2 17 ? 10.272 -30.734 -48.774 1.00 48.61 17 PRO F O 1
ATOM 12562 N N . PRO F 2 18 ? 9.658 -29.237 -50.367 1.00 56.87 18 PRO F N 1
ATOM 12563 C CA . PRO F 2 18 ? 8.251 -29.654 -50.382 1.00 51.29 18 PRO F CA 1
ATOM 12564 C C . PRO F 2 18 ? 8.100 -31.164 -50.589 1.00 56.22 18 PRO F C 1
ATOM 12565 O O . PRO F 2 18 ? 8.851 -31.764 -51.364 1.00 59.23 18 PRO F O 1
ATOM 12569 N N . LEU F 2 19 ? 7.145 -31.767 -49.887 1.00 59.11 19 LEU F N 1
ATOM 12570 C CA . LEU F 2 19 ? 6.969 -33.217 -49.916 1.00 60.89 19 LEU F CA 1
ATOM 12571 C C . LEU F 2 19 ? 6.161 -33.674 -51.124 1.00 57.18 19 LEU F C 1
ATOM 12572 O O . LEU F 2 19 ? 5.193 -33.022 -51.522 1.00 60.45 19 LEU F O 1
ATOM 12577 N N . SER F 2 20 ? 6.570 -34.802 -51.698 1.00 56.84 20 SER F N 1
ATOM 12578 C CA . SER F 2 20 ? 5.817 -35.454 -52.766 1.00 58.12 20 SER F CA 1
ATOM 12579 C C . SER F 2 20 ? 4.632 -36.214 -52.174 1.00 60.06 20 SER F C 1
ATOM 12580 O O . SER F 2 20 ? 4.576 -36.435 -50.961 1.00 59.62 20 SER F O 1
ATOM 12583 N N . ASP F 2 21 ? 3.696 -36.618 -53.031 1.00 52.92 21 ASP F N 1
ATOM 12584 C CA . ASP F 2 21 ? 2.530 -37.391 -52.599 1.00 57.35 21 ASP F CA 1
ATOM 12585 C C . ASP F 2 21 ? 2.905 -38.725 -51.954 1.00 57.89 21 ASP F C 1
ATOM 12586 O O . ASP F 2 21 ? 2.224 -39.185 -51.035 1.00 60.81 21 ASP F O 1
ATOM 12591 N N . ALA F 2 22 ? 3.990 -39.331 -52.433 1.00 55.34 22 ALA F N 1
ATOM 12592 C CA . ALA F 2 22 ? 4.501 -40.575 -51.866 1.00 57.07 22 ALA F CA 1
ATOM 12593 C C . ALA F 2 22 ? 5.091 -40.353 -50.473 1.00 58.24 22 ALA F C 1
ATOM 12594 O O . ALA F 2 22 ? 4.946 -41.200 -49.591 1.00 56.11 22 ALA F O 1
ATOM 12596 N N . GLN F 2 23 ? 5.753 -39.212 -50.286 1.00 57.33 23 GLN F N 1
ATOM 12597 C CA . GLN F 2 23 ? 6.331 -38.845 -48.991 1.00 57.00 23 GLN F CA 1
ATOM 12598 C C . GLN F 2 23 ? 5.249 -38.498 -47.973 1.00 57.73 23 GLN F C 1
ATOM 12599 O O . GLN F 2 23 ? 5.338 -38.890 -46.810 1.00 55.33 23 GLN F O 1
ATOM 12605 N N . ILE F 2 24 ? 4.232 -37.766 -48.427 1.00 49.86 24 ILE F N 1
ATOM 12606 C CA . ILE F 2 24 ? 3.073 -37.420 -47.607 1.00 52.79 24 ILE F CA 1
ATOM 12607 C C . ILE F 2 24 ? 2.328 -38.678 -47.146 1.00 58.03 24 ILE F C 1
ATOM 12608 O O . ILE F 2 24 ? 2.038 -38.827 -45.956 1.00 63.08 24 ILE F O 1
ATOM 12613 N N . ALA F 2 25 ? 2.046 -39.584 -48.083 1.00 53.48 25 ALA F N 1
ATOM 12614 C CA . ALA F 2 25 ? 1.362 -40.842 -47.772 1.00 56.96 25 ALA F CA 1
ATOM 12615 C C . ALA F 2 25 ? 2.183 -41.721 -46.830 1.00 56.82 25 ALA F C 1
ATOM 12616 O O . ALA F 2 25 ? 1.625 -42.458 -46.016 1.00 60.70 25 ALA F O 1
ATOM 12618 N N . ARG F 2 26 ? 3.505 -41.628 -46.950 1.00 44.78 26 ARG F N 1
ATOM 12619 C CA . ARG F 2 26 ? 4.435 -42.374 -46.108 1.00 64.08 26 ARG F CA 1
ATOM 12620 C C . ARG F 2 26 ? 4.427 -41.851 -44.665 1.00 105.21 26 ARG F C 1
ATOM 12621 O O . ARG F 2 26 ? 4.538 -42.630 -43.715 1.00 49.91 26 ARG F O 1
ATOM 12629 N N . GLN F 2 27 ? 4.279 -40.537 -44.513 1.00 55.17 27 GLN F N 1
ATOM 12630 C CA . GLN F 2 27 ? 4.151 -39.902 -43.197 1.00 53.35 27 GLN F CA 1
ATOM 12631 C C . GLN F 2 27 ? 2.832 -40.295 -42.536 1.00 55.52 27 GLN F C 1
ATOM 12632 O O . GLN F 2 27 ? 2.792 -40.594 -41.340 1.00 58.99 27 GLN F O 1
ATOM 12638 N N . ILE F 2 28 ? 1.763 -40.294 -43.331 1.00 53.34 28 ILE F N 1
ATOM 12639 C CA . ILE F 2 28 ? 0.418 -40.651 -42.871 1.00 50.05 28 ILE F CA 1
ATOM 12640 C C . ILE F 2 28 ? 0.320 -42.126 -42.477 1.00 58.99 28 ILE F C 1
ATOM 12641 O O . ILE F 2 28 ? -0.292 -42.462 -41.458 1.00 61.05 28 ILE F O 1
ATOM 12646 N N . GLN F 2 29 ? 0.931 -42.996 -43.281 1.00 55.74 29 GLN F N 1
ATOM 12647 C CA . GLN F 2 29 ? 0.951 -44.431 -43.003 1.00 46.93 29 GLN F CA 1
ATOM 12648 C C . GLN F 2 29 ? 1.677 -44.740 -41.690 1.00 48.91 29 GLN F C 1
ATOM 12649 O O . GLN F 2 29 ? 1.262 -45.623 -40.937 1.00 49.94 29 GLN F O 1
ATOM 12655 N N . TYR F 2 30 ? 2.750 -43.997 -41.422 1.00 48.20 30 TYR F N 1
ATOM 12656 C CA . TYR F 2 30 ? 3.502 -44.123 -40.175 1.00 52.57 30 TYR F CA 1
ATOM 12657 C C . TYR F 2 30 ? 2.609 -43.873 -38.964 1.00 55.02 30 TYR F C 1
ATOM 12658 O O . TYR F 2 30 ? 2.681 -44.606 -37.978 1.00 47.54 30 TYR F O 1
ATOM 12667 N N . ALA F 2 31 ? 1.770 -42.841 -39.053 1.00 54.72 31 ALA F N 1
ATOM 12668 C CA . ALA F 2 31 ? 0.812 -42.510 -38.001 1.00 53.89 31 ALA F CA 1
ATOM 12669 C C . ALA F 2 31 ? -0.169 -43.655 -37.778 1.00 52.39 31 ALA F C 1
ATOM 12670 O O . ALA F 2 31 ? -0.389 -44.083 -36.640 1.00 58.52 31 ALA F O 1
ATOM 12672 N N . ILE F 2 32 ? -0.744 -44.147 -38.874 1.00 50.38 32 ILE F N 1
ATOM 12673 C CA . ILE F 2 32 ? -1.696 -45.255 -38.846 1.00 47.52 32 ILE F CA 1
ATOM 12674 C C . ILE F 2 32 ? -1.078 -46.506 -38.220 1.00 51.30 32 ILE F C 1
ATOM 12675 O O . ILE F 2 32 ? -1.706 -47.160 -37.386 1.00 49.21 32 ILE F O 1
ATOM 12680 N N . ASP F 2 33 ? 0.158 -46.813 -38.613 1.00 51.00 33 ASP F N 1
ATOM 12681 C CA . ASP F 2 33 ? 0.894 -47.973 -38.095 1.00 48.46 33 ASP F CA 1
ATOM 12682 C C . ASP F 2 33 ? 1.144 -47.897 -36.586 1.00 54.19 33 ASP F C 1
ATOM 12683 O O . ASP F 2 33 ? 1.243 -48.927 -35.916 1.00 53.90 33 ASP F O 1
ATOM 12688 N N . GLN F 2 34 ? 1.241 -46.676 -36.061 1.00 51.64 34 GLN F N 1
ATOM 12689 C CA . GLN F 2 34 ? 1.444 -46.456 -34.630 1.00 50.40 34 GLN F CA 1
ATOM 12690 C C . GLN F 2 34 ? 0.130 -46.507 -33.845 1.00 50.37 34 GLN F C 1
ATOM 12691 O O . GLN F 2 34 ? 0.139 -46.591 -32.614 1.00 50.05 34 GLN F O 1
ATOM 12697 N N . GLY F 2 35 ? -0.990 -46.452 -34.563 1.00 45.60 35 GLY F N 1
ATOM 12698 C CA . GLY F 2 35 ? -2.316 -46.505 -33.947 1.00 45.95 35 GLY F CA 1
ATOM 12699 C C . GLY F 2 35 ? -2.932 -45.134 -33.742 1.00 48.33 35 GLY F C 1
ATOM 12700 O O . GLY F 2 35 ? -3.957 -44.998 -33.074 1.00 46.60 35 GLY F O 1
ATOM 12701 N N . TYR F 2 36 ? -2.301 -44.117 -34.319 1.00 36.99 36 TYR F N 1
ATOM 12702 C CA . TYR F 2 36 ? -2.795 -42.745 -34.233 1.00 38.73 36 TYR F CA 1
ATOM 12703 C C . TYR F 2 36 ? -3.964 -42.520 -35.181 1.00 44.67 36 TYR F C 1
ATOM 12704 O O . TYR F 2 36 ? -4.128 -43.246 -36.165 1.00 48.12 36 TYR F O 1
ATOM 12713 N N . HIS F 2 37 ? -4.772 -41.509 -34.876 1.00 41.10 37 HIS F N 1
ATOM 12714 C CA . HIS F 2 37 ? -5.982 -41.224 -35.638 1.00 41.91 37 HIS F CA 1
ATOM 12715 C C . HIS F 2 37 ? -5.813 -39.959 -36.468 1.00 46.83 37 HIS F C 1
ATOM 12716 O O . HIS F 2 37 ? -5.700 -38.868 -35.909 1.00 45.96 37 HIS F O 1
ATOM 12723 N N . PRO F 2 38 ? -5.792 -40.103 -37.808 1.00 46.93 38 PRO F N 1
ATOM 12724 C CA . PRO F 2 38 ? -5.621 -38.959 -38.702 1.00 37.88 38 PRO F CA 1
ATOM 12725 C C . PRO F 2 38 ? -6.846 -38.056 -38.740 1.00 44.02 38 PRO F C 1
ATOM 12726 O O . PRO F 2 38 ? -7.971 -38.509 -38.516 1.00 44.93 38 PRO F O 1
ATOM 12730 N N . CYS F 2 39 ? -6.610 -36.781 -39.023 1.00 37.84 39 CYS F N 1
ATOM 12731 C CA . CYS F 2 39 ? -7.664 -35.784 -39.134 1.00 38.68 39 CYS F CA 1
ATOM 12732 C C . CYS F 2 39 ? -7.195 -34.695 -40.089 1.00 39.11 39 CYS F C 1
ATOM 12733 O O . CYS F 2 39 ? -5.999 -34.389 -40.163 1.00 47.91 39 CYS F O 1
ATOM 12736 N N . VAL F 2 40 ? -8.137 -34.118 -40.824 1.00 35.25 40 VAL F N 1
ATOM 12737 C CA . VAL F 2 40 ? -7.827 -33.074 -41.788 1.00 41.86 40 VAL F CA 1
ATOM 12738 C C . VAL F 2 40 ? -8.456 -31.766 -41.329 1.00 44.25 40 VAL F C 1
ATOM 12739 O O . VAL F 2 40 ? -9.624 -31.732 -40.940 1.00 43.51 40 VAL F O 1
ATOM 12743 N N . GLU F 2 41 ? -7.665 -30.698 -41.359 1.00 40.35 41 GLU F N 1
ATOM 12744 C CA . GLU F 2 41 ? -8.157 -29.364 -41.029 1.00 48.33 41 GLU F CA 1
ATOM 12745 C C . GLU F 2 41 ? -7.633 -28.311 -42.000 1.00 42.22 41 GLU F C 1
ATOM 12746 O O . GLU F 2 41 ? -6.610 -28.509 -42.660 1.00 39.37 41 GLU F O 1
ATOM 12752 N N . PHE F 2 42 ? -8.352 -27.197 -42.088 1.00 39.03 42 PHE F N 1
ATOM 12753 C CA . PHE F 2 42 ? -8.031 -26.143 -43.047 1.00 42.45 42 PHE F CA 1
ATOM 12754 C C . PHE F 2 42 ? -8.239 -24.758 -42.448 1.00 46.02 42 PHE F C 1
ATOM 12755 O O . PHE F 2 42 ? -9.047 -24.581 -41.528 1.00 45.82 42 PHE F O 1
ATOM 12763 N N . ASN F 2 43 ? -7.503 -23.784 -42.979 1.00 43.12 43 ASN F N 1
ATOM 12764 C CA . ASN F 2 43 ? -7.589 -22.394 -42.534 1.00 47.19 43 ASN F CA 1
ATOM 12765 C C . ASN F 2 43 ? -7.105 -21.446 -43.627 1.00 41.78 43 ASN F C 1
ATOM 12766 O O . ASN F 2 43 ? -6.335 -21.847 -44.497 1.00 43.53 43 ASN F O 1
ATOM 12771 N N . GLU F 2 44 ? -7.553 -20.193 -43.575 1.00 41.53 44 GLU F N 1
ATOM 12772 C CA . GLU F 2 44 ? -7.114 -19.170 -44.531 1.00 49.26 44 GLU F CA 1
ATOM 12773 C C . GLU F 2 44 ? -5.643 -18.762 -44.354 1.00 53.05 44 GLU F C 1
ATOM 12774 O O . GLU F 2 44 ? -4.995 -18.356 -45.320 1.00 55.97 44 GLU F O 1
ATOM 12780 N N . THR F 2 45 ? -5.126 -18.878 -43.129 1.00 52.89 45 THR F N 1
ATOM 12781 C CA . THR F 2 45 ? -3.720 -18.572 -42.827 1.00 53.68 45 THR F CA 1
ATOM 12782 C C . THR F 2 45 ? -3.039 -19.768 -42.164 1.00 57.29 45 THR F C 1
ATOM 12783 O O . THR F 2 45 ? -3.690 -20.546 -41.459 1.00 59.44 45 THR F O 1
ATOM 12787 N N . SER F 2 46 ? -1.732 -19.908 -42.393 1.00 55.66 46 SER F N 1
ATOM 12788 C CA . SER F 2 46 ? -0.941 -20.984 -41.786 1.00 56.17 46 SER F CA 1
ATOM 12789 C C . SER F 2 46 ? -0.136 -20.510 -40.575 1.00 55.21 46 SER F C 1
ATOM 12790 O O . SER F 2 46 ? 0.698 -21.252 -40.044 1.00 57.56 46 SER F O 1
ATOM 12793 N N . ASN F 2 47 ? -0.386 -19.273 -40.150 1.00 53.26 47 ASN F N 1
ATOM 12794 C CA . ASN F 2 47 ? 0.277 -18.703 -38.980 1.00 58.57 47 ASN F CA 1
ATOM 12795 C C . ASN F 2 47 ? -0.015 -19.508 -37.712 1.00 61.44 47 ASN F C 1
ATOM 12796 O O . ASN F 2 47 ? -1.152 -19.932 -37.484 1.00 57.97 47 ASN F O 1
ATOM 12801 N N . ALA F 2 48 ? 1.022 -19.718 -36.900 1.00 60.01 48 ALA F N 1
ATOM 12802 C CA . ALA F 2 48 ? 0.919 -20.536 -35.684 1.00 60.59 48 ALA F CA 1
ATOM 12803 C C . ALA F 2 48 ? 0.193 -19.837 -34.527 1.00 57.96 48 ALA F C 1
ATOM 12804 O O . ALA F 2 48 ? -0.200 -20.487 -33.553 1.00 53.99 48 ALA F O 1
ATOM 12806 N N . GLU F 2 49 ? 0.020 -18.518 -34.641 1.00 56.87 49 GLU F N 1
ATOM 12807 C CA . GLU F 2 49 ? -0.759 -17.733 -33.675 1.00 56.39 49 GLU F CA 1
ATOM 12808 C C . GLU F 2 49 ? -2.261 -18.019 -33.776 1.00 57.48 49 GLU F C 1
ATOM 12809 O O . GLU F 2 49 ? -3.017 -17.743 -32.842 1.00 58.58 49 GLU F O 1
ATOM 12815 N N . ILE F 2 50 ? -2.682 -18.556 -34.919 1.00 52.79 50 ILE F N 1
ATOM 12816 C CA . ILE F 2 50 ? -4.043 -19.041 -35.103 1.00 56.90 50 ILE F CA 1
ATOM 12817 C C . ILE F 2 50 ? -4.188 -20.352 -34.335 1.00 57.11 50 ILE F C 1
ATOM 12818 O O . ILE F 2 50 ? -3.619 -21.379 -34.722 1.00 62.08 50 ILE F O 1
ATOM 12823 N N . ARG F 2 51 ? -4.947 -20.301 -33.244 1.00 45.09 51 ARG F N 1
ATOM 12824 C CA . ARG F 2 51 ? -5.081 -21.434 -32.331 1.00 53.91 51 ARG F CA 1
ATOM 12825 C C . ARG F 2 51 ? -5.852 -22.591 -32.962 1.00 53.05 51 ARG F C 1
ATOM 12826 O O . ARG F 2 51 ? -5.441 -23.749 -32.855 1.00 50.03 51 ARG F O 1
ATOM 12834 N N . TYR F 2 52 ? -6.962 -22.271 -33.620 1.00 44.21 52 TYR F N 1
ATOM 12835 C CA . TYR F 2 52 ? -7.826 -23.293 -34.186 1.00 45.51 52 TYR F CA 1
ATOM 12836 C C . TYR F 2 52 ? -7.969 -23.158 -35.692 1.00 48.83 52 TYR F C 1
ATOM 12837 O O . TYR F 2 52 ? -8.186 -22.066 -36.211 1.00 45.56 52 TYR F O 1
ATOM 12846 N N . TRP F 2 53 ? -7.810 -24.282 -36.380 1.00 40.71 53 TRP F N 1
ATOM 12847 C CA . TRP F 2 53 ? -8.138 -24.397 -37.791 1.00 47.30 53 TRP F CA 1
ATOM 12848 C C . TRP F 2 53 ? -9.530 -25.008 -37.863 1.00 46.66 53 TRP F C 1
ATOM 12849 O O . TRP F 2 53 ? -10.034 -25.517 -36.864 1.00 50.56 53 TRP F O 1
ATOM 12860 N N . THR F 2 54 ? -10.161 -24.940 -39.028 1.00 41.96 54 THR F N 1
ATOM 12861 C CA . THR F 2 54 ? -11.481 -25.528 -39.197 1.00 47.06 54 THR F CA 1
ATOM 12862 C C . THR F 2 54 ? -11.341 -27.003 -39.555 1.00 45.38 54 THR F C 1
ATOM 12863 O O . THR F 2 54 ? -10.632 -27.359 -40.497 1.00 43.66 54 THR F O 1
ATOM 12867 N N . MET F 2 55 ? -12.005 -27.854 -38.780 1.00 46.13 55 MET F N 1
ATOM 12868 C CA . MET F 2 55 ? -11.962 -29.295 -38.992 1.00 52.15 55 MET F CA 1
ATOM 12869 C C . MET F 2 55 ? -12.741 -29.691 -40.247 1.00 50.02 55 MET F C 1
ATOM 12870 O O . MET F 2 55 ? -13.872 -29.247 -40.451 1.00 45.18 55 MET F O 1
ATOM 12875 N N . TRP F 2 56 ? -12.116 -30.510 -41.090 1.00 48.86 56 TRP F N 1
ATOM 12876 C CA . TRP F 2 56 ? -12.794 -31.105 -42.237 1.00 52.01 56 TRP F CA 1
ATOM 12877 C C . TRP F 2 56 ? -13.503 -32.384 -41.794 1.00 48.26 56 TRP F C 1
ATOM 12878 O O . TRP F 2 56 ? -12.854 -33.364 -41.413 1.00 48.94 56 TRP F O 1
ATOM 12889 N N . LYS F 2 57 ? -14.835 -32.354 -41.838 1.00 45.66 57 LYS F N 1
ATOM 12890 C CA . LYS F 2 57 ? -15.685 -33.476 -41.417 1.00 50.47 57 LYS F CA 1
ATOM 12891 C C . LYS F 2 57 ? -15.390 -33.935 -39.983 1.00 55.73 57 LYS F C 1
ATOM 12892 O O . LYS F 2 57 ? -15.582 -33.175 -39.032 1.00 56.48 57 LYS F O 1
ATOM 12898 N N . LEU F 2 58 ? -14.926 -35.176 -39.841 1.00 50.40 58 LEU F N 1
ATOM 12899 C CA . LEU F 2 58 ? -14.542 -35.736 -38.547 1.00 47.57 58 LEU F CA 1
ATOM 12900 C C . LEU F 2 58 ? -13.203 -36.467 -38.660 1.00 53.69 58 LEU F C 1
ATOM 12901 O O . LEU F 2 58 ? -12.779 -36.803 -39.769 1.00 54.60 58 LEU F O 1
ATOM 12906 N N . PRO F 2 59 ? -12.522 -36.706 -37.518 1.00 54.65 59 PRO F N 1
ATOM 12907 C CA . PRO F 2 59 ? -11.283 -37.482 -37.571 1.00 52.94 59 PRO F CA 1
ATOM 12908 C C . PRO F 2 59 ? -11.541 -38.882 -38.125 1.00 54.95 59 PRO F C 1
ATOM 12909 O O . PRO F 2 59 ? -12.586 -39.477 -37.843 1.00 48.21 59 PRO F O 1
ATOM 12913 N N . LEU F 2 60 ? -10.603 -39.388 -38.918 1.00 51.23 60 LEU F N 1
ATOM 12914 C CA . LEU F 2 60 ? -10.746 -40.705 -39.526 1.00 57.26 60 LEU F CA 1
ATOM 12915 C C . LEU F 2 60 ? -10.329 -41.786 -38.533 1.00 54.21 60 LEU F C 1
ATOM 12916 O O . LEU F 2 60 ? -9.177 -42.224 -38.519 1.00 58.83 60 LEU F O 1
ATOM 12921 N N . PHE F 2 61 ? -11.272 -42.195 -37.689 1.00 54.17 61 PHE F N 1
ATOM 12922 C CA . PHE F 2 61 ? -11.019 -43.250 -36.712 1.00 61.72 61 PHE F CA 1
ATOM 12923 C C . PHE F 2 61 ? -11.003 -44.606 -37.406 1.00 61.34 61 PHE F C 1
ATOM 12924 O O . PHE F 2 61 ? -11.891 -44.911 -38.209 1.00 66.23 61 PHE F O 1
ATOM 12932 N N . ASN F 2 62 ? -9.976 -45.399 -37.101 1.00 49.04 62 ASN F N 1
ATOM 12933 C CA . ASN F 2 62 ? -9.811 -46.762 -37.637 1.00 42.92 62 ASN F CA 1
ATOM 12934 C C . ASN F 2 62 ? -9.571 -46.867 -39.157 1.00 47.87 62 ASN F C 1
ATOM 12935 O O . ASN F 2 62 ? -9.874 -47.900 -39.772 1.00 53.51 62 ASN F O 1
ATOM 12940 N N . CYS F 2 63 ? -9.028 -45.806 -39.758 1.00 47.32 63 CYS F N 1
ATOM 12941 C CA . CYS F 2 63 ? -8.540 -45.881 -41.139 1.00 42.80 63 CYS F CA 1
ATOM 12942 C C . CYS F 2 63 ? -7.208 -46.615 -41.168 1.00 44.14 63 CYS F C 1
ATOM 12943 O O . CYS F 2 63 ? -6.246 -46.201 -40.510 1.00 52.54 63 CYS F O 1
ATOM 12946 N N . THR F 2 64 ? -7.162 -47.711 -41.920 1.00 73.27 64 THR F N 1
ATOM 12947 C CA . THR F 2 64 ? -5.945 -48.510 -42.059 1.00 74.14 64 THR F CA 1
ATOM 12948 C C . THR F 2 64 ? -5.206 -48.165 -43.352 1.00 75.54 64 THR F C 1
ATOM 12949 O O . THR F 2 64 ? -4.053 -48.558 -43.546 1.00 75.66 64 THR F O 1
ATOM 12953 N N . ASN F 2 65 ? -5.880 -47.416 -44.224 1.00 75.08 65 ASN F N 1
ATOM 12954 C CA . ASN F 2 65 ? -5.330 -47.033 -45.519 1.00 72.50 65 ASN F CA 1
ATOM 12955 C C . ASN F 2 65 ? -5.023 -45.538 -45.606 1.00 70.89 65 ASN F C 1
ATOM 12956 O O . ASN F 2 65 ? -5.902 -44.699 -45.393 1.00 70.57 65 ASN F O 1
ATOM 12961 N N . ALA F 2 66 ? -3.770 -45.224 -45.930 1.00 70.22 66 ALA F N 1
ATOM 12962 C CA . ALA F 2 66 ? -3.302 -43.841 -46.053 1.00 69.23 66 ALA F CA 1
ATOM 12963 C C . ALA F 2 66 ? -3.931 -43.103 -47.236 1.00 74.56 66 ALA F C 1
ATOM 12964 O O . ALA F 2 66 ? -4.035 -41.874 -47.222 1.00 70.20 66 ALA F O 1
ATOM 12966 N N . GLN F 2 67 ? -4.345 -43.860 -48.252 1.00 75.09 67 GLN F N 1
ATOM 12967 C CA . GLN F 2 67 ? -4.989 -43.296 -49.439 1.00 72.11 67 GLN F CA 1
ATOM 12968 C C . GLN F 2 67 ? -6.351 -42.678 -49.105 1.00 68.26 67 GLN F C 1
ATOM 12969 O O . GLN F 2 67 ? -6.724 -41.645 -49.668 1.00 70.00 67 GLN F O 1
ATOM 12975 N N . ASP F 2 68 ? -7.075 -43.311 -48.182 1.00 68.78 68 ASP F N 1
ATOM 12976 C CA . ASP F 2 68 ? -8.362 -42.802 -47.698 1.00 68.37 68 ASP F CA 1
ATOM 12977 C C . ASP F 2 68 ? -8.229 -41.420 -47.058 1.00 69.96 68 ASP F C 1
ATOM 12978 O O . ASP F 2 68 ? -9.142 -40.595 -47.151 1.00 67.05 68 ASP F O 1
ATOM 12983 N N . VAL F 2 69 ? -7.091 -41.184 -46.406 1.00 66.38 69 VAL F N 1
ATOM 12984 C CA . VAL F 2 69 ? -6.769 -39.881 -45.827 1.00 66.30 69 VAL F CA 1
ATOM 12985 C C . VAL F 2 69 ? -6.475 -38.871 -46.943 1.00 66.49 69 VAL F C 1
ATOM 12986 O O . VAL F 2 69 ? -7.003 -37.756 -46.926 1.00 63.13 69 VAL F O 1
ATOM 12990 N N . LEU F 2 70 ? -5.650 -39.275 -47.911 1.00 65.98 70 LEU F N 1
ATOM 12991 C CA . LEU F 2 70 ? -5.347 -38.446 -49.082 1.00 66.85 70 LEU F CA 1
ATOM 12992 C C . LEU F 2 70 ? -6.596 -38.078 -49.884 1.00 61.52 70 LEU F C 1
ATOM 12993 O O . LEU F 2 70 ? -6.676 -36.983 -50.436 1.00 62.96 70 LEU F O 1
ATOM 12998 N N . ASN F 2 71 ? -7.557 -39.000 -49.938 1.00 59.47 71 ASN F N 1
ATOM 12999 C CA . ASN F 2 71 ? -8.843 -38.766 -50.599 1.00 63.77 71 ASN F CA 1
ATOM 13000 C C . ASN F 2 71 ? -9.617 -37.599 -49.990 1.00 66.05 71 ASN F C 1
ATOM 13001 O O . ASN F 2 71 ? -10.193 -36.783 -50.713 1.00 63.99 71 ASN F O 1
ATOM 13006 N N . GLU F 2 72 ? -9.622 -37.528 -48.660 1.00 68.40 72 GLU F N 1
ATOM 13007 C CA . GLU F 2 72 ? -10.300 -36.449 -47.942 1.00 61.24 72 GLU F CA 1
ATOM 13008 C C . GLU F 2 72 ? -9.586 -35.113 -48.121 1.00 58.54 72 GLU F C 1
ATOM 13009 O O . GLU F 2 72 ? -10.227 -34.061 -48.112 1.00 58.67 72 GLU F O 1
ATOM 13015 N N . VAL F 2 73 ? -8.264 -35.166 -48.285 1.00 56.28 73 VAL F N 1
ATOM 13016 C CA . VAL F 2 73 ? -7.455 -33.979 -48.584 1.00 61.75 73 VAL F CA 1
ATOM 13017 C C . VAL F 2 73 ? -7.833 -33.391 -49.950 1.00 63.68 73 VAL F C 1
ATOM 13018 O O . VAL F 2 73 ? -8.006 -32.174 -50.082 1.00 64.28 73 VAL F O 1
ATOM 13022 N N . GLN F 2 74 ? -7.971 -34.263 -50.950 1.00 66.36 74 GLN F N 1
ATOM 13023 C CA . GLN F 2 74 ? -8.342 -33.852 -52.309 1.00 65.93 74 GLN F CA 1
ATOM 13024 C C . GLN F 2 74 ? -9.734 -33.227 -52.346 1.00 59.62 74 GLN F C 1
ATOM 13025 O O . GLN F 2 74 ? -9.935 -32.192 -52.981 1.00 61.45 74 GLN F O 1
ATOM 13031 N N . GLN F 2 75 ? -10.682 -33.861 -51.654 1.00 56.82 75 GLN F N 1
ATOM 13032 C CA . GLN F 2 75 ? -12.060 -33.379 -51.568 1.00 60.89 75 GLN F CA 1
ATOM 13033 C C . GLN F 2 75 ? -12.142 -32.023 -50.859 1.00 66.92 75 GLN F C 1
ATOM 13034 O O . GLN F 2 75 ? -12.956 -31.172 -51.224 1.00 66.13 75 GLN F O 1
ATOM 13040 N N . CYS F 2 76 ? -11.293 -31.836 -49.849 1.00 63.22 76 CYS F N 1
ATOM 13041 C CA . CYS F 2 76 ? -11.192 -30.567 -49.129 1.00 63.01 76 CYS F CA 1
ATOM 13042 C C . CYS F 2 76 ? -10.587 -29.477 -50.019 1.00 56.38 76 CYS F C 1
ATOM 13043 O O . CYS F 2 76 ? -11.066 -28.341 -50.030 1.00 59.16 76 CYS F O 1
ATOM 13046 N N . ARG F 2 77 ? -9.544 -29.838 -50.767 1.00 59.06 77 ARG F N 1
ATOM 13047 C CA . ARG F 2 77 ? -8.872 -28.914 -51.684 1.00 64.60 77 ARG F CA 1
ATOM 13048 C C . ARG F 2 77 ? -9.798 -28.384 -52.785 1.00 68.28 77 ARG F C 1
ATOM 13049 O O . ARG F 2 77 ? -9.743 -27.200 -53.131 1.00 67.03 77 ARG F O 1
ATOM 13057 N N . SER F 2 78 ? -10.643 -29.264 -53.320 1.00 66.38 78 SER F N 1
ATOM 13058 C CA . SER F 2 78 ? -11.594 -28.899 -54.370 1.00 66.40 78 SER F CA 1
ATOM 13059 C C . SER F 2 78 ? -12.634 -27.886 -53.885 1.00 64.38 78 SER F C 1
ATOM 13060 O O . SER F 2 78 ? -12.980 -26.952 -54.612 1.00 71.67 78 SER F O 1
ATOM 13063 N N . GLU F 2 79 ? -13.118 -28.069 -52.657 1.00 67.34 79 GLU F N 1
ATOM 13064 C CA . GLU F 2 79 ? -14.093 -27.151 -52.062 1.00 63.41 79 GLU F CA 1
ATOM 13065 C C . GLU F 2 79 ? -13.448 -25.869 -51.540 1.00 65.17 79 GLU F C 1
ATOM 13066 O O . GLU F 2 79 ? -14.059 -24.799 -51.585 1.00 63.76 79 GLU F O 1
ATOM 13072 N N . TYR F 2 80 ? -12.216 -25.983 -51.045 1.00 65.76 80 TYR F N 1
ATOM 13073 C CA . TYR F 2 80 ? -11.491 -24.835 -50.500 1.00 63.19 80 TYR F CA 1
ATOM 13074 C C . TYR F 2 80 ? -10.089 -24.705 -51.106 1.00 63.39 80 TYR F C 1
ATOM 13075 O O . TYR F 2 80 ? -9.100 -25.089 -50.475 1.00 64.82 80 TYR F O 1
ATOM 13084 N N . PRO F 2 81 ? -9.998 -24.162 -52.337 1.00 65.38 81 PRO F N 1
ATOM 13085 C CA . PRO F 2 81 ? -8.695 -24.010 -52.990 1.00 59.54 81 PRO F CA 1
ATOM 13086 C C . PRO F 2 81 ? -7.899 -22.808 -52.474 1.00 55.88 81 PRO F C 1
ATOM 13087 O O . PRO F 2 81 ? -6.688 -22.732 -52.693 1.00 57.64 81 PRO F O 1
ATOM 13091 N N . ASN F 2 82 ? -8.582 -21.884 -51.799 1.00 57.24 82 ASN F N 1
ATOM 13092 C CA . ASN F 2 82 ? -7.954 -20.681 -51.252 1.00 60.23 82 ASN F CA 1
ATOM 13093 C C . ASN F 2 82 ? -7.480 -20.835 -49.799 1.00 60.41 82 ASN F C 1
ATOM 13094 O O . ASN F 2 82 ? -7.054 -19.861 -49.172 1.00 62.64 82 ASN F O 1
ATOM 13099 N N . CYS F 2 83 ? -7.545 -22.060 -49.280 1.00 54.91 83 CYS F N 1
ATOM 13100 C CA . CYS F 2 83 ? -7.184 -22.339 -47.890 1.00 51.02 83 CYS F CA 1
ATOM 13101 C C . CYS F 2 83 ? -5.982 -23.272 -47.759 1.00 55.60 83 CYS F C 1
ATOM 13102 O O . CYS F 2 83 ? -5.758 -24.136 -48.608 1.00 54.90 83 CYS F O 1
ATOM 13105 N N . PHE F 2 84 ? -5.207 -23.077 -46.692 1.00 53.15 84 PHE F N 1
ATOM 13106 C CA . PHE F 2 84 ? -4.153 -24.012 -46.306 1.00 44.33 84 PHE F CA 1
ATOM 13107 C C . PHE F 2 84 ? -4.800 -25.282 -45.777 1.00 47.31 84 PHE F C 1
ATOM 13108 O O . PHE F 2 84 ? -5.848 -25.225 -45.132 1.00 49.30 84 PHE F O 1
ATOM 13116 N N . ILE F 2 85 ? -4.183 -26.424 -46.053 1.00 41.45 85 ILE F N 1
ATOM 13117 C CA . ILE F 2 85 ? -4.684 -27.701 -45.557 1.00 46.01 85 ILE F CA 1
ATOM 13118 C C . ILE F 2 85 ? -3.543 -28.462 -44.901 1.00 55.56 85 ILE F C 1
ATOM 13119 O O . ILE F 2 85 ? -2.429 -28.506 -45.431 1.00 52.16 85 ILE F O 1
ATOM 13124 N N . ARG F 2 86 ? -3.817 -29.041 -43.736 1.00 45.36 86 ARG F N 1
ATOM 13125 C CA . ARG F 2 86 ? -2.840 -29.892 -43.071 1.00 46.12 86 ARG F CA 1
ATOM 13126 C C . ARG F 2 86 ? -3.453 -31.191 -42.569 1.00 45.97 86 ARG F C 1
ATOM 13127 O O . ARG F 2 86 ? -4.667 -31.293 -42.379 1.00 44.52 86 ARG F O 1
ATOM 13135 N N . VAL F 2 87 ? -2.593 -32.183 -42.374 1.00 43.80 87 VAL F N 1
ATOM 13136 C CA . VAL F 2 87 ? -2.990 -33.450 -41.791 1.00 46.91 87 VAL F CA 1
ATOM 13137 C C . VAL F 2 87 ? -2.397 -33.554 -40.389 1.00 45.19 87 VAL F C 1
ATOM 13138 O O . VAL F 2 87 ? -1.202 -33.317 -40.184 1.00 44.05 87 VAL F O 1
ATOM 13142 N N . VAL F 2 88 ? -3.252 -33.884 -39.427 1.00 40.34 88 VAL F N 1
ATOM 13143 C CA . VAL F 2 88 ? -2.826 -34.104 -38.054 1.00 42.99 88 VAL F CA 1
ATOM 13144 C C . VAL F 2 88 ? -3.213 -35.511 -37.607 1.00 38.74 88 VAL F C 1
ATOM 13145 O O . VAL F 2 88 ? -4.140 -36.113 -38.148 1.00 47.49 88 VAL F O 1
ATOM 13149 N N . ALA F 2 89 ? -2.477 -36.040 -36.641 1.00 34.63 89 ALA F N 1
ATOM 13150 C CA . ALA F 2 89 ? -2.817 -37.312 -36.025 1.00 43.73 89 ALA F CA 1
ATOM 13151 C C . ALA F 2 89 ? -2.740 -37.152 -34.518 1.00 37.13 89 ALA F C 1
ATOM 13152 O O . ALA F 2 89 ? -1.916 -36.388 -34.010 1.00 40.95 89 ALA F O 1
ATOM 13154 N N . PHE F 2 90 ? -3.608 -37.860 -33.803 1.00 34.44 90 PHE F N 1
ATOM 13155 C CA . PHE F 2 90 ? -3.590 -37.817 -32.350 1.00 40.43 90 PHE F CA 1
ATOM 13156 C C . PHE F 2 90 ? -3.617 -39.188 -31.699 1.00 41.82 90 PHE F C 1
ATOM 13157 O O . PHE F 2 90 ? -4.126 -40.160 -32.264 1.00 36.50 90 PHE F O 1
ATOM 13165 N N . ASP F 2 91 ? -3.035 -39.243 -30.508 1.00 34.29 91 ASP F N 1
ATOM 13166 C CA . ASP F 2 91 ? -3.055 -40.409 -29.651 1.00 32.84 91 ASP F CA 1
ATOM 13167 C C . ASP F 2 91 ? -4.178 -40.164 -28.653 1.00 42.71 91 ASP F C 1
ATOM 13168 O O . ASP F 2 91 ? -4.117 -39.217 -27.875 1.00 38.45 91 ASP F O 1
ATOM 13173 N N . ASN F 2 92 ? -5.210 -41.004 -28.684 1.00 43.17 92 ASN F N 1
ATOM 13174 C CA . ASN F 2 92 ? -6.367 -40.818 -27.799 1.00 39.21 92 ASN F CA 1
ATOM 13175 C C . ASN F 2 92 ? -6.114 -41.282 -26.363 1.00 44.04 92 ASN F C 1
ATOM 13176 O O . ASN F 2 92 ? -6.761 -40.805 -25.429 1.00 43.56 92 ASN F O 1
ATOM 13181 N N . ILE F 2 93 ? -5.171 -42.210 -26.197 1.00 38.17 93 ILE F N 1
ATOM 13182 C CA . ILE F 2 93 ? -4.803 -42.722 -24.877 1.00 39.76 93 ILE F CA 1
ATOM 13183 C C . ILE F 2 93 ? -4.053 -41.660 -24.065 1.00 46.84 93 ILE F C 1
ATOM 13184 O O . ILE F 2 93 ? -4.372 -41.426 -22.894 1.00 49.34 93 ILE F O 1
ATOM 13189 N N . LYS F 2 94 ? -3.074 -41.013 -24.694 1.00 38.83 94 LYS F N 1
ATOM 13190 C CA . LYS F 2 94 ? -2.363 -39.893 -24.078 1.00 40.30 94 LYS F CA 1
ATOM 13191 C C . LYS F 2 94 ? -3.130 -38.586 -24.257 1.00 42.87 94 LYS F C 1
ATOM 13192 O O . LYS F 2 94 ? -2.826 -37.587 -23.600 1.00 43.28 94 LYS F O 1
ATOM 13198 N N . GLN F 2 95 ? -4.131 -38.615 -25.139 1.00 38.98 95 GLN F N 1
ATOM 13199 C CA . GLN F 2 95 ? -4.890 -37.429 -25.569 1.00 34.70 95 GLN F CA 1
ATOM 13200 C C . GLN F 2 95 ? -3.990 -36.257 -25.951 1.00 43.44 95 GLN F C 1
ATOM 13201 O O . GLN F 2 95 ? -4.017 -35.189 -25.330 1.00 40.64 95 GLN F O 1
ATOM 13207 N N . CYS F 2 96 ? -3.187 -36.472 -26.984 1.00 32.98 96 CYS F N 1
ATOM 13208 C CA . CYS F 2 96 ? -2.295 -35.439 -27.478 1.00 26.78 96 CYS F CA 1
ATOM 13209 C C . CYS F 2 96 ? -2.098 -35.591 -28.979 1.00 30.72 96 CYS F C 1
ATOM 13210 O O . CYS F 2 96 ? -2.160 -36.701 -29.511 1.00 36.76 96 CYS F O 1
ATOM 13213 N N . GLN F 2 97 ? -1.891 -34.465 -29.655 1.00 37.32 97 GLN F N 1
ATOM 13214 C CA . GLN F 2 97 ? -1.573 -34.455 -31.073 1.00 40.43 97 GLN F CA 1
ATOM 13215 C C . GLN F 2 97 ? -0.105 -34.833 -31.248 1.00 41.72 97 GLN F C 1
ATOM 13216 O O . GLN F 2 97 ? 0.774 -34.260 -30.596 1.00 37.09 97 GLN F O 1
ATOM 13222 N N . VAL F 2 98 ? 0.150 -35.807 -32.118 1.00 37.98 98 VAL F N 1
ATOM 13223 C CA . VAL F 2 98 ? 1.481 -36.408 -32.251 1.00 41.13 98 VAL F CA 1
ATOM 13224 C C . VAL F 2 98 ? 2.162 -36.123 -33.589 1.00 42.82 98 VAL F C 1
ATOM 13225 O O . VAL F 2 98 ? 3.349 -36.406 -33.756 1.00 37.47 98 VAL F O 1
ATOM 13229 N N . MET F 2 99 ? 1.408 -35.588 -34.544 1.00 39.11 99 MET F N 1
ATOM 13230 C CA . MET F 2 99 ? 1.999 -35.037 -35.765 1.00 49.50 99 MET F CA 1
ATOM 13231 C C . MET F 2 99 ? 1.118 -33.976 -36.418 1.00 43.15 99 MET F C 1
ATOM 13232 O O . MET F 2 99 ? -0.097 -33.952 -36.221 1.00 42.52 99 MET F O 1
ATOM 13237 N N . SER F 2 100 ? 1.762 -33.097 -37.177 1.00 42.55 100 SER F N 1
ATOM 13238 C CA . SER F 2 100 ? 1.095 -32.019 -37.887 1.00 45.63 100 SER F CA 1
ATOM 13239 C C . SER F 2 100 ? 2.033 -31.515 -38.976 1.00 51.22 100 SER F C 1
ATOM 13240 O O . SER F 2 100 ? 3.160 -31.105 -38.690 1.00 55.87 100 SER F O 1
ATOM 13243 N N . PHE F 2 101 ? 1.571 -31.571 -40.223 1.00 52.82 101 PHE F N 1
ATOM 13244 C CA . PHE F 2 101 ? 2.323 -31.030 -41.355 1.00 53.45 101 PHE F CA 1
ATOM 13245 C C . PHE F 2 101 ? 1.386 -30.547 -42.454 1.00 49.02 101 PHE F C 1
ATOM 13246 O O . PHE F 2 101 ? 0.383 -31.198 -42.756 1.00 50.02 101 PHE F O 1
ATOM 13254 N N . ILE F 2 102 ? 1.715 -29.397 -43.035 1.00 48.26 102 ILE F N 1
ATOM 13255 C CA . ILE F 2 102 ? 0.920 -28.814 -44.117 1.00 56.90 102 ILE F CA 1
ATOM 13256 C C . ILE F 2 102 ? 1.049 -29.674 -45.371 1.00 56.86 102 ILE F C 1
ATOM 13257 O O . ILE F 2 102 ? 2.154 -30.069 -45.744 1.00 56.50 102 ILE F O 1
ATOM 13262 N N . VAL F 2 103 ? -0.086 -29.979 -45.997 1.00 55.11 103 VAL F N 1
ATOM 13263 C CA . VAL F 2 103 ? -0.109 -30.799 -47.212 1.00 58.87 103 VAL F CA 1
ATOM 13264 C C . VAL F 2 103 ? -0.440 -29.990 -48.469 1.00 59.73 103 VAL F C 1
ATOM 13265 O O . VAL F 2 103 ? -0.177 -30.439 -49.585 1.00 62.84 103 VAL F O 1
ATOM 13269 N N . TYR F 2 104 ? -1.006 -28.799 -48.279 1.00 57.84 104 TYR F N 1
ATOM 13270 C CA . TYR F 2 104 ? -1.385 -27.926 -49.391 1.00 53.99 104 TYR F CA 1
ATOM 13271 C C . TYR F 2 104 ? -1.331 -26.447 -49.016 1.00 61.51 104 TYR F C 1
ATOM 13272 O O . TYR F 2 104 ? -1.926 -26.023 -48.022 1.00 58.22 104 TYR F O 1
ATOM 13281 N N . LYS F 2 105 ? -0.608 -25.675 -49.823 1.00 56.55 105 LYS F N 1
ATOM 13282 C CA . LYS F 2 105 ? -0.596 -24.218 -49.726 1.00 58.23 105 LYS F CA 1
ATOM 13283 C C . LYS F 2 105 ? -1.354 -23.635 -50.921 1.00 63.66 105 LYS F C 1
ATOM 13284 O O . LYS F 2 105 ? -1.082 -24.016 -52.063 1.00 65.93 105 LYS F O 1
ATOM 13290 N N . PRO F 2 106 ? -2.304 -22.711 -50.668 1.00 60.30 106 PRO F N 1
ATOM 13291 C CA . PRO F 2 106 ? -3.135 -22.136 -51.735 1.00 62.87 106 PRO F CA 1
ATOM 13292 C C . PRO F 2 106 ? -2.344 -21.309 -52.752 1.00 62.76 106 PRO F C 1
ATOM 13293 O O . PRO F 2 106 ? -1.388 -20.624 -52.386 1.00 65.92 106 PRO F O 1
ATOM 13297 N N . GLY G 1 12 ? -47.197 -14.911 34.802 1.00 47.84 12 GLY G N 1
ATOM 13298 C CA . GLY G 1 12 ? -45.739 -15.033 35.090 1.00 47.21 12 GLY G CA 1
ATOM 13299 C C . GLY G 1 12 ? -45.128 -16.269 34.458 1.00 46.80 12 GLY G C 1
ATOM 13300 O O . GLY G 1 12 ? -45.679 -16.828 33.509 1.00 46.13 12 GLY G O 1
ATOM 13301 N N . TYR G 1 13 ? -43.986 -16.697 34.991 1.00 45.75 13 TYR G N 1
ATOM 13302 C CA . TYR G 1 13 ? -43.265 -17.852 34.456 1.00 45.82 13 TYR G CA 1
ATOM 13303 C C . TYR G 1 13 ? -43.840 -19.170 34.969 1.00 46.15 13 TYR G C 1
ATOM 13304 O O . TYR G 1 13 ? -43.825 -19.436 36.173 1.00 45.74 13 TYR G O 1
ATOM 13313 N N . GLN G 1 14 ? -44.348 -19.981 34.042 1.00 44.35 14 GLN G N 1
ATOM 13314 C CA . GLN G 1 14 ? -44.830 -21.330 34.346 1.00 46.44 14 GLN G CA 1
ATOM 13315 C C . GLN G 1 14 ? -43.969 -22.374 33.641 1.00 45.05 14 GLN G C 1
ATOM 13316 O O . GLN G 1 14 ? -44.133 -22.624 32.442 1.00 41.49 14 GLN G O 1
ATOM 13322 N N . ALA G 1 15 ? -43.051 -22.975 34.397 1.00 43.72 15 ALA G N 1
ATOM 13323 C CA . ALA G 1 15 ? -42.113 -23.961 33.865 1.00 42.15 15 ALA G CA 1
ATOM 13324 C C . ALA G 1 15 ? -42.809 -25.258 33.459 1.00 44.71 15 ALA G C 1
ATOM 13325 O O . ALA G 1 15 ? -43.863 -25.599 33.997 1.00 44.58 15 ALA G O 1
ATOM 13327 N N . GLY G 1 16 ? -42.213 -25.970 32.504 1.00 43.00 16 GLY G N 1
ATOM 13328 C CA . GLY G 1 16 ? -42.726 -27.262 32.057 1.00 41.41 16 GLY G CA 1
ATOM 13329 C C . GLY G 1 16 ? -43.217 -27.295 30.622 1.00 42.35 16 GLY G C 1
ATOM 13330 O O . GLY G 1 16 ? -43.269 -26.266 29.938 1.00 39.47 16 GLY G O 1
ATOM 13331 N N . VAL G 1 17 ? -43.579 -28.494 30.175 1.00 39.23 17 VAL G N 1
ATOM 13332 C CA . VAL G 1 17 ? -44.036 -28.724 28.813 1.00 38.60 17 VAL G CA 1
ATOM 13333 C C . VAL G 1 17 ? -45.542 -28.511 28.698 1.00 43.14 17 VAL G C 1
ATOM 13334 O O . VAL G 1 17 ? -46.316 -28.978 29.537 1.00 41.69 17 VAL G O 1
ATOM 13338 N N . LYS G 1 18 ? -45.942 -27.786 27.659 1.00 41.03 18 LYS G N 1
ATOM 13339 C CA . LYS G 1 18 ? -47.337 -27.709 27.246 1.00 40.39 18 LYS G CA 1
ATOM 13340 C C . LYS G 1 18 ? -47.436 -27.823 25.717 1.00 43.91 18 LYS G C 1
ATOM 13341 O O . LYS G 1 18 ? -46.417 -27.814 25.017 1.00 42.29 18 LYS G O 1
ATOM 13347 N N . ASP G 1 19 ? -48.657 -27.956 25.207 1.00 37.89 19 ASP G N 1
ATOM 13348 C CA . ASP G 1 19 ? -48.872 -28.133 23.774 1.00 39.76 19 ASP G CA 1
ATOM 13349 C C . ASP G 1 19 ? -48.483 -26.880 22.989 1.00 41.73 19 ASP G C 1
ATOM 13350 O O . ASP G 1 19 ? -48.818 -25.760 23.386 1.00 36.23 19 ASP G O 1
ATOM 13355 N N . TYR G 1 20 ? -47.774 -27.085 21.878 1.00 40.95 20 TYR G N 1
ATOM 13356 C CA . TYR G 1 20 ? -47.384 -26.003 20.973 1.00 37.40 20 TYR G CA 1
ATOM 13357 C C . TYR G 1 20 ? -48.589 -25.203 20.492 1.00 37.94 20 TYR G C 1
ATOM 13358 O O . TYR G 1 20 ? -48.503 -23.985 20.309 1.00 33.15 20 TYR G O 1
ATOM 13367 N N . ARG G 1 21 ? -49.708 -25.897 20.283 1.00 34.95 21 ARG G N 1
ATOM 13368 C CA . ARG G 1 21 ? -50.916 -25.294 19.715 1.00 35.88 21 ARG G CA 1
ATOM 13369 C C . ARG G 1 21 ? -51.478 -24.171 20.578 1.00 33.94 21 ARG G C 1
ATOM 13370 O O . ARG G 1 21 ? -52.165 -23.286 20.073 1.00 38.02 21 ARG G O 1
ATOM 13378 N N . LEU G 1 22 ? -51.173 -24.210 21.873 1.00 36.09 22 LEU G N 1
ATOM 13379 C CA . LEU G 1 22 ? -51.641 -23.188 22.811 1.00 40.37 22 LEU G CA 1
ATOM 13380 C C . LEU G 1 22 ? -51.072 -21.806 22.490 1.00 40.74 22 LEU G C 1
ATOM 13381 O O . LEU G 1 22 ? -51.682 -20.788 22.824 1.00 35.50 22 LEU G O 1
ATOM 13386 N N . THR G 1 23 ? -49.916 -21.780 21.829 1.00 35.42 23 THR G N 1
ATOM 13387 C CA . THR G 1 23 ? -49.248 -20.525 21.489 1.00 35.50 23 THR G CA 1
ATOM 13388 C C . THR G 1 23 ? -49.117 -20.326 19.973 1.00 35.88 23 THR G C 1
ATOM 13389 O O . THR G 1 23 ? -49.183 -19.193 19.494 1.00 34.67 23 THR G O 1
ATOM 13393 N N . TYR G 1 24 ? -48.974 -21.426 19.228 1.00 33.60 24 TYR G N 1
ATOM 13394 C CA . TYR G 1 24 ? -48.550 -21.368 17.817 1.00 32.55 24 TYR G CA 1
ATOM 13395 C C . TYR G 1 24 ? -49.602 -21.701 16.753 1.00 34.68 24 TYR G C 1
ATOM 13396 O O . TYR G 1 24 ? -49.326 -21.606 15.552 1.00 33.74 24 TYR G O 1
ATOM 13405 N N . TYR G 1 25 ? -50.796 -22.104 17.185 1.00 32.88 25 TYR G N 1
ATOM 13406 C CA . TYR G 1 25 ? -51.909 -22.273 16.256 1.00 29.89 25 TYR G CA 1
ATOM 13407 C C . TYR G 1 25 ? -52.914 -21.143 16.452 1.00 34.77 25 TYR G C 1
ATOM 13408 O O . TYR G 1 25 ? -53.580 -21.064 17.489 1.00 34.26 25 TYR G O 1
ATOM 13417 N N . THR G 1 26 ? -53.006 -20.267 15.453 1.00 35.53 26 THR G N 1
ATOM 13418 C CA . THR G 1 26 ? -53.845 -19.069 15.534 1.00 31.88 26 THR G CA 1
ATOM 13419 C C . THR G 1 26 ? -54.732 -18.938 14.291 1.00 32.08 26 THR G C 1
ATOM 13420 O O . THR G 1 26 ? -54.448 -18.125 13.408 1.00 32.69 26 THR G O 1
ATOM 13424 N N . PRO G 1 27 ? -55.824 -19.729 14.226 1.00 32.42 27 PRO G N 1
ATOM 13425 C CA . PRO G 1 27 ? -56.679 -19.778 13.035 1.00 31.14 27 PRO G CA 1
ATOM 13426 C C . PRO G 1 27 ? -57.352 -18.447 12.680 1.00 31.15 27 PRO G C 1
ATOM 13427 O O . PRO G 1 27 ? -57.784 -18.270 11.535 1.00 33.78 27 PRO G O 1
ATOM 13431 N N . ASP G 1 28 ? -57.436 -17.531 13.646 1.00 32.35 28 ASP G N 1
ATOM 13432 C CA . ASP G 1 28 ? -58.035 -16.204 13.426 1.00 38.50 28 ASP G CA 1
ATOM 13433 C C . ASP G 1 28 ? -57.035 -15.123 12.982 1.00 40.40 28 ASP G C 1
ATOM 13434 O O . ASP G 1 28 ? -57.406 -13.951 12.828 1.00 35.22 28 ASP G O 1
ATOM 13439 N N . TYR G 1 29 ? -55.775 -15.505 12.780 1.00 36.69 29 TYR G N 1
ATOM 13440 C CA . TYR G 1 29 ? -54.762 -14.545 12.337 1.00 34.28 29 TYR G CA 1
ATOM 13441 C C . TYR G 1 29 ? -54.894 -14.219 10.848 1.00 32.75 29 TYR G C 1
ATOM 13442 O O . TYR G 1 29 ? -55.036 -15.115 10.017 1.00 34.46 29 TYR G O 1
ATOM 13451 N N . THR G 1 30 ? -54.871 -12.927 10.531 1.00 30.71 30 THR G N 1
ATOM 13452 C CA . THR G 1 30 ? -54.810 -12.457 9.151 1.00 36.00 30 THR G CA 1
ATOM 13453 C C . THR G 1 30 ? -53.365 -12.033 8.853 1.00 35.57 30 THR G C 1
ATOM 13454 O O . THR G 1 30 ? -52.827 -11.154 9.534 1.00 37.52 30 THR G O 1
ATOM 13458 N N . PRO G 1 31 ? -52.725 -12.675 7.856 1.00 35.08 31 PRO G N 1
ATOM 13459 C CA . PRO G 1 31 ? -51.338 -12.352 7.481 1.00 35.53 31 PRO G CA 1
ATOM 13460 C C . PRO G 1 31 ? -51.150 -10.887 7.098 1.00 31.14 31 PRO G C 1
ATOM 13461 O O . PRO G 1 31 ? -52.046 -10.282 6.511 1.00 30.47 31 PRO G O 1
ATOM 13465 N N . LYS G 1 32 ? -49.994 -10.330 7.444 1.00 31.12 32 LYS G N 1
ATOM 13466 C CA . LYS G 1 32 ? -49.630 -8.981 7.022 1.00 30.01 32 LYS G CA 1
ATOM 13467 C C . LYS G 1 32 ? -48.925 -9.038 5.676 1.00 28.89 32 LYS G C 1
ATOM 13468 O O . LYS G 1 32 ? -48.367 -10.073 5.301 1.00 29.98 32 LYS G O 1
ATOM 13474 N N . ASP G 1 33 ? -48.937 -7.921 4.956 1.00 25.15 33 ASP G N 1
ATOM 13475 C CA . ASP G 1 33 ? -48.238 -7.834 3.673 1.00 28.19 33 ASP G CA 1
ATOM 13476 C C . ASP G 1 33 ? -46.714 -7.885 3.826 1.00 26.79 33 ASP G C 1
ATOM 13477 O O . ASP G 1 33 ? -45.999 -8.054 2.843 1.00 24.28 33 ASP G O 1
ATOM 13482 N N . THR G 1 34 ? -46.238 -7.759 5.063 1.00 20.12 34 THR G N 1
ATOM 13483 C CA . THR G 1 34 ? -44.812 -7.825 5.374 1.00 25.58 34 THR G CA 1
ATOM 13484 C C . THR G 1 34 ? -44.378 -9.208 5.873 1.00 23.78 34 THR G C 1
ATOM 13485 O O . THR G 1 34 ? -43.183 -9.462 6.022 1.00 25.69 34 THR G O 1
ATOM 13489 N N . ASP G 1 35 ? -45.343 -10.089 6.143 1.00 23.03 35 ASP G N 1
ATOM 13490 C CA . ASP G 1 35 ? -45.057 -11.434 6.646 1.00 21.01 35 ASP G CA 1
ATOM 13491 C C . ASP G 1 35 ? -44.513 -12.329 5.547 1.00 19.46 35 ASP G C 1
ATOM 13492 O O . ASP G 1 35 ? -44.914 -12.209 4.389 1.00 19.29 35 ASP G O 1
ATOM 13497 N N A ILE G 1 36 ? -43.595 -13.221 5.911 0.50 19.00 36 ILE G N 1
ATOM 13498 N N B ILE G 1 36 ? -43.595 -13.221 5.914 0.50 19.09 36 ILE G N 1
ATOM 13499 C CA A ILE G 1 36 ? -43.230 -14.326 5.038 0.50 19.34 36 ILE G CA 1
ATOM 13500 C CA B ILE G 1 36 ? -43.223 -14.331 5.051 0.50 19.52 36 ILE G CA 1
ATOM 13501 C C A ILE G 1 36 ? -44.233 -15.458 5.276 0.50 18.66 36 ILE G C 1
ATOM 13502 C C B ILE G 1 36 ? -44.237 -15.457 5.279 0.50 18.75 36 ILE G C 1
ATOM 13503 O O A ILE G 1 36 ? -44.471 -15.850 6.420 0.50 20.03 36 ILE G O 1
ATOM 13504 O O B ILE G 1 36 ? -44.487 -15.845 6.422 0.50 20.19 36 ILE G O 1
ATOM 13513 N N . LEU G 1 37 ? -44.836 -15.958 4.203 1.00 19.51 37 LEU G N 1
ATOM 13514 C CA . LEU G 1 37 ? -45.790 -17.072 4.307 1.00 21.16 37 LEU G CA 1
ATOM 13515 C C . LEU G 1 37 ? -45.202 -18.370 3.770 1.00 24.97 37 LEU G C 1
ATOM 13516 O O . LEU G 1 37 ? -44.522 -18.365 2.742 1.00 24.49 37 LEU G O 1
ATOM 13521 N N . ALA G 1 38 ? -45.466 -19.471 4.475 1.00 21.37 38 ALA G N 1
ATOM 13522 C CA . ALA G 1 38 ? -45.014 -20.803 4.070 1.00 24.88 38 ALA G CA 1
ATOM 13523 C C . ALA G 1 38 ? -46.191 -21.769 3.965 1.00 27.25 38 ALA G C 1
ATOM 13524 O O . ALA G 1 38 ? -47.052 -21.801 4.847 1.00 27.20 38 ALA G O 1
ATOM 13526 N N . ALA G 1 39 ? -46.217 -22.550 2.887 1.00 23.09 39 ALA G N 1
ATOM 13527 C CA . ALA G 1 39 ? -47.175 -23.643 2.738 1.00 26.31 39 ALA G CA 1
ATOM 13528 C C . ALA G 1 39 ? -46.467 -24.999 2.868 1.00 25.01 39 ALA G C 1
ATOM 13529 O O . ALA G 1 39 ? -45.718 -25.399 1.982 1.00 26.76 39 ALA G O 1
ATOM 13531 N N . PHE G 1 40 ? -46.703 -25.682 3.988 1.00 25.95 40 PHE G N 1
ATOM 13532 C CA . PHE G 1 40 ? -46.075 -26.973 4.296 1.00 22.64 40 PHE G CA 1
ATOM 13533 C C . PHE G 1 40 ? -47.042 -28.137 4.095 1.00 32.11 40 PHE G C 1
ATOM 13534 O O . PHE G 1 40 ? -48.126 -28.158 4.694 1.00 27.87 40 PHE G O 1
ATOM 13542 N N . ARG G 1 41 ? -46.648 -29.113 3.281 1.00 26.69 41 ARG G N 1
ATOM 13543 C CA . ARG G 1 41 ? -47.382 -30.378 3.192 1.00 26.25 41 ARG G CA 1
ATOM 13544 C C . ARG G 1 41 ? -46.922 -31.297 4.322 1.00 26.77 41 ARG G C 1
ATOM 13545 O O . ARG G 1 41 ? -45.807 -31.827 4.281 1.00 27.43 41 ARG G O 1
ATOM 13553 N N . VAL G 1 42 ? -47.784 -31.473 5.323 1.00 21.78 42 VAL G N 1
ATOM 13554 C CA . VAL G 1 42 ? -47.431 -32.142 6.577 1.00 20.60 42 VAL G CA 1
ATOM 13555 C C . VAL G 1 42 ? -48.046 -33.543 6.679 1.00 32.32 42 VAL G C 1
ATOM 13556 O O . VAL G 1 42 ? -49.255 -33.710 6.482 1.00 29.87 42 VAL G O 1
ATOM 13560 N N . THR G 1 43 ? -47.213 -34.535 6.994 1.00 30.32 43 THR G N 1
ATOM 13561 C CA . THR G 1 43 ? -47.683 -35.894 7.297 1.00 29.37 43 THR G CA 1
ATOM 13562 C C . THR G 1 43 ? -47.333 -36.223 8.743 1.00 30.56 43 THR G C 1
ATOM 13563 O O . THR G 1 43 ? -46.181 -36.547 9.035 1.00 33.66 43 THR G O 1
ATOM 13567 N N . PRO G 1 44 ? -48.324 -36.136 9.656 1.00 31.66 44 PRO G N 1
ATOM 13568 C CA . PRO G 1 44 ? -48.085 -36.413 11.075 1.00 31.79 44 PRO G CA 1
ATOM 13569 C C . PRO G 1 44 ? -47.981 -37.906 11.375 1.00 30.52 44 PRO G C 1
ATOM 13570 O O . PRO G 1 44 ? -48.455 -38.729 10.594 1.00 32.13 44 PRO G O 1
ATOM 13574 N N . GLN G 1 45 ? -47.353 -38.237 12.502 1.00 32.03 45 GLN G N 1
ATOM 13575 C CA . GLN G 1 45 ? -47.367 -39.596 13.037 1.00 35.95 45 GLN G CA 1
ATOM 13576 C C . GLN G 1 45 ? -48.782 -39.906 13.537 1.00 40.63 45 GLN G C 1
ATOM 13577 O O . GLN G 1 45 ? -49.510 -38.987 13.925 1.00 38.50 45 GLN G O 1
ATOM 13583 N N . PRO G 1 46 ? -49.182 -41.195 13.527 1.00 43.31 46 PRO G N 1
ATOM 13584 C CA . PRO G 1 46 ? -50.515 -41.567 14.029 1.00 41.57 46 PRO G CA 1
ATOM 13585 C C . PRO G 1 46 ? -50.739 -41.080 15.462 1.00 37.99 46 PRO G C 1
ATOM 13586 O O . PRO G 1 46 ? -49.843 -41.201 16.301 1.00 40.84 46 PRO G O 1
ATOM 13590 N N . GLY G 1 47 ? -51.914 -40.511 15.725 1.00 42.42 47 GLY G N 1
ATOM 13591 C CA . GLY G 1 47 ? -52.256 -40.008 17.061 1.00 40.65 47 GLY G CA 1
ATOM 13592 C C . GLY G 1 47 ? -51.813 -38.579 17.356 1.00 44.74 47 GLY G C 1
ATOM 13593 O O . GLY G 1 47 ? -52.074 -38.053 18.444 1.00 44.44 47 GLY G O 1
ATOM 13594 N N . VAL G 1 48 ? -51.126 -37.954 16.401 1.00 42.16 48 VAL G N 1
ATOM 13595 C CA . VAL G 1 48 ? -50.764 -36.542 16.523 1.00 39.89 48 VAL G CA 1
ATOM 13596 C C . VAL G 1 48 ? -51.811 -35.700 15.783 1.00 37.32 48 VAL G C 1
ATOM 13597 O O . VAL G 1 48 ? -51.984 -35.858 14.570 1.00 38.71 48 VAL G O 1
ATOM 13601 N N . PRO G 1 49 ? -52.521 -34.817 16.515 1.00 36.55 49 PRO G N 1
ATOM 13602 C CA . PRO G 1 49 ? -53.544 -33.968 15.897 1.00 37.58 49 PRO G CA 1
ATOM 13603 C C . PRO G 1 49 ? -52.917 -32.967 14.933 1.00 37.80 49 PRO G C 1
ATOM 13604 O O . PRO G 1 49 ? -51.843 -32.427 15.215 1.00 37.67 49 PRO G O 1
ATOM 13608 N N . PHE G 1 50 ? -53.593 -32.738 13.809 1.00 33.52 50 PHE G N 1
ATOM 13609 C CA . PHE G 1 50 ? -53.158 -31.794 12.775 1.00 36.98 50 PHE G CA 1
ATOM 13610 C C . PHE G 1 50 ? -52.724 -30.443 13.357 1.00 38.25 50 PHE G C 1
ATOM 13611 O O . PHE G 1 50 ? -51.672 -29.909 12.992 1.00 37.40 50 PHE G O 1
ATOM 13619 N N . GLU G 1 51 ? -53.532 -29.916 14.276 1.00 35.25 51 GLU G N 1
ATOM 13620 C CA . GLU G 1 51 ? -53.287 -28.617 14.906 1.00 36.90 51 GLU G CA 1
ATOM 13621 C C . GLU G 1 51 ? -51.984 -28.599 15.698 1.00 37.59 51 GLU G C 1
ATOM 13622 O O . GLU G 1 51 ? -51.281 -27.587 15.725 1.00 36.57 51 GLU G O 1
ATOM 13628 N N . GLU G 1 52 ? -51.672 -29.722 16.340 1.00 37.74 52 GLU G N 1
ATOM 13629 C CA . GLU G 1 52 ? -50.457 -29.843 17.144 1.00 37.78 52 GLU G CA 1
ATOM 13630 C C . GLU G 1 52 ? -49.214 -29.986 16.269 1.00 35.55 52 GLU G C 1
ATOM 13631 O O . GLU G 1 52 ? -48.166 -29.410 16.577 1.00 37.38 52 GLU G O 1
ATOM 13637 N N . ALA G 1 53 ? -49.337 -30.750 15.184 1.00 36.17 53 ALA G N 1
ATOM 13638 C CA . ALA G 1 53 ? -48.245 -30.907 14.220 1.00 38.23 53 ALA G CA 1
ATOM 13639 C C . ALA G 1 53 ? -47.915 -29.571 13.551 1.00 34.68 53 ALA G C 1
ATOM 13640 O O . ALA G 1 53 ? -46.750 -29.173 13.493 1.00 34.76 53 ALA G O 1
ATOM 13642 N N . ALA G 1 54 ? -48.953 -28.879 13.075 1.00 32.07 54 ALA G N 1
ATOM 13643 C CA . ALA G 1 54 ? -48.807 -27.574 12.428 1.00 32.99 54 ALA G CA 1
ATOM 13644 C C . ALA G 1 54 ? -48.196 -26.537 13.370 1.00 32.96 54 ALA G C 1
ATOM 13645 O O . ALA G 1 54 ? -47.379 -25.720 12.948 1.00 33.97 54 ALA G O 1
ATOM 13647 N N . ALA G 1 55 ? -48.590 -26.586 14.643 1.00 31.22 55 ALA G N 1
ATOM 13648 C CA . ALA G 1 55 ? -48.069 -25.678 15.663 1.00 31.30 55 ALA G CA 1
ATOM 13649 C C . ALA G 1 55 ? -46.612 -25.971 16.031 1.00 32.44 55 ALA G C 1
ATOM 13650 O O . ALA G 1 55 ? -45.852 -25.050 16.337 1.00 31.05 55 ALA G O 1
ATOM 13652 N N . ALA G 1 56 ? -46.230 -27.247 16.001 1.00 27.84 56 ALA G N 1
ATOM 13653 C CA . ALA G 1 56 ? -44.838 -27.639 16.218 1.00 30.25 56 ALA G CA 1
ATOM 13654 C C . ALA G 1 56 ? -43.938 -27.082 15.108 1.00 26.18 56 ALA G C 1
ATOM 13655 O O . ALA G 1 56 ? -42.865 -26.540 15.387 1.00 28.53 56 ALA G O 1
ATOM 13657 N N . VAL G 1 57 ? -44.392 -27.214 13.861 1.00 26.50 57 VAL G N 1
ATOM 13658 C CA . VAL G 1 57 ? -43.665 -26.686 12.705 1.00 30.29 57 VAL G CA 1
ATOM 13659 C C . VAL G 1 57 ? -43.487 -25.169 12.848 1.00 31.93 57 VAL G C 1
ATOM 13660 O O . VAL G 1 57 ? -42.364 -24.671 12.754 1.00 30.72 57 VAL G O 1
ATOM 13664 N N . ALA G 1 58 ? -44.586 -24.454 13.112 1.00 29.47 58 ALA G N 1
ATOM 13665 C CA . ALA G 1 58 ? -44.556 -23.007 13.314 1.00 25.08 58 ALA G CA 1
ATOM 13666 C C . ALA G 1 58 ? -43.610 -22.599 14.441 1.00 29.10 58 ALA G C 1
ATOM 13667 O O . ALA G 1 58 ? -42.828 -21.657 14.290 1.00 30.76 58 ALA G O 1
ATOM 13669 N N . ALA G 1 59 ? -43.676 -23.319 15.559 1.00 26.49 59 ALA G N 1
ATOM 13670 C CA . ALA G 1 59 ? -42.860 -23.012 16.731 1.00 30.29 59 ALA G CA 1
ATOM 13671 C C . ALA G 1 59 ? -41.369 -23.250 16.502 1.00 31.91 59 ALA G C 1
ATOM 13672 O O . ALA G 1 59 ? -40.549 -22.357 16.737 1.00 33.01 59 ALA G O 1
ATOM 13674 N N . GLU G 1 60 ? -41.021 -24.449 16.044 1.00 27.64 60 GLU G N 1
ATOM 13675 C CA . GLU G 1 60 ? -39.617 -24.841 15.954 1.00 34.15 60 GLU G CA 1
ATOM 13676 C C . GLU G 1 60 ? -38.927 -24.265 14.712 1.00 33.88 60 GLU G C 1
ATOM 13677 O O . GLU G 1 60 ? -37.756 -24.551 14.457 1.00 36.38 60 GLU G O 1
ATOM 13683 N N . SER G 1 61 ? -39.658 -23.454 13.947 1.00 32.86 61 SER G N 1
ATOM 13684 C CA . SER G 1 61 ? -39.082 -22.720 12.819 1.00 32.83 61 SER G CA 1
ATOM 13685 C C . SER G 1 61 ? -39.101 -21.205 13.077 1.00 32.78 61 SER G C 1
ATOM 13686 O O . SER G 1 61 ? -38.843 -20.402 12.169 1.00 30.56 61 SER G O 1
ATOM 13689 N N . SER G 1 62 ? -39.400 -20.819 14.316 1.00 26.92 62 SER G N 1
ATOM 13690 C CA . SER G 1 62 ? -39.456 -19.401 14.661 1.00 29.16 62 SER G CA 1
ATOM 13691 C C . SER G 1 62 ? -38.860 -19.047 16.029 1.00 32.59 62 SER G C 1
ATOM 13692 O O . SER G 1 62 ? -37.723 -18.588 16.100 1.00 32.92 62 SER G O 1
ATOM 13695 N N . THR G 1 63 ? -39.618 -19.263 17.103 1.00 30.73 63 THR G N 1
ATOM 13696 C CA . THR G 1 63 ? -39.238 -18.764 18.431 1.00 29.39 63 THR G CA 1
ATOM 13697 C C . THR G 1 63 ? -39.216 -19.831 19.521 1.00 30.74 63 THR G C 1
ATOM 13698 O O . THR G 1 63 ? -38.564 -19.655 20.553 1.00 31.00 63 THR G O 1
ATOM 13702 N N . GLY G 1 64 ? -39.945 -20.921 19.304 1.00 29.98 64 GLY G N 1
ATOM 13703 C CA . GLY G 1 64 ? -40.244 -21.860 20.382 1.00 32.14 64 GLY G CA 1
ATOM 13704 C C . GLY G 1 64 ? -39.329 -23.059 20.505 1.00 37.41 64 GLY G C 1
ATOM 13705 O O . GLY G 1 64 ? -38.627 -23.426 19.562 1.00 34.55 64 GLY G O 1
ATOM 13706 N N . THR G 1 65 ? -39.339 -23.661 21.692 1.00 34.95 65 THR G N 1
ATOM 13707 C CA . THR G 1 65 ? -38.704 -24.954 21.915 1.00 33.46 65 THR G CA 1
ATOM 13708 C C . THR G 1 65 ? -39.658 -25.903 22.667 1.00 37.97 65 THR G C 1
ATOM 13709 O O . THR G 1 65 ? -40.820 -25.553 22.910 1.00 34.89 65 THR G O 1
ATOM 13713 N N . TRP G 1 66 ? -39.163 -27.089 23.020 1.00 33.80 66 TRP G N 1
ATOM 13714 C CA . TRP G 1 66 ? -39.991 -28.194 23.526 1.00 37.05 66 TRP G CA 1
ATOM 13715 C C . TRP G 1 66 ? -40.604 -27.957 24.916 1.00 36.87 66 TRP G C 1
ATOM 13716 O O . TRP G 1 66 ? -41.569 -28.624 25.289 1.00 39.23 66 TRP G O 1
ATOM 13727 N N . THR G 1 67 ? -40.036 -27.016 25.667 1.00 34.70 67 THR G N 1
ATOM 13728 C CA . THR G 1 67 ? -40.510 -26.676 27.009 1.00 36.47 67 THR G CA 1
ATOM 13729 C C . THR G 1 67 ? -40.515 -25.154 27.216 1.00 40.92 67 THR G C 1
ATOM 13730 O O . THR G 1 67 ? -39.847 -24.423 26.475 1.00 39.49 67 THR G O 1
ATOM 13734 N N . THR G 1 68 ? -41.275 -24.685 28.208 1.00 34.89 68 THR G N 1
ATOM 13735 C CA . THR G 1 68 ? -41.424 -23.246 28.468 1.00 35.03 68 THR G CA 1
ATOM 13736 C C . THR G 1 68 ? -40.156 -22.639 29.063 1.00 34.88 68 THR G C 1
ATOM 13737 O O . THR G 1 68 ? -39.586 -23.171 30.012 1.00 34.71 68 THR G O 1
ATOM 13741 N N . VAL G 1 69 ? -39.722 -21.524 28.484 1.00 34.56 69 VAL G N 1
ATOM 13742 C CA . VAL G 1 69 ? -38.536 -20.814 28.954 1.00 34.77 69 VAL G CA 1
ATOM 13743 C C . VAL G 1 69 ? -38.942 -19.466 29.540 1.00 32.98 69 VAL G C 1
ATOM 13744 O O . VAL G 1 69 ? -39.840 -18.805 29.013 1.00 37.44 69 VAL G O 1
ATOM 13748 N N . TRP G 1 70 ? -38.286 -19.069 30.630 1.00 37.18 70 TRP G N 1
ATOM 13749 C CA . TRP G 1 70 ? -38.597 -17.801 31.303 1.00 37.58 70 TRP G CA 1
ATOM 13750 C C . TRP G 1 70 ? -38.244 -16.580 30.456 1.00 37.60 70 TRP G C 1
ATOM 13751 O O . TRP G 1 70 ? -38.931 -15.555 30.505 1.00 35.33 70 TRP G O 1
ATOM 13762 N N . THR G 1 71 ? -37.181 -16.718 29.667 1.00 35.46 71 THR G N 1
ATOM 13763 C CA . THR G 1 71 ? -36.652 -15.640 28.831 1.00 37.04 71 THR G CA 1
ATOM 13764 C C . THR G 1 71 ? -37.658 -15.084 27.810 1.00 34.28 71 THR G C 1
ATOM 13765 O O . THR G 1 71 ? -37.509 -13.954 27.345 1.00 34.73 71 THR G O 1
ATOM 13769 N N . ASP G 1 72 ? -38.675 -15.878 27.470 1.00 33.53 72 ASP G N 1
ATOM 13770 C CA . ASP G 1 72 ? -39.802 -15.410 26.654 1.00 36.28 72 ASP G CA 1
ATOM 13771 C C . ASP G 1 72 ? -40.385 -14.113 27.208 1.00 37.19 72 ASP G C 1
ATOM 13772 O O . ASP G 1 72 ? -40.789 -13.226 26.453 1.00 34.21 72 ASP G O 1
ATOM 13777 N N . LEU G 1 73 ? -40.423 -14.025 28.536 1.00 35.45 73 LEU G N 1
ATOM 13778 C CA . LEU G 1 73 ? -41.060 -12.918 29.249 1.00 38.71 73 LEU G CA 1
ATOM 13779 C C . LEU G 1 73 ? -40.222 -11.640 29.259 1.00 39.39 73 LEU G C 1
ATOM 13780 O O . LEU G 1 73 ? -40.718 -10.573 29.625 1.00 38.00 73 LEU G O 1
ATOM 13785 N N . LEU G 1 74 ? -38.954 -11.754 28.864 1.00 37.69 74 LEU G N 1
ATOM 13786 C CA . LEU G 1 74 ? -38.093 -10.585 28.669 1.00 38.85 74 LEU G CA 1
ATOM 13787 C C . LEU G 1 74 ? -38.505 -9.827 27.414 1.00 38.91 74 LEU G C 1
ATOM 13788 O O . LEU G 1 74 ? -38.273 -8.620 27.294 1.00 42.23 74 LEU G O 1
ATOM 13793 N N . THR G 1 75 ? -39.127 -10.543 26.482 1.00 37.18 75 THR G N 1
ATOM 13794 C CA . THR G 1 75 ? -39.472 -9.969 25.187 1.00 38.53 75 THR G CA 1
ATOM 13795 C C . THR G 1 75 ? -40.982 -10.017 24.909 1.00 38.98 75 THR G C 1
ATOM 13796 O O . THR G 1 75 ? -41.783 -10.250 25.817 1.00 37.93 75 THR G O 1
ATOM 13800 N N . ASP G 1 76 ? -41.356 -9.780 23.656 1.00 37.90 76 ASP G N 1
ATOM 13801 C CA . ASP G 1 76 ? -42.748 -9.768 23.238 1.00 37.35 76 ASP G CA 1
ATOM 13802 C C . ASP G 1 76 ? -42.969 -10.937 22.288 1.00 37.07 76 ASP G C 1
ATOM 13803 O O . ASP G 1 76 ? -43.039 -10.758 21.072 1.00 39.38 76 ASP G O 1
ATOM 13808 N N . LEU G 1 77 ? -43.068 -12.138 22.854 1.00 38.77 77 LEU G N 1
ATOM 13809 C CA . LEU G 1 77 ? -43.174 -13.369 22.070 1.00 40.74 77 LEU G CA 1
ATOM 13810 C C . LEU G 1 77 ? -44.295 -13.328 21.033 1.00 41.56 77 LEU G C 1
ATOM 13811 O O . LEU G 1 77 ? -44.153 -13.874 19.938 1.00 39.85 77 LEU G O 1
ATOM 13816 N N . ASP G 1 78 ? -45.397 -12.670 21.375 1.00 40.65 78 ASP G N 1
ATOM 13817 C CA . ASP G 1 78 ? -46.553 -12.612 20.485 1.00 40.35 78 ASP G CA 1
ATOM 13818 C C . ASP G 1 78 ? -46.297 -11.904 19.158 1.00 39.71 78 ASP G C 1
ATOM 13819 O O . ASP G 1 78 ? -46.952 -12.207 18.160 1.00 40.63 78 ASP G O 1
ATOM 13824 N N . ARG G 1 79 ? -45.346 -10.974 19.132 1.00 36.10 79 ARG G N 1
ATOM 13825 C CA . ARG G 1 79 ? -45.065 -10.259 17.888 1.00 37.54 79 ARG G CA 1
ATOM 13826 C C . ARG G 1 79 ? -43.886 -10.842 17.099 1.00 35.69 79 ARG G C 1
ATOM 13827 O O . ARG G 1 79 ? -43.643 -10.427 15.966 1.00 35.41 79 ARG G O 1
ATOM 13835 N N . TYR G 1 80 ? -43.172 -11.798 17.697 1.00 30.88 80 TYR G N 1
ATOM 13836 C CA . TYR G 1 80 ? -42.053 -12.482 17.038 1.00 31.61 80 TYR G CA 1
ATOM 13837 C C . TYR G 1 80 ? -42.370 -13.899 16.556 1.00 34.02 80 TYR G C 1
ATOM 13838 O O . TYR G 1 80 ? -41.802 -14.362 15.566 1.00 33.09 80 TYR G O 1
ATOM 13847 N N . LYS G 1 81 ? -43.272 -14.584 17.252 1.00 30.00 81 LYS G N 1
ATOM 13848 C CA . LYS G 1 81 ? -43.586 -15.973 16.924 1.00 26.73 81 LYS G CA 1
ATOM 13849 C C . LYS G 1 81 ? -44.087 -16.151 15.488 1.00 30.00 81 LYS G C 1
ATOM 13850 O O . LYS G 1 81 ? -44.782 -15.283 14.943 1.00 25.40 81 LYS G O 1
ATOM 13856 N N . GLY G 1 82 ? -43.709 -17.272 14.878 1.00 23.72 82 GLY G N 1
ATOM 13857 C CA . GLY G 1 82 ? -44.400 -17.756 13.689 1.00 29.65 82 GLY G CA 1
ATOM 13858 C C . GLY G 1 82 ? -45.726 -18.345 14.148 1.00 29.70 82 GLY G C 1
ATOM 13859 O O . GLY G 1 82 ? -45.897 -18.665 15.326 1.00 31.03 82 GLY G O 1
ATOM 13860 N N . CYS G 1 83 ? -46.680 -18.479 13.241 1.00 28.28 83 CYS G N 1
ATOM 13861 C CA . CYS G 1 83 ? -47.947 -19.095 13.617 1.00 32.46 83 CYS G CA 1
ATOM 13862 C C . CYS G 1 83 ? -48.636 -19.762 12.445 1.00 26.38 83 CYS G C 1
ATOM 13863 O O . CYS G 1 83 ? -48.625 -19.246 11.328 1.00 27.11 83 CYS G O 1
ATOM 13866 N N . CYS G 1 84 ? -49.223 -20.924 12.704 1.00 30.39 84 CYS G N 1
ATOM 13867 C CA . CYS G 1 84 ? -50.105 -21.547 11.731 1.00 27.27 84 CYS G CA 1
ATOM 13868 C C . CYS G 1 84 ? -51.458 -20.848 11.794 1.00 29.75 84 CYS G C 1
ATOM 13869 O O . CYS G 1 84 ? -52.125 -20.874 12.831 1.00 32.04 84 CYS G O 1
ATOM 13872 N N . TYR G 1 85 ? -51.853 -20.224 10.689 1.00 30.83 85 TYR G N 1
ATOM 13873 C CA . TYR G 1 85 ? -53.098 -19.456 10.639 1.00 32.64 85 TYR G CA 1
ATOM 13874 C C . TYR G 1 85 ? -54.201 -20.166 9.847 1.00 34.76 85 TYR G C 1
ATOM 13875 O O . TYR G 1 85 ? -55.352 -19.724 9.847 1.00 31.90 85 TYR G O 1
ATOM 13884 N N . ASP G 1 86 ? -53.839 -21.258 9.171 1.00 33.50 86 ASP G N 1
ATOM 13885 C CA . ASP G 1 86 ? -54.786 -22.043 8.380 1.00 29.05 86 ASP G CA 1
ATOM 13886 C C . ASP G 1 86 ? -54.301 -23.481 8.190 1.00 37.46 86 ASP G C 1
ATOM 13887 O O . ASP G 1 86 ? -53.106 -23.723 7.996 1.00 33.13 86 ASP G O 1
ATOM 13892 N N . ILE G 1 87 ? -55.246 -24.420 8.263 1.00 33.27 87 ILE G N 1
ATOM 13893 C CA . ILE G 1 87 ? -55.003 -25.839 8.006 1.00 30.65 87 ILE G CA 1
ATOM 13894 C C . ILE G 1 87 ? -55.956 -26.325 6.915 1.00 35.86 87 ILE G C 1
ATOM 13895 O O . ILE G 1 87 ? -57.175 -26.133 7.004 1.00 34.05 87 ILE G O 1
ATOM 13900 N N . GLU G 1 88 ? -55.386 -26.936 5.880 1.00 34.25 88 GLU G N 1
ATOM 13901 C CA . GLU G 1 88 ? -56.146 -27.429 4.737 1.00 33.44 88 GLU G CA 1
ATOM 13902 C C . GLU G 1 88 ? -55.963 -28.947 4.595 1.00 37.45 88 GLU G C 1
ATOM 13903 O O . GLU G 1 88 ? -54.935 -29.402 4.076 1.00 36.05 88 GLU G O 1
ATOM 13909 N N . PRO G 1 89 ? -56.952 -29.739 5.066 1.00 36.53 89 PRO G N 1
ATOM 13910 C CA . PRO G 1 89 ? -56.876 -31.194 4.892 1.00 34.97 89 PRO G CA 1
ATOM 13911 C C . PRO G 1 89 ? -56.799 -31.573 3.419 1.00 35.36 89 PRO G C 1
ATOM 13912 O O . PRO G 1 89 ? -57.368 -30.882 2.571 1.00 35.39 89 PRO G O 1
ATOM 13916 N N . LEU G 1 90 ? -56.068 -32.646 3.123 1.00 38.88 90 LEU G N 1
ATOM 13917 C CA . LEU G 1 90 ? -55.949 -33.161 1.761 1.00 39.68 90 LEU G CA 1
ATOM 13918 C C . LEU G 1 90 ? -56.569 -34.567 1.701 1.00 41.28 90 LEU G C 1
ATOM 13919 O O . LEU G 1 90 ? -55.850 -35.569 1.814 1.00 40.64 90 LEU G O 1
ATOM 13924 N N . PRO G 1 91 ? -57.909 -34.643 1.532 1.00 42.08 91 PRO G N 1
ATOM 13925 C CA . PRO G 1 91 ? -58.633 -35.921 1.611 1.00 43.04 91 PRO G CA 1
ATOM 13926 C C . PRO G 1 91 ? -58.232 -36.948 0.547 1.00 43.96 91 PRO G C 1
ATOM 13927 O O . PRO G 1 91 ? -58.409 -38.148 0.765 1.00 43.90 91 PRO G O 1
ATOM 13931 N N . GLY G 1 92 ? -57.690 -36.477 -0.577 1.00 44.89 92 GLY G N 1
ATOM 13932 C CA . GLY G 1 92 ? -57.184 -37.360 -1.630 1.00 46.49 92 GLY G CA 1
ATOM 13933 C C . GLY G 1 92 ? -55.829 -37.979 -1.315 1.00 47.53 92 GLY G C 1
ATOM 13934 O O . GLY G 1 92 ? -55.291 -38.756 -2.107 1.00 47.69 92 GLY G O 1
ATOM 13935 N N . GLU G 1 93 ? -55.277 -37.634 -0.156 1.00 49.82 93 GLU G N 1
ATOM 13936 C CA . GLU G 1 93 ? -53.962 -38.114 0.251 1.00 49.56 93 GLU G CA 1
ATOM 13937 C C . GLU G 1 93 ? -54.075 -38.952 1.513 1.00 49.33 93 GLU G C 1
ATOM 13938 O O . GLU G 1 93 ? -55.113 -38.960 2.177 1.00 50.90 93 GLU G O 1
ATOM 13944 N N . ASP G 1 94 ? -52.998 -39.660 1.833 1.00 50.50 94 ASP G N 1
ATOM 13945 C CA . ASP G 1 94 ? -52.940 -40.472 3.036 1.00 50.95 94 ASP G CA 1
ATOM 13946 C C . ASP G 1 94 ? -52.356 -39.666 4.202 1.00 48.85 94 ASP G C 1
ATOM 13947 O O . ASP G 1 94 ? -51.150 -39.397 4.243 1.00 51.36 94 ASP G O 1
ATOM 13952 N N . ASN G 1 95 ? -53.233 -39.278 5.130 1.00 43.63 95 ASN G N 1
ATOM 13953 C CA . ASN G 1 95 ? -52.861 -38.577 6.366 1.00 46.45 95 ASN G CA 1
ATOM 13954 C C . ASN G 1 95 ? -52.007 -37.322 6.126 1.00 45.77 95 ASN G C 1
ATOM 13955 O O . ASN G 1 95 ? -50.956 -37.145 6.742 1.00 45.09 95 ASN G O 1
ATOM 13960 N N . GLN G 1 96 ? -52.472 -36.459 5.226 1.00 40.82 96 GLN G N 1
ATOM 13961 C CA . GLN G 1 96 ? -51.756 -35.232 4.875 1.00 39.98 96 GLN G CA 1
ATOM 13962 C C . GLN G 1 96 ? -52.631 -33.991 5.020 1.00 41.66 96 GLN G C 1
ATOM 13963 O O . GLN G 1 96 ? -53.859 -34.061 4.896 1.00 36.42 96 GLN G O 1
ATOM 13969 N N . PHE G 1 97 ? -51.984 -32.856 5.272 1.00 32.76 97 PHE G N 1
ATOM 13970 C CA . PHE G 1 97 ? -52.644 -31.558 5.239 1.00 33.39 97 PHE G CA 1
ATOM 13971 C C . PHE G 1 97 ? -51.635 -30.456 4.905 1.00 32.52 97 PHE G C 1
ATOM 13972 O O . PHE G 1 97 ? -50.423 -30.644 5.061 1.00 30.43 97 PHE G O 1
ATOM 13980 N N . ILE G 1 98 ? -52.136 -29.315 4.438 1.00 30.90 98 ILE G N 1
ATOM 13981 C CA . ILE G 1 98 ? -51.291 -28.139 4.238 1.00 27.64 98 ILE G CA 1
ATOM 13982 C C . ILE G 1 98 ? -51.396 -27.220 5.449 1.00 31.12 98 ILE G C 1
ATOM 13983 O O . ILE G 1 98 ? -52.497 -26.809 5.830 1.00 31.07 98 ILE G O 1
ATOM 13988 N N . ALA G 1 99 ? -50.248 -26.925 6.058 1.00 25.93 99 ALA G N 1
ATOM 13989 C CA . ALA G 1 99 ? -50.150 -25.925 7.114 1.00 26.38 99 ALA G CA 1
ATOM 13990 C C . ALA G 1 99 ? -49.642 -24.607 6.542 1.00 30.10 99 ALA G C 1
ATOM 13991 O O . ALA G 1 99 ? -48.570 -24.555 5.938 1.00 26.45 99 ALA G O 1
ATOM 13993 N N . TYR G 1 100 ? -50.431 -23.552 6.721 1.00 27.65 100 TYR G N 1
ATOM 13994 C CA . TYR G 1 100 ? -50.044 -22.210 6.312 1.00 24.38 100 TYR G CA 1
ATOM 13995 C C . TYR G 1 100 ? -49.477 -21.495 7.521 1.00 30.67 100 TYR G C 1
ATOM 13996 O O . TYR G 1 100 ? -50.136 -21.394 8.558 1.00 29.22 100 TYR G O 1
ATOM 14005 N N . ILE G 1 101 ? -48.239 -21.030 7.393 1.00 25.38 101 ILE G N 1
ATOM 14006 C CA . ILE G 1 101 ? -47.522 -20.434 8.517 1.00 21.79 101 ILE G CA 1
ATOM 14007 C C . ILE G 1 101 ? -47.046 -19.027 8.148 1.00 26.54 101 ILE G C 1
ATOM 14008 O O . ILE G 1 101 ? -46.564 -18.794 7.040 1.00 24.54 101 ILE G O 1
ATOM 14013 N N . ALA G 1 102 ? -47.228 -18.088 9.073 1.00 23.92 102 ALA G N 1
ATOM 14014 C CA . ALA G 1 102 ? -46.827 -16.707 8.860 1.00 24.94 102 ALA G CA 1
ATOM 14015 C C . ALA G 1 102 ? -45.654 -16.377 9.759 1.00 24.04 102 ALA G C 1
ATOM 14016 O O . ALA G 1 102 ? -45.668 -16.702 10.950 1.00 22.31 102 ALA G O 1
ATOM 14018 N N . TYR G 1 103 ? -44.638 -15.743 9.177 1.00 24.91 103 TYR G N 1
ATOM 14019 C CA . TYR G 1 103 ? -43.440 -15.338 9.914 1.00 23.17 103 TYR G CA 1
ATOM 14020 C C . TYR G 1 103 ? -43.268 -13.826 9.802 1.00 17.36 103 TYR G C 1
ATOM 14021 O O . TYR G 1 103 ? -43.274 -13.301 8.692 1.00 20.13 103 TYR G O 1
ATOM 14030 N N . PRO G 1 104 ? -43.120 -13.122 10.945 1.00 19.21 104 PRO G N 1
ATOM 14031 C CA . PRO G 1 104 ? -42.921 -11.667 10.924 1.00 24.23 104 PRO G CA 1
ATOM 14032 C C . PRO G 1 104 ? -41.617 -11.269 10.223 1.00 24.59 104 PRO G C 1
ATOM 14033 O O . PRO G 1 104 ? -40.635 -11.995 10.302 1.00 21.36 104 PRO G O 1
ATOM 14037 N N . LEU G 1 105 ? -41.629 -10.120 9.551 1.00 22.10 105 LEU G N 1
ATOM 14038 C CA . LEU G 1 105 ? -40.468 -9.595 8.824 1.00 21.45 105 LEU G CA 1
ATOM 14039 C C . LEU G 1 105 ? -39.195 -9.531 9.664 1.00 23.86 105 LEU G C 1
ATOM 14040 O O . LEU G 1 105 ? -38.107 -9.828 9.168 1.00 24.59 105 LEU G O 1
ATOM 14045 N N . ASP G 1 106 ? -39.341 -9.141 10.930 1.00 23.13 106 ASP G N 1
ATOM 14046 C CA . ASP G 1 106 ? -38.210 -8.937 11.846 1.00 20.62 106 ASP G CA 1
ATOM 14047 C C . ASP G 1 106 ? -37.387 -10.181 12.158 1.00 19.92 106 ASP G C 1
ATOM 14048 O O . ASP G 1 106 ? -36.315 -10.075 12.752 1.00 24.01 106 ASP G O 1
ATOM 14053 N N . LEU G 1 107 ? -37.888 -11.356 11.796 1.00 20.37 107 LEU G N 1
ATOM 14054 C CA . LEU G 1 107 ? -37.181 -12.595 12.130 1.00 21.45 107 LEU G CA 1
ATOM 14055 C C . LEU G 1 107 ? -35.986 -12.864 11.221 1.00 17.71 107 LEU G C 1
ATOM 14056 O O . LEU G 1 107 ? -35.139 -13.704 11.540 1.00 24.40 107 LEU G O 1
ATOM 14061 N N . PHE G 1 108 ? -35.924 -12.149 10.098 1.00 20.05 108 PHE G N 1
ATOM 14062 C CA . PHE G 1 108 ? -35.031 -12.512 9.000 1.00 20.02 108 PHE G CA 1
ATOM 14063 C C . PHE G 1 108 ? -33.926 -11.512 8.726 1.00 19.17 108 PHE G C 1
ATOM 14064 O O . PHE G 1 108 ? -34.150 -10.300 8.732 1.00 18.01 108 PHE G O 1
ATOM 14072 N N . GLU G 1 109 ? -32.731 -12.030 8.458 1.00 18.65 109 GLU G N 1
ATOM 14073 C CA . GLU G 1 109 ? -31.612 -11.169 8.091 1.00 17.05 109 GLU G CA 1
ATOM 14074 C C . GLU G 1 109 ? -31.801 -10.653 6.672 1.00 20.19 109 GLU G C 1
ATOM 14075 O O . GLU G 1 109 ? -32.019 -11.432 5.740 1.00 20.39 109 GLU G O 1
ATOM 14081 N N . GLU G 1 110 ? -31.736 -9.330 6.537 1.00 19.40 110 GLU G N 1
ATOM 14082 C CA . GLU G 1 110 ? -31.819 -8.639 5.260 1.00 15.51 110 GLU G CA 1
ATOM 14083 C C . GLU G 1 110 ? -30.849 -9.235 4.238 1.00 20.60 110 GLU G C 1
ATOM 14084 O O . GLU G 1 110 ? -29.678 -9.456 4.550 1.00 18.02 110 GLU G O 1
ATOM 14090 N N . GLY G 1 111 ? -31.355 -9.525 3.039 1.00 14.65 111 GLY G N 1
ATOM 14091 C CA . GLY G 1 111 ? -30.526 -10.014 1.938 1.00 16.41 111 GLY G CA 1
ATOM 14092 C C . GLY G 1 111 ? -29.887 -11.375 2.142 1.00 17.68 111 GLY G C 1
ATOM 14093 O O . GLY G 1 111 ? -28.928 -11.711 1.452 1.00 21.14 111 GLY G O 1
ATOM 14094 N N . SER G 1 112 ? -30.417 -12.169 3.076 1.00 15.79 112 SER G N 1
ATOM 14095 C CA . SER G 1 112 ? -29.841 -13.489 3.367 1.00 16.08 112 SER G CA 1
ATOM 14096 C C . SER G 1 112 ? -30.801 -14.649 3.081 1.00 20.34 112 SER G C 1
ATOM 14097 O O . SER G 1 112 ? -31.647 -14.984 3.914 1.00 19.42 112 SER G O 1
ATOM 14100 N N . VAL G 1 113 ? -30.678 -15.246 1.894 1.00 17.83 113 VAL G N 1
ATOM 14101 C CA . VAL G 1 113 ? -31.413 -16.475 1.574 1.00 19.80 113 VAL G CA 1
ATOM 14102 C C . VAL G 1 113 ? -31.027 -17.562 2.571 1.00 20.40 113 VAL G C 1
ATOM 14103 O O . VAL G 1 113 ? -31.876 -18.332 3.030 1.00 19.95 113 VAL G O 1
ATOM 14107 N N . THR G 1 114 ? -29.741 -17.607 2.910 1.00 16.59 114 THR G N 1
ATOM 14108 C CA . THR G 1 114 ? -29.225 -18.534 3.913 1.00 15.71 114 THR G CA 1
ATOM 14109 C C . THR G 1 114 ? -29.982 -18.448 5.246 1.00 21.79 114 THR G C 1
ATOM 14110 O O . THR G 1 114 ? -30.365 -19.478 5.815 1.00 19.71 114 THR G O 1
ATOM 14114 N N . ASN G 1 115 ? -30.206 -17.232 5.741 1.00 17.39 115 ASN G N 1
ATOM 14115 C CA . ASN G 1 115 ? -30.922 -17.083 7.005 1.00 21.43 115 ASN G CA 1
ATOM 14116 C C . ASN G 1 115 ? -32.387 -17.490 6.886 1.00 20.07 115 ASN G C 1
ATOM 14117 O O . ASN G 1 115 ? -32.914 -18.158 7.777 1.00 23.50 115 ASN G O 1
ATOM 14122 N N . MET G 1 116 ? -33.023 -17.093 5.785 1.00 18.73 116 MET G N 1
ATOM 14123 C CA . MET G 1 116 ? -34.434 -17.388 5.547 1.00 21.07 116 MET G CA 1
ATOM 14124 C C . MET G 1 116 ? -34.695 -18.890 5.553 1.00 22.34 116 MET G C 1
ATOM 14125 O O . MET G 1 116 ? -35.642 -19.352 6.185 1.00 24.25 116 MET G O 1
ATOM 14130 N N . LEU G 1 117 ? -33.832 -19.643 4.875 1.00 21.18 117 LEU G N 1
ATOM 14131 C CA . LEU G 1 117 ? -33.944 -21.104 4.817 1.00 21.08 117 LEU G CA 1
ATOM 14132 C C . LEU G 1 117 ? -33.595 -21.773 6.135 1.00 24.65 117 LEU G C 1
ATOM 14133 O O . LEU G 1 117 ? -34.240 -22.748 6.524 1.00 26.03 117 LEU G O 1
ATOM 14138 N N . THR G 1 118 ? -32.598 -21.239 6.836 1.00 22.00 118 THR G N 1
ATOM 14139 C CA . THR G 1 118 ? -32.227 -21.780 8.140 1.00 20.45 118 THR G CA 1
ATOM 14140 C C . THR G 1 118 ? -33.411 -21.777 9.111 1.00 26.54 118 THR G C 1
ATOM 14141 O O . THR G 1 118 ? -33.652 -22.769 9.798 1.00 21.76 118 THR G O 1
ATOM 14145 N N . SER G 1 119 ? -34.158 -20.675 9.152 1.00 22.26 119 SER G N 1
ATOM 14146 C CA . SER G 1 119 ? -35.351 -20.606 10.000 1.00 22.71 119 SER G CA 1
ATOM 14147 C C . SER G 1 119 ? -36.440 -21.572 9.551 1.00 24.33 119 SER G C 1
ATOM 14148 O O . SER G 1 119 ? -36.853 -22.439 10.318 1.00 28.00 119 SER G O 1
ATOM 14151 N N . ILE G 1 120 ? -36.870 -21.439 8.300 1.00 22.18 120 ILE G N 1
ATOM 14152 C CA . ILE G 1 120 ? -38.065 -22.124 7.802 1.00 21.84 120 ILE G CA 1
ATOM 14153 C C . ILE G 1 120 ? -37.867 -23.628 7.566 1.00 28.31 120 ILE G C 1
ATOM 14154 O O . ILE G 1 120 ? -38.788 -24.417 7.805 1.00 26.06 120 ILE G O 1
ATOM 14159 N N . VAL G 1 121 ? -36.680 -24.029 7.110 1.00 22.52 121 VAL G N 1
ATOM 14160 C CA . VAL G 1 121 ? -36.408 -25.454 6.856 1.00 21.24 121 VAL G CA 1
ATOM 14161 C C . VAL G 1 121 ? -35.273 -26.045 7.705 1.00 22.89 121 VAL G C 1
ATOM 14162 O O . VAL G 1 121 ? -34.863 -27.185 7.487 1.00 27.69 121 VAL G O 1
ATOM 14166 N N . GLY G 1 122 ? -34.786 -25.282 8.678 1.00 23.23 122 GLY G N 1
ATOM 14167 C CA . GLY G 1 122 ? -33.620 -25.679 9.474 1.00 25.58 122 GLY G CA 1
ATOM 14168 C C . GLY G 1 122 ? -33.745 -26.977 10.249 1.00 28.23 122 GLY G C 1
ATOM 14169 O O . GLY G 1 122 ? -32.937 -27.889 10.069 1.00 27.12 122 GLY G O 1
ATOM 14170 N N . ASN G 1 123 ? -34.760 -27.064 11.106 1.00 23.48 123 ASN G N 1
ATOM 14171 C CA . ASN G 1 123 ? -34.885 -28.175 12.047 1.00 26.32 123 ASN G CA 1
ATOM 14172 C C . ASN G 1 123 ? -36.169 -28.997 11.894 1.00 27.38 123 ASN G C 1
ATOM 14173 O O . ASN G 1 123 ? -36.169 -30.192 12.177 1.00 30.01 123 ASN G O 1
ATOM 14178 N N . VAL G 1 124 ? -37.246 -28.359 11.436 1.00 27.06 124 VAL G N 1
ATOM 14179 C CA . VAL G 1 124 ? -38.597 -28.950 11.470 1.00 26.12 124 VAL G CA 1
ATOM 14180 C C . VAL G 1 124 ? -38.795 -30.262 10.696 1.00 28.93 124 VAL G C 1
ATOM 14181 O O . VAL G 1 124 ? -39.683 -31.046 11.035 1.00 28.25 124 VAL G O 1
ATOM 14185 N N . PHE G 1 125 ? -37.972 -30.510 9.679 1.00 27.84 125 PHE G N 1
ATOM 14186 C CA . PHE G 1 125 ? -38.129 -31.711 8.853 1.00 25.41 125 PHE G CA 1
ATOM 14187 C C . PHE G 1 125 ? -37.744 -33.020 9.543 1.00 25.28 125 PHE G C 1
ATOM 14188 O O . PHE G 1 125 ? -38.098 -34.086 9.054 1.00 27.81 125 PHE G O 1
ATOM 14196 N N . GLY G 1 126 ? -37.027 -32.942 10.663 1.00 22.63 126 GLY G N 1
ATOM 14197 C CA . GLY G 1 126 ? -36.599 -34.138 11.396 1.00 24.03 126 GLY G CA 1
ATOM 14198 C C . GLY G 1 126 ? -37.364 -34.398 12.685 1.00 33.54 126 GLY G C 1
ATOM 14199 O O . GLY G 1 126 ? -36.986 -35.263 13.476 1.00 28.42 126 GLY G O 1
ATOM 14200 N N . PHE G 1 127 ? -38.445 -33.651 12.893 1.00 26.78 127 PHE G N 1
ATOM 14201 C CA . PHE G 1 127 ? -39.245 -33.762 14.103 1.00 28.31 127 PHE G CA 1
ATOM 14202 C C . PHE G 1 127 ? -39.844 -35.167 14.230 1.00 34.12 127 PHE G C 1
ATOM 14203 O O . PHE G 1 127 ? -40.435 -35.689 13.279 1.00 28.07 127 PHE G O 1
ATOM 14211 N N . LYS G 1 128 ? -39.669 -35.772 15.403 1.00 29.99 128 LYS G N 1
ATOM 14212 C CA . LYS G 1 128 ? -40.127 -37.138 15.653 1.00 35.52 128 LYS G CA 1
ATOM 14213 C C . LYS G 1 128 ? -41.621 -37.327 15.408 1.00 31.32 128 LYS G C 1
ATOM 14214 O O . LYS G 1 128 ? -42.034 -38.352 14.868 1.00 35.18 128 LYS G O 1
ATOM 14220 N N . ALA G 1 129 ? -42.413 -36.320 15.780 1.00 33.82 129 ALA G N 1
ATOM 14221 C CA . ALA G 1 129 ? -43.877 -36.354 15.661 1.00 32.02 129 ALA G CA 1
ATOM 14222 C C . ALA G 1 129 ? -44.412 -36.251 14.223 1.00 32.20 129 ALA G C 1
ATOM 14223 O O . ALA G 1 129 ? -45.627 -36.269 14.003 1.00 36.48 129 ALA G O 1
ATOM 14225 N N . LEU G 1 130 ? -43.512 -36.151 13.251 1.00 28.45 130 LEU G N 1
ATOM 14226 C CA . LEU G 1 130 ? -43.897 -36.160 11.839 1.00 28.68 130 LEU G CA 1
ATOM 14227 C C . LEU G 1 130 ? -43.315 -37.379 11.146 1.00 30.75 130 LEU G C 1
ATOM 14228 O O . LEU G 1 130 ? -42.246 -37.859 11.528 1.00 30.55 130 LEU G O 1
ATOM 14233 N N . LYS G 1 131 ? -44.034 -37.884 10.144 1.00 25.88 131 LYS G N 1
ATOM 14234 C CA . LYS G 1 131 ? -43.550 -38.959 9.279 1.00 31.25 131 LYS G CA 1
ATOM 14235 C C . LYS G 1 131 ? -42.839 -38.369 8.070 1.00 32.68 131 LYS G C 1
ATOM 14236 O O . LYS G 1 131 ? -41.871 -38.937 7.558 1.00 29.88 131 LYS G O 1
ATOM 14242 N N . ALA G 1 132 ? -43.355 -37.236 7.607 1.00 26.72 132 ALA G N 1
ATOM 14243 C CA . ALA G 1 132 ? -42.857 -36.569 6.419 1.00 26.78 132 ALA G CA 1
ATOM 14244 C C . ALA G 1 132 ? -43.243 -35.102 6.484 1.00 32.25 132 ALA G C 1
ATOM 14245 O O . ALA G 1 132 ? -44.178 -34.730 7.204 1.00 28.88 132 ALA G O 1
ATOM 14247 N N . LEU G 1 133 ? -42.508 -34.273 5.746 1.00 27.53 133 LEU G N 1
ATOM 14248 C CA . LEU G 1 133 ? -42.796 -32.846 5.640 1.00 27.66 133 LEU G CA 1
ATOM 14249 C C . LEU G 1 133 ? -42.204 -32.300 4.348 1.00 29.30 133 LEU G C 1
ATOM 14250 O O . LEU G 1 133 ? -41.053 -32.593 4.018 1.00 24.02 133 LEU G O 1
ATOM 14255 N N . ARG G 1 134 ? -42.996 -31.522 3.616 1.00 22.76 134 ARG G N 1
ATOM 14256 C CA . ARG G 1 134 ? -42.524 -30.887 2.393 1.00 21.20 134 ARG G CA 1
ATOM 14257 C C . ARG G 1 134 ? -42.893 -29.407 2.350 1.00 30.17 134 ARG G C 1
ATOM 14258 O O . ARG G 1 134 ? -44.066 -29.042 2.514 1.00 25.27 134 ARG G O 1
ATOM 14266 N N . LEU G 1 135 ? -41.895 -28.554 2.123 1.00 24.90 135 LEU G N 1
ATOM 14267 C CA . LEU G 1 135 ? -42.168 -27.146 1.872 1.00 24.04 135 LEU G CA 1
ATOM 14268 C C . LEU G 1 135 ? -42.575 -26.979 0.415 1.00 24.76 135 LEU G C 1
ATOM 14269 O O . LEU G 1 135 ? -41.783 -27.237 -0.494 1.00 24.53 135 LEU G O 1
ATOM 14274 N N . GLU G 1 136 ? -43.817 -26.547 0.207 1.00 21.96 136 GLU G N 1
ATOM 14275 C CA . GLU G 1 136 ? -44.376 -26.406 -1.134 1.00 22.70 136 GLU G CA 1
ATOM 14276 C C . GLU G 1 136 ? -44.172 -25.021 -1.740 1.00 23.67 136 GLU G C 1
ATOM 14277 O O . GLU G 1 136 ? -43.903 -24.902 -2.934 1.00 23.60 136 GLU G O 1
ATOM 14283 N N . ASP G 1 137 ? -44.328 -23.979 -0.923 1.00 23.37 137 ASP G N 1
ATOM 14284 C CA . ASP G 1 137 ? -44.263 -22.608 -1.419 1.00 22.42 137 ASP G CA 1
ATOM 14285 C C . ASP G 1 137 ? -43.931 -21.631 -0.304 1.00 22.80 137 ASP G C 1
ATOM 14286 O O . ASP G 1 137 ? -44.112 -21.934 0.879 1.00 21.97 137 ASP G O 1
ATOM 14291 N N . LEU G 1 138 ? -43.421 -20.469 -0.704 1.00 21.46 138 LEU G N 1
ATOM 14292 C CA . LEU G 1 138 ? -43.173 -19.345 0.186 1.00 22.01 138 LEU G CA 1
ATOM 14293 C C . LEU G 1 138 ? -43.698 -18.084 -0.468 1.00 19.93 138 LEU G C 1
ATOM 14294 O O . LEU G 1 138 ? -43.492 -17.876 -1.662 1.00 27.61 138 LEU G O 1
ATOM 14299 N N . ARG G 1 139 ? -44.376 -17.246 0.305 1.00 19.17 139 ARG G N 1
ATOM 14300 C CA . ARG G 1 139 ? -44.747 -15.914 -0.157 1.00 15.65 139 ARG G CA 1
ATOM 14301 C C . ARG G 1 139 ? -43.712 -14.936 0.388 1.00 20.63 139 ARG G C 1
ATOM 14302 O O . ARG G 1 139 ? -43.648 -14.691 1.596 1.00 21.12 139 ARG G O 1
ATOM 14310 N N . ILE G 1 140 ? -42.901 -14.380 -0.504 1.00 24.22 140 ILE G N 1
ATOM 14311 C CA . ILE G 1 140 ? -41.856 -13.450 -0.092 1.00 18.70 140 ILE G CA 1
ATOM 14312 C C . ILE G 1 140 ? -42.416 -12.043 -0.227 1.00 14.35 140 ILE G C 1
ATOM 14313 O O . ILE G 1 140 ? -42.735 -11.612 -1.332 1.00 21.37 140 ILE G O 1
ATOM 14318 N N . PRO G 1 141 ? -42.547 -11.328 0.901 1.00 16.84 141 PRO G N 1
ATOM 14319 C CA . PRO G 1 141 ? -43.134 -9.998 0.901 1.00 21.11 141 PRO G CA 1
ATOM 14320 C C . PRO G 1 141 ? -42.214 -9.005 0.206 1.00 22.60 141 PRO G C 1
ATOM 14321 O O . PRO G 1 141 ? -40.995 -9.211 0.172 1.00 21.28 141 PRO G O 1
ATOM 14325 N N . VAL G 1 142 ? -42.810 -7.954 -0.353 1.00 19.73 142 VAL G N 1
ATOM 14326 C CA . VAL G 1 142 ? -42.093 -6.907 -1.070 1.00 20.33 142 VAL G CA 1
ATOM 14327 C C . VAL G 1 142 ? -41.010 -6.227 -0.214 1.00 20.68 142 VAL G C 1
ATOM 14328 O O . VAL G 1 142 ? -39.913 -5.943 -0.712 1.00 23.50 142 VAL G O 1
ATOM 14332 N N . ALA G 1 143 ? -41.318 -5.985 1.061 1.00 20.34 143 ALA G N 1
ATOM 14333 C CA . ALA G 1 143 ? -40.387 -5.326 1.997 1.00 19.45 143 ALA G CA 1
ATOM 14334 C C . ALA G 1 143 ? -39.103 -6.125 2.227 1.00 23.17 143 ALA G C 1
ATOM 14335 O O . ALA G 1 143 ? -38.040 -5.539 2.440 1.00 19.57 143 ALA G O 1
ATOM 14337 N N . TYR G 1 144 ? -39.205 -7.457 2.186 1.00 19.33 144 TYR G N 1
ATOM 14338 C CA . TYR G 1 144 ? -38.030 -8.323 2.302 1.00 18.70 144 TYR G CA 1
ATOM 14339 C C . TYR G 1 144 ? -37.271 -8.415 0.979 1.00 21.01 144 TYR G C 1
ATOM 14340 O O . TYR G 1 144 ? -36.038 -8.406 0.960 1.00 20.02 144 TYR G O 1
ATOM 14349 N N . LEU G 1 145 ? -38.007 -8.490 -0.126 1.00 18.56 145 LEU G N 1
ATOM 14350 C CA . LEU G 1 145 ? -37.396 -8.558 -1.458 1.00 17.92 145 LEU G CA 1
ATOM 14351 C C . LEU G 1 145 ? -36.482 -7.366 -1.753 1.00 18.53 145 LEU G C 1
ATOM 14352 O O . LEU G 1 145 ? -35.434 -7.513 -2.384 1.00 18.48 145 LEU G O 1
ATOM 14357 N N . LYS G 1 146 ? -36.881 -6.189 -1.279 1.00 19.34 146 LYS G N 1
ATOM 14358 C CA . LYS G 1 146 ? -36.106 -4.969 -1.479 1.00 16.48 146 LYS G CA 1
ATOM 14359 C C . LYS G 1 146 ? -34.724 -5.005 -0.811 1.00 15.64 146 LYS G C 1
ATOM 14360 O O . LYS G 1 146 ? -33.874 -4.177 -1.121 1.00 20.85 146 LYS G O 1
ATOM 14366 N N . THR G 1 147 ? -34.499 -5.962 0.090 1.00 18.25 147 THR G N 1
ATOM 14367 C CA . THR G 1 147 ? -33.187 -6.122 0.739 1.00 18.40 147 THR G CA 1
ATOM 14368 C C . THR G 1 147 ? -32.201 -6.997 -0.060 1.00 20.93 147 THR G C 1
ATOM 14369 O O . THR G 1 147 ? -31.038 -7.132 0.327 1.00 23.33 147 THR G O 1
ATOM 14373 N N . PHE G 1 148 ? -32.674 -7.580 -1.162 1.00 17.48 148 PHE G N 1
ATOM 14374 C CA . PHE G 1 148 ? -31.874 -8.453 -2.025 1.00 18.17 148 PHE G CA 1
ATOM 14375 C C . PHE G 1 148 ? -31.554 -7.748 -3.338 1.00 23.19 148 PHE G C 1
ATOM 14376 O O . PHE G 1 148 ? -32.368 -6.979 -3.852 1.00 19.18 148 PHE G O 1
ATOM 14384 N N . GLN G 1 149 ? -30.371 -8.020 -3.882 1.00 18.73 149 GLN G N 1
ATOM 14385 C CA . GLN G 1 149 ? -30.018 -7.546 -5.216 1.00 24.69 149 GLN G CA 1
ATOM 14386 C C . GLN G 1 149 ? -30.909 -8.205 -6.283 1.00 19.59 149 GLN G C 1
ATOM 14387 O O . GLN G 1 149 ? -31.421 -7.532 -7.177 1.00 18.52 149 GLN G O 1
ATOM 14393 N N . GLY G 1 150 ? -31.115 -9.513 -6.162 1.00 21.93 150 GLY G N 1
ATOM 14394 C CA . GLY G 1 150 ? -31.785 -10.276 -7.210 1.00 19.30 150 GLY G CA 1
ATOM 14395 C C . GLY G 1 150 ? -30.781 -10.529 -8.323 1.00 22.96 150 GLY G C 1
ATOM 14396 O O . GLY G 1 150 ? -29.570 -10.429 -8.091 1.00 18.87 150 GLY G O 1
ATOM 14397 N N . PRO G 1 151 ? -31.265 -10.835 -9.543 1.00 17.44 151 PRO G N 1
ATOM 14398 C CA . PRO G 1 151 ? -30.354 -11.141 -10.636 1.00 17.24 151 PRO G CA 1
ATOM 14399 C C . PRO G 1 151 ? -29.355 -10.026 -10.929 1.00 16.29 151 PRO G C 1
ATOM 14400 O O . PRO G 1 151 ? -29.705 -8.847 -10.844 1.00 16.62 151 PRO G O 1
ATOM 14404 N N . PRO G 1 152 ? -28.109 -10.399 -11.277 1.00 14.76 152 PRO G N 1
ATOM 14405 C CA . PRO G 1 152 ? -27.117 -9.381 -11.629 1.00 17.34 152 PRO G CA 1
ATOM 14406 C C . PRO G 1 152 ? -27.622 -8.495 -12.764 1.00 21.10 152 PRO G C 1
ATOM 14407 O O . PRO G 1 152 ? -27.363 -7.296 -12.757 1.00 17.91 152 PRO G O 1
ATOM 14411 N N . HIS G 1 153 ? -28.363 -9.081 -13.708 1.00 19.60 153 HIS G N 1
ATOM 14412 C CA . HIS G 1 153 ? -28.833 -8.356 -14.889 1.00 17.71 153 HIS G CA 1
ATOM 14413 C C . HIS G 1 153 ? -30.318 -8.596 -15.189 1.00 20.28 153 HIS G C 1
ATOM 14414 O O . HIS G 1 153 ? -31.101 -7.648 -15.227 1.00 20.84 153 HIS G O 1
ATOM 14421 N N . GLY G 1 154 ? -30.706 -9.859 -15.367 1.00 18.93 154 GLY G N 1
ATOM 14422 C CA . GLY G 1 154 ? -32.097 -10.187 -15.699 1.00 22.07 154 GLY G CA 1
ATOM 14423 C C . GLY G 1 154 ? -32.352 -10.199 -17.201 1.00 21.83 154 GLY G C 1
ATOM 14424 O O . GLY G 1 154 ? -31.534 -9.719 -17.978 1.00 18.50 154 GLY G O 1
ATOM 14425 N N . ILE G 1 155 ? -33.508 -10.727 -17.599 1.00 21.95 155 ILE G N 1
ATOM 14426 C CA . ILE G 1 155 ? -33.812 -11.011 -19.005 1.00 21.36 155 ILE G CA 1
ATOM 14427 C C . ILE G 1 155 ? -33.598 -9.819 -19.936 1.00 22.81 155 ILE G C 1
ATOM 14428 O O . ILE G 1 155 ? -32.860 -9.924 -20.922 1.00 24.83 155 ILE G O 1
ATOM 14433 N N . GLN G 1 156 ? -34.231 -8.695 -19.606 1.00 20.09 156 GLN G N 1
ATOM 14434 C CA . GLN G 1 156 ? -34.200 -7.489 -20.429 1.00 23.21 156 GLN G CA 1
ATOM 14435 C C . GLN G 1 156 ? -32.770 -6.993 -20.648 1.00 25.83 156 GLN G C 1
ATOM 14436 O O . GLN G 1 156 ? -32.355 -6.731 -21.782 1.00 21.88 156 GLN G O 1
ATOM 14442 N N . VAL G 1 157 ? -32.027 -6.857 -19.554 1.00 24.00 157 VAL G N 1
ATOM 14443 C CA . VAL G 1 157 ? -30.668 -6.332 -19.610 1.00 18.10 157 VAL G CA 1
ATOM 14444 C C . VAL G 1 157 ? -29.736 -7.304 -20.335 1.00 16.23 157 VAL G C 1
ATOM 14445 O O . VAL G 1 157 ? -28.900 -6.884 -21.139 1.00 22.57 157 VAL G O 1
ATOM 14449 N N . GLU G 1 158 ? -29.895 -8.597 -20.068 1.00 18.10 158 GLU G N 1
ATOM 14450 C CA . GLU G 1 158 ? -29.121 -9.616 -20.775 1.00 22.62 158 GLU G CA 1
ATOM 14451 C C . GLU G 1 158 ? -29.301 -9.545 -22.296 1.00 24.74 158 GLU G C 1
ATOM 14452 O O . GLU G 1 158 ? -28.328 -9.611 -23.047 1.00 24.38 158 GLU G O 1
ATOM 14458 N N . ARG G 1 159 ? -30.547 -9.421 -22.745 1.00 23.10 159 ARG G N 1
ATOM 14459 C CA . ARG G 1 159 ? -30.824 -9.361 -24.181 1.00 22.46 159 ARG G CA 1
ATOM 14460 C C . ARG G 1 159 ? -30.177 -8.119 -24.768 1.00 22.67 159 ARG G C 1
ATOM 14461 O O . ARG G 1 159 ? -29.614 -8.165 -25.860 1.00 25.68 159 ARG G O 1
ATOM 14469 N N . ASP G 1 160 ? -30.233 -7.018 -24.018 1.00 22.52 160 ASP G N 1
ATOM 14470 C CA . ASP G 1 160 ? -29.618 -5.759 -24.432 1.00 24.25 160 ASP G CA 1
ATOM 14471 C C . ASP G 1 160 ? -28.090 -5.837 -24.495 1.00 25.72 160 ASP G C 1
ATOM 14472 O O . ASP G 1 160 ? -27.474 -5.274 -25.405 1.00 25.36 160 ASP G O 1
ATOM 14477 N N . LYS G 1 161 ? -27.484 -6.542 -23.540 1.00 24.45 161 LYS G N 1
ATOM 14478 C CA . LYS G 1 161 ? -26.027 -6.736 -23.532 1.00 25.39 161 LYS G CA 1
ATOM 14479 C C . LYS G 1 161 ? -25.569 -7.631 -24.680 1.00 24.10 161 LYS G C 1
ATOM 14480 O O . LYS G 1 161 ? -24.490 -7.432 -25.239 1.00 25.59 161 LYS G O 1
ATOM 14486 N N . LEU G 1 162 ? -26.388 -8.620 -25.023 1.00 22.65 162 LEU G N 1
ATOM 14487 C CA . LEU G 1 162 ? -26.024 -9.573 -26.068 1.00 26.51 162 LEU G CA 1
ATOM 14488 C C . LEU G 1 162 ? -26.511 -9.149 -27.451 1.00 29.50 162 LEU G C 1
ATOM 14489 O O . LEU G 1 162 ? -26.031 -9.670 -28.461 1.00 28.86 162 LEU G O 1
ATOM 14494 N N . ASN G 1 163 ? -27.452 -8.202 -27.484 1.00 27.51 163 ASN G N 1
ATOM 14495 C CA . ASN G 1 163 ? -28.081 -7.738 -28.725 1.00 31.10 163 ASN G CA 1
ATOM 14496 C C . ASN G 1 163 ? -28.818 -8.878 -29.443 1.00 30.13 163 ASN G C 1
ATOM 14497 O O . ASN G 1 163 ? -28.754 -9.007 -30.663 1.00 31.32 163 ASN G O 1
ATOM 14502 N N . LYS G 1 164 ? -29.513 -9.707 -28.668 1.00 28.61 164 LYS G N 1
ATOM 14503 C CA . LYS G 1 164 ? -30.241 -10.858 -29.211 1.00 29.54 164 LYS G CA 1
ATOM 14504 C C . LYS G 1 164 ? -31.700 -10.783 -28.806 1.00 32.22 164 LYS G C 1
ATOM 14505 O O . LYS G 1 164 ? -32.022 -10.722 -27.614 1.00 30.40 164 LYS G O 1
ATOM 14511 N N . TYR G 1 165 ? -32.575 -10.793 -29.808 1.00 31.09 165 TYR G N 1
ATOM 14512 C CA . TYR G 1 165 ? -33.998 -10.561 -29.603 1.00 29.39 165 TYR G CA 1
ATOM 14513 C C . TYR G 1 165 ? -34.875 -11.479 -30.449 1.00 30.55 165 TYR G C 1
ATOM 14514 O O . TYR G 1 165 ? -34.470 -11.925 -31.521 1.00 32.25 165 TYR G O 1
ATOM 14523 N N . GLY G 1 166 ? -36.083 -11.744 -29.963 1.00 33.22 166 GLY G N 1
ATOM 14524 C CA . GLY G 1 166 ? -37.133 -12.356 -30.783 1.00 35.35 166 GLY G CA 1
ATOM 14525 C C . GLY G 1 166 ? -37.171 -13.869 -30.852 1.00 36.86 166 GLY G C 1
ATOM 14526 O O . GLY G 1 166 ? -38.005 -14.435 -31.558 1.00 36.42 166 GLY G O 1
ATOM 14527 N N . ARG G 1 167 ? -36.274 -14.527 -30.123 1.00 34.60 167 ARG G N 1
ATOM 14528 C CA . ARG G 1 167 ? -36.186 -15.985 -30.132 1.00 32.02 167 ARG G CA 1
ATOM 14529 C C . ARG G 1 167 ? -35.508 -16.500 -28.861 1.00 31.55 167 ARG G C 1
ATOM 14530 O O . ARG G 1 167 ? -34.749 -15.769 -28.229 1.00 31.80 167 ARG G O 1
ATOM 14538 N N . PRO G 1 168 ? -35.781 -17.764 -28.482 1.00 32.41 168 PRO G N 1
ATOM 14539 C CA . PRO G 1 168 ? -34.963 -18.396 -27.449 1.00 31.28 168 PRO G CA 1
ATOM 14540 C C . PRO G 1 168 ? -33.496 -18.429 -27.860 1.00 33.24 168 PRO G C 1
ATOM 14541 O O . PRO G 1 168 ? -33.182 -18.405 -29.054 1.00 30.61 168 PRO G O 1
ATOM 14545 N N . LEU G 1 169 ? -32.607 -18.480 -26.879 1.00 29.95 169 LEU G N 1
ATOM 14546 C CA . LEU G 1 169 ? -31.189 -18.621 -27.166 1.00 28.63 169 LEU G CA 1
ATOM 14547 C C . LEU G 1 169 ? -30.848 -20.104 -27.189 1.00 23.38 169 LEU G C 1
ATOM 14548 O O . LEU G 1 169 ? -31.611 -20.926 -26.669 1.00 27.54 169 LEU G O 1
ATOM 14553 N N . LEU G 1 170 ? -29.728 -20.443 -27.824 1.00 27.62 170 LEU G N 1
ATOM 14554 C CA . LEU G 1 170 ? -29.329 -21.838 -28.021 1.00 31.48 170 LEU G CA 1
ATOM 14555 C C . LEU G 1 170 ? -27.953 -22.120 -27.447 1.00 25.67 170 LEU G C 1
ATOM 14556 O O . LEU G 1 170 ? -27.032 -21.328 -27.637 1.00 29.24 170 LEU G O 1
ATOM 14561 N N . GLY G 1 171 ? -27.814 -23.261 -26.773 1.00 28.63 171 GLY G N 1
ATOM 14562 C CA . GLY G 1 171 ? -26.522 -23.702 -26.250 1.00 30.04 171 GLY G CA 1
ATOM 14563 C C . GLY G 1 171 ? -26.252 -25.188 -26.400 1.00 30.48 171 GLY G C 1
ATOM 14564 O O . GLY G 1 171 ? -27.175 -25.968 -26.631 1.00 32.93 171 GLY G O 1
ATOM 14565 N N . CYS G 1 172 ? -24.976 -25.570 -26.300 1.00 35.95 172 CYS G N 1
ATOM 14566 C CA . CYS G 1 172 ? -24.561 -26.981 -26.250 1.00 35.20 172 CYS G CA 1
ATOM 14567 C C . CYS G 1 172 ? -23.715 -27.198 -24.996 1.00 35.31 172 CYS G C 1
ATOM 14568 O O . CYS G 1 172 ? -22.918 -26.337 -24.624 1.00 30.34 172 CYS G O 1
ATOM 14571 N N . THR G 1 173 ? -23.924 -28.325 -24.321 1.00 29.38 173 THR G N 1
ATOM 14572 C CA . THR G 1 173 ? -23.009 -28.752 -23.275 1.00 31.58 173 THR G CA 1
ATOM 14573 C C . THR G 1 173 ? -21.968 -29.664 -23.911 1.00 32.04 173 THR G C 1
ATOM 14574 O O . THR G 1 173 ? -22.313 -30.596 -24.634 1.00 31.71 173 THR G O 1
ATOM 14578 N N . ILE G 1 174 ? -20.693 -29.383 -23.655 1.00 31.34 174 ILE G N 1
ATOM 14579 C CA . ILE G 1 174 ? -19.608 -30.206 -24.188 1.00 30.22 174 ILE G CA 1
ATOM 14580 C C . ILE G 1 174 ? -19.623 -31.591 -23.533 1.00 31.81 174 ILE G C 1
ATOM 14581 O O . ILE G 1 174 ? -19.828 -31.720 -22.320 1.00 29.09 174 ILE G O 1
ATOM 14586 N N . LYS G 1 175 ? -19.437 -32.622 -24.352 1.00 27.70 175 LYS G N 1
ATOM 14587 C CA . LYS G 1 175 ? -19.376 -34.001 -23.878 1.00 29.02 175 LYS G CA 1
ATOM 14588 C C . LYS G 1 175 ? -18.141 -34.665 -24.489 1.00 27.93 175 LYS G C 1
ATOM 14589 O O . LYS G 1 175 ? -17.627 -34.177 -25.490 1.00 29.57 175 LYS G O 1
ATOM 14595 N N . PRO G 1 176 ? -17.637 -35.756 -23.879 1.00 26.42 176 PRO G N 1
ATOM 14596 C CA . PRO G 1 176 ? -18.067 -36.372 -22.622 1.00 30.70 176 PRO G CA 1
ATOM 14597 C C . PRO G 1 176 ? -17.939 -35.414 -21.437 1.00 32.70 176 PRO G C 1
ATOM 14598 O O . PRO G 1 176 ? -17.118 -34.487 -21.472 1.00 30.01 176 PRO G O 1
ATOM 14602 N N . LYS G 1 177 ? -18.758 -35.641 -20.410 1.00 32.25 177 LYS G N 1
ATOM 14603 C CA . LYS G 1 177 ? -18.804 -34.786 -19.222 1.00 30.29 177 LYS G CA 1
ATOM 14604 C C . LYS G 1 177 ? -17.399 -34.464 -18.720 1.00 30.66 177 LYS G C 1
ATOM 14605 O O . LYS G 1 177 ? -17.054 -33.302 -18.538 1.00 31.87 177 LYS G O 1
ATOM 14611 N N . LEU G 1 178 ? -16.602 -35.512 -18.521 1.00 27.05 178 LEU G N 1
ATOM 14612 C CA . LEU G 1 178 ? -15.238 -35.407 -18.026 1.00 29.61 178 LEU G CA 1
ATOM 14613 C C . LEU G 1 178 ? -14.309 -36.190 -18.946 1.00 33.66 178 LEU G C 1
ATOM 14614 O O . LEU G 1 178 ? -14.749 -37.108 -19.647 1.00 30.60 178 LEU G O 1
ATOM 14619 N N . GLY G 1 179 ? -13.033 -35.820 -18.962 1.00 29.79 179 GLY G N 1
ATOM 14620 C CA . GLY G 1 179 ? -12.030 -36.577 -19.709 1.00 29.87 179 GLY G CA 1
ATOM 14621 C C . GLY G 1 179 ? -11.373 -35.890 -20.891 1.00 29.81 179 GLY G C 1
ATOM 14622 O O . GLY G 1 179 ? -10.321 -36.338 -21.357 1.00 33.56 179 GLY G O 1
ATOM 14623 N N . LEU G 1 180 ? -11.988 -34.821 -21.392 1.00 23.48 180 LEU G N 1
ATOM 14624 C CA . LEU G 1 180 ? -11.411 -34.052 -22.497 1.00 25.53 180 LEU G CA 1
ATOM 14625 C C . LEU G 1 180 ? -10.311 -33.098 -22.029 1.00 28.87 180 LEU G C 1
ATOM 14626 O O . LEU G 1 180 ? -10.396 -32.546 -20.930 1.00 28.92 180 LEU G O 1
ATOM 14631 N N . SER G 1 181 ? -9.293 -32.897 -22.870 1.00 24.32 181 SER G N 1
ATOM 14632 C CA . SER G 1 181 ? -8.220 -31.944 -22.575 1.00 27.26 181 SER G CA 1
ATOM 14633 C C . SER G 1 181 ? -8.735 -30.529 -22.821 1.00 26.88 181 SER G C 1
ATOM 14634 O O . SER G 1 181 ? -9.772 -30.348 -23.462 1.00 25.96 181 SER G O 1
ATOM 14637 N N . ALA G 1 182 ? -8.017 -29.531 -22.311 1.00 24.25 182 ALA G N 1
ATOM 14638 C CA . ALA G 1 182 ? -8.441 -28.137 -22.458 1.00 24.93 182 ALA G CA 1
ATOM 14639 C C . ALA G 1 182 ? -8.448 -27.716 -23.921 1.00 23.98 182 ALA G C 1
ATOM 14640 O O . ALA G 1 182 ? -9.365 -27.031 -24.370 1.00 25.46 182 ALA G O 1
ATOM 14642 N N . LYS G 1 183 ? -7.431 -28.142 -24.665 1.00 24.66 183 LYS G N 1
ATOM 14643 C CA . LYS G 1 183 ? -7.353 -27.845 -26.095 1.00 25.79 183 LYS G CA 1
ATOM 14644 C C . LYS G 1 183 ? -8.502 -28.498 -26.865 1.00 25.56 183 LYS G C 1
ATOM 14645 O O . LYS G 1 183 ? -9.144 -27.844 -27.688 1.00 24.82 183 LYS G O 1
ATOM 14651 N N . ASN G 1 184 ? -8.763 -29.779 -26.593 1.00 25.07 184 ASN G N 1
ATOM 14652 C CA . ASN G 1 184 ? -9.902 -30.470 -27.208 1.00 29.48 184 ASN G CA 1
ATOM 14653 C C . ASN G 1 184 ? -11.233 -29.821 -26.854 1.00 30.75 184 ASN G C 1
ATOM 14654 O O . ASN G 1 184 ? -12.130 -29.733 -27.696 1.00 27.75 184 ASN G O 1
ATOM 14659 N N . TYR G 1 185 ? -11.340 -29.358 -25.608 1.00 29.15 185 TYR G N 1
ATOM 14660 C CA . TYR G 1 185 ? -12.522 -28.654 -25.128 1.00 24.41 185 TYR G CA 1
ATOM 14661 C C . TYR G 1 185 ? -12.796 -27.414 -25.977 1.00 26.98 185 TYR G C 1
ATOM 14662 O O . TYR G 1 185 ? -13.908 -27.226 -26.466 1.00 24.33 185 TYR G O 1
ATOM 14671 N N . GLY G 1 186 ? -11.769 -26.583 -26.157 1.00 24.28 186 GLY G N 1
ATOM 14672 C CA . GLY G 1 186 ? -11.887 -25.353 -26.938 1.00 23.16 186 GLY G CA 1
ATOM 14673 C C . GLY G 1 186 ? -12.203 -25.594 -28.404 1.00 29.44 186 GLY G C 1
ATOM 14674 O O . GLY G 1 186 ? -12.918 -24.809 -29.036 1.00 24.40 186 GLY G O 1
ATOM 14675 N N . ARG G 1 187 ? -11.662 -26.684 -28.942 1.00 27.49 187 ARG G N 1
ATOM 14676 C CA . ARG G 1 187 ? -11.946 -27.115 -30.312 1.00 33.24 187 ARG G CA 1
ATOM 14677 C C . ARG G 1 187 ? -13.448 -27.377 -30.496 1.00 26.27 187 ARG G C 1
ATOM 14678 O O . ARG G 1 187 ? -14.066 -26.857 -31.425 1.00 28.41 187 ARG G O 1
ATOM 14686 N N . ALA G 1 188 ? -14.027 -28.153 -29.585 1.00 24.21 188 ALA G N 1
ATOM 14687 C CA . ALA G 1 188 ? -15.451 -28.462 -29.619 1.00 26.40 188 ALA G CA 1
ATOM 14688 C C . ALA G 1 188 ? -16.296 -27.199 -29.463 1.00 32.63 188 ALA G C 1
ATOM 14689 O O . ALA G 1 188 ? -17.354 -27.073 -30.087 1.00 26.94 188 ALA G O 1
ATOM 14691 N N . VAL G 1 189 ? -15.812 -26.259 -28.646 1.00 29.13 189 VAL G N 1
ATOM 14692 C CA . VAL G 1 189 ? -16.491 -24.977 -28.442 1.00 26.68 189 VAL G CA 1
ATOM 14693 C C . VAL G 1 189 ? -16.545 -24.166 -29.732 1.00 26.17 189 VAL G C 1
ATOM 14694 O O . VAL G 1 189 ? -17.616 -23.706 -30.134 1.00 27.14 189 VAL G O 1
ATOM 14698 N N . TYR G 1 190 ? -15.392 -23.987 -30.373 1.00 26.09 190 TYR G N 1
ATOM 14699 C CA . TYR G 1 190 ? -15.331 -23.281 -31.648 1.00 30.02 190 TYR G CA 1
ATOM 14700 C C . TYR G 1 190 ? -16.300 -23.878 -32.681 1.00 29.95 190 TYR G C 1
ATOM 14701 O O . TYR G 1 190 ? -17.015 -23.140 -33.363 1.00 28.08 190 TYR G O 1
ATOM 14710 N N . GLU G 1 191 ? -16.323 -25.207 -32.776 1.00 27.97 191 GLU G N 1
ATOM 14711 C CA . GLU G 1 191 ? -17.161 -25.896 -33.761 1.00 34.98 191 GLU G CA 1
ATOM 14712 C C . GLU G 1 191 ? -18.658 -25.745 -33.475 1.00 33.96 191 GLU G C 1
ATOM 14713 O O . GLU G 1 191 ? -19.426 -25.473 -34.401 1.00 36.56 191 GLU G O 1
ATOM 14719 N N . CYS G 1 192 ? -19.066 -25.920 -32.212 1.00 31.77 192 CYS G N 1
ATOM 14720 C CA . CYS G 1 192 ? -20.464 -25.701 -31.798 1.00 31.02 192 CYS G CA 1
ATOM 14721 C C . CYS G 1 192 ? -20.889 -24.267 -32.151 1.00 33.72 192 CYS G C 1
ATOM 14722 O O . CYS G 1 192 ? -21.867 -24.056 -32.871 1.00 29.14 192 CYS G O 1
ATOM 14725 N N . LEU G 1 193 ? -20.125 -23.288 -31.670 1.00 32.10 193 LEU G N 1
ATOM 14726 C CA . LEU G 1 193 ? -20.461 -21.869 -31.841 1.00 28.44 193 LEU G CA 1
ATOM 14727 C C . LEU G 1 193 ? -20.525 -21.386 -33.299 1.00 32.48 193 LEU G C 1
ATOM 14728 O O . LEU G 1 193 ? -21.440 -20.650 -33.674 1.00 27.27 193 LEU G O 1
ATOM 14733 N N . ARG G 1 194 ? -19.548 -21.780 -34.111 1.00 31.32 194 ARG G N 1
ATOM 14734 C CA . ARG G 1 194 ? -19.528 -21.364 -35.513 1.00 36.07 194 ARG G CA 1
ATOM 14735 C C . ARG G 1 194 ? -20.712 -21.965 -36.282 1.00 29.62 194 ARG G C 1
ATOM 14736 O O . ARG G 1 194 ? -21.153 -21.402 -37.281 1.00 34.28 194 ARG G O 1
ATOM 14744 N N . GLY G 1 195 ? -21.224 -23.092 -35.787 1.00 30.11 195 GLY G N 1
ATOM 14745 C CA . GLY G 1 195 ? -22.335 -23.803 -36.416 1.00 32.06 195 GLY G CA 1
ATOM 14746 C C . GLY G 1 195 ? -23.695 -23.153 -36.234 1.00 35.48 195 GLY G C 1
ATOM 14747 O O . GLY G 1 195 ? -24.658 -23.532 -36.904 1.00 33.92 195 GLY G O 1
ATOM 14748 N N . GLY G 1 196 ? -23.789 -22.182 -35.328 1.00 31.37 196 GLY G N 1
ATOM 14749 C CA . GLY G 1 196 ? -25.029 -21.420 -35.160 1.00 30.34 196 GLY G CA 1
ATOM 14750 C C . GLY G 1 196 ? -25.572 -21.277 -33.748 1.00 31.77 196 GLY G C 1
ATOM 14751 O O . GLY G 1 196 ? -26.584 -20.608 -33.540 1.00 32.16 196 GLY G O 1
ATOM 14752 N N . LEU G 1 197 ? -24.918 -21.905 -32.775 1.00 29.94 197 LEU G N 1
ATOM 14753 C CA . LEU G 1 197 ? -25.334 -21.778 -31.379 1.00 29.34 197 LEU G CA 1
ATOM 14754 C C . LEU G 1 197 ? -24.820 -20.468 -30.790 1.00 25.14 197 LEU G C 1
ATOM 14755 O O . LEU G 1 197 ? -23.744 -19.993 -31.161 1.00 28.74 197 LEU G O 1
ATOM 14760 N N . ASP G 1 198 ? -25.613 -19.873 -29.902 1.00 26.28 198 ASP G N 1
ATOM 14761 C CA . ASP G 1 198 ? -25.217 -18.655 -29.188 1.00 27.80 198 ASP G CA 1
ATOM 14762 C C . ASP G 1 198 ? -24.215 -18.989 -28.095 1.00 25.68 198 ASP G C 1
ATOM 14763 O O . ASP G 1 198 ? -23.251 -18.249 -27.882 1.00 23.33 198 ASP G O 1
ATOM 14768 N N . PHE G 1 199 ? -24.462 -20.106 -27.411 1.00 23.07 199 PHE G N 1
ATOM 14769 C CA . PHE G 1 199 ? -23.703 -20.495 -26.224 1.00 26.03 199 PHE G CA 1
ATOM 14770 C C . PHE G 1 199 ? -23.207 -21.926 -26.271 1.00 25.61 199 PHE G C 1
ATOM 14771 O O . PHE G 1 199 ? -23.829 -22.792 -26.874 1.00 29.40 199 PHE G O 1
ATOM 14779 N N . THR G 1 200 ? -22.071 -22.153 -25.627 1.00 22.70 200 THR G N 1
ATOM 14780 C CA . THR G 1 200 ? -21.651 -23.482 -25.228 1.00 22.45 200 THR G CA 1
ATOM 14781 C C . THR G 1 200 ? -21.451 -23.434 -23.718 1.00 25.53 200 THR G C 1
ATOM 14782 O O . THR G 1 200 ? -21.526 -22.355 -23.128 1.00 24.74 200 THR G O 1
ATOM 14798 N N . ASP G 1 202 ? -19.506 -25.432 -19.968 1.00 25.13 202 ASP G N 1
ATOM 14799 C CA . ASP G 1 202 ? -18.877 -26.464 -19.163 1.00 19.47 202 ASP G CA 1
ATOM 14800 C C . ASP G 1 202 ? -19.990 -27.340 -18.617 1.00 20.72 202 ASP G C 1
ATOM 14801 O O . ASP G 1 202 ? -21.077 -26.855 -18.316 1.00 18.77 202 ASP G O 1
ATOM 14806 N N . ASP G 1 203 ? -19.734 -28.633 -18.490 1.00 20.13 203 ASP G N 1
ATOM 14807 C CA . ASP G 1 203 ? -20.663 -29.482 -17.764 1.00 23.71 203 ASP G CA 1
ATOM 14808 C C . ASP G 1 203 ? -20.633 -29.030 -16.307 1.00 25.20 203 ASP G C 1
ATOM 14809 O O . ASP G 1 203 ? -19.637 -28.444 -15.855 1.00 21.18 203 ASP G O 1
ATOM 14814 N N . GLU G 1 204 ? -21.714 -29.280 -15.573 1.00 19.80 204 GLU G N 1
ATOM 14815 C CA . GLU G 1 204 ? -21.791 -28.850 -14.178 1.00 19.41 204 GLU G CA 1
ATOM 14816 C C . GLU G 1 204 ? -20.605 -29.333 -13.340 1.00 25.21 204 GLU G C 1
ATOM 14817 O O . GLU G 1 204 ? -20.196 -28.649 -12.400 1.00 22.88 204 GLU G O 1
ATOM 14823 N N . ASN G 1 205 ? -20.052 -30.500 -13.683 1.00 17.77 205 ASN G N 1
ATOM 14824 C CA . ASN G 1 205 ? -18.960 -31.085 -12.898 1.00 20.42 205 ASN G CA 1
ATOM 14825 C C . ASN G 1 205 ? -17.554 -30.843 -13.454 1.00 20.39 205 ASN G C 1
ATOM 14826 O O . ASN G 1 205 ? -16.569 -31.401 -12.965 1.00 21.98 205 ASN G O 1
ATOM 14831 N N . ILE G 1 206 ? -17.473 -30.007 -14.478 1.00 19.31 206 ILE G N 1
ATOM 14832 C CA . ILE G 1 206 ? -16.199 -29.527 -14.978 1.00 21.39 206 ILE G CA 1
ATOM 14833 C C . ILE G 1 206 ? -15.819 -28.300 -14.138 1.00 21.52 206 ILE G C 1
ATOM 14834 O O . ILE G 1 206 ? -16.422 -27.235 -14.260 1.00 22.04 206 ILE G O 1
ATOM 14839 N N . ASN G 1 207 ? -14.861 -28.479 -13.240 1.00 17.71 207 ASN G N 1
ATOM 14840 C CA . ASN G 1 207 ? -14.350 -27.375 -12.438 1.00 20.77 207 ASN G CA 1
ATOM 14841 C C . ASN G 1 207 ? -12.862 -27.230 -12.751 1.00 18.62 207 ASN G C 1
ATOM 14842 O O . ASN G 1 207 ? -12.487 -26.554 -13.712 1.00 19.16 207 ASN G O 1
ATOM 14847 N N . SER G 1 208 ? -12.019 -27.896 -11.971 1.00 19.00 208 SER G N 1
ATOM 14848 C CA . SER G 1 208 ? -10.605 -28.034 -12.316 1.00 20.79 208 SER G CA 1
ATOM 14849 C C . SER G 1 208 ? -10.137 -29.421 -11.898 1.00 21.93 208 SER G C 1
ATOM 14850 O O . SER G 1 208 ? -10.240 -29.783 -10.733 1.00 23.20 208 SER G O 1
ATOM 14853 N N . GLN G 1 209 ? -9.624 -30.200 -12.846 1.00 20.15 209 GLN G N 1
ATOM 14854 C CA . GLN G 1 209 ? -9.289 -31.595 -12.574 1.00 15.07 209 GLN G CA 1
ATOM 14855 C C . GLN G 1 209 ? -7.954 -32.020 -13.215 1.00 18.57 209 GLN G C 1
ATOM 14856 O O . GLN G 1 209 ? -7.423 -31.311 -14.069 1.00 18.45 209 GLN G O 1
ATOM 14862 N N . PRO G 1 210 ? -7.401 -33.177 -12.800 1.00 17.78 210 PRO G N 1
ATOM 14863 C CA . PRO G 1 210 ? -6.157 -33.703 -13.384 1.00 19.83 210 PRO G CA 1
ATOM 14864 C C . PRO G 1 210 ? -6.135 -33.807 -14.917 1.00 24.06 210 PRO G C 1
ATOM 14865 O O . PRO G 1 210 ? -5.087 -33.615 -15.527 1.00 24.89 210 PRO G O 1
ATOM 14869 N N . PHE G 1 211 ? -7.273 -34.102 -15.536 1.00 21.46 211 PHE G N 1
ATOM 14870 C CA . PHE G 1 211 ? -7.326 -34.211 -16.998 1.00 24.20 211 PHE G CA 1
ATOM 14871 C C . PHE G 1 211 ? -7.463 -32.849 -17.691 1.00 25.80 211 PHE G C 1
ATOM 14872 O O . PHE G 1 211 ? -7.276 -32.743 -18.905 1.00 22.23 211 PHE G O 1
ATOM 14880 N N . GLN G 1 212 ? -7.800 -31.815 -16.923 1.00 21.52 212 GLN G N 1
ATOM 14881 C CA . GLN G 1 212 ? -8.063 -30.485 -17.489 1.00 20.09 212 GLN G CA 1
ATOM 14882 C C . GLN G 1 212 ? -8.143 -29.438 -16.384 1.00 22.52 212 GLN G C 1
ATOM 14883 O O . GLN G 1 212 ? -9.121 -29.398 -15.627 1.00 19.76 212 GLN G O 1
ATOM 14889 N N . ARG G 1 213 ? -7.112 -28.599 -16.300 1.00 20.31 213 ARG G N 1
ATOM 14890 C CA . ARG G 1 213 ? -7.059 -27.523 -15.311 1.00 20.00 213 ARG G CA 1
ATOM 14891 C C . ARG G 1 213 ? -7.816 -26.286 -15.807 1.00 18.36 213 ARG G C 1
ATOM 14892 O O . ARG G 1 213 ? -7.829 -25.988 -17.006 1.00 18.37 213 ARG G O 1
ATOM 14900 N N . TRP G 1 214 ? -8.451 -25.574 -14.883 1.00 17.95 214 TRP G N 1
ATOM 14901 C CA . TRP G 1 214 ? -9.421 -24.534 -15.252 1.00 15.49 214 TRP G CA 1
ATOM 14902 C C . TRP G 1 214 ? -8.828 -23.392 -16.083 1.00 17.46 214 TRP G C 1
ATOM 14903 O O . TRP G 1 214 ? -9.443 -22.960 -17.060 1.00 18.78 214 TRP G O 1
ATOM 14914 N N . ARG G 1 215 ? -7.638 -22.917 -15.708 1.00 17.88 215 ARG G N 1
ATOM 14915 C CA . ARG G 1 215 ? -7.022 -21.773 -16.391 1.00 21.59 215 ARG G CA 1
ATOM 14916 C C . ARG G 1 215 ? -6.702 -22.085 -17.856 1.00 21.33 215 ARG G C 1
ATOM 14917 O O . ARG G 1 215 ? -6.911 -21.241 -18.723 1.00 19.48 215 ARG G O 1
ATOM 14925 N N . ASP G 1 216 ? -6.204 -23.296 -18.120 1.00 21.86 216 ASP G N 1
ATOM 14926 C CA . ASP G 1 216 ? -5.977 -23.772 -19.494 1.00 21.23 216 ASP G CA 1
ATOM 14927 C C . ASP G 1 216 ? -7.283 -23.776 -20.283 1.00 19.08 216 ASP G C 1
ATOM 14928 O O . ASP G 1 216 ? -7.322 -23.291 -21.413 1.00 21.43 216 ASP G O 1
ATOM 14933 N N . ARG G 1 217 ? -8.345 -24.322 -19.684 1.00 16.95 217 ARG G N 1
ATOM 14934 C CA . ARG G 1 217 ? -9.676 -24.323 -20.299 1.00 19.05 217 ARG G CA 1
ATOM 14935 C C . ARG G 1 217 ? -10.164 -22.918 -20.638 1.00 24.02 217 ARG G C 1
ATOM 14936 O O . ARG G 1 217 ? -10.593 -22.676 -21.763 1.00 21.49 217 ARG G O 1
ATOM 14944 N N . PHE G 1 218 ? -10.104 -22.007 -19.662 1.00 21.20 218 PHE G N 1
ATOM 14945 C CA . PHE G 1 218 ? -10.603 -20.633 -19.825 1.00 18.39 218 PHE G CA 1
ATOM 14946 C C . PHE G 1 218 ? -9.924 -19.947 -21.012 1.00 18.92 218 PHE G C 1
ATOM 14947 O O . PHE G 1 218 ? -10.564 -19.244 -21.793 1.00 19.91 218 PHE G O 1
ATOM 14955 N N . LEU G 1 219 ? -8.621 -20.168 -21.133 1.00 20.08 219 LEU G N 1
ATOM 14956 C CA . LEU G 1 219 ? -7.801 -19.556 -22.173 1.00 23.39 219 LEU G CA 1
ATOM 14957 C C . LEU G 1 219 ? -8.199 -20.033 -23.573 1.00 23.46 219 LEU G C 1
ATOM 14958 O O . LEU G 1 219 ? -8.397 -19.225 -24.484 1.00 20.87 219 LEU G O 1
ATOM 14963 N N . PHE G 1 220 ? -8.328 -21.347 -23.728 1.00 21.00 220 PHE G N 1
ATOM 14964 C CA . PHE G 1 220 ? -8.626 -21.954 -25.025 1.00 24.13 220 PHE G CA 1
ATOM 14965 C C . PHE G 1 220 ? -10.064 -21.703 -25.446 1.00 24.94 220 PHE G C 1
ATOM 14966 O O . PHE G 1 220 ? -10.356 -21.569 -26.635 1.00 25.13 220 PHE G O 1
ATOM 14974 N N . VAL G 1 221 ? -10.957 -21.629 -24.464 1.00 23.14 221 VAL G N 1
ATOM 14975 C CA . VAL G 1 221 ? -12.350 -21.289 -24.724 1.00 21.35 221 VAL G CA 1
ATOM 14976 C C . VAL G 1 221 ? -12.470 -19.852 -25.221 1.00 24.82 221 VAL G C 1
ATOM 14977 O O . VAL G 1 221 ? -13.264 -19.569 -26.124 1.00 23.72 221 VAL G O 1
ATOM 14981 N N . ALA G 1 222 ? -11.671 -18.954 -24.645 1.00 20.36 222 ALA G N 1
ATOM 14982 C CA . ALA G 1 222 ? -11.666 -17.554 -25.062 1.00 25.43 222 ALA G CA 1
ATOM 14983 C C . ALA G 1 222 ? -11.217 -17.425 -26.516 1.00 24.45 222 ALA G C 1
ATOM 14984 O O . ALA G 1 222 ? -11.831 -16.683 -27.279 1.00 26.87 222 ALA G O 1
ATOM 14986 N N . ASP G 1 223 ? -10.157 -18.150 -26.888 1.00 23.39 223 ASP G N 1
ATOM 14987 C CA . ASP G 1 223 ? -9.705 -18.242 -28.285 1.00 26.70 223 ASP G CA 1
ATOM 14988 C C . ASP G 1 223 ? -10.814 -18.736 -29.218 1.00 24.08 223 ASP G C 1
ATOM 14989 O O . ASP G 1 223 ? -11.025 -18.166 -30.288 1.00 26.81 223 ASP G O 1
ATOM 14994 N N . ALA G 1 224 ? -11.519 -19.786 -28.797 1.00 22.11 224 ALA G N 1
ATOM 14995 C CA . ALA G 1 224 ? -12.617 -20.360 -29.570 1.00 24.60 224 ALA G CA 1
ATOM 14996 C C . ALA G 1 224 ? -13.765 -19.376 -29.790 1.00 28.54 224 ALA G C 1
ATOM 14997 O O . ALA G 1 224 ? -14.299 -19.289 -30.897 1.00 27.40 224 ALA G O 1
ATOM 14999 N N . ILE G 1 225 ? -14.141 -18.644 -28.739 1.00 28.03 225 ILE G N 1
ATOM 15000 C CA . ILE G 1 225 ? -15.194 -17.628 -28.836 1.00 21.36 225 ILE G CA 1
ATOM 15001 C C . ILE G 1 225 ? -14.812 -16.525 -29.822 1.00 29.80 225 ILE G C 1
ATOM 15002 O O . ILE G 1 225 ? -15.609 -16.176 -30.691 1.00 29.84 225 ILE G O 1
ATOM 15007 N N . HIS G 1 226 ? -13.596 -15.991 -29.676 1.00 26.41 226 HIS G N 1
ATOM 15008 C CA A HIS G 1 226 ? -13.109 -14.931 -30.553 0.50 30.22 226 HIS G CA 1
ATOM 15009 C CA B HIS G 1 226 ? -13.082 -14.936 -30.549 0.50 30.15 226 HIS G CA 1
ATOM 15010 C C . HIS G 1 226 ? -13.136 -15.367 -32.018 1.00 30.57 226 HIS G C 1
ATOM 15011 O O . HIS G 1 226 ? -13.607 -14.620 -32.876 1.00 32.12 226 HIS G O 1
ATOM 15024 N N . LYS G 1 227 ? -12.657 -16.579 -32.302 1.00 27.29 227 LYS G N 1
ATOM 15025 C CA . LYS G 1 227 ? -12.672 -17.096 -33.678 1.00 30.07 227 LYS G CA 1
ATOM 15026 C C . LYS G 1 227 ? -14.099 -17.263 -34.234 1.00 32.91 227 LYS G C 1
ATOM 15027 O O . LYS G 1 227 ? -14.383 -16.826 -35.348 1.00 33.50 227 LYS G O 1
ATOM 15033 N N . ALA G 1 228 ? -14.986 -17.877 -33.450 1.00 30.76 228 ALA G N 1
ATOM 15034 C CA . ALA G 1 228 ? -16.368 -18.127 -33.880 1.00 29.61 228 ALA G CA 1
ATOM 15035 C C . ALA G 1 228 ? -17.196 -16.857 -33.989 1.00 33.95 228 ALA G C 1
ATOM 15036 O O . ALA G 1 228 ? -18.085 -16.772 -34.836 1.00 34.41 228 ALA G O 1
ATOM 15038 N N . GLN G 1 229 ? -16.918 -15.883 -33.126 1.00 27.16 229 GLN G N 1
ATOM 15039 C CA . GLN G 1 229 ? -17.592 -14.588 -33.184 1.00 33.26 229 GLN G CA 1
ATOM 15040 C C . GLN G 1 229 ? -17.190 -13.799 -34.437 1.00 35.28 229 GLN G C 1
ATOM 15041 O O . GLN G 1 229 ? -18.045 -13.211 -35.096 1.00 31.69 229 GLN G O 1
ATOM 15047 N N . ALA G 1 230 ? -15.893 -13.792 -34.746 1.00 34.59 230 ALA G N 1
ATOM 15048 C CA . ALA G 1 230 ? -15.364 -13.128 -35.940 1.00 36.56 230 ALA G CA 1
ATOM 15049 C C . ALA G 1 230 ? -15.884 -13.754 -37.244 1.00 37.83 230 ALA G C 1
ATOM 15050 O O . ALA G 1 230 ? -16.174 -13.043 -38.207 1.00 40.14 230 ALA G O 1
ATOM 15052 N N . GLU G 1 231 ? -16.003 -15.080 -37.266 1.00 35.28 231 GLU G N 1
ATOM 15053 C CA . GLU G 1 231 ? -16.457 -15.795 -38.458 1.00 36.75 231 GLU G CA 1
ATOM 15054 C C . GLU G 1 231 ? -17.955 -15.636 -38.739 1.00 39.72 231 GLU G C 1
ATOM 15055 O O . GLU G 1 231 ? -18.355 -15.528 -39.897 1.00 41.17 231 GLU G O 1
ATOM 15061 N N . THR G 1 232 ? -18.773 -15.610 -37.689 1.00 36.34 232 THR G N 1
ATOM 15062 C CA . THR G 1 232 ? -20.228 -15.594 -37.851 1.00 34.68 232 THR G CA 1
ATOM 15063 C C . THR G 1 232 ? -20.847 -14.200 -37.804 1.00 36.93 232 THR G C 1
ATOM 15064 O O . THR G 1 232 ? -21.941 -13.987 -38.339 1.00 35.34 232 THR G O 1
ATOM 15068 N N . GLY G 1 233 ? -20.161 -13.260 -37.156 1.00 33.20 233 GLY G N 1
ATOM 15069 C CA . GLY G 1 233 ? -20.706 -11.917 -36.941 1.00 31.77 233 GLY G CA 1
ATOM 15070 C C . GLY G 1 233 ? -21.787 -11.843 -35.873 1.00 34.12 233 GLY G C 1
ATOM 15071 O O . GLY G 1 233 ? -22.476 -10.825 -35.745 1.00 34.63 233 GLY G O 1
ATOM 15072 N N . GLU G 1 234 ? -21.947 -12.923 -35.110 1.00 33.51 234 GLU G N 1
ATOM 15073 C CA . GLU G 1 234 ? -22.878 -12.945 -33.981 1.00 33.91 234 GLU G CA 1
ATOM 15074 C C . GLU G 1 234 ? -22.110 -13.023 -32.665 1.00 32.44 234 GLU G C 1
ATOM 15075 O O . GLU G 1 234 ? -21.066 -13.681 -32.585 1.00 28.91 234 GLU G O 1
ATOM 15081 N N . ILE G 1 235 ? -22.632 -12.361 -31.636 1.00 30.21 235 ILE G N 1
ATOM 15082 C CA . ILE G 1 235 ? -22.026 -12.417 -30.307 1.00 29.17 235 ILE G CA 1
ATOM 15083 C C . ILE G 1 235 ? -22.138 -13.834 -29.753 1.00 30.45 235 ILE G C 1
ATOM 15084 O O . ILE G 1 235 ? -23.208 -14.446 -29.785 1.00 28.06 235 ILE G O 1
ATOM 15089 N N . LYS G 1 236 ? -21.008 -14.362 -29.292 1.00 22.86 236 LYS G N 1
ATOM 15090 C CA . LYS G 1 236 ? -20.939 -15.720 -28.774 1.00 23.00 236 LYS G CA 1
ATOM 15091 C C . LYS G 1 236 ? -20.513 -15.731 -27.313 1.00 27.96 236 LYS G C 1
ATOM 15092 O O . LYS G 1 236 ? -19.863 -14.795 -26.832 1.00 25.04 236 LYS G O 1
ATOM 15098 N N . GLY G 1 237 ? -20.891 -16.796 -26.613 1.00 25.77 237 GLY G N 1
ATOM 15099 C CA . GLY G 1 237 ? -20.511 -16.971 -25.224 1.00 26.00 237 GLY G CA 1
ATOM 15100 C C . GLY G 1 237 ? -20.321 -18.428 -24.870 1.00 27.14 237 GLY G C 1
ATOM 15101 O O . GLY G 1 237 ? -20.762 -19.322 -25.594 1.00 24.67 237 GLY G O 1
ATOM 15102 N N . HIS G 1 238 ? -19.650 -18.656 -23.751 1.00 20.51 238 HIS G N 1
ATOM 15103 C CA . HIS G 1 238 ? -19.498 -19.982 -23.181 1.00 21.01 238 HIS G CA 1
ATOM 15104 C C . HIS G 1 238 ? -19.571 -19.809 -21.675 1.00 17.72 238 HIS G C 1
ATOM 15105 O O . HIS G 1 238 ? -18.816 -19.011 -21.110 1.00 21.65 238 HIS G O 1
ATOM 15112 N N . TYR G 1 239 ? -20.488 -20.524 -21.028 1.00 18.63 239 TYR G N 1
ATOM 15113 C CA . TYR G 1 239 ? -20.601 -20.451 -19.566 1.00 18.18 239 TYR G CA 1
ATOM 15114 C C . TYR G 1 239 ? -19.402 -21.151 -18.946 1.00 20.21 239 TYR G C 1
ATOM 15115 O O . TYR G 1 239 ? -19.382 -22.378 -18.814 1.00 22.04 239 TYR G O 1
ATOM 15124 N N . LEU G 1 240 ? -18.397 -20.370 -18.579 1.00 20.27 240 LEU G N 1
ATOM 15125 C CA . LEU G 1 240 ? -17.233 -20.908 -17.888 1.00 19.57 240 LEU G CA 1
ATOM 15126 C C . LEU G 1 240 ? -17.591 -21.172 -16.427 1.00 19.95 240 LEU G C 1
ATOM 15127 O O . LEU G 1 240 ? -18.019 -20.267 -15.707 1.00 15.48 240 LEU G O 1
ATOM 15132 N N . ASN G 1 241 ? -17.442 -22.426 -16.013 1.00 16.69 241 ASN G N 1
ATOM 15133 C CA . ASN G 1 241 ? -17.853 -22.857 -14.693 1.00 19.90 241 ASN G CA 1
ATOM 15134 C C . ASN G 1 241 ? -16.844 -22.389 -13.656 1.00 19.67 241 ASN G C 1
ATOM 15135 O O . ASN G 1 241 ? -15.675 -22.777 -13.699 1.00 18.29 241 ASN G O 1
ATOM 15140 N N . VAL G 1 242 ? -17.300 -21.531 -12.744 1.00 19.08 242 VAL G N 1
ATOM 15141 C CA . VAL G 1 242 ? -16.443 -21.017 -11.670 1.00 13.99 242 VAL G CA 1
ATOM 15142 C C . VAL G 1 242 ? -16.693 -21.732 -10.343 1.00 15.12 242 VAL G C 1
ATOM 15143 O O . VAL G 1 242 ? -16.081 -21.399 -9.329 1.00 20.01 242 VAL G O 1
ATOM 15147 N N . THR G 1 243 ? -17.579 -22.729 -10.354 1.00 16.79 243 THR G N 1
ATOM 15148 C CA . THR G 1 243 ? -17.830 -23.556 -9.172 1.00 14.53 243 THR G CA 1
ATOM 15149 C C . THR G 1 243 ? -16.503 -24.083 -8.610 1.00 18.62 243 THR G C 1
ATOM 15150 O O . THR G 1 243 ? -15.684 -24.624 -9.349 1.00 16.89 243 THR G O 1
ATOM 15154 N N . ALA G 1 244 ? -16.297 -23.913 -7.305 1.00 16.98 244 ALA G N 1
ATOM 15155 C CA . ALA G 1 244 ? -14.970 -24.089 -6.709 1.00 16.93 244 ALA G CA 1
ATOM 15156 C C . ALA G 1 244 ? -14.999 -24.603 -5.257 1.00 15.52 244 ALA G C 1
ATOM 15157 O O . ALA G 1 244 ? -16.054 -24.580 -4.610 1.00 19.12 244 ALA G O 1
ATOM 15159 N N . PRO G 1 245 ? -13.848 -25.099 -4.752 1.00 18.00 245 PRO G N 1
ATOM 15160 C CA . PRO G 1 245 ? -13.758 -25.580 -3.369 1.00 17.84 245 PRO G CA 1
ATOM 15161 C C . PRO G 1 245 ? -14.017 -24.498 -2.318 1.00 18.87 245 PRO G C 1
ATOM 15162 O O . PRO G 1 245 ? -14.624 -24.780 -1.284 1.00 15.34 245 PRO G O 1
ATOM 15166 N N . THR G 1 246 ? -13.560 -23.278 -2.602 1.00 17.54 246 THR G N 1
ATOM 15167 C CA . THR G 1 246 ? -13.609 -22.154 -1.666 1.00 18.24 246 THR G CA 1
ATOM 15168 C C . THR G 1 246 ? -14.100 -20.891 -2.372 1.00 17.58 246 THR G C 1
ATOM 15169 O O . THR G 1 246 ? -14.079 -20.800 -3.613 1.00 16.68 246 THR G O 1
ATOM 15173 N N . CYS G 1 247 ? -14.538 -19.914 -1.585 1.00 16.37 247 CYS G N 1
ATOM 15174 C CA . CYS G 1 247 ? -15.000 -18.636 -2.133 1.00 16.85 247 CYS G CA 1
ATOM 15175 C C . CYS G 1 247 ? -13.881 -17.901 -2.852 1.00 19.96 247 CYS G C 1
ATOM 15176 O O . CYS G 1 247 ? -14.132 -17.262 -3.865 1.00 14.79 247 CYS G O 1
ATOM 15179 N N . GLU G 1 248 ? -12.657 -17.989 -2.322 1.00 17.96 248 GLU G N 1
ATOM 15180 C CA . GLU G 1 248 ? -11.496 -17.292 -2.907 1.00 21.93 248 GLU G CA 1
ATOM 15181 C C . GLU G 1 248 ? -11.173 -17.848 -4.286 1.00 16.36 248 GLU G C 1
ATOM 15182 O O . GLU G 1 248 ? -10.811 -17.109 -5.198 1.00 18.86 248 GLU G O 1
ATOM 15188 N N . GLU G 1 249 ? -11.285 -19.164 -4.418 1.00 17.82 249 GLU G N 1
ATOM 15189 C CA . GLU G 1 249 ? -11.014 -19.850 -5.670 1.00 19.88 249 GLU G CA 1
ATOM 15190 C C . GLU G 1 249 ? -12.128 -19.569 -6.698 1.00 14.08 249 GLU G C 1
ATOM 15191 O O . GLU G 1 249 ? -11.857 -19.345 -7.879 1.00 17.73 249 GLU G O 1
ATOM 15197 N N . MET G 1 250 ? -13.370 -19.552 -6.234 1.00 15.31 250 MET G N 1
ATOM 15198 C CA . MET G 1 250 ? -14.518 -19.166 -7.062 1.00 15.38 250 MET G CA 1
ATOM 15199 C C . MET G 1 250 ? -14.318 -17.769 -7.669 1.00 18.67 250 MET G C 1
ATOM 15200 O O . MET G 1 250 ? -14.447 -17.582 -8.883 1.00 19.99 250 MET G O 1
ATOM 15205 N N . LEU G 1 251 ? -13.970 -16.802 -6.827 1.00 16.57 251 LEU G N 1
ATOM 15206 C CA . LEU G 1 251 ? -13.765 -15.433 -7.286 1.00 14.59 251 LEU G CA 1
ATOM 15207 C C . LEU G 1 251 ? -12.521 -15.268 -8.162 1.00 16.76 251 LEU G C 1
ATOM 15208 O O . LEU G 1 251 ? -12.512 -14.433 -9.063 1.00 16.15 251 LEU G O 1
ATOM 15213 N N . LYS G 1 252 ? -11.486 -16.066 -7.902 1.00 13.92 252 LYS G N 1
ATOM 15214 C CA . LYS G 1 252 ? -10.278 -16.080 -8.734 1.00 15.56 252 LYS G CA 1
ATOM 15215 C C . LYS G 1 252 ? -10.627 -16.485 -10.168 1.00 15.82 252 LYS G C 1
ATOM 15216 O O . LYS G 1 252 ? -10.132 -15.900 -11.139 1.00 15.91 252 LYS G O 1
ATOM 15222 N N . ARG G 1 253 ? -11.493 -17.482 -10.295 1.00 15.29 253 ARG G N 1
ATOM 15223 C CA . ARG G 1 253 ? -11.907 -17.965 -11.610 1.00 11.87 253 ARG G CA 1
ATOM 15224 C C . ARG G 1 253 ? -12.812 -16.963 -12.314 1.00 14.36 253 ARG G C 1
ATOM 15225 O O . ARG G 1 253 ? -12.615 -16.679 -13.496 1.00 17.00 253 ARG G O 1
ATOM 15233 N N . ALA G 1 254 ? -13.776 -16.399 -11.585 1.00 16.06 254 ALA G N 1
ATOM 15234 C CA . ALA G 1 254 ? -14.603 -15.325 -12.134 1.00 14.93 254 ALA G CA 1
ATOM 15235 C C . ALA G 1 254 ? -13.767 -14.136 -12.612 1.00 14.05 254 ALA G C 1
ATOM 15236 O O . ALA G 1 254 ? -14.040 -13.569 -13.677 1.00 17.52 254 ALA G O 1
ATOM 15238 N N . GLU G 1 255 ? -12.750 -13.767 -11.834 1.00 14.54 255 GLU G N 1
ATOM 15239 C CA . GLU G 1 255 ? -11.873 -12.643 -12.185 1.00 15.77 255 GLU G CA 1
ATOM 15240 C C . GLU G 1 255 ? -11.095 -12.900 -13.480 1.00 14.82 255 GLU G C 1
ATOM 15241 O O . GLU G 1 255 ? -10.918 -11.989 -14.289 1.00 15.82 255 GLU G O 1
ATOM 15247 N N . PHE G 1 256 ? -10.622 -14.133 -13.665 1.00 17.94 256 PHE G N 1
ATOM 15248 C CA . PHE G 1 256 ? -9.925 -14.494 -14.898 1.00 20.29 256 PHE G CA 1
ATOM 15249 C C . PHE G 1 256 ? -10.843 -14.435 -16.126 1.00 19.42 256 PHE G C 1
ATOM 15250 O O . PHE G 1 256 ? -10.451 -13.911 -17.168 1.00 20.00 256 PHE G O 1
ATOM 15258 N N . ALA G 1 257 ? -12.067 -14.951 -16.001 1.00 15.68 257 ALA G N 1
ATOM 15259 C CA . ALA G 1 257 ? -13.068 -14.795 -17.062 1.00 20.48 257 ALA G CA 1
ATOM 15260 C C . ALA G 1 257 ? -13.287 -13.323 -17.425 1.00 17.27 257 ALA G C 1
ATOM 15261 O O . ALA G 1 257 ? -13.446 -12.976 -18.605 1.00 22.25 257 ALA G O 1
ATOM 15263 N N . LYS G 1 258 ? -13.291 -12.461 -16.408 1.00 19.98 258 LYS G N 1
ATOM 15264 C CA . LYS G 1 258 ? -13.429 -11.020 -16.611 1.00 20.19 258 LYS G CA 1
ATOM 15265 C C . LYS G 1 258 ? -12.214 -10.453 -17.354 1.00 22.32 258 LYS G C 1
ATOM 15266 O O . LYS G 1 258 ? -12.365 -9.621 -18.249 1.00 19.39 258 LYS G O 1
ATOM 15272 N N . GLU G 1 259 ? -11.024 -10.926 -16.980 1.00 17.05 259 GLU G N 1
ATOM 15273 C CA . GLU G 1 259 ? -9.768 -10.507 -17.595 1.00 21.77 259 GLU G CA 1
ATOM 15274 C C . GLU G 1 259 ? -9.728 -10.898 -19.075 1.00 23.29 259 GLU G C 1
ATOM 15275 O O . GLU G 1 259 ? -9.177 -10.168 -19.896 1.00 21.65 259 GLU G O 1
ATOM 15281 N N . LEU G 1 260 ? -10.319 -12.049 -19.393 1.00 17.77 260 LEU G N 1
ATOM 15282 C CA . LEU G 1 260 ? -10.436 -12.538 -20.762 1.00 19.47 260 LEU G CA 1
ATOM 15283 C C . LEU G 1 260 ? -11.620 -11.914 -21.502 1.00 21.94 260 LEU G C 1
ATOM 15284 O O . LEU G 1 260 ? -11.869 -12.241 -22.660 1.00 23.85 260 LEU G O 1
ATOM 15289 N N . GLU G 1 261 ? -12.340 -11.020 -20.824 1.00 21.03 261 GLU G N 1
ATOM 15290 C CA . GLU G 1 261 ? -13.509 -10.326 -21.385 1.00 19.62 261 GLU G CA 1
ATOM 15291 C C . GLU G 1 261 ? -14.633 -11.280 -21.805 1.00 22.19 261 GLU G C 1
ATOM 15292 O O . GLU G 1 261 ? -15.346 -11.035 -22.778 1.00 22.22 261 GLU G O 1
ATOM 15298 N N . MET G 1 262 ? -14.789 -12.366 -21.054 1.00 18.77 262 MET G N 1
ATOM 15299 C CA . MET G 1 262 ? -15.871 -13.313 -21.279 1.00 17.31 262 MET G CA 1
ATOM 15300 C C . MET G 1 262 ? -17.188 -12.706 -20.816 1.00 24.46 262 MET G C 1
ATOM 15301 O O . MET G 1 262 ? -17.230 -12.089 -19.761 1.00 23.74 262 MET G O 1
ATOM 15306 N N . PRO G 1 263 ? -18.261 -12.871 -21.608 1.00 23.14 263 PRO G N 1
ATOM 15307 C CA . PRO G 1 263 ? -19.542 -12.264 -21.253 1.00 24.12 263 PRO G CA 1
ATOM 15308 C C . PRO G 1 263 ? -20.362 -13.019 -20.202 1.00 16.03 263 PRO G C 1
ATOM 15309 O O . PRO G 1 263 ? -21.300 -12.451 -19.643 1.00 17.69 263 PRO G O 1
ATOM 15313 N N . ILE G 1 264 ? -20.021 -14.275 -19.934 1.00 14.44 264 ILE G N 1
ATOM 15314 C CA . ILE G 1 264 ? -20.889 -15.122 -19.116 1.00 14.56 264 ILE G CA 1
ATOM 15315 C C . ILE G 1 264 ? -20.124 -16.225 -18.389 1.00 15.04 264 ILE G C 1
ATOM 15316 O O . ILE G 1 264 ? -19.170 -16.801 -18.921 1.00 17.17 264 ILE G O 1
ATOM 15321 N N . ILE G 1 265 ? -20.538 -16.491 -17.154 1.00 18.19 265 ILE G N 1
ATOM 15322 C CA . ILE G 1 265 ? -20.008 -17.606 -16.388 1.00 14.80 265 ILE G CA 1
ATOM 15323 C C . ILE G 1 265 ? -21.161 -18.445 -15.847 1.00 13.10 265 ILE G C 1
ATOM 15324 O O . ILE G 1 265 ? -22.316 -18.025 -15.894 1.00 17.32 265 ILE G O 1
ATOM 15329 N N . MET G 1 266 ? -20.844 -19.630 -15.339 1.00 15.66 266 MET G N 1
ATOM 15330 C CA . MET G 1 266 ? -21.860 -20.460 -14.699 1.00 21.66 266 MET G CA 1
ATOM 15331 C C . MET G 1 266 ? -21.480 -20.847 -13.275 1.00 19.26 266 MET G C 1
ATOM 15332 O O . MET G 1 266 ? -20.302 -20.823 -12.902 1.00 19.13 266 MET G O 1
ATOM 15337 N N . HIS G 1 267 ? -22.491 -21.199 -12.487 1.00 15.66 267 HIS G N 1
ATOM 15338 C CA . HIS G 1 267 ? -22.294 -21.570 -11.094 1.00 18.35 267 HIS G CA 1
ATOM 15339 C C . HIS G 1 267 ? -23.329 -22.599 -10.652 1.00 19.43 267 HIS G C 1
ATOM 15340 O O . HIS G 1 267 ? -24.498 -22.506 -11.022 1.00 19.77 267 HIS G O 1
ATOM 15347 N N . ASP G 1 268 ? -22.888 -23.588 -9.875 1.00 17.76 268 ASP G N 1
ATOM 15348 C CA . ASP G 1 268 ? -23.777 -24.642 -9.362 1.00 16.72 268 ASP G CA 1
ATOM 15349 C C . ASP G 1 268 ? -24.279 -24.215 -7.983 1.00 14.76 268 ASP G C 1
ATOM 15350 O O . ASP G 1 268 ? -23.626 -24.493 -6.978 1.00 20.90 268 ASP G O 1
ATOM 15355 N N . PHE G 1 269 ? -25.433 -23.558 -7.930 1.00 18.22 269 PHE G N 1
ATOM 15356 C CA . PHE G 1 269 ? -25.809 -22.814 -6.724 1.00 21.35 269 PHE G CA 1
ATOM 15357 C C . PHE G 1 269 ? -26.040 -23.614 -5.452 1.00 20.74 269 PHE G C 1
ATOM 15358 O O . PHE G 1 269 ? -25.749 -23.126 -4.364 1.00 19.18 269 PHE G O 1
ATOM 15366 N N . LEU G 1 270 ? -26.528 -24.846 -5.592 1.00 18.87 270 LEU G N 1
ATOM 15367 C CA . LEU G 1 270 ? -26.812 -25.706 -4.431 1.00 16.85 270 LEU G CA 1
ATOM 15368 C C . LEU G 1 270 ? -25.606 -26.487 -3.926 1.00 22.31 270 LEU G C 1
ATOM 15369 O O . LEU G 1 270 ? -25.432 -26.654 -2.712 1.00 24.97 270 LEU G O 1
ATOM 15374 N N . THR G 1 271 ? -24.776 -26.984 -4.838 1.00 18.91 271 THR G N 1
ATOM 15375 C CA . THR G 1 271 ? -23.594 -27.741 -4.410 1.00 19.68 271 THR G CA 1
ATOM 15376 C C . THR G 1 271 ? -22.531 -26.799 -3.842 1.00 20.59 271 THR G C 1
ATOM 15377 O O . THR G 1 271 ? -21.821 -27.159 -2.901 1.00 24.96 271 THR G O 1
ATOM 15381 N N . ALA G 1 272 ? -22.435 -25.595 -4.406 1.00 18.90 272 ALA G N 1
ATOM 15382 C CA . ALA G 1 272 ? -21.570 -24.554 -3.844 1.00 19.45 272 ALA G CA 1
ATOM 15383 C C . ALA G 1 272 ? -22.228 -23.915 -2.629 1.00 19.66 272 ALA G C 1
ATOM 15384 O O . ALA G 1 272 ? -21.578 -23.731 -1.605 1.00 18.42 272 ALA G O 1
ATOM 15386 N N . GLY G 1 273 ? -23.510 -23.567 -2.749 1.00 15.73 273 GLY G N 1
ATOM 15387 C CA . GLY G 1 273 ? -24.278 -23.083 -1.596 1.00 12.49 273 GLY G CA 1
ATOM 15388 C C . GLY G 1 273 ? -24.657 -21.624 -1.731 1.00 23.30 273 GLY G C 1
ATOM 15389 O O . GLY G 1 273 ? -24.045 -20.899 -2.507 1.00 17.58 273 GLY G O 1
ATOM 15390 N N . PHE G 1 274 ? -25.659 -21.193 -0.965 1.00 20.42 274 PHE G N 1
ATOM 15391 C CA . PHE G 1 274 ? -26.232 -19.854 -1.125 1.00 15.40 274 PHE G CA 1
ATOM 15392 C C . PHE G 1 274 ? -25.329 -18.699 -0.706 1.00 12.52 274 PHE G C 1
ATOM 15393 O O . PHE G 1 274 ? -25.436 -17.603 -1.258 1.00 16.13 274 PHE G O 1
ATOM 15401 N N . THR G 1 275 ? -24.446 -18.940 0.262 1.00 17.62 275 THR G N 1
ATOM 15402 C CA . THR G 1 275 ? -23.502 -17.908 0.699 1.00 20.73 275 THR G CA 1
ATOM 15403 C C . THR G 1 275 ? -22.519 -17.579 -0.432 1.00 20.20 275 THR G C 1
ATOM 15404 O O . THR G 1 275 ? -22.358 -16.414 -0.799 1.00 17.92 275 THR G O 1
ATOM 15408 N N . ALA G 1 276 ? -21.897 -18.610 -1.002 1.00 15.92 276 ALA G N 1
ATOM 15409 C CA . ALA G 1 276 ? -21.019 -18.444 -2.162 1.00 17.89 276 ALA G CA 1
ATOM 15410 C C . ALA G 1 276 ? -21.776 -17.866 -3.348 1.00 11.82 276 ALA G C 1
ATOM 15411 O O . ALA G 1 276 ? -21.280 -16.957 -4.015 1.00 15.88 276 ALA G O 1
ATOM 15413 N N . ASN G 1 277 ? -22.985 -18.370 -3.608 1.00 18.53 277 ASN G N 1
ATOM 15414 C CA . ASN G 1 277 ? -23.762 -17.852 -4.737 1.00 18.37 277 ASN G CA 1
ATOM 15415 C C . ASN G 1 277 ? -24.134 -16.383 -4.626 1.00 13.32 277 ASN G C 1
ATOM 15416 O O . ASN G 1 277 ? -24.119 -15.664 -5.624 1.00 16.21 277 ASN G O 1
ATOM 15421 N N . THR G 1 278 ? -24.493 -15.946 -3.423 1.00 13.39 278 THR G N 1
ATOM 15422 C CA . THR G 1 278 ? -24.854 -14.539 -3.214 1.00 14.62 278 THR G CA 1
ATOM 15423 C C . THR G 1 278 ? -23.620 -13.636 -3.398 1.00 16.44 278 THR G C 1
ATOM 15424 O O . THR G 1 278 ? -23.717 -12.535 -3.953 1.00 14.58 278 THR G O 1
ATOM 15428 N N . THR G 1 279 ? -22.465 -14.111 -2.933 1.00 16.13 279 THR G N 1
ATOM 15429 C CA . THR G 1 279 ? -21.180 -13.443 -3.171 1.00 11.98 279 THR G CA 1
ATOM 15430 C C . THR G 1 279 ? -20.932 -13.273 -4.677 1.00 18.19 279 THR G C 1
ATOM 15431 O O . THR G 1 279 ? -20.585 -12.186 -5.149 1.00 16.81 279 THR G O 1
ATOM 15435 N N . LEU G 1 280 ? -21.131 -14.352 -5.430 1.00 13.23 280 LEU G N 1
ATOM 15436 C CA . LEU G 1 280 ? -20.861 -14.345 -6.862 1.00 14.53 280 LEU G CA 1
ATOM 15437 C C . LEU G 1 280 ? -21.838 -13.446 -7.619 1.00 11.56 280 LEU G C 1
ATOM 15438 O O . LEU G 1 280 ? -21.438 -12.696 -8.521 1.00 18.59 280 LEU G O 1
ATOM 15443 N N . SER G 1 281 ? -23.114 -13.515 -7.242 1.00 12.79 281 SER G N 1
ATOM 15444 C CA . SER G 1 281 ? -24.141 -12.674 -7.857 1.00 13.25 281 SER G CA 1
ATOM 15445 C C . SER G 1 281 ? -23.841 -11.183 -7.690 1.00 13.29 281 SER G C 1
ATOM 15446 O O . SER G 1 281 ? -24.091 -10.394 -8.594 1.00 18.28 281 SER G O 1
ATOM 15449 N N . LYS G 1 282 ? -23.318 -10.801 -6.527 1.00 15.79 282 LYS G N 1
ATOM 15450 C CA . LYS G 1 282 ? -22.951 -9.411 -6.277 1.00 19.62 282 LYS G CA 1
ATOM 15451 C C . LYS G 1 282 ? -21.729 -9.035 -7.102 1.00 14.42 282 LYS G C 1
ATOM 15452 O O . LYS G 1 282 ? -21.645 -7.930 -7.631 1.00 16.93 282 LYS G O 1
ATOM 15458 N N . TRP G 1 283 ? -20.776 -9.961 -7.189 1.00 11.61 283 TRP G N 1
ATOM 15459 C CA . TRP G 1 283 ? -19.588 -9.764 -7.994 1.00 13.30 283 TRP G CA 1
ATOM 15460 C C . TRP G 1 283 ? -19.985 -9.583 -9.471 1.00 12.45 283 TRP G C 1
ATOM 15461 O O . TRP G 1 283 ? -19.462 -8.700 -10.149 1.00 14.20 283 TRP G O 1
ATOM 15472 N N . CYS G 1 284 ? -20.934 -10.398 -9.949 1.00 15.95 284 CYS G N 1
ATOM 15473 C CA . CYS G 1 284 ? -21.410 -10.334 -11.340 1.00 14.03 284 CYS G CA 1
ATOM 15474 C C . CYS G 1 284 ? -22.054 -8.993 -11.654 1.00 13.64 284 CYS G C 1
ATOM 15475 O O . CYS G 1 284 ? -21.766 -8.391 -12.688 1.00 17.55 284 CYS G O 1
ATOM 15478 N N . ARG G 1 285 ? -22.892 -8.510 -10.740 1.00 13.52 285 ARG G N 1
ATOM 15479 C CA . ARG G 1 285 ? -23.464 -7.172 -10.866 1.00 18.77 285 ARG G CA 1
ATOM 15480 C C . ARG G 1 285 ? -22.359 -6.104 -10.906 1.00 16.37 285 ARG G C 1
ATOM 15481 O O . ARG G 1 285 ? -22.405 -5.191 -11.724 1.00 19.66 285 ARG G O 1
ATOM 15489 N N . ASP G 1 286 ? -21.370 -6.229 -10.024 1.00 16.86 286 ASP G N 1
ATOM 15490 C CA . ASP G 1 286 ? -20.278 -5.246 -9.922 1.00 10.73 286 ASP G CA 1
ATOM 15491 C C . ASP G 1 286 ? -19.376 -5.234 -11.153 1.00 19.99 286 ASP G C 1
ATOM 15492 O O . ASP G 1 286 ? -18.709 -4.245 -11.419 1.00 15.64 286 ASP G O 1
ATOM 15497 N N . ASN G 1 287 ? -19.363 -6.343 -11.888 1.00 14.76 287 ASN G N 1
ATOM 15498 C CA . ASN G 1 287 ? -18.429 -6.558 -12.977 1.00 16.85 287 ASN G CA 1
ATOM 15499 C C . ASN G 1 287 ? -19.079 -6.733 -14.360 1.00 20.33 287 ASN G C 1
ATOM 15500 O O . ASN G 1 287 ? -18.386 -7.002 -15.337 1.00 17.35 287 ASN G O 1
ATOM 15505 N N . GLY G 1 288 ? -20.399 -6.584 -14.432 1.00 17.59 288 GLY G N 1
ATOM 15506 C CA . GLY G 1 288 ? -21.124 -6.702 -15.706 1.00 21.69 288 GLY G CA 1
ATOM 15507 C C . GLY G 1 288 ? -21.083 -8.102 -16.288 1.00 26.59 288 GLY G C 1
ATOM 15508 O O . GLY G 1 288 ? -21.170 -8.287 -17.508 1.00 20.86 288 GLY G O 1
ATOM 15509 N N . MET G 1 289 ? -20.942 -9.092 -15.416 1.00 14.88 289 MET G N 1
ATOM 15510 C CA . MET G 1 289 ? -20.842 -10.476 -15.850 1.00 14.51 289 MET G CA 1
ATOM 15511 C C . MET G 1 289 ? -22.203 -11.164 -15.797 1.00 17.58 289 MET G C 1
ATOM 15512 O O . MET G 1 289 ? -22.905 -11.096 -14.785 1.00 18.05 289 MET G O 1
ATOM 15517 N N . LEU G 1 290 ? -22.573 -11.834 -16.884 1.00 20.57 290 LEU G N 1
ATOM 15518 C CA . LEU G 1 290 ? -23.808 -12.629 -16.897 1.00 19.48 290 LEU G CA 1
ATOM 15519 C C . LEU G 1 290 ? -23.617 -13.927 -16.115 1.00 18.34 290 LEU G C 1
ATOM 15520 O O . LEU G 1 290 ? -22.544 -14.537 -16.161 1.00 17.40 290 LEU G O 1
ATOM 15525 N N . LEU G 1 291 ? -24.652 -14.341 -15.388 1.00 15.14 291 LEU G N 1
ATOM 15526 C CA . LEU G 1 291 ? -24.528 -15.486 -14.495 1.00 18.90 291 LEU G CA 1
ATOM 15527 C C . LEU G 1 291 ? -25.523 -16.594 -14.815 1.00 17.37 291 LEU G C 1
ATOM 15528 O O . LEU G 1 291 ? -26.724 -16.464 -14.565 1.00 17.15 291 LEU G O 1
ATOM 15533 N N . HIS G 1 292 ? -25.008 -17.694 -15.358 1.00 20.56 292 HIS G N 1
ATOM 15534 C CA . HIS G 1 292 ? -25.827 -18.858 -15.662 1.00 17.46 292 HIS G CA 1
ATOM 15535 C C . HIS G 1 292 ? -25.838 -19.781 -14.459 1.00 19.37 292 HIS G C 1
ATOM 15536 O O . HIS G 1 292 ? -24.787 -20.160 -13.958 1.00 19.10 292 HIS G O 1
ATOM 15543 N N . ILE G 1 293 ? -27.020 -20.171 -13.999 1.00 17.77 293 ILE G N 1
ATOM 15544 C CA . ILE G 1 293 ? -27.088 -20.998 -12.794 1.00 13.92 293 ILE G CA 1
ATOM 15545 C C . ILE G 1 293 ? -27.499 -22.437 -13.104 1.00 21.49 293 ILE G C 1
ATOM 15546 O O . ILE G 1 293 ? -28.552 -22.669 -13.698 1.00 20.79 293 ILE G O 1
ATOM 15551 N N . HIS G 1 294 ? -26.655 -23.387 -12.701 1.00 20.79 294 HIS G N 1
ATOM 15552 C CA . HIS G 1 294 ? -26.959 -24.817 -12.803 1.00 19.53 294 HIS G CA 1
ATOM 15553 C C . HIS G 1 294 ? -27.542 -25.284 -11.479 1.00 17.50 294 HIS G C 1
ATOM 15554 O O . HIS G 1 294 ? -27.029 -24.941 -10.409 1.00 20.59 294 HIS G O 1
ATOM 15561 N N . ARG G 1 295 ? -28.616 -26.068 -11.551 1.00 22.08 295 ARG G N 1
ATOM 15562 C CA . ARG G 1 295 ? -29.339 -26.514 -10.355 1.00 19.36 295 ARG G CA 1
ATOM 15563 C C . ARG G 1 295 ? -28.951 -27.917 -9.864 1.00 23.41 295 ARG G C 1
ATOM 15564 O O . ARG G 1 295 ? -29.745 -28.583 -9.190 1.00 26.12 295 ARG G O 1
ATOM 15572 N N . ALA G 1 296 ? -27.732 -28.355 -10.183 1.00 22.54 296 ALA G N 1
ATOM 15573 C CA . ALA G 1 296 ? -27.211 -29.647 -9.703 1.00 20.42 296 ALA G CA 1
ATOM 15574 C C . ALA G 1 296 ? -27.533 -29.912 -8.232 1.00 27.13 296 ALA G C 1
ATOM 15575 O O . ALA G 1 296 ? -27.326 -29.045 -7.374 1.00 21.03 296 ALA G O 1
ATOM 15577 N N . MET G 1 297 ? -28.043 -31.117 -7.973 1.00 19.11 297 MET G N 1
ATOM 15578 C CA . MET G 1 297 ? -28.441 -31.610 -6.648 1.00 22.80 297 MET G CA 1
ATOM 15579 C C . MET G 1 297 ? -29.901 -31.311 -6.279 1.00 22.45 297 MET G C 1
ATOM 15580 O O . MET G 1 297 ? -30.406 -31.849 -5.304 1.00 21.90 297 MET G O 1
ATOM 15585 N N . HIS G 1 298 ? -30.590 -30.487 -7.065 1.00 19.23 298 HIS G N 1
ATOM 15586 C CA . HIS G 1 298 ? -31.970 -30.110 -6.729 1.00 23.42 298 HIS G CA 1
ATOM 15587 C C . HIS G 1 298 ? -32.901 -31.313 -6.524 1.00 21.65 298 HIS G C 1
ATOM 15588 O O . HIS G 1 298 ? -33.686 -31.330 -5.571 1.00 20.08 298 HIS G O 1
ATOM 15595 N N . ALA G 1 299 ? -32.788 -32.324 -7.390 1.00 26.54 299 ALA G N 1
ATOM 15596 C CA . ALA G 1 299 ? -33.683 -33.489 -7.342 1.00 20.05 299 ALA G CA 1
ATOM 15597 C C . ALA G 1 299 ? -33.499 -34.368 -6.108 1.00 21.03 299 ALA G C 1
ATOM 15598 O O . ALA G 1 299 ? -34.360 -35.191 -5.799 1.00 24.00 299 ALA G O 1
ATOM 15600 N N . VAL G 1 300 ? -32.375 -34.194 -5.411 1.00 23.61 300 VAL G N 1
ATOM 15601 C CA . VAL G 1 300 ? -32.152 -34.828 -4.108 1.00 21.04 300 VAL G CA 1
ATOM 15602 C C . VAL G 1 300 ? -33.215 -34.368 -3.100 1.00 25.10 300 VAL G C 1
ATOM 15603 O O . VAL G 1 300 ? -33.659 -35.144 -2.254 1.00 27.02 300 VAL G O 1
ATOM 15607 N N . MET G 1 301 ? -33.626 -33.109 -3.224 1.00 28.73 301 MET G N 1
ATOM 15608 C CA . MET G 1 301 ? -34.538 -32.451 -2.286 1.00 28.87 301 MET G CA 1
ATOM 15609 C C . MET G 1 301 ? -35.964 -32.317 -2.807 1.00 21.74 301 MET G C 1
ATOM 15610 O O . MET G 1 301 ? -36.918 -32.301 -2.026 1.00 21.33 301 MET G O 1
ATOM 15615 N N . ASP G 1 302 ? -36.107 -32.174 -4.124 1.00 20.19 302 ASP G N 1
ATOM 15616 C CA . ASP G 1 302 ? -37.359 -31.659 -4.684 1.00 27.83 302 ASP G CA 1
ATOM 15617 C C . ASP G 1 302 ? -38.246 -32.638 -5.468 1.00 33.83 302 ASP G C 1
ATOM 15618 O O . ASP G 1 302 ? -39.307 -32.244 -5.953 1.00 32.87 302 ASP G O 1
ATOM 15623 N N . ARG G 1 303 ? -37.831 -33.898 -5.586 1.00 23.48 303 ARG G N 1
ATOM 15624 C CA . ARG G 1 303 ? -38.539 -34.821 -6.473 1.00 29.24 303 ARG G CA 1
ATOM 15625 C C . ARG G 1 303 ? -39.791 -35.452 -5.866 1.00 20.25 303 ARG G C 1
ATOM 15626 O O . ARG G 1 303 ? -40.827 -35.526 -6.528 1.00 31.56 303 ARG G O 1
ATOM 15634 N N . GLN G 1 304 ? -39.689 -35.918 -4.623 1.00 23.52 304 GLN G N 1
ATOM 15635 C CA . GLN G 1 304 ? -40.775 -36.673 -3.995 1.00 29.23 304 GLN G CA 1
ATOM 15636 C C . GLN G 1 304 ? -41.850 -35.767 -3.405 1.00 49.52 304 GLN G C 1
ATOM 15637 O O . GLN G 1 304 ? -41.535 -34.767 -2.760 1.00 22.86 304 GLN G O 1
ATOM 15643 N N . LYS G 1 305 ? -43.111 -36.144 -3.618 1.00 27.88 305 LYS G N 1
ATOM 15644 C CA . LYS G 1 305 ? -44.275 -35.372 -3.157 1.00 24.95 305 LYS G CA 1
ATOM 15645 C C . LYS G 1 305 ? -44.415 -35.276 -1.647 1.00 23.76 305 LYS G C 1
ATOM 15646 O O . LYS G 1 305 ? -44.910 -34.276 -1.135 1.00 32.91 305 LYS G O 1
ATOM 15652 N N . ASN G 1 306 ? -43.983 -36.314 -0.938 1.00 20.87 306 ASN G N 1
ATOM 15653 C CA . ASN G 1 306 ? -44.220 -36.400 0.504 1.00 24.17 306 ASN G CA 1
ATOM 15654 C C . ASN G 1 306 ? -43.210 -35.661 1.383 1.00 31.22 306 ASN G C 1
ATOM 15655 O O . ASN G 1 306 ? -43.511 -35.340 2.535 1.00 27.10 306 ASN G O 1
ATOM 15660 N N . HIS G 1 307 ? -42.020 -35.397 0.846 1.00 27.34 307 HIS G N 1
ATOM 15661 C CA . HIS G 1 307 ? -40.917 -34.877 1.653 1.00 21.13 307 HIS G CA 1
ATOM 15662 C C . HIS G 1 307 ? -39.871 -34.113 0.843 1.00 23.35 307 HIS G C 1
ATOM 15663 O O . HIS G 1 307 ? -39.530 -34.507 -0.273 1.00 29.09 307 HIS G O 1
ATOM 15670 N N . GLY G 1 308 ? -39.355 -33.036 1.435 1.00 22.57 308 GLY G N 1
ATOM 15671 C CA . GLY G 1 308 ? -38.311 -32.215 0.814 1.00 20.96 308 GLY G CA 1
ATOM 15672 C C . GLY G 1 308 ? -38.750 -30.776 0.607 1.00 22.81 308 GLY G C 1
ATOM 15673 O O . GLY G 1 308 ? -39.552 -30.243 1.375 1.00 20.57 308 GLY G O 1
ATOM 15674 N N . ILE G 1 309 ? -38.223 -30.147 -0.436 1.00 17.62 309 ILE G N 1
ATOM 15675 C CA . ILE G 1 309 ? -38.519 -28.744 -0.734 1.00 21.69 309 ILE G CA 1
ATOM 15676 C C . ILE G 1 309 ? -38.834 -28.666 -2.207 1.00 22.22 309 ILE G C 1
ATOM 15677 O O . ILE G 1 309 ? -38.027 -29.093 -3.029 1.00 26.94 309 ILE G O 1
ATOM 15682 N N . HIS G 1 310 ? -40.002 -28.132 -2.555 1.00 20.84 310 HIS G N 1
ATOM 15683 C CA . HIS G 1 310 ? -40.339 -28.028 -3.962 1.00 19.81 310 HIS G CA 1
ATOM 15684 C C . HIS G 1 310 ? -39.376 -27.102 -4.682 1.00 23.63 310 HIS G C 1
ATOM 15685 O O . HIS G 1 310 ? -38.882 -26.135 -4.098 1.00 23.42 310 HIS G O 1
ATOM 15692 N N . PHE G 1 311 ? -39.118 -27.397 -5.955 1.00 23.06 311 PHE G N 1
ATOM 15693 C CA . PHE G 1 311 ? -38.219 -26.576 -6.748 1.00 23.34 311 PHE G CA 1
ATOM 15694 C C . PHE G 1 311 ? -38.665 -25.116 -6.848 1.00 34.79 311 PHE G C 1
ATOM 15695 O O . PHE G 1 311 ? -37.826 -24.230 -6.980 1.00 23.10 311 PHE G O 1
ATOM 15703 N N . ARG G 1 312 ? -39.972 -24.862 -6.792 1.00 26.93 312 ARG G N 1
ATOM 15704 C CA . ARG G 1 312 ? -40.453 -23.488 -6.901 1.00 26.92 312 ARG G CA 1
ATOM 15705 C C . ARG G 1 312 ? -39.901 -22.596 -5.784 1.00 17.56 312 ARG G C 1
ATOM 15706 O O . ARG G 1 312 ? -39.669 -21.407 -6.004 1.00 26.38 312 ARG G O 1
ATOM 15714 N N . VAL G 1 313 ? -39.680 -23.188 -4.605 1.00 17.44 313 VAL G N 1
ATOM 15715 C CA . VAL G 1 313 ? -39.082 -22.496 -3.465 1.00 19.53 313 VAL G CA 1
ATOM 15716 C C . VAL G 1 313 ? -37.588 -22.266 -3.713 1.00 36.29 313 VAL G C 1
ATOM 15717 O O . VAL G 1 313 ? -37.086 -21.161 -3.510 1.00 22.79 313 VAL G O 1
ATOM 15721 N N . LEU G 1 314 ? -36.886 -23.309 -4.155 1.00 23.99 314 LEU G N 1
ATOM 15722 C CA . LEU G 1 314 ? -35.471 -23.190 -4.517 1.00 23.36 314 LEU G CA 1
ATOM 15723 C C . LEU G 1 314 ? -35.280 -22.152 -5.624 1.00 23.51 314 LEU G C 1
ATOM 15724 O O . LEU G 1 314 ? -34.330 -21.378 -5.584 1.00 21.84 314 LEU G O 1
ATOM 15729 N N . ALA G 1 315 ? -36.209 -22.121 -6.583 1.00 16.94 315 ALA G N 1
ATOM 15730 C CA . ALA G 1 315 ? -36.183 -21.145 -7.678 1.00 24.85 315 ALA G CA 1
ATOM 15731 C C . ALA G 1 315 ? -36.379 -19.700 -7.208 1.00 23.78 315 ALA G C 1
ATOM 15732 O O . ALA G 1 315 ? -35.698 -18.793 -7.689 1.00 23.31 315 ALA G O 1
ATOM 15734 N N . LYS G 1 316 ? -37.308 -19.488 -6.280 1.00 20.48 316 LYS G N 1
ATOM 15735 C CA . LYS G 1 316 ? -37.515 -18.160 -5.683 1.00 22.97 316 LYS G CA 1
ATOM 15736 C C . LYS G 1 316 ? -36.248 -17.707 -4.942 1.00 23.47 316 LYS G C 1
ATOM 15737 O O . LYS G 1 316 ? -35.828 -16.556 -5.064 1.00 22.70 316 LYS G O 1
ATOM 15743 N N . CYS G 1 317 ? -35.654 -18.630 -4.188 1.00 20.36 317 CYS G N 1
ATOM 15744 C CA . CYS G 1 317 ? -34.414 -18.390 -3.451 1.00 24.42 317 CYS G CA 1
ATOM 15745 C C . CYS G 1 317 ? -33.264 -18.030 -4.386 1.00 20.00 317 CYS G C 1
ATOM 15746 O O . CYS G 1 317 ? -32.458 -17.143 -4.082 1.00 18.57 317 CYS G O 1
ATOM 15749 N N . LEU G 1 318 ? -33.190 -18.713 -5.526 1.00 20.11 318 LEU G N 1
ATOM 15750 C CA . LEU G 1 318 ? -32.172 -18.384 -6.521 1.00 17.85 318 LEU G CA 1
ATOM 15751 C C . LEU G 1 318 ? -32.397 -17.006 -7.142 1.00 20.67 318 LEU G C 1
ATOM 15752 O O . LEU G 1 318 ? -31.439 -16.256 -7.348 1.00 17.24 318 LEU G O 1
ATOM 15757 N N . ARG G 1 319 ? -33.647 -16.667 -7.443 1.00 18.13 319 ARG G N 1
ATOM 15758 C CA . ARG G 1 319 ? -33.933 -15.349 -8.005 1.00 20.12 319 ARG G CA 1
ATOM 15759 C C . ARG G 1 319 ? -33.519 -14.235 -7.038 1.00 18.65 319 ARG G C 1
ATOM 15760 O O . ARG G 1 319 ? -32.983 -13.201 -7.464 1.00 21.31 319 ARG G O 1
ATOM 15768 N N . MET G 1 320 ? -33.763 -14.455 -5.745 1.00 18.36 320 MET G N 1
ATOM 15769 C CA . MET G 1 320 ? -33.398 -13.489 -4.705 1.00 18.77 320 MET G CA 1
ATOM 15770 C C . MET G 1 320 ? -31.880 -13.385 -4.537 1.00 18.41 320 MET G C 1
ATOM 15771 O O . MET G 1 320 ? -31.329 -12.289 -4.570 1.00 18.05 320 MET G O 1
ATOM 15776 N N . SER G 1 321 ? -31.213 -14.529 -4.365 1.00 20.14 321 SER G N 1
ATOM 15777 C CA . SER G 1 321 ? -29.745 -14.571 -4.278 1.00 19.34 321 SER G CA 1
ATOM 15778 C C . SER G 1 321 ? -29.136 -13.970 -5.536 1.00 25.18 321 SER G C 1
ATOM 15779 O O . SER G 1 321 ? -28.253 -13.107 -5.465 1.00 19.73 321 SER G O 1
ATOM 15782 N N . GLY G 1 322 ? -29.628 -14.429 -6.686 1.00 19.25 322 GLY G N 1
ATOM 15783 C CA . GLY G 1 322 ? -29.279 -13.842 -7.971 1.00 12.48 322 GLY G CA 1
ATOM 15784 C C . GLY G 1 322 ? -28.744 -14.833 -8.984 1.00 19.70 322 GLY G C 1
ATOM 15785 O O . GLY G 1 322 ? -27.849 -15.624 -8.685 1.00 20.50 322 GLY G O 1
ATOM 15786 N N . GLY G 1 323 ? -29.307 -14.772 -10.186 1.00 18.03 323 GLY G N 1
ATOM 15787 C CA . GLY G 1 323 ? -28.824 -15.505 -11.352 1.00 14.48 323 GLY G CA 1
ATOM 15788 C C . GLY G 1 323 ? -29.533 -14.945 -12.569 1.00 16.39 323 GLY G C 1
ATOM 15789 O O . GLY G 1 323 ? -30.678 -14.509 -12.472 1.00 21.54 323 GLY G O 1
ATOM 15790 N N . ASP G 1 324 ? -28.852 -14.938 -13.714 1.00 19.16 324 ASP G N 1
ATOM 15791 C CA . ASP G 1 324 ? -29.440 -14.446 -14.957 1.00 18.60 324 ASP G CA 1
ATOM 15792 C C . ASP G 1 324 ? -30.151 -15.541 -15.753 1.00 21.64 324 ASP G C 1
ATOM 15793 O O . ASP G 1 324 ? -31.134 -15.260 -16.425 1.00 20.58 324 ASP G O 1
ATOM 15798 N N . HIS G 1 325 ? -29.629 -16.768 -15.688 1.00 17.81 325 HIS G N 1
ATOM 15799 C CA . HIS G 1 325 ? -30.295 -17.963 -16.228 1.00 16.11 325 HIS G CA 1
ATOM 15800 C C . HIS G 1 325 ? -30.473 -18.951 -15.091 1.00 22.29 325 HIS G C 1
ATOM 15801 O O . HIS G 1 325 ? -29.633 -19.018 -14.198 1.00 18.15 325 HIS G O 1
ATOM 15808 N N . ILE G 1 326 ? -31.528 -19.753 -15.141 1.00 17.70 326 ILE G N 1
ATOM 15809 C CA . ILE G 1 326 ? -31.582 -20.953 -14.307 1.00 13.74 326 ILE G CA 1
ATOM 15810 C C . ILE G 1 326 ? -32.256 -22.105 -15.040 1.00 23.51 326 ILE G C 1
ATOM 15811 O O . ILE G 1 326 ? -33.251 -21.909 -15.741 1.00 21.17 326 ILE G O 1
ATOM 15816 N N . HIS G 1 327 ? -31.705 -23.303 -14.867 1.00 23.13 327 HIS G N 1
ATOM 15817 C CA . HIS G 1 327 ? -32.297 -24.520 -15.410 1.00 24.41 327 HIS G CA 1
ATOM 15818 C C . HIS G 1 327 ? -33.689 -24.771 -14.840 1.00 20.94 327 HIS G C 1
ATOM 15819 O O . HIS G 1 327 ? -33.896 -24.701 -13.623 1.00 24.37 327 HIS G O 1
ATOM 15826 N N . THR G 1 328 ? -34.638 -25.054 -15.727 1.00 19.28 328 THR G N 1
ATOM 15827 C CA . THR G 1 328 ? -36.038 -25.215 -15.336 1.00 19.57 328 THR G CA 1
ATOM 15828 C C . THR G 1 328 ? -36.637 -26.570 -15.729 1.00 30.88 328 THR G C 1
ATOM 15829 O O . THR G 1 328 ? -37.821 -26.824 -15.479 1.00 27.63 328 THR G O 1
ATOM 15833 N N . GLY G 1 329 ? -35.817 -27.440 -16.317 1.00 29.32 329 GLY G N 1
ATOM 15834 C CA . GLY G 1 329 ? -36.293 -28.709 -16.866 1.00 30.33 329 GLY G CA 1
ATOM 15835 C C . GLY G 1 329 ? -36.748 -28.561 -18.307 1.00 33.74 329 GLY G C 1
ATOM 15836 O O . GLY G 1 329 ? -36.749 -27.459 -18.854 1.00 31.08 329 GLY G O 1
ATOM 15837 N N . THR G 1 330 ? -37.147 -29.673 -18.918 1.00 34.14 330 THR G N 1
ATOM 15838 C CA . THR G 1 330 ? -37.524 -29.695 -20.333 1.00 31.41 330 THR G CA 1
ATOM 15839 C C . THR G 1 330 ? -38.965 -30.136 -20.531 1.00 29.61 330 THR G C 1
ATOM 15840 O O . THR G 1 330 ? -39.575 -29.822 -21.558 1.00 40.05 330 THR G O 1
ATOM 15844 N N . VAL G 1 331 ? -39.493 -30.870 -19.547 1.00 33.80 331 VAL G N 1
ATOM 15845 C CA . VAL G 1 331 ? -40.796 -31.550 -19.633 1.00 51.77 331 VAL G CA 1
ATOM 15846 C C . VAL G 1 331 ? -40.682 -32.836 -20.456 1.00 30.51 331 VAL G C 1
ATOM 15847 O O . VAL G 1 331 ? -41.060 -33.916 -19.992 1.00 31.32 331 VAL G O 1
ATOM 15851 N N . VAL G 1 332 ? -40.130 -32.705 -21.663 1.00 34.23 332 VAL G N 1
ATOM 15852 C CA . VAL G 1 332 ? -40.104 -33.778 -22.663 1.00 39.70 332 VAL G CA 1
ATOM 15853 C C . VAL G 1 332 ? -38.788 -34.585 -22.736 1.00 58.69 332 VAL G C 1
ATOM 15854 O O . VAL G 1 332 ? -38.712 -35.590 -23.444 1.00 31.80 332 VAL G O 1
ATOM 15858 N N . GLY G 1 333 ? -37.767 -34.152 -22.000 1.00 36.76 333 GLY G N 1
ATOM 15859 C CA . GLY G 1 333 ? -36.443 -34.783 -22.064 1.00 30.83 333 GLY G CA 1
ATOM 15860 C C . GLY G 1 333 ? -36.206 -35.915 -21.079 1.00 30.73 333 GLY G C 1
ATOM 15861 O O . GLY G 1 333 ? -37.151 -36.495 -20.549 1.00 37.77 333 GLY G O 1
ATOM 15862 N N . LYS G 1 334 ? -34.931 -36.208 -20.825 1.00 34.79 334 LYS G N 1
ATOM 15863 C CA . LYS G 1 334 ? -34.513 -37.375 -20.031 1.00 33.44 334 LYS G CA 1
ATOM 15864 C C . LYS G 1 334 ? -34.729 -37.222 -18.522 1.00 41.30 334 LYS G C 1
ATOM 15865 O O . LYS G 1 334 ? -34.656 -38.203 -17.776 1.00 29.79 334 LYS G O 1
ATOM 15871 N N . LEU G 1 335 ? -34.980 -35.992 -18.079 1.00 29.83 335 LEU G N 1
ATOM 15872 C CA . LEU G 1 335 ? -35.166 -35.702 -16.657 1.00 32.08 335 LEU G CA 1
ATOM 15873 C C . LEU G 1 335 ? -36.588 -35.232 -16.391 1.00 33.67 335 LEU G C 1
ATOM 15874 O O . LEU G 1 335 ? -37.212 -34.596 -17.248 1.00 30.09 335 LEU G O 1
ATOM 15879 N N . GLU G 1 336 ? -37.087 -35.552 -15.200 1.00 26.46 336 GLU G N 1
ATOM 15880 C CA . GLU G 1 336 ? -38.483 -35.323 -14.844 1.00 31.02 336 GLU G CA 1
ATOM 15881 C C . GLU G 1 336 ? -38.842 -33.847 -14.792 1.00 54.41 336 GLU G C 1
ATOM 15882 O O . GLU G 1 336 ? -38.057 -33.020 -14.322 1.00 35.89 336 GLU G O 1
ATOM 15888 N N . GLY G 1 337 ? -40.038 -33.535 -15.283 1.00 34.14 337 GLY G N 1
ATOM 15889 C CA . GLY G 1 337 ? -40.596 -32.193 -15.200 1.00 45.62 337 GLY G CA 1
ATOM 15890 C C . GLY G 1 337 ? -42.041 -32.186 -15.654 1.00 38.24 337 GLY G C 1
ATOM 15891 O O . GLY G 1 337 ? -42.313 -32.116 -16.851 1.00 36.91 337 GLY G O 1
ATOM 15892 N N . ASP G 1 338 ? -42.963 -32.277 -14.696 1.00 35.08 338 ASP G N 1
ATOM 15893 C CA . ASP G 1 338 ? -44.397 -32.201 -14.982 1.00 46.22 338 ASP G CA 1
ATOM 15894 C C . ASP G 1 338 ? -44.730 -30.836 -15.584 1.00 63.55 338 ASP G C 1
ATOM 15895 O O . ASP G 1 338 ? -44.249 -29.811 -15.099 1.00 30.74 338 ASP G O 1
ATOM 15900 N N . LYS G 1 339 ? -45.548 -30.831 -16.635 1.00 34.07 339 LYS G N 1
ATOM 15901 C CA . LYS G 1 339 ? -45.845 -29.604 -17.385 1.00 37.99 339 LYS G CA 1
ATOM 15902 C C . LYS G 1 339 ? -46.568 -28.544 -16.550 1.00 39.08 339 LYS G C 1
ATOM 15903 O O . LYS G 1 339 ? -46.242 -27.363 -16.634 1.00 33.22 339 LYS G O 1
ATOM 15909 N N . ALA G 1 340 ? -47.548 -28.966 -15.757 1.00 33.63 340 ALA G N 1
ATOM 15910 C CA . ALA G 1 340 ? -48.326 -28.032 -14.945 1.00 42.86 340 ALA G CA 1
ATOM 15911 C C . ALA G 1 340 ? -47.423 -27.356 -13.916 1.00 37.10 340 ALA G C 1
ATOM 15912 O O . ALA G 1 340 ? -47.410 -26.128 -13.795 1.00 33.67 340 ALA G O 1
ATOM 15914 N N . VAL G 1 341 ? -46.659 -28.180 -13.202 1.00 37.86 341 VAL G N 1
ATOM 15915 C CA . VAL G 1 341 ? -45.741 -27.734 -12.161 1.00 38.55 341 VAL G CA 1
ATOM 15916 C C . VAL G 1 341 ? -44.669 -26.798 -12.727 1.00 27.10 341 VAL G C 1
ATOM 15917 O O . VAL G 1 341 ? -44.323 -25.796 -12.097 1.00 31.34 341 VAL G O 1
ATOM 15921 N N . THR G 1 342 ? -44.167 -27.136 -13.916 1.00 25.59 342 THR G N 1
ATOM 15922 C CA . THR G 1 342 ? -43.100 -26.396 -14.586 1.00 33.68 342 THR G CA 1
ATOM 15923 C C . THR G 1 342 ? -43.541 -25.005 -15.039 1.00 40.40 342 THR G C 1
ATOM 15924 O O . THR G 1 342 ? -42.836 -24.025 -14.805 1.00 29.80 342 THR G O 1
ATOM 15928 N N . LEU G 1 343 ? -44.709 -24.919 -15.670 1.00 30.56 343 LEU G N 1
ATOM 15929 C CA . LEU G 1 343 ? -45.229 -23.637 -16.159 1.00 31.96 343 LEU G CA 1
ATOM 15930 C C . LEU G 1 343 ? -45.426 -22.640 -15.021 1.00 20.22 343 LEU G C 1
ATOM 15931 O O . LEU G 1 343 ? -45.211 -21.439 -15.192 1.00 28.41 343 LEU G O 1
ATOM 15936 N N . GLY G 1 344 ? -45.834 -23.155 -13.863 1.00 26.13 344 GLY G N 1
ATOM 15937 C CA . GLY G 1 344 ? -45.978 -22.352 -12.653 1.00 25.22 344 GLY G CA 1
ATOM 15938 C C . GLY G 1 344 ? -44.674 -21.722 -12.192 1.00 34.96 344 GLY G C 1
ATOM 15939 O O . GLY G 1 344 ? -44.587 -20.500 -12.060 1.00 28.30 344 GLY G O 1
ATOM 15940 N N . PHE G 1 345 ? -43.650 -22.540 -11.954 1.00 26.52 345 PHE G N 1
ATOM 15941 C CA . PHE G 1 345 ? -42.387 -21.993 -11.449 1.00 27.61 345 PHE G CA 1
ATOM 15942 C C . PHE G 1 345 ? -41.574 -21.261 -12.512 1.00 21.44 345 PHE G C 1
ATOM 15943 O O . PHE G 1 345 ? -40.724 -20.435 -12.178 1.00 27.96 345 PHE G O 1
ATOM 15951 N N . VAL G 1 346 ? -41.860 -21.527 -13.786 1.00 20.47 346 VAL G N 1
ATOM 15952 C CA . VAL G 1 346 ? -41.284 -20.722 -14.853 1.00 17.04 346 VAL G CA 1
ATOM 15953 C C . VAL G 1 346 ? -41.827 -19.287 -14.750 1.00 32.65 346 VAL G C 1
ATOM 15954 O O . VAL G 1 346 ? -41.058 -18.328 -14.826 1.00 25.26 346 VAL G O 1
ATOM 15958 N N . ASP G 1 347 ? -43.136 -19.150 -14.538 1.00 24.39 347 ASP G N 1
ATOM 15959 C CA . ASP G 1 347 ? -43.746 -17.831 -14.324 1.00 24.99 347 ASP G CA 1
ATOM 15960 C C . ASP G 1 347 ? -43.186 -17.121 -13.083 1.00 20.22 347 ASP G C 1
ATOM 15961 O O . ASP G 1 347 ? -42.922 -15.924 -13.121 1.00 23.78 347 ASP G O 1
ATOM 15966 N N . LEU G 1 348 ? -43.009 -17.868 -11.993 1.00 18.28 348 LEU G N 1
ATOM 15967 C CA . LEU G 1 348 ? -42.477 -17.308 -10.749 1.00 32.68 348 LEU G CA 1
ATOM 15968 C C . LEU G 1 348 ? -41.046 -16.791 -10.906 1.00 25.13 348 LEU G C 1
ATOM 15969 O O . LEU G 1 348 ? -40.608 -15.923 -10.151 1.00 25.90 348 LEU G O 1
ATOM 15974 N N . LEU G 1 349 ? -40.339 -17.316 -11.905 1.00 20.12 349 LEU G N 1
ATOM 15975 C CA . LEU G 1 349 ? -38.955 -16.938 -12.173 1.00 22.60 349 LEU G CA 1
ATOM 15976 C C . LEU G 1 349 ? -38.826 -15.766 -13.126 1.00 24.93 349 LEU G C 1
ATOM 15977 O O . LEU G 1 349 ? -37.846 -15.023 -13.071 1.00 24.03 349 LEU G O 1
ATOM 15982 N N . ARG G 1 350 ? -39.804 -15.607 -14.012 1.00 21.64 350 ARG G N 1
ATOM 15983 C CA . ARG G 1 350 ? -39.677 -14.642 -15.094 1.00 19.72 350 ARG G CA 1
ATOM 15984 C C . ARG G 1 350 ? -40.541 -13.404 -14.917 1.00 26.29 350 ARG G C 1
ATOM 15985 O O . ARG G 1 350 ? -40.147 -12.318 -15.331 1.00 21.08 350 ARG G O 1
ATOM 15993 N N . GLU G 1 351 ? -41.707 -13.570 -14.299 1.00 24.11 351 GLU G N 1
ATOM 15994 C CA . GLU G 1 351 ? -42.711 -12.502 -14.246 1.00 21.61 351 GLU G CA 1
ATOM 15995 C C . GLU G 1 351 ? -42.574 -11.623 -13.002 1.00 26.19 351 GLU G C 1
ATOM 15996 O O . GLU G 1 351 ? -41.940 -12.010 -12.019 1.00 24.73 351 GLU G O 1
ATOM 16002 N N . ASN G 1 352 ? -43.176 -10.439 -13.056 1.00 27.86 352 ASN G N 1
ATOM 16003 C CA . ASN G 1 352 ? -43.176 -9.513 -11.925 1.00 21.82 352 ASN G CA 1
ATOM 16004 C C . ASN G 1 352 ? -44.326 -9.764 -10.958 1.00 25.24 352 ASN G C 1
ATOM 16005 O O . ASN G 1 352 ? -44.206 -9.499 -9.757 1.00 25.31 352 ASN G O 1
ATOM 16010 N N . TYR G 1 353 ? -45.441 -10.271 -11.478 1.00 22.44 353 TYR G N 1
ATOM 16011 C CA . TYR G 1 353 ? -46.620 -10.514 -10.646 1.00 21.60 353 TYR G CA 1
ATOM 16012 C C . TYR G 1 353 ? -47.265 -11.835 -11.026 1.00 26.24 353 TYR G C 1
ATOM 16013 O O . TYR G 1 353 ? -47.669 -12.030 -12.172 1.00 28.35 353 TYR G O 1
ATOM 16022 N N . ILE G 1 354 ? -47.340 -12.745 -10.063 1.00 25.45 354 ILE G N 1
ATOM 16023 C CA . ILE G 1 354 ? -47.906 -14.068 -10.309 1.00 23.72 354 ILE G CA 1
ATOM 16024 C C . ILE G 1 354 ? -49.041 -14.341 -9.325 1.00 28.58 354 ILE G C 1
ATOM 16025 O O . ILE G 1 354 ? -48.830 -14.396 -8.106 1.00 26.01 354 ILE G O 1
ATOM 16030 N N . GLU G 1 355 ? -50.241 -14.505 -9.875 1.00 28.21 355 GLU G N 1
ATOM 16031 C CA . GLU G 1 355 ? -51.446 -14.760 -9.092 1.00 31.60 355 GLU G CA 1
ATOM 16032 C C . GLU G 1 355 ? -51.470 -16.202 -8.586 1.00 21.82 355 GLU G C 1
ATOM 16033 O O . GLU G 1 355 ? -51.058 -17.124 -9.291 1.00 27.53 355 GLU G O 1
ATOM 16039 N N . GLN G 1 356 ? -51.954 -16.377 -7.358 1.00 21.72 356 GLN G N 1
ATOM 16040 C CA . GLN G 1 356 ? -52.205 -17.691 -6.779 1.00 34.63 356 GLN G CA 1
ATOM 16041 C C . GLN G 1 356 ? -52.956 -18.580 -7.776 1.00 47.86 356 GLN G C 1
ATOM 16042 O O . GLN G 1 356 ? -53.917 -18.136 -8.409 1.00 25.42 356 GLN G O 1
ATOM 16048 N N . ASP G 1 357 ? -52.492 -19.821 -7.923 1.00 36.37 357 ASP G N 1
ATOM 16049 C CA . ASP G 1 357 ? -53.053 -20.779 -8.881 1.00 29.35 357 ASP G CA 1
ATOM 16050 C C . ASP G 1 357 ? -52.628 -22.204 -8.513 1.00 37.19 357 ASP G C 1
ATOM 16051 O O . ASP G 1 357 ? -51.594 -22.695 -8.973 1.00 29.63 357 ASP G O 1
ATOM 16056 N N . ARG G 1 358 ? -53.443 -22.861 -7.693 1.00 34.14 358 ARG G N 1
ATOM 16057 C CA . ARG G 1 358 ? -53.164 -24.221 -7.214 1.00 35.58 358 ARG G CA 1
ATOM 16058 C C . ARG G 1 358 ? -53.081 -25.295 -8.306 1.00 29.33 358 ARG G C 1
ATOM 16059 O O . ARG G 1 358 ? -52.414 -26.316 -8.124 1.00 34.13 358 ARG G O 1
ATOM 16067 N N . SER G 1 359 ? -53.738 -25.055 -9.438 1.00 26.31 359 SER G N 1
ATOM 16068 C CA . SER G 1 359 ? -53.633 -25.938 -10.599 1.00 33.64 359 SER G CA 1
ATOM 16069 C C . SER G 1 359 ? -52.206 -25.995 -11.156 1.00 37.49 359 SER G C 1
ATOM 16070 O O . SER G 1 359 ? -51.824 -26.977 -11.800 1.00 35.25 359 SER G O 1
ATOM 16073 N N . ARG G 1 360 ? -51.428 -24.940 -10.906 1.00 37.70 360 ARG G N 1
ATOM 16074 C CA . ARG G 1 360 ? -50.016 -24.902 -11.300 1.00 27.76 360 ARG G CA 1
ATOM 16075 C C . ARG G 1 360 ? -49.064 -24.841 -10.103 1.00 33.59 360 ARG G C 1
ATOM 16076 O O . ARG G 1 360 ? -47.891 -24.473 -10.236 1.00 33.56 360 ARG G O 1
ATOM 16084 N N . GLY G 1 361 ? -49.579 -25.222 -8.938 1.00 28.52 361 GLY G N 1
ATOM 16085 C CA . GLY G 1 361 ? -48.777 -25.303 -7.722 1.00 30.58 361 GLY G CA 1
ATOM 16086 C C . GLY G 1 361 ? -48.404 -23.967 -7.112 1.00 35.62 361 GLY G C 1
ATOM 16087 O O . GLY G 1 361 ? -47.529 -23.901 -6.255 1.00 31.03 361 GLY G O 1
ATOM 16088 N N . ILE G 1 362 ? -49.068 -22.901 -7.547 1.00 33.23 362 ILE G N 1
ATOM 16089 C CA . ILE G 1 362 ? -48.809 -21.570 -7.005 1.00 26.86 362 ILE G CA 1
ATOM 16090 C C . ILE G 1 362 ? -49.737 -21.323 -5.813 1.00 28.44 362 ILE G C 1
ATOM 16091 O O . ILE G 1 362 ? -50.887 -20.917 -5.978 1.00 33.25 362 ILE G O 1
ATOM 16096 N N . TYR G 1 363 ? -49.217 -21.597 -4.616 1.00 21.94 363 TYR G N 1
ATOM 16097 C CA . TYR G 1 363 ? -49.971 -21.491 -3.373 1.00 20.36 363 TYR G CA 1
ATOM 16098 C C . TYR G 1 363 ? -50.198 -20.053 -2.944 1.00 30.55 363 TYR G C 1
ATOM 16099 O O . TYR G 1 363 ? -51.165 -19.756 -2.245 1.00 23.42 363 TYR G O 1
ATOM 16108 N N . PHE G 1 364 ? -49.290 -19.167 -3.338 1.00 28.38 364 PHE G N 1
ATOM 16109 C CA . PHE G 1 364 ? -49.356 -17.777 -2.913 1.00 27.23 364 PHE G CA 1
ATOM 16110 C C . PHE G 1 364 ? -49.199 -16.851 -4.101 1.00 23.31 364 PHE G C 1
ATOM 16111 O O . PHE G 1 364 ? -48.461 -17.149 -5.040 1.00 26.65 364 PHE G O 1
ATOM 16119 N N . THR G 1 365 ? -49.888 -15.718 -4.046 1.00 20.45 365 THR G N 1
ATOM 16120 C CA . THR G 1 365 ? -49.661 -14.641 -4.994 1.00 26.59 365 THR G CA 1
ATOM 16121 C C . THR G 1 365 ? -48.290 -14.026 -4.694 1.00 21.24 365 THR G C 1
ATOM 16122 O O . THR G 1 365 ? -47.952 -13.776 -3.535 1.00 24.02 365 THR G O 1
ATOM 16126 N N . GLN G 1 366 ? -47.492 -13.825 -5.735 1.00 21.04 366 GLN G N 1
ATOM 16127 C CA . GLN G 1 366 ? -46.126 -13.343 -5.555 1.00 30.59 366 GLN G CA 1
ATOM 16128 C C . GLN G 1 366 ? -45.901 -12.066 -6.335 1.00 22.12 366 GLN G C 1
ATOM 16129 O O . GLN G 1 366 ? -45.997 -12.052 -7.560 1.00 25.16 366 GLN G O 1
ATOM 16135 N N . ASP G 1 367 ? -45.609 -10.995 -5.608 1.00 21.75 367 ASP G N 1
ATOM 16136 C CA . ASP G 1 367 ? -45.232 -9.721 -6.206 1.00 19.66 367 ASP G CA 1
ATOM 16137 C C . ASP G 1 367 ? -43.723 -9.601 -6.055 1.00 18.38 367 ASP G C 1
ATOM 16138 O O . ASP G 1 367 ? -43.209 -9.694 -4.942 1.00 27.63 367 ASP G O 1
ATOM 16143 N N . TRP G 1 368 ? -43.025 -9.408 -7.174 1.00 20.05 368 TRP G N 1
ATOM 16144 C CA . TRP G 1 368 ? -41.556 -9.345 -7.180 1.00 25.66 368 TRP G CA 1
ATOM 16145 C C . TRP G 1 368 ? -40.978 -7.933 -7.081 1.00 26.13 368 TRP G C 1
ATOM 16146 O O . TRP G 1 368 ? -39.760 -7.769 -7.026 1.00 23.76 368 TRP G O 1
ATOM 16157 N N . ALA G 1 369 ? -41.849 -6.925 -7.064 1.00 26.56 369 ALA G N 1
ATOM 16158 C CA . ALA G 1 369 ? -41.444 -5.529 -6.852 1.00 25.04 369 ALA G CA 1
ATOM 16159 C C . ALA G 1 369 ? -40.305 -5.076 -7.773 1.00 30.36 369 ALA G C 1
ATOM 16160 O O . ALA G 1 369 ? -39.322 -4.478 -7.321 1.00 25.92 369 ALA G O 1
ATOM 16162 N N . SER G 1 370 ? -40.448 -5.374 -9.063 1.00 22.01 370 SER G N 1
ATOM 16163 C CA . SER G 1 370 ? -39.473 -4.991 -10.098 1.00 26.34 370 SER G CA 1
ATOM 16164 C C . SER G 1 370 ? -38.097 -5.675 -9.982 1.00 23.28 370 SER G C 1
ATOM 16165 O O . SER G 1 370 ? -37.140 -5.258 -10.636 1.00 24.22 370 SER G O 1
ATOM 16168 N N . MET G 1 371 ? -37.998 -6.726 -9.171 1.00 22.65 371 MET G N 1
ATOM 16169 C CA . MET G 1 371 ? -36.803 -7.573 -9.199 1.00 17.11 371 MET G CA 1
ATOM 16170 C C . MET G 1 371 ? -36.713 -8.206 -10.595 1.00 23.35 371 MET G C 1
ATOM 16171 O O . MET G 1 371 ? -37.692 -8.781 -11.069 1.00 27.01 371 MET G O 1
ATOM 16176 N N . PRO G 1 372 ? -35.545 -8.089 -11.263 1.00 23.31 372 PRO G N 1
ATOM 16177 C CA . PRO G 1 372 ? -35.396 -8.600 -12.627 1.00 26.43 372 PRO G CA 1
ATOM 16178 C C . PRO G 1 372 ? -35.751 -10.081 -12.736 1.00 26.18 372 PRO G C 1
ATOM 16179 O O . PRO G 1 372 ? -35.589 -10.835 -11.763 1.00 18.97 372 PRO G O 1
ATOM 16183 N N . GLY G 1 373 ? -36.233 -10.481 -13.912 1.00 22.28 373 GLY G N 1
ATOM 16184 C CA . GLY G 1 373 ? -36.604 -11.868 -14.175 1.00 21.08 373 GLY G CA 1
ATOM 16185 C C . GLY G 1 373 ? -35.418 -12.709 -14.601 1.00 22.97 373 GLY G C 1
ATOM 16186 O O . GLY G 1 373 ? -34.410 -12.184 -15.068 1.00 22.77 373 GLY G O 1
ATOM 16187 N N . VAL G 1 374 ? -35.551 -14.021 -14.445 1.00 21.66 374 VAL G N 1
ATOM 16188 C CA . VAL G 1 374 ? -34.489 -14.969 -14.774 1.00 22.33 374 VAL G CA 1
ATOM 16189 C C . VAL G 1 374 ? -34.848 -15.729 -16.057 1.00 26.85 374 VAL G C 1
ATOM 16190 O O . VAL G 1 374 ? -35.979 -16.191 -16.208 1.00 23.41 374 VAL G O 1
ATOM 16194 N N . MET G 1 375 ? -33.885 -15.855 -16.971 1.00 23.99 375 MET G N 1
ATOM 16195 C CA . MET G 1 375 ? -34.048 -16.677 -18.171 1.00 22.12 375 MET G CA 1
ATOM 16196 C C . MET G 1 375 ? -34.233 -18.147 -17.788 1.00 26.65 375 MET G C 1
ATOM 16197 O O . MET G 1 375 ? -33.473 -18.685 -16.991 1.00 24.31 375 MET G O 1
ATOM 16202 N N . ALA G 1 376 ? -35.257 -18.784 -18.345 1.00 25.29 376 ALA G N 1
ATOM 16203 C CA . ALA G 1 376 ? -35.477 -20.212 -18.142 1.00 20.89 376 ALA G CA 1
ATOM 16204 C C . ALA G 1 376 ? -34.535 -20.998 -19.045 1.00 25.29 376 ALA G C 1
ATOM 16205 O O . ALA G 1 376 ? -34.265 -20.585 -20.170 1.00 33.11 376 ALA G O 1
ATOM 16207 N N . VAL G 1 377 ? -34.013 -22.115 -18.546 1.00 22.66 377 VAL G N 1
ATOM 16208 C CA . VAL G 1 377 ? -33.119 -22.959 -19.347 1.00 19.51 377 VAL G CA 1
ATOM 16209 C C . VAL G 1 377 ? -33.675 -24.380 -19.418 1.00 19.89 377 VAL G C 1
ATOM 16210 O O . VAL G 1 377 ? -33.854 -25.043 -18.391 1.00 26.78 377 VAL G O 1
ATOM 16214 N N . ALA G 1 378 ? -33.965 -24.828 -20.638 1.00 28.85 378 ALA G N 1
ATOM 16215 C CA . ALA G 1 378 ? -34.436 -26.188 -20.880 1.00 26.99 378 ALA G CA 1
ATOM 16216 C C . ALA G 1 378 ? -33.270 -27.018 -21.399 1.00 21.61 378 ALA G C 1
ATOM 16217 O O . ALA G 1 378 ? -32.711 -26.721 -22.454 1.00 27.99 378 ALA G O 1
ATOM 16219 N N . SER G 1 379 ? -32.900 -28.050 -20.646 1.00 22.32 379 SER G N 1
ATOM 16220 C CA . SER G 1 379 ? -31.729 -28.863 -20.961 1.00 23.56 379 SER G CA 1
ATOM 16221 C C . SER G 1 379 ? -31.896 -30.305 -20.482 1.00 23.57 379 SER G C 1
ATOM 16222 O O . SER G 1 379 ? -32.498 -30.546 -19.432 1.00 29.99 379 SER G O 1
ATOM 16225 N N . GLY G 1 380 ? -31.357 -31.256 -21.247 1.00 28.06 380 GLY G N 1
ATOM 16226 C CA . GLY G 1 380 ? -31.310 -32.659 -20.820 1.00 28.10 380 GLY G CA 1
ATOM 16227 C C . GLY G 1 380 ? -32.157 -33.632 -21.623 1.00 34.72 380 GLY G C 1
ATOM 16228 O O . GLY G 1 380 ? -33.377 -33.704 -21.446 1.00 30.32 380 GLY G O 1
ATOM 16229 N N . GLY G 1 381 ? -31.497 -34.390 -22.497 1.00 29.29 381 GLY G N 1
ATOM 16230 C CA . GLY G 1 381 ? -32.147 -35.434 -23.285 1.00 40.29 381 GLY G CA 1
ATOM 16231 C C . GLY G 1 381 ? -33.088 -34.909 -24.348 1.00 36.08 381 GLY G C 1
ATOM 16232 O O . GLY G 1 381 ? -34.063 -35.570 -24.705 1.00 43.14 381 GLY G O 1
ATOM 16233 N N . ILE G 1 382 ? -32.808 -33.714 -24.852 1.00 31.21 382 ILE G N 1
ATOM 16234 C CA . ILE G 1 382 ? -33.648 -33.131 -25.894 1.00 34.98 382 ILE G CA 1
ATOM 16235 C C . ILE G 1 382 ? -32.939 -33.112 -27.242 1.00 37.22 382 ILE G C 1
ATOM 16236 O O . ILE G 1 382 ? -31.710 -33.027 -27.308 1.00 35.96 382 ILE G O 1
ATOM 16241 N N . HIS G 1 383 ? -33.728 -33.212 -28.309 1.00 35.43 383 HIS G N 1
ATOM 16242 C CA . HIS G 1 383 ? -33.212 -33.183 -29.676 1.00 29.85 383 HIS G CA 1
ATOM 16243 C C . HIS G 1 383 ? -34.175 -32.433 -30.597 1.00 27.06 383 HIS G C 1
ATOM 16244 O O . HIS G 1 383 ? -35.227 -31.964 -30.151 1.00 29.46 383 HIS G O 1
ATOM 16251 N N . VAL G 1 384 ? -33.804 -32.329 -31.873 1.00 34.66 384 VAL G N 1
ATOM 16252 C CA . VAL G 1 384 ? -34.544 -31.538 -32.870 1.00 33.58 384 VAL G CA 1
ATOM 16253 C C . VAL G 1 384 ? -36.057 -31.775 -32.940 1.00 30.66 384 VAL G C 1
ATOM 16254 O O . VAL G 1 384 ? -36.813 -30.840 -33.216 1.00 34.58 384 VAL G O 1
ATOM 16258 N N . TRP G 1 385 ? -36.493 -33.014 -32.695 1.00 30.27 385 TRP G N 1
ATOM 16259 C CA . TRP G 1 385 ? -37.925 -33.349 -32.710 1.00 47.71 385 TRP G CA 1
ATOM 16260 C C . TRP G 1 385 ? -38.713 -32.654 -31.593 1.00 62.58 385 TRP G C 1
ATOM 16261 O O . TRP G 1 385 ? -39.913 -32.418 -31.735 1.00 38.48 385 TRP G O 1
ATOM 16272 N N . HIS G 1 386 ? -38.027 -32.325 -30.498 1.00 36.96 386 HIS G N 1
ATOM 16273 C CA . HIS G 1 386 ? -38.637 -31.652 -29.345 1.00 32.73 386 HIS G CA 1
ATOM 16274 C C . HIS G 1 386 ? -38.806 -30.140 -29.535 1.00 30.12 386 HIS G C 1
ATOM 16275 O O . HIS G 1 386 ? -39.490 -29.489 -28.744 1.00 45.05 386 HIS G O 1
ATOM 16282 N N . MET G 1 387 ? -38.179 -29.586 -30.573 1.00 26.61 387 MET G N 1
ATOM 16283 C CA . MET G 1 387 ? -38.125 -28.128 -30.761 1.00 24.77 387 MET G CA 1
ATOM 16284 C C . MET G 1 387 ? -39.485 -27.403 -30.748 1.00 39.99 387 MET G C 1
ATOM 16285 O O . MET G 1 387 ? -39.623 -26.398 -30.051 1.00 41.62 387 MET G O 1
ATOM 16290 N N . PRO G 1 388 ? -40.488 -27.901 -31.505 1.00 62.65 388 PRO G N 1
ATOM 16291 C CA . PRO G 1 388 ? -41.791 -27.220 -31.484 1.00 31.45 388 PRO G CA 1
ATOM 16292 C C . PRO G 1 388 ? -42.442 -27.198 -30.099 1.00 28.11 388 PRO G C 1
ATOM 16293 O O . PRO G 1 388 ? -43.050 -26.195 -29.720 1.00 35.81 388 PRO G O 1
ATOM 16297 N N . ALA G 1 389 ? -42.315 -28.299 -29.361 1.00 24.05 389 ALA G N 1
ATOM 16298 C CA . ALA G 1 389 ? -42.846 -28.376 -28.001 1.00 36.73 389 ALA G CA 1
ATOM 16299 C C . ALA G 1 389 ? -42.083 -27.454 -27.041 1.00 58.13 389 ALA G C 1
ATOM 16300 O O . ALA G 1 389 ? -42.689 -26.805 -26.195 1.00 39.81 389 ALA G O 1
ATOM 16302 N N . LEU G 1 390 ? -40.761 -27.389 -27.184 1.00 35.81 390 LEU G N 1
ATOM 16303 C CA . LEU G 1 390 ? -39.930 -26.527 -26.331 1.00 38.00 390 LEU G CA 1
ATOM 16304 C C . LEU G 1 390 ? -40.236 -25.048 -26.537 1.00 27.74 390 LEU G C 1
ATOM 16305 O O . LEU G 1 390 ? -40.334 -24.284 -25.572 1.00 36.80 390 LEU G O 1
ATOM 16310 N N . VAL G 1 391 ? -40.398 -24.651 -27.795 1.00 32.02 391 VAL G N 1
ATOM 16311 C CA . VAL G 1 391 ? -40.768 -23.282 -28.129 1.00 30.89 391 VAL G CA 1
ATOM 16312 C C . VAL G 1 391 ? -42.148 -22.938 -27.569 1.00 53.85 391 VAL G C 1
ATOM 16313 O O . VAL G 1 391 ? -42.345 -21.861 -27.005 1.00 41.02 391 VAL G O 1
ATOM 16317 N N . ASP G 1 392 ? -43.086 -23.872 -27.708 1.00 44.06 392 ASP G N 1
ATOM 16318 C CA . ASP G 1 392 ? -44.460 -23.665 -27.271 1.00 32.96 392 ASP G CA 1
ATOM 16319 C C . ASP G 1 392 ? -44.602 -23.598 -25.748 1.00 35.04 392 ASP G C 1
ATOM 16320 O O . ASP G 1 392 ? -45.358 -22.780 -25.231 1.00 35.15 392 ASP G O 1
ATOM 16325 N N . ILE G 1 393 ? -43.883 -24.467 -25.040 1.00 33.19 393 ILE G N 1
ATOM 16326 C CA . ILE G 1 393 ? -43.934 -24.501 -23.577 1.00 38.81 393 ILE G CA 1
ATOM 16327 C C . ILE G 1 393 ? -43.260 -23.269 -22.952 1.00 39.40 393 ILE G C 1
ATOM 16328 O O . ILE G 1 393 ? -43.855 -22.596 -22.114 1.00 34.08 393 ILE G O 1
ATOM 16333 N N . PHE G 1 394 ? -42.043 -22.957 -23.390 1.00 39.85 394 PHE G N 1
ATOM 16334 C CA . PHE G 1 394 ? -41.211 -21.962 -22.704 1.00 40.00 394 PHE G CA 1
ATOM 16335 C C . PHE G 1 394 ? -41.262 -20.540 -23.261 1.00 39.05 394 PHE G C 1
ATOM 16336 O O . PHE G 1 394 ? -40.957 -19.592 -22.543 1.00 37.21 394 PHE G O 1
ATOM 16344 N N . GLY G 1 395 ? -41.655 -20.391 -24.525 1.00 37.62 395 GLY G N 1
ATOM 16345 C CA . GLY G 1 395 ? -41.683 -19.078 -25.181 1.00 28.98 395 GLY G CA 1
ATOM 16346 C C . GLY G 1 395 ? -40.288 -18.558 -25.505 1.00 34.28 395 GLY G C 1
ATOM 16347 O O . GLY G 1 395 ? -39.322 -19.324 -25.541 1.00 31.89 395 GLY G O 1
ATOM 16348 N N . ASP G 1 396 ? -40.180 -17.251 -25.726 1.00 24.11 396 ASP G N 1
ATOM 16349 C CA . ASP G 1 396 ? -38.915 -16.628 -26.136 1.00 29.58 396 ASP G CA 1
ATOM 16350 C C . ASP G 1 396 ? -37.833 -16.564 -25.059 1.00 26.69 396 ASP G C 1
ATOM 16351 O O . ASP G 1 396 ? -36.651 -16.749 -25.359 1.00 28.31 396 ASP G O 1
ATOM 16356 N N . ASP G 1 397 ? -38.229 -16.289 -23.817 1.00 24.26 397 ASP G N 1
ATOM 16357 C CA . ASP G 1 397 ? -37.261 -15.951 -22.770 1.00 24.73 397 ASP G CA 1
ATOM 16358 C C . ASP G 1 397 ? -36.728 -17.197 -22.098 1.00 22.13 397 ASP G C 1
ATOM 16359 O O . ASP G 1 397 ? -36.934 -17.440 -20.910 1.00 24.74 397 ASP G O 1
ATOM 16364 N N . ALA G 1 398 ? -36.038 -17.991 -22.903 1.00 22.67 398 ALA G N 1
ATOM 16365 C CA . ALA G 1 398 ? -35.527 -19.274 -22.486 1.00 23.74 398 ALA G CA 1
ATOM 16366 C C . ALA G 1 398 ? -34.254 -19.549 -23.251 1.00 22.24 398 ALA G C 1
ATOM 16367 O O . ALA G 1 398 ? -33.992 -18.939 -24.292 1.00 28.34 398 ALA G O 1
ATOM 16369 N N . VAL G 1 399 ? -33.441 -20.443 -22.709 1.00 21.25 399 VAL G N 1
ATOM 16370 C CA . VAL G 1 399 ? -32.276 -20.929 -23.423 1.00 19.66 399 VAL G CA 1
ATOM 16371 C C . VAL G 1 399 ? -32.491 -22.420 -23.589 1.00 27.35 399 VAL G C 1
ATOM 16372 O O . VAL G 1 399 ? -32.785 -23.115 -22.618 1.00 26.93 399 VAL G O 1
ATOM 16376 N N . LEU G 1 400 ? -32.353 -22.901 -24.820 1.00 25.59 400 LEU G N 1
ATOM 16377 C CA . LEU G 1 400 ? -32.551 -24.315 -25.108 1.00 29.87 400 LEU G CA 1
ATOM 16378 C C . LEU G 1 400 ? -31.196 -24.951 -25.355 1.00 20.79 400 LEU G C 1
ATOM 16379 O O . LEU G 1 400 ? -30.474 -24.542 -26.260 1.00 28.77 400 LEU G O 1
ATOM 16384 N N . GLN G 1 401 ? -30.851 -25.947 -24.541 1.00 25.32 401 GLN G N 1
ATOM 16385 C CA . GLN G 1 401 ? -29.508 -26.530 -24.561 1.00 32.31 401 GLN G CA 1
ATOM 16386 C C . GLN G 1 401 ? -29.478 -27.980 -25.025 1.00 32.45 401 GLN G C 1
ATOM 16387 O O . GLN G 1 401 ? -30.243 -28.813 -24.534 1.00 31.13 401 GLN G O 1
ATOM 16393 N N . PHE G 1 402 ? -28.575 -28.269 -25.961 1.00 31.76 402 PHE G N 1
ATOM 16394 C CA . PHE G 1 402 ? -28.468 -29.590 -26.574 1.00 33.89 402 PHE G CA 1
ATOM 16395 C C . PHE G 1 402 ? -27.028 -30.091 -26.470 1.00 36.01 402 PHE G C 1
ATOM 16396 O O . PHE G 1 402 ? -26.152 -29.643 -27.213 1.00 37.51 402 PHE G O 1
ATOM 16404 N N . GLY G 1 403 ? -26.778 -31.008 -25.540 1.00 33.11 403 GLY G N 1
ATOM 16405 C CA . GLY G 1 403 ? -25.444 -31.594 -25.382 1.00 42.92 403 GLY G CA 1
ATOM 16406 C C . GLY G 1 403 ? -25.223 -32.708 -26.387 1.00 35.56 403 GLY G C 1
ATOM 16407 O O . GLY G 1 403 ? -24.672 -32.485 -27.463 1.00 32.21 403 GLY G O 1
ATOM 16408 N N . GLY G 1 404 ? -25.667 -33.911 -26.028 1.00 31.72 404 GLY G N 1
ATOM 16409 C CA . GLY G 1 404 ? -25.689 -35.049 -26.946 1.00 34.07 404 GLY G CA 1
ATOM 16410 C C . GLY G 1 404 ? -26.464 -34.756 -28.221 1.00 33.97 404 GLY G C 1
ATOM 16411 O O . GLY G 1 404 ? -26.125 -35.264 -29.289 1.00 37.54 404 GLY G O 1
ATOM 16412 N N . GLY G 1 405 ? -27.496 -33.920 -28.112 1.00 33.61 405 GLY G N 1
ATOM 16413 C CA . GLY G 1 405 ? -28.294 -33.500 -29.268 1.00 34.70 405 GLY G CA 1
ATOM 16414 C C . GLY G 1 405 ? -27.544 -32.660 -30.289 1.00 55.87 405 GLY G C 1
ATOM 16415 O O . GLY G 1 405 ? -28.061 -32.387 -31.376 1.00 37.90 405 GLY G O 1
ATOM 16416 N N . THR G 1 406 ? -26.331 -32.237 -29.935 1.00 33.40 406 THR G N 1
ATOM 16417 C CA . THR G 1 406 ? -25.458 -31.524 -30.862 1.00 34.73 406 THR G CA 1
ATOM 16418 C C . THR G 1 406 ? -24.234 -32.377 -31.193 1.00 46.24 406 THR G C 1
ATOM 16419 O O . THR G 1 406 ? -23.977 -32.671 -32.361 1.00 39.07 406 THR G O 1
ATOM 16423 N N . LEU G 1 407 ? -23.494 -32.777 -30.158 1.00 32.77 407 LEU G N 1
ATOM 16424 C CA . LEU G 1 407 ? -22.254 -33.546 -30.322 1.00 38.75 407 LEU G CA 1
ATOM 16425 C C . LEU G 1 407 ? -22.494 -34.983 -30.795 1.00 40.94 407 LEU G C 1
ATOM 16426 O O . LEU G 1 407 ? -21.562 -35.656 -31.236 1.00 36.53 407 LEU G O 1
ATOM 16431 N N . GLY G 1 408 ? -23.744 -35.438 -30.699 1.00 43.91 408 GLY G N 1
ATOM 16432 C CA . GLY G 1 408 ? -24.127 -36.780 -31.130 1.00 40.96 408 GLY G CA 1
ATOM 16433 C C . GLY G 1 408 ? -24.719 -36.829 -32.524 1.00 47.22 408 GLY G C 1
ATOM 16434 O O . GLY G 1 408 ? -25.251 -37.857 -32.942 1.00 38.61 408 GLY G O 1
ATOM 16435 N N . HIS G 1 409 ? -24.628 -35.711 -33.240 1.00 40.38 409 HIS G N 1
ATOM 16436 C CA . HIS G 1 409 ? -25.085 -35.618 -34.622 1.00 40.72 409 HIS G CA 1
ATOM 16437 C C . HIS G 1 409 ? -24.185 -36.485 -35.507 1.00 43.48 409 HIS G C 1
ATOM 16438 O O . HIS G 1 409 ? -22.976 -36.542 -35.278 1.00 44.95 409 HIS G O 1
ATOM 16445 N N . PRO G 1 410 ? -24.773 -37.179 -36.506 1.00 62.76 410 PRO G N 1
ATOM 16446 C CA . PRO G 1 410 ? -24.035 -38.077 -37.407 1.00 42.76 410 PRO G CA 1
ATOM 16447 C C . PRO G 1 410 ? -22.781 -37.478 -38.058 1.00 35.62 410 PRO G C 1
ATOM 16448 O O . PRO G 1 410 ? -21.818 -38.209 -38.303 1.00 47.40 410 PRO G O 1
ATOM 16452 N N . TRP G 1 411 ? -22.794 -36.172 -38.327 1.00 36.13 411 TRP G N 1
ATOM 16453 C CA . TRP G 1 411 ? -21.690 -35.501 -39.028 1.00 40.70 411 TRP G CA 1
ATOM 16454 C C . TRP G 1 411 ? -20.767 -34.672 -38.123 1.00 57.85 411 TRP G C 1
ATOM 16455 O O . TRP G 1 411 ? -19.771 -34.108 -38.594 1.00 47.86 411 TRP G O 1
ATOM 16466 N N . GLY G 1 412 ? -21.099 -34.583 -36.838 1.00 49.75 412 GLY G N 1
ATOM 16467 C CA . GLY G 1 412 ? -20.253 -33.861 -35.885 1.00 42.86 412 GLY G CA 1
ATOM 16468 C C . GLY G 1 412 ? -20.893 -32.631 -35.267 1.00 83.43 412 GLY G C 1
ATOM 16469 O O . GLY G 1 412 ? -22.120 -32.529 -35.191 1.00 48.25 412 GLY G O 1
ATOM 16470 N N . ASN G 1 413 ? -20.048 -31.692 -34.842 1.00 61.53 413 ASN G N 1
ATOM 16471 C CA . ASN G 1 413 ? -20.477 -30.547 -34.035 1.00 64.76 413 ASN G CA 1
ATOM 16472 C C . ASN G 1 413 ? -21.105 -29.398 -34.815 1.00 38.91 413 ASN G C 1
ATOM 16473 O O . ASN G 1 413 ? -22.216 -28.967 -34.499 1.00 42.88 413 ASN G O 1
ATOM 16478 N N . ALA G 1 414 ? -20.385 -28.892 -35.814 1.00 31.87 414 ALA G N 1
ATOM 16479 C CA . ALA G 1 414 ? -20.851 -27.744 -36.593 1.00 31.51 414 ALA G CA 1
ATOM 16480 C C . ALA G 1 414 ? -22.185 -28.036 -37.301 1.00 37.04 414 ALA G C 1
ATOM 16481 O O . ALA G 1 414 ? -23.118 -27.242 -37.180 1.00 46.31 414 ALA G O 1
ATOM 16483 N N . PRO G 1 415 ? -22.292 -29.188 -38.006 1.00 39.19 415 PRO G N 1
ATOM 16484 C CA . PRO G 1 415 ? -23.592 -29.605 -38.542 1.00 34.72 415 PRO G CA 1
ATOM 16485 C C . PRO G 1 415 ? -24.632 -29.797 -37.442 1.00 27.54 415 PRO G C 1
ATOM 16486 O O . PRO G 1 415 ? -25.783 -29.389 -37.608 1.00 35.55 415 PRO G O 1
ATOM 16490 N N . GLY G 1 416 ? -24.220 -30.410 -36.333 1.00 34.04 416 GLY G N 1
ATOM 16491 C CA . GLY G 1 416 ? -25.089 -30.595 -35.169 1.00 30.52 416 GLY G CA 1
ATOM 16492 C C . GLY G 1 416 ? -25.695 -29.292 -34.685 1.00 36.04 416 GLY G C 1
ATOM 16493 O O . GLY G 1 416 ? -26.893 -29.220 -34.411 1.00 33.81 416 GLY G O 1
ATOM 16494 N N . ALA G 1 417 ? -24.858 -28.259 -34.603 1.00 27.93 417 ALA G N 1
ATOM 16495 C CA . ALA G 1 417 ? -25.287 -26.915 -34.223 1.00 36.66 417 ALA G CA 1
ATOM 16496 C C . ALA G 1 417 ? -26.261 -26.317 -35.240 1.00 30.26 417 ALA G C 1
ATOM 16497 O O . ALA G 1 417 ? -27.327 -25.807 -34.868 1.00 29.78 417 ALA G O 1
ATOM 16499 N N . THR G 1 418 ? -25.890 -26.384 -36.520 1.00 36.73 418 THR G N 1
ATOM 16500 C CA . THR G 1 418 ? -26.721 -25.856 -37.611 1.00 35.19 418 THR G CA 1
ATOM 16501 C C . THR G 1 418 ? -28.100 -26.528 -37.645 1.00 22.39 418 THR G C 1
ATOM 16502 O O . THR G 1 418 ? -29.113 -25.857 -37.840 1.00 32.46 418 THR G O 1
ATOM 16506 N N . ALA G 1 419 ? -28.124 -27.843 -37.426 1.00 29.50 419 ALA G N 1
ATOM 16507 C CA . ALA G 1 419 ? -29.371 -28.599 -37.317 1.00 31.08 419 ALA G CA 1
ATOM 16508 C C . ALA G 1 419 ? -30.310 -28.002 -36.267 1.00 46.07 419 ALA G C 1
ATOM 16509 O O . ALA G 1 419 ? -31.492 -27.793 -36.532 1.00 37.41 419 ALA G O 1
ATOM 16511 N N . ASN G 1 420 ? -29.771 -27.716 -35.084 1.00 38.78 420 ASN G N 1
ATOM 16512 C CA . ASN G 1 420 ? -30.559 -27.138 -33.998 1.00 25.38 420 ASN G CA 1
ATOM 16513 C C . ASN G 1 420 ? -30.975 -25.686 -34.267 1.00 20.51 420 ASN G C 1
ATOM 16514 O O . ASN G 1 420 ? -32.108 -25.294 -33.973 1.00 31.99 420 ASN G O 1
ATOM 16519 N N . ARG G 1 421 ? -30.065 -24.904 -34.845 1.00 24.32 421 ARG G N 1
ATOM 16520 C CA . ARG G 1 421 ? -30.333 -23.495 -35.164 1.00 21.10 421 ARG G CA 1
ATOM 16521 C C . ARG G 1 421 ? -31.412 -23.349 -36.239 1.00 49.57 421 ARG G C 1
ATOM 16522 O O . ARG G 1 421 ? -32.308 -22.517 -36.108 1.00 31.67 421 ARG G O 1
ATOM 16530 N N . VAL G 1 422 ? -31.321 -24.161 -37.292 1.00 38.53 422 VAL G N 1
ATOM 16531 C CA . VAL G 1 422 ? -32.348 -24.199 -38.342 1.00 35.79 422 VAL G CA 1
ATOM 16532 C C . VAL G 1 422 ? -33.691 -24.609 -37.741 1.00 24.12 422 VAL G C 1
ATOM 16533 O O . VAL G 1 422 ? -34.696 -23.927 -37.946 1.00 32.60 422 VAL G O 1
ATOM 16537 N N . ALA G 1 423 ? -33.679 -25.696 -36.964 1.00 29.77 423 ALA G N 1
ATOM 16538 C CA . ALA G 1 423 ? -34.878 -26.208 -36.302 1.00 29.11 423 ALA G CA 1
ATOM 16539 C C . ALA G 1 423 ? -35.577 -25.166 -35.434 1.00 67.49 423 ALA G C 1
ATOM 16540 O O . ALA G 1 423 ? -36.805 -25.082 -35.449 1.00 35.22 423 ALA G O 1
ATOM 16542 N N . LEU G 1 424 ? -34.799 -24.377 -34.690 1.00 37.88 424 LEU G N 1
ATOM 16543 C CA . LEU G 1 424 ? -35.357 -23.314 -33.847 1.00 39.69 424 LEU G CA 1
ATOM 16544 C C . LEU G 1 424 ? -35.962 -22.188 -34.674 1.00 19.51 424 LEU G C 1
ATOM 16545 O O . LEU G 1 424 ? -37.111 -21.792 -34.444 1.00 36.87 424 LEU G O 1
ATOM 16550 N N . GLU G 1 425 ? -35.178 -21.660 -35.612 1.00 25.27 425 GLU G N 1
ATOM 16551 C CA . GLU G 1 425 ? -35.602 -20.533 -36.441 1.00 39.50 425 GLU G CA 1
ATOM 16552 C C . GLU G 1 425 ? -36.828 -20.859 -37.298 1.00 53.62 425 GLU G C 1
ATOM 16553 O O . GLU G 1 425 ? -37.659 -19.987 -37.557 1.00 35.84 425 GLU G O 1
ATOM 16559 N N . ALA G 1 426 ? -36.940 -22.117 -37.718 1.00 38.96 426 ALA G N 1
ATOM 16560 C CA . ALA G 1 426 ? -38.121 -22.596 -38.438 1.00 43.58 426 ALA G CA 1
ATOM 16561 C C . ALA G 1 426 ? -39.343 -22.621 -37.522 1.00 44.61 426 ALA G C 1
ATOM 16562 O O . ALA G 1 426 ? -40.437 -22.219 -37.926 1.00 40.79 426 ALA G O 1
ATOM 16564 N N . CYS G 1 427 ? -39.142 -23.079 -36.286 1.00 44.06 427 CYS G N 1
ATOM 16565 C CA . CYS G 1 427 ? -40.201 -23.094 -35.275 1.00 32.04 427 CYS G CA 1
ATOM 16566 C C . CYS G 1 427 ? -40.657 -21.684 -34.886 1.00 43.57 427 CYS G C 1
ATOM 16567 O O . CYS G 1 427 ? -41.831 -21.474 -34.576 1.00 38.47 427 CYS G O 1
ATOM 16570 N N . ILE G 1 428 ? -39.732 -20.726 -34.913 1.00 34.84 428 ILE G N 1
ATOM 16571 C CA . ILE G 1 428 ? -40.054 -19.323 -34.626 1.00 45.77 428 ILE G CA 1
ATOM 16572 C C . ILE G 1 428 ? -40.889 -18.714 -35.752 1.00 39.41 428 ILE G C 1
ATOM 16573 O O . ILE G 1 428 ? -41.960 -18.167 -35.497 1.00 45.79 428 ILE G O 1
ATOM 16578 N N . GLN G 1 429 ? -40.397 -18.829 -36.986 1.00 49.68 429 GLN G N 1
ATOM 16579 C CA . GLN G 1 429 ? -41.095 -18.318 -38.167 1.00 43.94 429 GLN G CA 1
ATOM 16580 C C . GLN G 1 429 ? -42.520 -18.865 -38.243 1.00 44.34 429 GLN G C 1
ATOM 16581 O O . GLN G 1 429 ? -43.474 -18.101 -38.414 1.00 47.30 429 GLN G O 1
ATOM 16587 N N . ALA G 1 430 ? -42.646 -20.184 -38.098 1.00 38.09 430 ALA G N 1
ATOM 16588 C CA . ALA G 1 430 ? -43.940 -20.861 -38.127 1.00 40.57 430 ALA G CA 1
ATOM 16589 C C . ALA G 1 430 ? -44.902 -20.331 -37.063 1.00 75.88 430 ALA G C 1
ATOM 16590 O O . ALA G 1 430 ? -46.066 -20.063 -37.362 1.00 55.98 430 ALA G O 1
ATOM 16592 N N . ARG G 1 431 ? -44.410 -20.172 -35.833 1.00 53.21 431 ARG G N 1
ATOM 16593 C CA . ARG G 1 431 ? -45.216 -19.622 -34.740 1.00 62.79 431 ARG G CA 1
ATOM 16594 C C . ARG G 1 431 ? -45.652 -18.182 -35.031 1.00 41.76 431 ARG G C 1
ATOM 16595 O O . ARG G 1 431 ? -46.808 -17.819 -34.789 1.00 58.86 431 ARG G O 1
ATOM 16603 N N . ASN G 1 432 ? -44.728 -17.376 -35.556 1.00 37.85 432 ASN G N 1
ATOM 16604 C CA . ASN G 1 432 ? -45.015 -15.985 -35.923 1.00 38.16 432 ASN G CA 1
ATOM 16605 C C . ASN G 1 432 ? -45.918 -15.850 -37.156 1.00 69.91 432 ASN G C 1
ATOM 16606 O O . ASN G 1 432 ? -46.338 -14.746 -37.503 1.00 56.65 432 ASN G O 1
ATOM 16611 N N . GLU G 1 433 ? -46.199 -16.975 -37.813 1.00 55.34 433 GLU G N 1
ATOM 16612 C CA . GLU G 1 433 ? -47.140 -17.017 -38.940 1.00 82.74 433 GLU G CA 1
ATOM 16613 C C . GLU G 1 433 ? -48.538 -17.459 -38.496 1.00 51.73 433 GLU G C 1
ATOM 16614 O O . GLU G 1 433 ? -49.479 -17.456 -39.292 1.00 93.71 433 GLU G O 1
ATOM 16620 N N . GLY G 1 434 ? -48.660 -17.835 -37.225 1.00 56.14 434 GLY G N 1
ATOM 16621 C CA . GLY G 1 434 ? -49.946 -18.197 -36.632 1.00 50.06 434 GLY G CA 1
ATOM 16622 C C . GLY G 1 434 ? -50.200 -19.690 -36.560 1.00 64.44 434 GLY G C 1
ATOM 16623 O O . GLY G 1 434 ? -51.300 -20.121 -36.210 1.00 54.77 434 GLY G O 1
ATOM 16624 N N . ARG G 1 435 ? -49.180 -20.481 -36.885 1.00 52.14 435 ARG G N 1
ATOM 16625 C CA . ARG G 1 435 ? -49.306 -21.939 -36.912 1.00 46.27 435 ARG G CA 1
ATOM 16626 C C . ARG G 1 435 ? -49.256 -22.542 -35.507 1.00 48.66 435 ARG G C 1
ATOM 16627 O O . ARG G 1 435 ? -48.580 -22.022 -34.618 1.00 60.70 435 ARG G O 1
ATOM 16635 N N . ASP G 1 436 ? -49.990 -23.637 -35.325 1.00 49.71 436 ASP G N 1
ATOM 16636 C CA . ASP G 1 436 ? -50.087 -24.323 -34.041 1.00 59.68 436 ASP G CA 1
ATOM 16637 C C . ASP G 1 436 ? -48.951 -25.326 -33.909 1.00 102.71 436 ASP G C 1
ATOM 16638 O O . ASP G 1 436 ? -48.967 -26.377 -34.551 1.00 58.72 436 ASP G O 1
ATOM 16643 N N . LEU G 1 437 ? -47.974 -24.996 -33.067 1.00 49.83 437 LEU G N 1
ATOM 16644 C CA . LEU G 1 437 ? -46.771 -25.813 -32.895 1.00 49.28 437 LEU G CA 1
ATOM 16645 C C . LEU G 1 437 ? -47.053 -27.189 -32.300 1.00 37.69 437 LEU G C 1
ATOM 16646 O O . LEU G 1 437 ? -46.317 -28.141 -32.561 1.00 49.68 437 LEU G O 1
ATOM 16651 N N . MET G 1 438 ? -48.109 -27.292 -31.494 1.00 48.71 438 MET G N 1
ATOM 16652 C CA . MET G 1 438 ? -48.501 -28.581 -30.915 1.00 60.65 438 MET G CA 1
ATOM 16653 C C . MET G 1 438 ? -49.216 -29.491 -31.919 1.00 86.87 438 MET G C 1
ATOM 16654 O O . MET G 1 438 ? -49.169 -30.715 -31.794 1.00 69.86 438 MET G O 1
ATOM 16659 N N . ARG G 1 439 ? -49.869 -28.890 -32.912 1.00 78.07 439 ARG G N 1
ATOM 16660 C CA . ARG G 1 439 ? -50.522 -29.646 -33.981 1.00 107.24 439 ARG G CA 1
ATOM 16661 C C . ARG G 1 439 ? -49.599 -29.882 -35.172 1.00 79.91 439 ARG G C 1
ATOM 16662 O O . ARG G 1 439 ? -49.486 -31.005 -35.663 1.00 71.46 439 ARG G O 1
ATOM 16670 N N . GLU G 1 440 ? -48.939 -28.815 -35.617 1.00 58.54 440 GLU G N 1
ATOM 16671 C CA . GLU G 1 440 ? -48.113 -28.840 -36.823 1.00 60.19 440 GLU G CA 1
ATOM 16672 C C . GLU G 1 440 ? -46.626 -29.089 -36.532 1.00 62.99 440 GLU G C 1
ATOM 16673 O O . GLU G 1 440 ? -45.777 -28.893 -37.404 1.00 49.96 440 GLU G O 1
ATOM 16679 N N . GLY G 1 441 ? -46.326 -29.538 -35.313 1.00 65.48 441 GLY G N 1
ATOM 16680 C CA . GLY G 1 441 ? -44.949 -29.765 -34.859 1.00 68.17 441 GLY G CA 1
ATOM 16681 C C . GLY G 1 441 ? -44.069 -30.558 -35.807 1.00 92.97 441 GLY G C 1
ATOM 16682 O O . GLY G 1 441 ? -43.075 -30.042 -36.320 1.00 47.14 441 GLY G O 1
ATOM 16683 N N . GLY G 1 442 ? -44.442 -31.814 -36.038 1.00 55.00 442 GLY G N 1
ATOM 16684 C CA . GLY G 1 442 ? -43.719 -32.693 -36.958 1.00 70.49 442 GLY G CA 1
ATOM 16685 C C . GLY G 1 442 ? -43.628 -32.161 -38.378 1.00 50.38 442 GLY G C 1
ATOM 16686 O O . GLY G 1 442 ? -42.618 -32.365 -39.056 1.00 54.08 442 GLY G O 1
ATOM 16687 N N . ASP G 1 443 ? -44.684 -31.476 -38.822 1.00 47.20 443 ASP G N 1
ATOM 16688 C CA . ASP G 1 443 ? -44.744 -30.897 -40.167 1.00 53.63 443 ASP G CA 1
ATOM 16689 C C . ASP G 1 443 ? -43.721 -29.780 -40.374 1.00 54.89 443 ASP G C 1
ATOM 16690 O O . ASP G 1 443 ? -43.076 -29.719 -41.421 1.00 51.91 443 ASP G O 1
ATOM 16695 N N . ILE G 1 444 ? -43.582 -28.906 -39.376 1.00 60.07 444 ILE G N 1
ATOM 16696 C CA . ILE G 1 444 ? -42.636 -27.782 -39.424 1.00 43.23 444 ILE G CA 1
ATOM 16697 C C . ILE G 1 444 ? -41.185 -28.273 -39.513 1.00 32.32 444 ILE G C 1
ATOM 16698 O O . ILE G 1 444 ? -40.390 -27.749 -40.300 1.00 43.03 444 ILE G O 1
ATOM 16703 N N . ILE G 1 445 ? -40.860 -29.288 -38.711 1.00 37.12 445 ILE G N 1
ATOM 16704 C CA . ILE G 1 445 ? -39.531 -29.910 -38.722 1.00 42.75 445 ILE G CA 1
ATOM 16705 C C . ILE G 1 445 ? -39.246 -30.576 -40.075 1.00 69.64 445 ILE G C 1
ATOM 16706 O O . ILE G 1 445 ? -38.166 -30.396 -40.646 1.00 51.17 445 ILE G O 1
ATOM 16711 N N . ARG G 1 446 ? -40.225 -31.327 -40.583 1.00 65.71 446 ARG G N 1
ATOM 16712 C CA . ARG G 1 446 ? -40.120 -31.982 -41.890 1.00 55.26 446 ARG G CA 1
ATOM 16713 C C . ARG G 1 446 ? -39.979 -30.984 -43.039 1.00 37.15 446 ARG G C 1
ATOM 16714 O O . ARG G 1 446 ? -39.192 -31.211 -43.961 1.00 55.03 446 ARG G O 1
ATOM 16722 N N . GLU G 1 447 ? -40.738 -29.886 -42.978 1.00 39.24 447 GLU G N 1
ATOM 16723 C CA . GLU G 1 447 ? -40.635 -28.804 -43.966 1.00 38.99 447 GLU G CA 1
ATOM 16724 C C . GLU G 1 447 ? -39.234 -28.205 -44.018 1.00 56.20 447 GLU G C 1
ATOM 16725 O O . GLU G 1 447 ? -38.695 -27.967 -45.097 1.00 51.95 447 GLU G O 1
ATOM 16731 N N . ALA G 1 448 ? -38.653 -27.963 -42.846 1.00 55.83 448 ALA G N 1
ATOM 16732 C CA . ALA G 1 448 ? -37.328 -27.356 -42.752 1.00 48.04 448 ALA G CA 1
ATOM 16733 C C . ALA G 1 448 ? -36.215 -28.329 -43.149 1.00 34.10 448 ALA G C 1
ATOM 16734 O O . ALA G 1 448 ? -35.162 -27.909 -43.627 1.00 38.42 448 ALA G O 1
ATOM 16736 N N . ALA G 1 449 ? -36.469 -29.625 -42.954 1.00 40.35 449 ALA G N 1
ATOM 16737 C CA . ALA G 1 449 ? -35.517 -30.686 -43.291 1.00 46.08 449 ALA G CA 1
ATOM 16738 C C . ALA G 1 449 ? -35.160 -30.725 -44.779 1.00 76.78 449 ALA G C 1
ATOM 16739 O O . ALA G 1 449 ? -34.051 -31.128 -45.139 1.00 68.79 449 ALA G O 1
ATOM 16741 N N . ARG G 1 450 ? -36.099 -30.306 -45.630 1.00 70.95 450 ARG G N 1
ATOM 16742 C CA . ARG G 1 450 ? -35.886 -30.249 -47.081 1.00 72.28 450 ARG G CA 1
ATOM 16743 C C . ARG G 1 450 ? -34.754 -29.293 -47.442 1.00 58.23 450 ARG G C 1
ATOM 16744 O O . ARG G 1 450 ? -33.956 -29.568 -48.340 1.00 83.41 450 ARG G O 1
ATOM 16752 N N . TRP G 1 451 ? -34.703 -28.167 -46.737 1.00 50.28 451 TRP G N 1
ATOM 16753 C CA . TRP G 1 451 ? -33.708 -27.130 -46.978 1.00 68.70 451 TRP G CA 1
ATOM 16754 C C . TRP G 1 451 ? -32.390 -27.422 -46.250 1.00 77.60 451 TRP G C 1
ATOM 16755 O O . TRP G 1 451 ? -31.328 -26.937 -46.651 1.00 59.50 451 TRP G O 1
ATOM 16766 N N . SER G 1 452 ? -32.459 -28.236 -45.199 1.00 67.30 452 SER G N 1
ATOM 16767 C CA . SER G 1 452 ? -31.299 -28.480 -44.349 1.00 37.50 452 SER G CA 1
ATOM 16768 C C . SER G 1 452 ? -30.919 -29.958 -44.225 1.00 27.95 452 SER G C 1
ATOM 16769 O O . SER G 1 452 ? -31.563 -30.716 -43.481 1.00 36.16 452 SER G O 1
ATOM 16772 N N . PRO G 1 453 ? -29.862 -30.375 -44.949 1.00 39.09 453 PRO G N 1
ATOM 16773 C CA . PRO G 1 453 ? -29.368 -31.750 -44.847 1.00 47.28 453 PRO G CA 1
ATOM 16774 C C . PRO G 1 453 ? -28.885 -32.087 -43.431 1.00 44.63 453 PRO G C 1
ATOM 16775 O O . PRO G 1 453 ? -29.030 -33.231 -42.995 1.00 39.79 453 PRO G O 1
ATOM 16779 N N . GLU G 1 454 ? -28.333 -31.092 -42.728 1.00 61.39 454 GLU G N 1
ATOM 16780 C CA . GLU G 1 454 ? -27.960 -31.232 -41.313 1.00 31.25 454 GLU G CA 1
ATOM 16781 C C . GLU G 1 454 ? -29.177 -31.641 -40.488 1.00 27.27 454 GLU G C 1
ATOM 16782 O O . GLU G 1 454 ? -29.120 -32.594 -39.705 1.00 37.20 454 GLU G O 1
ATOM 16788 N N . LEU G 1 455 ? -30.278 -30.918 -40.679 1.00 29.94 455 LEU G N 1
ATOM 16789 C CA . LEU G 1 455 ? -31.525 -31.202 -39.976 1.00 31.55 455 LEU G CA 1
ATOM 16790 C C . LEU G 1 455 ? -32.081 -32.576 -40.343 1.00 47.53 455 LEU G C 1
ATOM 16791 O O . LEU G 1 455 ? -32.494 -33.340 -39.463 1.00 38.47 455 LEU G O 1
ATOM 16796 N N . ALA G 1 456 ? -32.080 -32.877 -41.641 1.00 46.84 456 ALA G N 1
ATOM 16797 C CA . ALA G 1 456 ? -32.540 -34.166 -42.149 1.00 54.83 456 ALA G CA 1
ATOM 16798 C C . ALA G 1 456 ? -31.819 -35.313 -41.445 1.00 42.58 456 ALA G C 1
ATOM 16799 O O . ALA G 1 456 ? -32.456 -36.241 -40.950 1.00 43.00 456 ALA G O 1
ATOM 16801 N N . ALA G 1 457 ? -30.491 -35.224 -41.383 1.00 40.18 457 ALA G N 1
ATOM 16802 C CA . ALA G 1 457 ? -29.668 -36.244 -40.726 1.00 36.68 457 ALA G CA 1
ATOM 16803 C C . ALA G 1 457 ? -29.961 -36.360 -39.226 1.00 71.55 457 ALA G C 1
ATOM 16804 O O . ALA G 1 457 ? -29.979 -37.462 -38.683 1.00 37.36 457 ALA G O 1
ATOM 16806 N N . ALA G 1 458 ? -30.198 -35.225 -38.568 1.00 53.25 458 ALA G N 1
ATOM 16807 C CA . ALA G 1 458 ? -30.522 -35.204 -37.137 1.00 44.07 458 ALA G CA 1
ATOM 16808 C C . ALA G 1 458 ? -31.877 -35.859 -36.855 1.00 40.90 458 ALA G C 1
ATOM 16809 O O . ALA G 1 458 ? -32.010 -36.647 -35.911 1.00 36.61 458 ALA G O 1
ATOM 16811 N N . CYS G 1 459 ? -32.865 -35.534 -37.689 1.00 33.80 459 CYS G N 1
ATOM 16812 C CA . CYS G 1 459 ? -34.216 -36.099 -37.601 1.00 41.53 459 CYS G CA 1
ATOM 16813 C C . CYS G 1 459 ? -34.239 -37.623 -37.730 1.00 43.79 459 CYS G C 1
ATOM 16814 O O . CYS G 1 459 ? -34.917 -38.305 -36.962 1.00 36.98 459 CYS G O 1
ATOM 16817 N N . GLU G 1 460 ? -33.504 -38.141 -38.712 1.00 38.21 460 GLU G N 1
ATOM 16818 C CA . GLU G 1 460 ? -33.458 -39.575 -38.985 1.00 48.12 460 GLU G CA 1
ATOM 16819 C C . GLU G 1 460 ? -32.883 -40.361 -37.821 1.00 41.10 460 GLU G C 1
ATOM 16820 O O . GLU G 1 460 ? -33.407 -41.418 -37.465 1.00 48.42 460 GLU G O 1
ATOM 16826 N N . LEU G 1 461 ? -31.811 -39.834 -37.231 1.00 43.52 461 LEU G N 1
ATOM 16827 C CA . LEU G 1 461 ? -31.102 -40.507 -36.146 1.00 40.73 461 LEU G CA 1
ATOM 16828 C C . LEU G 1 461 ? -31.938 -40.637 -34.872 1.00 36.43 461 LEU G C 1
ATOM 16829 O O . LEU G 1 461 ? -31.872 -41.661 -34.185 1.00 36.58 461 LEU G O 1
ATOM 16834 N N . TRP G 1 462 ? -32.724 -39.607 -34.565 1.00 35.06 462 TRP G N 1
ATOM 16835 C CA . TRP G 1 462 ? -33.419 -39.542 -33.280 1.00 52.57 462 TRP G CA 1
ATOM 16836 C C . TRP G 1 462 ? -34.949 -39.634 -33.378 1.00 56.66 462 TRP G C 1
ATOM 16837 O O . TRP G 1 462 ? -35.652 -39.317 -32.417 1.00 45.17 462 TRP G O 1
ATOM 16848 N N . LYS G 1 463 ? -35.451 -40.094 -34.526 1.00 69.99 463 LYS G N 1
ATOM 16849 C CA . LYS G 1 463 ? -36.892 -40.299 -34.747 1.00 71.45 463 LYS G CA 1
ATOM 16850 C C . LYS G 1 463 ? -37.594 -41.060 -33.617 1.00 42.65 463 LYS G C 1
ATOM 16851 O O . LYS G 1 463 ? -38.623 -40.615 -33.101 1.00 62.90 463 LYS G O 1
ATOM 16857 N N . GLU G 1 464 ? -37.022 -42.198 -33.234 1.00 45.21 464 GLU G N 1
ATOM 16858 C CA . GLU G 1 464 ? -37.662 -43.122 -32.298 1.00 84.71 464 GLU G CA 1
ATOM 16859 C C . GLU G 1 464 ? -37.426 -42.781 -30.825 1.00 59.77 464 GLU G C 1
ATOM 16860 O O . GLU G 1 464 ? -37.958 -43.457 -29.940 1.00 44.96 464 GLU G O 1
ATOM 16866 N N . ILE G 1 465 ? -36.643 -41.735 -30.562 1.00 49.79 465 ILE G N 1
ATOM 16867 C CA . ILE G 1 465 ? -36.210 -41.430 -29.191 1.00 54.49 465 ILE G CA 1
ATOM 16868 C C . ILE G 1 465 ? -37.195 -40.535 -28.432 1.00 41.23 465 ILE G C 1
ATOM 16869 O O . ILE G 1 465 ? -37.330 -39.336 -28.716 1.00 37.38 465 ILE G O 1
ATOM 16874 N N . LYS G 1 466 ? -37.876 -41.147 -27.466 1.00 33.40 466 LYS G N 1
ATOM 16875 C CA . LYS G 1 466 ? -38.821 -40.451 -26.599 1.00 48.38 466 LYS G CA 1
ATOM 16876 C C . LYS G 1 466 ? -38.555 -40.844 -25.152 1.00 55.01 466 LYS G C 1
ATOM 16877 O O . LYS G 1 466 ? -38.132 -41.971 -24.869 1.00 48.09 466 LYS G O 1
ATOM 16883 N N . PHE G 1 467 ? -38.798 -39.905 -24.243 1.00 39.48 467 PHE G N 1
ATOM 16884 C CA . PHE G 1 467 ? -38.696 -40.169 -22.814 1.00 53.66 467 PHE G CA 1
ATOM 16885 C C . PHE G 1 467 ? -40.076 -39.980 -22.204 1.00 48.84 467 PHE G C 1
ATOM 16886 O O . PHE G 1 467 ? -40.524 -38.851 -21.982 1.00 45.73 467 PHE G O 1
ATOM 16894 N N . GLU G 1 468 ? -40.756 -41.098 -21.969 1.00 51.51 468 GLU G N 1
ATOM 16895 C CA . GLU G 1 468 ? -42.131 -41.083 -21.478 1.00 56.64 468 GLU G CA 1
ATOM 16896 C C . GLU G 1 468 ? -42.295 -41.982 -20.255 1.00 55.03 468 GLU G C 1
ATOM 16897 O O . GLU G 1 468 ? -42.415 -43.205 -20.368 1.00 74.86 468 GLU G O 1
ATOM 16903 N N . PHE G 1 469 ? -42.278 -41.351 -19.087 1.00 41.54 469 PHE G N 1
ATOM 16904 C CA . PHE G 1 469 ? -42.430 -42.038 -17.811 1.00 39.42 469 PHE G CA 1
ATOM 16905 C C . PHE G 1 469 ? -43.379 -41.241 -16.932 1.00 57.27 469 PHE G C 1
ATOM 16906 O O . PHE G 1 469 ? -43.602 -40.052 -17.168 1.00 43.23 469 PHE G O 1
ATOM 16914 N N . GLU G 1 470 ? -43.934 -41.903 -15.920 1.00 42.81 470 GLU G N 1
ATOM 16915 C CA . GLU G 1 470 ? -44.774 -41.242 -14.929 1.00 62.15 470 GLU G CA 1
ATOM 16916 C C . GLU G 1 470 ? -43.923 -40.375 -13.996 1.00 84.96 470 GLU G C 1
ATOM 16917 O O . GLU G 1 470 ? -42.947 -40.850 -13.404 1.00 40.41 470 GLU G O 1
ATOM 16923 N N . ALA G 1 471 ? -44.299 -39.102 -13.883 1.00 39.98 471 ALA G N 1
ATOM 16924 C CA . ALA G 1 471 ? -43.628 -38.154 -12.994 1.00 51.71 471 ALA G CA 1
ATOM 16925 C C . ALA G 1 471 ? -44.034 -38.354 -11.538 1.00 51.58 471 ALA G C 1
ATOM 16926 O O . ALA G 1 471 ? -45.189 -38.673 -11.240 1.00 39.14 471 ALA G O 1
ATOM 16928 N N . GLN G 1 472 ? -43.069 -38.161 -10.643 1.00 36.06 472 GLN G N 1
ATOM 16929 C CA . GLN G 1 472 ? -43.289 -38.225 -9.197 1.00 33.43 472 GLN G CA 1
ATOM 16930 C C . GLN G 1 472 ? -43.810 -36.889 -8.679 1.00 47.02 472 GLN G C 1
ATOM 16931 O O . GLN G 1 472 ? -44.777 -36.842 -7.912 1.00 37.88 472 GLN G O 1
ATOM 16937 N N . ASP G 1 473 ? -43.164 -35.808 -9.110 1.00 39.66 473 ASP G N 1
ATOM 16938 C CA . ASP G 1 473 ? -43.506 -34.457 -8.672 1.00 43.33 473 ASP G CA 1
ATOM 16939 C C . ASP G 1 473 ? -44.662 -33.888 -9.500 1.00 47.04 473 ASP G C 1
ATOM 16940 O O . ASP G 1 473 ? -44.452 -33.207 -10.505 1.00 43.64 473 ASP G O 1
ATOM 16945 N N . THR G 1 474 ? -45.884 -34.177 -9.061 1.00 40.41 474 THR G N 1
ATOM 16946 C CA . THR G 1 474 ? -47.091 -33.786 -9.788 1.00 56.29 474 THR G CA 1
ATOM 16947 C C . THR G 1 474 ? -48.114 -33.135 -8.855 1.00 49.10 474 THR G C 1
ATOM 16948 O O . THR G 1 474 ? -48.054 -33.316 -7.632 1.00 43.41 474 THR G O 1
ATOM 16952 N N . ILE G 1 475 ? -49.047 -32.379 -9.432 1.00 41.24 475 ILE G N 1
ATOM 16953 C CA . ILE G 1 475 ? -50.125 -31.767 -8.652 1.00 46.68 475 ILE G CA 1
ATOM 16954 C C . ILE G 1 475 ? -51.093 -32.844 -8.149 1.00 116.96 475 ILE G C 1
ATOM 16955 O O . ILE G 1 475 ? -51.227 -33.066 -6.944 1.00 52.94 475 ILE G O 1
ATOM 16961 N N . SER H 2 14 ? -31.274 -15.777 -40.249 1.00 53.33 14 SER H N 1
ATOM 16962 C CA . SER H 2 14 ? -30.100 -15.786 -41.173 1.00 54.46 14 SER H CA 1
ATOM 16963 C C . SER H 2 14 ? -29.660 -17.211 -41.527 1.00 50.60 14 SER H C 1
ATOM 16964 O O . SER H 2 14 ? -28.814 -17.413 -42.406 1.00 54.68 14 SER H O 1
ATOM 16967 N N . TYR H 2 15 ? -30.244 -18.188 -40.838 1.00 55.21 15 TYR H N 1
ATOM 16968 C CA . TYR H 2 15 ? -29.975 -19.605 -41.089 1.00 48.67 15 TYR H CA 1
ATOM 16969 C C . TYR H 2 15 ? -31.109 -20.246 -41.889 1.00 53.04 15 TYR H C 1
ATOM 16970 O O . TYR H 2 15 ? -31.100 -21.452 -42.160 1.00 54.20 15 TYR H O 1
ATOM 16979 N N . LEU H 2 16 ? -32.078 -19.419 -42.267 1.00 49.62 16 LEU H N 1
ATOM 16980 C CA . LEU H 2 16 ? -33.191 -19.834 -43.112 1.00 55.88 16 LEU H CA 1
ATOM 16981 C C . LEU H 2 16 ? -33.038 -19.220 -44.506 1.00 48.77 16 LEU H C 1
ATOM 16982 O O . LEU H 2 16 ? -32.261 -18.281 -44.683 1.00 46.89 16 LEU H O 1
ATOM 16987 N N . PRO H 2 17 ? -33.769 -19.753 -45.507 1.00 53.60 17 PRO H N 1
ATOM 16988 C CA . PRO H 2 17 ? -33.808 -19.097 -46.817 1.00 57.84 17 PRO H CA 1
ATOM 16989 C C . PRO H 2 17 ? -34.301 -17.653 -46.700 1.00 53.08 17 PRO H C 1
ATOM 16990 O O . PRO H 2 17 ? -35.129 -17.368 -45.831 1.00 48.58 17 PRO H O 1
ATOM 16994 N N . PRO H 2 18 ? -33.787 -16.745 -47.558 1.00 56.87 18 PRO H N 1
ATOM 16995 C CA . PRO H 2 18 ? -34.209 -15.339 -47.546 1.00 51.29 18 PRO H CA 1
ATOM 16996 C C . PRO H 2 18 ? -35.728 -15.205 -47.612 1.00 56.23 18 PRO H C 1
ATOM 16997 O O . PRO H 2 18 ? -36.385 -15.965 -48.328 1.00 59.16 18 PRO H O 1
ATOM 17001 N N . LEU H 2 19 ? -36.272 -14.256 -46.856 1.00 59.15 19 LEU H N 1
ATOM 17002 C CA . LEU H 2 19 ? -37.719 -14.090 -46.753 1.00 60.90 19 LEU H CA 1
ATOM 17003 C C . LEU H 2 19 ? -38.291 -13.302 -47.928 1.00 57.21 19 LEU H C 1
ATOM 17004 O O . LEU H 2 19 ? -37.681 -12.340 -48.406 1.00 60.46 19 LEU H O 1
ATOM 17009 N N . SER H 2 20 ? -39.469 -13.725 -48.381 1.00 56.83 20 SER H N 1
ATOM 17010 C CA . SER H 2 20 ? -40.233 -12.989 -49.382 1.00 58.13 20 SER H CA 1
ATOM 17011 C C . SER H 2 20 ? -40.944 -11.804 -48.733 1.00 60.07 20 SER H C 1
ATOM 17012 O O . SER H 2 20 ? -41.041 -11.733 -47.502 1.00 59.61 20 SER H O 1
ATOM 17015 N N . ASP H 2 21 ? -41.444 -10.885 -49.559 1.00 52.89 21 ASP H N 1
ATOM 17016 C CA . ASP H 2 21 ? -42.172 -9.712 -49.069 1.00 57.37 21 ASP H CA 1
ATOM 17017 C C . ASP H 2 21 ? -43.429 -10.090 -48.289 1.00 57.87 21 ASP H C 1
ATOM 17018 O O . ASP H 2 21 ? -43.799 -9.407 -47.336 1.00 60.78 21 ASP H O 1
ATOM 17023 N N . ALA H 2 22 ? -44.070 -11.184 -48.696 1.00 55.34 22 ALA H N 1
ATOM 17024 C CA . ALA H 2 22 ? -45.254 -11.692 -48.006 1.00 57.10 22 ALA H CA 1
ATOM 17025 C C . ALA H 2 22 ? -44.902 -12.276 -46.637 1.00 58.25 22 ALA H C 1
ATOM 17026 O O . ALA H 2 22 ? -45.672 -12.140 -45.686 1.00 56.07 22 ALA H O 1
ATOM 17028 N N . GLN H 2 23 ? -43.740 -12.924 -46.552 1.00 57.32 23 GLN H N 1
ATOM 17029 C CA . GLN H 2 23 ? -43.241 -13.480 -45.293 1.00 57.03 23 GLN H CA 1
ATOM 17030 C C . GLN H 2 23 ? -42.804 -12.384 -44.323 1.00 57.71 23 GLN H C 1
ATOM 17031 O O . GLN H 2 23 ? -43.089 -12.462 -43.129 1.00 55.31 23 GLN H O 1
ATOM 17037 N N . ILE H 2 24 ? -42.115 -11.372 -44.851 1.00 49.86 24 ILE H N 1
ATOM 17038 C CA . ILE H 2 24 ? -41.705 -10.198 -44.082 1.00 52.79 24 ILE H CA 1
ATOM 17039 C C . ILE H 2 24 ? -42.925 -9.463 -43.511 1.00 58.04 24 ILE H C 1
ATOM 17040 O O . ILE H 2 24 ? -42.963 -9.162 -42.316 1.00 63.08 24 ILE H O 1
ATOM 17045 N N . ALA H 2 25 ? -43.919 -9.199 -44.361 1.00 53.48 25 ALA H N 1
ATOM 17046 C CA . ALA H 2 25 ? -45.155 -8.526 -43.942 1.00 57.02 25 ALA H CA 1
ATOM 17047 C C . ALA H 2 25 ? -45.938 -9.339 -42.907 1.00 56.82 25 ALA H C 1
ATOM 17048 O O . ALA H 2 25 ? -46.582 -8.771 -42.023 1.00 60.68 25 ALA H O 1
ATOM 17050 N N . ARG H 2 26 ? -45.866 -10.666 -43.026 1.00 45.97 26 ARG H N 1
ATOM 17051 C CA . ARG H 2 26 ? -46.503 -11.591 -42.085 1.00 44.48 26 ARG H CA 1
ATOM 17052 C C . ARG H 2 26 ? -45.825 -11.574 -40.708 1.00 214.32 26 ARG H C 1
ATOM 17053 O O . ARG H 2 26 ? -46.487 -11.744 -39.686 1.00 42.78 26 ARG H O 1
ATOM 17061 N N . GLN H 2 27 ? -44.507 -11.380 -40.694 1.00 55.14 27 GLN H N 1
ATOM 17062 C CA . GLN H 2 27 ? -43.747 -11.231 -39.452 1.00 53.35 27 GLN H CA 1
ATOM 17063 C C . GLN H 2 27 ? -44.087 -9.908 -38.767 1.00 55.51 27 GLN H C 1
ATOM 17064 O O . GLN H 2 27 ? -44.276 -9.864 -37.549 1.00 59.01 27 GLN H O 1
ATOM 17070 N N . ILE H 2 28 ? -44.165 -8.843 -39.565 1.00 53.27 28 ILE H N 1
ATOM 17071 C CA . ILE H 2 28 ? -44.487 -7.499 -39.085 1.00 50.02 28 ILE H CA 1
ATOM 17072 C C . ILE H 2 28 ? -45.916 -7.418 -38.546 1.00 58.98 28 ILE H C 1
ATOM 17073 O O . ILE H 2 28 ? -46.152 -6.816 -37.496 1.00 61.06 28 ILE H O 1
ATOM 17078 N N . GLN H 2 29 ? -46.857 -8.036 -39.260 1.00 55.75 29 GLN H N 1
ATOM 17079 C CA . GLN H 2 29 ? -48.260 -8.064 -38.842 1.00 46.91 29 GLN H CA 1
ATOM 17080 C C . GLN H 2 29 ? -48.430 -8.777 -37.500 1.00 48.90 29 GLN H C 1
ATOM 17081 O O . GLN H 2 29 ? -49.240 -8.364 -36.671 1.00 49.97 29 GLN H O 1
ATOM 17087 N N . TYR H 2 30 ? -47.657 -9.842 -37.298 1.00 48.17 30 TYR H N 1
ATOM 17088 C CA . TYR H 2 30 ? -47.654 -10.584 -36.042 1.00 52.54 30 TYR H CA 1
ATOM 17089 C C . TYR H 2 30 ? -47.290 -9.684 -34.864 1.00 55.01 30 TYR H C 1
ATOM 17090 O O . TYR H 2 30 ? -47.912 -9.769 -33.805 1.00 47.56 30 TYR H O 1
ATOM 17099 N N . ALA H 2 31 ? -46.286 -8.828 -35.063 1.00 54.75 31 ALA H N 1
ATOM 17100 C CA . ALA H 2 31 ? -45.870 -7.848 -34.057 1.00 53.91 31 ALA H CA 1
ATOM 17101 C C . ALA H 2 31 ? -46.998 -6.873 -33.735 1.00 52.37 31 ALA H C 1
ATOM 17102 O O . ALA H 2 31 ? -47.323 -6.657 -32.566 1.00 58.53 31 ALA H O 1
ATOM 17104 N N . ILE H 2 32 ? -47.590 -6.302 -34.783 1.00 50.44 32 ILE H N 1
ATOM 17105 C CA . ILE H 2 32 ? -48.704 -5.360 -34.657 1.00 47.48 32 ILE H CA 1
ATOM 17106 C C . ILE H 2 32 ? -49.886 -5.984 -33.908 1.00 51.36 32 ILE H C 1
ATOM 17107 O O . ILE H 2 32 ? -50.469 -5.352 -33.021 1.00 49.27 32 ILE H O 1
ATOM 17112 N N . ASP H 2 33 ? -50.216 -7.227 -34.259 1.00 51.00 33 ASP H N 1
ATOM 17113 C CA . ASP H 2 33 ? -51.315 -7.962 -33.624 1.00 48.51 33 ASP H CA 1
ATOM 17114 C C . ASP H 2 33 ? -51.093 -8.193 -32.128 1.00 54.21 33 ASP H C 1
ATOM 17115 O O . ASP H 2 33 ? -52.055 -8.303 -31.367 1.00 53.95 33 ASP H O 1
ATOM 17120 N N . GLN H 2 34 ? -49.826 -8.268 -31.718 1.00 51.65 34 GLN H N 1
ATOM 17121 C CA . GLN H 2 34 ? -49.469 -8.452 -30.310 1.00 50.38 34 GLN H CA 1
ATOM 17122 C C . GLN H 2 34 ? -49.454 -7.128 -29.542 1.00 50.35 34 GLN H C 1
ATOM 17123 O O . GLN H 2 34 ? -49.396 -7.117 -28.313 1.00 50.08 34 GLN H O 1
ATOM 17129 N N . GLY H 2 35 ? -49.506 -6.018 -30.275 1.00 45.66 35 GLY H N 1
ATOM 17130 C CA . GLY H 2 35 ? -49.495 -4.684 -29.681 1.00 45.93 35 GLY H CA 1
ATOM 17131 C C . GLY H 2 35 ? -48.112 -4.057 -29.629 1.00 48.38 35 GLY H C 1
ATOM 17132 O O . GLY H 2 35 ? -47.919 -3.015 -28.998 1.00 46.71 35 GLY H O 1
ATOM 17133 N N . TYR H 2 36 ? -47.150 -4.691 -30.292 1.00 36.87 36 TYR H N 1
ATOM 17134 C CA . TYR H 2 36 ? -45.782 -4.183 -30.333 1.00 38.72 36 TYR H CA 1
ATOM 17135 C C . TYR H 2 36 ? -45.664 -3.025 -31.310 1.00 44.62 36 TYR H C 1
ATOM 17136 O O . TYR H 2 36 ? -46.483 -2.884 -32.218 1.00 48.13 36 TYR H O 1
ATOM 17145 N N . HIS H 2 37 ? -44.638 -2.201 -31.116 1.00 41.19 37 HIS H N 1
ATOM 17146 C CA . HIS H 2 37 ? -44.440 -0.996 -31.919 1.00 41.93 37 HIS H CA 1
ATOM 17147 C C . HIS H 2 37 ? -43.254 -1.162 -32.864 1.00 46.87 37 HIS H C 1
ATOM 17148 O O . HIS H 2 37 ? -42.112 -1.261 -32.408 1.00 45.99 37 HIS H O 1
ATOM 17155 N N . PRO H 2 38 ? -43.523 -1.195 -34.184 1.00 46.93 38 PRO H N 1
ATOM 17156 C CA . PRO H 2 38 ? -42.470 -1.374 -35.181 1.00 37.97 38 PRO H CA 1
ATOM 17157 C C . PRO H 2 38 ? -41.579 -0.144 -35.324 1.00 44.04 38 PRO H C 1
ATOM 17158 O O . PRO H 2 38 ? -42.012 0.980 -35.070 1.00 44.95 38 PRO H O 1
ATOM 17162 N N . CYS H 2 39 ? -40.335 -0.378 -35.724 1.00 37.92 39 CYS H N 1
ATOM 17163 C CA . CYS H 2 39 ? -39.365 0.685 -35.940 1.00 38.70 39 CYS H CA 1
ATOM 17164 C C . CYS H 2 39 ? -38.370 0.214 -36.992 1.00 39.04 39 CYS H C 1
ATOM 17165 O O . CYS H 2 39 ? -38.067 -0.980 -37.088 1.00 47.91 39 CYS H O 1
ATOM 17168 N N . VAL H 2 40 ? -37.879 1.156 -37.787 1.00 35.29 40 VAL H N 1
ATOM 17169 C CA . VAL H 2 40 ? -36.926 0.850 -38.847 1.00 41.89 40 VAL H CA 1
ATOM 17170 C C . VAL H 2 40 ? -35.583 1.497 -38.533 1.00 44.21 40 VAL H C 1
ATOM 17171 O O . VAL H 2 40 ? -35.517 2.674 -38.176 1.00 43.53 40 VAL H O 1
ATOM 17175 N N . GLU H 2 41 ? -34.519 0.708 -38.646 1.00 40.42 41 GLU H N 1
ATOM 17176 C CA . GLU H 2 41 ? -33.164 1.211 -38.454 1.00 48.35 41 GLU H CA 1
ATOM 17177 C C . GLU H 2 41 ? -32.206 0.678 -39.517 1.00 42.26 41 GLU H C 1
ATOM 17178 O O . GLU H 2 41 ? -32.454 -0.363 -40.131 1.00 39.45 41 GLU H O 1
ATOM 17184 N N . PHE H 2 42 ? -31.115 1.409 -39.731 1.00 39.07 42 PHE H N 1
ATOM 17185 C CA . PHE H 2 42 ? -30.152 1.080 -40.772 1.00 42.42 42 PHE H CA 1
ATOM 17186 C C . PHE H 2 42 ? -28.711 1.307 -40.314 1.00 46.03 42 PHE H C 1
ATOM 17187 O O . PHE H 2 42 ? -28.448 2.132 -39.436 1.00 45.91 42 PHE H O 1
ATOM 17195 N N . ASN H 2 43 ? -27.785 0.572 -40.925 1.00 43.15 43 ASN H N 1
ATOM 17196 C CA . ASN H 2 43 ? -26.364 0.680 -40.616 1.00 47.20 43 ASN H CA 1
ATOM 17197 C C . ASN H 2 43 ? -25.531 0.194 -41.796 1.00 41.88 43 ASN H C 1
ATOM 17198 O O . ASN H 2 43 ? -26.019 -0.583 -42.625 1.00 43.59 43 ASN H O 1
ATOM 17203 N N . GLU H 2 44 ? -24.277 0.642 -41.867 1.00 41.56 44 GLU H N 1
ATOM 17204 C CA . GLU H 2 44 ? -23.349 0.196 -42.914 1.00 49.24 44 GLU H CA 1
ATOM 17205 C C . GLU H 2 44 ? -22.910 -1.268 -42.760 1.00 53.06 44 GLU H C 1
ATOM 17206 O O . GLU H 2 44 ? -22.590 -1.927 -43.752 1.00 55.99 44 GLU H O 1
ATOM 17212 N N . THR H 2 45 ? -22.906 -1.768 -41.523 1.00 52.90 45 THR H N 1
ATOM 17213 C CA . THR H 2 45 ? -22.556 -3.167 -41.232 1.00 53.69 45 THR H CA 1
ATOM 17214 C C . THR H 2 45 ? -23.675 -3.856 -40.449 1.00 57.28 45 THR H C 1
ATOM 17215 O O . THR H 2 45 ? -24.387 -3.209 -39.675 1.00 59.42 45 THR H O 1
ATOM 17219 N N . SER H 2 46 ? -23.823 -5.166 -40.651 1.00 55.66 46 SER H N 1
ATOM 17220 C CA . SER H 2 46 ? -24.833 -5.952 -39.936 1.00 56.18 46 SER H CA 1
ATOM 17221 C C . SER H 2 46 ? -24.238 -6.735 -38.766 1.00 55.22 46 SER H C 1
ATOM 17222 O O . SER H 2 46 ? -24.920 -7.569 -38.158 1.00 57.52 46 SER H O 1
ATOM 17225 N N . ASN H 2 47 ? -22.969 -6.465 -38.462 1.00 53.22 47 ASN H N 1
ATOM 17226 C CA . ASN H 2 47 ? -22.280 -7.109 -37.347 1.00 58.59 47 ASN H CA 1
ATOM 17227 C C . ASN H 2 47 ? -22.953 -6.812 -36.003 1.00 61.46 47 ASN H C 1
ATOM 17228 O O . ASN H 2 47 ? -23.355 -5.676 -35.739 1.00 58.00 47 ASN H O 1
ATOM 17233 N N . ALA H 2 48 ? -23.071 -7.840 -35.164 1.00 60.01 48 ALA H N 1
ATOM 17234 C CA . ALA H 2 48 ? -23.775 -7.730 -33.880 1.00 60.61 48 ALA H CA 1
ATOM 17235 C C . ALA H 2 48 ? -22.978 -6.981 -32.805 1.00 57.97 48 ALA H C 1
ATOM 17236 O O . ALA H 2 48 ? -23.537 -6.585 -31.777 1.00 54.01 48 ALA H O 1
ATOM 17238 N N . GLU H 2 49 ? -21.680 -6.793 -33.052 1.00 56.85 49 GLU H N 1
ATOM 17239 C CA . GLU H 2 49 ? -20.812 -6.001 -32.174 1.00 56.41 49 GLU H CA 1
ATOM 17240 C C . GLU H 2 49 ? -21.128 -4.507 -32.265 1.00 57.50 49 GLU H C 1
ATOM 17241 O O . GLU H 2 49 ? -20.781 -3.735 -31.367 1.00 58.59 49 GLU H O 1
ATOM 17247 N N . ILE H 2 50 ? -21.776 -4.110 -33.359 1.00 52.81 50 ILE H N 1
ATOM 17248 C CA . ILE H 2 50 ? -22.286 -2.753 -33.511 1.00 56.92 50 ILE H CA 1
ATOM 17249 C C . ILE H 2 50 ? -23.516 -2.604 -32.620 1.00 57.12 50 ILE H C 1
ATOM 17250 O O . ILE H 2 50 ? -24.573 -3.182 -32.896 1.00 62.13 50 ILE H O 1
ATOM 17255 N N . ARG H 2 51 ? -23.365 -1.833 -31.547 1.00 45.22 51 ARG H N 1
ATOM 17256 C CA . ARG H 2 51 ? -24.408 -1.696 -30.534 1.00 53.90 51 ARG H CA 1
ATOM 17257 C C . ARG H 2 51 ? -25.627 -0.942 -31.056 1.00 53.03 51 ARG H C 1
ATOM 17258 O O . ARG H 2 51 ? -26.765 -1.362 -30.833 1.00 50.08 51 ARG H O 1
ATOM 17266 N N . TYR H 2 52 ? -25.384 0.165 -31.749 1.00 44.25 52 TYR H N 1
ATOM 17267 C CA . TYR H 2 52 ? -26.465 1.017 -32.225 1.00 45.52 52 TYR H CA 1
ATOM 17268 C C . TYR H 2 52 ? -26.478 1.146 -33.737 1.00 48.85 52 TYR H C 1
ATOM 17269 O O . TYR H 2 52 ? -25.440 1.367 -34.363 1.00 45.62 52 TYR H O 1
ATOM 17278 N N . TRP H 2 53 ? -27.664 0.974 -34.310 1.00 40.79 53 TRP H N 1
ATOM 17279 C CA . TRP H 2 53 ? -27.913 1.277 -35.711 1.00 47.33 53 TRP H CA 1
ATOM 17280 C C . TRP H 2 53 ? -28.527 2.665 -35.744 1.00 46.68 53 TRP H C 1
ATOM 17281 O O . TRP H 2 53 ? -28.930 3.186 -34.707 1.00 50.63 53 TRP H O 1
ATOM 17292 N N . THR H 2 54 ? -28.580 3.279 -36.918 1.00 42.03 54 THR H N 1
ATOM 17293 C CA . THR H 2 54 ? -29.196 4.594 -37.041 1.00 47.14 54 THR H CA 1
ATOM 17294 C C . THR H 2 54 ? -30.697 4.431 -37.254 1.00 45.41 54 THR H C 1
ATOM 17295 O O . THR H 2 54 ? -31.134 3.699 -38.146 1.00 43.78 54 THR H O 1
ATOM 17299 N N . MET H 2 55 ? -31.477 5.106 -36.416 1.00 46.12 55 MET H N 1
ATOM 17300 C CA . MET H 2 55 ? -32.932 5.042 -36.485 1.00 52.18 55 MET H CA 1
ATOM 17301 C C . MET H 2 55 ? -33.451 5.804 -37.705 1.00 50.07 55 MET H C 1
ATOM 17302 O O . MET H 2 55 ? -33.035 6.938 -37.963 1.00 45.17 55 MET H O 1
ATOM 17307 N N . TRP H 2 56 ? -34.343 5.160 -38.457 1.00 48.88 56 TRP H N 1
ATOM 17308 C CA . TRP H 2 56 ? -35.056 5.815 -39.549 1.00 51.98 56 TRP H CA 1
ATOM 17309 C C . TRP H 2 56 ? -36.293 6.521 -38.991 1.00 48.33 56 TRP H C 1
ATOM 17310 O O . TRP H 2 56 ? -37.234 5.867 -38.524 1.00 49.04 56 TRP H O 1
ATOM 17321 N N . LYS H 2 57 ? -36.271 7.855 -39.035 1.00 45.73 57 LYS H N 1
ATOM 17322 C CA . LYS H 2 57 ? -37.359 8.704 -38.524 1.00 50.44 57 LYS H CA 1
ATOM 17323 C C . LYS H 2 57 ? -37.675 8.423 -37.048 1.00 55.78 57 LYS H C 1
ATOM 17324 O O . LYS H 2 57 ? -36.829 8.636 -36.176 1.00 56.53 57 LYS H O 1
ATOM 17330 N N . LEU H 2 58 ? -38.891 7.949 -36.781 1.00 50.48 58 LEU H N 1
ATOM 17331 C CA . LEU H 2 58 ? -39.319 7.572 -35.436 1.00 47.55 58 LEU H CA 1
ATOM 17332 C C . LEU H 2 58 ? -40.049 6.230 -35.467 1.00 53.69 58 LEU H C 1
ATOM 17333 O O . LEU H 2 58 ? -40.493 5.799 -36.535 1.00 54.64 58 LEU H O 1
ATOM 17338 N N . PRO H 2 59 ? -40.170 5.559 -34.302 1.00 54.69 59 PRO H N 1
ATOM 17339 C CA . PRO H 2 59 ? -40.939 4.312 -34.267 1.00 52.96 59 PRO H CA 1
ATOM 17340 C C . PRO H 2 59 ? -42.385 4.551 -34.690 1.00 54.95 59 PRO H C 1
ATOM 17341 O O . PRO H 2 59 ? -42.961 5.594 -34.364 1.00 48.20 59 PRO H O 1
ATOM 17345 N N . LEU H 2 60 ? -42.955 3.599 -35.424 1.00 51.24 60 LEU H N 1
ATOM 17346 C CA . LEU H 2 60 ? -44.330 3.720 -35.900 1.00 57.29 60 LEU H CA 1
ATOM 17347 C C . LEU H 2 60 ? -45.306 3.302 -34.803 1.00 54.24 60 LEU H C 1
ATOM 17348 O O . LEU H 2 60 ? -45.733 2.144 -34.739 1.00 58.85 60 LEU H O 1
ATOM 17353 N N . PHE H 2 61 ? -45.637 4.252 -33.929 1.00 54.20 61 PHE H N 1
ATOM 17354 C CA . PHE H 2 61 ? -46.599 4.010 -32.855 1.00 61.75 61 PHE H CA 1
ATOM 17355 C C . PHE H 2 61 ? -48.017 3.975 -33.414 1.00 61.34 61 PHE H C 1
ATOM 17356 O O . PHE H 2 61 ? -48.412 4.857 -34.185 1.00 66.22 61 PHE H O 1
ATOM 17364 N N . ASN H 2 62 ? -48.763 2.941 -33.030 1.00 48.99 62 ASN H N 1
ATOM 17365 C CA . ASN H 2 62 ? -50.170 2.764 -33.430 1.00 43.00 62 ASN H CA 1
ATOM 17366 C C . ASN H 2 62 ? -50.418 2.494 -34.926 1.00 47.87 62 ASN H C 1
ATOM 17367 O O . ASN H 2 62 ? -51.509 2.776 -35.443 1.00 53.52 62 ASN H O 1
ATOM 17372 N N . CYS H 2 63 ? -49.415 1.948 -35.613 1.00 47.30 63 CYS H N 1
ATOM 17373 C CA . CYS H 2 63 ? -49.613 1.445 -36.973 1.00 42.82 63 CYS H CA 1
ATOM 17374 C C . CYS H 2 63 ? -50.331 0.102 -36.910 1.00 44.21 63 CYS H C 1
ATOM 17375 O O . CYS H 2 63 ? -49.842 -0.844 -36.279 1.00 52.49 63 CYS H O 1
ATOM 17378 N N . THR H 2 64 ? -51.496 0.035 -37.551 1.00 73.29 64 THR H N 1
ATOM 17379 C CA . THR H 2 64 ? -52.295 -1.189 -37.601 1.00 74.14 64 THR H CA 1
ATOM 17380 C C . THR H 2 64 ? -52.071 -1.940 -38.916 1.00 75.56 64 THR H C 1
ATOM 17381 O O . THR H 2 64 ? -52.475 -3.099 -39.060 1.00 75.67 64 THR H O 1
ATOM 17385 N N . ASN H 2 65 ? -51.417 -1.272 -39.864 1.00 75.07 65 ASN H N 1
ATOM 17386 C CA . ASN H 2 65 ? -51.161 -1.835 -41.183 1.00 72.48 65 ASN H CA 1
ATOM 17387 C C . ASN H 2 65 ? -49.679 -2.134 -41.406 1.00 70.91 65 ASN H C 1
ATOM 17388 O O . ASN H 2 65 ? -48.829 -1.247 -41.277 1.00 70.61 65 ASN H O 1
ATOM 17393 N N . ALA H 2 66 ? -49.383 -3.388 -41.747 1.00 70.23 66 ALA H N 1
ATOM 17394 C CA . ALA H 2 66 ? -48.010 -3.842 -41.992 1.00 69.23 66 ALA H CA 1
ATOM 17395 C C . ALA H 2 66 ? -47.393 -3.227 -43.251 1.00 74.57 66 ALA H C 1
ATOM 17396 O O . ALA H 2 66 ? -46.167 -3.115 -43.355 1.00 70.23 66 ALA H O 1
ATOM 17398 N N . GLN H 2 67 ? -48.246 -2.836 -44.197 1.00 75.10 67 GLN H N 1
ATOM 17399 C CA . GLN H 2 67 ? -47.808 -2.199 -45.441 1.00 72.12 67 GLN H CA 1
ATOM 17400 C C . GLN H 2 67 ? -47.176 -0.827 -45.184 1.00 68.27 67 GLN H C 1
ATOM 17401 O O . GLN H 2 67 ? -46.206 -0.454 -45.849 1.00 69.98 67 GLN H O 1
ATOM 17407 N N . ASP H 2 68 ? -47.723 -0.094 -44.213 1.00 68.77 68 ASP H N 1
ATOM 17408 C CA . ASP H 2 68 ? -47.184 1.205 -43.795 1.00 68.36 68 ASP H CA 1
ATOM 17409 C C . ASP H 2 68 ? -45.746 1.093 -43.287 1.00 69.96 68 ASP H C 1
ATOM 17410 O O . ASP H 2 68 ? -44.944 2.015 -43.462 1.00 67.09 68 ASP H O 1
ATOM 17415 N N . VAL H 2 69 ? -45.438 -0.039 -42.654 1.00 66.38 69 VAL H N 1
ATOM 17416 C CA . VAL H 2 69 ? -44.084 -0.345 -42.193 1.00 66.29 69 VAL H CA 1
ATOM 17417 C C . VAL H 2 69 ? -43.177 -0.645 -43.392 1.00 66.49 69 VAL H C 1
ATOM 17418 O O . VAL H 2 69 ? -42.066 -0.113 -43.481 1.00 63.16 69 VAL H O 1
ATOM 17422 N N . LEU H 2 70 ? -43.664 -1.482 -44.312 1.00 66.02 70 LEU H N 1
ATOM 17423 C CA . LEU H 2 70 ? -42.945 -1.791 -45.554 1.00 66.86 70 LEU H CA 1
ATOM 17424 C C . LEU H 2 70 ? -42.672 -0.548 -46.398 1.00 61.52 70 LEU H C 1
ATOM 17425 O O . LEU H 2 70 ? -41.633 -0.465 -47.049 1.00 63.00 70 LEU H O 1
ATOM 17430 N N . ASN H 2 71 ? -43.605 0.405 -46.374 1.00 59.48 71 ASN H N 1
ATOM 17431 C CA . ASN H 2 71 ? -43.455 1.682 -47.077 1.00 63.76 71 ASN H CA 1
ATOM 17432 C C . ASN H 2 71 ? -42.246 2.478 -46.593 1.00 66.07 71 ASN H C 1
ATOM 17433 O O . ASN H 2 71 ? -41.515 3.060 -47.399 1.00 64.03 71 ASN H O 1
ATOM 17438 N N . GLU H 2 72 ? -42.042 2.496 -45.276 1.00 68.40 72 GLU H N 1
ATOM 17439 C CA . GLU H 2 72 ? -40.906 3.194 -44.675 1.00 61.24 72 GLU H CA 1
ATOM 17440 C C . GLU H 2 72 ? -39.583 2.494 -44.969 1.00 58.53 72 GLU H C 1
ATOM 17441 O O . GLU H 2 72 ? -38.543 3.147 -45.063 1.00 58.72 72 GLU H O 1
ATOM 17447 N N . VAL H 2 73 ? -39.634 1.168 -45.109 1.00 56.27 73 VAL H N 1
ATOM 17448 C CA . VAL H 2 73 ? -38.473 0.369 -45.514 1.00 61.72 73 VAL H CA 1
ATOM 17449 C C . VAL H 2 73 ? -38.027 0.736 -46.935 1.00 63.67 73 VAL H C 1
ATOM 17450 O O . VAL H 2 73 ? -36.832 0.917 -47.187 1.00 64.27 73 VAL H O 1
ATOM 17454 N N . GLN H 2 74 ? -38.993 0.855 -47.849 1.00 66.36 74 GLN H N 1
ATOM 17455 C CA . GLN H 2 74 ? -38.719 1.206 -49.248 1.00 65.94 74 GLN H CA 1
ATOM 17456 C C . GLN H 2 74 ? -38.111 2.603 -49.365 1.00 59.66 74 GLN H C 1
ATOM 17457 O O . GLN H 2 74 ? -37.144 2.806 -50.103 1.00 61.46 74 GLN H O 1
ATOM 17463 N N . GLN H 2 75 ? -38.685 3.552 -48.626 1.00 56.84 75 GLN H N 1
ATOM 17464 C CA . GLN H 2 75 ? -38.212 4.936 -48.605 1.00 60.92 75 GLN H CA 1
ATOM 17465 C C . GLN H 2 75 ? -36.795 5.040 -48.029 1.00 66.95 75 GLN H C 1
ATOM 17466 O O . GLN H 2 75 ? -35.990 5.858 -48.483 1.00 66.17 75 GLN H O 1
ATOM 17472 N N . CYS H 2 76 ? -36.505 4.207 -47.030 1.00 63.26 76 CYS H N 1
ATOM 17473 C CA . CYS H 2 76 ? -35.172 4.127 -46.437 1.00 62.99 76 CYS H CA 1
ATOM 17474 C C . CYS H 2 76 ? -34.170 3.519 -47.421 1.00 56.40 76 CYS H C 1
ATOM 17475 O O . CYS H 2 76 ? -33.043 4.005 -47.541 1.00 59.19 76 CYS H O 1
ATOM 17478 N N . ARG H 2 77 ? -34.593 2.467 -48.123 1.00 59.11 77 ARG H N 1
ATOM 17479 C CA . ARG H 2 77 ? -33.756 1.784 -49.115 1.00 64.60 77 ARG H CA 1
ATOM 17480 C C . ARG H 2 77 ? -33.343 2.699 -50.272 1.00 68.27 77 ARG H C 1
ATOM 17481 O O . ARG H 2 77 ? -32.195 2.653 -50.727 1.00 67.03 77 ARG H O 1
ATOM 17489 N N . SER H 2 78 ? -34.279 3.529 -50.730 1.00 66.41 78 SER H N 1
ATOM 17490 C CA . SER H 2 78 ? -34.025 4.471 -51.821 1.00 66.41 78 SER H CA 1
ATOM 17491 C C . SER H 2 78 ? -32.975 5.520 -51.448 1.00 64.38 78 SER H C 1
ATOM 17492 O O . SER H 2 78 ? -32.115 5.858 -52.265 1.00 71.66 78 SER H O 1
ATOM 17495 N N . GLU H 2 79 ? -33.044 6.022 -50.217 1.00 67.33 79 GLU H N 1
ATOM 17496 C CA . GLU H 2 79 ? -32.082 7.014 -49.728 1.00 63.42 79 GLU H CA 1
ATOM 17497 C C . GLU H 2 79 ? -30.747 6.387 -49.324 1.00 65.19 79 GLU H C 1
ATOM 17498 O O . GLU H 2 79 ? -29.694 7.007 -49.481 1.00 63.73 79 GLU H O 1
ATOM 17504 N N . TYR H 2 80 ? -30.800 5.160 -48.808 1.00 65.77 80 TYR H N 1
ATOM 17505 C CA . TYR H 2 80 ? -29.600 4.451 -48.365 1.00 63.18 80 TYR H CA 1
ATOM 17506 C C . TYR H 2 80 ? -29.525 3.041 -48.962 1.00 63.39 80 TYR H C 1
ATOM 17507 O O . TYR H 2 80 ? -29.850 2.059 -48.287 1.00 64.85 80 TYR H O 1
ATOM 17516 N N . PRO H 2 81 ? -29.100 2.935 -50.235 1.00 65.39 81 PRO H N 1
ATOM 17517 C CA . PRO H 2 81 ? -28.998 1.624 -50.882 1.00 59.53 81 PRO H CA 1
ATOM 17518 C C . PRO H 2 81 ? -27.745 0.844 -50.470 1.00 55.88 81 PRO H C 1
ATOM 17519 O O . PRO H 2 81 ? -27.679 -0.371 -50.673 1.00 57.65 81 PRO H O 1
ATOM 17523 N N . ASN H 2 82 ? -26.767 1.544 -49.898 1.00 57.23 82 ASN H N 1
ATOM 17524 C CA . ASN H 2 82 ? -25.507 0.934 -49.470 1.00 60.25 82 ASN H CA 1
ATOM 17525 C C . ASN H 2 82 ? -25.513 0.480 -48.005 1.00 60.45 82 ASN H C 1
ATOM 17526 O O . ASN H 2 82 ? -24.477 0.064 -47.476 1.00 62.68 82 ASN H O 1
ATOM 17531 N N . CYS H 2 83 ? -26.681 0.548 -47.365 1.00 54.98 83 CYS H N 1
ATOM 17532 C CA . CYS H 2 83 ? -26.825 0.205 -45.948 1.00 51.02 83 CYS H CA 1
ATOM 17533 C C . CYS H 2 83 ? -27.733 -1.001 -45.716 1.00 55.60 83 CYS H C 1
ATOM 17534 O O . CYS H 2 83 ? -28.679 -1.234 -46.473 1.00 54.94 83 CYS H O 1
ATOM 17537 N N . PHE H 2 84 ? -27.430 -1.765 -44.666 1.00 53.19 84 PHE H N 1
ATOM 17538 C CA . PHE H 2 84 ? -28.314 -2.824 -44.183 1.00 44.34 84 PHE H CA 1
ATOM 17539 C C . PHE H 2 84 ? -29.529 -2.177 -43.546 1.00 47.31 84 PHE H C 1
ATOM 17540 O O . PHE H 2 84 ? -29.417 -1.124 -42.924 1.00 49.28 84 PHE H O 1
ATOM 17548 N N . ILE H 2 85 ? -30.689 -2.803 -43.709 1.00 41.48 85 ILE H N 1
ATOM 17549 C CA . ILE H 2 85 ? -31.915 -2.314 -43.088 1.00 46.05 85 ILE H CA 1
ATOM 17550 C C . ILE H 2 85 ? -32.595 -3.457 -42.342 1.00 55.57 85 ILE H C 1
ATOM 17551 O O . ILE H 2 85 ? -32.675 -4.579 -42.849 1.00 52.18 85 ILE H O 1
ATOM 17556 N N . ARG H 2 86 ? -33.061 -3.171 -41.130 1.00 45.37 86 ARG H N 1
ATOM 17557 C CA . ARG H 2 86 ? -33.828 -4.148 -40.370 1.00 46.14 86 ARG H CA 1
ATOM 17558 C C . ARG H 2 86 ? -35.074 -3.538 -39.751 1.00 46.04 86 ARG H C 1
ATOM 17559 O O . ARG H 2 86 ? -35.168 -2.314 -39.578 1.00 44.62 86 ARG H O 1
ATOM 17567 N N . VAL H 2 87 ? -36.032 -4.405 -39.441 1.00 43.85 87 VAL H N 1
ATOM 17568 C CA . VAL H 2 87 ? -37.249 -4.003 -38.758 1.00 46.96 87 VAL H CA 1
ATOM 17569 C C . VAL H 2 87 ? -37.209 -4.578 -37.350 1.00 45.18 87 VAL H C 1
ATOM 17570 O O . VAL H 2 87 ? -36.924 -5.764 -37.156 1.00 44.01 87 VAL H O 1
ATOM 17574 N N . VAL H 2 88 ? -37.460 -3.714 -36.373 1.00 40.42 88 VAL H N 1
ATOM 17575 C CA . VAL H 2 88 ? -37.540 -4.122 -34.977 1.00 43.01 88 VAL H CA 1
ATOM 17576 C C . VAL H 2 88 ? -38.900 -3.737 -34.400 1.00 38.76 88 VAL H C 1
ATOM 17577 O O . VAL H 2 88 ? -39.549 -2.811 -34.883 1.00 47.45 88 VAL H O 1
ATOM 17581 N N . ALA H 2 89 ? -39.332 -4.472 -33.383 1.00 34.73 89 ALA H N 1
ATOM 17582 C CA . ALA H 2 89 ? -40.544 -4.133 -32.650 1.00 43.76 89 ALA H CA 1
ATOM 17583 C C . ALA H 2 89 ? -40.247 -4.198 -31.163 1.00 37.15 89 ALA H C 1
ATOM 17584 O O . ALA H 2 89 ? -39.448 -5.025 -30.717 1.00 40.98 89 ALA H O 1
ATOM 17586 N N . PHE H 2 90 ? -40.881 -3.319 -30.398 1.00 34.35 90 PHE H N 1
ATOM 17587 C CA . PHE H 2 90 ? -40.696 -3.324 -28.955 1.00 40.46 90 PHE H CA 1
ATOM 17588 C C . PHE H 2 90 ? -42.000 -3.298 -28.177 1.00 41.80 90 PHE H C 1
ATOM 17589 O O . PHE H 2 90 ? -43.025 -2.804 -28.656 1.00 36.55 90 PHE H O 1
ATOM 17597 N N . ASP H 2 91 ? -41.932 -3.868 -26.978 1.00 34.41 91 ASP H N 1
ATOM 17598 C CA . ASP H 2 91 ? -43.001 -3.842 -25.998 1.00 32.83 91 ASP H CA 1
ATOM 17599 C C . ASP H 2 91 ? -42.670 -2.697 -25.042 1.00 42.77 91 ASP H C 1
ATOM 17600 O O . ASP H 2 91 ? -41.649 -2.740 -24.355 1.00 38.48 91 ASP H O 1
ATOM 17605 N N . ASN H 2 92 ? -43.517 -1.671 -25.009 1.00 43.20 92 ASN H N 1
ATOM 17606 C CA . ASN H 2 92 ? -43.261 -0.503 -24.161 1.00 39.18 92 ASN H CA 1
ATOM 17607 C C . ASN H 2 92 ? -43.577 -0.740 -22.684 1.00 44.00 92 ASN H C 1
ATOM 17608 O O . ASN H 2 92 ? -43.016 -0.074 -21.808 1.00 43.61 92 ASN H O 1
ATOM 17613 N N . ILE H 2 93 ? -44.472 -1.692 -22.418 1.00 38.23 93 ILE H N 1
ATOM 17614 C CA . ILE H 2 93 ? -44.861 -2.044 -21.050 1.00 39.82 93 ILE H CA 1
ATOM 17615 C C . ILE H 2 93 ? -43.720 -2.772 -20.334 1.00 46.81 93 ILE H C 1
ATOM 17616 O O . ILE H 2 93 ? -43.385 -2.440 -19.192 1.00 49.41 93 ILE H O 1
ATOM 17621 N N . LYS H 2 94 ? -43.123 -3.752 -21.013 1.00 38.90 94 LYS H N 1
ATOM 17622 C CA . LYS H 2 94 ? -41.946 -4.454 -20.494 1.00 40.30 94 LYS H CA 1
ATOM 17623 C C . LYS H 2 94 ? -40.668 -3.682 -20.812 1.00 42.84 94 LYS H C 1
ATOM 17624 O O . LYS H 2 94 ? -39.604 -3.982 -20.266 1.00 43.26 94 LYS H O 1
ATOM 17630 N N . GLN H 2 95 ? -40.795 -2.686 -21.689 1.00 38.97 95 GLN H N 1
ATOM 17631 C CA . GLN H 2 95 ? -39.666 -1.931 -22.246 1.00 34.75 95 GLN H CA 1
ATOM 17632 C C . GLN H 2 95 ? -38.524 -2.831 -22.729 1.00 43.43 95 GLN H C 1
ATOM 17633 O O . GLN H 2 95 ? -37.398 -2.770 -22.230 1.00 40.58 95 GLN H O 1
ATOM 17639 N N . CYS H 2 96 ? -38.838 -3.673 -23.706 1.00 33.05 96 CYS H N 1
ATOM 17640 C CA . CYS H 2 96 ? -37.844 -4.548 -24.312 1.00 26.88 96 CYS H CA 1
ATOM 17641 C C . CYS H 2 96 ? -38.137 -4.747 -25.793 1.00 30.75 96 CYS H C 1
ATOM 17642 O O . CYS H 2 96 ? -39.290 -4.685 -26.222 1.00 36.75 96 CYS H O 1
ATOM 17645 N N . GLN H 2 97 ? -37.080 -4.967 -26.568 1.00 37.40 97 GLN H N 1
ATOM 17646 C CA . GLN H 2 97 ? -37.206 -5.295 -27.977 1.00 40.50 97 GLN H CA 1
ATOM 17647 C C . GLN H 2 97 ? -37.595 -6.767 -28.101 1.00 41.74 97 GLN H C 1
ATOM 17648 O O . GLN H 2 97 ? -36.956 -7.643 -27.508 1.00 37.10 97 GLN H O 1
ATOM 17654 N N . VAL H 2 98 ? -38.651 -7.031 -28.866 1.00 38.06 98 VAL H N 1
ATOM 17655 C CA . VAL H 2 98 ? -39.247 -8.373 -28.930 1.00 41.15 98 VAL H CA 1
ATOM 17656 C C . VAL H 2 98 ? -39.080 -9.069 -30.280 1.00 42.83 98 VAL H C 1
ATOM 17657 O O . VAL H 2 98 ? -39.354 -10.262 -30.402 1.00 37.43 98 VAL H O 1
ATOM 17661 N N . MET H 2 99 ? -38.651 -8.320 -31.292 1.00 39.21 99 MET H N 1
ATOM 17662 C CA . MET H 2 99 ? -38.201 -8.919 -32.549 1.00 49.47 99 MET H CA 1
ATOM 17663 C C . MET H 2 99 ? -37.227 -8.033 -33.316 1.00 43.19 99 MET H C 1
ATOM 17664 O O . MET H 2 99 ? -37.214 -6.813 -33.155 1.00 42.51 99 MET H O 1
ATOM 17669 N N . SER H 2 100 ? -36.405 -8.679 -34.139 1.00 42.68 100 SER H N 1
ATOM 17670 C CA . SER H 2 100 ? -35.407 -8.019 -34.965 1.00 45.59 100 SER H CA 1
ATOM 17671 C C . SER H 2 100 ? -35.002 -8.970 -36.083 1.00 51.23 100 SER H C 1
ATOM 17672 O O . SER H 2 100 ? -34.547 -10.086 -35.821 1.00 55.87 100 SER H O 1
ATOM 17675 N N . PHE H 2 101 ? -35.185 -8.530 -37.325 1.00 52.86 101 PHE H N 1
ATOM 17676 C CA . PHE H 2 101 ? -34.749 -9.296 -38.494 1.00 53.46 101 PHE H CA 1
ATOM 17677 C C . PHE H 2 101 ? -34.389 -8.365 -39.644 1.00 49.02 101 PHE H C 1
ATOM 17678 O O . PHE H 2 101 ? -35.082 -7.374 -39.892 1.00 50.08 101 PHE H O 1
ATOM 17686 N N . ILE H 2 102 ? -33.292 -8.684 -40.327 1.00 48.25 102 ILE H N 1
ATOM 17687 C CA . ILE H 2 102 ? -32.829 -7.901 -41.472 1.00 56.89 102 ILE H CA 1
ATOM 17688 C C . ILE H 2 102 ? -33.801 -8.062 -42.641 1.00 56.87 102 ILE H C 1
ATOM 17689 O O . ILE H 2 102 ? -34.205 -9.178 -42.972 1.00 56.48 102 ILE H O 1
ATOM 17694 N N . VAL H 2 103 ? -34.185 -6.938 -43.242 1.00 55.14 103 VAL H N 1
ATOM 17695 C CA . VAL H 2 103 ? -35.116 -6.940 -44.372 1.00 58.87 103 VAL H CA 1
ATOM 17696 C C . VAL H 2 103 ? -34.432 -6.627 -45.706 1.00 59.77 103 VAL H C 1
ATOM 17697 O O . VAL H 2 103 ? -34.978 -6.925 -46.772 1.00 62.82 103 VAL H O 1
ATOM 17701 N N . TYR H 2 104 ? -33.242 -6.030 -45.638 1.00 57.88 104 TYR H N 1
ATOM 17702 C CA . TYR H 2 104 ? -32.482 -5.660 -46.833 1.00 54.03 104 TYR H CA 1
ATOM 17703 C C . TYR H 2 104 ? -30.969 -5.700 -46.600 1.00 61.56 104 TYR H C 1
ATOM 17704 O O . TYR H 2 104 ? -30.457 -5.092 -45.653 1.00 58.23 104 TYR H O 1
ATOM 17713 N N . LYS H 2 105 ? -30.269 -6.428 -47.470 1.00 56.60 105 LYS H N 1
ATOM 17714 C CA . LYS H 2 105 ? -28.807 -6.429 -47.512 1.00 58.23 105 LYS H CA 1
ATOM 17715 C C . LYS H 2 105 ? -28.351 -5.685 -48.770 1.00 63.66 105 LYS H C 1
ATOM 17716 O O . LYS H 2 105 ? -28.837 -5.981 -49.866 1.00 65.93 105 LYS H O 1
ATOM 17722 N N . PRO H 2 106 ? -27.420 -4.719 -48.622 1.00 60.33 106 PRO H N 1
ATOM 17723 C CA . PRO H 2 106 ? -26.961 -3.895 -49.751 1.00 62.89 106 PRO H CA 1
ATOM 17724 C C . PRO H 2 106 ? -26.220 -4.688 -50.832 1.00 62.74 106 PRO H C 1
ATOM 17725 O O . PRO H 2 106 ? -25.508 -5.643 -50.521 1.00 65.92 106 PRO H O 1
#

CATH classification: 3.30.70.150 (+1 more: 3.20.20.110)

Secondary structure (DSSP, 8-state):
----B---THHHHB-TTPPPPTTSEEEEEEEEEPTT--HHHHHHHHHHHTTT--SSB-GGGGGTTHHHH--EEEEEEE-TTSSS-EEEEEEE-GGGS-TT-HHHHHHHHHSSGGG-TTEEEEEEEEEE--HHHHTTS---SS-HHHHHHHHT--SS-EEE---SSSS---HHHHHHHHHHHHHTT-SB---TT-SSBTTB-HHHHHHHHHHHHHHHHHHH-S--B--EE---SSHHHHHHHHHHHHHTT-SEEEEEHHHH-HHHHHHHHHHHHHHT-EEEEE-TTHHHHHS-SSSEE-HHHHHHHHHHH--SEEE---SSSSS---HHHHHHHHHHHH-SEE--BGGGTB-S-EE-TTPPPPEEEEESS--GGGHHHHHHHH-SSEEEE-SHHHHTSTT-HHHHHHHHHHHHHHHHHHHTTT--TTTSHHHHHHHHHHH-HHHHHHHHHHTT-------SS--/--SPPPPHHHHHHHHHHHHHHT-EEEEEEES---TT---PEEESS--TT---HHHHHHHHHHHHHH-TTSEEEEEEEETTTTEEEEEEEEE--/----B---THHHHB-TT----TTSEEEEEEEEEPTT--HHHHHHHHHHHTTT--SSB-GGGGGTTHHHH--EEEEEEE-TTSSS-EEEEEEE-GGGS-TT-HHHHHHHHHSSGGG-TTEEEEEEEEEE--HHHHTTS---SS-HHHHHHHHT--SS-EEE---SSSS---HHHHHHHHHHHHHTT-SB---TT-SSBTTB-HHHHHHHHHHHHHHHHHHH-S--B--EE---SSHHHHHHHHHHHHHTT-SEEEEEHHHH-HHHHHHHHHHHHHHT-EEEEE-TTHHHHHS-SSSEE-HHHHHHHHHHH--SEEE---SSSSS---HHHHHHHHHHHH-SEE--BGGGTB-S-EE-TTPPP-EEEEESS--GGGHHHHHHHH-SSEEEE-SHHHHTSTT-HHHHHHHHHHHHHHHHHHHHHT--TTTSHHHHHHHHHHH-HHHHHHHHHTTT-------SS--/--SPPPPHHHHHHHHHHHHHHT-EEEEEEES---TT---PEEESS--TT---HHHHHHHHHHHHHH-TTSEEEEEEEETTTTEEEEEEEEE--/----S---THHHHB-TT----TTSEEEEEEEEE-TT--HHHHHHHHHHHTTT--SS--GGGGGTTHHHH--EEEEEEE-TTSSS-EEEEEEE-GGGS-TT-HHHHHHHHHSSGGG-TTEEEEEEEEEE--HHHHTTS---SS-HHHHHHHHT--SS-EEE---SSSS---HHHHHHHHHHHHHTT-SB---TT-SSBTTB-HHHHHHHHHHHHHHHHHHH-S--B--EE---SSHHHHHHHHHHHHHTT-SEEEEEHHHH-HHHHHHHHHHHHHHT-EEEEE-TTHHHHHS-SSSEE-HHHHHHHHHHH--SEEE---SSSSS---HHHHHHHHHHHH-SEE--BGGGTB-S-EE-TTPPP-EEEEESS--GGGHHHHHHHH-SSEEEE-SHHHHTSTT-HHHHHHHHHHHHHHHHHHHTTT--TTTSHHHHHHHHHTT-HHHHHHHHHTTT-------SS--/--SPPPPHHHHHHHHHHHHHHT-EEEEEEES---TT---PEEESS--TT---HHHHHHHHHHHHHH-TTSEEEEEEEETTTTEEEEEEEEE--/----B---THHHHB-TTPPPPTTSEEEEEEEEEPTT--HHHHHHHHHHHTTT--SSB-GGGGGTTHHHH--EEEEEEE-TTSSS-EEEEEEE-GGGS-TT-HHHHHHHHHSSGGG-TTEEEEEEEEEE--HHHHTTS---SS-HHHHHHHHT--SS-EEE---SSSS---HHHHHHHHHHHHHTT-SB---TT-SSBTTB-HHHHHHHHHHHHHHHHHHHSS--B--EE---SSHHHHHHHHHHHHHTT-SEEEEEHHHH-HHHHHHHHHHHHHHT-EEEEE-TTHHHHHS-SSSEE-HHHHHHHHHHH--SEEE---SSSSS---HHHHHHHHHHHH-SEE--BGGGTB-S-EE-TTPPP-EEEEESS--GGGHHHHHHHH-SSEEEE-SHHHHTSTT-HHHHHHHHHHHHHHHHHHHHTT--TTTSHHHHHHHHHTT-HHHHHHHHHHTT-------SS--/--SPPPPHHHHHHHHHHHHHHT-EEEEEEES---TT---PEEESS--TT---HHHHHHHHHHHHHH-TTSEEEEEEEETTTTEEEEEEEEE--

Solvent-accessible surface area: 85924 Å² total

Nearest PDB structures (foldseek):
  3zxw-assembly1_B  TM=1.011E+00  e=6.686E-19  Thermosynechococcus vestitus BP-1
  2ybv-assembly1_L  TM=9.642E-01  e=5.107E-17  Thermosynechococcus vestitus BP-1
  6hbc-assembly1_D  TM=9.718E-01  e=1.877E-14  Synechococcus elongatus PCC 7942 = FACHB-805
  1rsc-assembly1_M  TM=9.885E-01  e=6.594E-14  Synechococcus elongatus PCC 6301
  1rbl-assembly1_M  TM=9.906E-01  e=8.478E-14  Synechococcus elongatus PCC 6301

Organism: Thermosynechococcus vestitus (strain NIES-2133 / IAM M-273 / BP-1) (NCBI:txid197221)